Protein 4IMP (pdb70)

Organism: Saccharopolyspora spinosa (NCBI:txid60894)

Solvent-accessible surface area: 84813 Å² total; per-residue (Å²): 172,43,82,2,11,30,101,3,24,106,3,0,36,178,78,45,53,165,38,2,14,78,28,10,101,37,108,48,108,10,49,2,48,39,4,4,50,20,5,14,73,12,16,125,55,25,107,62,70,57,92,4,45,56,11,11,12,99,52,47,37,46,161,15,57,90,117,48,53,127,163,81,143,31,21,9,4,1,0,2,5,67,20,56,33,131,92,60,10,5,98,112,0,32,89,17,0,73,104,110,4,6,56,35,60,103,23,76,7,68,100,55,3,70,15,35,97,2,1,74,75,1,103,67,22,29,123,62,62,106,22,119,4,2,0,0,0,1,1,13,6,33,180,33,55,125,123,18,130,38,5,3,21,0,1,20,6,0,0,11,1,2,30,0,0,14,89,9,103,39,117,39,48,0,21,0,0,0,52,3,2,18,79,13,23,118,71,26,174,57,5,88,10,30,7,3,1,0,3,0,0,0,15,0,0,8,25,46,27,36,82,18,8,10,0,1,0,0,1,15,95,70,20,113,79,74,7,17,48,49,0,4,33,2,9,36,23,78,54,72,7,28,19,0,0,0,26,164,72,7,10,18,0,13,14,1,22,45,6,72,18,131,127,118,33,83,93,110,9,97,11,139,23,9,0,0,0,0,16,0,18,31,38,37,1,13,48,0,0,60,20,0,4,128,38,50,3,123,73,0,0,0,1,18,186,130,0,89,154,4,96,39,3,84,90,5,44,61,62,0,97,91,84,64,3,85,6,16,17,39,65,12,54,9,30,59,117,68,98,0,44,66,14,22,82,129,36,111,14,12,0,1,0,1,22,12,24,43,39,100,72,43,55,0,63,121,1,60,63,88,9,0,18,109,2,2,23,24,9,1,51,0,0,46,0,0,15,85,24,16,90,25,109,87,11,35,3,1,0,1,14,6,12,3,5,1,5,13,3,7,23,11,21,0,8,32,0,0,0,0,5,3,0,24,10,5,0,31,31,0,66,52,116,50,19,25,0,6,0,0,3,14,8,14,17,37,51,38,42,90,19,87,39,85,37,4,74,64,32,103,144,44,2,14,112,48,0,71,18,63,4,0,18,20,7,0,23,29,0,2,11,40,73,40,28,42,5,3,0,1,22,10,39,22,107,129,11,9,69,72,22,33,80,88,38,83,43,83,8,12,37,80,4,79,44,2,147,154,12,166,126,19,24,47,102,4,27,132,11,1,26,185,98,49,37,143,39,3,20,118,41,7,148,34,91,42,107,9,52,2,49,42,2,2,54,22,8,27,89,27,25,134,96,33,103,43,128,84,108,6,49,50,18,9,13,106,51,47,34,46,177,34,79,28,156,36,100,237,113,104,145,56,23,4,2,0,0,4,6,71,23,62,26,110,93,62,8,4,110,104,0,33,94,13,1,60,115,66,9,3,46,41,63,89,24,92,7,72,86,35,2,58,16,34,91,5,10,83,80,2,101,61,14,32,114,57,50,97,23,55,3,1,0,0,0,1,2,15,7,38,186,63,11,75,128,14,152,34,1,3,11,0,1,4,6,0,0,12,2,2,34,0,0,25,108,4,88,35,145,43,41,0,19,0,0,0,48,2,0,18,71,13,27,126,90,24,154,66,4,86,10,27,7,4,2,0,2,0,0,0,15,0,0,8,30,39,24,30,90,30,10,11,0,2,0,0,1,13,103,68,14,101,76,80,5,21,62,60,0,1,38,0,7,20,12,58,79,39,9,28,20,2,0,0,23,154,50,8,6,19,0,13,15,1,23,42,6,82,30,125,140,115,36,76,102,121,6,155,11,158,8,10,0,1,0,0,16,0,20,38,34,36,1,8,51,0,0,62,15,0,3,124,50,53,2,123,69,0,1,0,1,30,172,181,0,88,162,12,103,28,32,69,132,10,41,58,69,0,102,87,92,56,5,85,8,12,19,37,72,7,56,8,18,55,120,72,88,0,37,52,12,23,81,126,33,115,15,41,0,1,0,2,22,15,20,34,44,96,65,40,69,0,63,131,1,60,45,105,13,1,13,92,2,2,20,24,9,2,87,0,0,74,8,0,20,99,30,20,82,62,101,110,16,20,2,2,2,0,14,6,15,2,6,1,5,12,3,15,36,9,19,0,7,32,0,0,0,0,4,4,0,26,12,5,0,34,30,0,61,19,119,48,20,18,0,2,0,0,2,14,12,11,18,42,48,41,44,93,18,83,42,88,36,8,90,43,33,105,123,81,2,15,96,45,0,72,15,68,2,0,20,51,6,0,30,54,0,3,14,40,73,47,26,42,6,4,0,0,24,10,42,16,94,117,8,10,71,56,25,35,69,105,44,78,36,75,10,13,42,84,5,81,51,2,117,180,17,157,89,88,1,9,27,105,6,22,117,10,1,47,201,75,47,44,160,32,6,21,102,39,16,106,30,110,51,111,11,36,8,36,37,10,6,62,19,10,11,69,9,17,155,71,29,131,80,68,56,115,5,31,57,14,9,15,103,53,43,39,52,166,24,70,83,65,68,64,119,151,67,149,38,26,8,3,3,0,1,2,68,24,55,28,114,94,54,7,7,113,125,2,32,94,16,2,83,115,85,7,5,54,38,86,86,26,77,4,67,90,26,3,73,12,39,90,2,11,94,79,2,134,62,15,34,123,52,88,123,23,122,2,3,1,0,0,0,2,16,4,32,182,58,4,97,119,14,142,53,4,4,10,0,1,3,4,0,0,12,1,3,37,0,2,25,105,0,89,36,165,37,49,0,19,0,0,0,57,2,2,18,70,8,24,122,76,25,181,53,4,87,10,37,8,2,4,0,4,0,0,0,14,0,1,7,32,39,23,37,97,30,9,8,0,1,0,0,0,8,87,46,38,105,82,109,3,8,82,62,0,1,46,3,8,46,14,82,75,59,14,30,16,2,0,0,20,95,67,4,9,18,0,14,14,3,25,42,6,91,17,143,88,118,29,76,106,127,8,116,15,156,21,12,0,0,0,0,17,0,25,37,39,39,0,14,41,0,0,72,16,0,3,134,38,51,2,126,68,0,0,0,1,22,151,150,0,108,163,6,105,38,3,84,117,14,41,58,68,0,104,91,77,65,2,83,6,15,24,40,56,7,40,9,18,53,124,73,90,0,41,56,11,22,86,121,45,110,22,12,0,2,0,3,22,11,27,37,26,110,68,51,57,0,59,118,2,75,47,58,7,1,10,104,4,4,25,23,11,10,60,0,0,62,7,0,19,90,48,12,76,58,102,96,17,35,3,2,2,0,13,6,11,3,7,1,4,13,2,10,24,10,22,0,10,30,0,0,0,0,6,2,0,26,10,5,0,35,34,0,73,46,122,54,15,28,0,8,1,0,3,13,11,10,17,43,55,37,44,97,20,81,44,83,36,3,80,70,34,114,127,55,2,11,108,52,0,72,19,64,6,0,21,46,4,0,26,25,0,6,18,59,71,44,25,42,7,4,0,0,20,13,36,20,104,112,7,5,72,65,28,26,71,97,42,84,25,90,9,5,17,80,4,100,51,1,136,172,40,134,131,55,43,114,7,29,114,8,11,62,201,121,50,31,162,32,7,20,104,37,17,131,23,104,37,119,5,48,3,56,41,5,4,51,13,11,8,81,42,32,149,94,53,148,50,116,82,121,7,49,54,23,10,14,99,52,42,34,51,148,17,63,75,154,146,93,96,149,30,18,8,6,1,0,4,5,70,15,60,32,136,95,61,21,3,105,122,0,34,87,17,1,55,98,119,10,1,40,26,56,102,20,85,5,64,89,46,1,76,16,35,96,5,12,98,96,2,134,65,22,33,107,64,50,95,18,118,2,2,0,0,0,0,2,14,6,34,166,30,48,122,108,23,142,31,4,4,16,0,1,21,3,0,1,20,0,3,33,0,2,26,109,14,90,44,159,37,47,1,22,0,0,0,61,3,1,16,80,9,24,118,92,30,176,68,5,96,10,35,7,4,2,0,4,0,0,0,12,0,0,8,28,41,28,40,75,30,9,8,0,1,0,0,0,9,89,73,16,123,60,90,4,9,48,57,0,3,36,2,6,29,28,76,71,61,9,23,18,2,0,0,24,170,79,0,5,22,0,16,16,3,21,44,7,90,15,134,118,113,32,84,90,158,3,104,17,188,18,12,0,0,0,0,13,0,30,39,38,39,1,12,49,0,0,53,13,0,2,119,31,55,2,130,86,0,1,0,0,22,198,148,0,104,156,16,77,42,4,85,105,22,49,62,76,0,100,77,84,66,1,87,4,17,26,43,59,8,59,8,17,55,127,72,89,0,39,63,12,19,80,123,41,121,22,33,0,1,0,2,25,10,26,28,37,121,62,69,53,0,62,121,3,62,68,90,16,1,23,85,5,2,25,23,11,4,80,0,0,51,8,0,19,91,27,19,85,45,115,118,18,33,4,1,0,0,13,7,12,2,7,0,5,9,2,4,22,10,19,0,11,33,0,0,0,0,4,2,0,26,10,4,0,34,36,0,68,54,127,57,16,24,1,6,0,0,2,14,8,16,18,41,54,39,38,98,19,92,52,94,35,8,95,92,31,124,174,49,2,15,112,42,0,67,21,66,0,0,17,61,7,0,25,47,0,1,19,46,65,41,27,42,4,3,0,1,24,13,31,18,114,122,5,12,74,79,14,31,71,105,43,73,37,83,10,13,37,79,3,73,60,2,94,160,17,178

Nearest PDB structures (foldseek):
  4imp-assembly1_B  TM=1.002E+00  e=7.271E-102  Saccharopolyspora spinosa
  4imp-assembly2_D  TM=9.926E-01  e=1.411E-90  Saccharopolyspora spinosa
  3qp9-assembly1_A  TM=9.146E-01  e=5.077E-43  Streptomyces venezuelae
  6wh9-assembly2_D  TM=9.365E-01  e=9.007E-42  Saccharopolyspora erythraea
  3qp9-assembly4_D  TM=9.237E-01  e=4.959E-42  Streptomyces venezuelae

Secondary structure (DSSP, 8-state):
--HHHHHHHHHHTTT-HHHHHHHHT--TT-BHHHHHHHHHHHHHHHHHHHHHHTTEEEEEEEEPPP----PPP-EEEEEE-SSS--HHHHHHHHHHHHTTT-EEEEEEPPTT--HHHHHHHHHHHHHHS-EEEEEE-GGG--SEETTEEEEEHHHHHHHHHHHHHHHTT----EEEEEESSS--STT-----HHHHHHHHHHHHHHHH-GGGEEEEEEE-S---TTHHHHHHHHTT-SS---EEEEETTEEEEEEEEE----S--S------SEEEEETTTSHHHHHHHHHHHHTT-SEEEEEESSGGGSTTHHHHHHHHHHTT-EEEEEE--TT-HHHHHHHHHHHTEEEEEE-------B-GGG--HHHHHHHHIIIIIHHHHHHHS---TT-SEEEEEEEGGGTT--TTBHHHHHHHHHHHHHHHHHHHTT---EEEEE-PBSSSSTTSSSHHHHHHHTTEEPBPHHHHHHHHHHHHHTT-SEEEE-EE-HHHHHHHHTSSS---TTTT-HHHHHT-/-HHHHHHHHHHTT-HHHHHHHTT--TT-BHHHHHHHHHHHHHHHHHHHHHHTTEEEEEEEE----------EEEEEEE-SSS--HHHHHHHHHHHHHTTEEEEEEEPPTT--HHHHHHHHHHHHHHS-EEEEEE-GGG--SEETTEEEEEHHHHHHHHHHHHHHTTT----EEEEEESSS--STT-----HHHHHHHHHHHHHHHH-GGGEEEEEEE-S--TTTHHHHHHHHHT--SS--EEEEETTEEEEEEEEE----S--S-----SSEEEEETTTSHHHHHHHHHHHHHT-SEEEEEESSGGGSTTHHHHHHHHHTTT-EEEEEE--TT-HHHHHHHHHHTTEEEEEE-------B-GGG--HHHHHHHHHHHHHHHHHHHHS---TT-S--EEEEEGGGTT--TTBHHHHHHHHHHHHHHHHHHHTT---EEEEE-PEESSSTTSSHHHHHHHHHTEEPEEHHHHHHHHHHHHHTT-SEEEE-EE-HHHHHHHHTSSS---TTTT-HHHHTT-/-HHHHHHHHHHTTT-HHHHHHHHT--TT-BHHHHHHHHHHHHHHHHHHHHTTTTEEEEEEEEPP---S----EEEEEEE-SSS--HHHHHHHHHHHHTTTEEEEEEEPPTT--HHHHHHHHHHHHHHS---EEEE-GGG--SB-TT-TTSBHHHHHHHHHHHHHHHTT----EEEEEESSS--STT-----HHHHHHHHHHHHHHHH-GGGEEEEEEEPS--GGGGGGGHHHHHS--S---EEEEETTEEEEEEEEE----SPPS------SEEEEETTTSHHHHHHHHHHHHTT-SEEEEEESSGGGSTTHHHHHHHHHHTT-EEEEEE--TT-HHHHHHHHTTTTEEEEEE---------GGG--HHHHHHHHIIIIIHHHHHHHH--SS--SEEEEEEEGGGTT--TT-HHHHHHHHHHHHHHHHHHHTT---EEEEE-PBSSSSTTSSHHHHHHHHHTEEPBPHHHHHHHHHHHHHHT-SEEEE-EE-HHHHHHHHTSSS---TTTT-HHHHTT-/-TTHHHHHHSS--HHHHHHHHT--TT-BHHHHHHHHHHHHHHHHHHHHHHTTEEEEEEEEE-------EEEEEEE-SSS--HHHHHHHHHHHHHTTEEEEEEEPPTT--HHHHHHHHHHHHHSS-EEEEEE-GGG--SEETTEEEEEHHHHHHHHHHHHHHHTT----EEEEEES-S--STT-----HHHHHHHHHHHHHHHH-TTTEEEEEEEPS---TTHHHHHHHHHT--S---EEEEETTEEEEEEEEE----SS-S-----SSEEEEETTTSHHHHHHHHHHHHTT-SEEEEEESSGGGSTTHHHHHHHHHTTT-EEEEEE--TT-HHHHHHHHHHHTEEEEEE---------GGG--HHHHHHHHIIIIIHHHHHHHS---TT-S-EEEEEEGGGTT--TT-HHHHHHHHHHHHHHHHHHTTT---EEEEE-PBSSSSTTSSHHHHHHHHHTEEPBPHHHHHHHHHHHHHHT-SEEEE-EE-HHHHHHHHSTTS---TTTT-HHHHT--

Radius of gyration: 71.6 Å; Cα contacts (8 Å, |Δi|>4): 4405; chains: 4; bounding box: 155×191×148 Å

B-factor: mean 64.63, std 21.65, range [20.9, 162.01]

Foldseek 3Di:
DQVPVVVVVVCVVVVCLPVVCVLLVHDPPDDVVSVVVSVVVSRVLVRLLVVQLQQWKDKAKAFDDFDDDDDAAAEEEEEDEPDLDDPVVVCLLCVLCVVRRYHYDYDYDDFPDALVRVLVVVLVVVVVGPHAAYEYALLSQQQCDPVQRQARRSLLVVLSPLLSCVVNVPQHAYEYEEEALDDHDPVRQSHDLSSLLCLLLLLQSCQVPVSHHQAYEYEYPDPPDCQSNLVNCVSVVVVPQHYWYGDPVGIIGMAMASDRDDDDFPDQAAFDEEEEEEVLLFPLNLLLLLVNLQRPHQEYEYEEQCFCPDVCNVVSCVVSVVSPHHYHTDRDQLLDLVVVLVVCVVRVHQEYEYDDFDDWFAASNRDHSVNLSNGQVRLQSSLVSVVVPQPDQRHLEAEHEAAPCLVNRDHRCNSRNSNRSSQLSVLVNQVSVVHQYAYEHEQAAPDDHDCPDVNVVVSVQLFWDHHYSVSVSSVVSNCSSNSDHYMYGTDGRLLRNLCNSPVVHDHCHHVNPVSNVVND/DVVVVVVVCPVDHPCVVLCVLQVHDPVDDVVSVVVSVVVSVVVVVLLVVQLQQWKDKAWAFDDQDDLPDAAEEAEEEEEPDQDDPVVVVLLQVLCVVSRYHYHYDYADFPDALVNLLVVVLVDVVVGVHAAYEYALLSQQQCGPVARQAGRSQLVVLSNLLNCVVNVPLHAYEYEAEQLDDHDPPQQSHDLSSLLCVLLLLQSCQLCVSHHQAYEYEYPDCPDCQSVLVNSQSPSPPNQRAWYGDPVHIIGMAMANDRDDDDLQFQDADPFEEEEECLLFDLNLLVLLVNLQRPYQEYEYEDQCFQVDPCRVVSVCSSVVSPYHYHGDNDQLLDLVVVVVVCVVGVHQHYAYDDFDDDFAASNRDHSVVLSNGQRCLASSLVSVPVPQPDLSRQEAEHEAACCLVNRDHRCSSNNSNRSSQLSVLVNCVSVVHQHAYEHEFAAPDDHRLDDVNVVVVVQQFFDHHYSVSVSVSVSSCSSNSHHYMYGTDGRQLRNQCVSCVPHDDPHHVNPPSNVVND/DCQVVVVVVCVPVVPPVVVCVLLVHDPPDDPVSSVVSVVVSVVQVVLVVVLLQQWKDKAWDFDDQADDDDAADEAEEEAEPDQDDPVVVVLLQCLQVVRHYDYDYDYDDAPDALVVVLVVVLVVVVVDPHQAYEYALLSQQQARPVGRQARRSLQVLLSNLLSCVVNVPLHAYEYEEEQLDDNDPVRQSHDLNSLLCQLQLLQSCQVCVSYHQAYEYEYPDCPPVQSNCVNSVSPPVVPARAWYGDPVHIIGMAMARDRDPDDFPDQAAFDAEEEEEVCVFPQNLLLLLVNLQSPYQEYEYEDQCWCNPVCNVVSCVSSVVSPYHYHTDNDQLLDLVRVLVVCVVRVHQEYEYPPFDDDFAASNGDHVVNLSVGQPRLPSSLVSVVVNQPDASRLYAEREAAVCLVNNDHRCSSSNSNRSSQLSVLVNCVSVPHQAAYEHEFAAPDDDQCHDVNVVVSVQLFFDHDYSVSVSVVVSRCSRNSHHYMYRTDGRLLRNQCSSPVPHDDCRHVNPPVNVVRD/DCPPVVVCVVDVVCVVLCVLLVHDPPDDPVVSVVSVVVSVVVVVLQVVLLQQWKDKAKAFDDFDDDDAFEAEEEEEPDQDDPVVVVLLQVLCVVRRYHYDYDYDDFPDALVVVLVVVLVVVVVGVHQAYEYALLSQQQCDPVFRQARRSVQVVLSPLLNCVVNVDLHAYEYEAEQPDDHDPPRQSHDLSSLLCVQQLLLSCQVPVSHHQAYEYEYPDDPPCQSNVVNRVSPVPPLAHAWYGDPVGIIGMAMANDRAPPDFPFQAAWPEEEEEECCPFDLVLLLLLLNLLRPHQEYEYEELCWPNDPCRVVSQVNRVVSNYHYHTDYDQLLDQVVVVVVCVVRVGQYYEYPDFDDDFAASSPDHSVNLSRGARRQPNSLVSVVVPQPDLRRLEAEHEAACCLVNRDHRCSSNNSRRSSLLSVLSNCVSVNHQYAYEHEFAAPDDDCLDPPVVVVSVQLFWDHRYSVSVVSVVSRCSSRSDGYMYGTDGDLLRNQCSSCVPGDDPRYVNPPNNVVND

Structure (mmCIF, N/CA/C/O backbone):
data_4IMP
#
_entry.id   4IMP
#
_cell.length_a   56.815
_cell.length_b   211.690
_cell.length_c   101.742
_cell.angle_alpha   90.00
_cell.angle_beta   95.26
_cell.angle_gamma   90.00
#
_symmetry.space_group_name_H-M   'P 1 21 1'
#
loop_
_entity.id
_entity.type
_entity.pdbx_description
1 polymer 'Polyketide synthase extender modules 3-4'
2 non-polymer 'NADPH DIHYDRO-NICOTINAMIDE-ADENINE-DINUCLEOTIDE PHOSPHATE'
3 water water
#
loop_
_atom_site.group_PDB
_atom_site.id
_atom_site.type_symbol
_atom_site.label_atom_id
_atom_site.label_alt_id
_atom_site.label_comp_id
_atom_site.label_asym_id
_atom_site.label_entity_id
_atom_site.label_seq_id
_atom_site.pdbx_PDB_ins_code
_atom_site.Cartn_x
_atom_site.Cartn_y
_atom_site.Cartn_z
_atom_site.occupancy
_atom_site.B_iso_or_equiv
_atom_site.auth_seq_id
_atom_site.auth_comp_id
_atom_site.auth_asym_id
_atom_site.auth_atom_id
_atom_site.pdbx_PDB_model_num
ATOM 1 N N . SER A 1 31 ? -8.571 -45.589 38.962 1.00 86.87 10 SER A N 1
ATOM 2 C CA . SER A 1 31 ? -8.407 -46.060 37.553 1.00 90.73 10 SER A CA 1
ATOM 3 C C . SER A 1 31 ? -9.232 -45.239 36.541 1.00 98.43 10 SER A C 1
ATOM 4 O O . SER A 1 31 ? -8.708 -44.828 35.500 1.00 86.78 10 SER A O 1
ATOM 7 N N . ASP A 1 32 ? -10.510 -44.986 36.861 1.00 91.14 11 ASP A N 1
ATOM 8 C CA . ASP A 1 32 ? -11.374 -44.117 36.021 1.00 78.76 11 ASP A CA 1
ATOM 9 C C . ASP A 1 32 ? -12.158 -43.073 36.840 1.00 66.47 11 ASP A C 1
ATOM 10 O O . ASP A 1 32 ? -13.351 -43.250 37.107 1.00 63.80 11 ASP A O 1
ATOM 15 N N . PRO A 1 33 ? -11.501 -41.949 37.174 1.00 65.92 12 PRO A N 1
ATOM 16 C CA . PRO A 1 33 ? -12.178 -40.865 37.906 1.00 60.20 12 PRO A CA 1
ATOM 17 C C . PRO A 1 33 ? -13.381 -40.263 37.141 1.00 67.28 12 PRO A C 1
ATOM 18 O O . PRO A 1 33 ? -14.329 -39.766 37.766 1.00 71.86 12 PRO A O 1
ATOM 22 N N . ALA A 1 34 ? -13.342 -40.310 35.809 1.00 53.56 13 ALA A N 1
ATOM 23 C CA . ALA A 1 34 ? -14.464 -39.841 35.001 1.00 56.94 13 ALA A CA 1
ATOM 24 C C . ALA A 1 34 ? -15.727 -40.655 35.288 1.00 62.97 13 ALA A C 1
ATOM 25 O O . ALA A 1 34 ? -16.769 -40.105 35.669 1.00 56.32 13 ALA A O 1
ATOM 27 N N . ALA A 1 35 ? -15.625 -41.968 35.099 1.00 61.20 14 ALA A N 1
ATOM 28 C CA . ALA A 1 35 ? -16.705 -42.883 35.437 1.00 55.63 14 ALA A CA 1
ATOM 29 C C . ALA A 1 35 ? -17.081 -42.790 36.916 1.00 65.21 14 ALA A C 1
ATOM 30 O O . ALA A 1 35 ? -18.264 -42.857 37.271 1.00 62.58 14 ALA A O 1
ATOM 32 N N . GLY A 1 36 ? -16.082 -42.575 37.768 1.00 53.49 15 GLY A N 1
ATOM 33 C CA . GLY A 1 36 ? -16.334 -42.303 39.179 1.00 53.98 15 GLY A CA 1
ATOM 34 C C . GLY A 1 36 ? -17.333 -41.179 39.381 1.00 61.14 15 GLY A C 1
ATOM 35 O O . GLY A 1 36 ? -18.323 -41.331 40.101 1.00 68.59 15 GLY A O 1
ATOM 36 N N . TRP A 1 37 ? -17.068 -40.040 38.751 1.00 70.34 16 TRP A N 1
ATOM 37 C CA . TRP A 1 37 ? -17.846 -38.834 38.997 1.00 63.64 16 TRP A CA 1
ATOM 38 C C . TRP A 1 37 ? -19.217 -38.974 38.388 1.00 62.84 16 TRP A C 1
ATOM 39 O O . TRP A 1 37 ? -20.236 -38.608 39.004 1.00 55.52 16 TRP A O 1
ATOM 50 N N . PHE A 1 38 ? -19.263 -39.622 37.229 1.00 54.83 17 PHE A N 1
ATOM 51 C CA . PHE A 1 38 ? -20.518 -39.978 36.615 1.00 50.73 17 PHE A CA 1
ATOM 52 C C . PHE A 1 38 ? -21.447 -40.769 37.536 1.00 55.72 17 PHE A C 1
ATOM 53 O O . PHE A 1 38 ? -22.602 -40.397 37.703 1.00 56.03 17 PHE A O 1
ATOM 61 N N . TRP A 1 39 ? -20.956 -41.861 38.127 1.00 50.87 18 TRP A N 1
ATOM 62 C CA . TRP A 1 39 ? -21.800 -42.646 39.033 1.00 48.07 18 TRP A CA 1
ATOM 63 C C . TRP A 1 39 ? -22.087 -41.925 40.315 1.00 49.71 18 TRP A C 1
ATOM 64 O O . TRP A 1 39 ? -23.162 -42.080 40.889 1.00 54.07 18 TRP A O 1
ATOM 75 N N . GLN A 1 40 ? -21.186 -41.046 40.727 1.00 48.80 19 GLN A N 1
ATOM 76 C CA . GLN A 1 40 ? -21.481 -40.180 41.868 1.00 60.77 19 GLN A CA 1
ATOM 77 C C . GLN A 1 40 ? -22.505 -39.081 41.552 1.00 59.37 19 GLN A C 1
ATOM 78 O O . GLN A 1 40 ? -23.188 -38.605 42.440 1.00 64.47 19 GLN A O 1
ATOM 84 N N . ALA A 1 41 ? -22.624 -38.703 40.285 1.00 58.93 20 ALA A N 1
ATOM 85 C CA . ALA A 1 41 ? -23.700 -37.812 39.867 1.00 59.04 20 ALA A CA 1
ATOM 86 C C . ALA A 1 41 ? -25.017 -38.580 39.693 1.00 56.66 20 ALA A C 1
ATOM 87 O O . ALA A 1 41 ? -26.081 -38.107 40.087 1.00 49.11 20 ALA A O 1
ATOM 89 N N . VAL A 1 42 ? -24.931 -39.779 39.138 1.00 53.40 21 VAL A N 1
ATOM 90 C CA . VAL A 1 42 ? -26.103 -40.611 38.976 1.00 53.77 21 VAL A CA 1
ATOM 91 C C . VAL A 1 42 ? -26.792 -40.873 40.314 1.00 62.96 21 VAL A C 1
ATOM 92 O O . VAL A 1 42 ? -28.019 -40.742 40.434 1.00 70.54 21 VAL A O 1
ATOM 96 N N . ALA A 1 43 ? -26.004 -41.257 41.313 1.00 64.68 22 ALA A N 1
ATOM 97 C CA . ALA A 1 43 ? -26.423 -41.135 42.697 1.00 65.36 22 ALA A CA 1
ATOM 98 C C . ALA A 1 43 ? -26.116 -39.721 43.121 1.00 69.94 22 ALA A C 1
ATOM 99 O O . ALA A 1 43 ? -25.092 -39.174 42.731 1.00 73.84 22 ALA A O 1
ATOM 101 N N . ARG A 1 44 ? -27.047 -39.098 43.842 1.00 71.93 23 ARG A N 1
ATOM 102 C CA . ARG A 1 44 ? -27.071 -37.633 44.000 1.00 64.44 23 ARG A CA 1
ATOM 103 C C . ARG A 1 44 ? -28.146 -37.078 43.098 1.00 63.38 23 ARG A C 1
ATOM 104 O O . ARG A 1 44 ? -28.878 -36.167 43.473 1.00 73.68 23 ARG A O 1
ATOM 112 N N . GLN A 1 45 ? -28.274 -37.686 41.921 1.00 70.70 24 GLN A N 1
ATOM 113 C CA . GLN A 1 45 ? -29.319 -37.338 40.956 1.00 71.33 24 GLN A CA 1
ATOM 114 C C . GLN A 1 45 ? -29.159 -35.917 40.413 1.00 71.36 24 GLN A C 1
ATOM 115 O O . GLN A 1 45 ? -30.105 -35.126 40.404 1.00 70.27 24 GLN A O 1
ATOM 121 N N . ASP A 1 46 ? -27.968 -35.616 39.920 1.00 61.48 25 ASP A N 1
ATOM 122 C CA . ASP A 1 46 ? -27.664 -34.281 39.440 1.00 57.62 25 ASP A CA 1
ATOM 123 C C . ASP A 1 46 ? -27.881 -34.157 37.926 1.00 54.80 25 ASP A C 1
ATOM 124 O O . ASP A 1 46 ? -26.924 -34.229 37.140 1.00 58.74 25 ASP A O 1
ATOM 129 N N . LEU A 1 47 ? -29.151 -34.029 37.524 1.00 48.31 26 LEU A N 1
ATOM 130 C CA . LEU A 1 47 ? -29.520 -33.757 36.116 1.00 56.47 26 LEU A CA 1
ATOM 131 C C . LEU A 1 47 ? -28.733 -32.561 35.564 1.00 60.93 26 LEU A C 1
ATOM 132 O O . LEU A 1 47 ? -28.160 -32.618 34.467 1.00 56.17 26 LEU A O 1
ATOM 137 N N . LYS A 1 48 ? -28.708 -31.487 36.349 1.00 58.44 27 LYS A N 1
ATOM 138 C CA . LYS A 1 48 ? -27.968 -30.300 36.013 1.00 58.19 27 LYS A CA 1
ATOM 139 C C . LYS A 1 48 ? -26.515 -30.590 35.616 1.00 63.64 27 LYS A C 1
ATOM 140 O O . LYS A 1 48 ? -26.059 -30.144 34.563 1.00 59.13 27 LYS A O 1
ATOM 146 N N . SER A 1 49 ? -25.776 -31.298 36.465 1.00 53.74 28 SER A N 1
ATOM 147 C CA . SER A 1 49 ? -24.375 -31.567 36.156 1.00 56.89 28 SER A CA 1
ATOM 148 C C . SER A 1 49 ? -24.256 -32.479 34.948 1.00 56.86 28 SER A C 1
ATOM 149 O O . SER A 1 49 ? -23.443 -32.236 34.051 1.00 67.13 28 SER A O 1
ATOM 152 N N . VAL A 1 50 ? -25.095 -33.507 34.898 1.00 47.70 29 VAL A N 1
ATOM 153 C CA . VAL A 1 50 ? -24.972 -34.505 33.858 1.00 50.09 29 VAL A CA 1
ATOM 154 C C . VAL A 1 50 ? -25.357 -33.928 32.504 1.00 53.24 29 VAL A C 1
ATOM 155 O O . VAL A 1 50 ? -24.604 -34.042 31.534 1.00 57.03 29 VAL A O 1
ATOM 159 N N . SER A 1 51 ? -26.475 -33.215 32.458 1.00 60.89 30 SER A N 1
ATOM 160 C CA . SER A 1 51 ? -26.924 -32.654 31.198 1.00 57.93 30 SER A CA 1
ATOM 161 C C . SER A 1 51 ? -25.955 -31.595 30.661 1.00 48.74 30 SER A C 1
ATOM 162 O O . SER A 1 51 ? -25.713 -31.543 29.457 1.00 52.37 30 SER A O 1
ATOM 165 N N . ASP A 1 52 ? -25.360 -30.799 31.557 1.00 41.00 31 ASP A N 1
ATOM 166 C CA . ASP A 1 52 ? -24.203 -29.937 31.192 1.00 56.24 31 ASP A CA 1
ATOM 167 C C . ASP A 1 52 ? -23.056 -30.750 30.622 1.00 54.68 31 ASP A C 1
ATOM 168 O O . ASP A 1 52 ? -22.434 -30.352 29.637 1.00 58.77 31 ASP A O 1
ATOM 173 N N . ALA A 1 53 ? -22.709 -31.832 31.313 1.00 47.78 32 ALA A N 1
ATOM 174 C CA . ALA A 1 53 ? -21.567 -32.636 30.927 1.00 49.59 32 ALA A CA 1
ATOM 175 C C . ALA A 1 53 ? -21.763 -33.242 29.545 1.00 50.37 32 ALA A C 1
ATOM 176 O O . ALA A 1 53 ? -20.814 -33.359 28.765 1.00 54.37 32 ALA A O 1
ATOM 178 N N . LEU A 1 54 ? -22.995 -33.631 29.242 1.00 51.34 33 LEU A N 1
ATOM 179 C CA . LEU A 1 54 ? -23.270 -34.360 28.013 1.00 50.28 33 LEU A CA 1
ATOM 180 C C . LEU A 1 54 ? -23.713 -33.419 26.910 1.00 52.25 33 LEU A C 1
ATOM 181 O O . LEU A 1 54 ? -23.931 -33.841 25.774 1.00 46.95 33 LEU A O 1
ATOM 186 N N . ASP A 1 55 ? -23.883 -32.147 27.255 1.00 51.35 34 ASP A N 1
ATOM 187 C CA . ASP A 1 55 ? -24.305 -31.152 26.280 1.00 59.82 34 ASP A CA 1
ATOM 188 C C . ASP A 1 55 ? -25.733 -31.389 25.788 1.00 55.46 34 ASP A C 1
ATOM 189 O O . ASP A 1 55 ? -25.997 -31.336 24.591 1.00 54.17 34 ASP A O 1
ATOM 194 N N . LEU A 1 56 ? -26.652 -31.613 26.722 1.00 54.48 35 LEU A N 1
ATOM 195 C CA . LEU A 1 56 ? -27.999 -32.082 26.387 1.00 52.25 35 LEU A CA 1
ATOM 196 C C . LEU A 1 56 ? -29.011 -31.393 27.280 1.00 51.09 35 LEU A C 1
ATOM 197 O O . LEU A 1 56 ? -28.716 -31.075 28.431 1.00 51.38 35 LEU A O 1
ATOM 202 N N . ASP A 1 57 ? -30.248 -31.328 26.815 1.00 56.92 36 ASP A N 1
ATOM 203 C CA . ASP A 1 57 ? -31.350 -30.846 27.652 1.00 58.21 36 ASP A CA 1
ATOM 204 C C . ASP A 1 57 ? -31.991 -31.966 28.475 1.00 52.12 36 ASP A C 1
ATOM 205 O O . ASP A 1 57 ? -32.040 -33.119 28.041 1.00 46.44 36 ASP A O 1
ATOM 210 N N . ALA A 1 58 ? -32.536 -31.608 29.631 1.00 39.47 37 ALA A N 1
ATOM 211 C CA . ALA A 1 58 ? -33.255 -32.570 30.470 1.00 43.40 37 ALA A CA 1
ATOM 212 C C . ALA A 1 58 ? -34.278 -33.439 29.726 1.00 43.91 37 ALA A C 1
ATOM 213 O O . ALA A 1 58 ? -34.655 -34.495 30.210 1.00 59.33 37 ALA A O 1
ATOM 215 N N . ASP A 1 59 ? -34.758 -32.987 28.579 1.00 47.85 38 ASP A N 1
ATOM 216 C CA . ASP A 1 59 ? -35.759 -33.767 27.861 1.00 45.28 38 ASP A CA 1
ATOM 217 C C . ASP A 1 59 ? -35.217 -34.597 26.710 1.00 43.80 38 ASP A C 1
ATOM 218 O O . ASP A 1 59 ? -35.982 -35.025 25.848 1.00 41.82 38 ASP A O 1
ATOM 223 N N . ALA A 1 60 ? -33.898 -34.751 26.628 1.00 44.94 39 ALA A N 1
ATOM 224 C CA . ALA A 1 60 ? -33.312 -35.414 25.455 1.00 37.98 39 ALA A CA 1
ATOM 225 C C . ALA A 1 60 ? -33.599 -36.910 25.511 1.00 37.12 39 ALA A C 1
ATOM 226 O O . ALA A 1 60 ? -33.601 -37.498 26.584 1.00 41.63 39 ALA A O 1
ATOM 228 N N . PRO A 1 61 ? -33.937 -37.510 24.365 1.00 38.65 40 PRO A N 1
ATOM 229 C CA . PRO A 1 61 ? -34.256 -38.942 24.349 1.00 38.56 40 PRO A CA 1
ATOM 230 C C . PRO A 1 61 ? -33.008 -39.803 24.571 1.00 48.48 40 PRO A C 1
ATOM 231 O O . PRO A 1 61 ? -31.922 -39.457 24.094 1.00 47.83 40 PRO A O 1
ATOM 235 N N . LEU A 1 62 ? -33.186 -40.952 25.219 1.00 51.96 41 LEU A N 1
ATOM 236 C CA . LEU A 1 62 ? -32.117 -41.943 25.363 1.00 53.23 41 LEU A CA 1
ATOM 237 C C . LEU A 1 62 ? -31.263 -42.098 24.092 1.00 54.32 41 LEU A C 1
ATOM 238 O O . LEU A 1 62 ? -30.057 -42.281 24.177 1.00 51.83 41 LEU A O 1
ATOM 243 N N . SER A 1 63 ? -31.902 -41.997 22.926 1.00 56.17 42 SER A N 1
ATOM 244 C CA . SER A 1 63 ? -31.246 -42.244 21.631 1.00 51.56 42 SER A CA 1
ATOM 245 C C . SER A 1 63 ? -30.251 -41.147 21.274 1.00 58.76 42 SER A C 1
ATOM 246 O O . SER A 1 63 ? -29.414 -41.325 20.389 1.00 59.50 42 SER A O 1
ATOM 249 N N . ALA A 1 64 ? -30.476 -39.956 21.818 1.00 50.98 43 ALA A N 1
ATOM 250 C CA . ALA A 1 64 ? -29.486 -38.901 21.746 1.00 51.00 43 ALA A CA 1
ATOM 251 C C . ALA A 1 64 ? -28.552 -38.983 22.961 1.00 57.38 43 ALA A C 1
ATOM 252 O O . ALA A 1 64 ? -27.371 -38.653 22.870 1.00 57.56 43 ALA A O 1
ATOM 254 N N . THR A 1 65 ? -29.080 -39.519 24.063 1.00 50.89 44 THR A N 1
ATOM 255 C CA . THR A 1 65 ? -28.338 -39.670 25.313 1.00 49.69 44 THR A CA 1
ATOM 256 C C . THR A 1 65 ? -27.154 -40.660 25.242 1.00 51.64 44 THR A C 1
ATOM 257 O O . THR A 1 65 ? -26.098 -40.408 25.811 1.00 49.71 44 THR A O 1
ATOM 261 N N . LEU A 1 66 ? -27.334 -41.762 24.523 1.00 49.47 45 LEU A N 1
ATOM 262 C CA . LEU A 1 66 ? -26.301 -42.783 24.423 1.00 51.85 45 LEU A CA 1
ATOM 263 C C . LEU A 1 66 ? -25.043 -42.313 23.654 1.00 57.21 45 LEU A C 1
ATOM 264 O O . LEU A 1 66 ? -23.928 -42.459 24.147 1.00 52.79 45 LEU A O 1
ATOM 269 N N . PRO A 1 67 ? -25.233 -41.738 22.450 1.00 60.54 46 PRO A N 1
ATOM 270 C CA . PRO A 1 67 ? -24.139 -41.154 21.665 1.00 53.09 46 PRO A CA 1
ATOM 271 C C . PRO A 1 67 ? -23.368 -40.091 22.440 1.00 58.28 46 PRO A C 1
ATOM 272 O O . PRO A 1 67 ? -22.130 -40.023 22.355 1.00 56.09 46 PRO A O 1
ATOM 276 N N . ALA A 1 68 ? -24.100 -39.200 23.093 1.00 50.45 47 ALA A N 1
ATOM 277 C CA . ALA A 1 68 ? -23.486 -38.132 23.853 1.00 47.71 47 ALA A CA 1
ATOM 278 C C . ALA A 1 68 ? -22.703 -38.692 25.042 1.00 49.23 47 ALA A C 1
ATOM 279 O O . ALA A 1 68 ? -21.729 -38.099 25.483 1.00 58.52 47 ALA A O 1
ATOM 281 N N . LEU A 1 69 ? -23.106 -39.862 25.523 1.00 45.13 48 LEU A N 1
ATOM 282 C CA . LEU A 1 69 ? -22.380 -40.517 26.596 1.00 44.57 48 LEU A CA 1
ATOM 283 C C . LEU A 1 69 ? -21.022 -41.058 26.167 1.00 47.34 48 LEU A C 1
ATOM 284 O O . LEU A 1 69 ? -20.096 -41.049 26.951 1.00 44.39 48 LEU A O 1
ATOM 289 N N . SER A 1 70 ? -20.934 -41.672 24.993 1.00 42.04 49 SER A N 1
ATOM 290 C CA . SER A 1 70 ? -19.684 -42.308 24.653 1.00 56.31 49 SER A CA 1
ATOM 291 C C . SER A 1 70 ? -18.653 -41.258 24.314 1.00 60.54 49 SER A C 1
ATOM 292 O O . SER A 1 70 ? -17.498 -41.365 24.712 1.00 62.52 49 SER A O 1
ATOM 295 N N . VAL A 1 71 ? -19.112 -40.182 23.686 1.00 55.72 50 VAL A N 1
ATOM 296 C CA . VAL A 1 71 ? -18.267 -39.045 23.394 1.00 49.44 50 VAL A CA 1
ATOM 297 C C . VAL A 1 71 ? -17.781 -38.397 24.684 1.00 45.69 50 VAL A C 1
ATOM 298 O O . VAL A 1 71 ? -16.593 -38.302 24.922 1.00 54.34 50 VAL A O 1
ATOM 302 N N . TRP A 1 72 ? -18.684 -38.080 25.580 1.00 45.24 51 TRP A N 1
ATOM 303 C CA . TRP A 1 72 ? -18.240 -37.546 26.846 1.00 43.48 51 TRP A CA 1
ATOM 304 C C . TRP A 1 72 ? -17.230 -38.442 27.527 1.00 48.71 51 TRP A C 1
ATOM 305 O O . TRP A 1 72 ? -16.313 -37.964 28.195 1.00 48.11 51 TRP A O 1
ATOM 316 N N . HIS A 1 73 ? -17.400 -39.751 27.391 1.00 46.66 52 HIS A N 1
ATOM 317 C CA . HIS A 1 73 ? -16.514 -40.680 28.065 1.00 46.37 52 HIS A CA 1
ATOM 318 C C . HIS A 1 73 ? -15.109 -40.713 27.513 1.00 53.99 52 HIS A C 1
ATOM 319 O O . HIS A 1 73 ? -14.146 -40.718 28.278 1.00 58.78 52 HIS A O 1
ATOM 326 N N . ARG A 1 74 ? -14.969 -40.804 26.192 1.00 51.27 53 ARG A N 1
ATOM 327 C CA . ARG A 1 74 ? -13.650 -40.704 25.589 1.00 48.72 53 ARG A CA 1
ATOM 328 C C . ARG A 1 74 ? -13.037 -39.401 26.076 1.00 52.93 53 ARG A C 1
ATOM 329 O O . ARG A 1 74 ? -11.998 -39.395 26.724 1.00 57.53 53 ARG A O 1
ATOM 337 N N . GLN A 1 75 ? -13.780 -38.317 25.902 1.00 49.33 54 GLN A N 1
ATOM 338 C CA . GLN A 1 75 ? -13.256 -37.002 26.164 1.00 45.84 54 GLN A CA 1
ATOM 339 C C . GLN A 1 75 ? -12.948 -36.731 27.632 1.00 42.31 54 GLN A C 1
ATOM 340 O O . GLN A 1 75 ? -11.926 -36.136 27.939 1.00 48.37 54 GLN A O 1
ATOM 346 N N . GLU A 1 76 ? -13.785 -37.212 28.545 1.00 53.75 55 GLU A N 1
ATOM 347 C CA . GLU A 1 76 ? -13.535 -36.954 29.976 1.00 53.85 55 GLU A CA 1
ATOM 348 C C . GLU A 1 76 ? -12.240 -37.612 30.433 1.00 45.09 55 GLU A C 1
ATOM 349 O O . GLU A 1 76 ? -11.479 -37.030 31.188 1.00 52.61 55 GLU A O 1
ATOM 355 N N . ARG A 1 77 ? -11.935 -38.773 29.888 1.00 49.33 56 ARG A N 1
ATOM 356 C CA . ARG A 1 77 ? -10.737 -39.465 30.301 1.00 53.60 56 ARG A CA 1
ATOM 357 C C . ARG A 1 77 ? -9.465 -38.762 29.830 1.00 50.91 56 ARG A C 1
ATOM 358 O O . ARG A 1 77 ? -8.558 -38.539 30.620 1.00 58.72 56 ARG A O 1
ATOM 366 N N . GLU A 1 78 ? -9.497 -38.229 28.616 1.00 48.46 57 GLU A N 1
ATOM 367 C CA . GLU A 1 78 ? -8.423 -37.368 28.142 1.00 50.88 57 GLU A CA 1
ATOM 368 C C . GLU A 1 78 ? -8.365 -36.005 28.888 1.00 54.51 57 GLU A C 1
ATOM 369 O O . GLU A 1 78 ? -7.282 -35.536 29.258 1.00 53.33 57 GLU A O 1
ATOM 375 N N . ARG A 1 79 ? -9.532 -35.487 29.255 1.00 45.42 58 ARG A N 1
ATOM 376 C CA . ARG A 1 79 ? -9.645 -34.227 30.004 1.00 41.05 58 ARG A CA 1
ATOM 377 C C . ARG A 1 79 ? -9.042 -34.351 31.417 1.00 45.47 58 ARG A C 1
ATOM 378 O O . ARG A 1 79 ? -8.490 -33.390 31.959 1.00 54.00 58 ARG A O 1
ATOM 386 N N . VAL A 1 80 ? -9.155 -35.538 32.006 1.00 53.94 59 VAL A N 1
ATOM 387 C CA . VAL A 1 80 ? -8.590 -35.803 33.330 1.00 46.10 59 VAL A CA 1
ATOM 388 C C . VAL A 1 80 ? -7.081 -35.966 33.222 1.00 42.57 59 VAL A C 1
ATOM 389 O O . VAL A 1 80 ? -6.343 -35.530 34.088 1.00 43.46 59 VAL A O 1
ATOM 393 N N . LEU A 1 81 ? -6.634 -36.656 32.181 1.00 45.53 60 LEU A N 1
ATOM 394 C CA . LEU A 1 81 ? -5.218 -36.698 31.864 1.00 44.68 60 LEU A CA 1
ATOM 395 C C . LEU A 1 81 ? -4.676 -35.268 31.789 1.00 53.19 60 LEU A C 1
ATOM 396 O O . LEU A 1 81 ? -3.808 -34.876 32.573 1.00 47.68 60 LEU A O 1
ATOM 401 N N . ALA A 1 82 ? -5.263 -34.461 30.917 1.00 47.82 61 ALA A N 1
ATOM 402 C CA . ALA A 1 82 ? -4.737 -33.138 30.683 1.00 42.65 61 ALA A CA 1
ATOM 403 C C . ALA A 1 82 ? -4.770 -32.246 31.923 1.00 45.37 61 ALA A C 1
ATOM 404 O O . ALA A 1 82 ? -3.971 -31.336 32.042 1.00 44.15 61 ALA A O 1
ATOM 406 N N . ASP A 1 83 ? -5.655 -32.532 32.871 1.00 44.86 62 ASP A N 1
ATOM 407 C CA . ASP A 1 83 ? -5.688 -31.732 34.087 1.00 36.60 62 ASP A CA 1
ATOM 408 C C . ASP A 1 83 ? -4.348 -31.756 34.810 1.00 37.96 62 ASP A C 1
ATOM 409 O O . ASP A 1 83 ? -3.932 -30.763 35.412 1.00 39.68 62 ASP A O 1
ATOM 414 N N . GLY A 1 84 ? -3.677 -32.895 34.771 1.00 36.73 63 GLY A N 1
ATOM 415 C CA . GLY A 1 84 ? -2.409 -33.034 35.468 1.00 36.71 63 GLY A CA 1
ATOM 416 C C . GLY A 1 84 ? -1.241 -32.383 34.724 1.00 35.65 63 GLY A C 1
ATOM 417 O O . GLY A 1 84 ? -0.104 -32.439 35.182 1.00 34.22 63 GLY A O 1
ATOM 418 N N . TRP A 1 85 ? -1.546 -31.747 33.590 1.00 33.15 64 TRP A N 1
ATOM 419 C CA . TRP A 1 85 ? -0.562 -31.040 32.778 1.00 33.73 64 TRP A CA 1
ATOM 420 C C . TRP A 1 85 ? -0.534 -29.568 33.113 1.00 38.92 64 TRP A C 1
ATOM 421 O O . TRP A 1 85 ? 0.369 -28.837 32.649 1.00 42.90 64 TRP A O 1
ATOM 432 N N . ARG A 1 86 ? -1.517 -29.110 33.918 1.00 30.90 65 ARG A N 1
ATOM 433 C CA . ARG A 1 86 ? -1.634 -27.676 34.264 1.00 31.08 65 ARG A CA 1
ATOM 434 C C . ARG A 1 86 ? -0.738 -27.206 35.389 1.00 33.46 65 ARG A C 1
ATOM 435 O O . ARG A 1 86 ? -0.747 -27.775 36.488 1.00 35.29 65 ARG A O 1
ATOM 443 N N . TYR A 1 87 ? -0.221 -25.992 35.196 1.00 35.11 66 TYR A N 1
ATOM 444 C CA . TYR A 1 87 ? 0.634 -25.311 36.157 1.00 32.36 66 TYR A CA 1
ATOM 445 C C . TYR A 1 87 ? 0.398 -23.806 36.014 1.00 35.35 66 TYR A C 1
ATOM 446 O O . TYR A 1 87 ? 0.125 -23.305 34.911 1.00 38.25 66 TYR A O 1
ATOM 455 N N . ARG A 1 88 ? 0.565 -23.086 37.108 1.00 31.42 67 ARG A N 1
ATOM 456 C CA . ARG A 1 88 ? 0.621 -21.649 37.064 1.00 34.18 67 ARG A CA 1
ATOM 457 C C . ARG A 1 88 ? 1.876 -21.184 37.781 1.00 40.92 67 ARG A C 1
ATOM 458 O O . ARG A 1 88 ? 2.617 -21.999 38.370 1.00 41.29 67 ARG A O 1
ATOM 466 N N . VAL A 1 89 ? 2.118 -19.873 37.708 1.00 38.74 68 VAL A N 1
ATOM 467 C CA . VAL A 1 89 ? 3.215 -19.225 38.400 1.00 37.61 68 VAL A CA 1
ATOM 468 C C . VAL A 1 89 ? 2.693 -18.507 39.634 1.00 36.63 68 VAL A C 1
ATOM 469 O O . VAL A 1 89 ? 1.943 -17.545 39.512 1.00 34.76 68 VAL A O 1
ATOM 473 N N . ASP A 1 90 ? 3.103 -18.981 40.814 1.00 38.42 69 ASP A N 1
ATOM 474 C CA . ASP A 1 90 ? 2.887 -18.268 42.079 1.00 41.97 69 ASP A CA 1
ATOM 475 C C . ASP A 1 90 ? 4.139 -17.498 42.581 1.00 50.47 69 ASP A C 1
ATOM 476 O O . ASP A 1 90 ? 5.284 -17.760 42.162 1.00 44.12 69 ASP A O 1
ATOM 481 N N . TRP A 1 91 ? 3.908 -16.660 43.582 1.00 43.63 70 TRP A N 1
ATOM 482 C CA . TRP A 1 91 ? 4.939 -15.886 44.223 1.00 41.56 70 TRP A CA 1
ATOM 483 C C . TRP A 1 91 ? 4.845 -16.105 45.706 1.00 47.97 70 TRP A C 1
ATOM 484 O O . TRP A 1 91 ? 3.774 -15.928 46.293 1.00 56.81 70 TRP A O 1
ATOM 495 N N . VAL A 1 92 ? 5.911 -16.638 46.301 1.00 47.64 71 VAL A N 1
ATOM 496 C CA . VAL A 1 92 ? 5.884 -16.980 47.731 1.00 48.15 71 VAL A CA 1
ATOM 497 C C . VAL A 1 92 ? 6.774 -16.062 48.546 1.00 47.50 71 VAL A C 1
ATOM 498 O O . VAL A 1 92 ? 7.823 -15.624 48.076 1.00 57.40 71 VAL A O 1
ATOM 502 N N . ARG A 1 93 ? 6.332 -15.736 49.757 1.00 56.63 72 ARG A N 1
ATOM 503 C CA . ARG A 1 93 ? 7.089 -14.841 50.626 1.00 57.09 72 ARG A CA 1
ATOM 504 C C . ARG A 1 93 ? 8.395 -15.467 51.097 1.00 50.73 72 ARG A C 1
ATOM 505 O O . ARG A 1 93 ? 8.446 -16.637 51.455 1.00 53.57 72 ARG A O 1
ATOM 513 N N . VAL A 1 94 ? 9.473 -14.736 50.901 1.00 60.78 73 VAL A N 1
ATOM 514 C CA . VAL A 1 94 ? 10.784 -15.202 51.282 1.00 64.10 73 VAL A CA 1
ATOM 515 C C . VAL A 1 94 ? 11.135 -14.543 52.596 1.00 65.43 73 VAL A C 1
ATOM 516 O O . VAL A 1 94 ? 10.949 -13.340 52.746 1.00 70.20 73 VAL A O 1
ATOM 520 N N . ALA A 1 95 ? 11.449 -15.367 53.597 1.00 79.62 74 ALA A N 1
ATOM 521 C CA . ALA A 1 95 ? 11.756 -14.886 54.947 1.00 84.27 74 ALA A CA 1
ATOM 522 C C . ALA A 1 95 ? 13.001 -13.993 54.950 1.00 96.08 74 ALA A C 1
ATOM 523 O O . ALA A 1 95 ? 14.030 -14.354 54.363 1.00 80.23 74 ALA A O 1
ATOM 525 N N . PRO A 1 96 ? 12.896 -12.799 55.573 1.00 105.46 75 PRO A N 1
ATOM 526 C CA . PRO A 1 96 ? 14.068 -11.934 55.768 1.00 117.86 75 PRO A CA 1
ATOM 527 C C . PRO A 1 96 ? 15.125 -12.596 56.665 1.00 113.11 75 PRO A C 1
ATOM 528 O O . PRO A 1 96 ? 14.777 -13.300 57.617 1.00 99.67 75 PRO A O 1
ATOM 532 N N . GLN A 1 97 ? 16.401 -12.431 56.314 1.00 104.73 76 GLN A N 1
ATOM 533 C CA . GLN A 1 97 ? 17.471 -13.197 56.965 1.00 110.87 76 GLN A CA 1
ATOM 534 C C . GLN A 1 97 ? 18.769 -12.415 57.284 1.00 119.14 76 GLN A C 1
ATOM 535 O O . GLN A 1 97 ? 19.577 -12.868 58.094 1.00 107.77 76 GLN A O 1
ATOM 541 N N . PRO A 1 98 ? 18.969 -11.249 56.631 1.00 134.14 77 PRO A N 1
ATOM 542 C CA . PRO A 1 98 ? 19.888 -10.181 57.079 1.00 139.78 77 PRO A CA 1
ATOM 543 C C . PRO A 1 98 ? 19.709 -9.756 58.566 1.00 129.37 77 PRO A C 1
ATOM 544 O O . PRO A 1 98 ? 18.914 -10.364 59.286 1.00 121.95 77 PRO A O 1
ATOM 548 N N . VAL A 1 99 ? 20.480 -8.763 59.038 1.00 132.95 78 VAL A N 1
ATOM 549 C CA . VAL A 1 99 ? 21.404 -7.956 58.216 1.00 125.12 78 VAL A CA 1
ATOM 550 C C . VAL A 1 99 ? 22.802 -8.578 58.211 1.00 116.79 78 VAL A C 1
ATOM 551 O O . VAL A 1 99 ? 23.141 -9.359 59.093 1.00 124.56 78 VAL A O 1
ATOM 555 N N . ARG A 1 100 ? 23.631 -8.190 57.246 1.00 100.78 79 ARG A N 1
ATOM 556 C CA . ARG A 1 100 ? 24.963 -8.764 57.138 1.00 108.49 79 ARG A CA 1
ATOM 557 C C . ARG A 1 100 ? 26.061 -7.751 56.795 1.00 110.45 79 ARG A C 1
ATOM 558 O O . ARG A 1 100 ? 26.565 -7.047 57.671 1.00 95.64 79 ARG A O 1
ATOM 566 N N . ARG A 1 101 ? 26.481 -7.740 55.530 1.00 127.55 80 ARG A N 1
ATOM 567 C CA . ARG A 1 101 ? 27.899 -7.930 55.196 1.00 137.40 80 ARG A CA 1
ATOM 568 C C . ARG A 1 101 ? 28.743 -6.682 54.988 1.00 117.18 80 ARG A C 1
ATOM 569 O O . ARG A 1 101 ? 28.232 -5.568 54.815 1.00 105.59 80 ARG A O 1
ATOM 577 N N . THR A 1 102 ? 30.045 -6.920 54.883 1.00 116.77 81 THR A N 1
ATOM 578 C CA . THR A 1 102 ? 31.029 -5.874 54.715 1.00 118.01 81 THR A CA 1
ATOM 579 C C . THR A 1 102 ? 31.013 -5.368 53.261 1.00 112.61 81 THR A C 1
ATOM 580 O O . THR A 1 102 ? 30.318 -5.935 52.409 1.00 99.94 81 THR A O 1
ATOM 584 N N . ARG A 1 103 ? 31.712 -4.259 53.015 1.00 104.48 82 ARG A N 1
ATOM 585 C CA . ARG A 1 103 ? 31.537 -3.466 51.803 1.00 95.87 82 ARG A CA 1
ATOM 586 C C . ARG A 1 103 ? 32.138 -4.138 50.580 1.00 88.03 82 ARG A C 1
ATOM 587 O O . ARG A 1 103 ? 33.301 -4.544 50.583 1.00 90.85 82 ARG A O 1
ATOM 595 N N . GLU A 1 104 ? 31.335 -4.248 49.532 1.00 76.28 83 GLU A N 1
ATOM 596 C CA . GLU A 1 104 ? 31.821 -4.698 48.246 1.00 59.96 83 GLU A CA 1
ATOM 597 C C . GLU A 1 104 ? 31.572 -3.631 47.177 1.00 62.91 83 GLU A C 1
ATOM 598 O O . GLU A 1 104 ? 30.799 -2.697 47.388 1.00 64.50 83 GLU A O 1
ATOM 604 N N . THR A 1 105 ? 32.316 -3.710 46.084 1.00 59.67 84 THR A N 1
ATOM 605 C CA . THR A 1 105 ? 32.018 -2.909 44.918 1.00 62.37 84 THR A CA 1
ATOM 606 C C . THR A 1 105 ? 31.155 -3.686 43.915 1.00 68.14 84 THR A C 1
ATOM 607 O O . THR A 1 105 ? 31.432 -4.862 43.603 1.00 56.16 84 THR A O 1
ATOM 611 N N . TRP A 1 106 ? 30.065 -3.046 43.479 1.00 58.19 85 TRP A N 1
ATOM 612 C CA . TRP A 1 106 ? 29.302 -3.498 42.320 1.00 53.57 85 TRP A CA 1
ATOM 613 C C . TRP A 1 106 ? 29.394 -2.531 41.174 1.00 48.51 85 TRP A C 1
ATOM 614 O O . TRP A 1 106 ? 29.335 -1.314 41.358 1.00 43.66 85 TRP A O 1
ATOM 625 N N . LEU A 1 107 ? 29.413 -3.075 39.968 1.00 47.16 86 LEU A N 1
ATOM 626 C CA . LEU A 1 107 ? 29.247 -2.288 38.769 1.00 44.44 86 LEU A CA 1
ATOM 627 C C . LEU A 1 107 ? 27.753 -2.068 38.475 1.00 59.80 86 LEU A C 1
ATOM 628 O O . LEU A 1 107 ? 26.956 -3.020 38.460 1.00 54.00 86 LEU A O 1
ATOM 633 N N . LEU A 1 108 ? 27.372 -0.802 38.336 1.00 55.91 87 LEU A N 1
ATOM 634 C CA . LEU A 1 108 ? 26.015 -0.436 37.981 1.00 44.85 87 LEU A CA 1
ATOM 635 C C . LEU A 1 108 ? 25.962 -0.034 36.515 1.00 48.66 87 LEU A C 1
ATOM 636 O O . LEU A 1 108 ? 26.624 0.930 36.104 1.00 45.51 87 LEU A O 1
ATOM 641 N N . VAL A 1 109 ? 25.227 -0.813 35.714 1.00 46.88 88 VAL A N 1
ATOM 642 C CA . VAL A 1 109 ? 25.146 -0.583 34.266 1.00 39.26 88 VAL A CA 1
ATOM 643 C C . VAL A 1 109 ? 23.834 0.076 33.855 1.00 42.62 88 VAL A C 1
ATOM 644 O O . VAL A 1 109 ? 22.729 -0.431 34.133 1.00 45.23 88 VAL A O 1
ATOM 648 N N . VAL A 1 110 ? 23.962 1.216 33.208 1.00 42.49 89 VAL A N 1
ATOM 649 C CA . VAL A 1 110 ? 22.840 2.060 32.945 1.00 45.37 89 VAL A CA 1
ATOM 650 C C . VAL A 1 110 ? 22.712 2.225 31.441 1.00 40.77 89 VAL A C 1
ATOM 651 O O . VAL A 1 110 ? 23.695 2.461 30.756 1.00 46.31 89 VAL A O 1
ATOM 655 N N . PRO A 1 111 ? 21.529 1.945 30.909 1.00 39.88 90 PRO A N 1
ATOM 656 C CA . PRO A 1 111 ? 21.339 2.065 29.488 1.00 34.55 90 PRO A CA 1
ATOM 657 C C . PRO A 1 111 ? 21.093 3.510 29.123 1.00 37.27 90 PRO A C 1
ATOM 658 O O . PRO A 1 111 ? 20.793 4.312 30.004 1.00 37.55 90 PRO A O 1
ATOM 662 N N . PRO A 1 112 ? 21.121 3.829 27.820 1.00 39.62 91 PRO A N 1
ATOM 663 C CA . PRO A 1 112 ? 20.994 5.224 27.381 1.00 37.10 91 PRO A CA 1
ATOM 664 C C . PRO A 1 112 ? 19.593 5.788 27.526 1.00 43.26 91 PRO A C 1
ATOM 665 O O . PRO A 1 112 ? 19.429 6.997 27.561 1.00 54.54 91 PRO A O 1
ATOM 669 N N . GLY A 1 113 ? 18.585 4.922 27.563 1.00 47.16 92 GLY A N 1
ATOM 670 C CA . GLY A 1 113 ? 17.194 5.374 27.612 1.00 42.09 92 GLY A CA 1
ATOM 671 C C . GLY A 1 113 ? 16.390 4.608 28.637 1.00 43.87 92 GLY A C 1
ATOM 672 O O . GLY A 1 113 ? 16.890 3.663 29.242 1.00 44.61 92 GLY A O 1
ATOM 673 N N . GLY A 1 114 ? 15.172 5.071 28.901 1.00 44.07 93 GLY A N 1
ATOM 674 C CA . GLY A 1 114 ? 14.230 4.317 29.718 1.00 38.21 93 GLY A CA 1
ATOM 675 C C . GLY A 1 114 ? 14.367 4.555 31.209 1.00 44.00 93 GLY A C 1
ATOM 676 O O . GLY A 1 114 ? 13.502 4.146 31.993 1.00 47.23 93 GLY A O 1
ATOM 677 N N . ILE A 1 115 ? 15.389 5.298 31.609 1.00 41.19 94 ILE A N 1
ATOM 678 C CA . ILE A 1 115 ? 15.670 5.448 33.040 1.00 50.52 94 ILE A CA 1
ATOM 679 C C . ILE A 1 115 ? 15.862 6.898 33.539 1.00 44.70 94 ILE A C 1
ATOM 680 O O . ILE A 1 115 ? 16.638 7.667 32.994 1.00 50.63 94 ILE A O 1
ATOM 685 N N . GLU A 1 116 ? 15.108 7.261 34.555 1.00 46.74 95 GLU A N 1
ATOM 686 C CA . GLU A 1 116 ? 15.230 8.570 35.156 1.00 46.58 95 GLU A CA 1
ATOM 687 C C . GLU A 1 116 ? 16.466 8.598 36.036 1.00 46.41 95 GLU A C 1
ATOM 688 O O . GLU A 1 116 ? 16.685 7.685 36.811 1.00 49.59 95 GLU A O 1
ATOM 694 N N . GLU A 1 117 ? 17.271 9.650 35.908 1.00 38.69 96 GLU A N 1
ATOM 695 C CA . GLU A 1 117 ? 18.333 9.935 36.872 1.00 38.85 96 GLU A CA 1
ATOM 696 C C . GLU A 1 117 ? 17.916 9.815 38.334 1.00 43.47 96 GLU A C 1
ATOM 697 O O . GLU A 1 117 ? 18.720 9.414 39.173 1.00 50.73 96 GLU A O 1
ATOM 703 N N . ALA A 1 118 ? 16.699 10.245 38.661 1.00 37.31 97 ALA A N 1
ATOM 704 C CA . ALA A 1 118 ? 16.237 10.211 40.054 1.00 39.61 97 ALA A CA 1
ATOM 705 C C . ALA A 1 118 ? 16.244 8.782 40.555 1.00 44.58 97 ALA A C 1
ATOM 706 O O . ALA A 1 118 ? 16.495 8.523 41.731 1.00 48.14 97 ALA A O 1
ATOM 708 N N . LEU A 1 119 ? 15.986 7.846 39.651 1.00 45.98 98 LEU A N 1
ATOM 709 C CA . LEU A 1 119 ? 15.932 6.450 40.027 1.00 47.35 98 LEU A CA 1
ATOM 710 C C . LEU A 1 119 ? 17.329 5.896 40.254 1.00 42.57 98 LEU A C 1
ATOM 711 O O . LEU A 1 119 ? 17.549 5.146 41.180 1.00 46.06 98 LEU A O 1
ATOM 716 N N . VAL A 1 120 ? 18.277 6.288 39.426 1.00 41.26 99 VAL A N 1
ATOM 717 C CA . VAL A 1 120 ? 19.624 5.805 39.595 1.00 39.85 99 VAL A CA 1
ATOM 718 C C . VAL A 1 120 ? 20.165 6.245 40.954 1.00 44.85 99 VAL A C 1
ATOM 719 O O . VAL A 1 120 ? 20.725 5.438 41.703 1.00 46.86 99 VAL A O 1
ATOM 723 N N . GLU A 1 121 ? 19.911 7.507 41.300 1.00 44.67 100 GLU A N 1
ATOM 724 C CA . GLU A 1 121 ? 20.367 8.064 42.556 1.00 42.08 100 GLU A CA 1
ATOM 725 C C . GLU A 1 121 ? 19.760 7.341 43.754 1.00 47.30 100 GLU A C 1
ATOM 726 O O . GLU A 1 121 ? 20.485 6.874 44.615 1.00 54.54 100 GLU A O 1
ATOM 732 N N . ARG A 1 122 ? 18.433 7.200 43.784 1.00 44.27 101 ARG A N 1
ATOM 733 C CA . ARG A 1 122 ? 17.789 6.378 44.820 1.00 41.97 101 ARG A CA 1
ATOM 734 C C . ARG A 1 122 ? 18.360 4.945 44.942 1.00 43.00 101 ARG A C 1
ATOM 735 O O . ARG A 1 122 ? 18.533 4.448 46.042 1.00 50.20 101 ARG A O 1
ATOM 743 N N . LEU A 1 123 ? 18.557 4.246 43.824 1.00 45.46 102 LEU A N 1
ATOM 744 C CA . LEU A 1 123 ? 19.194 2.928 43.912 1.00 52.05 102 LEU A CA 1
ATOM 745 C C . LEU A 1 123 ? 20.624 3.035 44.430 1.00 50.79 102 LEU A C 1
ATOM 746 O O . LEU A 1 123 ? 21.038 2.242 45.253 1.00 57.92 102 LEU A O 1
ATOM 751 N N . THR A 1 124 ? 21.403 3.950 43.860 1.00 45.85 103 THR A N 1
ATOM 752 C CA . THR A 1 124 ? 22.786 4.122 44.271 1.00 50.88 103 THR A CA 1
ATOM 753 C C . THR A 1 124 ? 22.833 4.403 45.772 1.00 54.26 103 THR A C 1
ATOM 754 O O . THR A 1 124 ? 23.557 3.745 46.511 1.00 56.59 103 THR A O 1
ATOM 758 N N . ASP A 1 125 ? 21.960 5.295 46.225 1.00 52.38 104 ASP A N 1
ATOM 759 C CA . ASP A 1 125 ? 21.945 5.719 47.604 1.00 47.65 104 ASP A CA 1
ATOM 760 C C . ASP A 1 125 ? 21.501 4.591 48.543 1.00 59.39 104 ASP A C 1
ATOM 761 O O . ASP A 1 125 ? 21.888 4.556 49.708 1.00 69.74 104 ASP A O 1
ATOM 766 N N . ALA A 1 126 ? 20.749 3.631 48.021 1.00 59.30 105 ALA A N 1
ATOM 767 C CA . ALA A 1 126 ? 20.263 2.541 48.861 1.00 58.87 105 ALA A CA 1
ATOM 768 C C . ALA A 1 126 ? 21.213 1.337 48.892 1.00 60.24 105 ALA A C 1
ATOM 769 O O . ALA A 1 126 ? 21.275 0.622 49.882 1.00 57.37 105 ALA A O 1
ATOM 771 N N . LEU A 1 127 ? 21.948 1.128 47.804 1.00 58.09 106 LEU A N 1
ATOM 772 C CA . LEU A 1 127 ? 23.098 0.223 47.804 1.00 56.37 106 LEU A CA 1
ATOM 773 C C . LEU A 1 127 ? 24.258 0.699 48.705 1.00 59.90 106 LEU A C 1
ATOM 774 O O . LEU A 1 127 ? 24.958 -0.121 49.293 1.00 59.19 106 LEU A O 1
ATOM 779 N N . ASN A 1 128 ? 24.451 2.017 48.805 1.00 52.50 107 ASN A N 1
ATOM 780 C CA . ASN A 1 128 ? 25.499 2.586 49.672 1.00 55.49 107 ASN A CA 1
ATOM 781 C C . ASN A 1 128 ? 25.184 2.381 51.158 1.00 63.90 107 ASN A C 1
ATOM 782 O O . ASN A 1 128 ? 26.066 2.057 51.953 1.00 71.07 107 ASN A O 1
ATOM 787 N N . THR A 1 129 ? 23.929 2.623 51.524 1.00 67.87 108 THR A N 1
ATOM 788 C CA . THR A 1 129 ? 23.478 2.535 52.912 1.00 70.60 108 THR A CA 1
ATOM 789 C C . THR A 1 129 ? 23.401 1.076 53.397 1.00 73.59 108 THR A C 1
ATOM 790 O O . THR A 1 129 ? 22.839 0.790 54.454 1.00 89.40 108 THR A O 1
ATOM 794 N N . ARG A 1 130 ? 23.985 0.160 52.627 1.00 75.83 109 ARG A N 1
ATOM 795 C CA . ARG A 1 130 ? 23.992 -1.258 52.997 1.00 68.50 109 ARG A CA 1
ATOM 796 C C . ARG A 1 130 ? 25.281 -1.915 52.583 1.00 60.48 109 ARG A C 1
ATOM 797 O O . ARG A 1 130 ? 25.314 -3.112 52.338 1.00 80.54 109 ARG A O 1
ATOM 805 N N . GLY A 1 131 ? 26.329 -1.125 52.428 1.00 56.04 110 GLY A N 1
ATOM 806 C CA . GLY A 1 131 ? 27.658 -1.685 52.263 1.00 57.39 110 GLY A CA 1
ATOM 807 C C . GLY A 1 131 ? 28.183 -1.645 50.841 1.00 70.62 110 GLY A C 1
ATOM 808 O O . GLY A 1 131 ? 29.397 -1.607 50.621 1.00 81.67 110 GLY A O 1
ATOM 809 N N . ILE A 1 132 ? 27.286 -1.688 49.866 1.00 68.56 111 ILE A N 1
ATOM 810 C CA . ILE A 1 132 ? 27.708 -1.801 48.483 1.00 54.96 111 ILE A CA 1
ATOM 811 C C . ILE A 1 132 ? 28.146 -0.458 47.915 1.00 56.21 111 ILE A C 1
ATOM 812 O O . ILE A 1 132 ? 27.355 0.464 47.822 1.00 63.62 111 ILE A O 1
ATOM 817 N N . SER A 1 133 ? 29.427 -0.346 47.571 1.00 58.41 112 SER A N 1
ATOM 818 C CA . SER A 1 133 ? 29.924 0.814 46.836 1.00 61.28 112 SER A CA 1
ATOM 819 C C . SER A 1 133 ? 29.610 0.688 45.352 1.00 60.83 112 SER A C 1
ATOM 820 O O . SER A 1 133 ? 29.650 -0.406 44.791 1.00 60.84 112 SER A O 1
ATOM 823 N N . THR A 1 134 ? 29.332 1.814 44.711 1.00 60.59 113 THR A N 1
ATOM 824 C CA . THR A 1 134 ? 28.794 1.792 43.373 1.00 62.53 113 THR A CA 1
ATOM 825 C C . THR A 1 134 ? 29.778 2.336 42.392 1.00 57.81 113 THR A C 1
ATOM 826 O O . THR A 1 134 ? 30.333 3.407 42.592 1.00 57.90 113 THR A O 1
ATOM 830 N N . LEU A 1 135 ? 29.847 1.681 41.249 1.00 48.51 114 LEU A N 1
ATOM 831 C CA . LEU A 1 135 ? 30.652 2.134 40.151 1.00 50.63 114 LEU A CA 1
ATOM 832 C C . LEU A 1 135 ? 29.772 2.198 38.911 1.00 53.00 114 LEU A C 1
ATOM 833 O O . LEU A 1 135 ? 29.334 1.175 38.408 1.00 59.20 114 LEU A O 1
ATOM 838 N N . ARG A 1 136 ? 29.515 3.400 38.427 1.00 47.32 115 ARG A N 1
ATOM 839 C CA . ARG A 1 136 ? 28.528 3.600 37.398 1.00 44.51 115 ARG A CA 1
ATOM 840 C C . ARG A 1 136 ? 29.158 3.521 36.008 1.00 47.07 115 ARG A C 1
ATOM 841 O O . ARG A 1 136 ? 30.071 4.275 35.693 1.00 53.51 115 ARG A O 1
ATOM 849 N N . LEU A 1 137 ? 28.659 2.601 35.187 1.00 46.78 116 LEU A N 1
ATOM 850 C CA . LEU A 1 137 ? 28.974 2.575 33.763 1.00 47.00 116 LEU A CA 1
ATOM 851 C C . LEU A 1 137 ? 27.753 2.936 32.901 1.00 50.79 116 LEU A C 1
ATOM 852 O O . LEU A 1 137 ? 26.704 2.294 32.978 1.00 59.79 116 LEU A O 1
ATOM 857 N N . ASP A 1 138 ? 27.906 3.963 32.078 1.00 49.77 117 ASP A N 1
ATOM 858 C CA . ASP A 1 138 ? 26.860 4.380 31.174 1.00 50.70 117 ASP A CA 1
ATOM 859 C C . ASP A 1 138 ? 27.092 3.833 29.776 1.00 52.54 117 ASP A C 1
ATOM 860 O O . ASP A 1 138 ? 28.112 4.104 29.154 1.00 64.80 117 ASP A O 1
ATOM 865 N N . VAL A 1 139 ? 26.111 3.104 29.267 1.00 47.16 118 VAL A N 1
ATOM 866 C CA . VAL A 1 139 ? 26.239 2.437 27.982 1.00 51.37 118 VAL A CA 1
ATOM 867 C C . VAL A 1 139 ? 25.792 3.335 26.806 1.00 51.60 118 VAL A C 1
ATOM 868 O O . VAL A 1 139 ? 24.710 3.929 26.839 1.00 51.75 118 VAL A O 1
ATOM 872 N N . PRO A 1 140 ? 26.627 3.433 25.764 1.00 56.48 119 PRO A N 1
ATOM 873 C CA . PRO A 1 140 ? 26.220 4.143 24.551 1.00 61.21 119 PRO A CA 1
ATOM 874 C C . PRO A 1 140 ? 25.107 3.392 23.835 1.00 58.19 119 PRO A C 1
ATOM 875 O O . PRO A 1 140 ? 25.011 2.179 23.968 1.00 60.85 119 PRO A O 1
ATOM 879 N N . PRO A 1 141 ? 24.288 4.104 23.049 1.00 54.10 120 PRO A N 1
ATOM 880 C CA . PRO A 1 141 ? 23.241 3.414 22.288 1.00 52.25 120 PRO A CA 1
ATOM 881 C C . PRO A 1 141 ? 23.858 2.383 21.358 1.00 52.68 120 PRO A C 1
ATOM 882 O O . PRO A 1 141 ? 25.000 2.545 20.952 1.00 64.77 120 PRO A O 1
ATOM 886 N N . ALA A 1 142 ? 23.142 1.274 21.143 1.00 56.53 121 ALA A N 1
ATOM 887 C CA . ALA A 1 142 ? 23.618 0.109 20.344 1.00 49.93 121 ALA A CA 1
ATOM 888 C C . ALA A 1 142 ? 25.055 -0.396 20.609 1.00 51.26 121 ALA A C 1
ATOM 889 O O . ALA A 1 142 ? 25.716 -0.900 19.696 1.00 51.68 121 ALA A O 1
ATOM 891 N N . ALA A 1 143 ? 25.471 -0.401 21.873 1.00 49.41 122 ALA A N 1
ATOM 892 C CA . ALA A 1 143 ? 26.757 -0.996 22.232 1.00 52.47 122 ALA A CA 1
ATOM 893 C C . ALA A 1 143 ? 26.842 -2.441 21.766 1.00 56.12 122 ALA A C 1
ATOM 894 O O . ALA A 1 143 ? 25.859 -3.185 21.826 1.00 57.42 122 ALA A O 1
ATOM 896 N N . THR A 1 144 ? 28.037 -2.836 21.339 1.00 54.21 123 THR A N 1
ATOM 897 C CA . THR A 1 144 ? 28.315 -4.209 20.940 1.00 52.52 123 THR A CA 1
ATOM 898 C C . THR A 1 144 ? 28.913 -4.974 22.117 1.00 49.10 123 THR A C 1
ATOM 899 O O . THR A 1 144 ? 29.376 -4.366 23.095 1.00 44.75 123 THR A O 1
ATOM 903 N N . SER A 1 145 ? 28.910 -6.303 22.022 1.00 42.23 124 SER A N 1
ATOM 904 C CA . SER A 1 145 ? 29.545 -7.123 23.042 1.00 44.41 124 SER A CA 1
ATOM 905 C C . SER A 1 145 ? 31.030 -6.854 23.143 1.00 45.67 124 SER A C 1
ATOM 906 O O . SER A 1 145 ? 31.567 -6.793 24.238 1.00 47.39 124 SER A O 1
ATOM 909 N N . GLY A 1 146 ? 31.679 -6.619 22.000 1.00 42.70 125 GLY A N 1
ATOM 910 C CA . GLY A 1 146 ? 33.090 -6.193 21.985 1.00 48.46 125 GLY A CA 1
ATOM 911 C C . GLY A 1 146 ? 33.370 -4.935 22.801 1.00 51.01 125 GLY A C 1
ATOM 912 O O . GLY A 1 146 ? 34.212 -4.942 23.711 1.00 61.32 125 GLY A O 1
ATOM 913 N N . GLU A 1 147 ? 32.627 -3.869 22.517 1.00 46.37 126 GLU A N 1
ATOM 914 C CA . GLU A 1 147 ? 32.758 -2.614 23.261 1.00 53.83 126 GLU A CA 1
ATOM 915 C C . GLU A 1 147 ? 32.478 -2.717 24.769 1.00 54.82 126 GLU A C 1
ATOM 916 O O . GLU A 1 147 ? 33.103 -2.015 25.576 1.00 58.23 126 GLU A O 1
ATOM 922 N N . LEU A 1 148 ? 31.523 -3.558 25.145 1.00 47.64 127 LEU A N 1
ATOM 923 C CA . LEU A 1 148 ? 31.127 -3.669 26.538 1.00 43.63 127 LEU A CA 1
ATOM 924 C C . LEU A 1 148 ? 32.155 -4.463 27.321 1.00 47.19 127 LEU A C 1
ATOM 925 O O . LEU A 1 148 ? 32.420 -4.180 28.505 1.00 48.27 127 LEU A O 1
ATOM 930 N N . ALA A 1 149 ? 32.674 -5.513 26.684 1.00 49.50 128 ALA A N 1
ATOM 931 C CA . ALA A 1 149 ? 33.753 -6.311 27.257 1.00 53.03 128 ALA A CA 1
ATOM 932 C C . ALA A 1 149 ? 34.957 -5.429 27.557 1.00 49.21 128 ALA A C 1
ATOM 933 O O . ALA A 1 149 ? 35.558 -5.531 28.624 1.00 51.86 128 ALA A O 1
ATOM 935 N N . THR A 1 150 ? 35.229 -4.481 26.669 1.00 47.38 129 THR A N 1
ATOM 936 C CA . THR A 1 150 ? 36.246 -3.476 26.948 1.00 53.34 129 THR A CA 1
ATOM 937 C C . THR A 1 150 ? 35.934 -2.666 28.216 1.00 59.84 129 THR A C 1
ATOM 938 O O . THR A 1 150 ? 36.736 -2.644 29.143 1.00 65.57 129 THR A O 1
ATOM 942 N N . GLU A 1 151 ? 34.724 -2.110 28.306 1.00 61.46 130 GLU A N 1
ATOM 943 C CA . GLU A 1 151 ? 34.331 -1.341 29.503 1.00 59.48 130 GLU A CA 1
ATOM 944 C C . GLU A 1 151 ? 34.355 -2.211 30.745 1.00 60.39 130 GLU A C 1
ATOM 945 O O . GLU A 1 151 ? 34.728 -1.758 31.832 1.00 57.21 130 GLU A O 1
ATOM 951 N N . LEU A 1 152 ? 33.917 -3.455 30.594 1.00 54.03 131 LEU A N 1
ATOM 952 C CA . LEU A 1 152 ? 33.969 -4.397 31.697 1.00 55.78 131 LEU A CA 1
ATOM 953 C C . LEU A 1 152 ? 35.412 -4.715 32.092 1.00 56.77 131 LEU A C 1
ATOM 954 O O . LEU A 1 152 ? 35.748 -4.722 33.275 1.00 57.50 131 LEU A O 1
ATOM 959 N N . ARG A 1 153 ? 36.275 -4.941 31.103 1.00 49.89 132 ARG A N 1
ATOM 960 C CA . ARG A 1 153 ? 37.684 -5.209 31.399 1.00 54.81 132 ARG A CA 1
ATOM 961 C C . ARG A 1 153 ? 38.327 -4.051 32.191 1.00 52.67 132 ARG A C 1
ATOM 962 O O . ARG A 1 153 ? 38.945 -4.275 33.233 1.00 53.11 132 ARG A O 1
ATOM 970 N N . ALA A 1 154 ? 38.019 -2.818 31.793 1.00 51.25 133 ALA A N 1
ATOM 971 C CA . ALA A 1 154 ? 38.575 -1.628 32.446 1.00 53.96 133 ALA A CA 1
ATOM 972 C C . ALA A 1 154 ? 38.089 -1.455 33.890 1.00 57.57 133 ALA A C 1
ATOM 973 O O . ALA A 1 154 ? 38.889 -1.240 34.799 1.00 63.46 133 ALA A O 1
ATOM 975 N N . ALA A 1 155 ? 36.781 -1.574 34.099 1.00 64.08 134 ALA A N 1
ATOM 976 C CA . ALA A 1 155 ? 36.214 -1.470 35.442 1.00 61.87 134 ALA A CA 1
ATOM 977 C C . ALA A 1 155 ? 36.678 -2.613 36.359 1.00 67.68 134 ALA A C 1
ATOM 978 O O . ALA A 1 155 ? 36.925 -2.407 37.551 1.00 71.11 134 ALA A O 1
ATOM 980 N N . ALA A 1 156 ? 36.801 -3.811 35.791 1.00 68.68 135 ALA A N 1
ATOM 981 C CA . ALA A 1 156 ? 37.304 -4.978 36.523 1.00 74.00 135 ALA A CA 1
ATOM 982 C C . ALA A 1 156 ? 38.715 -4.778 37.086 1.00 81.36 135 ALA A C 1
ATOM 983 O O . ALA A 1 156 ? 39.001 -5.187 38.211 1.00 81.17 135 ALA A O 1
ATOM 985 N N . ASP A 1 157 ? 39.612 -4.224 36.274 1.00 81.51 136 ASP A N 1
ATOM 986 C CA . ASP A 1 157 ? 40.991 -3.982 36.714 1.00 87.13 136 ASP A CA 1
ATOM 987 C C . ASP A 1 157 ? 41.080 -2.822 37.726 1.00 89.95 136 ASP A C 1
ATOM 988 O O . ASP A 1 157 ? 41.788 -2.919 38.732 1.00 88.43 136 ASP A O 1
ATOM 993 N N . GLY A 1 158 ? 40.328 -1.752 37.479 1.00 74.74 137 GLY A N 1
ATOM 994 C CA . GLY A 1 158 ? 40.305 -0.618 38.392 1.00 69.50 137 GLY A CA 1
ATOM 995 C C . GLY A 1 158 ? 40.127 -1.054 39.836 1.00 78.44 137 GLY A C 1
ATOM 996 O O . GLY A 1 158 ? 41.048 -0.949 40.645 1.00 96.17 137 GLY A O 1
ATOM 997 N N . ASP A 1 159 ? 38.946 -1.588 40.141 1.00 85.69 138 ASP A N 1
ATOM 998 C CA . ASP A 1 159 ? 38.563 -1.914 41.515 1.00 75.69 138 ASP A CA 1
ATOM 999 C C . ASP A 1 159 ? 38.146 -3.383 41.579 1.00 71.74 138 ASP A C 1
ATOM 1000 O O . ASP A 1 159 ? 38.060 -4.041 40.548 1.00 76.19 138 ASP A O 1
ATOM 1005 N N . PRO A 1 160 ? 37.828 -3.884 42.788 1.00 68.98 139 PRO A N 1
ATOM 1006 C CA . PRO A 1 160 ? 37.467 -5.290 42.955 1.00 77.52 139 PRO A CA 1
ATOM 1007 C C . PRO A 1 160 ? 35.932 -5.539 42.888 1.00 72.16 139 PRO A C 1
ATOM 1008 O O . PRO A 1 160 ? 35.260 -5.635 43.923 1.00 64.15 139 PRO A O 1
ATOM 1012 N N . VAL A 1 161 ? 35.429 -5.730 41.673 1.00 66.74 140 VAL A N 1
ATOM 1013 C CA . VAL A 1 161 ? 33.990 -5.828 41.408 1.00 57.88 140 VAL A CA 1
ATOM 1014 C C . VAL A 1 161 ? 33.437 -7.191 41.792 1.00 57.02 140 VAL A C 1
ATOM 1015 O O . VAL A 1 161 ? 33.835 -8.196 41.217 1.00 62.33 140 VAL A O 1
ATOM 1019 N N . LYS A 1 162 ? 32.424 -7.215 42.656 1.00 51.28 141 LYS A N 1
ATOM 1020 C CA . LYS A 1 162 ? 31.889 -8.486 43.139 1.00 55.45 141 LYS A CA 1
ATOM 1021 C C . LYS A 1 162 ? 30.707 -8.997 42.305 1.00 52.92 141 LYS A C 1
ATOM 1022 O O 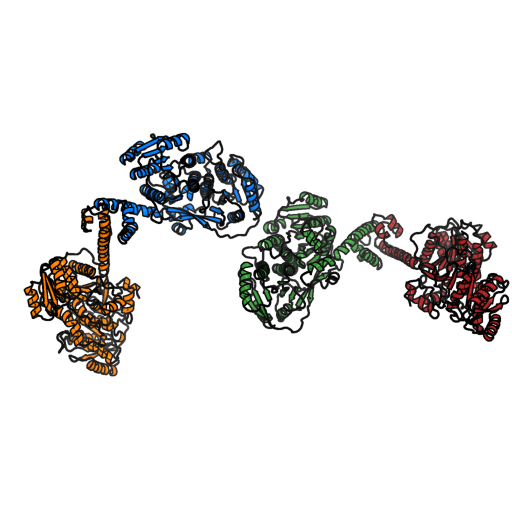. LYS A 1 162 ? 30.471 -10.204 42.225 1.00 55.92 141 LYS A O 1
ATOM 1028 N N . ALA A 1 163 ? 29.941 -8.064 41.744 1.00 59.21 142 ALA A N 1
ATOM 1029 C CA . ALA A 1 163 ? 28.710 -8.375 41.016 1.00 53.74 142 ALA A CA 1
ATOM 1030 C C . ALA A 1 163 ? 28.359 -7.195 40.133 1.00 53.05 142 ALA A C 1
ATOM 1031 O O . ALA A 1 163 ? 28.915 -6.098 40.294 1.00 53.13 142 ALA A O 1
ATOM 1033 N N . ILE A 1 164 ? 27.494 -7.435 39.155 1.00 46.38 143 ILE A N 1
ATOM 1034 C CA . ILE A 1 164 ? 26.975 -6.370 38.325 1.00 43.22 143 ILE A CA 1
ATOM 1035 C C . ILE A 1 164 ? 25.463 -6.245 38.472 1.00 46.72 143 ILE A C 1
ATOM 1036 O O . ILE A 1 164 ? 24.740 -7.244 38.425 1.00 53.04 143 ILE A O 1
ATOM 1041 N N . LEU A 1 165 ? 25.010 -5.027 38.740 1.00 46.23 144 LEU A N 1
ATOM 1042 C CA . LEU A 1 165 ? 23.605 -4.696 38.724 1.00 40.14 144 LEU A CA 1
ATOM 1043 C C . LEU A 1 165 ? 23.245 -4.015 37.416 1.00 42.20 144 LEU A C 1
ATOM 1044 O O . LEU A 1 165 ? 23.603 -2.870 37.184 1.00 49.87 144 LEU A O 1
ATOM 1049 N N . SER A 1 166 ? 22.588 -4.745 36.534 1.00 42.21 145 SER A N 1
ATOM 1050 C CA . SER A 1 166 ? 22.238 -4.215 35.237 1.00 36.31 145 SER A CA 1
ATOM 1051 C C . SER A 1 166 ? 20.842 -3.591 35.281 1.00 45.67 145 SER A C 1
ATOM 1052 O O . SER A 1 166 ? 19.886 -4.216 35.782 1.00 41.15 145 SER A O 1
ATOM 1055 N N . LEU A 1 167 ? 20.740 -2.345 34.798 1.00 41.71 146 LEU A N 1
ATOM 1056 C CA . LEU A 1 167 ? 19.453 -1.642 34.684 1.00 39.49 146 LEU A CA 1
ATOM 1057 C C . LEU A 1 167 ? 18.957 -1.582 33.229 1.00 40.72 146 LEU A C 1
ATOM 1058 O O . LEU A 1 167 ? 18.020 -0.857 32.915 1.00 44.75 146 LEU A O 1
ATOM 1063 N N . THR A 1 168 ? 19.606 -2.310 32.336 1.00 38.75 147 THR A N 1
ATOM 1064 C CA . THR A 1 168 ? 19.434 -2.021 30.920 1.00 38.86 147 THR A CA 1
ATOM 1065 C C . THR A 1 168 ? 18.081 -2.437 30.407 1.00 35.85 147 THR A C 1
ATOM 1066 O O . THR A 1 168 ? 17.599 -1.898 29.423 1.00 36.02 147 THR A O 1
ATOM 1070 N N . ALA A 1 169 ? 17.450 -3.380 31.091 1.00 37.39 148 ALA A N 1
ATOM 1071 C CA . ALA A 1 169 ? 16.145 -3.878 30.665 1.00 40.45 148 ALA A CA 1
ATOM 1072 C C . ALA A 1 169 ? 15.026 -2.842 30.781 1.00 37.00 148 ALA A C 1
ATOM 1073 O O . ALA A 1 169 ? 13.955 -3.037 30.232 1.00 41.08 148 ALA A O 1
ATOM 1075 N N . LEU A 1 170 ? 15.232 -1.795 31.568 1.00 42.68 149 LEU A N 1
ATOM 1076 C CA . LEU A 1 170 ? 14.240 -0.722 31.625 1.00 46.32 149 LEU A CA 1
ATOM 1077 C C . LEU A 1 170 ? 14.165 0.054 30.298 1.00 48.33 149 LEU A C 1
ATOM 1078 O O . LEU A 1 170 ? 13.196 0.750 30.046 1.00 54.00 149 LEU A O 1
ATOM 1083 N N . ASP A 1 171 ? 15.170 -0.122 29.436 1.00 42.79 150 ASP A N 1
ATOM 1084 C CA . ASP A 1 171 ? 15.229 0.588 28.150 1.00 36.14 150 ASP A CA 1
ATOM 1085 C C . ASP A 1 171 ? 14.397 -0.145 27.067 1.00 39.60 150 ASP A C 1
ATOM 1086 O O . ASP A 1 171 ? 14.945 -0.891 26.212 1.00 40.32 150 ASP A O 1
ATOM 1091 N N . GLU A 1 172 ? 13.080 0.096 27.106 1.00 32.89 151 GLU A N 1
ATOM 1092 C CA . GLU A 1 172 ? 12.114 -0.520 26.184 1.00 31.98 151 GLU A CA 1
ATOM 1093 C C . GLU A 1 172 ? 12.186 -0.026 24.725 1.00 31.54 151 GLU A C 1
ATOM 1094 O O . GLU A 1 172 ? 11.783 -0.727 23.821 1.00 35.94 151 GLU A O 1
ATOM 1100 N N . ARG A 1 173 ? 12.533 1.226 24.501 1.00 39.88 152 ARG A N 1
ATOM 1101 C CA . ARG A 1 173 ? 12.462 1.726 23.126 1.00 42.51 152 ARG A CA 1
ATOM 1102 C C . ARG A 1 173 ? 13.318 0.859 22.182 1.00 40.26 152 ARG A C 1
ATOM 1103 O O . ARG A 1 173 ? 14.431 0.462 22.531 1.00 38.42 152 ARG A O 1
ATOM 1111 N N . PRO A 1 174 ? 12.802 0.561 20.984 1.00 44.99 153 PRO A N 1
ATOM 1112 C CA . PRO A 1 174 ? 13.652 -0.127 19.994 1.00 43.88 153 PRO A CA 1
ATOM 1113 C C . PRO A 1 174 ? 14.747 0.797 19.504 1.00 46.83 153 PRO A C 1
ATOM 1114 O O . PRO A 1 174 ? 14.590 2.003 19.548 1.00 57.80 153 PRO A O 1
ATOM 1118 N N . HIS A 1 175 ? 15.820 0.250 18.972 1.00 55.09 154 HIS A N 1
ATOM 1119 C CA . HIS A 1 175 ? 16.703 1.073 18.182 1.00 56.57 154 HIS A CA 1
ATOM 1120 C C . HIS A 1 175 ? 16.116 1.246 16.815 1.00 67.59 154 HIS A C 1
ATOM 1121 O O . HIS A 1 175 ? 15.473 0.338 16.304 1.00 62.51 154 HIS A O 1
ATOM 1128 N N . PRO A 1 176 ? 16.233 2.460 16.237 1.00 86.00 155 PRO A N 1
ATOM 1129 C CA . PRO A 1 176 ? 15.569 2.704 14.948 1.00 84.81 155 PRO A CA 1
ATOM 1130 C C . PRO A 1 176 ? 16.051 1.772 13.824 1.00 84.32 155 PRO A C 1
ATOM 1131 O O . PRO A 1 176 ? 15.283 1.473 12.909 1.00 80.02 155 PRO A O 1
ATOM 1135 N N . GLU A 1 177 ? 17.293 1.285 13.930 1.00 77.29 156 GLU A N 1
ATOM 1136 C CA . GLU A 1 177 ? 17.868 0.339 12.952 1.00 82.06 156 GLU A CA 1
ATOM 1137 C C . GLU A 1 177 ? 17.203 -1.045 12.991 1.00 82.80 156 GLU A C 1
ATOM 1138 O O . GLU A 1 177 ? 17.351 -1.841 12.060 1.00 87.72 156 GLU A O 1
ATOM 1144 N N . CYS A 1 178 ? 16.558 -1.353 14.112 1.00 84.07 157 CYS A N 1
ATOM 1145 C CA . CYS A 1 178 ? 16.132 -2.710 14.416 1.00 69.71 157 CYS A CA 1
ATOM 1146 C C . CYS A 1 178 ? 14.830 -2.706 15.229 1.00 58.99 157 CYS A C 1
ATOM 1147 O O . CYS A 1 178 ? 14.819 -3.074 16.400 1.00 50.61 157 CYS A O 1
ATOM 1150 N N . LYS A 1 179 ? 13.730 -2.377 14.563 1.00 50.88 158 LYS A N 1
ATOM 1151 C CA . LYS A 1 179 ? 12.491 -1.968 15.237 1.00 55.79 158 LYS A CA 1
ATOM 1152 C C . LYS A 1 179 ? 11.919 -3.007 16.221 1.00 56.40 158 LYS A C 1
ATOM 1153 O O . LYS A 1 179 ? 11.210 -2.647 17.163 1.00 57.70 158 LYS A O 1
ATOM 1159 N N . ASP A 1 180 ? 12.239 -4.282 16.014 1.00 52.38 159 ASP A N 1
ATOM 1160 C CA . ASP A 1 180 ? 11.485 -5.374 16.648 1.00 54.17 159 ASP A CA 1
ATOM 1161 C C . ASP A 1 180 ? 12.117 -5.912 17.938 1.00 55.11 159 ASP A C 1
ATOM 1162 O O . ASP A 1 180 ? 11.580 -6.820 18.573 1.00 54.78 159 ASP A O 1
ATOM 1167 N N . VAL A 1 181 ? 13.198 -5.281 18.363 1.00 48.79 160 VAL A N 1
ATOM 1168 C CA . VAL A 1 181 ? 13.927 -5.695 19.539 1.00 48.12 160 VAL A CA 1
ATOM 1169 C C . VAL A 1 181 ? 14.065 -4.473 20.456 1.00 45.54 160 VAL A C 1
ATOM 1170 O O . VAL A 1 181 ? 14.412 -3.391 19.986 1.00 49.06 160 VAL A O 1
ATOM 1174 N N . PRO A 1 182 ? 13.672 -4.603 21.738 1.00 40.31 161 PRO A N 1
ATOM 1175 C CA . PRO A 1 182 ? 13.861 -3.453 22.626 1.00 39.34 161 PRO A CA 1
ATOM 1176 C C . PRO A 1 182 ? 15.325 -3.234 22.904 1.00 42.58 161 PRO A C 1
ATOM 1177 O O . PRO A 1 182 ? 16.083 -4.190 23.010 1.00 45.75 161 PRO A O 1
ATOM 1181 N N . SER A 1 183 ? 15.749 -1.991 22.953 1.00 46.16 162 SER A N 1
ATOM 1182 C CA . SER A 1 183 ? 17.171 -1.728 22.927 1.00 40.75 162 SER A CA 1
ATOM 1183 C C . SER A 1 183 ? 17.883 -2.255 24.178 1.00 40.01 162 SER A C 1
ATOM 1184 O O . SER A 1 183 ? 18.970 -2.792 24.079 1.00 44.58 162 SER A O 1
ATOM 1187 N N . GLY A 1 184 ? 17.225 -2.179 25.338 1.00 39.15 163 GLY A N 1
ATOM 1188 C CA . GLY A 1 184 ? 17.785 -2.751 26.572 1.00 33.68 163 GLY A CA 1
ATOM 1189 C C . GLY A 1 184 ? 17.951 -4.280 26.600 1.00 36.24 163 GLY A C 1
ATOM 1190 O O . GLY A 1 184 ? 18.764 -4.806 27.371 1.00 41.03 163 GLY A O 1
ATOM 1191 N N . ILE A 1 185 ? 17.103 -4.991 25.854 1.00 37.13 164 ILE A N 1
ATOM 1192 C CA . ILE A 1 185 ? 17.209 -6.462 25.710 1.00 34.77 164 ILE A CA 1
ATOM 1193 C C . ILE A 1 185 ? 18.362 -6.849 24.752 1.00 34.58 164 ILE A C 1
ATOM 1194 O O . ILE A 1 185 ? 19.052 -7.826 24.984 1.00 41.20 164 ILE A O 1
ATOM 1199 N N . ALA A 1 186 ? 18.544 -6.086 23.675 1.00 32.35 165 ALA A N 1
ATOM 1200 C CA . ALA A 1 186 ? 19.785 -6.154 22.882 1.00 33.27 165 ALA A CA 1
ATOM 1201 C C . ALA A 1 186 ? 21.005 -5.943 23.761 1.00 41.05 165 ALA A C 1
ATOM 1202 O O . ALA A 1 186 ? 22.008 -6.642 23.616 1.00 45.13 165 ALA A O 1
ATOM 1204 N N . LEU A 1 187 ? 20.871 -5.058 24.753 1.00 42.83 166 LEU A N 1
ATOM 1205 C CA . LEU A 1 187 ? 21.961 -4.774 25.687 1.00 36.54 166 LEU A CA 1
ATOM 1206 C C . LEU A 1 187 ? 22.229 -5.875 26.692 1.00 38.15 166 LEU A C 1
ATOM 1207 O O . LEU A 1 187 ? 23.368 -6.221 26.923 1.00 47.32 166 LEU A O 1
ATOM 1212 N N . LEU A 1 188 ? 21.188 -6.409 27.316 1.00 43.90 167 LEU A N 1
ATOM 1213 C CA . LEU A 1 188 ? 21.345 -7.607 28.159 1.00 40.01 167 LEU A CA 1
ATOM 1214 C C . LEU A 1 188 ? 22.134 -8.680 27.412 1.00 41.78 167 LEU A C 1
ATOM 1215 O O . LEU A 1 188 ? 23.052 -9.284 27.953 1.00 38.90 167 LEU A O 1
ATOM 1220 N N . LEU A 1 189 ? 21.689 -8.985 26.204 1.00 37.65 168 LEU A N 1
ATOM 1221 C CA . LEU A 1 189 ? 22.307 -10.024 25.407 1.00 41.24 168 LEU A CA 1
ATOM 1222 C C . LEU A 1 189 ? 23.802 -9.774 25.341 1.00 44.32 168 LEU A C 1
ATOM 1223 O O . LEU A 1 189 ? 24.619 -10.655 25.661 1.00 40.75 168 LEU A O 1
ATOM 1228 N N . ASN A 1 190 ? 24.153 -8.583 24.866 1.00 37.65 169 ASN A N 1
ATOM 1229 C CA . ASN A 1 190 ? 25.530 -8.246 24.588 1.00 41.95 169 ASN A CA 1
ATOM 1230 C C . ASN A 1 190 ? 26.289 -8.169 25.896 1.00 43.01 169 ASN A C 1
ATOM 1231 O O . ASN A 1 190 ? 27.476 -8.418 25.943 1.00 51.12 169 ASN A O 1
ATOM 1236 N N . LEU A 1 191 ? 25.559 -8.010 26.982 1.00 44.47 170 LEU A N 1
ATOM 1237 C CA . LEU A 1 191 ? 26.183 -7.966 28.296 1.00 47.00 170 LEU A CA 1
ATOM 1238 C C . LEU A 1 191 ? 26.557 -9.374 28.773 1.00 48.12 170 LEU A C 1
ATOM 1239 O O . LEU A 1 191 ? 27.651 -9.590 29.307 1.00 53.19 170 LEU A O 1
ATOM 1244 N N . VAL A 1 192 ? 25.688 -10.347 28.515 1.00 45.21 171 VAL A N 1
ATOM 1245 C CA . VAL A 1 192 ? 26.000 -11.724 28.879 1.00 36.08 171 VAL A CA 1
ATOM 1246 C C . VAL A 1 192 ? 27.193 -12.216 28.067 1.00 38.66 171 VAL A C 1
ATOM 1247 O O . VAL A 1 192 ? 28.089 -12.887 28.594 1.00 42.60 171 VAL A O 1
ATOM 1251 N N . LYS A 1 193 ? 27.256 -11.797 26.811 1.00 41.89 172 LYS A N 1
ATOM 1252 C CA . LYS A 1 193 ? 28.327 -12.212 25.940 1.00 41.86 172 LYS A CA 1
ATOM 1253 C C . LYS A 1 193 ? 29.612 -11.481 26.306 1.00 48.85 172 LYS A C 1
ATOM 1254 O O . LYS A 1 193 ? 30.676 -12.082 26.381 1.00 55.81 172 LYS A O 1
ATOM 1260 N N . ALA A 1 194 ? 29.470 -10.227 26.707 1.00 51.13 173 ALA A N 1
ATOM 1261 C CA . ALA A 1 194 ? 30.610 -9.408 27.014 1.00 45.90 173 ALA A CA 1
ATOM 1262 C C . ALA A 1 194 ? 31.324 -9.899 28.265 1.00 48.81 173 ALA A C 1
ATOM 1263 O O . ALA A 1 194 ? 32.549 -9.870 28.334 1.00 53.10 173 ALA A O 1
ATOM 1265 N N . LEU A 1 195 ? 30.565 -10.365 29.249 1.00 49.14 174 LEU A N 1
ATOM 1266 C CA . LEU A 1 195 ? 31.172 -11.030 30.393 1.00 47.26 174 LEU A CA 1
ATOM 1267 C C . LEU A 1 195 ? 31.995 -12.261 29.966 1.00 54.50 174 LEU A C 1
ATOM 1268 O O . LEU A 1 195 ? 33.004 -12.572 30.582 1.00 55.29 174 LEU A O 1
ATOM 1273 N N . GLY A 1 196 ? 31.574 -12.927 28.886 1.00 49.97 175 GLY A N 1
ATOM 1274 C CA . GLY A 1 196 ? 32.333 -14.050 28.339 1.00 54.16 175 GLY A CA 1
ATOM 1275 C C . GLY A 1 196 ? 33.615 -13.597 27.651 1.00 65.33 175 GLY A C 1
ATOM 1276 O O . GLY A 1 196 ? 34.726 -13.941 28.075 1.00 63.17 175 GLY A O 1
ATOM 1277 N N . GLU A 1 197 ? 33.456 -12.793 26.607 1.00 60.58 176 GLU A N 1
ATOM 1278 C CA . GLU A 1 197 ? 34.578 -12.181 25.910 1.00 50.83 176 GLU A CA 1
ATOM 1279 C C . GLU A 1 197 ? 35.634 -11.592 26.862 1.00 52.37 176 GLU A C 1
ATOM 1280 O O . GLU A 1 197 ? 36.819 -11.881 26.735 1.00 65.69 176 GLU A O 1
ATOM 1286 N N . ALA A 1 198 ? 35.172 -10.884 27.886 1.00 54.60 177 ALA A N 1
ATOM 1287 C CA . ALA A 1 198 ? 36.035 -10.398 28.965 1.00 50.15 177 ALA A CA 1
ATOM 1288 C C . ALA A 1 198 ? 36.581 -11.499 29.890 1.00 51.38 177 ALA A C 1
ATOM 1289 O O . ALA A 1 198 ? 37.457 -11.242 30.700 1.00 50.48 177 ALA A O 1
ATOM 1291 N N . ASP A 1 199 ? 36.028 -12.706 29.798 1.00 58.63 178 ASP A N 1
ATOM 1292 C CA . ASP A 1 199 ? 36.347 -13.772 30.767 1.00 59.15 178 ASP A CA 1
ATOM 1293 C C . ASP A 1 199 ? 36.073 -13.310 32.191 1.00 55.88 178 ASP A C 1
ATOM 1294 O O . ASP A 1 199 ? 36.881 -13.512 33.091 1.00 65.27 178 ASP A O 1
ATOM 1299 N N . LEU A 1 200 ? 34.930 -12.693 32.408 1.00 66.48 179 LEU A N 1
ATOM 1300 C CA . LEU A 1 200 ? 34.783 -11.916 33.608 1.00 71.93 179 LEU A CA 1
ATOM 1301 C C . LEU A 1 200 ? 34.171 -12.553 34.846 1.00 69.53 179 LEU A C 1
ATOM 1302 O O . LEU A 1 200 ? 34.303 -12.003 35.925 1.00 93.61 179 LEU A O 1
ATOM 1307 N N . ARG A 1 201 ? 33.628 -13.769 34.709 1.00 64.62 180 ARG A N 1
ATOM 1308 C CA . ARG A 1 201 ? 33.126 -14.587 35.868 1.00 66.38 180 ARG A CA 1
ATOM 1309 C C . ARG A 1 201 ? 32.582 -13.783 37.071 1.00 61.25 180 ARG A C 1
ATOM 1310 O O . ARG A 1 201 ? 33.031 -13.952 38.200 1.00 68.76 180 ARG A O 1
ATOM 1318 N N . ILE A 1 202 ? 31.553 -12.989 36.840 1.00 63.89 181 ILE A N 1
ATOM 1319 C CA . ILE A 1 202 ? 31.042 -12.134 37.887 1.00 65.79 181 ILE A CA 1
ATOM 1320 C C . ILE A 1 202 ? 29.513 -11.980 37.783 1.00 51.46 181 ILE A C 1
ATOM 1321 O O . ILE A 1 202 ? 28.983 -11.714 36.705 1.00 54.90 181 ILE A O 1
ATOM 1326 N N . PRO A 1 203 ? 28.801 -12.335 38.856 1.00 44.69 182 PRO A N 1
ATOM 1327 C CA . PRO A 1 203 ? 27.333 -12.478 38.802 1.00 46.73 182 PRO A CA 1
ATOM 1328 C C . PRO A 1 203 ? 26.637 -11.234 38.255 1.00 39.68 182 PRO A C 1
ATOM 1329 O O . PRO A 1 203 ? 26.858 -10.125 38.740 1.00 51.64 182 PRO A O 1
ATOM 1333 N N . LEU A 1 204 ? 25.785 -11.437 37.270 1.00 39.77 183 LEU A N 1
ATOM 1334 C CA . LEU A 1 204 ? 24.962 -10.379 36.698 1.00 43.74 183 LEU A CA 1
ATOM 1335 C C . LEU A 1 204 ? 23.562 -10.399 37.320 1.00 43.10 183 LEU A C 1
ATOM 1336 O O . LEU A 1 204 ? 22.933 -11.446 37.395 1.00 48.41 183 LEU A O 1
ATOM 1341 N N . TRP A 1 205 ? 23.099 -9.251 37.799 1.00 43.44 184 TRP A N 1
ATOM 1342 C CA . TRP A 1 205 ? 21.743 -9.142 38.360 1.00 40.26 184 TRP A CA 1
ATOM 1343 C C . TRP A 1 205 ? 20.919 -8.217 37.534 1.00 45.05 184 TRP A C 1
ATOM 1344 O O . TRP A 1 205 ? 21.309 -7.082 37.285 1.00 45.08 184 TRP A O 1
ATOM 1355 N N . THR A 1 206 ? 19.740 -8.656 37.152 1.00 42.47 185 THR A N 1
ATOM 1356 C CA . THR A 1 206 ? 18.963 -7.890 36.228 1.00 39.25 185 THR A CA 1
ATOM 1357 C C . THR A 1 206 ? 17.708 -7.336 36.882 1.00 38.30 185 THR A C 1
ATOM 1358 O O . THR A 1 206 ? 16.900 -8.079 37.399 1.00 39.89 185 THR A O 1
ATOM 1362 N N . ILE A 1 207 ? 17.633 -6.008 36.965 1.00 44.48 186 ILE A N 1
ATOM 1363 C CA . ILE A 1 207 ? 16.506 -5.323 37.585 1.00 42.39 186 ILE A CA 1
ATOM 1364 C C . ILE A 1 207 ? 15.458 -4.934 36.533 1.00 45.92 186 ILE A C 1
ATOM 1365 O O . ILE A 1 207 ? 15.793 -4.431 35.457 1.00 38.00 186 ILE A O 1
ATOM 1370 N N . THR A 1 208 ? 14.193 -5.185 36.849 1.00 40.31 187 THR A N 1
ATOM 1371 C CA . THR A 1 208 ? 13.089 -4.749 36.006 1.00 36.64 187 THR A CA 1
ATOM 1372 C C . THR A 1 208 ? 12.070 -4.066 36.900 1.00 36.70 187 THR A C 1
ATOM 1373 O O . THR A 1 208 ? 12.162 -4.166 38.124 1.00 35.22 187 THR A O 1
ATOM 1377 N N . ARG A 1 209 ? 11.155 -3.303 36.298 1.00 40.14 188 ARG A N 1
ATOM 1378 C CA . ARG A 1 209 ? 10.022 -2.714 37.040 1.00 46.92 188 ARG A CA 1
ATOM 1379 C C . ARG A 1 209 ? 8.705 -2.965 36.324 1.00 43.36 188 ARG A C 1
ATOM 1380 O O . ARG A 1 209 ? 8.347 -2.215 35.436 1.00 46.69 188 ARG A O 1
ATOM 1388 N N . GLY A 1 210 ? 7.982 -4.013 36.713 1.00 41.99 189 GLY A N 1
ATOM 1389 C CA . GLY A 1 210 ? 6.684 -4.297 36.103 1.00 32.15 189 GLY A CA 1
ATOM 1390 C C . GLY A 1 210 ? 6.680 -5.447 35.095 1.00 42.53 189 GLY A C 1
ATOM 1391 O O . GLY A 1 210 ? 5.747 -5.579 34.314 1.00 42.17 189 GLY A O 1
ATOM 1392 N N . ALA A 1 211 ? 7.708 -6.294 35.120 1.00 39.04 190 ALA A N 1
ATOM 1393 C CA . ALA A 1 211 ? 7.773 -7.412 34.174 1.00 39.95 190 ALA A CA 1
ATOM 1394 C C . ALA A 1 211 ? 6.960 -8.609 34.661 1.00 45.33 190 ALA A C 1
ATOM 1395 O O . ALA A 1 211 ? 6.683 -9.528 33.894 1.00 41.13 190 ALA A O 1
ATOM 1397 N N . VAL A 1 212 ? 6.717 -8.676 35.966 1.00 38.23 191 VAL A N 1
ATOM 1398 C CA . VAL A 1 212 ? 5.896 -9.743 36.507 1.00 33.00 191 VAL A CA 1
ATOM 1399 C C . VAL A 1 212 ? 4.673 -9.218 37.250 1.00 37.73 191 VAL A C 1
ATOM 1400 O O . VAL A 1 212 ? 4.630 -8.060 37.660 1.00 41.20 191 VAL A O 1
ATOM 1404 N N . LYS A 1 213 ? 3.645 -10.042 37.318 1.00 37.59 192 LYS A N 1
ATOM 1405 C CA . LYS A 1 213 ? 2.543 -9.803 38.195 1.00 36.64 192 LYS A CA 1
ATOM 1406 C C . LYS A 1 213 ? 2.693 -10.668 39.405 1.00 42.21 192 LYS A C 1
ATOM 1407 O O . LYS A 1 213 ? 2.506 -11.876 39.324 1.00 38.83 192 LYS A O 1
ATOM 1413 N N . ALA A 1 214 ? 3.030 -10.070 40.538 1.00 43.09 193 ALA A N 1
ATOM 1414 C CA . ALA A 1 214 ? 3.409 -10.864 41.697 1.00 44.60 193 ALA A CA 1
ATOM 1415 C C . ALA A 1 214 ? 2.296 -10.958 42.720 1.00 56.26 193 ALA A C 1
ATOM 1416 O O . ALA A 1 214 ? 2.330 -11.807 43.612 1.00 56.70 193 ALA A O 1
ATOM 1418 N N . GLY A 1 215 ? 1.292 -10.106 42.571 1.00 53.66 194 GLY A N 1
ATOM 1419 C CA . GLY A 1 215 ? 0.025 -10.314 43.234 1.00 56.27 194 GLY A CA 1
ATOM 1420 C C . GLY A 1 215 ? -1.052 -9.526 42.544 1.00 53.54 194 GLY A C 1
ATOM 1421 O O . GLY A 1 215 ? -0.755 -8.592 41.808 1.00 55.85 194 GLY A O 1
ATOM 1422 N N . PRO A 1 216 ? -2.324 -9.886 42.787 1.00 67.38 195 PRO A N 1
ATOM 1423 C CA . PRO A 1 216 ? -3.352 -8.930 42.387 1.00 59.12 195 PRO A CA 1
ATOM 1424 C C . PRO A 1 216 ? -2.995 -7.585 42.986 1.00 55.85 195 PRO A C 1
ATOM 1425 O O . PRO A 1 216 ? -2.392 -7.538 44.066 1.00 62.36 195 PRO A O 1
ATOM 1429 N N . ALA A 1 217 ? -3.222 -6.512 42.245 1.00 49.85 196 ALA A N 1
ATOM 1430 C CA . ALA A 1 217 ? -2.739 -5.194 42.677 1.00 55.44 196 ALA A CA 1
ATOM 1431 C C . ALA A 1 217 ? -1.516 -4.692 41.912 1.00 58.34 196 ALA A C 1
ATOM 1432 O O . ALA A 1 217 ? -1.255 -3.485 41.895 1.00 59.69 196 ALA A O 1
ATOM 1434 N N . ASP A 1 218 ? -0.784 -5.589 41.253 1.00 47.11 197 ASP A N 1
ATOM 1435 C CA . ASP A 1 218 ? 0.181 -5.132 40.252 1.00 53.54 197 ASP A CA 1
ATOM 1436 C C . ASP A 1 218 ? -0.498 -4.692 38.951 1.00 50.31 197 ASP A C 1
ATOM 1437 O O . ASP A 1 218 ? -1.166 -5.480 38.285 1.00 47.13 197 ASP A O 1
ATOM 1442 N N . ARG A 1 219 ? -0.357 -3.412 38.629 1.00 52.28 198 ARG A N 1
ATOM 1443 C CA . ARG A 1 219 ? -0.915 -2.860 37.411 1.00 53.10 198 ARG A CA 1
ATOM 1444 C C . ARG A 1 219 ? 0.158 -2.291 36.481 1.00 45.93 198 ARG A C 1
ATOM 1445 O O . ARG A 1 219 ? -0.045 -2.213 35.286 1.00 57.40 198 ARG A O 1
ATOM 1453 N N . LEU A 1 220 ? 1.309 -1.927 37.026 1.00 51.02 199 LEU A N 1
ATOM 1454 C CA . LEU A 1 220 ? 2.464 -1.618 36.175 1.00 67.24 199 LEU A CA 1
ATOM 1455 C C . LEU A 1 220 ? 2.910 -2.896 35.497 1.00 55.01 199 LEU A C 1
ATOM 1456 O O . LEU A 1 220 ? 3.560 -3.731 36.111 1.00 59.08 199 LEU A O 1
ATOM 1461 N N . LEU A 1 221 ? 2.496 -3.097 34.262 1.00 41.05 200 LEU A N 1
ATOM 1462 C CA . LEU A 1 221 ? 2.924 -4.272 33.557 1.00 36.52 200 LEU A CA 1
ATOM 1463 C C . LEU A 1 221 ? 3.582 -3.936 32.250 1.00 34.65 200 LEU A C 1
ATOM 1464 O O . LEU A 1 221 ? 3.011 -3.238 31.431 1.00 36.50 200 LEU A O 1
ATOM 1469 N N . ARG A 1 222 ? 4.842 -4.344 32.113 1.00 37.99 201 ARG A N 1
ATOM 1470 C CA . ARG A 1 222 ? 5.723 -3.846 31.058 1.00 34.82 201 ARG A CA 1
ATOM 1471 C C . ARG A 1 222 ? 6.262 -5.010 30.277 1.00 33.96 201 ARG A C 1
ATOM 1472 O O . ARG A 1 222 ? 7.257 -5.599 30.667 1.00 37.51 201 ARG A O 1
ATOM 1480 N N . PRO A 1 223 ? 5.523 -5.437 29.239 1.00 38.16 202 PRO A N 1
ATOM 1481 C CA . PRO A 1 223 ? 5.791 -6.714 28.554 1.00 36.81 202 PRO A CA 1
ATOM 1482 C C . PRO A 1 223 ? 7.154 -6.740 27.850 1.00 37.35 202 PRO A C 1
ATOM 1483 O O . PRO A 1 223 ? 7.758 -7.793 27.733 1.00 42.76 202 PRO A O 1
ATOM 1487 N N . MET A 1 224 ? 7.636 -5.588 27.405 1.00 34.10 203 MET A N 1
ATOM 1488 C CA . MET A 1 224 ? 8.960 -5.512 26.794 1.00 35.87 203 MET A CA 1
ATOM 1489 C C . MET A 1 224 ? 10.059 -5.824 27.806 1.00 41.20 203 MET A C 1
ATOM 1490 O O . MET A 1 224 ? 11.104 -6.391 27.449 1.00 43.60 203 MET A O 1
ATOM 1495 N N . GLN A 1 225 ? 9.788 -5.523 29.081 1.00 31.85 204 GLN A N 1
ATOM 1496 C CA . GLN A 1 225 ? 10.677 -5.919 30.178 1.00 28.10 204 GLN A CA 1
ATOM 1497 C C . GLN A 1 225 ? 10.626 -7.397 30.603 1.00 31.75 204 GLN A C 1
ATOM 1498 O O . GLN A 1 225 ? 11.666 -7.986 30.871 1.00 31.24 204 GLN A O 1
ATOM 1504 N N . ALA A 1 226 ? 9.434 -8.013 30.606 1.00 33.18 205 ALA A N 1
ATOM 1505 C CA . ALA A 1 226 ? 9.338 -9.502 30.636 1.00 30.13 205 ALA A CA 1
ATOM 1506 C C . ALA A 1 226 ? 10.351 -10.252 29.725 1.00 29.23 205 ALA A C 1
ATOM 1507 O O . ALA A 1 226 ? 10.781 -11.354 30.047 1.00 32.44 205 ALA A O 1
ATOM 1509 N N . GLN A 1 227 ? 10.746 -9.655 28.614 1.00 29.16 206 GLN A N 1
ATOM 1510 C CA . GLN A 1 227 ? 11.724 -10.320 27.753 1.00 30.44 206 GLN A CA 1
ATOM 1511 C C . GLN A 1 227 ? 13.030 -10.639 28.487 1.00 32.04 206 GLN A C 1
ATOM 1512 O O . GLN A 1 227 ? 13.690 -11.620 28.180 1.00 34.55 206 GLN A O 1
ATOM 1518 N N . ALA A 1 228 ? 13.379 -9.805 29.461 1.00 31.69 207 ALA A N 1
ATOM 1519 C CA . ALA A 1 228 ? 14.595 -9.979 30.248 1.00 29.44 207 ALA A CA 1
ATOM 1520 C C . ALA A 1 228 ? 14.504 -11.242 31.055 1.00 28.78 207 ALA A C 1
ATOM 1521 O O . ALA A 1 228 ? 15.493 -11.928 31.260 1.00 38.08 207 ALA A O 1
ATOM 1523 N N . TRP A 1 229 ? 13.311 -11.525 31.560 1.00 35.16 208 TRP A N 1
ATOM 1524 C CA . TRP A 1 229 ? 13.083 -12.718 32.359 1.00 28.81 208 TRP A CA 1
ATOM 1525 C C . TRP A 1 229 ? 13.145 -13.963 31.510 1.00 30.15 208 TRP A C 1
ATOM 1526 O O . TRP A 1 229 ? 13.728 -14.976 31.919 1.00 31.65 208 TRP A O 1
ATOM 1537 N N . GLY A 1 230 ? 12.570 -13.894 30.308 1.00 28.14 209 GLY A N 1
ATOM 1538 C CA . GLY A 1 230 ? 12.577 -15.033 29.393 1.00 28.98 209 GLY A CA 1
ATOM 1539 C C . GLY A 1 230 ? 13.995 -15.416 28.985 1.00 32.54 209 GLY A C 1
ATOM 1540 O O . GLY A 1 230 ? 14.392 -16.601 29.076 1.00 26.97 209 GLY A O 1
ATOM 1541 N N . LEU A 1 231 ? 14.780 -14.402 28.605 1.00 29.94 210 LEU A N 1
ATOM 1542 C CA . LEU A 1 231 ? 16.200 -14.577 28.319 1.00 32.60 210 LEU A CA 1
ATOM 1543 C C . LEU A 1 231 ? 16.965 -15.010 29.572 1.00 38.36 210 LEU A C 1
ATOM 1544 O O . LEU A 1 231 ? 17.722 -15.981 29.542 1.00 40.18 210 LEU A O 1
ATOM 1549 N N . GLY A 1 232 ? 16.754 -14.287 30.672 1.00 31.63 211 GLY A N 1
ATOM 1550 C CA . GLY A 1 232 ? 17.544 -14.480 31.885 1.00 29.72 211 GLY A CA 1
ATOM 1551 C C . GLY A 1 232 ? 17.532 -15.899 32.405 1.00 32.16 211 GLY A C 1
ATOM 1552 O O . GLY A 1 232 ? 18.548 -16.422 32.835 1.00 37.93 211 GLY A O 1
ATOM 1553 N N . ARG A 1 233 ? 16.375 -16.521 32.404 1.00 34.55 212 ARG A N 1
ATOM 1554 C CA . ARG A 1 233 ? 16.313 -17.881 32.833 1.00 30.76 212 ARG A CA 1
ATOM 1555 C C . ARG A 1 233 ? 17.266 -18.763 32.001 1.00 34.40 212 ARG A C 1
ATOM 1556 O O . ARG A 1 233 ? 17.963 -19.603 32.543 1.00 40.22 212 ARG A O 1
ATOM 1564 N N . VAL A 1 234 ? 17.397 -18.466 30.720 1.00 34.90 213 VAL A N 1
ATOM 1565 C CA . VAL A 1 234 ? 18.281 -19.244 29.873 1.00 34.26 213 VAL A CA 1
ATOM 1566 C C . VAL A 1 234 ? 19.735 -18.862 30.133 1.00 36.60 213 VAL A C 1
ATOM 1567 O O . VAL A 1 234 ? 20.590 -19.729 30.305 1.00 39.69 213 VAL A O 1
ATOM 1571 N N . ALA A 1 235 ? 20.006 -17.572 30.238 1.00 33.09 214 ALA A N 1
ATOM 1572 C CA . ALA A 1 235 ? 21.334 -17.140 30.669 1.00 39.26 214 ALA A CA 1
ATOM 1573 C C . ALA A 1 235 ? 21.742 -17.914 31.917 1.00 37.07 214 ALA A C 1
ATOM 1574 O O . ALA A 1 235 ? 22.873 -18.364 32.024 1.00 44.78 214 ALA A O 1
ATOM 1576 N N . ALA A 1 236 ? 20.800 -18.123 32.831 1.00 32.03 215 ALA A N 1
ATOM 1577 C CA . ALA A 1 236 ? 21.122 -18.819 34.084 1.00 37.50 215 ALA A CA 1
ATOM 1578 C C . ALA A 1 236 ? 21.533 -20.265 33.862 1.00 37.83 215 ALA A C 1
ATOM 1579 O O . ALA A 1 236 ? 22.170 -20.866 34.717 1.00 43.30 215 ALA A O 1
ATOM 1581 N N . LEU A 1 237 ? 21.069 -20.866 32.777 1.00 42.17 216 LEU A N 1
ATOM 1582 C CA . LEU A 1 237 ? 21.309 -22.286 32.585 1.00 41.10 216 LEU A CA 1
ATOM 1583 C C . LEU A 1 237 ? 22.575 -22.452 31.821 1.00 46.58 216 LEU A C 1
ATOM 1584 O O . LEU A 1 237 ? 23.316 -23.394 32.049 1.00 56.66 216 LEU A O 1
ATOM 1589 N N . GLU A 1 238 ? 22.817 -21.533 30.891 1.00 35.64 217 GLU A N 1
ATOM 1590 C CA . GLU A 1 238 ? 23.917 -21.667 29.957 1.00 37.00 217 GLU A CA 1
ATOM 1591 C C . GLU A 1 238 ? 25.229 -21.162 30.579 1.00 41.05 217 GLU A C 1
ATOM 1592 O O . GLU A 1 238 ? 26.285 -21.725 30.333 1.00 45.95 217 GLU A O 1
ATOM 1598 N N . HIS A 1 239 ? 25.145 -20.067 31.339 1.00 42.49 218 HIS A N 1
ATOM 1599 C CA . HIS A 1 239 ? 26.297 -19.487 32.037 1.00 34.13 218 HIS A CA 1
ATOM 1600 C C . HIS A 1 239 ? 25.956 -19.222 33.495 1.00 39.59 218 HIS A C 1
ATOM 1601 O O . HIS A 1 239 ? 25.887 -18.074 33.930 1.00 39.41 218 HIS A O 1
ATOM 1608 N N . PRO A 1 240 ? 25.778 -20.288 34.281 1.00 38.44 219 PRO A N 1
ATOM 1609 C CA . PRO A 1 240 ? 25.393 -20.118 35.688 1.00 43.00 219 PRO A CA 1
ATOM 1610 C C . PRO A 1 240 ? 26.350 -19.213 36.475 1.00 48.37 219 PRO A C 1
ATOM 1611 O O . PRO A 1 240 ? 25.935 -18.532 37.416 1.00 53.93 219 PRO A O 1
ATOM 1615 N N . GLU A 1 241 ? 27.607 -19.199 36.053 1.00 57.90 220 GLU A N 1
ATOM 1616 C CA . GLU A 1 241 ? 28.709 -18.509 36.739 1.00 50.93 220 GLU A CA 1
ATOM 1617 C C . GLU A 1 241 ? 28.615 -16.991 36.519 1.00 53.26 220 GLU A C 1
ATOM 1618 O O . GLU A 1 241 ? 29.028 -16.194 37.366 1.00 59.99 220 GLU A O 1
ATOM 1624 N N . ARG A 1 242 ? 28.128 -16.616 35.342 1.00 47.30 221 ARG A N 1
ATOM 1625 C CA . ARG A 1 242 ? 27.878 -15.227 34.989 1.00 47.50 221 ARG A CA 1
ATOM 1626 C C . ARG A 1 242 ? 26.585 -14.648 35.596 1.00 44.29 221 ARG A C 1
ATOM 1627 O O . ARG A 1 242 ? 26.268 -13.497 35.366 1.00 57.32 221 ARG A O 1
ATOM 1635 N N . TRP A 1 243 ? 25.749 -15.483 36.184 1.00 46.09 222 TRP A N 1
ATOM 1636 C CA . TRP A 1 243 ? 24.362 -15.072 36.367 1.00 38.28 222 TRP A CA 1
ATOM 1637 C C . TRP A 1 243 ? 23.925 -15.040 37.785 1.00 39.83 222 TRP A C 1
ATOM 1638 O O . TRP A 1 243 ? 23.916 -16.062 38.468 1.00 40.05 222 TRP A O 1
ATOM 1649 N N . GLY A 1 244 ? 23.630 -13.851 38.275 1.00 41.15 223 GLY A N 1
ATOM 1650 C CA . GLY A 1 244 ? 23.142 -13.704 39.634 1.00 38.39 223 GLY A CA 1
ATOM 1651 C C . GLY A 1 244 ? 21.662 -14.015 39.682 1.00 45.82 223 GLY A C 1
ATOM 1652 O O . GLY A 1 244 ? 21.247 -15.024 40.270 1.00 43.42 223 GLY A O 1
ATOM 1653 N N . GLY A 1 245 ? 20.865 -13.182 39.007 1.00 40.21 224 GLY A N 1
ATOM 1654 C CA . GLY A 1 245 ? 19.415 -13.329 39.052 1.00 47.00 224 GLY A CA 1
ATOM 1655 C C . GLY A 1 245 ? 18.603 -12.164 38.516 1.00 42.41 224 GLY A C 1
ATOM 1656 O O . GLY A 1 245 ? 19.143 -11.232 37.914 1.00 35.54 224 GLY A O 1
ATOM 1657 N N . LEU A 1 246 ? 17.290 -12.242 38.736 1.00 38.67 225 LEU A N 1
ATOM 1658 C CA . LEU A 1 246 ? 16.318 -11.292 38.181 1.00 37.58 225 LEU A CA 1
ATOM 1659 C C . LEU A 1 246 ? 15.516 -10.706 39.328 1.00 35.65 225 LEU A C 1
ATOM 1660 O O . LEU A 1 246 ? 15.005 -11.441 40.164 1.00 35.48 225 LEU A O 1
ATOM 1665 N N . ILE A 1 247 ? 15.358 -9.396 39.346 1.00 32.13 226 ILE A N 1
ATOM 1666 C CA . ILE A 1 247 ? 14.525 -8.779 40.356 1.00 39.94 226 ILE A CA 1
ATOM 1667 C C . ILE A 1 247 ? 13.595 -7.742 39.796 1.00 34.64 226 ILE A C 1
ATOM 1668 O O . ILE A 1 247 ? 13.981 -6.947 38.932 1.00 36.68 226 ILE A O 1
ATOM 1673 N N . ASP A 1 248 ? 12.340 -7.809 40.234 1.00 37.31 227 ASP A N 1
ATOM 1674 C CA . ASP A 1 248 ? 11.323 -6.862 39.795 1.00 41.16 227 ASP A CA 1
ATOM 1675 C C . ASP A 1 248 ? 10.919 -5.904 40.893 1.00 41.99 227 ASP A C 1
ATOM 1676 O O . ASP A 1 248 ? 10.508 -6.324 41.994 1.00 37.57 227 ASP A O 1
ATOM 1681 N N . LEU A 1 249 ? 11.176 -4.623 40.614 1.00 44.71 228 LEU A N 1
ATOM 1682 C CA . LEU A 1 249 ? 10.874 -3.486 41.487 1.00 49.54 228 LEU A CA 1
ATOM 1683 C C . LEU A 1 249 ? 9.420 -3.143 41.345 1.00 46.07 228 LEU A C 1
ATOM 1684 O O . LEU A 1 249 ? 8.850 -3.313 40.261 1.00 51.49 228 LEU A O 1
ATOM 1689 N N . PRO A 1 250 ? 8.836 -2.526 42.380 1.00 46.31 229 PRO A N 1
ATOM 1690 C CA . PRO A 1 250 ? 7.440 -2.160 42.231 1.00 43.86 229 PRO A CA 1
ATOM 1691 C C . PRO A 1 250 ? 7.259 -0.800 41.613 1.00 42.87 229 PRO A C 1
ATOM 1692 O O . PRO A 1 250 ? 8.235 -0.083 41.354 1.00 41.07 229 PRO A O 1
ATOM 1696 N N . ASP A 1 251 ? 6.005 -0.455 41.365 1.00 50.19 230 ASP A N 1
ATOM 1697 C CA . ASP A 1 251 ? 5.627 0.889 40.982 1.00 49.14 230 ASP A CA 1
ATOM 1698 C C . ASP A 1 251 ? 6.039 1.930 42.025 1.00 56.78 230 ASP A C 1
ATOM 1699 O O . ASP A 1 251 ? 6.778 2.869 41.720 1.00 56.04 230 ASP A O 1
ATOM 1704 N N . SER A 1 252 ? 5.533 1.776 43.245 1.00 50.68 231 SER A N 1
ATOM 1705 C CA . SER A 1 252 ? 5.828 2.723 44.318 1.00 61.25 231 SER A CA 1
ATOM 1706 C C . SER A 1 252 ? 7.105 2.335 45.060 1.00 65.48 231 SER A C 1
ATOM 1707 O O . SER A 1 252 ? 7.176 1.272 45.690 1.00 59.37 231 SER A O 1
ATOM 1710 N N . LEU A 1 253 ? 8.084 3.229 45.034 1.00 58.40 232 LEU A N 1
ATOM 1711 C CA . LEU A 1 253 ? 9.360 2.979 45.669 1.00 63.82 232 LEU A CA 1
ATOM 1712 C C . LEU A 1 253 ? 9.470 3.669 47.036 1.00 78.20 232 LEU A C 1
ATOM 1713 O O . LEU A 1 253 ? 10.560 3.814 47.583 1.00 73.01 232 LEU A O 1
ATOM 1718 N N . ASP A 1 254 ? 8.330 4.028 47.611 1.00 78.63 233 ASP A N 1
ATOM 1719 C CA . ASP A 1 254 ? 8.324 4.680 48.906 1.00 79.50 233 ASP A CA 1
ATOM 1720 C C . ASP A 1 254 ? 8.581 3.675 50.017 1.00 81.90 233 ASP A C 1
ATOM 1721 O O . ASP A 1 254 ? 8.561 2.470 49.782 1.00 70.82 233 ASP A O 1
ATOM 1726 N N . GLY A 1 255 ? 8.910 4.181 51.206 1.00 79.10 234 GLY A N 1
ATOM 1727 C CA . GLY A 1 255 ? 9.206 3.324 52.364 1.00 80.59 234 GLY A CA 1
ATOM 1728 C C . GLY A 1 255 ? 10.526 2.564 52.263 1.00 77.80 234 GLY A C 1
ATOM 1729 O O . GLY A 1 255 ? 11.601 3.161 52.220 1.00 77.59 234 GLY A O 1
ATOM 1730 N N . ASP A 1 256 ? 10.436 1.242 52.207 1.00 74.53 235 ASP A N 1
ATOM 1731 C CA . ASP A 1 256 ? 11.561 0.381 52.514 1.00 70.40 235 ASP A CA 1
ATOM 1732 C C . ASP A 1 256 ? 11.873 -0.531 51.344 1.00 75.67 235 ASP A C 1
ATOM 1733 O O . ASP A 1 256 ? 12.755 -1.389 51.436 1.00 68.27 235 ASP A O 1
ATOM 1738 N N . VAL A 1 257 ? 11.078 -0.434 50.281 1.00 59.44 236 VAL A N 1
ATOM 1739 C CA . VAL A 1 257 ? 11.254 -1.359 49.189 1.00 54.29 236 VAL A CA 1
ATOM 1740 C C . VAL A 1 257 ? 12.718 -1.382 48.744 1.00 57.09 236 VAL A C 1
ATOM 1741 O O . VAL A 1 257 ? 13.276 -2.443 48.526 1.00 57.64 236 VAL A O 1
ATOM 1745 N N . LEU A 1 258 ? 13.385 -0.235 48.800 1.00 52.25 237 LEU A N 1
ATOM 1746 C CA . LEU A 1 258 ? 14.748 -0.153 48.278 1.00 50.60 237 LEU A CA 1
ATOM 1747 C C . LEU A 1 258 ? 15.760 -0.792 49.211 1.00 52.26 237 LEU A C 1
ATOM 1748 O O . LEU A 1 258 ? 16.856 -1.162 48.793 1.00 60.23 237 LEU A O 1
ATOM 1753 N N . THR A 1 259 ? 15.390 -0.896 50.480 1.00 49.73 238 THR A N 1
ATOM 1754 C CA . THR A 1 259 ? 16.171 -1.615 51.470 1.00 49.46 238 THR A CA 1
ATOM 1755 C C . THR A 1 259 ? 16.064 -3.103 51.203 1.00 54.30 238 THR A C 1
ATOM 1756 O O . THR A 1 259 ? 17.037 -3.849 51.332 1.00 64.67 238 THR A O 1
ATOM 1760 N N . ARG A 1 260 ? 14.850 -3.540 50.906 1.00 60.22 239 ARG A N 1
ATOM 1761 C CA . ARG A 1 260 ? 14.599 -4.926 50.631 1.00 56.40 239 ARG A CA 1
ATOM 1762 C C . ARG A 1 260 ? 15.349 -5.332 49.378 1.00 55.44 239 ARG A C 1
ATOM 1763 O O . ARG A 1 260 ? 15.805 -6.463 49.267 1.00 58.28 239 ARG A O 1
ATOM 1771 N N . LEU A 1 261 ? 15.572 -4.371 48.481 1.00 50.32 240 LEU A N 1
ATOM 1772 C CA . LEU A 1 261 ? 16.406 -4.612 47.294 1.00 53.25 240 LEU A CA 1
ATOM 1773 C C . LEU A 1 261 ? 17.790 -5.059 47.714 1.00 55.67 240 LEU A C 1
ATOM 1774 O O . LEU A 1 261 ? 18.331 -6.034 47.186 1.00 57.43 240 LEU A O 1
ATOM 1779 N N . GLY A 1 262 ? 18.343 -4.368 48.701 1.00 57.89 241 GLY A N 1
ATOM 1780 C CA . GLY A 1 262 ? 19.707 -4.610 49.127 1.00 59.91 241 GLY A CA 1
ATOM 1781 C C . GLY A 1 262 ? 19.872 -5.987 49.710 1.00 63.54 241 GLY A C 1
ATOM 1782 O O . GLY A 1 262 ? 20.864 -6.667 49.451 1.00 72.48 241 GLY A O 1
ATOM 1783 N N . GLU A 1 263 ? 18.887 -6.407 50.495 1.00 70.85 242 GLU A N 1
ATOM 1784 C CA . GLU A 1 263 ? 18.908 -7.726 51.095 1.00 71.89 242 GLU A CA 1
ATOM 1785 C C . GLU A 1 263 ? 18.570 -8.807 50.073 1.00 64.01 242 GLU A C 1
ATOM 1786 O O . GLU A 1 263 ? 19.131 -9.895 50.099 1.00 71.32 242 GLU A O 1
ATOM 1792 N N . ALA A 1 264 ? 17.697 -8.480 49.131 1.00 68.36 243 ALA A N 1
ATOM 1793 C CA . ALA A 1 264 ? 17.384 -9.409 48.054 1.00 62.98 243 ALA A CA 1
ATOM 1794 C C . ALA A 1 264 ? 18.627 -9.749 47.246 1.00 55.13 243 ALA A C 1
ATOM 1795 O O . ALA A 1 264 ? 18.841 -10.895 46.874 1.00 54.96 243 ALA A O 1
ATOM 1797 N N . LEU A 1 265 ? 19.468 -8.757 47.009 1.00 60.07 244 LEU A N 1
ATOM 1798 C CA . LEU A 1 265 ? 20.681 -8.986 46.244 1.00 62.95 244 LEU A CA 1
ATOM 1799 C C . LEU A 1 265 ? 21.672 -9.917 46.947 1.00 67.43 244 LEU A C 1
ATOM 1800 O O . LEU A 1 265 ? 22.499 -10.547 46.292 1.00 84.84 244 LEU A O 1
ATOM 1805 N N . THR A 1 266 ? 21.496 -10.094 48.257 1.00 71.66 245 THR A N 1
ATOM 1806 C CA . THR A 1 266 ? 22.431 -10.886 49.084 1.00 71.87 245 THR A CA 1
ATOM 1807 C C . THR A 1 266 ? 21.825 -12.208 49.631 1.00 83.42 245 THR A C 1
ATOM 1808 O O . THR A 1 266 ? 22.461 -12.895 50.427 1.00 83.19 245 THR A O 1
ATOM 1812 N N . ASN A 1 267 ? 20.627 -12.569 49.166 1.00 87.52 246 ASN A N 1
ATOM 1813 C CA . ASN A 1 267 ? 19.711 -13.470 49.920 1.00 83.14 246 ASN A CA 1
ATOM 1814 C C . ASN A 1 267 ? 20.322 -14.714 50.568 1.00 88.16 246 ASN A C 1
ATOM 1815 O O . ASN A 1 267 ? 19.778 -15.229 51.552 1.00 87.65 246 ASN A O 1
ATOM 1820 N N . GLY A 1 268 ? 21.375 -15.256 49.956 1.00 74.71 247 GLY A N 1
ATOM 1821 C CA . GLY A 1 268 ? 21.998 -16.495 50.441 1.00 82.90 247 GLY A CA 1
ATOM 1822 C C . GLY A 1 268 ? 21.038 -17.673 50.632 1.00 95.45 247 GLY A C 1
ATOM 1823 O O . GLY A 1 268 ? 21.414 -18.703 51.211 1.00 95.23 247 GLY A O 1
ATOM 1824 N N . LEU A 1 269 ? 19.790 -17.509 50.173 1.00 99.89 248 LEU A N 1
ATOM 1825 C CA . LEU A 1 269 ? 18.847 -18.637 50.010 1.00 84.42 248 LEU A CA 1
ATOM 1826 C C . LEU A 1 269 ? 18.899 -19.212 48.596 1.00 81.50 248 LEU A C 1
ATOM 1827 O O . LEU A 1 269 ? 18.219 -20.201 48.288 1.00 73.95 248 LEU A O 1
ATOM 1832 N N . ALA A 1 270 ? 19.754 -18.628 47.760 1.00 74.15 249 ALA A N 1
ATOM 1833 C CA . ALA A 1 270 ? 19.697 -18.863 46.332 1.00 71.86 249 ALA A CA 1
ATOM 1834 C C . ALA A 1 270 ? 18.241 -18.822 45.870 1.00 65.92 249 ALA A C 1
ATOM 1835 O O . ALA A 1 270 ? 17.659 -19.836 45.507 1.00 73.85 249 ALA A O 1
ATOM 1837 N N . GLU A 1 271 ? 17.628 -17.662 46.009 1.00 54.90 250 GLU A N 1
ATOM 1838 C CA . GLU A 1 271 ? 16.548 -17.293 45.145 1.00 48.96 250 GLU A CA 1
ATOM 1839 C C . GLU A 1 271 ? 17.126 -16.443 44.028 1.00 49.61 250 GLU A C 1
ATOM 1840 O O . GLU A 1 271 ? 18.013 -15.644 44.259 1.00 51.46 250 GLU A O 1
ATOM 1846 N N . ASP A 1 272 ? 16.722 -16.716 42.799 1.00 47.00 251 ASP A N 1
ATOM 1847 C CA . ASP A 1 272 ? 17.255 -15.989 41.673 1.00 43.57 251 ASP A CA 1
ATOM 1848 C C . ASP A 1 272 ? 16.174 -15.356 40.790 1.00 39.80 251 ASP A C 1
ATOM 1849 O O . ASP A 1 272 ? 16.486 -14.667 39.803 1.00 43.79 251 ASP A O 1
ATOM 1854 N N . GLN A 1 273 ? 14.920 -15.496 41.217 1.00 36.16 252 GLN A N 1
ATOM 1855 C CA . GLN A 1 273 ? 13.786 -14.858 40.545 1.00 37.12 252 GLN A CA 1
ATOM 1856 C C . GLN A 1 273 ? 12.900 -14.198 41.561 1.00 37.91 252 GLN A C 1
ATOM 1857 O O . GLN A 1 273 ? 12.116 -14.855 42.234 1.00 42.36 252 GLN A O 1
ATOM 1863 N N . LEU A 1 274 ? 13.108 -12.904 41.753 1.00 37.90 253 LEU A N 1
ATOM 1864 C CA . LEU A 1 274 ? 12.513 -12.211 42.873 1.00 38.26 253 LEU A CA 1
ATOM 1865 C C . LEU A 1 274 ? 11.664 -11.029 42.469 1.00 42.80 253 LEU A C 1
ATOM 1866 O O . LEU A 1 274 ? 11.886 -10.389 41.427 1.00 45.40 253 LEU A O 1
ATOM 1871 N N . ALA A 1 275 ? 10.697 -10.730 43.318 1.00 40.55 254 ALA A N 1
ATOM 1872 C CA . ALA A 1 275 ? 9.888 -9.559 43.181 1.00 37.19 254 ALA A CA 1
ATOM 1873 C C . ALA A 1 275 ? 9.832 -8.869 44.534 1.00 37.58 254 ALA A C 1
ATOM 1874 O O . ALA A 1 275 ? 9.735 -9.524 45.572 1.00 43.99 254 ALA A O 1
ATOM 1876 N N . ILE A 1 276 ? 9.913 -7.554 44.521 1.00 39.30 255 ILE A N 1
ATOM 1877 C CA . ILE A 1 276 ? 9.912 -6.787 45.746 1.00 49.88 255 ILE A CA 1
ATOM 1878 C C . ILE A 1 276 ? 8.680 -5.908 45.801 1.00 43.23 255 ILE A C 1
ATOM 1879 O O . ILE A 1 276 ? 8.409 -5.160 44.879 1.00 50.00 255 ILE A O 1
ATOM 1884 N N . ARG A 1 277 ? 7.876 -6.080 46.835 1.00 48.11 256 ARG A N 1
ATOM 1885 C CA . ARG A 1 277 ? 6.585 -5.417 46.882 1.00 52.20 256 ARG A CA 1
ATOM 1886 C C . ARG A 1 277 ? 6.370 -4.710 48.217 1.00 50.49 256 ARG A C 1
ATOM 1887 O O . ARG A 1 277 ? 7.306 -4.540 48.993 1.00 53.81 256 ARG A O 1
ATOM 1895 N N . GLN A 1 278 ? 5.167 -4.199 48.435 1.00 62.56 257 GLN A N 1
ATOM 1896 C CA . GLN A 1 278 ? 4.840 -3.601 49.721 1.00 66.05 257 GLN A CA 1
ATOM 1897 C C . GLN A 1 278 ? 5.012 -4.639 50.830 1.00 71.71 257 GLN A C 1
ATOM 1898 O O . GLN A 1 278 ? 5.540 -4.329 51.896 1.00 59.36 257 GLN A O 1
ATOM 1904 N N . SER A 1 279 ? 4.671 -5.893 50.524 1.00 67.04 258 SER A N 1
ATOM 1905 C CA . SER A 1 279 ? 4.679 -6.966 51.525 1.00 69.34 258 SER A CA 1
ATOM 1906 C C . SER A 1 279 ? 5.966 -7.815 51.499 1.00 69.53 258 SER A C 1
ATOM 1907 O O . SER A 1 279 ? 5.987 -8.948 51.983 1.00 70.55 258 SER A O 1
ATOM 1910 N N . GLY A 1 280 ? 7.030 -7.270 50.930 1.00 72.70 259 GLY A N 1
ATOM 1911 C CA . GLY A 1 280 ? 8.354 -7.836 51.128 1.00 58.48 259 GLY A CA 1
ATOM 1912 C C . GLY A 1 280 ? 8.924 -8.501 49.895 1.00 56.62 259 GLY A C 1
ATOM 1913 O O . GLY A 1 280 ? 8.567 -8.173 48.767 1.00 62.45 259 GLY A O 1
ATOM 1914 N N . VAL A 1 281 ? 9.865 -9.392 50.110 1.00 48.28 260 VAL A N 1
ATOM 1915 C CA . VAL A 1 281 ? 10.508 -10.048 49.023 1.00 51.88 260 VAL A CA 1
ATOM 1916 C C . VAL A 1 281 ? 9.784 -11.338 48.681 1.00 52.27 260 VAL A C 1
ATOM 1917 O O . VAL A 1 281 ? 9.359 -12.072 49.572 1.00 48.35 260 VAL A O 1
ATOM 1921 N N . LEU A 1 282 ? 9.535 -11.545 47.392 1.00 47.70 261 LEU A N 1
ATOM 1922 C CA . LEU A 1 282 ? 8.749 -12.689 46.945 1.00 44.20 261 LEU A CA 1
ATOM 1923 C C . LEU A 1 282 ? 9.554 -13.458 45.949 1.00 42.77 261 LEU A C 1
ATOM 1924 O O . LEU A 1 282 ? 10.248 -12.867 45.131 1.00 45.50 261 LEU A O 1
ATOM 1929 N N . ALA A 1 283 ? 9.468 -14.780 46.005 1.00 43.94 262 ALA A N 1
ATOM 1930 C CA . ALA A 1 283 ? 10.184 -15.616 45.058 1.00 42.85 262 ALA A CA 1
ATOM 1931 C C . ALA A 1 283 ? 9.231 -16.394 44.177 1.00 50.73 262 ALA A C 1
ATOM 1932 O O . ALA A 1 283 ? 8.125 -16.795 44.613 1.00 46.21 262 ALA A O 1
ATOM 1934 N N . ARG A 1 284 ? 9.692 -16.643 42.953 1.00 37.97 263 ARG A N 1
ATOM 1935 C CA . ARG A 1 284 ? 8.888 -17.211 41.884 1.00 35.39 263 ARG A CA 1
ATOM 1936 C C . ARG A 1 284 ? 8.846 -18.733 42.007 1.00 35.47 263 ARG A C 1
ATOM 1937 O O . ARG A 1 284 ? 9.880 -19.377 42.153 1.00 34.48 263 ARG A O 1
ATOM 1945 N N . ARG A 1 285 ? 7.637 -19.287 42.021 1.00 38.84 264 ARG A N 1
ATOM 1946 C CA . ARG A 1 285 ? 7.437 -20.741 42.081 1.00 38.46 264 ARG A CA 1
ATOM 1947 C C . ARG A 1 285 ? 6.562 -21.205 40.911 1.00 37.22 264 ARG A C 1
ATOM 1948 O O . ARG A 1 285 ? 5.737 -20.456 40.418 1.00 39.85 264 ARG A O 1
ATOM 1956 N N . LEU A 1 286 ? 6.713 -22.453 40.503 1.00 39.24 265 LEU A N 1
ATOM 1957 C CA . LEU A 1 286 ? 5.775 -23.051 39.577 1.00 35.57 265 LEU A CA 1
ATOM 1958 C C . LEU A 1 286 ? 4.915 -24.047 40.311 1.00 35.88 265 LEU A C 1
ATOM 1959 O O . LEU A 1 286 ? 5.418 -24.872 41.044 1.00 48.00 265 LEU A O 1
ATOM 1964 N N . VAL A 1 287 ? 3.616 -23.968 40.132 1.00 36.77 266 VAL A N 1
ATOM 1965 C CA . VAL A 1 287 ? 2.716 -24.661 41.029 1.00 38.04 266 VAL A CA 1
ATOM 1966 C C . VAL A 1 287 ? 1.688 -25.494 40.255 1.00 36.94 266 VAL A C 1
ATOM 1967 O O . VAL A 1 287 ? 1.189 -25.061 39.236 1.00 43.83 266 VAL A O 1
ATOM 1971 N N . PRO A 1 288 ? 1.446 -26.744 40.674 1.00 47.43 267 PRO A N 1
ATOM 1972 C CA . PRO A 1 288 ? 0.362 -27.432 39.940 1.00 42.88 267 PRO A CA 1
ATOM 1973 C C . PRO A 1 288 ? -0.936 -26.629 40.004 1.00 40.18 267 PRO A C 1
ATOM 1974 O O . PRO A 1 288 ? -1.252 -26.056 41.042 1.00 41.15 267 PRO A O 1
ATOM 1978 N N . ALA A 1 289 ? -1.644 -26.525 38.888 1.00 40.77 268 ALA A N 1
ATOM 1979 C CA . ALA A 1 289 ? -2.870 -25.731 38.874 1.00 44.81 268 ALA A CA 1
ATOM 1980 C C . ALA A 1 289 ? -4.086 -26.542 38.389 1.00 44.49 268 ALA A C 1
ATOM 1981 O O . ALA A 1 289 ? -4.696 -26.216 37.361 1.00 42.25 268 ALA A O 1
ATOM 1983 N N . PRO A 1 290 ? -4.427 -27.621 39.108 1.00 46.01 269 PRO A N 1
ATOM 1984 C CA . PRO A 1 290 ? -5.567 -28.436 38.640 1.00 46.23 269 PRO A CA 1
ATOM 1985 C C . PRO A 1 290 ? -6.891 -27.657 38.654 1.00 41.93 269 PRO A C 1
ATOM 1986 O O . PRO A 1 290 ? -7.131 -26.836 39.545 1.00 43.12 269 PRO A O 1
ATOM 1990 N N . ALA A 1 291 ? -7.683 -27.821 37.611 1.00 39.22 270 ALA A N 1
ATOM 1991 C CA . ALA A 1 291 ? -8.851 -26.977 37.441 1.00 56.85 270 ALA A CA 1
ATOM 1992 C C . ALA A 1 291 ? -9.949 -27.408 38.385 1.00 56.04 270 ALA A C 1
ATOM 1993 O O . ALA A 1 291 ? -10.471 -28.505 38.263 1.00 66.27 270 ALA A O 1
ATOM 1995 N N . ASN A 1 292 ? -10.293 -26.534 39.331 1.00 66.05 271 ASN A N 1
ATOM 1996 C CA . ASN A 1 292 ? -11.432 -26.766 40.238 1.00 80.82 271 ASN A CA 1
ATOM 1997 C C . ASN A 1 292 ? -12.811 -26.483 39.616 1.00 84.93 271 ASN A C 1
ATOM 1998 O O . ASN A 1 292 ? -13.166 -25.331 39.328 1.00 79.89 271 ASN A O 1
ATOM 2003 N N . GLN A 1 293 ? -13.602 -27.544 39.484 1.00 97.48 272 GLN A N 1
ATOM 2004 C CA . GLN A 1 293 ? -14.858 -27.512 38.732 1.00 106.04 272 GLN A CA 1
ATOM 2005 C C . GLN A 1 293 ? -15.979 -26.789 39.510 1.00 102.82 272 GLN A C 1
ATOM 2006 O O . GLN A 1 293 ? -15.814 -26.466 40.686 1.00 107.55 272 GLN A O 1
ATOM 2012 N N . PRO A 1 294 ? -17.085 -26.456 38.819 1.00 104.44 273 PRO A N 1
ATOM 2013 C CA . PRO A 1 294 ? -17.154 -26.469 37.372 1.00 99.48 273 PRO A CA 1
ATOM 2014 C C . PRO A 1 294 ? -16.534 -25.201 36.807 1.00 81.23 273 PRO A C 1
ATOM 2015 O O . PRO A 1 294 ? -16.120 -24.324 37.571 1.00 71.35 273 PRO A O 1
ATOM 2019 N N . ALA A 1 295 ? -16.484 -25.105 35.482 1.00 64.56 274 ALA A N 1
ATOM 2020 C CA . ALA A 1 295 ? -16.212 -23.841 34.810 1.00 67.44 274 ALA A CA 1
ATOM 2021 C C . ALA A 1 295 ? -17.476 -22.991 34.700 1.00 71.88 274 ALA A C 1
ATOM 2022 O O . ALA A 1 295 ? -18.589 -23.517 34.654 1.00 68.74 274 ALA A O 1
ATOM 2024 N N . GLY A 1 296 ? -17.294 -21.679 34.625 1.00 65.33 275 GLY A N 1
ATOM 2025 C CA . GLY A 1 296 ? -18.411 -20.749 34.648 1.00 64.33 275 GLY A CA 1
ATOM 2026 C C . GLY A 1 296 ? -18.956 -20.404 33.271 1.00 69.33 275 GLY A C 1
ATOM 2027 O O . GLY A 1 296 ? -19.764 -19.484 33.134 1.00 73.58 275 GLY A O 1
ATOM 2028 N N . ARG A 1 297 ? -18.504 -21.137 32.249 1.00 66.54 276 ARG A N 1
ATOM 2029 C CA . ARG A 1 297 ? -19.055 -21.016 30.892 1.00 65.17 276 ARG A CA 1
ATOM 2030 C C . ARG A 1 297 ? -18.524 -22.121 29.968 1.00 58.28 276 ARG A C 1
ATOM 2031 O O . ARG A 1 297 ? -17.449 -22.660 30.192 1.00 52.90 276 ARG A O 1
ATOM 2039 N N . LYS A 1 298 ? -19.302 -22.448 28.939 1.00 58.09 277 LYS A N 1
ATOM 2040 C CA . LYS A 1 298 ? -18.825 -23.245 27.820 1.00 48.02 277 LYS A CA 1
ATOM 2041 C C . LYS A 1 298 ? -18.516 -22.327 26.651 1.00 49.17 277 LYS A C 1
ATOM 2042 O O . LYS A 1 298 ? -19.420 -21.885 25.952 1.00 49.41 277 LYS A O 1
ATOM 2048 N N . TRP A 1 299 ? -17.234 -22.080 26.414 1.00 44.15 278 TRP A N 1
ATOM 2049 C CA . TRP A 1 299 ? -16.820 -21.074 25.454 1.00 36.06 278 TRP A CA 1
ATOM 2050 C C . TRP A 1 299 ? -17.086 -21.517 24.027 1.00 41.44 278 TRP A C 1
ATOM 2051 O O . TRP A 1 299 ? -16.843 -22.678 23.678 1.00 43.33 278 TRP A O 1
ATOM 2062 N N . ARG A 1 300 ? -17.712 -20.632 23.232 1.00 38.09 279 ARG A N 1
ATOM 2063 C CA . ARG A 1 300 ? -17.963 -20.884 21.771 1.00 42.42 279 ARG A CA 1
ATOM 2064 C C . ARG A 1 300 ? -17.713 -19.602 20.962 1.00 45.11 279 ARG A C 1
ATOM 2065 O O . ARG A 1 300 ? -18.146 -18.516 21.356 1.00 44.68 279 ARG A O 1
ATOM 2073 N N . PRO A 1 301 ? -17.114 -19.740 19.777 1.00 41.87 280 PRO A N 1
ATOM 2074 C CA . PRO A 1 301 ? -16.979 -18.566 18.937 1.00 43.51 280 PRO A CA 1
ATOM 2075 C C . PRO A 1 301 ? -18.339 -18.102 18.423 1.00 49.31 280 PRO A C 1
ATOM 2076 O O . PRO A 1 301 ? -19.141 -18.920 17.971 1.00 48.12 280 PRO A O 1
ATOM 2080 N N . ARG A 1 302 ? -18.627 -16.818 18.569 1.00 55.83 281 ARG A N 1
ATOM 2081 C CA . ARG A 1 302 ? -19.724 -16.220 17.847 1.00 53.97 281 ARG A CA 1
ATOM 2082 C C . ARG A 1 302 ? -19.360 -16.123 16.384 1.00 54.28 281 ARG A C 1
ATOM 2083 O O . ARG A 1 302 ? -19.380 -17.122 15.679 1.00 71.55 281 ARG A O 1
ATOM 2091 N N . GLY A 1 303 ? -18.878 -14.969 15.958 1.00 46.75 282 GLY A N 1
ATOM 2092 C CA . GLY A 1 303 ? -18.708 -14.722 14.523 1.00 48.83 282 GLY A CA 1
ATOM 2093 C C . GLY A 1 303 ? -17.429 -15.312 13.946 1.00 48.98 282 GLY A C 1
ATOM 2094 O O . GLY A 1 303 ? -17.179 -16.514 14.040 1.00 49.88 282 GLY A O 1
ATOM 2095 N N . SER A 1 304 ? -16.659 -14.470 13.278 1.00 46.32 283 SER A N 1
ATOM 2096 C CA . SER A 1 304 ? -15.419 -14.892 12.683 1.00 42.29 283 SER A CA 1
ATOM 2097 C C . SER A 1 304 ? -14.335 -15.067 13.724 1.00 46.48 283 SER A C 1
ATOM 2098 O O . SER A 1 304 ? -14.283 -14.326 14.712 1.00 51.77 283 SER A O 1
ATOM 2101 N N . ALA A 1 305 ? -13.490 -16.073 13.506 1.00 36.32 284 ALA A N 1
ATOM 2102 C CA . ALA A 1 305 ? -12.302 -16.312 14.321 1.00 37.51 284 ALA A CA 1
ATOM 2103 C C . ALA A 1 305 ? -11.034 -16.126 13.460 1.00 38.15 284 ALA A C 1
ATOM 2104 O O . ALA A 1 305 ? -11.019 -16.466 12.281 1.00 36.84 284 ALA A O 1
ATOM 2106 N N . LEU A 1 306 ? -10.012 -15.512 14.019 1.00 34.49 285 LEU A N 1
ATOM 2107 C CA . LEU A 1 306 ? -8.787 -15.328 13.265 1.00 35.41 285 LEU A CA 1
ATOM 2108 C C . LEU A 1 306 ? -7.671 -16.138 13.896 1.00 33.29 285 LEU A C 1
ATOM 2109 O O . LEU A 1 306 ? -7.438 -16.036 15.104 1.00 31.57 285 LEU A O 1
ATOM 2114 N N . ILE A 1 307 ? -7.058 -17.024 13.117 1.00 26.62 286 ILE A N 1
ATOM 2115 C CA . ILE A 1 307 ? -5.773 -17.596 13.521 1.00 32.85 286 ILE A CA 1
ATOM 2116 C C . ILE A 1 307 ? -4.630 -17.111 12.676 1.00 30.20 286 ILE A C 1
ATOM 2117 O O . ILE A 1 307 ? -4.530 -17.461 11.502 1.00 34.20 286 ILE A O 1
ATOM 2122 N N . THR A 1 308 ? -3.760 -16.302 13.269 1.00 33.49 287 THR A N 1
ATOM 2123 C CA . THR A 1 308 ? -2.488 -15.934 12.621 1.00 30.90 287 THR A CA 1
ATOM 2124 C C . THR A 1 308 ? -1.565 -17.097 12.730 1.00 30.60 287 THR A C 1
ATOM 2125 O O . THR A 1 308 ? -1.585 -17.803 13.725 1.00 30.56 287 THR A O 1
ATOM 2129 N N . GLY A 1 309 ? -0.719 -17.300 11.732 1.00 32.37 288 GLY A N 1
ATOM 2130 C CA . GLY A 1 309 ? 0.077 -18.526 11.697 1.00 30.03 288 GLY A CA 1
ATOM 2131 C C . GLY A 1 309 ? -0.852 -19.718 11.588 1.00 35.06 288 GLY A C 1
ATOM 2132 O O . GLY A 1 309 ? -0.477 -20.867 11.903 1.00 37.02 288 GLY A O 1
ATOM 2133 N N . GLY A 1 310 ? -2.049 -19.454 11.064 1.00 34.12 289 GLY A N 1
ATOM 2134 C CA . GLY A 1 310 ? -3.121 -20.446 11.004 1.00 29.32 289 GLY A CA 1
ATOM 2135 C C . GLY A 1 310 ? -2.854 -21.620 10.082 1.00 31.02 289 GLY A C 1
ATOM 2136 O O . GLY A 1 310 ? -3.614 -22.571 10.078 1.00 35.76 289 GLY A O 1
ATOM 2137 N N . LEU A 1 311 ? -1.801 -21.545 9.259 1.00 34.46 290 LEU A N 1
ATOM 2138 C CA . LEU A 1 311 ? -1.454 -22.686 8.383 1.00 33.31 290 LEU A CA 1
ATOM 2139 C C . LEU A 1 311 ? -0.304 -23.522 8.896 1.00 36.50 290 LEU A C 1
ATOM 2140 O O . LEU A 1 311 ? 0.138 -24.454 8.224 1.00 35.39 290 LEU A O 1
ATOM 2145 N N . GLY A 1 312 ? 0.110 -23.257 10.134 1.00 31.99 291 GLY A N 1
ATOM 2146 C CA . GLY A 1 312 ? 1.111 -24.081 10.793 1.00 37.97 291 GLY A CA 1
ATOM 2147 C C . GLY A 1 312 ? 0.470 -25.272 11.465 1.00 35.69 291 GLY A C 1
ATOM 2148 O O . GLY A 1 312 ? -0.733 -25.448 11.390 1.00 43.18 291 GLY A O 1
ATOM 2149 N N . ALA A 1 313 ? 1.269 -26.101 12.118 1.00 31.22 292 ALA A N 1
ATOM 2150 C CA . ALA A 1 313 ? 0.754 -27.352 12.633 1.00 30.95 292 ALA A CA 1
ATOM 2151 C C . ALA A 1 313 ? -0.270 -27.097 13.731 1.00 37.45 292 ALA A C 1
ATOM 2152 O O . ALA A 1 313 ? -1.309 -27.763 13.785 1.00 41.27 292 ALA A O 1
ATOM 2154 N N . VAL A 1 314 ? 0.017 -26.136 14.608 1.00 36.32 293 VAL A N 1
ATOM 2155 C CA . VAL A 1 314 ? -0.826 -25.936 15.766 1.00 35.89 293 VAL A CA 1
ATOM 2156 C C . VAL A 1 314 ? -2.091 -25.191 15.376 1.00 40.25 293 VAL A C 1
ATOM 2157 O O . VAL A 1 314 ? -3.189 -25.625 15.711 1.00 35.95 293 VAL A O 1
ATOM 2161 N N . GLY A 1 315 ? -1.933 -24.167 14.532 1.00 37.91 294 GLY A N 1
ATOM 2162 C CA . GLY A 1 315 ? -3.069 -23.432 13.962 1.00 35.35 294 GLY A CA 1
ATOM 2163 C C . GLY A 1 315 ? -4.075 -24.292 13.194 1.00 36.73 294 GLY A C 1
ATOM 2164 O O . GLY A 1 315 ? -5.290 -24.163 13.378 1.00 36.21 294 GLY A O 1
ATOM 2165 N N . ALA A 1 316 ? -3.574 -25.212 12.384 1.00 31.69 295 ALA A N 1
ATOM 2166 C CA . ALA A 1 316 ? -4.444 -26.198 11.738 1.00 31.06 295 ALA A CA 1
ATOM 2167 C C . ALA A 1 316 ? -5.342 -26.944 12.721 1.00 34.23 295 ALA A C 1
ATOM 2168 O O . ALA A 1 316 ? -6.518 -27.133 12.446 1.00 35.43 295 ALA A O 1
ATOM 2170 N N . GLN A 1 317 ? -4.783 -27.362 13.869 1.00 36.44 296 GLN A N 1
ATOM 2171 C CA . GLN A 1 317 ? -5.572 -28.049 14.912 1.00 30.56 296 GLN A CA 1
ATOM 2172 C C . GLN A 1 317 ? -6.576 -27.126 15.554 1.00 36.65 296 GLN A C 1
ATOM 2173 O O . GLN A 1 317 ? -7.736 -27.480 15.705 1.00 47.25 296 GLN A O 1
ATOM 2179 N N . VAL A 1 318 ? -6.117 -25.951 15.976 1.00 38.36 297 VAL A N 1
ATOM 2180 C CA . VAL A 1 318 ? -6.999 -24.964 16.540 1.00 33.47 297 VAL A CA 1
ATOM 2181 C C . VAL A 1 318 ? -8.132 -24.685 15.546 1.00 36.86 297 VAL A C 1
ATOM 2182 O O . VAL A 1 318 ? -9.305 -24.678 15.912 1.00 39.07 297 VAL A O 1
ATOM 2186 N N . ALA A 1 319 ? -7.791 -24.603 14.265 1.00 32.65 298 ALA A N 1
ATOM 2187 C CA . ALA A 1 319 ? -8.819 -24.429 13.241 1.00 33.64 298 ALA A CA 1
ATOM 2188 C C . ALA A 1 319 ? -9.830 -25.578 13.175 1.00 36.24 298 ALA A C 1
ATOM 2189 O O . ALA A 1 319 ? -11.014 -25.340 13.035 1.00 35.11 298 ALA A O 1
ATOM 2191 N N . ARG A 1 320 ? -9.359 -26.821 13.188 1.00 34.97 299 ARG A N 1
ATOM 2192 C CA . ARG A 1 320 ? -10.294 -27.954 13.164 1.00 39.61 299 ARG A CA 1
ATOM 2193 C C . ARG A 1 320 ? -11.229 -27.912 14.369 1.00 42.73 299 ARG A C 1
ATOM 2194 O O . ARG A 1 320 ? -12.416 -28.164 14.259 1.00 41.53 299 ARG A O 1
ATOM 2202 N N . TRP A 1 321 ? -10.705 -27.502 15.501 1.00 41.61 300 TRP A N 1
ATOM 2203 C CA . TRP A 1 321 ? -11.503 -27.460 16.676 1.00 37.91 300 TRP A CA 1
ATOM 2204 C C . TRP A 1 321 ? -12.607 -26.406 16.525 1.00 45.47 300 TRP A C 1
ATOM 2205 O O . TRP A 1 321 ? -13.804 -26.717 16.689 1.00 43.15 300 TRP A O 1
ATOM 2216 N N . LEU A 1 322 ? -12.248 -25.224 16.019 1.00 38.21 301 LEU A N 1
ATOM 2217 C CA . LEU A 1 322 ? -13.229 -24.140 15.890 1.00 38.00 301 LEU A CA 1
ATOM 2218 C C . LEU A 1 322 ? -14.347 -24.532 14.943 1.00 42.32 301 LEU A C 1
ATOM 2219 O O . LEU A 1 322 ? -15.513 -24.221 15.184 1.00 43.12 301 LEU A O 1
ATOM 2224 N N . ALA A 1 323 ? -13.987 -25.203 13.853 1.00 41.42 302 ALA A N 1
ATOM 2225 C CA . ALA A 1 323 ? -14.983 -25.690 12.902 1.00 44.16 302 ALA A CA 1
ATOM 2226 C C . ALA A 1 323 ? -15.925 -26.687 13.561 1.00 43.32 302 ALA A C 1
ATOM 2227 O O . ALA A 1 323 ? -17.146 -26.521 13.513 1.00 42.36 302 ALA A O 1
ATOM 2229 N N . GLU A 1 324 ? -15.354 -27.645 14.286 1.00 40.00 303 GLU A N 1
ATOM 2230 C CA . GLU A 1 324 ? -16.153 -28.620 15.025 1.00 41.34 303 GLU A CA 1
ATOM 2231 C C . GLU A 1 324 ? -17.125 -27.997 16.034 1.00 44.64 303 GLU A C 1
ATOM 2232 O O . GLU A 1 324 ? -18.199 -28.527 16.268 1.00 48.17 303 GLU A O 1
ATOM 2238 N N . ILE A 1 325 ? -16.743 -26.901 16.662 1.00 44.73 304 ILE A N 1
ATOM 2239 C CA . ILE A 1 325 ? -17.621 -26.327 17.662 1.00 44.34 304 ILE A CA 1
ATOM 2240 C C . ILE A 1 325 ? -18.393 -25.126 17.139 1.00 46.38 304 ILE A C 1
ATOM 2241 O O . ILE A 1 325 ? -18.821 -24.280 17.919 1.00 36.92 304 ILE A O 1
ATOM 2246 N N . GLY A 1 326 ? -18.464 -25.004 15.804 1.00 45.41 305 GLY A N 1
ATOM 2247 C CA . GLY A 1 326 ? -19.508 -24.203 15.140 1.00 37.43 305 GLY A CA 1
ATOM 2248 C C . GLY A 1 326 ? -19.122 -22.781 14.733 1.00 46.82 305 GLY A C 1
ATOM 2249 O O . GLY A 1 326 ? -19.992 -21.952 14.471 1.00 53.41 305 GLY A O 1
ATOM 2250 N N . ALA A 1 327 ? -17.826 -22.486 14.667 1.00 44.60 306 ALA A N 1
ATOM 2251 C CA . ALA A 1 327 ? -17.393 -21.195 14.139 1.00 39.36 306 ALA A CA 1
ATOM 2252 C C . ALA A 1 327 ? -17.961 -21.001 12.728 1.00 41.50 306 ALA A C 1
ATOM 2253 O O . ALA A 1 327 ? -17.938 -21.913 11.927 1.00 50.07 306 ALA A O 1
ATOM 2255 N N . GLU A 1 328 ? -18.536 -19.840 12.454 1.00 43.52 307 GLU A N 1
ATOM 2256 C CA . GLU A 1 328 ? -19.183 -19.632 11.173 1.00 48.28 307 GLU A CA 1
ATOM 2257 C C . GLU A 1 328 ? -18.121 -19.380 10.131 1.00 47.81 307 GLU A C 1
ATOM 2258 O O . GLU A 1 328 ? -18.205 -19.857 9.009 1.00 43.45 307 GLU A O 1
ATOM 2264 N N . ARG A 1 329 ? -17.049 -18.748 10.547 1.00 40.09 308 ARG A N 1
ATOM 2265 C CA . ARG A 1 329 ? -15.998 -18.468 9.630 1.00 41.38 308 ARG A CA 1
ATOM 2266 C C . ARG A 1 329 ? -14.683 -18.511 10.325 1.00 37.58 308 ARG A C 1
ATOM 2267 O O . ARG A 1 329 ? -14.526 -17.953 11.404 1.00 44.60 308 ARG A O 1
ATOM 2275 N N . ILE A 1 330 ? -13.721 -19.151 9.687 1.00 34.27 309 ILE A N 1
ATOM 2276 C CA . ILE A 1 330 ? -12.371 -19.174 10.164 1.00 33.65 309 ILE A CA 1
ATOM 2277 C C . ILE A 1 330 ? -11.441 -18.457 9.197 1.00 34.82 309 ILE A C 1
ATOM 2278 O O . ILE A 1 330 ? -11.287 -18.855 8.028 1.00 35.14 309 ILE A O 1
ATOM 2283 N N . VAL A 1 331 ? -10.844 -17.383 9.674 1.00 31.06 310 VAL A N 1
ATOM 2284 C CA . VAL A 1 331 ? -9.882 -16.645 8.884 1.00 34.43 310 VAL A CA 1
ATOM 2285 C C . VAL A 1 331 ? -8.456 -17.096 9.249 1.00 32.77 310 VAL A C 1
ATOM 2286 O O . VAL A 1 331 ? -8.075 -17.094 10.427 1.00 33.43 310 VAL A O 1
ATOM 2290 N N . LEU A 1 332 ? -7.729 -17.623 8.268 1.00 29.27 311 LEU A N 1
ATOM 2291 C CA . LEU A 1 332 ? -6.365 -18.137 8.523 1.00 31.00 311 LEU A CA 1
ATOM 2292 C C . LEU A 1 332 ? -5.328 -17.286 7.821 1.00 31.33 311 LEU A C 1
ATOM 2293 O O . LEU A 1 332 ? -5.380 -17.121 6.586 1.00 31.58 311 LEU A O 1
ATOM 2298 N N . THR A 1 333 ? -4.385 -16.743 8.585 1.00 29.17 312 THR A N 1
ATOM 2299 C CA . THR A 1 333 ? -3.357 -15.875 8.000 1.00 32.77 312 THR A CA 1
ATOM 2300 C C . THR A 1 333 ? -1.926 -16.394 8.146 1.00 32.69 312 THR A C 1
ATOM 2301 O O . THR A 1 333 ? -1.592 -17.088 9.094 1.00 34.93 312 THR A O 1
ATOM 2305 N N . SER A 1 334 ? -1.081 -15.959 7.229 1.00 35.65 313 SER A N 1
ATOM 2306 C CA . SER A 1 334 ? 0.302 -16.376 7.144 1.00 34.29 313 SER A CA 1
ATOM 2307 C C . SER A 1 334 ? 0.887 -15.542 6.039 1.00 40.34 313 SER A C 1
ATOM 2308 O O . SER A 1 334 ? 0.154 -15.115 5.154 1.00 34.20 313 SER A O 1
ATOM 2311 N N . ARG A 1 335 ? 2.216 -15.442 5.995 1.00 40.93 314 ARG A N 1
ATOM 2312 C CA . ARG A 1 335 ? 2.903 -14.774 4.879 1.00 40.82 314 ARG A CA 1
ATOM 2313 C C . ARG A 1 335 ? 2.686 -15.477 3.546 1.00 39.65 314 ARG A C 1
ATOM 2314 O O . ARG A 1 335 ? 2.510 -14.826 2.512 1.00 43.72 314 ARG A O 1
ATOM 2322 N N . ARG A 1 336 ? 2.664 -16.807 3.586 1.00 42.42 315 ARG A N 1
ATOM 2323 C CA . ARG A 1 336 ? 2.448 -17.628 2.397 1.00 42.60 315 ARG A CA 1
ATOM 2324 C C . ARG A 1 336 ? 0.958 -17.698 2.011 1.00 45.43 315 ARG A C 1
ATOM 2325 O O . ARG A 1 336 ? 0.620 -17.826 0.836 1.00 41.34 315 ARG A O 1
ATOM 2333 N N . GLY A 1 337 ? 0.078 -17.626 3.010 1.00 53.15 316 GLY A N 1
ATOM 2334 C CA . GLY A 1 337 ? -1.361 -17.715 2.768 1.00 47.21 316 GLY A CA 1
ATOM 2335 C C . GLY A 1 337 ? -1.731 -18.987 2.043 1.00 44.26 316 GLY A C 1
ATOM 2336 O O . GLY A 1 337 ? -1.272 -20.070 2.406 1.00 43.75 316 GLY A O 1
ATOM 2337 N N . ASN A 1 338 ? -2.484 -18.837 0.955 1.00 47.79 317 ASN A N 1
ATOM 2338 C CA . ASN A 1 338 ? -2.816 -19.945 0.049 1.00 49.73 317 ASN A CA 1
ATOM 2339 C C . ASN A 1 338 ? -1.671 -20.742 -0.570 1.00 47.53 317 ASN A C 1
ATOM 2340 O O . ASN A 1 338 ? -1.888 -21.855 -1.047 1.00 49.29 317 ASN A O 1
ATOM 2345 N N . GLN A 1 339 ? -0.478 -20.143 -0.622 1.00 47.28 318 GLN A N 1
ATOM 2346 C CA . GLN A 1 339 ? 0.721 -20.803 -1.166 1.00 46.38 318 GLN A CA 1
ATOM 2347 C C . GLN A 1 339 ? 1.318 -21.840 -0.197 1.00 49.91 318 GLN A C 1
ATOM 2348 O O . GLN A 1 339 ? 2.212 -22.587 -0.566 1.00 56.54 318 GLN A O 1
ATOM 2354 N N . ALA A 1 340 ? 0.867 -21.825 1.058 1.00 48.61 319 ALA A N 1
ATOM 2355 C CA . ALA A 1 340 ? 1.429 -22.700 2.090 1.00 41.64 319 ALA A CA 1
ATOM 2356 C C . ALA A 1 340 ? 1.083 -24.164 1.852 1.00 45.10 319 ALA A C 1
ATOM 2357 O O . ALA A 1 340 ? -0.077 -24.515 1.638 1.00 50.58 319 ALA A O 1
ATOM 2359 N N . ALA A 1 341 ? 2.089 -25.022 1.949 1.00 50.12 320 ALA A N 1
ATOM 2360 C CA . ALA A 1 341 ? 1.876 -26.449 1.880 1.00 48.43 320 ALA A CA 1
ATOM 2361 C C . ALA A 1 341 ? 0.726 -26.849 2.798 1.00 55.61 320 ALA A C 1
ATOM 2362 O O . ALA A 1 341 ? 0.763 -26.610 4.014 1.00 50.13 320 ALA A O 1
ATOM 2364 N N . GLY A 1 342 ? -0.289 -27.463 2.218 1.00 41.29 321 GLY A N 1
ATOM 2365 C CA . GLY A 1 342 ? -1.322 -28.076 3.002 1.00 40.09 321 GLY A CA 1
ATOM 2366 C C . GLY A 1 342 ? -2.528 -27.177 3.063 1.00 40.26 321 GLY A C 1
ATOM 2367 O O . GLY A 1 342 ? -3.569 -27.562 3.583 1.00 41.13 321 GLY A O 1
ATOM 2368 N N . ALA A 1 343 ? -2.405 -25.990 2.474 1.00 35.53 322 ALA A N 1
ATOM 2369 C CA . ALA A 1 343 ? -3.429 -24.962 2.611 1.00 40.92 322 ALA A CA 1
ATOM 2370 C C . ALA A 1 343 ? -4.769 -25.424 2.048 1.00 51.10 322 ALA A C 1
ATOM 2371 O O . ALA A 1 343 ? -5.830 -25.212 2.670 1.00 46.59 322 ALA A O 1
ATOM 2373 N N . ALA A 1 344 ? -4.718 -25.990 0.839 1.00 47.29 323 ALA A N 1
ATOM 2374 C CA . ALA A 1 344 ? -5.898 -26.516 0.160 1.00 43.26 323 ALA A CA 1
ATOM 2375 C C . ALA A 1 344 ? -6.480 -27.796 0.812 1.00 40.14 323 ALA A C 1
ATOM 2376 O O . ALA A 1 344 ? -7.688 -27.957 0.885 1.00 44.74 323 ALA A O 1
ATOM 2378 N N . GLU A 1 345 ? -5.623 -28.670 1.326 1.00 44.81 324 GLU A N 1
ATOM 2379 C CA . GLU A 1 345 ? -6.107 -29.754 2.177 1.00 44.44 324 GLU A CA 1
ATOM 2380 C C . GLU A 1 345 ? -6.966 -29.175 3.289 1.00 46.36 324 GLU A C 1
ATOM 2381 O O . GLU A 1 345 ? -8.073 -29.646 3.550 1.00 52.55 324 GLU A O 1
ATOM 2387 N N . LEU A 1 346 ? -6.446 -28.161 3.961 1.00 48.32 325 LEU A N 1
ATOM 2388 C CA . LEU A 1 346 ? -7.020 -27.741 5.215 1.00 41.63 325 LEU A CA 1
ATOM 2389 C C . LEU A 1 346 ? -8.349 -27.029 5.035 1.00 37.32 325 LEU A C 1
ATOM 2390 O O . LEU A 1 346 ? -9.312 -27.345 5.734 1.00 34.81 325 LEU A O 1
ATOM 2395 N N . GLU A 1 347 ? -8.427 -26.158 4.017 1.00 39.82 326 GLU A N 1
ATOM 2396 C CA . GLU A 1 347 ? -9.710 -25.573 3.578 1.00 45.47 326 GLU A CA 1
ATOM 2397 C C . GLU A 1 347 ? -10.747 -26.643 3.248 1.00 47.79 326 GLU A C 1
ATOM 2398 O O . GLU A 1 347 ? -11.853 -26.634 3.791 1.00 39.40 326 GLU A O 1
ATOM 2404 N N . ALA A 1 348 ? -10.376 -27.617 2.436 1.00 38.46 327 ALA A N 1
ATOM 2405 C CA . ALA A 1 348 ? -11.258 -28.755 2.278 1.00 39.99 327 ALA A CA 1
ATOM 2406 C C . ALA A 1 348 ? -11.748 -29.324 3.633 1.00 39.88 327 ALA A C 1
ATOM 2407 O O . ALA A 1 348 ? -12.939 -29.332 3.883 1.00 45.92 327 ALA A O 1
ATOM 2409 N N . GLU A 1 349 ? -10.847 -29.719 4.537 1.00 39.63 328 GLU A N 1
ATOM 2410 C CA . GLU A 1 349 ? -11.323 -30.371 5.784 1.00 42.94 328 GLU A CA 1
ATOM 2411 C C . GLU A 1 349 ? -12.287 -29.491 6.554 1.00 41.39 328 GLU A C 1
ATOM 2412 O O . GLU A 1 349 ? -13.219 -29.994 7.195 1.00 43.75 328 GLU A O 1
ATOM 2418 N N . LEU A 1 350 ? -11.907 -28.222 6.698 1.00 39.16 329 LEU A N 1
ATOM 2419 C CA . LEU A 1 350 ? -12.693 -27.263 7.449 1.00 37.46 329 LEU A CA 1
ATOM 2420 C C . LEU A 1 350 ? -14.073 -27.045 6.818 1.00 43.27 329 LEU A C 1
ATOM 2421 O O . LEU A 1 350 ? -15.089 -27.005 7.519 1.00 40.88 329 LEU A O 1
ATOM 2426 N N . ARG A 1 351 ? -14.115 -26.945 5.493 1.00 35.94 330 ARG A N 1
ATOM 2427 C CA . ARG A 1 351 ? -15.385 -26.814 4.804 1.00 34.25 330 ARG A CA 1
ATOM 2428 C C . ARG A 1 351 ? -16.255 -28.067 4.924 1.00 38.75 330 ARG A C 1
ATOM 2429 O O . ARG A 1 351 ? -17.462 -27.971 5.113 1.00 37.16 330 ARG A O 1
ATOM 2437 N N . ALA A 1 352 ? -15.617 -29.234 4.892 1.00 39.35 331 ALA A N 1
ATOM 2438 C CA . ALA A 1 352 ? -16.290 -30.499 5.154 1.00 35.70 331 ALA A CA 1
ATOM 2439 C C . ALA A 1 352 ? -16.895 -30.596 6.569 1.00 44.10 331 ALA A C 1
ATOM 2440 O O . ALA A 1 352 ? -17.821 -31.364 6.786 1.00 52.06 331 ALA A O 1
ATOM 2442 N N . LEU A 1 353 ? -16.419 -29.783 7.509 1.00 43.39 332 LEU A N 1
ATOM 2443 C CA . LEU A 1 353 ? -17.059 -29.736 8.835 1.00 38.99 332 LEU A CA 1
ATOM 2444 C C . LEU A 1 353 ? -18.059 -28.584 8.970 1.00 38.23 332 LEU A C 1
ATOM 2445 O O . LEU A 1 353 ? -18.624 -28.366 10.041 1.00 41.56 332 LEU A O 1
ATOM 2450 N N . GLY A 1 354 ? -18.244 -27.827 7.891 1.00 38.89 333 GLY A N 1
ATOM 2451 C CA . GLY A 1 354 ? -19.353 -26.873 7.801 1.00 35.46 333 GLY A CA 1
ATOM 2452 C C . GLY A 1 354 ? -18.984 -25.407 8.006 1.00 45.15 333 GLY A C 1
ATOM 2453 O O . GLY A 1 354 ? -19.851 -24.535 7.997 1.00 37.99 333 GLY A O 1
ATOM 2454 N N . ALA A 1 355 ? -17.709 -25.117 8.223 1.00 47.87 334 ALA A N 1
ATOM 2455 C CA . ALA A 1 355 ? -17.329 -23.738 8.441 1.00 40.01 334 ALA A CA 1
ATOM 2456 C C . ALA A 1 355 ? -17.052 -23.065 7.114 1.00 40.55 334 ALA A C 1
ATOM 2457 O O . ALA A 1 355 ? -16.825 -23.734 6.123 1.00 41.52 334 ALA A O 1
ATOM 2459 N N . GLN A 1 356 ? -17.176 -21.743 7.079 1.00 39.84 335 GLN A N 1
ATOM 2460 C CA . GLN A 1 356 ? -16.664 -20.962 5.964 1.00 41.20 335 GLN A CA 1
ATOM 2461 C C . GLN A 1 356 ? -15.189 -20.677 6.233 1.00 38.93 335 GLN A C 1
ATOM 2462 O O . GLN A 1 356 ? -14.796 -20.506 7.377 1.00 39.04 335 GLN A O 1
ATOM 2468 N N . VAL A 1 357 ? -14.380 -20.618 5.190 1.00 34.04 336 VAL A N 1
ATOM 2469 C CA . VAL A 1 357 ? -12.954 -20.454 5.382 1.00 35.20 336 VAL A CA 1
ATOM 2470 C C . VAL A 1 357 ? -12.405 -19.323 4.526 1.00 40.19 336 VAL A C 1
ATOM 2471 O O . VAL A 1 357 ? -12.693 -19.252 3.339 1.00 48.20 336 VAL A O 1
ATOM 2475 N N . SER A 1 358 ? -11.616 -18.435 5.140 1.00 42.63 337 SER A N 1
ATOM 2476 C CA . SER A 1 358 ? -10.818 -17.451 4.390 1.00 38.46 337 SER A CA 1
ATOM 2477 C C . SER A 1 358 ? -9.321 -17.560 4.695 1.00 36.07 337 SER A C 1
ATOM 2478 O O . SER A 1 358 ? -8.894 -17.420 5.840 1.00 40.96 337 SER A O 1
ATOM 2481 N N . ILE A 1 359 ? -8.542 -17.820 3.661 1.00 33.54 338 ILE A N 1
ATOM 2482 C CA . ILE A 1 359 ? -7.124 -17.999 3.784 1.00 36.08 338 ILE A CA 1
ATOM 2483 C C . ILE A 1 359 ? -6.446 -16.831 3.122 1.00 42.08 338 ILE A C 1
ATOM 2484 O O . ILE A 1 359 ? -6.574 -16.655 1.911 1.00 50.43 338 ILE A O 1
ATOM 2489 N N . VAL A 1 360 ? -5.766 -16.005 3.920 1.00 41.75 339 VAL A N 1
ATOM 2490 C CA . VAL A 1 360 ? -5.174 -14.764 3.435 1.00 39.03 339 VAL A CA 1
ATOM 2491 C C . VAL A 1 360 ? -3.660 -14.790 3.609 1.00 39.69 339 VAL A C 1
ATOM 2492 O O . VAL A 1 360 ? -3.163 -15.273 4.617 1.00 52.06 339 VAL A O 1
ATOM 2496 N N . ALA A 1 361 ? -2.940 -14.192 2.663 1.00 44.85 340 ALA A N 1
ATOM 2497 C CA . ALA A 1 361 ? -1.505 -13.901 2.841 1.00 39.76 340 ALA A CA 1
ATOM 2498 C C . ALA A 1 361 ? -1.332 -12.544 3.502 1.00 42.55 340 ALA A C 1
ATOM 2499 O O . ALA A 1 361 ? -1.647 -11.528 2.915 1.00 43.74 340 ALA A O 1
ATOM 2501 N N . CYS A 1 362 ? -0.857 -12.538 4.737 1.00 42.56 341 CYS A N 1
ATOM 2502 C CA . CYS A 1 362 ? -0.769 -11.315 5.496 1.00 40.84 341 CYS A CA 1
ATOM 2503 C C . CYS A 1 362 ? 0.258 -11.502 6.573 1.00 39.73 341 CYS A C 1
ATOM 2504 O O . CYS A 1 362 ? 0.219 -12.470 7.289 1.00 44.91 341 CYS A O 1
ATOM 2507 N N . ASP A 1 363 ? 1.233 -10.608 6.615 1.00 42.13 342 ASP A N 1
ATOM 2508 C CA . ASP A 1 363 ? 2.244 -10.614 7.647 1.00 39.94 342 ASP A CA 1
ATOM 2509 C C . ASP A 1 363 ? 1.579 -10.073 8.896 1.00 35.72 342 ASP A C 1
ATOM 2510 O O . ASP A 1 363 ? 0.916 -9.059 8.820 1.00 35.34 342 ASP A O 1
ATOM 2515 N N . VAL A 1 364 ? 1.782 -10.718 10.056 1.00 33.51 343 VAL A N 1
ATOM 2516 C CA . VAL A 1 364 ? 1.187 -10.186 11.314 1.00 34.64 343 VAL A CA 1
ATOM 2517 C C . VAL A 1 364 ? 1.672 -8.812 11.688 1.00 39.04 343 VAL A C 1
ATOM 2518 O O . VAL A 1 364 ? 1.049 -8.150 12.520 1.00 39.84 343 VAL A O 1
ATOM 2522 N N . THR A 1 365 ? 2.909 -8.510 11.316 1.00 42.58 344 THR A N 1
ATOM 2523 C CA . THR A 1 365 ? 3.574 -7.303 11.805 1.00 48.25 344 THR A CA 1
ATOM 2524 C C . THR A 1 365 ? 3.147 -6.045 11.033 1.00 50.45 344 THR A C 1
ATOM 2525 O O . THR A 1 365 ? 3.600 -4.954 11.348 1.00 61.47 344 THR A O 1
ATOM 2529 N N . ASP A 1 366 ? 2.289 -6.221 10.021 1.00 43.40 345 ASP A N 1
ATOM 2530 C CA . ASP A 1 366 ? 1.833 -5.130 9.137 1.00 41.35 345 ASP A CA 1
ATOM 2531 C C . ASP A 1 366 ? 0.497 -4.543 9.619 1.00 44.41 345 ASP A C 1
ATOM 2532 O O . ASP A 1 366 ? -0.559 -5.128 9.385 1.00 45.22 345 ASP A O 1
ATOM 2537 N N . ARG A 1 367 ? 0.538 -3.363 10.234 1.00 49.42 346 ARG A N 1
ATOM 2538 C CA . ARG A 1 367 ? -0.622 -2.866 10.987 1.00 50.09 346 ARG A CA 1
ATOM 2539 C C . ARG A 1 367 ? -1.839 -2.614 10.102 1.00 44.22 346 ARG A C 1
ATOM 2540 O O . ARG A 1 367 ? -2.903 -3.171 10.343 1.00 55.16 346 ARG A O 1
ATOM 2548 N N . ALA A 1 368 ? -1.649 -1.872 9.016 1.00 49.76 347 ALA A N 1
ATOM 2549 C CA . ALA A 1 368 ? -2.734 -1.623 8.052 1.00 48.39 347 ALA A CA 1
ATOM 2550 C C . ALA A 1 368 ? -3.380 -2.897 7.460 1.00 49.20 347 ALA A C 1
ATOM 2551 O O . ALA A 1 368 ? -4.610 -3.049 7.493 1.00 49.18 347 ALA A O 1
ATOM 2553 N N . GLU A 1 369 ? -2.576 -3.822 6.947 1.00 46.60 348 GLU A N 1
ATOM 2554 C CA . GLU A 1 369 ? -3.167 -5.044 6.407 1.00 50.44 348 GLU A CA 1
ATOM 2555 C C . GLU A 1 369 ? -3.947 -5.833 7.463 1.00 49.70 348 GLU A C 1
ATOM 2556 O O . GLU A 1 369 ? -5.054 -6.316 7.195 1.00 50.76 348 GLU A O 1
ATOM 2562 N N . MET A 1 370 ? -3.433 -5.868 8.689 1.00 40.74 349 MET A N 1
ATOM 2563 C CA . MET A 1 370 ? -4.124 -6.582 9.750 1.00 38.86 349 MET A CA 1
ATOM 2564 C C . MET A 1 370 ? -5.387 -5.830 10.130 1.00 37.86 349 MET A C 1
ATOM 2565 O O . MET A 1 370 ? -6.442 -6.429 10.300 1.00 42.57 349 MET A O 1
ATOM 2570 N N . SER A 1 371 ? -5.298 -4.505 10.173 1.00 42.99 350 SER A N 1
ATOM 2571 C CA . SER A 1 371 ? -6.459 -3.677 10.498 1.00 46.59 350 SER A CA 1
ATOM 2572 C C . SER A 1 371 ? -7.587 -3.841 9.509 1.00 44.92 350 SER A C 1
ATOM 2573 O O . SER A 1 371 ? -8.732 -4.039 9.902 1.00 43.40 350 SER A O 1
ATOM 2576 N N . ALA A 1 372 ? -7.275 -3.725 8.222 1.00 42.28 351 ALA A N 1
ATOM 2577 C CA . ALA A 1 372 ? -8.282 -3.986 7.188 1.00 42.52 351 ALA A CA 1
ATOM 2578 C C . ALA A 1 372 ? -8.839 -5.369 7.394 1.00 45.32 351 ALA A C 1
ATOM 2579 O O . ALA A 1 372 ? -10.051 -5.581 7.331 1.00 47.20 351 ALA A O 1
ATOM 2581 N N . LEU A 1 373 ? -7.960 -6.309 7.715 1.00 48.35 352 LEU A N 1
ATOM 2582 C CA . LEU A 1 373 ? -8.377 -7.683 7.845 1.00 43.99 352 LEU A CA 1
ATOM 2583 C C . LEU A 1 373 ? -9.436 -7.841 8.924 1.00 50.64 352 LEU A C 1
ATOM 2584 O O . LEU A 1 373 ? -10.467 -8.459 8.699 1.00 46.09 352 LEU A O 1
ATOM 2589 N N . LEU A 1 374 ? -9.195 -7.254 10.093 1.00 47.28 353 LEU A N 1
ATOM 2590 C CA . LEU A 1 374 ? -10.092 -7.452 11.225 1.00 51.30 353 LEU A CA 1
ATOM 2591 C C . LEU A 1 374 ? -11.474 -6.837 10.989 1.00 51.24 353 LEU A C 1
ATOM 2592 O O . LEU A 1 374 ? -12.505 -7.445 11.323 1.00 47.33 353 LEU A O 1
ATOM 2597 N N . ALA A 1 375 ? -11.482 -5.644 10.385 1.00 57.07 354 ALA A N 1
ATOM 2598 C CA . ALA A 1 375 ? -12.715 -4.916 10.083 1.00 56.57 354 ALA A CA 1
ATOM 2599 C C . ALA A 1 375 ? -13.547 -5.627 9.029 1.00 52.16 354 ALA A C 1
ATOM 2600 O O . ALA A 1 375 ? -14.761 -5.755 9.180 1.00 49.61 354 ALA A O 1
ATOM 2602 N N . GLU A 1 376 ? -12.892 -6.126 7.979 1.00 45.45 355 GLU A N 1
ATOM 2603 C CA . GLU A 1 376 ? -13.611 -6.826 6.919 1.00 52.77 355 GLU A CA 1
ATOM 2604 C C . GLU A 1 376 ? -14.394 -8.021 7.432 1.00 47.83 355 GLU A C 1
ATOM 2605 O O . GLU A 1 376 ? -15.523 -8.244 7.026 1.00 58.11 355 GLU A O 1
ATOM 2611 N N . PHE A 1 377 ? -13.786 -8.814 8.291 1.00 48.37 356 PHE A N 1
ATOM 2612 C CA . PHE A 1 377 ? -14.437 -10.021 8.736 1.00 49.81 356 PHE A CA 1
ATOM 2613 C C . PHE A 1 377 ? -15.167 -9.875 10.052 1.00 49.66 356 PHE A C 1
ATOM 2614 O O . PHE A 1 377 ? -15.882 -10.784 10.465 1.00 46.14 356 PHE A O 1
ATOM 2622 N N . ASP A 1 378 ? -15.002 -8.727 10.706 1.00 50.30 357 ASP A N 1
ATOM 2623 C CA . ASP A 1 378 ? -15.682 -8.475 11.976 1.00 53.72 357 ASP A CA 1
ATOM 2624 C C . ASP A 1 378 ? -15.316 -9.578 12.987 1.00 53.15 357 ASP A C 1
ATOM 2625 O O . ASP A 1 378 ? -16.184 -10.262 13.520 1.00 52.69 357 ASP A O 1
ATOM 2630 N N . VAL A 1 379 ? -14.025 -9.795 13.194 1.00 50.08 358 VAL A N 1
ATOM 2631 C CA . VAL A 1 379 ? -13.608 -10.962 13.942 1.00 44.17 358 VAL A CA 1
ATOM 2632 C C . VAL A 1 379 ? -13.905 -10.839 15.432 1.00 38.05 358 VAL A C 1
ATOM 2633 O O . VAL A 1 379 ? -13.763 -9.778 16.018 1.00 41.04 358 VAL A O 1
ATOM 2637 N N . THR A 1 380 ? -14.345 -11.931 16.033 1.00 35.04 359 THR A N 1
ATOM 2638 C CA . THR A 1 380 ? -14.786 -11.889 17.412 1.00 41.24 359 THR A CA 1
ATOM 2639 C C . THR A 1 380 ? -13.886 -12.706 18.327 1.00 38.21 359 THR A C 1
ATOM 2640 O O . THR A 1 380 ? -14.054 -12.698 19.558 1.00 39.14 359 THR A O 1
ATOM 2644 N N . ALA A 1 381 ? -12.954 -13.435 17.721 1.00 35.48 360 ALA A N 1
ATOM 2645 C CA . ALA A 1 381 ? -12.002 -14.252 18.456 1.00 34.91 360 ALA A CA 1
ATOM 2646 C C . ALA A 1 381 ? -10.689 -14.360 17.676 1.00 38.36 360 ALA A C 1
ATOM 2647 O O . ALA A 1 381 ? -10.681 -14.626 16.447 1.00 33.07 360 ALA A O 1
ATOM 2649 N N . VAL A 1 382 ? -9.591 -14.094 18.383 1.00 35.46 361 VAL A N 1
ATOM 2650 C CA . VAL A 1 382 ? -8.262 -14.016 17.782 1.00 35.28 361 VAL A CA 1
ATOM 2651 C C . VAL A 1 382 ? -7.382 -15.053 18.434 1.00 31.73 361 VAL A C 1
ATOM 2652 O O . VAL A 1 382 ? -7.346 -15.151 19.661 1.00 35.43 361 VAL A O 1
ATOM 2656 N N . PHE A 1 383 ? -6.677 -15.823 17.610 1.00 31.13 362 PHE A N 1
ATOM 2657 C CA . PHE A 1 383 ? -5.682 -16.798 18.080 1.00 31.53 362 PHE A CA 1
ATOM 2658 C C . PHE A 1 383 ? -4.348 -16.510 17.414 1.00 29.68 362 PHE A C 1
ATOM 2659 O O . PHE A 1 383 ? -4.230 -16.564 16.171 1.00 32.27 362 PHE A O 1
ATOM 2667 N N . HIS A 1 384 ? -3.370 -16.131 18.233 1.00 30.25 363 HIS A N 1
ATOM 2668 C CA . HIS A 1 384 ? -2.030 -15.743 17.748 1.00 32.63 363 HIS A CA 1
ATOM 2669 C C . HIS A 1 384 ? -1.059 -16.888 17.792 1.00 31.79 363 HIS A C 1
ATOM 2670 O O . HIS A 1 384 ? -0.565 -17.268 18.850 1.00 34.57 363 HIS A O 1
ATOM 2677 N N . ALA A 1 385 ? -0.834 -17.506 16.655 1.00 29.93 364 ALA A N 1
ATOM 2678 C CA . ALA A 1 385 ? 0.062 -18.637 16.622 1.00 30.39 364 ALA A CA 1
ATOM 2679 C C . ALA A 1 385 ? 1.277 -18.389 15.710 1.00 34.57 364 ALA A C 1
ATOM 2680 O O . ALA A 1 385 ? 2.095 -19.275 15.495 1.00 38.66 364 ALA A O 1
ATOM 2682 N N . ALA A 1 386 ? 1.362 -17.198 15.142 1.00 33.31 365 ALA A N 1
ATOM 2683 C CA . ALA A 1 386 ? 2.517 -16.830 14.347 1.00 36.48 365 ALA A CA 1
ATOM 2684 C C . ALA A 1 386 ? 3.787 -16.815 15.224 1.00 42.40 365 ALA A C 1
ATOM 2685 O O . ALA A 1 386 ? 3.771 -16.331 16.365 1.00 42.49 365 ALA A O 1
ATOM 2687 N N . GLY A 1 387 ? 4.849 -17.432 14.738 1.00 37.17 366 GLY A N 1
ATOM 2688 C CA . GLY A 1 387 ? 6.100 -17.446 15.477 1.00 35.20 366 GLY A CA 1
ATOM 2689 C C . GLY A 1 387 ? 7.116 -18.345 14.814 1.00 36.79 366 GLY A C 1
ATOM 2690 O O . GLY A 1 387 ? 6.763 -19.204 14.028 1.00 37.86 366 GLY A O 1
ATOM 2691 N N . VAL A 1 388 ? 8.383 -18.179 15.157 1.00 39.48 367 VAL A N 1
ATOM 2692 C CA . VAL A 1 388 ? 9.389 -19.124 14.711 1.00 42.54 367 VAL A CA 1
ATOM 2693 C C . VAL A 1 388 ? 10.147 -19.769 15.874 1.00 36.88 367 VAL A C 1
ATOM 2694 O O . VAL A 1 388 ? 10.314 -19.165 16.905 1.00 41.71 367 VAL A O 1
ATOM 2698 N N . GLY A 1 389 ? 10.438 -21.059 15.743 1.00 46.06 368 GLY A N 1
ATOM 2699 C CA . GLY A 1 389 ? 11.307 -21.754 16.683 1.00 46.47 368 GLY A CA 1
ATOM 2700 C C . GLY A 1 389 ? 12.732 -21.866 16.167 1.00 47.46 368 GLY A C 1
ATOM 2701 O O . GLY A 1 389 ? 12.957 -22.179 15.010 1.00 54.56 368 GLY A O 1
ATOM 2702 N N . ARG A 1 390 ? 13.698 -21.616 17.031 1.00 47.40 369 ARG A N 1
ATOM 2703 C CA . ARG A 1 390 ? 15.059 -22.027 16.746 1.00 49.69 369 ARG A CA 1
ATOM 2704 C C . ARG A 1 390 ? 15.863 -22.191 18.044 1.00 45.06 369 ARG A C 1
ATOM 2705 O O . ARG A 1 390 ? 15.556 -21.543 19.045 1.00 53.09 369 ARG A O 1
ATOM 2713 N N . LEU A 1 391 ? 16.626 -23.282 18.110 1.00 47.97 370 LEU A N 1
ATOM 2714 C CA . LEU A 1 391 ? 17.577 -23.500 19.205 1.00 46.58 370 LEU A CA 1
ATOM 2715 C C . LEU A 1 391 ? 18.923 -22.916 18.821 1.00 45.70 370 LEU A C 1
ATOM 2716 O O . LEU A 1 391 ? 19.478 -23.253 17.783 1.00 42.88 370 LEU A O 1
ATOM 2721 N N . LEU A 1 392 ? 19.463 -22.086 19.692 1.00 39.93 371 LEU A N 1
ATOM 2722 C CA . LEU A 1 392 ? 20.618 -21.285 19.376 1.00 40.76 371 LEU A CA 1
ATOM 2723 C C . LEU A 1 392 ? 21.127 -20.800 20.707 1.00 42.22 371 LEU A C 1
ATOM 2724 O O . LEU A 1 392 ? 20.356 -20.259 21.485 1.00 51.47 371 LEU A O 1
ATOM 2729 N N . PRO A 1 393 ? 22.388 -21.141 21.056 1.00 52.37 372 PRO A N 1
ATOM 2730 C CA . PRO A 1 393 ? 22.878 -20.645 22.347 1.00 42.61 372 PRO A CA 1
ATOM 2731 C C . PRO A 1 393 ? 23.006 -19.146 22.339 1.00 39.00 372 PRO A C 1
ATOM 2732 O O . PRO A 1 393 ? 23.069 -18.516 21.258 1.00 37.08 372 PRO A O 1
ATOM 2736 N N . LEU A 1 394 ? 22.893 -18.572 23.527 1.00 38.86 373 LEU A N 1
ATOM 2737 C CA . LEU A 1 394 ? 23.004 -17.152 23.713 1.00 39.68 373 LEU A CA 1
ATOM 2738 C C . LEU A 1 394 ? 24.305 -16.619 23.075 1.00 40.72 373 LEU A C 1
ATOM 2739 O O . LEU A 1 394 ? 24.268 -15.678 22.289 1.00 46.06 373 LEU A O 1
ATOM 2744 N N . ALA A 1 395 ? 25.416 -17.332 23.307 1.00 45.38 374 ALA A N 1
ATOM 2745 C CA . ALA A 1 395 ? 26.720 -16.996 22.709 1.00 45.32 374 ALA A CA 1
ATOM 2746 C C . ALA A 1 395 ? 26.685 -16.900 21.175 1.00 47.68 374 ALA A C 1
ATOM 2747 O O . ALA A 1 395 ? 27.517 -16.231 20.569 1.00 43.82 374 ALA A O 1
ATOM 2749 N N . GLU A 1 396 ? 25.742 -17.583 20.551 1.00 41.73 375 GLU A N 1
ATOM 2750 C CA . GLU A 1 396 ? 25.667 -17.547 19.117 1.00 43.12 375 GLU A CA 1
ATOM 2751 C C . GLU A 1 396 ? 24.567 -16.634 18.626 1.00 42.18 375 GLU A C 1
ATOM 2752 O O . GLU A 1 396 ? 24.296 -16.570 17.433 1.00 48.42 375 GLU A O 1
ATOM 2758 N N . THR A 1 397 ? 23.902 -15.952 19.544 1.00 36.84 376 THR A N 1
ATOM 2759 C CA . THR A 1 397 ? 22.722 -15.181 19.174 1.00 40.71 376 THR A CA 1
ATOM 2760 C C . THR A 1 397 ? 23.141 -13.762 19.025 1.00 34.66 376 THR A C 1
ATOM 2761 O O . THR A 1 397 ? 23.761 -13.230 19.898 1.00 44.92 376 THR A O 1
ATOM 2765 N N . ASP A 1 398 ? 22.680 -13.095 17.992 1.00 41.52 377 ASP A N 1
ATOM 2766 C CA . ASP A 1 398 ? 22.844 -11.659 17.950 1.00 44.96 377 ASP A CA 1
ATOM 2767 C C . ASP A 1 398 ? 21.525 -10.938 17.775 1.00 45.31 377 ASP A C 1
ATOM 2768 O O . ASP A 1 398 ? 20.462 -11.560 17.725 1.00 45.29 377 ASP A O 1
ATOM 2773 N N . GLN A 1 399 ? 21.598 -9.618 17.686 1.00 48.21 378 GLN A N 1
ATOM 2774 C CA . GLN A 1 399 ? 20.417 -8.793 17.578 1.00 54.82 378 GLN A CA 1
ATOM 2775 C C . GLN A 1 399 ? 19.505 -9.152 16.385 1.00 54.06 378 GLN A C 1
ATOM 2776 O O . GLN A 1 399 ? 18.298 -9.233 16.549 1.00 55.61 378 GLN A O 1
ATOM 2782 N N . ASN A 1 400 ? 20.092 -9.505 15.237 1.00 49.30 379 ASN A N 1
ATOM 2783 C CA . ASN A 1 400 ? 19.288 -9.980 14.104 1.00 48.56 379 ASN A CA 1
ATOM 2784 C C . ASN A 1 400 ? 18.602 -11.323 14.377 1.00 49.01 379 ASN A C 1
ATOM 2785 O O . ASN A 1 400 ? 17.473 -11.550 13.942 1.00 48.74 379 ASN A O 1
ATOM 2790 N N . GLY A 1 401 ? 19.320 -12.242 15.016 1.00 40.45 380 GLY A N 1
ATOM 2791 C CA . GLY A 1 401 ? 18.757 -13.547 15.332 1.00 45.46 380 GLY A CA 1
ATOM 2792 C C . GLY A 1 401 ? 17.604 -13.394 16.303 1.00 48.58 380 GLY A C 1
ATOM 2793 O O . GLY A 1 401 ? 16.547 -14.035 16.169 1.00 47.04 380 GLY A O 1
ATOM 2794 N N . LEU A 1 402 ? 17.769 -12.447 17.201 1.00 38.26 381 LEU A N 1
ATOM 2795 C CA . LEU A 1 402 ? 16.794 -12.163 18.199 1.00 43.44 381 LEU A CA 1
ATOM 2796 C C . LEU A 1 402 ? 15.570 -11.555 17.514 1.00 48.56 381 LEU A C 1
ATOM 2797 O O . LEU A 1 402 ? 14.427 -11.958 17.774 1.00 42.99 381 LEU A O 1
ATOM 2802 N N . ALA A 1 403 ? 15.828 -10.681 16.547 1.00 41.44 382 ALA A N 1
ATOM 2803 C CA . ALA A 1 403 ? 14.764 -10.094 15.744 1.00 46.82 382 ALA A CA 1
ATOM 2804 C C . ALA A 1 403 ? 14.051 -11.156 14.910 1.00 46.06 382 ALA A C 1
ATOM 2805 O O . ALA A 1 403 ? 12.829 -11.181 14.830 1.00 44.84 382 ALA A O 1
ATOM 2807 N N . GLU A 1 404 ? 14.817 -12.011 14.258 1.00 50.34 383 GLU A N 1
ATOM 2808 C CA . GLU A 1 404 ? 14.219 -13.046 13.466 1.00 46.14 383 GLU A CA 1
ATOM 2809 C C . GLU A 1 404 ? 13.253 -13.891 14.301 1.00 45.98 383 GLU A C 1
ATOM 2810 O O . GLU A 1 404 ? 12.161 -14.205 13.850 1.00 44.68 383 GLU A O 1
ATOM 2816 N N . ILE A 1 405 ? 13.618 -14.172 15.552 1.00 40.83 384 ILE A N 1
ATOM 2817 C CA . ILE A 1 405 ? 12.854 -15.125 16.371 1.00 42.61 384 ILE A CA 1
ATOM 2818 C C . ILE A 1 405 ? 11.618 -14.453 17.023 1.00 44.50 384 ILE A C 1
ATOM 2819 O O . ILE A 1 405 ? 10.574 -15.072 17.175 1.00 43.67 384 ILE A O 1
ATOM 2824 N N . CYS A 1 406 ? 11.731 -13.154 17.293 1.00 43.82 385 CYS A N 1
ATOM 2825 C CA . CYS A 1 406 ? 10.774 -12.432 18.114 1.00 40.62 385 CYS A CA 1
ATOM 2826 C C . CYS A 1 406 ? 9.691 -11.762 17.285 1.00 41.22 385 CYS A C 1
ATOM 2827 O O . CYS A 1 406 ? 8.518 -11.677 17.706 1.00 40.17 385 CYS A O 1
ATOM 2830 N N . ALA A 1 407 ? 10.078 -11.308 16.094 1.00 31.94 386 ALA A N 1
ATOM 2831 C CA . ALA A 1 407 ? 9.292 -10.356 15.325 1.00 31.82 386 ALA A CA 1
ATOM 2832 C C . ALA A 1 407 ? 7.792 -10.704 15.175 1.00 32.13 386 ALA A C 1
ATOM 2833 O O . ALA A 1 407 ? 6.931 -9.882 15.504 1.00 36.49 386 ALA A O 1
ATOM 2835 N N . ALA A 1 408 ? 7.481 -11.868 14.592 1.00 29.77 387 ALA A N 1
ATOM 2836 C CA . ALA A 1 408 ? 6.064 -12.238 14.365 1.00 29.91 387 ALA A CA 1
ATOM 2837 C C . ALA A 1 408 ? 5.298 -12.448 15.681 1.00 30.98 387 ALA A C 1
ATOM 2838 O O . ALA A 1 408 ? 4.241 -11.880 15.878 1.00 32.62 387 ALA A O 1
ATOM 2840 N N . LYS A 1 409 ? 5.903 -13.184 16.603 1.00 33.58 388 LYS A N 1
ATOM 2841 C CA . LYS A 1 409 ? 5.308 -13.483 17.902 1.00 29.02 388 LYS A CA 1
ATOM 2842 C C . LYS A 1 409 ? 5.061 -12.193 18.694 1.00 31.68 388 LYS A C 1
ATOM 2843 O O . LYS A 1 409 ? 3.916 -11.812 18.928 1.00 38.16 388 LYS A O 1
ATOM 2849 N N . VAL A 1 410 ? 6.136 -11.465 18.990 1.00 32.46 389 VAL A N 1
ATOM 2850 C CA . VAL A 1 410 ? 6.055 -10.235 19.794 1.00 33.39 389 VAL A CA 1
ATOM 2851 C C . VAL A 1 410 ? 5.344 -9.105 19.065 1.00 35.41 389 VAL A C 1
ATOM 2852 O O . VAL A 1 410 ? 4.332 -8.577 19.541 1.00 36.36 389 VAL A O 1
ATOM 2856 N N . ARG A 1 411 ? 5.916 -8.673 17.951 1.00 35.82 390 ARG A N 1
ATOM 2857 C CA . ARG A 1 411 ? 5.312 -7.584 17.206 1.00 39.94 390 ARG A CA 1
ATOM 2858 C C . ARG A 1 411 ? 3.951 -7.900 16.604 1.00 35.13 390 ARG A C 1
ATOM 2859 O O . ARG A 1 411 ? 3.123 -7.014 16.463 1.00 41.06 390 ARG A O 1
ATOM 2867 N N . GLY A 1 412 ? 3.741 -9.139 16.187 1.00 32.15 391 GLY A N 1
ATOM 2868 C CA . GLY A 1 412 ? 2.398 -9.562 15.813 1.00 35.93 391 GLY A CA 1
ATOM 2869 C C . GLY A 1 412 ? 1.446 -9.442 16.984 1.00 30.67 391 GLY A C 1
ATOM 2870 O O . GLY A 1 412 ? 0.307 -9.036 16.827 1.00 36.17 391 GLY A O 1
ATOM 2871 N N . ALA A 1 413 ? 1.939 -9.697 18.183 1.00 34.13 392 ALA A N 1
ATOM 2872 C CA . ALA A 1 413 ? 1.081 -9.526 19.377 1.00 35.62 392 ALA A CA 1
ATOM 2873 C C . ALA A 1 413 ? 0.737 -8.071 19.718 1.00 35.08 392 ALA A C 1
ATOM 2874 O O . ALA A 1 413 ? -0.390 -7.779 20.118 1.00 41.21 392 ALA A O 1
ATOM 2876 N N . GLN A 1 414 ? 1.695 -7.163 19.574 1.00 30.21 393 GLN A N 1
ATOM 2877 C CA . GLN A 1 414 ? 1.395 -5.735 19.753 1.00 33.27 393 GLN A CA 1
ATOM 2878 C C . GLN A 1 414 ? 0.397 -5.226 18.732 1.00 35.50 393 GLN A C 1
ATOM 2879 O O . GLN A 1 414 ? -0.519 -4.469 19.070 1.00 37.41 393 GLN A O 1
ATOM 2885 N N . VAL A 1 415 ? 0.627 -5.558 17.468 1.00 32.74 394 VAL A N 1
ATOM 2886 C CA . VAL A 1 415 ? -0.267 -5.137 16.424 1.00 33.80 394 VAL A CA 1
ATOM 2887 C C . VAL A 1 415 ? -1.676 -5.588 16.769 1.00 37.01 394 VAL A C 1
ATOM 2888 O O . VAL A 1 415 ? -2.579 -4.773 16.868 1.00 42.70 394 VAL A O 1
ATOM 2892 N N . LEU A 1 416 ? -1.820 -6.850 17.143 1.00 34.23 395 LEU A N 1
ATOM 2893 C CA . LEU A 1 416 ? -3.136 -7.362 17.482 1.00 39.26 395 LEU A CA 1
ATOM 2894 C C . LEU A 1 416 ? -3.717 -6.650 18.700 1.00 37.04 395 LEU A C 1
ATOM 2895 O O . LEU A 1 416 ? -4.853 -6.225 18.682 1.00 38.58 395 LEU A O 1
ATOM 2900 N N . ASP A 1 417 ? -2.898 -6.452 19.717 1.00 39.58 396 ASP A N 1
ATOM 2901 C CA . ASP A 1 417 ? -3.315 -5.704 20.903 1.00 44.84 396 ASP A CA 1
ATOM 2902 C C . ASP A 1 417 ? -3.829 -4.297 20.593 1.00 44.04 396 ASP A C 1
ATOM 2903 O O . ASP A 1 417 ? -4.900 -3.918 21.064 1.00 43.61 396 ASP A O 1
ATOM 2908 N N . GLU A 1 418 ? -3.059 -3.525 19.815 1.00 46.65 397 GLU A N 1
ATOM 2909 C CA . GLU A 1 418 ? -3.463 -2.154 19.406 1.00 46.42 397 GLU A CA 1
ATOM 2910 C C . GLU A 1 418 ? -4.832 -2.116 18.724 1.00 44.33 397 GLU A C 1
ATOM 2911 O O . GLU A 1 418 ? -5.712 -1.379 19.152 1.00 48.10 397 GLU A O 1
ATOM 2917 N N . LEU A 1 419 ? -4.992 -2.874 17.637 1.00 47.63 398 LEU A N 1
ATOM 2918 C CA . LEU A 1 419 ? -6.328 -3.151 17.093 1.00 49.83 398 LEU A CA 1
ATOM 2919 C C . LEU A 1 419 ? -7.002 -3.831 18.240 1.00 56.45 398 LEU A C 1
ATOM 2920 O O . LEU A 1 419 ? -6.393 -3.958 19.272 1.00 72.26 398 LEU A O 1
ATOM 2925 N N . CYS A 1 420 ? -8.258 -4.223 18.137 1.00 54.08 399 CYS A N 1
ATOM 2926 C CA . CYS A 1 420 ? -8.847 -4.963 19.293 1.00 66.99 399 CYS A CA 1
ATOM 2927 C C . CYS A 1 420 ? -8.820 -4.121 20.582 1.00 50.38 399 CYS A C 1
ATOM 2928 O O . CYS A 1 420 ? -8.329 -4.596 21.605 1.00 49.14 399 CYS A O 1
ATOM 2931 N N . ASP A 1 421 ? -9.299 -2.880 20.524 1.00 64.39 400 ASP A N 1
ATOM 2932 C CA . ASP A 1 421 ? -9.355 -2.023 21.716 1.00 63.05 400 ASP A CA 1
ATOM 2933 C C . ASP A 1 421 ? -10.746 -2.089 22.331 1.00 59.01 400 ASP A C 1
ATOM 2934 O O . ASP A 1 421 ? -11.472 -1.111 22.329 1.00 94.44 400 ASP A O 1
ATOM 2936 N N . SER A 1 422 ? -11.129 -3.264 22.802 1.00 53.97 401 SER A N 1
ATOM 2937 C CA . SER A 1 422 ? -12.504 -3.724 22.687 1.00 55.69 401 SER A CA 1
ATOM 2938 C C . SER A 1 422 ? -12.784 -4.811 23.735 1.00 59.86 401 SER A C 1
ATOM 2939 O O . SER A 1 422 ? -12.196 -5.884 23.679 1.00 60.41 401 SER A O 1
ATOM 2942 N N . THR A 1 423 ? -13.688 -4.532 24.679 1.00 48.51 402 THR A N 1
ATOM 2943 C CA . THR A 1 423 ? -14.158 -5.560 25.635 1.00 51.72 402 THR A CA 1
ATOM 2944 C C . THR A 1 423 ? -15.083 -6.597 24.992 1.00 54.04 402 THR A C 1
ATOM 2945 O O . THR A 1 423 ? -15.418 -7.603 25.616 1.00 49.12 402 THR A O 1
ATOM 2949 N N . ASP A 1 424 ? -15.522 -6.317 23.763 1.00 59.02 403 ASP A N 1
ATOM 2950 C CA . ASP A 1 424 ? -16.473 -7.178 23.022 1.00 58.88 403 ASP A CA 1
ATOM 2951 C C . ASP A 1 424 ? -15.914 -8.561 22.650 1.00 62.03 403 ASP A C 1
ATOM 2952 O O . ASP A 1 424 ? -16.683 -9.496 22.397 1.00 68.92 403 ASP A O 1
ATOM 2957 N N . LEU A 1 425 ? -14.601 -8.618 22.416 1.00 57.70 404 LEU A N 1
ATOM 2958 C CA . LEU A 1 425 ? -13.935 -9.811 21.879 1.00 46.91 404 LEU A CA 1
ATOM 2959 C C . LEU A 1 425 ? -14.187 -11.006 22.767 1.00 44.19 404 LEU A C 1
ATOM 2960 O O . LEU A 1 425 ? -13.844 -10.980 23.954 1.00 40.72 404 LEU A O 1
ATOM 2965 N N . ASP A 1 426 ? -14.482 -12.128 22.141 1.00 46.33 405 ASP A N 1
ATOM 2966 C CA . ASP A 1 426 ? -14.672 -13.358 22.877 1.00 50.35 405 ASP A CA 1
ATOM 2967 C C . ASP A 1 426 ? -13.392 -13.940 23.446 1.00 44.02 405 ASP A C 1
ATOM 2968 O O . ASP A 1 426 ? -13.432 -14.760 24.349 1.00 57.99 405 ASP A O 1
ATOM 2973 N N . ALA A 1 427 ? -12.265 -13.591 22.858 1.00 39.19 406 ALA A N 1
ATOM 2974 C CA . ALA A 1 427 ? -11.048 -14.330 23.097 1.00 42.28 406 ALA A CA 1
ATOM 2975 C C . ALA A 1 427 ? -9.927 -13.649 22.407 1.00 37.80 406 ALA A C 1
ATOM 2976 O O . ALA A 1 427 ? -10.034 -13.274 21.241 1.00 31.74 406 ALA A O 1
ATOM 2978 N N . PHE A 1 428 ? -8.845 -13.482 23.136 1.00 34.38 407 PHE A N 1
ATOM 2979 C CA . PHE A 1 428 ? -7.635 -12.971 22.587 1.00 31.80 407 PHE A CA 1
ATOM 2980 C C . PHE A 1 428 ? -6.562 -13.913 23.132 1.00 33.71 407 PHE A C 1
ATOM 2981 O O . PHE A 1 428 ? -6.267 -13.894 24.333 1.00 27.90 407 PHE A O 1
ATOM 2989 N N . VAL A 1 429 ? -6.278 -14.951 22.347 1.00 29.75 408 VAL A N 1
ATOM 2990 C CA . VAL A 1 429 ? -5.473 -16.061 22.822 1.00 31.13 408 VAL A CA 1
ATOM 2991 C C . VAL A 1 429 ? -4.069 -16.130 22.223 1.00 32.94 408 VAL A C 1
ATOM 2992 O O . VAL A 1 429 ? -3.897 -16.235 21.001 1.00 29.02 408 VAL A O 1
ATOM 2996 N N . LEU A 1 430 ? -3.071 -16.135 23.102 1.00 34.97 409 LEU A N 1
ATOM 2997 C CA . LEU A 1 430 ? -1.678 -16.116 22.688 1.00 31.42 409 LEU A CA 1
ATOM 2998 C C . LEU A 1 430 ? -1.049 -17.468 22.939 1.00 32.76 409 LEU A C 1
ATOM 2999 O O . LEU A 1 430 ? -1.251 -18.080 24.004 1.00 30.23 409 LEU A O 1
ATOM 3004 N N . PHE A 1 431 ? -0.307 -17.941 21.940 1.00 34.59 410 PHE A N 1
ATOM 3005 C CA . PHE A 1 431 ? 0.357 -19.233 22.000 1.00 34.44 410 PHE A CA 1
ATOM 3006 C C . PHE A 1 431 ? 1.783 -19.094 22.437 1.00 35.91 410 PHE A C 1
ATOM 3007 O O . PHE A 1 431 ? 2.700 -18.886 21.622 1.00 35.80 410 PHE A O 1
ATOM 3015 N N . SER A 1 432 ? 1.977 -19.299 23.726 1.00 34.96 411 SER A N 1
ATOM 3016 C CA . SER A 1 432 ? 3.274 -19.168 24.333 1.00 34.37 411 SER A CA 1
ATOM 3017 C C . SER A 1 432 ? 3.897 -20.530 24.613 1.00 35.40 411 SER A C 1
ATOM 3018 O O . SER A 1 432 ? 3.450 -21.536 24.091 1.00 33.41 411 SER A O 1
ATOM 3021 N N . SER A 1 433 ? 4.985 -20.548 25.364 1.00 33.95 412 SER A N 1
ATOM 3022 C CA . SER A 1 433 ? 5.759 -21.762 25.500 1.00 32.64 412 SER A CA 1
ATOM 3023 C C . SER A 1 433 ? 6.349 -21.860 26.886 1.00 30.89 412 SER A C 1
ATOM 3024 O O . SER A 1 433 ? 6.638 -20.848 27.504 1.00 33.17 412 SER A O 1
ATOM 3027 N N . GLY A 1 434 ? 6.464 -23.084 27.402 1.00 37.60 413 GLY A N 1
ATOM 3028 C CA . GLY A 1 434 ? 7.329 -23.369 28.569 1.00 37.86 413 GLY A CA 1
ATOM 3029 C C . GLY A 1 434 ? 8.752 -22.798 28.497 1.00 35.88 413 GLY A C 1
ATOM 3030 O O . GLY A 1 434 ? 9.371 -22.508 29.530 1.00 36.99 413 GLY A O 1
ATOM 3031 N N . ALA A 1 435 ? 9.257 -22.585 27.288 1.00 33.60 414 ALA A N 1
ATOM 3032 C CA . ALA A 1 435 ? 10.590 -22.030 27.140 1.00 34.51 414 ALA A CA 1
ATOM 3033 C C . ALA A 1 435 ? 10.627 -20.663 27.785 1.00 38.07 414 ALA A C 1
ATOM 3034 O O . ALA A 1 435 ? 11.694 -20.169 28.185 1.00 41.84 414 ALA A O 1
ATOM 3036 N N . GLY A 1 436 ? 9.459 -20.042 27.884 1.00 33.74 415 GLY A N 1
ATOM 3037 C CA . GLY A 1 436 ? 9.367 -18.683 28.372 1.00 26.64 415 GLY A CA 1
ATOM 3038 C C . GLY A 1 436 ? 8.957 -18.657 29.824 1.00 33.62 415 GLY A C 1
ATOM 3039 O O . GLY A 1 436 ? 8.826 -17.584 30.418 1.00 33.14 415 GLY A O 1
ATOM 3040 N N . VAL A 1 437 ? 8.677 -19.835 30.391 1.00 34.32 416 VAL A N 1
ATOM 3041 C CA . VAL A 1 437 ? 8.180 -19.899 31.775 1.00 36.50 416 VAL A CA 1
ATOM 3042 C C . VAL A 1 437 ? 9.242 -20.469 32.711 1.00 37.02 416 VAL A C 1
ATOM 3043 O O . VAL A 1 437 ? 9.472 -19.935 33.791 1.00 38.24 416 VAL A O 1
ATOM 3047 N N . TRP A 1 438 ? 9.919 -21.523 32.285 1.00 30.34 417 TRP A N 1
ATOM 3048 C CA . TRP A 1 438 ? 11.028 -22.033 33.076 1.00 34.79 417 TRP A CA 1
ATOM 3049 C C . TRP A 1 438 ? 12.334 -21.980 32.342 1.00 33.47 417 TRP A C 1
ATOM 3050 O O . TRP A 1 438 ? 13.375 -21.941 32.962 1.00 32.56 417 TRP A O 1
ATOM 3061 N N . GLY A 1 439 ? 12.285 -22.056 31.007 1.00 33.17 418 GLY A N 1
ATOM 3062 C CA . GLY A 1 439 ? 13.500 -21.990 30.195 1.00 36.95 418 GLY A CA 1
ATOM 3063 C C . GLY A 1 439 ? 14.053 -23.329 29.689 1.00 45.79 418 GLY A C 1
ATOM 3064 O O . GLY A 1 439 ? 13.478 -24.406 29.940 1.00 38.87 418 GLY A O 1
ATOM 3065 N N . GLY A 1 440 ? 15.168 -23.248 28.961 1.00 35.85 419 GLY A N 1
ATOM 3066 C CA . GLY A 1 440 ? 15.897 -24.420 28.494 1.00 35.01 419 GLY A CA 1
ATOM 3067 C C . GLY A 1 440 ? 17.092 -23.934 27.707 1.00 40.77 419 GLY A C 1
ATOM 3068 O O . GLY A 1 440 ? 17.067 -22.828 27.174 1.00 45.69 419 GLY A O 1
ATOM 3069 N N . GLY A 1 441 ? 18.157 -24.736 27.653 1.00 38.24 420 GLY A N 1
ATOM 3070 C CA . GLY A 1 441 ? 19.328 -24.370 26.872 1.00 30.24 420 GLY A CA 1
ATOM 3071 C C . GLY A 1 441 ? 18.951 -24.265 25.405 1.00 32.07 420 GLY A C 1
ATOM 3072 O O . GLY A 1 441 ? 18.221 -25.093 24.897 1.00 35.56 420 GLY A O 1
ATOM 3073 N N . GLY A 1 442 ? 19.408 -23.219 24.740 1.00 27.04 421 GLY A N 1
ATOM 3074 C CA . GLY A 1 442 ? 19.149 -23.068 23.335 1.00 29.03 421 GLY A CA 1
ATOM 3075 C C . GLY A 1 442 ? 18.013 -22.110 23.088 1.00 34.90 421 GLY A C 1
ATOM 3076 O O . GLY A 1 442 ? 17.804 -21.662 21.969 1.00 34.98 421 GLY A O 1
ATOM 3077 N N . GLN A 1 443 ? 17.310 -21.729 24.145 1.00 35.09 422 GLN A N 1
ATOM 3078 C CA . GLN A 1 443 ? 16.038 -21.035 23.956 1.00 37.99 422 GLN A CA 1
ATOM 3079 C C . GLN A 1 443 ? 16.004 -19.595 24.508 1.00 34.85 422 GLN A C 1
ATOM 3080 O O . GLN A 1 443 ? 14.958 -19.108 24.899 1.00 36.79 422 GLN A O 1
ATOM 3086 N N . GLY A 1 444 ? 17.125 -18.886 24.402 1.00 38.69 423 GLY A N 1
ATOM 3087 C CA . GLY A 1 444 ? 17.181 -17.470 24.783 1.00 34.68 423 GLY A CA 1
ATOM 3088 C C . GLY A 1 444 ? 16.143 -16.610 24.090 1.00 36.39 423 GLY A C 1
ATOM 3089 O O . GLY A 1 444 ? 15.250 -16.034 24.743 1.00 31.95 423 GLY A O 1
ATOM 3090 N N . ALA A 1 445 ? 16.217 -16.578 22.758 1.00 32.91 424 ALA A N 1
ATOM 3091 C CA . ALA A 1 445 ? 15.426 -15.652 21.959 1.00 31.59 424 ALA A CA 1
ATOM 3092 C C . ALA A 1 445 ? 13.960 -16.058 22.007 1.00 36.65 424 ALA A C 1
ATOM 3093 O O . ALA A 1 445 ? 13.071 -15.213 22.223 1.00 35.95 424 ALA A O 1
ATOM 3095 N N . TYR A 1 446 ? 13.737 -17.368 21.985 1.00 33.62 425 TYR A N 1
ATOM 3096 C CA . TYR A 1 446 ? 12.392 -17.942 22.012 1.00 34.17 425 TYR A CA 1
ATOM 3097 C C . TYR A 1 446 ? 11.726 -17.726 23.381 1.00 32.68 425 TYR A C 1
ATOM 3098 O O . TYR A 1 446 ? 10.588 -17.285 23.456 1.00 28.20 425 TYR A O 1
ATOM 3107 N N . GLY A 1 447 ? 12.457 -18.020 24.453 1.00 34.78 426 GLY A N 1
ATOM 3108 C CA . GLY A 1 447 ? 12.012 -17.679 25.807 1.00 36.29 426 GLY A CA 1
ATOM 3109 C C . GLY A 1 447 ? 11.711 -16.194 25.966 1.00 40.74 426 GLY A C 1
ATOM 3110 O O . GLY A 1 447 ? 10.717 -15.811 26.586 1.00 35.08 426 GLY A O 1
ATOM 3111 N N . ALA A 1 448 ? 12.527 -15.345 25.357 1.00 39.85 427 ALA A N 1
ATOM 3112 C CA . ALA A 1 448 ? 12.264 -13.906 25.458 1.00 38.17 427 ALA A CA 1
ATOM 3113 C C . ALA A 1 448 ? 10.905 -13.576 24.823 1.00 38.36 427 ALA A C 1
ATOM 3114 O O . ALA A 1 448 ? 10.095 -12.872 25.402 1.00 28.11 427 ALA A O 1
ATOM 3116 N N . ALA A 1 449 ? 10.687 -14.081 23.613 1.00 38.50 428 ALA A N 1
ATOM 3117 C CA . ALA A 1 449 ? 9.500 -13.767 22.866 1.00 33.66 428 ALA A CA 1
ATOM 3118 C C . ALA A 1 449 ? 8.255 -14.268 23.623 1.00 39.44 428 ALA A C 1
ATOM 3119 O O . ALA A 1 449 ? 7.200 -13.601 23.659 1.00 33.69 428 ALA A O 1
ATOM 3121 N N . ASN A 1 450 ? 8.401 -15.409 24.283 1.00 36.35 429 ASN A N 1
ATOM 3122 C CA . ASN A 1 450 ? 7.270 -16.042 24.930 1.00 33.45 429 ASN A CA 1
ATOM 3123 C C . ASN A 1 450 ? 6.953 -15.419 26.290 1.00 32.19 429 ASN A C 1
ATOM 3124 O O . ASN A 1 450 ? 5.799 -15.256 26.651 1.00 34.88 429 ASN A O 1
ATOM 3129 N N . ALA A 1 451 ? 7.968 -15.007 27.020 1.00 30.90 430 ALA A N 1
ATOM 3130 C CA . ALA A 1 451 ? 7.695 -14.353 28.284 1.00 32.90 430 ALA A CA 1
ATOM 3131 C C . ALA A 1 451 ? 6.990 -12.996 28.058 1.00 34.73 430 ALA A C 1
ATOM 3132 O O . ALA A 1 451 ? 6.150 -12.573 28.868 1.00 34.97 430 ALA A O 1
ATOM 3134 N N . PHE A 1 452 ? 7.275 -12.367 26.920 1.00 27.01 431 PHE A N 1
ATOM 3135 C CA . PHE A 1 452 ? 6.556 -11.160 26.509 1.00 31.39 431 PHE A CA 1
ATOM 3136 C C . PHE A 1 452 ? 5.043 -11.389 26.502 1.00 31.10 431 PHE A C 1
ATOM 3137 O O . PHE A 1 452 ? 4.272 -10.556 26.963 1.00 33.29 431 PHE A O 1
ATOM 3145 N N . LEU A 1 453 ? 4.624 -12.498 25.924 1.00 32.27 432 LEU A N 1
ATOM 3146 C CA . LEU A 1 453 ? 3.215 -12.749 25.737 1.00 28.56 432 LEU A CA 1
ATOM 3147 C C . LEU A 1 453 ? 2.506 -12.915 27.056 1.00 32.01 432 LEU A C 1
ATOM 3148 O O . LEU A 1 453 ? 1.373 -12.477 27.202 1.00 35.27 432 LEU A O 1
ATOM 3153 N N . ASP A 1 454 ? 3.116 -13.645 27.989 1.00 31.47 433 ASP A N 1
ATOM 3154 C CA . ASP A 1 454 ? 2.473 -13.819 29.284 1.00 33.84 433 ASP A CA 1
ATOM 3155 C C . ASP A 1 454 ? 2.271 -12.467 29.968 1.00 33.37 433 ASP A C 1
ATOM 3156 O O . ASP A 1 454 ? 1.232 -12.222 30.555 1.00 33.97 433 ASP A O 1
ATOM 3161 N N . THR A 1 455 ? 3.242 -11.569 29.872 1.00 29.77 434 THR A N 1
ATOM 3162 C CA . THR A 1 455 ? 3.032 -10.274 30.488 1.00 30.79 434 THR A CA 1
ATOM 3163 C C . THR A 1 455 ? 2.030 -9.420 29.686 1.00 35.28 434 THR A C 1
ATOM 3164 O O . THR A 1 455 ? 1.199 -8.736 30.268 1.00 32.47 434 THR A O 1
ATOM 3168 N N . LEU A 1 456 ? 2.026 -9.566 28.359 1.00 33.30 435 LEU A N 1
ATOM 3169 C CA . LEU A 1 456 ? 1.065 -8.847 27.545 1.00 26.89 435 LEU A CA 1
ATOM 3170 C C . LEU A 1 456 ? -0.347 -9.232 27.958 1.00 34.67 435 LEU A C 1
ATOM 3171 O O . LEU A 1 456 ? -1.248 -8.390 27.986 1.00 35.45 435 LEU A O 1
ATOM 3176 N N . ALA A 1 457 ? -0.547 -10.503 28.284 1.00 29.62 436 ALA A N 1
ATOM 3177 C CA . ALA A 1 457 ? -1.881 -10.966 28.576 1.00 32.20 436 ALA A CA 1
ATOM 3178 C C . ALA A 1 457 ? -2.338 -10.342 29.888 1.00 36.47 436 ALA A C 1
ATOM 3179 O O . ALA A 1 457 ? -3.441 -9.827 29.981 1.00 35.60 436 ALA A O 1
ATOM 3181 N N . GLU A 1 458 ? -1.421 -10.273 30.851 1.00 35.55 437 GLU A N 1
ATOM 3182 C CA . GLU A 1 458 ? -1.704 -9.678 32.150 1.00 35.55 437 GLU A CA 1
ATOM 3183 C C . GLU A 1 458 ? -1.958 -8.179 32.030 1.00 37.33 437 GLU A C 1
ATOM 3184 O O . GLU A 1 458 ? -2.884 -7.641 32.631 1.00 42.72 437 GLU A O 1
ATOM 3190 N N . GLN A 1 459 ? -1.160 -7.508 31.219 1.00 39.90 438 GLN A N 1
ATOM 3191 C CA . GLN A 1 459 ? -1.368 -6.088 31.001 1.00 41.04 438 GLN A CA 1
ATOM 3192 C C . GLN A 1 459 ? -2.756 -5.823 30.456 1.00 43.41 438 GLN A C 1
ATOM 3193 O O . GLN A 1 459 ? -3.367 -4.802 30.768 1.00 43.06 438 GLN A O 1
ATOM 3199 N N . ARG A 1 460 ? -3.222 -6.701 29.574 1.00 37.72 439 ARG A N 1
ATOM 3200 C CA . ARG A 1 460 ? -4.488 -6.478 28.901 1.00 34.93 439 ARG A CA 1
ATOM 3201 C C . ARG A 1 460 ? -5.617 -6.574 29.896 1.00 40.72 439 ARG A C 1
ATOM 3202 O O . ARG A 1 460 ? -6.493 -5.709 29.945 1.00 43.96 439 ARG A O 1
ATOM 3210 N N . ARG A 1 461 ? -5.587 -7.625 30.706 1.00 41.53 440 ARG A N 1
ATOM 3211 C CA . ARG A 1 461 ? -6.554 -7.783 31.785 1.00 43.61 440 ARG A CA 1
ATOM 3212 C C . ARG A 1 461 ? -6.591 -6.568 32.676 1.00 44.43 440 ARG A C 1
ATOM 3213 O O . ARG A 1 461 ? -7.652 -6.142 33.112 1.00 46.72 440 ARG A O 1
ATOM 3221 N N . ALA A 1 462 ? -5.425 -6.049 33.019 1.00 47.46 441 ALA A N 1
ATOM 3222 C CA . ALA A 1 462 ? -5.385 -4.894 33.895 1.00 45.46 441 ALA A CA 1
ATOM 3223 C C . ALA A 1 462 ? -6.036 -3.679 33.235 1.00 47.67 441 ALA A C 1
ATOM 3224 O O . ALA A 1 462 ? -6.528 -2.798 33.921 1.00 47.51 441 ALA A O 1
ATOM 3226 N N . ARG A 1 463 ? -6.067 -3.661 31.897 1.00 46.50 442 ARG A N 1
ATOM 3227 C CA . ARG A 1 463 ? -6.756 -2.596 31.152 1.00 40.12 442 ARG A CA 1
ATOM 3228 C C . ARG A 1 463 ? -8.267 -2.853 31.012 1.00 45.75 442 ARG A C 1
ATOM 3229 O O . ARG A 1 463 ? -8.967 -2.061 30.414 1.00 47.02 442 ARG A O 1
ATOM 3237 N N . GLY A 1 464 ? -8.744 -3.989 31.522 1.00 45.46 443 GLY A N 1
ATOM 3238 C CA . GLY A 1 464 ? -10.142 -4.406 31.312 1.00 44.99 443 GLY A CA 1
ATOM 3239 C C . GLY A 1 464 ? -10.430 -5.227 30.049 1.00 46.43 443 GLY A C 1
ATOM 3240 O O . GLY A 1 464 ? -11.588 -5.536 29.755 1.00 46.70 443 GLY A O 1
ATOM 3241 N N . LEU A 1 465 ? -9.385 -5.632 29.335 1.00 46.92 444 LEU A N 1
ATOM 3242 C CA . LEU A 1 465 ? -9.568 -6.400 28.090 1.00 42.12 444 LEU A CA 1
ATOM 3243 C C . LEU A 1 465 ? -9.409 -7.912 28.320 1.00 40.47 444 LEU A C 1
ATOM 3244 O O . LEU A 1 465 ? -8.808 -8.337 29.286 1.00 43.63 444 LEU A O 1
ATOM 3249 N N . PRO A 1 466 ? -9.972 -8.729 27.442 1.00 40.12 445 PRO A N 1
ATOM 3250 C CA . PRO A 1 466 ? -9.687 -10.125 27.692 1.00 41.27 445 PRO A CA 1
ATOM 3251 C C . PRO A 1 466 ? -8.337 -10.542 27.074 1.00 35.89 445 PRO A C 1
ATOM 3252 O O . PRO A 1 466 ? -7.971 -10.058 26.021 1.00 33.32 445 PRO A O 1
ATOM 3256 N N . ALA A 1 467 ? -7.627 -11.448 27.726 1.00 33.83 446 ALA A N 1
ATOM 3257 C CA . ALA A 1 467 ? -6.424 -12.025 27.142 1.00 33.82 446 ALA A CA 1
ATOM 3258 C C . ALA A 1 467 ? -6.154 -13.331 27.818 1.00 37.67 446 ALA A C 1
ATOM 3259 O O . ALA A 1 467 ? -6.462 -13.509 28.992 1.00 43.83 446 ALA A O 1
ATOM 3261 N N . THR A 1 468 ? -5.637 -14.269 27.062 1.00 32.79 447 THR A N 1
ATOM 3262 C CA . THR A 1 468 ? -5.328 -15.559 27.583 1.00 35.03 447 THR A CA 1
ATOM 3263 C C . THR A 1 468 ? -3.971 -15.924 27.031 1.00 35.06 447 THR A C 1
ATOM 3264 O O . THR A 1 468 ? -3.703 -15.700 25.860 1.00 36.76 447 THR A O 1
ATOM 3268 N N . SER A 1 469 ? -3.068 -16.356 27.888 1.00 31.33 448 SER A N 1
ATOM 3269 C CA . SER A 1 469 ? -1.784 -16.820 27.406 1.00 31.15 448 SER A CA 1
ATOM 3270 C C . SER A 1 469 ? -1.466 -18.166 27.935 1.00 28.73 448 SER A C 1
ATOM 3271 O O . SER A 1 469 ? -1.355 -18.352 29.154 1.00 28.76 448 SER A O 1
ATOM 3274 N N . ILE A 1 470 ? -1.248 -19.103 27.023 1.00 25.96 449 ILE A N 1
ATOM 3275 C CA . ILE A 1 470 ? -0.981 -20.462 27.379 1.00 25.18 449 ILE A CA 1
ATOM 3276 C C . ILE A 1 470 ? 0.411 -20.867 26.905 1.00 30.43 449 ILE A C 1
ATOM 3277 O O . ILE A 1 470 ? 0.702 -20.882 25.710 1.00 29.82 449 ILE A O 1
ATOM 3282 N N . SER A 1 471 ? 1.269 -21.213 27.836 1.00 32.70 450 SER A N 1
ATOM 3283 C CA . SER A 1 471 ? 2.602 -21.622 27.476 1.00 31.85 450 SER A CA 1
ATOM 3284 C C . SER A 1 471 ? 2.670 -23.140 27.469 1.00 34.93 450 SER A C 1
ATOM 3285 O O . SER A 1 471 ? 2.737 -23.774 28.525 1.00 38.23 450 SER A O 1
ATOM 3288 N N . TRP A 1 472 ? 2.733 -23.701 26.267 1.00 33.17 451 TRP A N 1
ATOM 3289 C CA . TRP A 1 472 ? 2.593 -25.129 26.031 1.00 32.77 451 TRP A CA 1
ATOM 3290 C C . TRP A 1 472 ? 3.907 -25.815 26.211 1.00 32.83 451 TRP A C 1
ATOM 3291 O O . TRP A 1 472 ? 4.941 -25.230 25.907 1.00 34.53 451 TRP A O 1
ATOM 3302 N N . GLY A 1 473 ? 3.885 -27.059 26.720 1.00 31.43 452 GLY A N 1
ATOM 3303 C CA . GLY A 1 473 ? 4.923 -28.047 26.405 1.00 30.94 452 GLY A CA 1
ATOM 3304 C C . GLY A 1 473 ? 4.804 -28.381 24.933 1.00 40.23 452 GLY A C 1
ATOM 3305 O O . GLY A 1 473 ? 4.022 -27.759 24.232 1.00 46.81 452 GLY A O 1
ATOM 3306 N N . SER A 1 474 ? 5.539 -29.365 24.447 1.00 35.02 453 SER A N 1
ATOM 3307 C CA . SER A 1 474 ? 5.470 -29.655 23.013 1.00 42.23 453 SER A CA 1
ATOM 3308 C C . SER A 1 474 ? 4.189 -30.401 22.611 1.00 38.24 453 SER A C 1
ATOM 3309 O O . SER A 1 474 ? 3.561 -31.068 23.427 1.00 47.41 453 SER A O 1
ATOM 3312 N N . TRP A 1 475 ? 3.798 -30.230 21.354 1.00 38.06 454 TRP A N 1
ATOM 3313 C CA . TRP A 1 475 ? 2.646 -30.902 20.774 1.00 38.99 454 TRP A CA 1
ATOM 3314 C C . TRP A 1 475 ? 3.129 -32.026 19.914 1.00 37.66 454 TRP A C 1
ATOM 3315 O O . TRP A 1 475 ? 4.062 -31.844 19.128 1.00 43.48 454 TRP A O 1
ATOM 3326 N N . ALA A 1 476 ? 2.422 -33.149 19.952 1.00 33.98 455 ALA A N 1
ATOM 3327 C CA . ALA A 1 476 ? 2.622 -34.224 18.973 1.00 38.36 455 ALA A CA 1
ATOM 3328 C C . ALA A 1 476 ? 2.095 -33.805 17.619 1.00 38.47 455 ALA A C 1
ATOM 3329 O O . ALA A 1 476 ? 1.262 -32.916 17.524 1.00 43.46 455 ALA A O 1
ATOM 3331 N N . GLY A 1 477 ? 2.588 -34.444 16.571 1.00 42.19 456 GLY A N 1
ATOM 3332 C CA . GLY A 1 477 ? 2.280 -34.021 15.213 1.00 43.58 456 GLY A CA 1
ATOM 3333 C C . GLY A 1 477 ? 3.415 -33.196 14.657 1.00 58.01 456 GLY A C 1
ATOM 3334 O O . GLY A 1 477 ? 4.515 -33.171 15.227 1.00 60.28 456 GLY A O 1
ATOM 3335 N N . GLY A 1 478 ? 3.154 -32.497 13.561 1.00 48.50 457 GLY A N 1
ATOM 3336 C CA . GLY A 1 478 ? 4.154 -31.623 12.975 1.00 42.56 457 GLY A CA 1
ATOM 3337 C C . GLY A 1 478 ? 4.329 -30.356 13.788 1.00 52.53 457 GLY A C 1
ATOM 3338 O O . GLY A 1 478 ? 3.715 -30.193 14.862 1.00 43.13 457 GLY A O 1
ATOM 3339 N N . GLY A 1 479 ? 5.170 -29.455 13.280 1.00 50.38 458 GLY A N 1
ATOM 3340 C CA . GLY A 1 479 ? 5.330 -28.135 13.865 1.00 46.95 458 GLY A CA 1
ATOM 3341 C C . GLY A 1 479 ? 6.659 -28.001 14.564 1.00 45.46 458 GLY A C 1
ATOM 3342 O O . GLY A 1 479 ? 7.587 -28.751 14.286 1.00 53.13 458 GLY A O 1
ATOM 3343 N N . MET A 1 480 ? 6.729 -27.092 15.527 1.00 41.18 459 MET A N 1
ATOM 3344 C CA . MET A 1 480 ? 8.004 -26.735 16.131 1.00 46.94 459 MET A CA 1
ATOM 3345 C C . MET A 1 480 ? 8.662 -27.831 16.950 1.00 51.34 459 MET A C 1
ATOM 3346 O O . MET A 1 480 ? 9.875 -27.855 17.088 1.00 51.54 459 MET A O 1
ATOM 3351 N N . ALA A 1 481 ? 7.870 -28.758 17.468 1.00 52.70 460 ALA A N 1
ATOM 3352 C CA . ALA A 1 481 ? 8.412 -29.792 18.331 1.00 51.42 460 ALA A CA 1
ATOM 3353 C C . ALA A 1 481 ? 8.604 -31.107 17.583 1.00 49.28 460 ALA A C 1
ATOM 3354 O O . ALA A 1 481 ? 8.809 -32.155 18.195 1.00 47.53 460 ALA A O 1
ATOM 3356 N N . ASP A 1 482 ? 8.657 -31.017 16.262 1.00 45.50 461 ASP A N 1
ATOM 3357 C CA . ASP A 1 482 ? 8.720 -32.194 15.403 1.00 49.71 461 ASP A CA 1
ATOM 3358 C C . ASP A 1 482 ? 10.143 -32.534 14.957 1.00 59.98 461 ASP A C 1
ATOM 3359 O O . ASP A 1 482 ? 10.375 -33.570 14.326 1.00 67.30 461 ASP A O 1
ATOM 3364 N N . GLY A 1 483 ? 11.080 -31.627 15.178 1.00 55.92 462 GLY A N 1
ATOM 3365 C CA . GLY A 1 483 ? 12.404 -31.796 14.583 1.00 81.08 462 GLY A CA 1
ATOM 3366 C C . GLY A 1 483 ? 13.163 -33.049 15.042 1.00 75.47 462 GLY A C 1
ATOM 3367 O O . GLY A 1 483 ? 12.592 -33.977 15.630 1.00 70.49 462 GLY A O 1
ATOM 3368 N N . ALA A 1 484 ? 14.452 -33.080 14.749 1.00 67.63 463 ALA A N 1
ATOM 3369 C CA . ALA A 1 484 ? 15.430 -33.421 15.755 1.00 81.50 463 ALA A CA 1
ATOM 3370 C C . ALA A 1 484 ? 15.163 -32.547 16.976 1.00 75.18 463 ALA A C 1
ATOM 3371 O O . ALA A 1 484 ? 15.558 -32.879 18.093 1.00 70.16 463 ALA A O 1
ATOM 3373 N N . ALA A 1 485 ? 14.460 -31.440 16.762 1.00 62.46 464 ALA A N 1
ATOM 3374 C CA . ALA A 1 485 ? 14.064 -30.593 17.866 1.00 57.42 464 ALA A CA 1
ATOM 3375 C C . ALA A 1 485 ? 13.240 -31.394 18.870 1.00 57.86 464 ALA A C 1
ATOM 3376 O O . ALA A 1 485 ? 13.483 -31.329 20.081 1.00 50.48 464 ALA A O 1
ATOM 3378 N N . GLY A 1 486 ? 12.322 -32.213 18.362 1.00 51.23 465 GLY A N 1
ATOM 3379 C CA . GLY A 1 486 ? 11.458 -33.014 19.237 1.00 56.50 465 GLY A CA 1
ATOM 3380 C C . GLY A 1 486 ? 12.279 -34.020 20.017 1.00 62.41 465 GLY A C 1
ATOM 3381 O O . GLY A 1 486 ? 11.843 -34.542 21.060 1.00 65.22 465 GLY A O 1
ATOM 3382 N N . GLU A 1 487 ? 13.477 -34.284 19.500 1.00 60.75 466 GLU A N 1
ATOM 3383 C CA . GLU A 1 487 ? 14.396 -35.251 20.067 1.00 58.12 466 GLU A CA 1
ATOM 3384 C C . GLU A 1 487 ? 15.002 -34.619 21.272 1.00 52.16 466 GLU A C 1
ATOM 3385 O O . GLU A 1 487 ? 14.940 -35.162 22.390 1.00 44.70 466 GLU A O 1
ATOM 3391 N N . HIS A 1 488 ? 15.581 -33.445 21.049 1.00 42.43 467 HIS A N 1
ATOM 3392 C CA . HIS A 1 488 ? 16.078 -32.642 22.126 1.00 46.10 467 HIS A CA 1
ATOM 3393 C C . HIS A 1 488 ? 15.066 -32.561 23.232 1.00 40.80 467 HIS A C 1
ATOM 3394 O O . HIS A 1 488 ? 15.352 -32.939 24.356 1.00 42.36 467 HIS A O 1
ATOM 3401 N N . LEU A 1 489 ? 13.831 -32.213 22.903 1.00 43.53 468 LEU A N 1
ATOM 3402 C CA . LEU A 1 489 ? 12.845 -31.982 23.956 1.00 42.30 468 LEU A CA 1
ATOM 3403 C C . LEU A 1 489 ? 12.372 -33.257 24.666 1.00 42.05 468 LEU A C 1
ATOM 3404 O O . LEU A 1 489 ? 12.256 -33.282 25.896 1.00 37.65 468 LEU A O 1
ATOM 3409 N N . ARG A 1 490 ? 12.235 -34.350 23.929 1.00 36.37 469 ARG A N 1
ATOM 3410 C CA . ARG A 1 490 ? 12.028 -35.627 24.590 1.00 41.31 469 ARG A CA 1
ATOM 3411 C C . ARG A 1 490 ? 13.182 -36.011 25.525 1.00 41.38 469 ARG A C 1
ATOM 3412 O O . ARG A 1 490 ? 12.955 -36.422 26.651 1.00 42.35 469 ARG A O 1
ATOM 3420 N N . ARG A 1 491 ? 14.416 -35.798 25.072 1.00 43.05 470 ARG A N 1
ATOM 3421 C CA . ARG A 1 491 ? 15.589 -36.158 25.848 1.00 37.84 470 ARG A CA 1
ATOM 3422 C C . ARG A 1 491 ? 15.688 -35.324 27.124 1.00 45.47 470 ARG A C 1
ATOM 3423 O O . ARG A 1 491 ? 16.273 -35.773 28.115 1.00 48.54 470 ARG A O 1
ATOM 3431 N N . ARG A 1 492 ? 15.137 -34.102 27.093 1.00 38.80 471 ARG A N 1
ATOM 3432 C CA . ARG A 1 492 ? 15.039 -33.260 28.314 1.00 42.42 471 ARG A CA 1
ATOM 3433 C C . ARG A 1 492 ? 13.814 -33.553 29.164 1.00 37.65 471 ARG A C 1
ATOM 3434 O O . ARG A 1 492 ? 13.578 -32.876 30.157 1.00 38.53 471 ARG A O 1
ATOM 3442 N N . GLY A 1 493 ? 12.961 -34.450 28.697 1.00 35.54 472 GLY A N 1
ATOM 3443 C CA . GLY A 1 493 ? 11.897 -34.982 29.551 1.00 44.66 472 GLY A CA 1
ATOM 3444 C C . GLY A 1 493 ? 10.562 -34.267 29.397 1.00 38.28 472 GLY A C 1
ATOM 3445 O O . GLY A 1 493 ? 9.696 -34.368 30.266 1.00 41.93 472 GLY A O 1
ATOM 3446 N N . ILE A 1 494 ? 10.426 -33.519 28.304 1.00 38.19 473 ILE A N 1
ATOM 3447 C CA . ILE A 1 494 ? 9.148 -32.980 27.843 1.00 39.99 473 ILE A CA 1
ATOM 3448 C C . ILE A 1 494 ? 8.504 -33.980 26.892 1.00 39.13 473 ILE A C 1
ATOM 3449 O O . ILE A 1 494 ? 9.101 -34.345 25.862 1.00 38.44 473 ILE A O 1
ATOM 3454 N N . ARG A 1 495 ? 7.304 -34.444 27.260 1.00 37.41 474 ARG A N 1
ATOM 3455 C CA . ARG A 1 495 ? 6.558 -35.455 26.486 1.00 37.13 474 ARG A CA 1
ATOM 3456 C C . ARG A 1 495 ? 5.544 -34.763 25.557 1.00 35.50 474 ARG A C 1
ATOM 3457 O O . ARG A 1 495 ? 4.774 -33.918 26.002 1.00 39.58 474 ARG A O 1
ATOM 3465 N N . PRO A 1 496 ? 5.607 -35.049 24.249 1.00 33.47 475 PRO A N 1
ATOM 3466 C CA . PRO A 1 496 ? 4.693 -34.325 23.386 1.00 32.50 475 PRO A CA 1
ATOM 3467 C C . PRO A 1 496 ? 3.254 -34.700 23.695 1.00 37.88 475 PRO A C 1
ATOM 3468 O O . PRO A 1 496 ? 2.965 -35.861 23.949 1.00 37.04 475 PRO A O 1
ATOM 3472 N N . MET A 1 497 ? 2.362 -33.715 23.669 1.00 41.09 476 MET A N 1
ATOM 3473 C CA . MET A 1 497 ? 0.962 -33.942 23.971 1.00 33.10 476 MET A CA 1
ATOM 3474 C C . MET A 1 497 ? 0.193 -34.219 22.671 1.00 37.51 476 MET A C 1
ATOM 3475 O O . MET A 1 497 ? 0.313 -33.466 21.710 1.00 34.21 476 MET A O 1
ATOM 3480 N N . PRO A 1 498 ? -0.622 -35.290 22.649 1.00 44.18 477 PRO A N 1
ATOM 3481 C CA . PRO A 1 498 ? -1.495 -35.498 21.484 1.00 42.40 477 PRO A CA 1
ATOM 3482 C C . PRO A 1 498 ? -2.339 -34.261 21.182 1.00 36.94 477 PRO A C 1
ATOM 3483 O O . PRO A 1 498 ? -2.807 -33.573 22.100 1.00 37.47 477 PRO A O 1
ATOM 3487 N N . ALA A 1 499 ? -2.427 -33.909 19.916 1.00 37.70 478 ALA A N 1
ATOM 3488 C CA . ALA A 1 499 ? -3.074 -32.675 19.553 1.00 38.09 478 ALA A CA 1
ATOM 3489 C C . ALA A 1 499 ? -4.485 -32.598 20.175 1.00 40.08 478 ALA A C 1
ATOM 3490 O O . ALA A 1 499 ? -4.847 -31.593 20.781 1.00 41.65 478 ALA A O 1
ATOM 3492 N N . ALA A 1 500 ? -5.205 -33.710 20.145 1.00 37.74 479 ALA A N 1
ATOM 3493 C CA . ALA A 1 500 ? -6.595 -33.730 20.569 1.00 36.98 479 ALA A CA 1
ATOM 3494 C C . ALA A 1 500 ? -6.723 -33.431 22.056 1.00 41.46 479 ALA A C 1
ATOM 3495 O O . ALA A 1 500 ? -7.701 -32.825 22.499 1.00 42.90 479 ALA A O 1
ATOM 3497 N N . SER A 1 501 ? -5.751 -33.867 22.837 1.00 34.20 480 SER A N 1
ATOM 3498 C CA . SER A 1 501 ? -5.776 -33.549 24.260 1.00 39.61 480 SER A CA 1
ATOM 3499 C C . SER A 1 501 ? -5.332 -32.116 24.529 1.00 38.39 480 SER A C 1
ATOM 3500 O O . SER A 1 501 ? -5.865 -31.442 25.427 1.00 39.77 480 SER A O 1
ATOM 3503 N N . ALA A 1 502 ? -4.411 -31.620 23.710 1.00 34.35 481 ALA A N 1
ATOM 3504 C CA . ALA A 1 502 ? -4.010 -30.227 23.824 1.00 36.43 481 ALA A CA 1
ATOM 3505 C C . ALA A 1 502 ? -5.223 -29.318 23.591 1.00 31.92 481 ALA A C 1
ATOM 3506 O O . ALA A 1 502 ? -5.449 -28.366 24.335 1.00 28.24 481 ALA A O 1
ATOM 3508 N N . ILE A 1 503 ? -6.010 -29.649 22.569 1.00 32.06 482 ILE A N 1
ATOM 3509 C CA . ILE A 1 503 ? -7.210 -28.904 22.228 1.00 32.38 482 ILE A CA 1
ATOM 3510 C C . ILE A 1 503 ? -8.208 -28.925 23.381 1.00 34.59 482 ILE A C 1
ATOM 3511 O O . ILE A 1 503 ? -8.698 -27.882 23.818 1.00 32.22 482 ILE A O 1
ATOM 3516 N N . LEU A 1 504 ? -8.415 -30.101 23.946 1.00 34.90 483 LEU A N 1
ATOM 3517 C CA . LEU A 1 504 ? -9.276 -30.225 25.091 1.00 34.46 483 LEU A CA 1
ATOM 3518 C C . LEU A 1 504 ? -8.846 -29.295 26.225 1.00 36.56 483 LEU A C 1
ATOM 3519 O O . LEU A 1 504 ? -9.684 -28.690 26.886 1.00 42.52 483 LEU A O 1
ATOM 3524 N N . ALA A 1 505 ? -7.547 -29.054 26.340 1.00 37.19 484 ALA A N 1
ATOM 3525 C CA . ALA A 1 505 ? -7.016 -28.253 27.453 1.00 32.69 484 ALA A CA 1
ATOM 3526 C C . ALA A 1 505 ? -7.206 -26.753 27.186 1.00 37.02 484 ALA A C 1
ATOM 3527 O O . ALA A 1 505 ? -7.541 -25.959 28.105 1.00 34.34 484 ALA A O 1
ATOM 3529 N N . LEU A 1 506 ? -7.029 -26.378 25.922 1.00 30.60 485 LEU A N 1
ATOM 3530 C CA . LEU A 1 506 ? -7.335 -25.035 25.455 1.00 29.82 485 LEU A CA 1
ATOM 3531 C C . LEU A 1 506 ? -8.794 -24.705 25.728 1.00 31.87 485 LEU A C 1
ATOM 3532 O O . LEU A 1 506 ? -9.099 -23.667 26.324 1.00 36.11 485 LEU A O 1
ATOM 3537 N N . GLN A 1 507 ? -9.693 -25.608 25.324 1.00 33.12 486 GLN A N 1
ATOM 3538 C CA . GLN A 1 507 ? -11.107 -25.474 25.659 1.00 29.68 486 GLN A CA 1
ATOM 3539 C C . GLN A 1 507 ? -11.290 -25.225 27.112 1.00 31.40 486 GLN A C 1
ATOM 3540 O O . GLN A 1 507 ? -12.002 -24.312 27.501 1.00 35.87 486 GLN A O 1
ATOM 3546 N N . GLU A 1 508 ? -10.646 -26.031 27.937 1.00 33.11 487 GLU A N 1
ATOM 3547 C CA . GLU A 1 508 ? -10.778 -25.862 29.365 1.00 29.80 487 GLU A CA 1
ATOM 3548 C C . GLU A 1 508 ? -10.343 -24.480 29.833 1.00 38.29 487 GLU A C 1
ATOM 3549 O O . GLU A 1 508 ? -11.096 -23.806 30.529 1.00 42.46 487 GLU A O 1
ATOM 3555 N N . VAL A 1 509 ? -9.135 -24.046 29.430 1.00 39.15 488 VAL A N 1
ATOM 3556 C CA . VAL A 1 509 ? -8.629 -22.709 29.787 1.00 32.21 488 VAL A CA 1
ATOM 3557 C C . VAL A 1 509 ? -9.652 -21.616 29.414 1.00 34.31 488 VAL A C 1
ATOM 3558 O O . VAL A 1 509 ? -10.038 -20.790 30.240 1.00 34.94 488 VAL A O 1
ATOM 3562 N N . LEU A 1 510 ? -10.053 -21.607 28.153 1.00 35.40 489 LEU A N 1
ATOM 3563 C CA . LEU A 1 510 ? -11.118 -20.725 27.681 1.00 38.19 489 LEU A CA 1
ATOM 3564 C C . LEU A 1 510 ? -12.416 -20.746 28.525 1.00 42.33 489 LEU A C 1
ATOM 3565 O O . LEU A 1 510 ? -12.918 -19.692 28.916 1.00 41.32 489 LEU A O 1
ATOM 3570 N N . ASP A 1 511 ? -12.949 -21.944 28.790 1.00 38.11 490 ASP A N 1
ATOM 3571 C CA . ASP A 1 511 ? -14.109 -22.116 29.700 1.00 36.12 490 ASP A CA 1
ATOM 3572 C C . ASP A 1 511 ? -13.870 -21.517 31.065 1.00 41.29 490 ASP A C 1
ATOM 3573 O O . ASP A 1 511 ? -14.814 -21.095 31.729 1.00 42.95 490 ASP A O 1
ATOM 3578 N N . GLN A 1 512 ? -12.645 -21.660 31.558 1.00 42.23 491 GLN A N 1
ATOM 3579 C CA . GLN A 1 512 ? -12.311 -21.222 32.903 1.00 39.92 491 GLN A CA 1
ATOM 3580 C C . GLN A 1 512 ? -12.030 -19.725 32.912 1.00 37.18 491 GLN A C 1
ATOM 3581 O O . GLN A 1 512 ? -11.778 -19.152 33.959 1.00 36.56 491 GLN A O 1
ATOM 3587 N N . ASP A 1 513 ? -12.079 -19.099 31.732 1.00 37.91 492 ASP A N 1
ATOM 3588 C CA . ASP A 1 513 ? -11.731 -17.661 31.593 1.00 48.04 492 ASP A CA 1
ATOM 3589 C C . ASP A 1 513 ? -10.349 -17.295 32.208 1.00 43.54 492 ASP A C 1
ATOM 3590 O O . ASP A 1 513 ? -10.173 -16.230 32.792 1.00 39.57 492 ASP A O 1
ATOM 3595 N N . GLU A 1 514 ? -9.361 -18.153 32.007 1.00 45.53 493 GLU A N 1
ATOM 3596 C CA . GLU A 1 514 ? -8.062 -17.923 32.609 1.00 41.45 493 GLU A CA 1
ATOM 3597 C C . GLU A 1 514 ? -7.168 -16.906 31.875 1.00 40.39 493 GLU A C 1
ATOM 3598 O O . GLU A 1 514 ? -7.378 -16.578 30.693 1.00 43.24 493 GLU A O 1
ATOM 3604 N N . THR A 1 515 ? -6.204 -16.369 32.594 1.00 36.33 494 THR A N 1
ATOM 3605 C CA . THR A 1 515 ? -5.209 -15.513 31.973 1.00 38.51 494 THR A CA 1
ATOM 3606 C C . THR A 1 515 ? -3.961 -16.268 31.509 1.00 36.44 494 THR A C 1
ATOM 3607 O O . THR A 1 515 ? -3.890 -16.650 30.341 1.00 39.07 494 THR A O 1
ATOM 3611 N N . CYS A 1 516 ? -3.032 -16.555 32.436 1.00 31.18 495 CYS A N 1
ATOM 3612 C CA . CYS A 1 516 ? -1.830 -17.369 32.134 1.00 33.69 495 CYS A CA 1
ATOM 3613 C C . CYS A 1 516 ? -1.896 -18.698 32.838 1.00 31.74 495 CYS A C 1
ATOM 3614 O O . CYS A 1 516 ? -2.116 -18.764 34.042 1.00 40.28 495 CYS A O 1
ATOM 3617 N N . VAL A 1 517 ? -1.646 -19.756 32.107 1.00 30.79 496 VAL A N 1
ATOM 3618 C CA . VAL A 1 517 ? -1.551 -21.070 32.713 1.00 35.43 496 VAL A CA 1
ATOM 3619 C C . VAL A 1 517 ? -0.600 -21.825 31.821 1.00 29.30 496 VAL A C 1
ATOM 3620 O O . VAL A 1 517 ? -0.422 -21.450 30.665 1.00 32.19 496 VAL A O 1
ATOM 3624 N N . SER A 1 518 ? 0.147 -22.755 32.389 1.00 27.62 497 SER A N 1
ATOM 3625 C CA . SER A 1 518 ? 1.096 -23.525 31.592 1.00 29.32 497 SER A CA 1
ATOM 3626 C C . SER A 1 518 ? 0.553 -24.921 31.443 1.00 33.86 497 SER A C 1
ATOM 3627 O O . SER A 1 518 ? 0.002 -25.497 32.399 1.00 36.47 497 SER A O 1
ATOM 3630 N N . ILE A 1 519 ? 0.609 -25.437 30.234 1.00 29.00 498 ILE A N 1
ATOM 3631 C CA . ILE A 1 519 ? 0.071 -26.739 29.971 1.00 32.90 498 ILE A CA 1
ATOM 3632 C C . ILE A 1 519 ? 1.083 -27.601 29.288 1.00 32.89 498 ILE A C 1
ATOM 3633 O O . ILE A 1 519 ? 1.437 -27.376 28.106 1.00 30.26 498 ILE A O 1
ATOM 3638 N N . ALA A 1 520 ? 1.647 -28.514 30.073 1.00 32.40 499 ALA A N 1
ATOM 3639 C CA . ALA A 1 520 ? 2.755 -29.342 29.625 1.00 36.24 499 ALA A CA 1
ATOM 3640 C C . ALA A 1 520 ? 2.715 -30.714 30.266 1.00 39.50 499 ALA A C 1
ATOM 3641 O O . ALA A 1 520 ? 2.398 -30.856 31.450 1.00 44.14 499 ALA A O 1
ATOM 3643 N N . ASP A 1 521 ? 3.105 -31.715 29.491 1.00 39.71 500 ASP A N 1
ATOM 3644 C CA . ASP A 1 521 ? 3.317 -33.046 30.005 1.00 37.72 500 ASP A CA 1
ATOM 3645 C C . ASP A 1 521 ? 4.812 -33.279 30.259 1.00 39.16 500 ASP A C 1
ATOM 3646 O O . ASP A 1 521 ? 5.599 -33.526 29.323 1.00 44.22 500 ASP A O 1
ATOM 3651 N N . VAL A 1 522 ? 5.213 -33.055 31.504 1.00 34.24 501 VAL A N 1
ATOM 3652 C CA . VAL A 1 522 ? 6.612 -33.085 31.887 1.00 37.95 501 VAL A CA 1
ATOM 3653 C C . VAL A 1 522 ? 6.900 -34.375 32.630 1.00 45.07 501 VAL A C 1
ATOM 3654 O O . VAL A 1 522 ? 6.136 -34.781 33.505 1.00 43.36 501 VAL A O 1
ATOM 3658 N N . ASP A 1 523 ? 7.970 -35.049 32.234 1.00 45.02 502 ASP A N 1
ATOM 3659 C CA . ASP A 1 523 ? 8.460 -36.210 32.957 1.00 39.63 502 ASP A CA 1
ATOM 3660 C C . ASP A 1 523 ? 9.464 -35.751 33.998 1.00 40.40 502 ASP A C 1
ATOM 3661 O O . ASP A 1 523 ? 10.641 -35.562 33.689 1.00 41.78 502 ASP A O 1
ATOM 3666 N N . TRP A 1 524 ? 9.001 -35.534 35.223 1.00 40.79 503 TRP A N 1
ATOM 3667 C CA . TRP A 1 524 ? 9.843 -34.893 36.243 1.00 42.23 503 TRP A CA 1
ATOM 3668 C C . TRP A 1 524 ? 11.074 -35.660 36.596 1.00 39.83 503 TRP A C 1
ATOM 3669 O O . TRP A 1 524 ? 12.138 -35.078 36.735 1.00 56.59 503 TRP A O 1
ATOM 3680 N N . ASP A 1 525 ? 10.962 -36.980 36.682 1.00 39.06 504 ASP A N 1
ATOM 3681 C CA . ASP A 1 525 ? 12.140 -37.841 36.855 1.00 49.32 504 ASP A CA 1
ATOM 3682 C C . ASP A 1 525 ? 13.295 -37.483 35.921 1.00 49.71 504 ASP A C 1
ATOM 3683 O O . ASP A 1 525 ? 14.455 -37.525 36.320 1.00 43.13 504 ASP A O 1
ATOM 3688 N N . ARG A 1 526 ? 12.987 -37.258 34.648 1.00 45.00 505 ARG A N 1
ATOM 3689 C CA . ARG A 1 526 ? 14.027 -36.979 33.691 1.00 39.99 505 ARG A CA 1
ATOM 3690 C C . ARG A 1 526 ? 14.314 -35.479 33.543 1.00 44.13 505 ARG A C 1
ATOM 3691 O O . ARG A 1 526 ? 15.461 -35.082 33.422 1.00 52.25 505 ARG A O 1
ATOM 3699 N N . PHE A 1 527 ? 13.284 -34.648 33.673 1.00 43.86 506 PHE A N 1
ATOM 3700 C CA . PHE A 1 527 ? 13.432 -33.197 33.425 1.00 40.63 506 PHE A CA 1
ATOM 3701 C C . PHE A 1 527 ? 14.378 -32.528 34.413 1.00 39.74 506 PHE A C 1
ATOM 3702 O O . PHE A 1 527 ? 15.288 -31.806 34.016 1.00 42.14 506 PHE A O 1
ATOM 3710 N N . VAL A 1 528 ? 14.090 -32.709 35.705 1.00 40.65 507 VAL A N 1
ATOM 3711 C CA . VAL A 1 528 ? 14.812 -32.049 36.803 1.00 43.55 507 VAL A CA 1
ATOM 3712 C C . VAL A 1 528 ? 16.340 -32.296 36.779 1.00 46.05 507 VAL A C 1
ATOM 3713 O O . VAL A 1 528 ? 17.133 -31.351 36.867 1.00 48.91 507 VAL A O 1
ATOM 3717 N N . PRO A 1 529 ? 16.757 -33.552 36.610 1.00 46.17 508 PRO A N 1
ATOM 3718 C CA . PRO A 1 529 ? 18.191 -33.727 36.638 1.00 49.62 508 PRO A CA 1
ATOM 3719 C C . PRO A 1 529 ? 18.873 -32.992 35.490 1.00 47.77 508 PRO A C 1
ATOM 3720 O O . PRO A 1 529 ? 19.966 -32.468 35.662 1.00 48.21 508 PRO A O 1
ATOM 3724 N N . THR A 1 530 ? 18.246 -32.964 34.320 1.00 49.72 509 THR A N 1
ATOM 3725 C CA . THR A 1 530 ? 18.830 -32.236 33.195 1.00 47.96 509 THR A CA 1
ATOM 3726 C C . THR A 1 530 ? 18.772 -30.742 33.420 1.00 43.25 509 THR A C 1
ATOM 3727 O O . THR A 1 530 ? 19.726 -30.022 33.149 1.00 47.06 509 THR A O 1
ATOM 3731 N N . PHE A 1 531 ? 17.653 -30.284 33.944 1.00 39.45 510 PHE A N 1
ATOM 3732 C CA . PHE A 1 531 ? 17.416 -28.875 34.095 1.00 39.12 510 PHE A CA 1
ATOM 3733 C C . PHE A 1 531 ? 18.320 -28.294 35.191 1.00 45.08 510 PHE A C 1
ATOM 3734 O O . PHE A 1 531 ? 18.716 -27.131 35.125 1.00 43.33 510 PHE A O 1
ATOM 3742 N N . ALA A 1 532 ? 18.591 -29.088 36.230 1.00 41.59 511 ALA A N 1
ATOM 3743 C CA . ALA A 1 532 ? 19.350 -28.590 37.388 1.00 45.78 511 ALA A CA 1
ATOM 3744 C C . ALA A 1 532 ? 20.779 -29.154 37.481 1.00 54.94 511 ALA A C 1
ATOM 3745 O O . ALA A 1 532 ? 21.448 -29.001 38.505 1.00 62.04 511 ALA A O 1
ATOM 3747 N N . ALA A 1 533 ? 21.233 -29.796 36.403 1.00 49.48 512 ALA A N 1
ATOM 3748 C CA . ALA A 1 533 ? 22.649 -30.131 36.208 1.00 49.31 512 ALA A CA 1
ATOM 3749 C C . ALA A 1 533 ? 23.594 -29.005 36.611 1.00 59.80 512 ALA A C 1
ATOM 3750 O O . ALA A 1 533 ? 24.397 -29.152 37.529 1.00 66.82 512 ALA A O 1
ATOM 3752 N N . THR A 1 534 ? 23.560 -27.923 35.846 1.00 62.85 513 THR A N 1
ATOM 3753 C CA . THR A 1 534 ? 24.544 -26.862 35.963 1.00 56.16 513 THR A CA 1
ATOM 3754 C C . THR A 1 534 ? 24.238 -25.897 37.112 1.00 53.56 513 THR A C 1
ATOM 3755 O O . THR A 1 534 ? 25.108 -25.146 37.529 1.00 61.75 513 THR A O 1
ATOM 3759 N N . ARG A 1 535 ? 22.974 -25.844 37.537 1.00 47.71 514 ARG A N 1
ATOM 3760 C CA . ARG A 1 535 ? 22.471 -24.716 38.333 1.00 42.27 514 ARG A CA 1
ATOM 3761 C C . ARG A 1 535 ? 21.362 -25.196 39.225 1.00 39.07 514 ARG A C 1
ATOM 3762 O O . ARG A 1 535 ? 20.399 -25.763 38.752 1.00 47.77 514 ARG A O 1
ATOM 3770 N N . ALA A 1 536 ? 21.502 -24.981 40.523 1.00 41.74 515 ALA A N 1
ATOM 3771 C CA . ALA A 1 536 ? 20.410 -25.230 41.450 1.00 43.32 515 ALA A CA 1
ATOM 3772 C C . ALA A 1 536 ? 19.266 -24.248 41.201 1.00 50.81 515 ALA A C 1
ATOM 3773 O O . ALA A 1 536 ? 19.473 -23.167 40.640 1.00 45.48 515 ALA A O 1
ATOM 3775 N N . THR A 1 537 ? 18.067 -24.628 41.636 1.00 47.61 516 THR A N 1
ATOM 3776 C CA . THR A 1 537 ? 16.874 -23.835 41.412 1.00 38.94 516 THR A CA 1
ATOM 3777 C C . THR A 1 537 ? 15.835 -24.200 42.433 1.00 36.92 516 THR A C 1
ATOM 3778 O O . THR A 1 537 ? 15.656 -25.366 42.758 1.00 38.77 516 THR A O 1
ATOM 3782 N N . ARG A 1 538 ? 15.085 -23.215 42.870 1.00 39.31 517 ARG A N 1
ATOM 3783 C CA . ARG A 1 538 ? 14.044 -23.446 43.817 1.00 41.05 517 ARG A CA 1
ATOM 3784 C C . ARG A 1 538 ? 12.716 -23.307 43.099 1.00 49.84 517 ARG A C 1
ATOM 3785 O O . ARG A 1 538 ? 11.648 -23.476 43.693 1.00 53.12 517 ARG A O 1
ATOM 3793 N N . LEU A 1 539 ? 12.801 -23.200 41.774 1.00 43.17 518 LEU A N 1
ATOM 3794 C CA . LEU A 1 539 ? 11.642 -22.876 40.953 1.00 42.49 518 LEU A CA 1
ATOM 3795 C C . LEU A 1 539 ? 10.487 -23.877 41.103 1.00 39.96 518 LEU A C 1
ATOM 3796 O O . LEU A 1 539 ? 9.311 -23.513 40.945 1.00 35.60 518 LEU A O 1
ATOM 3801 N N . PHE A 1 540 ? 10.846 -25.138 41.349 1.00 44.29 519 PHE A N 1
ATOM 3802 C CA . PHE A 1 540 ? 9.919 -26.267 41.317 1.00 43.06 519 PHE A CA 1
ATOM 3803 C C . PHE A 1 540 ? 9.677 -26.880 42.712 1.00 45.79 519 PHE A C 1
ATOM 3804 O O . PHE A 1 540 ? 9.118 -27.960 42.818 1.00 50.60 519 PHE A O 1
ATOM 3812 N N . ASP A 1 541 ? 10.153 -26.218 43.762 1.00 45.28 520 ASP A N 1
ATOM 3813 C CA . ASP A 1 541 ? 9.937 -26.694 45.129 1.00 49.43 520 ASP A CA 1
ATOM 3814 C C . ASP A 1 541 ? 8.492 -27.102 45.418 1.00 53.11 520 ASP A C 1
ATOM 3815 O O . ASP A 1 541 ? 8.241 -27.859 46.341 1.00 64.91 520 ASP A O 1
ATOM 3820 N N . GLU A 1 542 ? 7.533 -26.501 44.731 1.00 51.60 521 GLU A N 1
ATOM 3821 C CA . GLU A 1 542 ? 6.139 -26.818 45.029 1.00 46.39 521 GLU A CA 1
ATOM 3822 C C . GLU A 1 542 ? 5.499 -27.799 44.053 1.00 43.52 521 GLU A C 1
ATOM 3823 O O . GLU A 1 542 ? 4.296 -28.034 44.112 1.00 50.98 521 GLU A O 1
ATOM 3829 N N . VAL A 1 543 ? 6.315 -28.466 43.247 1.00 39.15 522 VAL A N 1
ATOM 3830 C CA . VAL A 1 543 ? 5.826 -29.604 42.468 1.00 47.96 522 VAL A CA 1
ATOM 3831 C C . VAL A 1 543 ? 6.318 -30.923 43.057 1.00 54.59 522 VAL A C 1
ATOM 3832 O O . VAL A 1 543 ? 7.499 -31.252 42.942 1.00 55.95 522 VAL A O 1
ATOM 3836 N N . PRO A 1 544 ? 5.411 -31.693 43.687 1.00 60.49 523 PRO A N 1
ATOM 3837 C CA . PRO A 1 544 ? 5.884 -32.844 44.442 1.00 60.94 523 PRO A CA 1
ATOM 3838 C C . PRO A 1 544 ? 6.778 -33.785 43.616 1.00 56.53 523 PRO A C 1
ATOM 3839 O O . PRO A 1 544 ? 7.838 -34.187 44.083 1.00 62.91 523 PRO A O 1
ATOM 3843 N N . ALA A 1 545 ? 6.368 -34.097 42.392 1.00 49.94 524 ALA A N 1
ATOM 3844 C CA . ALA A 1 545 ? 7.131 -35.007 41.539 1.00 46.71 524 ALA A CA 1
ATOM 3845 C C . ALA A 1 545 ? 8.532 -34.463 41.258 1.00 53.89 524 ALA A C 1
ATOM 3846 O O . ALA A 1 545 ? 9.465 -35.221 41.032 1.00 56.69 524 ALA A O 1
ATOM 3848 N N . ALA A 1 546 ? 8.668 -33.143 41.268 1.00 57.85 525 ALA A N 1
ATOM 3849 C CA . ALA A 1 546 ? 9.972 -32.521 41.080 1.00 54.05 525 ALA A CA 1
ATOM 3850 C C . ALA A 1 546 ? 10.843 -32.614 42.338 1.00 55.91 525 ALA A C 1
ATOM 3851 O O . ALA A 1 546 ? 12.046 -32.826 42.246 1.00 55.82 525 ALA A O 1
ATOM 3853 N N . ARG A 1 547 ? 10.230 -32.498 43.510 1.00 57.91 526 ARG A N 1
ATOM 3854 C CA . ARG A 1 547 ? 10.949 -32.764 44.758 1.00 61.72 526 ARG A CA 1
ATOM 3855 C C . ARG A 1 547 ? 11.569 -34.169 44.783 1.00 63.23 526 ARG A C 1
ATOM 3856 O O . ARG A 1 547 ? 12.762 -34.314 45.026 1.00 61.67 526 ARG A O 1
ATOM 3864 N N . LYS A 1 548 ? 10.768 -35.194 44.488 1.00 68.84 527 LYS A N 1
ATOM 3865 C CA . LYS A 1 548 ? 11.289 -36.567 44.457 1.00 69.88 527 LYS A CA 1
ATOM 3866 C C . LYS A 1 548 ? 12.564 -36.682 43.621 1.00 75.00 527 LYS A C 1
ATOM 3867 O O . LYS A 1 548 ? 13.435 -37.482 43.932 1.00 88.87 527 LYS A O 1
ATOM 3873 N N . ALA A 1 549 ? 12.645 -35.928 42.528 1.00 68.56 528 ALA A N 1
ATOM 3874 C CA . ALA A 1 549 ? 13.649 -36.218 41.494 1.00 74.27 528 ALA A CA 1
ATOM 3875 C C . ALA A 1 549 ? 15.043 -35.585 41.726 1.00 67.89 528 ALA A C 1
ATOM 3876 O O . ALA A 1 549 ? 15.717 -35.195 40.774 1.00 70.28 528 ALA A O 1
ATOM 3878 N N . MET A 1 550 ? 15.467 -35.507 42.992 1.00 91.94 529 MET A N 1
ATOM 3879 C CA . MET A 1 550 ? 16.898 -35.654 43.365 1.00 98.04 529 MET A CA 1
ATOM 3880 C C . MET A 1 550 ? 17.045 -36.086 44.830 1.00 92.20 529 MET A C 1
ATOM 3881 O O . MET A 1 550 ? 18.155 -36.281 45.323 1.00 102.20 529 MET A O 1
ATOM 3886 N N . PRO B 1 33 ? -17.813 -53.907 37.460 1.00 99.45 12 PRO B N 1
ATOM 3887 C CA . PRO B 1 33 ? -18.043 -55.153 36.737 1.00 97.99 12 PRO B CA 1
ATOM 3888 C C . PRO B 1 33 ? -19.215 -55.000 35.778 1.00 91.05 12 PRO B C 1
ATOM 3889 O O . PRO B 1 33 ? -19.033 -55.027 34.556 1.00 83.65 12 PRO B O 1
ATOM 3893 N N . ALA B 1 34 ? -20.417 -54.939 36.347 1.00 94.59 13 ALA B N 1
ATOM 3894 C CA . ALA B 1 34 ? -21.564 -54.256 35.741 1.00 82.74 13 ALA B CA 1
ATOM 3895 C C . ALA B 1 34 ? -21.149 -53.053 34.899 1.00 85.00 13 ALA B C 1
ATOM 3896 O O . ALA B 1 34 ? -21.377 -53.021 33.681 1.00 75.23 13 ALA B O 1
ATOM 3898 N N . ALA B 1 35 ? -20.580 -52.050 35.575 1.00 83.05 14 ALA B N 1
ATOM 3899 C CA . ALA B 1 35 ? -19.980 -50.875 34.930 1.00 82.94 14 ALA B CA 1
ATOM 3900 C C . ALA B 1 35 ? -19.206 -51.177 33.630 1.00 89.03 14 ALA B C 1
ATOM 3901 O O . ALA B 1 35 ? -19.463 -50.559 32.597 1.00 87.66 14 ALA B O 1
ATOM 3903 N N . GLY B 1 36 ? -18.251 -52.106 33.694 1.00 86.44 15 GLY B N 1
ATOM 3904 C CA . GLY B 1 36 ? -17.465 -52.484 32.511 1.00 85.91 15 GLY B CA 1
ATOM 3905 C C . GLY B 1 36 ? -18.334 -52.919 31.339 1.00 86.22 15 GLY B C 1
ATOM 3906 O O . GLY B 1 36 ? -18.055 -52.588 30.175 1.00 79.24 15 GLY B O 1
ATOM 3907 N N . TRP B 1 37 ? -19.382 -53.673 31.651 1.00 79.62 16 TRP B N 1
ATOM 3908 C CA . TRP B 1 37 ? -20.445 -53.976 30.701 1.00 84.79 16 TRP B CA 1
ATOM 3909 C C . TRP B 1 37 ? -21.092 -52.712 30.143 1.00 78.67 16 TRP B C 1
ATOM 3910 O O . TRP B 1 37 ? -21.008 -52.421 28.931 1.00 70.97 16 TRP B O 1
ATOM 3921 N N . PHE B 1 38 ? -21.675 -51.923 31.041 1.00 62.91 17 PHE B N 1
ATOM 3922 C CA . PHE B 1 38 ? -22.299 -50.654 30.689 1.00 65.20 17 PHE B CA 1
ATOM 3923 C C . PHE B 1 38 ? -21.452 -49.779 29.757 1.00 62.72 17 PHE B C 1
ATOM 3924 O O . PHE B 1 38 ? -21.954 -49.279 28.762 1.00 59.14 17 PHE B O 1
ATOM 3932 N N . TRP B 1 39 ? -20.176 -49.590 30.089 1.00 61.43 18 TRP B N 1
ATOM 3933 C CA . TRP B 1 39 ? -19.325 -48.690 29.325 1.00 56.49 18 TRP B CA 1
ATOM 3934 C C . TRP B 1 39 ? -19.010 -49.154 27.928 1.00 65.70 18 TRP B C 1
ATOM 3935 O O . TRP B 1 39 ? -18.836 -48.335 27.026 1.00 64.08 18 TRP B O 1
ATOM 3946 N N . GLN B 1 40 ? -18.952 -50.464 27.717 1.00 72.10 19 GLN B N 1
ATOM 3947 C CA . GLN B 1 40 ? -18.767 -50.970 26.358 1.00 77.23 19 GLN B CA 1
ATOM 3948 C C . GLN B 1 40 ? -20.081 -50.993 25.579 1.00 71.11 19 GLN B C 1
ATOM 3949 O O . GLN B 1 40 ? -20.138 -50.578 24.411 1.00 69.55 19 GLN B O 1
ATOM 3955 N N . ALA B 1 41 ? -21.147 -51.416 26.244 1.00 59.69 20 ALA B N 1
ATOM 3956 C CA . ALA B 1 41 ? -22.478 -51.173 25.728 1.00 71.91 20 ALA B CA 1
ATOM 3957 C C . ALA B 1 41 ? -22.584 -49.720 25.250 1.00 70.70 20 ALA B C 1
ATOM 3958 O O . ALA B 1 41 ? -22.946 -49.458 24.100 1.00 66.53 20 ALA B O 1
ATOM 3960 N N . VAL B 1 42 ? -22.163 -48.787 26.103 1.00 66.01 21 VAL B N 1
ATOM 3961 C CA . VAL B 1 42 ? -22.139 -47.377 25.734 1.00 69.15 21 VAL B CA 1
ATOM 3962 C C . VAL B 1 42 ? -21.100 -47.108 24.665 1.00 67.75 21 VAL B C 1
ATOM 3963 O O . VAL B 1 42 ? -21.418 -46.564 23.615 1.00 66.18 21 VAL B O 1
ATOM 3967 N N . ALA B 1 43 ? -19.857 -47.506 24.942 1.00 78.61 22 ALA B N 1
ATOM 3968 C CA . ALA B 1 43 ? -18.725 -47.227 24.061 1.00 90.61 22 ALA B CA 1
ATOM 3969 C C . ALA B 1 43 ? -19.188 -47.158 22.627 1.00 101.19 22 ALA B C 1
ATOM 3970 O O . ALA B 1 43 ? -19.338 -46.077 22.060 1.00 120.13 22 ALA B O 1
ATOM 3972 N N . ARG B 1 44 ? -19.440 -48.320 22.049 1.00 98.16 23 ARG B N 1
ATOM 3973 C CA . ARG B 1 44 ? -20.274 -48.413 20.871 1.00 102.13 23 ARG B CA 1
ATOM 3974 C C . ARG B 1 44 ? -21.221 -49.570 21.079 1.00 93.24 23 ARG B C 1
ATOM 3975 O O . ARG B 1 44 ? -20.826 -50.598 21.631 1.00 82.55 23 ARG B O 1
ATOM 3983 N N . GLN B 1 45 ? -22.499 -49.362 20.770 1.00 90.13 24 GLN B N 1
ATOM 3984 C CA . GLN B 1 45 ? -23.163 -48.073 20.959 1.00 84.65 24 GLN B CA 1
ATOM 3985 C C . GLN B 1 45 ? -24.651 -48.350 21.076 1.00 87.87 24 GLN B C 1
ATOM 3986 O O . GLN B 1 45 ? -25.454 -47.806 20.327 1.00 101.13 24 GLN B O 1
ATOM 3992 N N . ASP B 1 46 ? -24.989 -49.348 21.875 1.00 81.46 25 ASP B N 1
ATOM 3993 C CA . ASP B 1 46 ? -26.144 -50.174 21.569 1.00 78.73 25 ASP B CA 1
ATOM 3994 C C . ASP B 1 46 ? -27.420 -49.915 22.419 1.00 78.38 25 ASP B C 1
ATOM 3995 O O . ASP B 1 46 ? -27.482 -50.236 23.626 1.00 75.61 25 ASP B O 1
ATOM 4000 N N . LEU B 1 47 ? -28.346 -49.163 21.817 1.00 69.89 26 LEU B N 1
ATOM 4001 C CA . LEU B 1 47 ? -29.637 -48.840 22.442 1.00 66.22 26 LEU B CA 1
ATOM 4002 C C . LEU B 1 47 ? -30.295 -50.077 23.021 1.00 68.14 26 LEU B C 1
ATOM 4003 O O . LEU B 1 47 ? -30.795 -50.058 24.146 1.00 57.91 26 LEU B O 1
ATOM 4008 N N . LYS B 1 48 ? -30.324 -51.144 22.225 1.00 69.98 27 LYS B N 1
ATOM 4009 C CA . LYS B 1 48 ? -31.044 -52.358 22.590 1.00 78.22 27 LYS B CA 1
ATOM 4010 C C . LYS B 1 48 ? -30.724 -52.801 24.016 1.00 71.72 27 LYS B C 1
ATOM 4011 O O . LYS B 1 48 ? -31.618 -52.898 24.848 1.00 67.53 27 LYS B O 1
ATOM 4017 N N . SER B 1 49 ? -29.443 -53.033 24.304 1.00 77.94 28 SER B N 1
ATOM 4018 C CA . SER B 1 49 ? -29.042 -53.579 25.605 1.00 67.67 28 SER B CA 1
ATOM 4019 C C . SER B 1 49 ? -29.300 -52.571 26.699 1.00 72.62 28 SER B C 1
ATOM 4020 O O . SER B 1 49 ? -29.862 -52.905 27.753 1.00 68.94 28 SER B O 1
ATOM 4023 N N . VAL B 1 50 ? -28.850 -51.340 26.469 1.00 71.91 29 VAL B N 1
ATOM 4024 C CA . VAL B 1 50 ? -29.004 -50.280 27.455 1.00 63.69 29 VAL B CA 1
ATOM 4025 C C . VAL B 1 50 ? -30.476 -50.039 27.714 1.00 57.24 29 VAL B C 1
ATOM 4026 O O . VAL B 1 50 ? -30.921 -49.981 28.864 1.00 71.09 29 VAL B O 1
ATOM 4030 N N . SER B 1 51 ? -31.244 -49.993 26.636 1.00 63.97 30 SER B N 1
ATOM 4031 C CA . SER B 1 51 ? -32.684 -49.826 26.723 1.00 65.19 30 SER B CA 1
ATOM 4032 C C . SER B 1 51 ? -33.337 -50.944 27.530 1.00 64.12 30 SER B C 1
ATOM 4033 O O . SER B 1 51 ? -34.355 -50.730 28.174 1.00 64.28 30 SER B O 1
ATOM 4036 N N . ASP B 1 52 ? -32.768 -52.148 27.450 1.00 65.79 31 ASP B N 1
ATOM 4037 C CA . ASP B 1 52 ? -33.338 -53.320 28.118 1.00 69.75 31 ASP B CA 1
ATOM 4038 C C . ASP B 1 52 ? -32.977 -53.347 29.597 1.00 67.26 31 ASP B C 1
ATOM 4039 O O . ASP B 1 52 ? -33.828 -53.603 30.442 1.00 76.20 31 ASP B O 1
ATOM 4044 N N . ALA B 1 53 ? -31.707 -53.108 29.902 1.00 62.55 32 ALA B N 1
ATOM 4045 C CA . ALA B 1 53 ? -31.234 -53.145 31.287 1.00 67.39 32 ALA B CA 1
ATOM 4046 C C . ALA B 1 53 ? -32.006 -52.169 32.170 1.00 73.50 32 ALA B C 1
ATOM 4047 O O . ALA B 1 53 ? -32.203 -52.415 33.365 1.00 78.00 32 ALA B O 1
ATOM 4049 N N . LEU B 1 54 ? -32.301 -51.001 31.612 1.00 78.83 33 LEU B N 1
ATOM 4050 C CA . LEU B 1 54 ? -33.161 -50.018 32.263 1.00 70.63 33 LEU B CA 1
ATOM 4051 C C . LEU B 1 54 ? -34.546 -50.172 31.675 1.00 75.53 33 LEU B C 1
ATOM 4052 O O . LEU B 1 54 ? -34.688 -50.307 30.475 1.00 88.50 33 LEU B O 1
ATOM 4057 N N . ASP B 1 55 ? -35.562 -50.248 32.505 1.00 81.76 34 ASP B N 1
ATOM 4058 C CA . ASP B 1 55 ? -36.894 -50.459 31.967 1.00 90.18 34 ASP B CA 1
ATOM 4059 C C . ASP B 1 55 ? -37.412 -49.176 31.318 1.00 78.00 34 ASP B C 1
ATOM 4060 O O . ASP B 1 55 ? -38.096 -48.394 31.962 1.00 72.34 34 ASP B O 1
ATOM 4065 N N . LEU B 1 56 ? -37.003 -48.921 30.069 1.00 78.07 35 LEU B N 1
ATOM 4066 C CA . LEU B 1 56 ? -37.489 -47.734 29.328 1.00 80.36 35 LEU B CA 1
ATOM 4067 C C . LEU B 1 56 ? -37.114 -47.674 27.821 1.00 79.62 35 LEU B C 1
ATOM 4068 O O . LEU B 1 56 ? -36.153 -48.294 27.377 1.00 80.29 35 LEU B O 1
ATOM 4073 N N . ASP B 1 57 ? -37.885 -46.915 27.049 1.00 78.67 36 ASP B N 1
ATOM 4074 C CA . ASP B 1 57 ? -37.761 -46.963 25.592 1.00 80.70 36 ASP B CA 1
ATOM 4075 C C . ASP B 1 57 ? -36.809 -45.908 24.992 1.00 70.37 36 ASP B C 1
ATOM 4076 O O . ASP B 1 57 ? -36.406 -44.947 25.668 1.00 59.60 36 ASP B O 1
ATOM 4081 N N . ALA B 1 58 ? -36.412 -46.128 23.742 1.00 59.44 37 ALA B N 1
ATOM 4082 C CA . ALA B 1 58 ? -35.414 -45.289 23.090 1.00 64.51 37 ALA B CA 1
ATOM 4083 C C . ALA B 1 58 ? -35.810 -43.813 23.124 1.00 67.01 37 ALA B C 1
ATOM 4084 O O . ALA B 1 58 ? -35.011 -42.934 22.802 1.00 78.49 37 ALA B O 1
ATOM 4086 N N . ASP B 1 59 ? -37.037 -43.552 23.547 1.00 63.46 38 ASP B N 1
ATOM 4087 C CA . ASP B 1 59 ? -37.653 -42.256 23.374 1.00 61.28 38 ASP B CA 1
ATOM 4088 C C . ASP B 1 59 ? -37.582 -41.482 24.671 1.00 50.71 38 ASP B C 1
ATOM 4089 O O . ASP B 1 59 ? -37.982 -40.325 24.731 1.00 65.02 38 ASP B O 1
ATOM 4094 N N . ALA B 1 60 ? -37.134 -42.147 25.731 1.00 49.16 39 ALA B N 1
ATOM 4095 C CA . ALA B 1 60 ? -37.337 -41.643 27.094 1.00 47.16 39 ALA B CA 1
ATOM 4096 C C . ALA B 1 60 ? -36.455 -40.433 27.375 1.00 46.45 39 ALA B C 1
ATOM 4097 O O . ALA B 1 60 ? -35.289 -40.404 26.991 1.00 49.91 39 ALA B O 1
ATOM 4099 N N . PRO B 1 61 ? -37.011 -39.418 28.034 1.00 48.79 40 PRO B N 1
ATOM 4100 C CA . PRO B 1 61 ? -36.190 -38.242 28.273 1.00 44.44 40 PRO B CA 1
ATOM 4101 C C . PRO B 1 61 ? -35.079 -38.539 29.280 1.00 48.78 40 PRO B C 1
ATOM 4102 O O . PRO B 1 61 ? -35.209 -39.450 30.093 1.00 53.43 40 PRO B O 1
ATOM 4106 N N . LEU B 1 62 ? -34.038 -37.719 29.271 1.00 46.19 41 LEU B N 1
ATOM 4107 C CA . LEU B 1 62 ? -32.926 -37.880 30.198 1.00 46.16 41 LEU B CA 1
ATOM 4108 C C . LEU B 1 62 ? -33.363 -37.770 31.656 1.00 43.04 4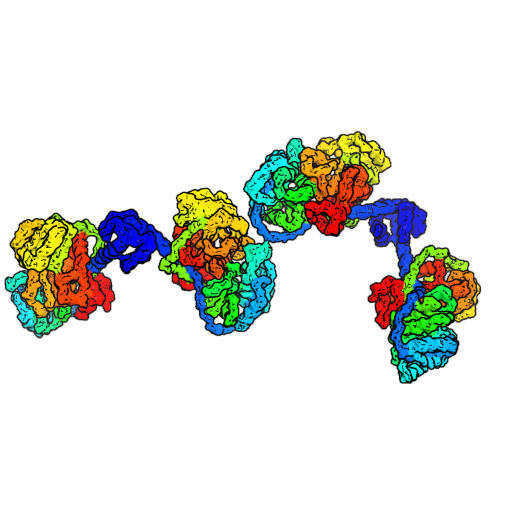1 LEU B C 1
ATOM 4109 O O . LEU B 1 62 ? -32.668 -38.213 32.550 1.00 42.17 41 LEU B O 1
ATOM 4114 N N . SER B 1 63 ? -34.504 -37.155 31.900 1.00 49.86 42 SER B N 1
ATOM 4115 C CA . SER B 1 63 ? -34.918 -36.919 33.266 1.00 46.85 42 SER B CA 1
ATOM 4116 C C . SER B 1 63 ? -35.593 -38.163 33.792 1.00 42.19 42 SER B C 1
ATOM 4117 O O . SER B 1 63 ? -35.851 -38.276 34.974 1.00 43.05 42 SER B O 1
ATOM 4120 N N . ALA B 1 64 ? -35.954 -39.062 32.891 1.00 43.30 43 ALA B N 1
ATOM 4121 C CA . ALA B 1 64 ? -36.331 -40.413 33.298 1.00 47.97 43 ALA B CA 1
ATOM 4122 C C . ALA B 1 64 ? -35.137 -41.372 33.254 1.00 49.19 43 ALA B C 1
ATOM 4123 O O . ALA B 1 64 ? -35.099 -42.348 33.991 1.00 55.27 43 ALA B O 1
ATOM 4125 N N . THR B 1 65 ? -34.175 -41.086 32.376 1.00 48.94 44 THR B N 1
ATOM 4126 C CA . THR B 1 65 ? -32.981 -41.915 32.229 1.00 43.77 44 THR B CA 1
ATOM 4127 C C . THR B 1 65 ? -32.091 -41.921 33.478 1.00 44.96 44 THR B C 1
ATOM 4128 O O . THR B 1 65 ? -31.696 -42.982 33.950 1.00 43.21 44 THR B O 1
ATOM 4132 N N . LEU B 1 66 ? -31.852 -40.744 34.051 1.00 47.11 45 LEU B N 1
ATOM 4133 C CA . LEU B 1 66 ? -31.161 -40.634 35.337 1.00 50.62 45 LEU B CA 1
ATOM 4134 C C . LEU B 1 66 ? -31.659 -41.655 36.370 1.00 60.91 45 LEU B C 1
ATOM 4135 O O . LEU B 1 66 ? -30.933 -42.589 36.711 1.00 56.33 45 LEU B O 1
ATOM 4140 N N . PRO B 1 67 ? -32.906 -41.485 36.861 1.00 65.14 46 PRO B N 1
ATOM 4141 C CA . PRO B 1 67 ? -33.402 -42.333 37.949 1.00 56.16 46 PRO B CA 1
ATOM 4142 C C . PRO B 1 67 ? -33.235 -43.813 37.626 1.00 53.56 46 PRO B C 1
ATOM 4143 O O . PRO B 1 67 ? -32.757 -44.594 38.467 1.00 45.61 46 PRO B O 1
ATOM 4147 N N . ALA B 1 68 ? -33.559 -44.177 36.391 1.00 41.84 47 ALA B N 1
ATOM 4148 C CA . ALA B 1 68 ? -33.440 -45.551 35.945 1.00 42.96 47 ALA B CA 1
ATOM 4149 C C . ALA B 1 68 ? -32.006 -46.073 36.059 1.00 49.98 47 ALA B C 1
ATOM 4150 O O . ALA B 1 68 ? -31.786 -47.257 36.351 1.00 60.97 47 ALA B O 1
ATOM 4152 N N . LEU B 1 69 ? -31.041 -45.201 35.767 1.00 53.07 48 LEU B N 1
ATOM 4153 C CA . LEU B 1 69 ? -29.627 -45.515 35.926 1.00 50.06 48 LEU B CA 1
ATOM 4154 C C . LEU B 1 69 ? -29.245 -45.725 37.384 1.00 51.27 48 LEU B C 1
ATOM 4155 O O . LEU B 1 69 ? -28.463 -46.607 37.700 1.00 51.15 48 LEU B O 1
ATOM 4160 N N . SER B 1 70 ? -29.726 -44.849 38.256 1.00 46.37 49 SER B N 1
ATOM 4161 C CA . SER B 1 70 ? -29.356 -44.908 39.653 1.00 50.25 49 SER B CA 1
ATOM 4162 C C . SER B 1 70 ? -29.820 -46.229 40.247 1.00 62.42 49 SER B C 1
ATOM 4163 O O . SER B 1 70 ? -29.117 -46.843 41.051 1.00 61.43 49 SER B O 1
ATOM 4166 N N . VAL B 1 71 ? -30.972 -46.691 39.769 1.00 56.42 50 VAL B N 1
ATOM 4167 C CA . VAL B 1 71 ? -31.634 -47.865 40.287 1.00 55.58 50 VAL B CA 1
ATOM 4168 C C . VAL B 1 71 ? -30.989 -49.140 39.736 1.00 60.77 50 VAL B C 1
ATOM 4169 O O . VAL B 1 71 ? -30.778 -50.115 40.466 1.00 58.90 50 VAL B O 1
ATOM 4173 N N . TRP B 1 72 ? -30.618 -49.104 38.465 1.00 55.87 51 TRP B N 1
ATOM 4174 C CA . TRP B 1 72 ? -29.861 -50.188 37.886 1.00 50.90 51 TRP B CA 1
ATOM 4175 C C . TRP B 1 72 ? -28.567 -50.332 38.614 1.00 60.90 51 TRP B C 1
ATOM 4176 O O . TRP B 1 72 ? -28.162 -51.438 38.972 1.00 61.92 51 TRP B O 1
ATOM 4187 N N . HIS B 1 73 ? -27.906 -49.202 38.854 1.00 53.90 52 HIS B N 1
ATOM 4188 C CA . HIS B 1 73 ? -26.544 -49.210 39.371 1.00 58.70 52 HIS B CA 1
ATOM 4189 C C . HIS B 1 73 ? -26.542 -49.647 40.793 1.00 59.96 52 HIS B C 1
ATOM 4190 O O . HIS B 1 73 ? -25.622 -50.322 41.243 1.00 60.56 52 HIS B O 1
ATOM 4197 N N . ARG B 1 74 ? -27.573 -49.235 41.517 1.00 52.07 53 ARG B N 1
ATOM 4198 C CA . ARG B 1 74 ? -27.717 -49.548 42.920 1.00 55.41 53 ARG B CA 1
ATOM 4199 C C . ARG B 1 74 ? -28.007 -51.043 43.094 1.00 59.64 53 ARG B C 1
ATOM 4200 O O . ARG B 1 74 ? -27.431 -51.700 43.955 1.00 59.41 53 ARG B O 1
ATOM 4208 N N . GLN B 1 75 ? -28.808 -51.595 42.201 1.00 57.82 54 GLN B N 1
ATOM 4209 C CA . GLN B 1 75 ? -29.037 -53.019 42.203 1.00 63.21 54 GLN B CA 1
ATOM 4210 C C . GLN B 1 75 ? -27.767 -53.801 41.891 1.00 65.84 54 GLN B C 1
ATOM 4211 O O . GLN B 1 75 ? -27.325 -54.618 42.693 1.00 67.64 54 GLN B O 1
ATOM 4217 N N . GLU B 1 76 ? -27.109 -53.453 40.798 1.00 63.25 55 GLU B N 1
ATOM 4218 C CA . GLU B 1 76 ? -25.800 -54.018 40.497 1.00 65.07 55 GLU B CA 1
ATOM 4219 C C . GLU B 1 76 ? -24.792 -53.907 41.660 1.00 62.29 55 GLU B C 1
ATOM 4220 O O . GLU B 1 76 ? -24.010 -54.826 41.899 1.00 53.09 55 GLU B O 1
ATOM 4226 N N . ARG B 1 77 ? -24.811 -52.784 42.371 1.00 58.42 56 ARG B N 1
ATOM 4227 C CA . ARG B 1 77 ? -23.932 -52.611 43.519 1.00 59.28 56 ARG B CA 1
ATOM 4228 C C . ARG B 1 77 ? -24.270 -53.624 44.617 1.00 61.20 56 ARG B C 1
ATOM 4229 O O . ARG B 1 77 ? -23.401 -54.326 45.102 1.00 64.59 56 ARG B O 1
ATOM 4237 N N . GLU B 1 78 ? -25.552 -53.719 44.960 1.00 65.00 57 GLU B N 1
ATOM 4238 C CA . GLU B 1 78 ? -26.007 -54.624 46.008 1.00 60.00 57 GLU B CA 1
ATOM 4239 C C . GLU B 1 78 ? -25.698 -56.108 45.697 1.00 63.96 57 GLU B C 1
ATOM 4240 O O . GLU B 1 78 ? -25.250 -56.849 46.577 1.00 52.91 57 GLU B O 1
ATOM 4246 N N . ARG B 1 79 ? -25.763 -56.459 44.410 1.00 60.31 58 ARG B N 1
ATOM 4247 C CA . ARG B 1 79 ? -25.278 -57.742 43.892 1.00 51.41 58 ARG B CA 1
ATOM 4248 C C . ARG B 1 79 ? -23.836 -58.024 44.329 1.00 57.72 58 ARG B C 1
ATOM 4249 O O . ARG B 1 79 ? -23.539 -59.097 44.838 1.00 68.08 58 ARG B O 1
ATOM 4257 N N . VAL B 1 80 ? -22.952 -57.050 44.156 1.00 54.29 59 VAL B N 1
ATOM 4258 C CA . VAL B 1 80 ? -21.572 -57.210 44.599 1.00 56.82 59 VAL B CA 1
ATOM 4259 C C . VAL B 1 80 ? -21.503 -57.370 46.133 1.00 65.18 59 VAL B C 1
ATOM 4260 O O . VAL B 1 80 ? -20.783 -58.236 46.647 1.00 65.30 59 VAL B O 1
ATOM 4264 N N . LEU B 1 81 ? -22.351 -56.638 46.847 1.00 60.93 60 LEU B N 1
ATOM 4265 C CA . LEU B 1 81 ? -22.269 -56.619 48.305 1.00 65.77 60 LEU B CA 1
ATOM 4266 C C . LEU B 1 81 ? -22.696 -57.968 48.869 1.00 68.46 60 LEU B C 1
ATOM 4267 O O . LEU B 1 81 ? -22.153 -58.440 49.877 1.00 63.73 60 LEU B O 1
ATOM 4272 N N . ALA B 1 82 ? -23.659 -58.586 48.190 1.00 64.23 61 ALA B N 1
ATOM 4273 C CA . ALA B 1 82 ? -24.277 -59.821 48.634 1.00 58.61 61 ALA B CA 1
ATOM 4274 C C . ALA B 1 82 ? -23.388 -60.968 48.198 1.00 69.56 61 ALA B C 1
ATOM 4275 O O . ALA B 1 82 ? -23.404 -62.051 48.777 1.00 74.05 61 ALA B O 1
ATOM 4277 N N . ASP B 1 83 ? -22.570 -60.711 47.201 1.00 62.57 62 ASP B N 1
ATOM 4278 C CA . ASP B 1 83 ? -21.530 -61.633 46.880 1.00 64.04 62 ASP B CA 1
ATOM 4279 C C . ASP B 1 83 ? -20.522 -61.746 48.025 1.00 61.43 62 ASP B C 1
ATOM 4280 O O . ASP B 1 83 ? -20.071 -62.834 48.356 1.00 72.52 62 ASP B O 1
ATOM 4285 N N . GLY B 1 84 ? -20.190 -60.625 48.642 1.00 51.55 63 GLY B N 1
ATOM 4286 C CA . GLY B 1 84 ? -19.232 -60.635 49.744 1.00 48.53 63 GLY B CA 1
ATOM 4287 C C . GLY B 1 84 ? -19.846 -61.044 51.083 1.00 52.79 63 GLY B C 1
ATOM 4288 O O . GLY B 1 84 ? -19.232 -60.877 52.124 1.00 48.61 63 GLY B O 1
ATOM 4289 N N . TRP B 1 85 ? -21.080 -61.527 51.059 1.00 55.21 64 TRP B N 1
ATOM 4290 C CA . TRP B 1 85 ? -21.692 -62.078 52.265 1.00 56.78 64 TRP B CA 1
ATOM 4291 C C . TRP B 1 85 ? -21.531 -63.559 52.394 1.00 58.42 64 TRP B C 1
ATOM 4292 O O . TRP B 1 85 ? -22.032 -64.158 53.352 1.00 64.87 64 TRP B O 1
ATOM 4303 N N . ARG B 1 86 ? -20.939 -64.173 51.376 1.00 44.74 65 ARG B N 1
ATOM 4304 C CA . ARG B 1 86 ? -20.835 -65.616 51.294 1.00 50.99 65 ARG B CA 1
ATOM 4305 C C . ARG B 1 86 ? -19.651 -66.137 52.065 1.00 50.74 65 ARG B C 1
ATOM 4306 O O . ARG B 1 86 ? -18.525 -65.672 51.899 1.00 51.61 65 ARG B O 1
ATOM 4314 N N . TYR B 1 87 ? -19.885 -67.176 52.836 1.00 53.01 66 TYR B N 1
ATOM 4315 C CA . TYR B 1 87 ? -18.797 -67.926 53.406 1.00 51.64 66 TYR B CA 1
ATOM 4316 C C . TYR B 1 87 ? -19.057 -69.434 53.306 1.00 52.07 66 TYR B C 1
ATOM 4317 O O . TYR B 1 87 ? -20.204 -69.881 53.199 1.00 49.29 66 TYR B O 1
ATOM 4326 N N . ARG B 1 88 ? -17.986 -70.207 53.292 1.00 49.22 67 ARG B N 1
ATOM 4327 C CA . ARG B 1 88 ? -18.090 -71.637 53.479 1.00 51.36 67 ARG B CA 1
ATOM 4328 C C . ARG B 1 88 ? -17.116 -72.106 54.561 1.00 52.37 67 ARG B C 1
ATOM 4329 O O . ARG B 1 88 ? -16.187 -71.376 54.950 1.00 44.68 67 ARG B O 1
ATOM 4337 N N . VAL B 1 89 ? -17.343 -73.323 55.047 1.00 48.06 68 VAL B N 1
ATOM 4338 C CA . VAL B 1 89 ? -16.463 -73.951 56.015 1.00 47.96 68 VAL B CA 1
ATOM 4339 C C . VAL B 1 89 ? -15.441 -74.813 55.273 1.00 48.35 68 VAL B C 1
ATOM 4340 O O . VAL B 1 89 ? -15.813 -75.755 54.595 1.00 46.79 68 VAL B O 1
ATOM 4344 N N . ASP B 1 90 ? -14.160 -74.474 55.377 1.00 43.88 69 ASP B N 1
ATOM 4345 C CA . ASP B 1 90 ? -13.112 -75.415 54.976 1.00 57.20 69 ASP B CA 1
ATOM 4346 C C . ASP B 1 90 ? -12.396 -76.069 56.172 1.00 60.57 69 ASP B C 1
ATOM 4347 O O . ASP B 1 90 ? -12.710 -75.783 57.333 1.00 57.18 69 ASP B O 1
ATOM 4352 N N . TRP B 1 91 ? -11.513 -77.018 55.880 1.00 60.41 70 TRP B N 1
ATOM 4353 C CA . TRP B 1 91 ? -10.818 -77.767 56.921 1.00 60.61 70 TRP B CA 1
ATOM 4354 C C . TRP B 1 91 ? -9.349 -77.839 56.594 1.00 62.91 70 TRP B C 1
ATOM 4355 O O . TRP B 1 91 ? -8.969 -78.360 55.545 1.00 59.70 70 TRP B O 1
ATOM 4366 N N . VAL B 1 92 ? -8.521 -77.208 57.423 1.00 59.16 71 VAL B N 1
ATOM 4367 C CA . VAL B 1 92 ? -7.122 -76.965 57.055 1.00 66.17 71 VAL B CA 1
ATOM 4368 C C . VAL B 1 92 ? -6.184 -77.993 57.705 1.00 79.18 71 VAL B C 1
ATOM 4369 O O . VAL B 1 92 ? -6.333 -78.315 58.882 1.00 81.17 71 VAL B O 1
ATOM 4373 N N . ARG B 1 93 ? -5.262 -78.553 56.925 1.00 72.73 72 ARG B N 1
ATOM 4374 C CA . ARG B 1 93 ? -4.379 -79.598 57.453 1.00 82.57 72 ARG B CA 1
ATOM 4375 C C . ARG B 1 93 ? -3.387 -79.028 58.457 1.00 74.43 72 ARG B C 1
ATOM 4376 O O . ARG B 1 93 ? -2.570 -78.190 58.114 1.00 82.43 72 ARG B O 1
ATOM 4384 N N . VAL B 1 94 ? -3.477 -79.475 59.703 1.00 74.96 73 VAL B N 1
ATOM 4385 C CA . VAL B 1 94 ? -2.589 -78.973 60.746 1.00 84.81 73 VAL B CA 1
ATOM 4386 C C . VAL B 1 94 ? -1.918 -80.093 61.535 1.00 93.81 73 VAL B C 1
ATOM 4387 O O . VAL B 1 94 ? -2.470 -80.589 62.514 1.00 104.97 73 VAL B O 1
ATOM 4391 N N . ALA B 1 95 ? -0.708 -80.461 61.133 1.00 92.17 74 ALA B N 1
ATOM 4392 C CA . ALA B 1 95 ? 0.110 -81.359 61.944 1.00 98.96 74 ALA B CA 1
ATOM 4393 C C . ALA B 1 95 ? 0.407 -80.718 63.298 1.00 102.83 74 ALA B C 1
ATOM 4394 O O . ALA B 1 95 ? 1.081 -79.686 63.363 1.00 101.07 74 ALA B O 1
ATOM 4396 N N . PRO B 1 96 ? -0.132 -81.304 64.388 1.00 120.27 75 PRO B N 1
ATOM 4397 C CA . PRO B 1 96 ? 0.274 -80.799 65.704 1.00 123.48 75 PRO B CA 1
ATOM 4398 C C . PRO B 1 96 ? 1.770 -81.005 65.964 1.00 131.79 75 PRO B C 1
ATOM 4399 O O . PRO B 1 96 ? 2.337 -82.045 65.599 1.00 116.31 75 PRO B O 1
ATOM 4403 N N . GLN B 1 97 ? 2.412 -79.991 66.531 1.00 135.24 76 GLN B N 1
ATOM 4404 C CA . GLN B 1 97 ? 3.824 -80.081 66.872 1.00 146.34 76 GLN B CA 1
ATOM 4405 C C . GLN B 1 97 ? 4.109 -80.342 68.369 1.00 160.34 76 GLN B C 1
ATOM 4406 O O . GLN B 1 97 ? 5.189 -80.829 68.714 1.00 162.01 76 GLN B O 1
ATOM 4412 N N . PRO B 1 98 ? 3.129 -80.058 69.257 1.00 161.19 77 PRO B N 1
ATOM 4413 C CA . PRO B 1 98 ? 3.412 -80.234 70.675 1.00 158.31 77 PRO B CA 1
ATOM 4414 C C . PRO B 1 98 ? 3.197 -81.680 71.142 1.00 154.81 77 PRO B C 1
ATOM 4415 O O . PRO B 1 98 ? 2.063 -82.073 71.427 1.00 149.02 77 PRO B O 1
ATOM 4419 N N . VAL B 1 99 ? 4.274 -82.471 71.162 1.00 143.84 78 VAL B N 1
ATOM 4420 C CA . VAL B 1 99 ? 4.265 -83.769 71.842 1.00 140.29 78 VAL B CA 1
ATOM 4421 C C . VAL B 1 99 ? 4.370 -83.544 73.351 1.00 131.00 78 VAL B C 1
ATOM 4422 O O . VAL B 1 99 ? 3.367 -83.309 74.016 1.00 128.40 78 VAL B O 1
ATOM 4426 N N . ARG B 1 100 ? 5.595 -83.608 73.872 1.00 127.76 79 ARG B N 1
ATOM 4427 C CA . ARG B 1 100 ? 6.020 -82.834 75.064 1.00 129.21 79 ARG B CA 1
ATOM 4428 C C . ARG B 1 100 ? 5.322 -83.121 76.408 1.00 128.96 79 ARG B C 1
ATOM 4429 O O . ARG B 1 100 ? 5.888 -82.845 77.463 1.00 130.19 79 ARG B O 1
ATOM 4437 N N . ARG B 1 101 ? 4.098 -83.646 76.376 1.00 130.35 80 ARG B N 1
ATOM 4438 C CA . ARG B 1 101 ? 3.328 -83.824 77.614 1.00 130.03 80 ARG B CA 1
ATOM 4439 C C . ARG B 1 101 ? 3.904 -84.918 78.521 1.00 124.50 80 ARG B C 1
ATOM 4440 O O . ARG B 1 101 ? 4.976 -85.480 78.247 1.00 96.63 80 ARG B O 1
ATOM 4448 N N . THR B 1 102 ? 3.201 -85.183 79.620 1.00 118.71 81 THR B N 1
ATOM 4449 C CA . THR B 1 102 ? 3.683 -86.093 80.648 1.00 112.37 81 THR B CA 1
ATOM 4450 C C . THR B 1 102 ? 2.673 -87.250 80.907 1.00 105.22 81 THR B C 1
ATOM 4451 O O . THR B 1 102 ? 2.534 -88.143 80.069 1.00 90.85 81 THR B O 1
ATOM 4455 N N . ARG B 1 103 ? 1.951 -87.202 82.025 1.00 88.59 82 ARG B N 1
ATOM 4456 C CA . ARG B 1 103 ? 0.977 -88.243 82.360 1.00 88.56 82 ARG B CA 1
ATOM 4457 C C . ARG B 1 103 ? -0.099 -87.648 83.266 1.00 86.89 82 ARG B C 1
ATOM 4458 O O . ARG B 1 103 ? 0.216 -86.948 84.226 1.00 73.23 82 ARG B O 1
ATOM 4466 N N . GLU B 1 104 ? -1.369 -87.882 82.936 1.00 82.31 83 GLU B N 1
ATOM 4467 C CA . GLU B 1 104 ? -2.455 -87.569 83.870 1.00 74.18 83 GLU B CA 1
ATOM 4468 C C . GLU B 1 104 ? -3.755 -88.311 83.634 1.00 67.39 83 GLU B C 1
ATOM 4469 O O . GLU B 1 104 ? -3.893 -89.079 82.676 1.00 68.70 83 GLU B O 1
ATOM 4475 N N . THR B 1 105 ? -4.724 -88.024 84.494 1.00 61.41 84 THR B N 1
ATOM 4476 C CA . THR B 1 105 ? -5.971 -88.770 84.548 1.00 74.00 84 THR B CA 1
ATOM 4477 C C . THR B 1 105 ? -7.087 -87.976 83.889 1.00 73.98 84 THR B C 1
ATOM 4478 O O . THR B 1 105 ? -7.307 -86.810 84.225 1.00 71.80 84 THR B O 1
ATOM 4482 N N . TRP B 1 106 ? -7.817 -88.622 82.982 1.00 59.44 85 TRP B N 1
ATOM 4483 C CA . TRP B 1 106 ? -9.043 -88.048 82.440 1.00 62.39 85 TRP B CA 1
ATOM 4484 C C . TRP B 1 106 ? -10.245 -88.838 82.819 1.00 62.70 85 TRP B C 1
ATOM 4485 O O . TRP B 1 106 ? -10.188 -90.060 82.926 1.00 66.73 85 TRP B O 1
ATOM 4496 N N . LEU B 1 107 ? -11.360 -88.152 83.008 1.00 56.15 86 LEU B N 1
ATOM 4497 C CA . LEU B 1 107 ? -12.626 -88.828 83.111 1.00 56.55 86 LEU B CA 1
ATOM 4498 C C . LEU B 1 107 ? -13.213 -89.052 81.724 1.00 61.64 86 LEU B C 1
ATOM 4499 O O . LEU B 1 107 ? -13.084 -88.209 80.841 1.00 62.35 86 LEU B O 1
ATOM 4504 N N . LEU B 1 108 ? -13.726 -90.251 81.499 1.00 54.50 87 LEU B N 1
ATOM 4505 C CA . LEU B 1 108 ? -14.232 -90.621 80.200 1.00 46.56 87 LEU B CA 1
ATOM 4506 C C . LEU B 1 108 ? -15.680 -91.019 80.316 1.00 47.93 87 LEU B C 1
ATOM 4507 O O . LEU B 1 108 ? -16.012 -92.000 80.984 1.00 51.30 87 LEU B O 1
ATOM 4512 N N . VAL B 1 109 ? -16.555 -90.208 79.741 1.00 46.73 88 VAL B N 1
ATOM 4513 C CA . VAL B 1 109 ? -17.973 -90.293 80.040 1.00 44.81 88 VAL B CA 1
ATOM 4514 C C . VAL B 1 109 ? -18.735 -90.966 78.912 1.00 50.81 88 VAL B C 1
ATOM 4515 O O . VAL B 1 109 ? -18.737 -90.477 77.778 1.00 51.88 88 VAL B O 1
ATOM 4519 N N . VAL B 1 110 ? -19.460 -92.032 79.253 1.00 46.23 89 VAL B N 1
ATOM 4520 C CA . VAL B 1 110 ? -19.997 -92.950 78.263 1.00 40.24 89 VAL B CA 1
ATOM 4521 C C . VAL B 1 110 ? -21.504 -93.083 78.407 1.00 40.72 89 VAL B C 1
ATOM 4522 O O . VAL B 1 110 ? -22.015 -93.315 79.513 1.00 41.22 89 VAL B O 1
ATOM 4526 N N . PRO B 1 111 ? -22.235 -92.887 77.296 1.00 40.43 90 PRO B N 1
ATOM 4527 C CA . PRO B 1 111 ? -23.682 -92.964 77.353 1.00 35.40 90 PRO B CA 1
ATOM 4528 C C . PRO B 1 111 ? -24.115 -94.412 77.256 1.00 47.87 90 PRO B C 1
ATOM 4529 O O . PRO B 1 111 ? -23.316 -95.254 76.833 1.00 41.82 90 PRO B O 1
ATOM 4533 N N . PRO B 1 112 ? -25.411 -94.682 77.532 1.00 46.92 91 PRO B N 1
ATOM 4534 C CA . PRO B 1 112 ? -26.084 -95.977 77.391 1.00 40.57 91 PRO B CA 1
ATOM 4535 C C . PRO B 1 112 ? -26.155 -96.498 75.938 1.00 48.96 91 PRO B C 1
ATOM 4536 O O . PRO B 1 112 ? -26.013 -97.702 75.711 1.00 57.65 91 PRO B O 1
ATOM 4540 N N . GLY B 1 113 ? -26.489 -95.630 74.990 1.00 41.87 92 GLY B N 1
ATOM 4541 C CA . GLY B 1 113 ? -26.680 -96.062 73.588 1.00 35.78 92 GLY B CA 1
ATOM 4542 C C . GLY B 1 113 ? -25.559 -95.626 72.659 1.00 37.12 92 GLY B C 1
ATOM 4543 O O . GLY B 1 113 ? -24.760 -94.750 73.000 1.00 39.61 92 GLY B O 1
ATOM 4544 N N . GLY B 1 114 ? -25.409 -96.336 71.547 1.00 41.55 93 GLY B N 1
ATOM 4545 C CA . GLY B 1 114 ? -24.609 -95.836 70.420 1.00 35.95 93 GLY B CA 1
ATOM 4546 C C . GLY B 1 114 ? -23.106 -96.121 70.444 1.00 42.86 93 GLY B C 1
ATOM 4547 O O . GLY B 1 114 ? -22.411 -95.855 69.456 1.00 39.04 93 GLY B O 1
ATOM 4548 N N . ILE B 1 115 ? -22.591 -96.690 71.538 1.00 42.35 94 ILE B N 1
ATOM 4549 C CA . ILE B 1 115 ? -21.157 -97.065 71.572 1.00 50.19 94 ILE B CA 1
ATOM 4550 C C . ILE B 1 115 ? -20.883 -98.549 71.570 1.00 44.29 94 ILE B C 1
ATOM 4551 O O . ILE B 1 115 ? -21.187 -99.233 72.547 1.00 41.92 94 ILE B O 1
ATOM 4556 N N . GLU B 1 116 ? -20.052 -98.975 70.621 1.00 40.67 95 GLU B N 1
ATOM 4557 C CA . GLU B 1 116 ? -19.357 -100.259 70.727 1.00 49.99 95 GLU B CA 1
ATOM 4558 C C . GLU B 1 116 ? -18.365 -100.231 71.868 1.00 50.98 95 GLU B C 1
ATOM 4559 O O . GLU B 1 116 ? -17.431 -99.423 71.867 1.00 48.72 95 GLU B O 1
ATOM 4565 N N . GLU B 1 117 ? -18.460 -101.211 72.756 1.00 43.56 96 GLU B N 1
ATOM 4566 C CA . GLU B 1 117 ? -17.370 -101.463 73.660 1.00 43.08 96 GLU B CA 1
ATOM 4567 C C . GLU B 1 117 ? -16.015 -101.530 72.926 1.00 40.48 96 GLU B C 1
ATOM 4568 O O . GLU B 1 117 ? -15.019 -101.077 73.445 1.00 44.29 96 GLU B O 1
ATOM 4574 N N . ALA B 1 118 ? -15.996 -102.045 71.698 1.00 38.58 97 ALA B N 1
ATOM 4575 C CA . ALA B 1 118 ? -14.737 -102.104 70.933 1.00 40.67 97 ALA B CA 1
ATOM 4576 C C . ALA B 1 118 ? -14.099 -100.711 70.785 1.00 51.50 97 ALA B C 1
ATOM 4577 O O . ALA B 1 118 ? -12.886 -100.547 70.913 1.00 45.72 97 ALA B O 1
ATOM 4579 N N . LEU B 1 119 ? -14.941 -99.717 70.544 1.00 50.35 98 LEU B N 1
ATOM 4580 C CA . LEU B 1 119 ? -14.514 -98.338 70.395 1.00 47.83 98 LEU B CA 1
ATOM 4581 C C . LEU B 1 119 ? -13.911 -97.765 71.707 1.00 49.75 98 LEU B C 1
ATOM 4582 O O . LEU B 1 119 ? -12.744 -97.362 71.746 1.00 53.52 98 LEU B O 1
ATOM 4587 N N . VAL B 1 120 ? -14.699 -97.775 72.775 1.00 45.18 99 VAL B N 1
ATOM 4588 C CA . VAL B 1 120 ? -14.212 -97.413 74.099 1.00 44.36 99 VAL B CA 1
ATOM 4589 C C . VAL B 1 120 ? -12.856 -98.031 74.419 1.00 48.59 99 VAL B C 1
ATOM 4590 O O . VAL B 1 120 ? -11.945 -97.350 74.895 1.00 57.85 99 VAL B O 1
ATOM 4594 N N . GLU B 1 121 ? -12.709 -99.311 74.120 1.00 49.39 100 GLU B N 1
ATOM 4595 C CA . GLU B 1 121 ? -11.419 -99.974 74.257 1.00 53.66 100 GLU B CA 1
ATOM 4596 C C . GLU B 1 121 ? -10.284 -99.440 73.357 1.00 52.56 100 GLU B C 1
ATOM 4597 O O . GLU B 1 121 ? -9.182 -99.253 73.831 1.00 66.92 100 GLU B O 1
ATOM 4603 N N . ARG B 1 122 ? -10.545 -99.167 72.081 1.00 57.07 101 ARG B N 1
ATOM 4604 C CA . ARG B 1 122 ? -9.487 -98.544 71.276 1.00 61.69 101 ARG B CA 1
ATOM 4605 C C . ARG B 1 122 ? -9.080 -97.204 71.886 1.00 62.80 101 ARG B C 1
ATOM 4606 O O . ARG B 1 122 ? -7.901 -96.912 72.007 1.00 69.23 101 ARG B O 1
ATOM 4614 N N . LEU B 1 123 ? -10.058 -96.406 72.301 1.00 58.91 102 LEU B N 1
ATOM 4615 C CA . LEU B 1 123 ? -9.759 -95.060 72.806 1.00 67.90 102 LEU B CA 1
ATOM 4616 C C . LEU B 1 123 ? -9.012 -95.098 74.142 1.00 71.00 102 LEU B C 1
ATOM 4617 O O . LEU B 1 123 ? -8.192 -94.225 74.428 1.00 66.51 102 LEU B O 1
ATOM 4622 N N . THR B 1 124 ? -9.355 -96.059 74.990 1.00 68.03 103 THR B N 1
ATOM 4623 C CA . THR B 1 124 ? -8.686 -96.181 76.267 1.00 64.39 103 THR B CA 1
ATOM 4624 C C . THR B 1 124 ? -7.207 -96.483 76.057 1.00 62.93 103 THR B C 1
ATOM 4625 O O . THR B 1 124 ? -6.349 -95.795 76.603 1.00 69.75 103 THR B O 1
ATOM 4629 N N . ASP B 1 125 ? -6.931 -97.399 75.127 1.00 73.60 104 ASP B N 1
ATOM 4630 C CA . ASP B 1 125 ? -5.562 -97.817 74.778 1.00 78.64 104 ASP B CA 1
ATOM 4631 C C . ASP B 1 125 ? -4.727 -96.706 74.133 1.00 77.12 104 ASP B C 1
ATOM 4632 O O . ASP B 1 125 ? -3.523 -96.632 74.348 1.00 90.87 104 ASP B O 1
ATOM 4637 N N . ALA B 1 126 ? -5.355 -95.871 73.317 1.00 73.07 105 ALA B N 1
ATOM 4638 C CA . ALA B 1 126 ? -4.636 -94.773 72.683 1.00 67.56 105 ALA B CA 1
ATOM 4639 C C . ALA B 1 126 ? -4.304 -93.683 73.694 1.00 66.55 105 ALA B C 1
ATOM 4640 O O . ALA B 1 126 ? -3.227 -93.102 73.659 1.00 75.20 105 ALA B O 1
ATOM 4642 N N . LEU B 1 127 ? -5.249 -93.409 74.583 1.00 64.29 106 LEU B N 1
ATOM 4643 C CA . LEU B 1 127 ? -5.052 -92.461 75.670 1.00 64.21 106 LEU B CA 1
ATOM 4644 C C . LEU B 1 127 ? -3.991 -92.956 76.657 1.00 84.12 106 LEU B C 1
ATOM 4645 O O . LEU B 1 127 ? -3.354 -92.167 77.353 1.00 88.15 106 LEU B O 1
ATOM 4650 N N . ASN B 1 128 ? -3.852 -94.266 76.767 1.00 87.46 107 ASN B N 1
ATOM 4651 C CA . ASN B 1 128 ? -2.873 -94.817 77.678 1.00 90.66 107 ASN B CA 1
ATOM 4652 C C . ASN B 1 128 ? -1.476 -94.865 77.061 1.00 85.21 107 ASN B C 1
ATOM 4653 O O . ASN B 1 128 ? -0.479 -94.637 77.741 1.00 94.81 107 ASN B O 1
ATOM 4658 N N . THR B 1 129 ? -1.441 -95.049 75.745 1.00 80.17 108 THR B N 1
ATOM 4659 C CA . THR B 1 129 ? -0.233 -94.941 74.935 1.00 79.04 108 THR B CA 1
ATOM 4660 C C . THR B 1 129 ? 0.429 -93.564 75.065 1.00 87.82 108 THR B C 1
ATOM 4661 O O . THR B 1 129 ? 1.637 -93.426 74.878 1.00 101.93 108 THR B O 1
ATOM 4665 N N . ARG B 1 130 ? -0.363 -92.543 75.359 1.00 87.03 109 ARG B N 1
ATOM 4666 C CA . ARG B 1 130 ? 0.164 -91.189 75.377 1.00 90.37 109 ARG B CA 1
ATOM 4667 C C . ARG B 1 130 ? 0.137 -90.556 76.755 1.00 76.02 109 ARG B C 1
ATOM 4668 O O . ARG B 1 130 ? 0.223 -89.336 76.891 1.00 77.04 109 ARG B O 1
ATOM 4676 N N . GLY B 1 131 ? 0.090 -91.395 77.780 1.00 70.53 110 GLY B N 1
ATOM 4677 C CA . GLY B 1 131 ? 0.320 -90.942 79.143 1.00 75.20 110 GLY B CA 1
ATOM 4678 C C . GLY B 1 131 ? -0.952 -90.700 79.933 1.00 76.29 110 GLY B C 1
ATOM 4679 O O . GLY B 1 131 ? -0.927 -90.602 81.160 1.00 91.00 110 GLY B O 1
ATOM 4680 N N . ILE B 1 132 ? -2.067 -90.575 79.240 1.00 72.19 111 ILE B N 1
ATOM 4681 C CA . ILE B 1 132 ? -3.306 -90.269 79.921 1.00 78.26 111 ILE B CA 1
ATOM 4682 C C . ILE B 1 132 ? -3.900 -91.531 80.543 1.00 70.15 111 ILE B C 1
ATOM 4683 O O . ILE B 1 132 ? -3.884 -92.600 79.936 1.00 66.70 111 ILE B O 1
ATOM 4688 N N . SER B 1 133 ? -4.283 -91.430 81.808 1.00 60.35 112 SER B N 1
ATOM 4689 C CA . SER B 1 133 ? -4.985 -92.509 82.475 1.00 71.58 112 SER B CA 1
ATOM 4690 C C . SER B 1 133 ? -6.465 -92.221 82.482 1.00 72.34 112 SER B C 1
ATOM 4691 O O . SER B 1 133 ? -6.872 -91.069 82.421 1.00 78.42 112 SER B O 1
ATOM 4694 N N . THR B 1 134 ? -7.260 -93.264 82.670 1.00 73.14 113 THR B N 1
ATOM 4695 C CA . THR B 1 134 ? -8.618 -93.295 82.182 1.00 63.83 113 THR B CA 1
ATOM 4696 C C . THR B 1 134 ? -9.549 -93.694 83.314 1.00 64.23 113 THR B C 1
ATOM 4697 O O . THR B 1 134 ? -9.392 -94.754 83.908 1.00 76.71 113 THR B O 1
ATOM 4701 N N . LEU B 1 135 ? -10.510 -92.838 83.622 1.00 58.86 114 LEU B N 1
ATOM 4702 C CA . LEU B 1 135 ? -11.562 -93.201 84.547 1.00 56.33 114 LEU B CA 1
ATOM 4703 C C . LEU B 1 135 ? -12.923 -93.186 83.849 1.00 61.63 114 LEU B C 1
ATOM 4704 O O . LEU B 1 135 ? -13.362 -92.158 83.351 1.00 76.23 114 LEU B O 1
ATOM 4709 N N . ARG B 1 136 ? -13.602 -94.323 83.857 1.00 58.17 115 ARG B N 1
ATOM 4710 C CA . ARG B 1 136 ? -14.806 -94.491 83.070 1.00 47.53 115 ARG B CA 1
ATOM 4711 C C . ARG B 1 136 ? -16.062 -94.270 83.894 1.00 50.50 115 ARG B C 1
ATOM 4712 O O . ARG B 1 136 ? -16.303 -94.964 84.873 1.00 55.73 115 ARG B O 1
ATOM 4720 N N . LEU B 1 137 ? -16.909 -93.367 83.430 1.00 54.70 116 LEU B N 1
ATOM 4721 C CA . LEU B 1 137 ? -18.226 -93.221 83.991 1.00 54.09 116 LEU B CA 1
ATOM 4722 C C . LEU B 1 137 ? -19.280 -93.597 82.967 1.00 51.63 116 LEU B C 1
ATOM 4723 O O . LEU B 1 137 ? -19.319 -93.039 81.874 1.00 57.80 116 LEU B O 1
ATOM 4728 N N . ASP B 1 138 ? -20.040 -94.639 83.286 1.00 53.51 117 ASP B N 1
ATOM 4729 C CA . ASP B 1 138 ? -21.253 -94.986 82.561 1.00 54.43 117 ASP B CA 1
ATOM 4730 C C . ASP B 1 138 ? -22.404 -94.168 83.102 1.00 54.77 117 ASP B C 1
ATOM 4731 O O . ASP B 1 138 ? -22.768 -94.300 84.259 1.00 58.17 117 ASP B O 1
ATOM 4736 N N . VAL B 1 139 ? -23.069 -93.444 82.224 1.00 52.06 118 VAL B N 1
ATOM 4737 C CA . VAL B 1 139 ? -24.119 -92.541 82.634 1.00 51.85 118 VAL B CA 1
ATOM 4738 C C . VAL B 1 139 ? -25.484 -93.203 82.402 1.00 47.32 118 VAL B C 1
ATOM 4739 O O . VAL B 1 139 ? -25.700 -93.804 81.364 1.00 51.63 118 VAL B O 1
ATOM 4743 N N . PRO B 1 140 ? -26.343 -93.229 83.441 1.00 59.71 119 PRO B N 1
ATOM 4744 C CA . PRO B 1 140 ? -27.717 -93.762 83.329 1.00 59.72 119 PRO B CA 1
ATOM 4745 C C . PRO B 1 140 ? -28.559 -92.992 82.300 1.00 58.42 119 PRO B C 1
ATOM 4746 O O . PRO B 1 140 ? -28.304 -91.815 82.057 1.00 60.54 119 PRO B O 1
ATOM 4750 N N . PRO B 1 141 ? -29.561 -93.644 81.693 1.00 59.57 120 PRO B N 1
ATOM 4751 C CA . PRO B 1 141 ? -30.269 -92.846 80.709 1.00 59.83 120 PRO B CA 1
ATOM 4752 C C . PRO B 1 141 ? -31.133 -91.822 81.422 1.00 59.91 120 PRO B C 1
ATOM 4753 O O . PRO B 1 141 ? -31.492 -92.031 82.579 1.00 65.83 120 PRO B O 1
ATOM 4757 N N . ALA B 1 142 ? -31.347 -90.675 80.779 1.00 65.13 121 ALA B N 1
ATOM 4758 C CA . ALA B 1 142 ? -32.076 -89.550 81.375 1.00 62.64 121 ALA B CA 1
ATOM 4759 C C . ALA B 1 142 ? -31.396 -88.954 82.621 1.00 64.79 121 ALA B C 1
ATOM 4760 O O . ALA B 1 142 ? -32.023 -88.219 83.382 1.00 76.49 121 ALA B O 1
ATOM 4762 N N . ALA B 1 143 ? -30.099 -89.196 82.771 1.00 55.22 122 ALA B N 1
ATOM 4763 C CA . ALA B 1 143 ? -29.335 -88.592 83.867 1.00 65.75 122 ALA B CA 1
ATOM 4764 C C . ALA B 1 143 ? -29.513 -87.076 83.911 1.00 59.82 122 ALA B C 1
ATOM 4765 O O . ALA B 1 143 ? -29.316 -86.394 82.904 1.00 70.19 122 ALA B O 1
ATOM 4767 N N . THR B 1 144 ? -29.888 -86.558 85.084 1.00 65.80 123 THR B N 1
ATOM 4768 C CA . THR B 1 144 ? -30.065 -85.105 85.283 1.00 63.85 123 THR B CA 1
ATOM 4769 C C . THR B 1 144 ? -28.729 -84.469 85.582 1.00 61.03 123 THR B C 1
ATOM 4770 O O . THR B 1 144 ? -27.839 -85.121 86.129 1.00 58.29 123 THR B O 1
ATOM 4774 N N . SER B 1 145 ? -28.625 -83.165 85.322 1.00 56.52 124 SER B N 1
ATOM 4775 C CA . SER B 1 145 ? -27.452 -82.401 85.739 1.00 58.98 124 SER B CA 1
ATOM 4776 C C . SER B 1 145 ? -27.143 -82.604 87.223 1.00 64.30 124 SER B C 1
ATOM 4777 O O . SER B 1 145 ? -25.977 -82.655 87.617 1.00 65.36 124 SER B O 1
ATOM 4780 N N . GLY B 1 146 ? -28.192 -82.774 88.030 1.00 67.92 125 GLY B N 1
ATOM 4781 C CA . GLY B 1 146 ? -28.041 -83.080 89.452 1.00 65.43 125 GLY B CA 1
ATOM 4782 C C . GLY B 1 146 ? -27.332 -84.400 89.717 1.00 70.69 125 GLY B C 1
ATOM 4783 O O . GLY B 1 146 ? -26.289 -84.432 90.376 1.00 71.03 125 GLY B O 1
ATOM 4784 N N . GLU B 1 147 ? -27.892 -85.492 89.201 1.00 68.94 126 GLU B N 1
ATOM 4785 C CA . GLU B 1 147 ? -27.268 -86.810 89.365 1.00 72.74 126 GLU B CA 1
ATOM 4786 C C . GLU B 1 147 ? -25.818 -86.802 88.860 1.00 76.24 126 GLU B C 1
ATOM 4787 O O . GLU B 1 147 ? -24.904 -87.288 89.544 1.00 75.19 126 GLU B O 1
ATOM 4793 N N . LEU B 1 148 ? -25.617 -86.226 87.672 1.00 61.72 127 LEU B N 1
ATOM 4794 C CA . LEU B 1 148 ? -24.283 -86.086 87.078 1.00 62.68 127 LEU B CA 1
ATOM 4795 C C . LEU B 1 148 ? -23.279 -85.339 87.982 1.00 67.88 127 LEU B C 1
ATOM 4796 O O . LEU B 1 148 ? -22.137 -85.770 88.137 1.00 71.94 127 LEU B O 1
ATOM 4801 N N . ALA B 1 149 ? -23.704 -84.208 88.546 1.00 79.31 128 ALA B N 1
ATOM 4802 C CA . ALA B 1 149 ? -22.877 -83.454 89.494 1.00 76.89 128 ALA B CA 1
ATOM 4803 C C . ALA B 1 149 ? -22.324 -84.336 90.619 1.00 77.97 128 ALA B C 1
ATOM 4804 O O . ALA B 1 149 ? -21.142 -84.265 90.944 1.00 73.52 128 ALA B O 1
ATOM 4806 N N . THR B 1 150 ? -23.189 -85.157 91.212 1.00 71.62 129 THR B N 1
ATOM 4807 C CA . THR B 1 150 ? -22.770 -86.097 92.253 1.00 72.46 129 THR B CA 1
ATOM 4808 C C . THR B 1 150 ? -21.562 -86.935 91.812 1.00 75.68 129 THR B C 1
ATOM 4809 O O . THR B 1 150 ? -20.506 -86.883 92.436 1.00 78.72 129 THR B O 1
ATOM 4813 N N . GLU B 1 151 ? -21.729 -87.706 90.738 1.00 72.21 130 GLU B N 1
ATOM 4814 C CA . GLU B 1 151 ? -20.674 -88.610 90.268 1.00 67.83 130 GLU B CA 1
ATOM 4815 C C . GLU B 1 151 ? -19.422 -87.837 89.929 1.00 60.45 130 GLU B C 1
ATOM 4816 O O . GLU B 1 151 ? -18.311 -88.353 90.029 1.00 58.74 130 GLU B O 1
ATOM 4822 N N . LEU B 1 152 ? -19.613 -86.624 89.438 1.00 65.95 131 LEU B N 1
ATOM 4823 C CA . LEU B 1 152 ? -18.501 -85.752 89.123 1.00 72.35 131 LEU B CA 1
ATOM 4824 C C . LEU B 1 152 ? -17.800 -85.256 90.377 1.00 73.63 131 LEU B C 1
ATOM 4825 O O . LEU B 1 152 ? -16.574 -85.212 90.427 1.00 76.88 131 LEU B O 1
ATOM 4830 N N . ARG B 1 153 ? -18.588 -84.858 91.377 1.00 63.17 132 ARG B N 1
ATOM 4831 C CA . ARG B 1 153 ? -18.073 -84.623 92.726 1.00 78.85 132 ARG B CA 1
ATOM 4832 C C . ARG B 1 153 ? -17.243 -85.814 93.213 1.00 71.10 132 ARG B C 1
ATOM 4833 O O . ARG B 1 153 ? -16.069 -85.665 93.533 1.00 72.13 132 ARG B O 1
ATOM 4841 N N . ALA B 1 154 ? -17.839 -87.004 93.189 1.00 68.44 133 ALA B N 1
ATOM 4842 C CA . ALA B 1 154 ? -17.156 -88.223 93.632 1.00 70.96 133 ALA B CA 1
ATOM 4843 C C . ALA B 1 154 ? -15.851 -88.466 92.866 1.00 73.13 133 ALA B C 1
ATOM 4844 O O . ALA B 1 154 ? -14.817 -88.769 93.462 1.00 84.27 133 ALA B O 1
ATOM 4846 N N . ALA B 1 155 ? -15.908 -88.327 91.547 1.00 74.72 134 ALA B N 1
ATOM 4847 C CA . ALA B 1 155 ? -14.742 -88.544 90.697 1.00 78.38 134 ALA B CA 1
ATOM 4848 C C . ALA B 1 155 ? -13.626 -87.542 90.991 1.00 90.57 134 ALA B C 1
ATOM 4849 O O . ALA B 1 155 ? -12.443 -87.883 90.926 1.00 83.75 134 ALA B O 1
ATOM 4851 N N . ALA B 1 156 ? -14.017 -86.322 91.364 1.00 97.15 135 ALA B N 1
ATOM 4852 C CA . ALA B 1 156 ? -13.073 -85.210 91.539 1.00 106.39 135 ALA B CA 1
ATOM 4853 C C . ALA B 1 156 ? -12.333 -85.217 92.890 1.00 109.38 135 ALA B C 1
ATOM 4854 O O . ALA B 1 156 ? -11.249 -84.639 93.009 1.00 98.43 135 ALA B O 1
ATOM 4856 N N . ASP B 1 157 ? -12.943 -85.821 93.912 1.00 111.11 136 ASP B N 1
ATOM 4857 C CA . ASP B 1 157 ? -12.267 -86.011 95.204 1.00 104.40 136 ASP B CA 1
ATOM 4858 C C . ASP B 1 157 ? -11.411 -87.266 95.174 1.00 100.28 136 ASP B C 1
ATOM 4859 O O . ASP B 1 157 ? -10.295 -87.281 95.692 1.00 97.38 136 ASP B O 1
ATOM 4864 N N . GLY B 1 158 ? -11.947 -88.318 94.562 1.00 92.54 137 GLY B N 1
ATOM 4865 C CA . GLY B 1 158 ? -11.242 -89.584 94.443 1.00 89.48 137 GLY B CA 1
ATOM 4866 C C . GLY B 1 158 ? -9.981 -89.503 93.600 1.00 93.46 137 GLY B C 1
ATOM 4867 O O . GLY B 1 158 ? -9.099 -90.351 93.713 1.00 90.14 137 GLY B O 1
ATOM 4868 N N . ASP B 1 159 ? -9.896 -88.489 92.745 1.00 100.64 138 ASP B N 1
ATOM 4869 C CA . ASP B 1 159 ? -8.822 -88.424 91.751 1.00 104.47 138 ASP B CA 1
ATOM 4870 C C . ASP B 1 159 ? -8.557 -86.995 91.271 1.00 92.84 138 ASP B C 1
ATOM 4871 O O . ASP B 1 159 ? -9.481 -86.188 91.175 1.00 94.44 138 ASP B O 1
ATOM 4876 N N . PRO B 1 160 ? -7.289 -86.686 90.948 1.00 97.09 139 PRO B N 1
ATOM 4877 C CA . PRO B 1 160 ? -6.967 -85.414 90.305 1.00 88.93 139 PRO B CA 1
ATOM 4878 C C . PRO B 1 160 ? -7.321 -85.416 88.804 1.00 89.07 139 PRO B C 1
ATOM 4879 O O . PRO B 1 160 ? -6.458 -85.667 87.955 1.00 73.65 139 PRO B O 1
ATOM 4883 N N . VAL B 1 161 ? -8.574 -85.111 88.489 1.00 78.93 140 VAL B N 1
ATOM 4884 C CA . VAL B 1 161 ? -9.058 -85.212 87.116 1.00 81.52 140 VAL B CA 1
ATOM 4885 C C . VAL B 1 161 ? -8.663 -83.988 86.295 1.00 73.63 140 VAL B C 1
ATOM 4886 O O . VAL B 1 161 ? -9.053 -82.875 86.621 1.00 75.30 140 VAL B O 1
ATOM 4890 N N . LYS B 1 162 ? -7.913 -84.211 85.215 1.00 66.06 141 LYS B N 1
ATOM 4891 C CA . LYS B 1 162 ? -7.270 -83.121 84.463 1.00 68.45 141 LYS B CA 1
ATOM 4892 C C . LYS B 1 162 ? -8.156 -82.620 83.299 1.00 85.07 141 LYS B C 1
ATOM 4893 O O . LYS B 1 162 ? -8.173 -81.426 82.991 1.00 94.89 141 LYS B O 1
ATOM 4899 N N . ALA B 1 163 ? -8.871 -83.540 82.656 1.00 77.86 142 ALA B N 1
ATOM 4900 C CA . ALA B 1 163 ? -9.862 -83.186 81.640 1.00 70.99 142 ALA B CA 1
ATOM 4901 C C . ALA B 1 163 ? -10.983 -84.209 81.664 1.00 64.58 142 ALA B C 1
ATOM 4902 O O . ALA B 1 163 ? -10.885 -85.213 82.360 1.00 74.54 142 ALA B O 1
ATOM 4904 N N . ILE B 1 164 ? -12.062 -83.929 80.935 1.00 59.04 143 ILE B N 1
ATOM 4905 C CA . ILE B 1 164 ? -13.160 -84.892 80.745 1.00 52.96 143 ILE B CA 1
ATOM 4906 C C . ILE B 1 164 ? -13.431 -85.107 79.253 1.00 52.36 143 ILE B C 1
ATOM 4907 O O . ILE B 1 164 ? -13.584 -84.152 78.501 1.00 54.79 143 ILE B O 1
ATOM 4912 N N . LEU B 1 165 ? -13.493 -86.367 78.841 1.00 50.40 144 LEU B N 1
ATOM 4913 C CA . LEU B 1 165 ? -13.748 -86.720 77.450 1.00 42.19 144 LEU B CA 1
ATOM 4914 C C . LEU B 1 165 ? -15.120 -87.394 77.320 1.00 47.65 144 LEU B C 1
ATOM 4915 O O . LEU B 1 165 ? -15.312 -88.508 77.795 1.00 52.47 144 LEU B O 1
ATOM 4920 N N . SER B 1 166 ? -16.088 -86.673 76.748 1.00 47.42 145 SER B N 1
ATOM 4921 C CA . SER B 1 166 ? -17.438 -87.191 76.568 1.00 44.66 145 SER B CA 1
ATOM 4922 C C . SER B 1 166 ? -17.581 -87.910 75.243 1.00 47.82 145 SER B C 1
ATOM 4923 O O . SER B 1 166 ? -17.202 -87.381 74.190 1.00 51.44 145 SER B O 1
ATOM 4926 N N . LEU B 1 167 ? -18.217 -89.073 75.290 1.00 43.28 146 LEU B N 1
ATOM 4927 C CA . LEU B 1 167 ? -18.597 -89.790 74.095 1.00 39.10 146 LEU B CA 1
ATOM 4928 C C . LEU B 1 167 ? -20.098 -89.745 73.903 1.00 39.47 146 LEU B C 1
ATOM 4929 O O . LEU B 1 167 ? -20.629 -90.417 73.029 1.00 43.39 146 LEU B O 1
ATOM 4934 N N . THR B 1 168 ? -20.783 -88.928 74.699 1.00 38.79 147 THR B N 1
ATOM 4935 C CA . THR B 1 168 ? -22.238 -89.011 74.768 1.00 37.55 147 THR B CA 1
ATOM 4936 C C . THR B 1 168 ? -22.914 -88.671 73.458 1.00 38.16 147 THR B C 1
ATOM 4937 O O . THR B 1 168 ? -23.976 -89.200 73.161 1.00 43.12 147 THR B O 1
ATOM 4941 N N . ALA B 1 169 ? -22.306 -87.790 72.667 1.00 38.88 148 ALA B N 1
ATOM 4942 C CA . ALA B 1 169 ? -22.938 -87.360 71.406 1.00 43.19 148 ALA B CA 1
ATOM 4943 C C . ALA B 1 169 ? -23.098 -88.482 70.396 1.00 38.47 148 ALA B C 1
ATOM 4944 O O . ALA B 1 169 ? -23.912 -88.387 69.497 1.00 40.21 148 ALA B O 1
ATOM 4946 N N . LEU B 1 170 ? -22.361 -89.565 70.569 1.00 40.06 149 LEU B N 1
ATOM 4947 C CA . LEU B 1 170 ? -22.652 -90.775 69.807 1.00 43.61 149 LEU B CA 1
ATOM 4948 C C . LEU B 1 170 ? -24.066 -91.315 70.035 1.00 39.35 149 LEU B C 1
ATOM 4949 O O . LEU B 1 170 ? -24.626 -91.970 69.166 1.00 44.80 149 LEU B O 1
ATOM 4954 N N . ASP B 1 171 ? -24.612 -91.114 71.226 1.00 41.51 150 ASP B N 1
ATOM 4955 C CA . ASP B 1 171 ? -25.915 -91.695 71.534 1.00 40.78 150 ASP B CA 1
ATOM 4956 C C . ASP B 1 171 ? -27.024 -90.905 70.841 1.00 39.14 150 ASP B C 1
ATOM 4957 O O . ASP B 1 171 ? -27.635 -90.033 71.446 1.00 44.17 150 ASP B O 1
ATOM 4962 N N . GLU B 1 172 ? -27.258 -91.216 69.563 1.00 41.13 151 GLU B N 1
ATOM 4963 C CA . GLU B 1 172 ? -28.219 -90.479 68.708 1.00 44.20 151 GLU B CA 1
ATOM 4964 C C . GLU B 1 172 ? -29.719 -90.740 69.016 1.00 43.73 151 GLU B C 1
ATOM 4965 O O . GLU B 1 172 ? -30.580 -90.045 68.494 1.00 52.53 151 GLU B O 1
ATOM 4971 N N . ARG B 1 173 ? -30.031 -91.839 69.688 1.00 48.23 152 ARG B N 1
ATOM 4972 C CA . ARG B 1 173 ? -31.426 -92.203 69.854 1.00 49.61 152 ARG B CA 1
ATOM 4973 C C . ARG B 1 173 ? -32.132 -91.241 70.798 1.00 52.50 152 ARG B C 1
ATOM 4974 O O . ARG B 1 173 ? -31.504 -90.685 71.702 1.00 47.85 152 ARG B O 1
ATOM 4982 N N . PRO B 1 174 ? -33.422 -90.965 70.532 1.00 54.11 153 PRO B N 1
ATOM 4983 C CA . PRO B 1 174 ? -34.101 -89.921 71.288 1.00 52.59 153 PRO B CA 1
ATOM 4984 C C . PRO B 1 174 ? -34.211 -90.211 72.771 1.00 61.70 153 PRO B C 1
ATOM 4985 O O . PRO B 1 174 ? -34.222 -91.375 73.190 1.00 53.04 153 PRO B O 1
ATOM 4989 N N . HIS B 1 175 ? -34.276 -89.133 73.548 1.00 67.61 154 HIS B N 1
ATOM 4990 C CA . HIS B 1 175 ? -34.460 -89.159 74.996 1.00 80.70 154 HIS B CA 1
ATOM 4991 C C . HIS B 1 175 ? -35.664 -90.018 75.379 1.00 83.29 154 HIS B C 1
ATOM 4992 O O . HIS B 1 175 ? -36.596 -90.168 74.586 1.00 75.48 154 HIS B O 1
ATOM 4999 N N . PRO B 1 176 ? -35.587 -90.708 76.541 1.00 83.56 155 PRO B N 1
ATOM 5000 C CA . PRO B 1 176 ? -36.662 -91.626 76.957 1.00 89.46 155 PRO B CA 1
ATOM 5001 C C . PRO B 1 176 ? -38.041 -90.959 76.965 1.00 84.43 155 PRO B C 1
ATOM 5002 O O . PRO B 1 176 ? -38.983 -91.479 76.367 1.00 95.85 155 PRO B O 1
ATOM 5006 N N . GLU B 1 177 ? -38.135 -89.801 77.618 1.00 88.24 156 GLU B N 1
ATOM 5007 C CA . GLU B 1 177 ? -39.392 -89.063 77.746 1.00 88.75 156 GLU B CA 1
ATOM 5008 C C . GLU B 1 177 ? -39.409 -87.820 76.848 1.00 97.61 156 GLU B C 1
ATOM 5009 O O . GLU B 1 177 ? -39.944 -86.779 77.235 1.00 96.44 156 GLU B O 1
ATOM 5015 N N . CYS B 1 178 ? -38.806 -87.922 75.662 1.00 102.10 157 CYS B N 1
ATOM 5016 C CA . CYS B 1 178 ? -38.527 -86.733 74.847 1.00 90.19 157 CYS B CA 1
ATOM 5017 C C . CYS B 1 178 ? -38.180 -87.061 73.396 1.00 87.49 157 CYS B C 1
ATOM 5018 O O . CYS B 1 178 ? -37.039 -86.893 72.976 1.00 84.56 157 CYS B O 1
ATOM 5021 N N . LYS B 1 179 ? -39.191 -87.401 72.609 1.00 73.29 158 LYS B N 1
ATOM 5022 C CA . LYS B 1 179 ? -38.981 -87.849 71.238 1.00 78.65 158 LYS B CA 1
ATOM 5023 C C . LYS B 1 179 ? -38.142 -86.881 70.392 1.00 71.99 158 LYS B C 1
ATOM 5024 O O . LYS B 1 179 ? -37.348 -87.311 69.559 1.00 69.31 158 LYS B O 1
ATOM 5030 N N . ASP B 1 180 ? -38.335 -85.576 70.605 1.00 87.94 159 ASP B N 1
ATOM 5031 C CA . ASP B 1 180 ? -37.774 -84.533 69.713 1.00 81.71 159 ASP B CA 1
ATOM 5032 C C . ASP B 1 180 ? -36.258 -84.307 69.867 1.00 74.73 159 ASP B C 1
ATOM 5033 O O . ASP B 1 180 ? -35.687 -83.471 69.172 1.00 89.51 159 ASP B O 1
ATOM 5038 N N . VAL B 1 181 ? -35.643 -84.965 70.846 1.00 62.83 160 VAL B N 1
ATOM 5039 C CA . VAL B 1 181 ? -34.310 -84.578 71.319 1.00 56.49 160 VAL B CA 1
ATOM 5040 C C . VAL B 1 181 ? -33.410 -85.816 71.496 1.00 62.76 160 VAL B C 1
ATOM 5041 O O . VAL B 1 181 ? -33.748 -86.728 72.252 1.00 65.49 160 VAL B O 1
ATOM 5045 N N . PRO B 1 182 ? -32.267 -85.854 70.780 1.00 58.20 161 PRO B N 1
ATOM 5046 C CA . PRO B 1 182 ? -31.411 -87.027 70.892 1.00 51.30 161 PRO B CA 1
ATOM 5047 C C . PRO B 1 182 ? -30.811 -87.174 72.276 1.00 49.59 161 PRO B C 1
ATOM 5048 O O . PRO B 1 182 ? -30.314 -86.208 72.846 1.00 47.28 161 PRO B O 1
ATOM 5052 N N . SER B 1 183 ? -30.841 -88.393 72.791 1.00 49.60 162 SER B N 1
ATOM 5053 C CA . SER B 1 183 ? -30.285 -88.706 74.092 1.00 44.00 162 SER B CA 1
ATOM 5054 C C . SER B 1 183 ? -28.929 -88.049 74.345 1.00 47.97 162 SER B C 1
ATOM 5055 O O . SER B 1 183 ? -28.692 -87.506 75.425 1.00 51.92 162 SER B O 1
ATOM 5058 N N . GLY B 1 184 ? -28.007 -88.202 73.394 1.00 45.89 163 GLY B N 1
ATOM 5059 C CA . GLY B 1 184 ? -26.620 -87.801 73.604 1.00 39.03 163 GLY B CA 1
ATOM 5060 C C . GLY B 1 184 ? -26.516 -86.312 73.849 1.00 44.66 163 GLY B C 1
ATOM 5061 O O . GLY B 1 184 ? -25.730 -85.862 74.666 1.00 49.04 163 GLY B O 1
ATOM 5062 N N . ILE B 1 185 ? -27.359 -85.548 73.169 1.00 47.74 164 ILE B N 1
ATOM 5063 C CA . ILE B 1 185 ? -27.301 -84.105 73.246 1.00 41.56 164 ILE B CA 1
ATOM 5064 C C . ILE B 1 185 ? -27.911 -83.580 74.568 1.00 46.12 164 ILE B C 1
ATOM 5065 O O . ILE B 1 185 ? -27.354 -82.676 75.193 1.00 48.27 164 ILE B O 1
ATOM 5070 N N . ALA B 1 186 ? -28.990 -84.215 75.038 1.00 36.58 165 ALA B N 1
ATOM 5071 C CA . ALA B 1 186 ? -29.536 -83.916 76.380 1.00 41.54 165 ALA B CA 1
ATOM 5072 C C . ALA B 1 186 ? -28.527 -84.226 77.488 1.00 48.48 165 ALA B C 1
ATOM 5073 O O . ALA B 1 186 ? -28.491 -83.554 78.524 1.00 52.06 165 ALA B O 1
ATOM 5075 N N . LEU B 1 187 ? -27.726 -85.263 77.268 1.00 46.48 166 LEU B N 1
ATOM 5076 C CA . LEU B 1 187 ? -26.645 -85.600 78.162 1.00 46.07 166 LEU B CA 1
ATOM 5077 C C . LEU B 1 187 ? -25.521 -84.573 78.147 1.00 48.06 166 LEU B C 1
ATOM 5078 O O . LEU B 1 187 ? -25.044 -84.159 79.206 1.00 52.34 166 LEU B O 1
ATOM 5083 N N . LEU B 1 188 ? -25.097 -84.162 76.954 1.00 42.42 167 LEU B N 1
ATOM 5084 C CA . LEU B 1 188 ? -24.035 -83.161 76.827 1.00 40.97 167 LEU B CA 1
ATOM 5085 C C . LEU B 1 188 ? -24.398 -81.910 77.608 1.00 46.84 167 LEU B C 1
ATOM 5086 O O . LEU B 1 188 ? -23.583 -81.361 78.342 1.00 46.62 167 LEU B O 1
ATOM 5091 N N . LEU B 1 189 ? -25.617 -81.435 77.381 1.00 48.42 168 LEU B N 1
ATOM 5092 C CA . LEU B 1 189 ? -26.147 -80.256 78.047 1.00 49.89 168 LEU B CA 1
ATOM 5093 C C . LEU B 1 189 ? -26.074 -80.454 79.550 1.00 54.66 168 LEU B C 1
ATOM 5094 O O . LEU B 1 189 ? -25.542 -79.613 80.276 1.00 56.18 168 LEU B O 1
ATOM 5099 N N . ASN B 1 190 ? -26.651 -81.553 80.019 1.00 49.38 169 ASN B N 1
ATOM 5100 C CA . ASN B 1 190 ? -26.726 -81.802 81.432 1.00 45.08 169 ASN B CA 1
ATOM 5101 C C . ASN B 1 190 ? -25.338 -81.922 82.009 1.00 49.40 169 ASN B C 1
ATOM 5102 O O . ASN B 1 190 ? -25.093 -81.528 83.143 1.00 47.94 169 ASN B O 1
ATOM 5107 N N . LEU B 1 191 ? -24.398 -82.296 81.156 1.00 51.99 170 LEU B N 1
ATOM 5108 C CA . LEU B 1 191 ? -23.012 -82.424 81.550 1.00 49.85 170 LEU B CA 1
ATOM 5109 C C . LEU B 1 191 ? -22.402 -81.046 81.730 1.00 58.00 170 LEU B C 1
ATOM 5110 O O . LEU B 1 191 ? -21.804 -80.746 82.768 1.00 64.08 170 LEU B O 1
ATOM 5115 N N . VAL B 1 192 ? -22.589 -80.195 80.730 1.00 53.18 171 VAL B N 1
ATOM 5116 C CA . VAL B 1 192 ? -22.188 -78.789 80.820 1.00 56.34 171 VAL B CA 1
ATOM 5117 C C . VAL B 1 192 ? -22.746 -78.111 82.089 1.00 54.93 171 VAL B C 1
ATOM 5118 O O . VAL B 1 192 ? -22.047 -77.360 82.755 1.00 47.34 171 VAL B O 1
ATOM 5122 N N . LYS B 1 193 ? -24.008 -78.382 82.407 1.00 55.44 172 LYS B N 1
ATOM 5123 C CA . LYS B 1 193 ? -24.639 -77.772 83.562 1.00 54.44 172 LYS B CA 1
ATOM 5124 C C . LYS B 1 193 ? -24.093 -78.391 84.837 1.00 67.49 172 LYS B C 1
ATOM 5125 O O . LYS B 1 193 ? -23.708 -77.681 85.766 1.00 74.03 172 LYS B O 1
ATOM 5131 N N . ALA B 1 194 ? -23.989 -79.721 84.829 1.00 70.91 173 ALA B N 1
ATOM 5132 C CA . ALA B 1 194 ? -23.382 -80.491 85.915 1.00 58.55 173 ALA B CA 1
ATOM 5133 C C . ALA B 1 194 ? -22.023 -79.976 86.381 1.00 61.12 173 ALA B C 1
ATOM 5134 O O . ALA B 1 194 ? -21.755 -79.967 87.568 1.00 67.17 173 ALA B O 1
ATOM 5136 N N . LEU B 1 195 ? -21.128 -79.655 85.448 1.00 61.26 174 LEU B N 1
ATOM 5137 C CA . LEU B 1 195 ? -19.846 -79.052 85.825 1.00 64.60 174 LEU B CA 1
ATOM 5138 C C . LEU B 1 195 ? -20.119 -77.755 86.565 1.00 74.44 174 LEU B C 1
ATOM 5139 O O . LEU B 1 195 ? -19.376 -77.368 87.484 1.00 68.61 174 LEU B O 1
ATOM 5144 N N . GLY B 1 196 ? -21.196 -77.089 86.151 1.00 78.83 175 GLY B N 1
ATOM 5145 C CA . GLY B 1 196 ? -21.730 -75.924 86.847 1.00 87.22 175 GLY B CA 1
ATOM 5146 C C . GLY B 1 196 ? -22.034 -76.147 88.320 1.00 79.68 175 GLY B C 1
ATOM 5147 O O . GLY B 1 196 ? -21.536 -75.424 89.171 1.00 81.96 175 GLY B O 1
ATOM 5148 N N . GLU B 1 197 ? -22.866 -77.140 88.620 1.00 70.39 176 GLU B N 1
ATOM 5149 C CA . GLU B 1 197 ? -23.299 -77.374 89.997 1.00 68.30 176 GLU B CA 1
ATOM 5150 C C . GLU B 1 197 ? -22.240 -78.064 90.860 1.00 61.11 176 GLU B C 1
ATOM 5151 O O . GLU B 1 197 ? -22.490 -78.378 92.017 1.00 73.88 176 GLU B O 1
ATOM 5157 N N . ALA B 1 198 ? -21.073 -78.322 90.284 1.00 66.92 177 ALA B N 1
ATOM 5158 C CA . ALA B 1 198 ? -19.953 -78.879 91.035 1.00 62.62 177 ALA B CA 1
ATOM 5159 C C . ALA B 1 198 ? -18.701 -78.043 90.805 1.00 76.28 177 ALA B C 1
ATOM 5160 O O . ALA B 1 198 ? -17.584 -78.481 91.094 1.00 76.99 177 ALA B O 1
ATOM 5162 N N . ASP B 1 199 ? -18.900 -76.843 90.262 1.00 83.56 178 ASP B N 1
ATOM 5163 C CA . ASP B 1 199 ? -17.813 -75.896 90.032 1.00 89.65 178 ASP B CA 1
ATOM 5164 C C . ASP B 1 199 ? -16.473 -76.618 89.921 1.00 75.23 178 ASP B C 1
ATOM 5165 O O . ASP B 1 199 ? -15.641 -76.542 90.819 1.00 79.42 178 ASP B O 1
ATOM 5170 N N . LEU B 1 200 ? -16.289 -77.366 88.844 1.00 73.00 179 LEU B N 1
ATOM 5171 C CA . LEU B 1 200 ? -15.056 -78.116 88.673 1.00 91.82 179 LEU B CA 1
ATOM 5172 C C . LEU B 1 200 ? -14.035 -77.403 87.795 1.00 90.53 179 LEU B C 1
ATOM 5173 O O . LEU B 1 200 ? -12.831 -77.582 87.970 1.00 95.70 179 LEU B O 1
ATOM 5178 N N . ARG B 1 201 ? -14.514 -76.559 86.887 1.00 71.00 180 ARG B N 1
ATOM 5179 C CA . ARG B 1 201 ? -13.625 -75.807 86.006 1.00 82.64 180 ARG B CA 1
ATOM 5180 C C . ARG B 1 201 ? -12.560 -76.725 85.389 1.00 76.48 180 ARG B C 1
ATOM 5181 O O . ARG B 1 201 ? -11.361 -76.444 85.446 1.00 89.37 180 ARG B O 1
ATOM 5189 N N . ILE B 1 202 ? -13.009 -77.812 84.784 1.00 72.62 181 ILE B N 1
ATOM 5190 C CA . ILE B 1 202 ? -12.110 -78.700 84.067 1.00 77.31 181 ILE B CA 1
ATOM 5191 C C . ILE B 1 202 ? -12.679 -78.989 82.668 1.00 58.20 181 ILE B C 1
ATOM 5192 O O . ILE B 1 202 ? -13.899 -78.947 82.486 1.00 63.08 181 ILE B O 1
ATOM 5197 N N . PRO B 1 203 ? -11.801 -79.042 81.640 1.00 60.54 182 PRO B N 1
ATOM 5198 C CA . PRO B 1 203 ? -12.312 -78.937 80.257 1.00 62.94 182 PRO B CA 1
ATOM 5199 C C . PRO B 1 203 ? -13.048 -80.193 79.756 1.00 57.94 182 PRO B C 1
ATOM 5200 O O . PRO B 1 203 ? -12.669 -81.319 80.076 1.00 67.62 182 PRO B O 1
ATOM 5204 N N . LEU B 1 204 ? -14.088 -79.970 78.971 1.00 57.68 183 LEU B N 1
ATOM 5205 C CA . LEU B 1 204 ? -14.873 -81.031 78.379 1.00 51.13 183 LEU B CA 1
ATOM 5206 C C . LEU B 1 204 ? -14.527 -81.105 76.897 1.00 47.60 183 LEU B C 1
ATOM 5207 O O . LEU B 1 204 ? -14.505 -80.089 76.223 1.00 54.97 183 LEU B O 1
ATOM 5212 N N . TRP B 1 205 ? -14.108 -82.276 76.436 1.00 38.67 184 TRP B N 1
ATOM 5213 C CA . TRP B 1 205 ? -13.884 -82.492 75.021 1.00 46.47 184 TRP B CA 1
ATOM 5214 C C . TRP B 1 205 ? -14.928 -83.422 74.525 1.00 51.97 184 TRP B C 1
ATOM 5215 O O . TRP B 1 205 ? -15.143 -84.478 75.113 1.00 45.22 184 TRP B O 1
ATOM 5226 N N . THR B 1 206 ? -15.568 -83.063 73.416 1.00 43.27 185 THR B N 1
ATOM 5227 C CA . THR B 1 206 ? -16.693 -83.829 72.910 1.00 40.54 185 THR B CA 1
ATOM 5228 C C . THR B 1 206 ? -16.296 -84.539 71.625 1.00 39.68 185 THR B C 1
ATOM 5229 O O . THR B 1 206 ? -15.945 -83.897 70.627 1.00 47.24 185 THR B O 1
ATOM 5233 N N . ILE B 1 207 ? -16.346 -85.865 71.654 1.00 36.77 186 ILE B N 1
ATOM 5234 C CA . ILE B 1 207 ? -16.079 -86.667 70.473 1.00 42.70 186 ILE B CA 1
ATOM 5235 C C . ILE B 1 207 ? -17.350 -86.972 69.669 1.00 43.21 186 ILE B C 1
ATOM 5236 O O . ILE B 1 207 ? -18.383 -87.362 70.235 1.00 41.82 186 ILE B O 1
ATOM 5241 N N . THR B 1 208 ? -17.277 -86.746 68.358 1.00 41.15 187 THR B N 1
ATOM 5242 C CA . THR B 1 208 ? -18.296 -87.230 67.428 1.00 38.11 187 THR B CA 1
ATOM 5243 C C . THR B 1 208 ? -17.662 -88.128 66.405 1.00 37.88 187 THR B C 1
ATOM 5244 O O . THR B 1 208 ? -16.432 -88.264 66.355 1.00 43.59 187 THR B O 1
ATOM 5248 N N . ARG B 1 209 ? -18.513 -88.759 65.605 1.00 46.07 188 ARG B N 1
ATOM 5249 C CA . ARG B 1 209 ? -18.098 -89.633 64.527 1.00 44.21 188 ARG B CA 1
ATOM 5250 C C . ARG B 1 209 ? -19.038 -89.382 63.343 1.00 40.88 188 ARG B C 1
ATOM 5251 O O . ARG B 1 209 ? -20.140 -89.900 63.318 1.00 38.96 188 ARG B O 1
ATOM 5259 N N . GLY B 1 210 ? -18.621 -88.545 62.397 1.00 39.51 189 GLY B N 1
ATOM 5260 C CA . GLY B 1 210 ? -19.433 -88.285 61.204 1.00 36.87 189 GLY B CA 1
ATOM 5261 C C . GLY B 1 210 ? -20.402 -87.107 61.354 1.00 41.60 189 GLY B C 1
ATOM 5262 O O . GLY B 1 210 ? -21.426 -87.045 60.671 1.00 44.12 189 GLY B O 1
ATOM 5263 N N . ALA B 1 211 ? -20.082 -86.188 62.268 1.00 34.95 190 ALA B N 1
ATOM 5264 C CA . ALA B 1 211 ? -20.872 -84.968 62.477 1.00 37.05 190 ALA B CA 1
ATOM 5265 C C . ALA B 1 211 ? -20.586 -83.909 61.420 1.00 40.08 190 ALA B C 1
ATOM 5266 O O . ALA B 1 211 ? -21.313 -82.928 61.300 1.00 50.65 190 ALA B O 1
ATOM 5268 N N . VAL B 1 212 ? -19.435 -84.015 60.788 1.00 47.20 191 VAL B N 1
ATOM 5269 C CA . VAL B 1 212 ? -18.964 -82.968 59.905 1.00 45.92 191 VAL B CA 1
ATOM 5270 C C . VAL B 1 212 ? -18.457 -83.607 58.631 1.00 46.47 191 VAL B C 1
ATOM 5271 O O . VAL B 1 212 ? -18.118 -84.782 58.613 1.00 50.00 191 VAL B O 1
ATOM 5275 N N . LYS B 1 213 ? -18.462 -82.850 57.553 1.00 44.13 192 LYS B N 1
ATOM 5276 C CA . LYS B 1 213 ? -17.890 -83.315 56.331 1.00 44.51 192 LYS B CA 1
ATOM 5277 C C . LYS B 1 213 ? -16.621 -82.548 56.072 1.00 46.19 192 LYS B C 1
ATOM 5278 O O . LYS B 1 213 ? -16.668 -81.371 55.750 1.00 47.92 192 LYS B O 1
ATOM 5284 N N . ALA B 1 214 ? -15.480 -83.222 56.201 1.00 49.01 193 ALA B N 1
ATOM 5285 C CA . ALA B 1 214 ? -14.185 -82.538 56.232 1.00 48.27 193 ALA B CA 1
ATOM 5286 C C . ALA B 1 214 ? -13.434 -82.546 54.893 1.00 54.91 193 ALA B C 1
ATOM 5287 O O . ALA B 1 214 ? -12.433 -81.848 54.736 1.00 55.30 193 ALA B O 1
ATOM 5289 N N . GLY B 1 215 ? -13.938 -83.323 53.936 1.00 48.22 194 GLY B N 1
ATOM 5290 C CA . GLY B 1 215 ? -13.487 -83.261 52.551 1.00 45.78 194 GLY B CA 1
ATOM 5291 C C . GLY B 1 215 ? -14.347 -84.194 51.729 1.00 48.19 194 GLY B C 1
ATOM 5292 O O . GLY B 1 215 ? -15.181 -84.895 52.279 1.00 51.73 194 GLY B O 1
ATOM 5293 N N . PRO B 1 216 ? -14.200 -84.161 50.398 1.00 52.81 195 PRO B N 1
ATOM 5294 C CA . PRO B 1 216 ? -15.094 -84.995 49.596 1.00 56.32 195 PRO B CA 1
ATOM 5295 C C . PRO B 1 216 ? -14.899 -86.464 49.920 1.00 59.74 195 PRO B C 1
ATOM 5296 O O . PRO B 1 216 ? -13.860 -86.848 50.473 1.00 65.70 195 PRO B O 1
ATOM 5300 N N . ALA B 1 217 ? -15.924 -87.266 49.659 1.00 59.64 196 ALA B N 1
ATOM 5301 C CA . ALA B 1 217 ? -15.921 -88.681 50.057 1.00 75.00 196 ALA B CA 1
ATOM 5302 C C . ALA B 1 217 ? -15.698 -88.931 51.571 1.00 63.89 196 ALA B C 1
ATOM 5303 O O . ALA B 1 217 ? -15.293 -90.011 51.964 1.00 63.82 196 ALA B O 1
ATOM 5305 N N . ASP B 1 218 ? -16.010 -87.948 52.405 1.00 57.78 197 ASP B N 1
ATOM 5306 C CA . ASP B 1 218 ? -16.616 -88.231 53.696 1.00 49.48 197 ASP B CA 1
ATOM 5307 C C . ASP B 1 218 ? -18.071 -88.565 53.445 1.00 55.64 197 ASP B C 1
ATOM 5308 O O . ASP B 1 218 ? -18.821 -87.733 52.967 1.00 59.82 197 ASP B O 1
ATOM 5313 N N . ARG B 1 219 ? -18.455 -89.804 53.682 1.00 55.33 198 ARG B N 1
ATOM 5314 C CA . ARG B 1 219 ? -19.820 -90.198 53.409 1.00 50.26 198 ARG B CA 1
ATOM 5315 C C . ARG B 1 219 ? -20.600 -90.678 54.636 1.00 52.65 198 ARG B C 1
ATOM 5316 O O . ARG B 1 219 ? -21.830 -90.778 54.592 1.00 54.29 198 ARG B O 1
ATOM 5324 N N . LEU B 1 220 ? -19.893 -90.880 55.752 1.00 52.92 199 LEU B N 1
ATOM 5325 C CA . LEU B 1 220 ? -20.536 -91.152 57.062 1.00 53.34 199 LEU B CA 1
ATOM 5326 C C . LEU B 1 220 ? -21.005 -89.834 57.693 1.00 45.03 199 LEU B C 1
ATOM 5327 O O . LEU B 1 220 ? -20.213 -89.100 58.267 1.00 53.46 199 LEU B O 1
ATOM 5332 N N . LEU B 1 221 ? -22.265 -89.502 57.519 1.00 40.74 200 LEU B N 1
ATOM 5333 C CA . LEU B 1 221 ? -22.725 -88.198 57.910 1.00 43.61 200 LEU B CA 1
ATOM 5334 C C . LEU B 1 221 ? -23.899 -88.340 58.804 1.00 38.14 200 LEU B C 1
ATOM 5335 O O . LEU B 1 221 ? -24.898 -88.944 58.427 1.00 40.00 200 LEU B O 1
ATOM 5340 N N . ARG B 1 222 ? -23.787 -87.747 59.990 1.00 42.04 201 ARG B N 1
ATOM 5341 C CA . ARG B 1 222 ? -24.642 -88.059 61.126 1.00 40.80 201 ARG B CA 1
ATOM 5342 C C . ARG B 1 222 ? -25.266 -86.793 61.726 1.00 37.91 201 ARG B C 1
ATOM 5343 O O . ARG B 1 222 ? -24.727 -86.215 62.670 1.00 39.56 201 ARG B O 1
ATOM 5351 N N . PRO B 1 223 ? -26.409 -86.364 61.182 1.00 46.60 202 PRO B N 1
ATOM 5352 C CA . PRO B 1 223 ? -26.906 -85.044 61.550 1.00 45.93 202 PRO B CA 1
ATOM 5353 C C . PRO B 1 223 ? -27.212 -84.879 63.047 1.00 41.79 202 PRO B C 1
ATOM 5354 O O . PRO B 1 223 ? -26.968 -83.814 63.602 1.00 39.36 202 PRO B O 1
ATOM 5358 N N . MET B 1 224 ? -27.708 -85.918 63.702 1.00 39.51 203 MET B N 1
ATOM 5359 C CA . MET B 1 224 ? -27.981 -85.802 65.129 1.00 39.31 203 MET B CA 1
ATOM 5360 C C . MET B 1 224 ? -26.721 -85.450 65.905 1.00 37.87 203 MET B C 1
ATOM 5361 O O . MET B 1 224 ? -26.768 -84.683 66.876 1.00 32.83 203 MET B O 1
ATOM 5366 N N . GLN B 1 225 ? -25.577 -85.923 65.415 1.00 35.74 204 GLN B N 1
ATOM 5367 C CA . GLN B 1 225 ? -24.318 -85.669 66.098 1.00 35.76 204 GLN B CA 1
ATOM 5368 C C . GLN B 1 225 ? -23.830 -84.243 65.836 1.00 43.86 204 GLN B C 1
ATOM 5369 O O . GLN B 1 225 ? -23.251 -83.619 66.713 1.00 47.49 204 GLN B O 1
ATOM 5375 N N . ALA B 1 226 ? -24.094 -83.721 64.635 1.00 36.65 205 ALA B N 1
ATOM 5376 C CA . ALA B 1 226 ? -23.826 -82.312 64.348 1.00 36.40 205 ALA B CA 1
ATOM 5377 C C . ALA B 1 226 ? -24.425 -81.364 65.387 1.00 37.50 205 ALA B C 1
ATOM 5378 O O . ALA B 1 226 ? -23.841 -80.328 65.682 1.00 36.71 205 ALA B O 1
ATOM 5380 N N . GLN B 1 227 ? -25.559 -81.734 65.986 1.00 35.63 206 GLN B N 1
ATOM 5381 C CA . GLN B 1 227 ? -26.127 -80.881 67.033 1.00 34.36 206 GLN B CA 1
ATOM 5382 C C . GLN B 1 227 ? -25.127 -80.627 68.172 1.00 36.62 206 GLN B C 1
ATOM 5383 O O . GLN B 1 227 ? -25.164 -79.580 68.808 1.00 40.92 206 GLN B O 1
ATOM 5389 N N . ALA B 1 228 ? -24.277 -81.607 68.457 1.00 34.33 207 ALA B N 1
ATOM 5390 C CA . ALA B 1 228 ? -23.269 -81.447 69.480 1.00 35.03 207 ALA B CA 1
ATOM 5391 C C . ALA B 1 228 ? -22.338 -80.286 69.147 1.00 40.77 207 ALA B C 1
ATOM 5392 O O . ALA B 1 228 ? -21.909 -79.549 70.045 1.00 37.01 207 ALA B O 1
ATOM 5394 N N . TRP B 1 229 ? -22.057 -80.091 67.860 1.00 29.90 208 TRP B N 1
ATOM 5395 C CA . TRP B 1 229 ? -21.167 -78.997 67.457 1.00 35.11 208 TRP B CA 1
ATOM 5396 C C . TRP B 1 229 ? -21.823 -77.636 67.610 1.00 37.44 208 TRP B C 1
ATOM 5397 O O . TRP B 1 229 ? -21.176 -76.652 68.013 1.00 34.88 208 TRP B O 1
ATOM 5408 N N . GLY B 1 230 ? -23.125 -77.588 67.357 1.00 36.05 209 GLY B N 1
ATOM 5409 C CA . GLY B 1 230 ? -23.871 -76.341 67.412 1.00 39.08 209 GLY B CA 1
ATOM 5410 C C . GLY B 1 230 ? -23.980 -75.829 68.833 1.00 46.58 209 GLY B C 1
ATOM 5411 O O . GLY B 1 230 ? -23.805 -74.640 69.087 1.00 41.12 209 GLY B O 1
ATOM 5412 N N . LEU B 1 231 ? -24.295 -76.737 69.752 1.00 44.86 210 LEU B N 1
ATOM 5413 C CA . LEU B 1 231 ? -24.409 -76.424 71.176 1.00 46.94 210 LEU B CA 1
ATOM 5414 C C . LEU B 1 231 ? -23.038 -76.165 71.747 1.00 48.02 210 LEU B C 1
ATOM 5415 O O . LEU B 1 231 ? -22.824 -75.211 72.490 1.00 45.99 210 LEU B O 1
ATOM 5420 N N . GLY B 1 232 ? -22.116 -77.058 71.419 1.00 49.83 211 GLY B N 1
ATOM 5421 C CA . GLY B 1 232 ? -20.750 -76.961 71.867 1.00 37.29 211 GLY B CA 1
ATOM 5422 C C . GLY B 1 232 ? -20.105 -75.647 71.529 1.00 39.97 211 GLY B C 1
ATOM 5423 O O . GLY B 1 232 ? -19.359 -75.112 72.319 1.00 53.80 211 GLY B O 1
ATOM 5424 N N . ARG B 1 233 ? -20.335 -75.133 70.333 1.00 45.54 212 ARG B N 1
ATOM 5425 C CA . ARG B 1 233 ? -19.657 -73.887 69.954 1.00 45.64 212 ARG B CA 1
ATOM 5426 C C . ARG B 1 233 ? -20.098 -72.716 70.850 1.00 45.41 212 ARG B C 1
ATOM 5427 O O . ARG B 1 233 ? -19.306 -71.830 71.163 1.00 44.43 212 ARG B O 1
ATOM 5435 N N . VAL B 1 234 ? -21.371 -72.751 71.249 1.00 47.04 213 VAL B N 1
ATOM 5436 C CA . VAL B 1 234 ? -21.982 -71.797 72.170 1.00 49.26 213 VAL B CA 1
ATOM 5437 C C . VAL B 1 234 ? -21.518 -72.021 73.618 1.00 64.67 213 VAL B C 1
ATOM 5438 O O . VAL B 1 234 ? -21.292 -71.066 74.351 1.00 72.06 213 VAL B O 1
ATOM 5442 N N . ALA B 1 235 ? -21.431 -73.287 74.035 1.00 68.30 214 ALA B N 1
ATOM 5443 C CA . ALA B 1 235 ? -20.887 -73.629 75.354 1.00 52.71 214 ALA B CA 1
ATOM 5444 C C . ALA B 1 235 ? -19.502 -73.052 75.546 1.00 55.70 214 ALA B C 1
ATOM 5445 O O . ALA B 1 235 ? -19.120 -72.694 76.666 1.00 52.88 214 ALA B O 1
ATOM 5447 N N . ALA B 1 236 ? -18.721 -73.018 74.468 1.00 49.19 215 ALA B N 1
ATOM 5448 C CA . ALA B 1 236 ? -17.350 -72.525 74.557 1.00 54.95 215 ALA B CA 1
ATOM 5449 C C . ALA B 1 236 ? -17.360 -71.047 74.917 1.00 67.75 215 ALA B C 1
ATOM 5450 O O . ALA B 1 236 ? -16.550 -70.589 75.720 1.00 72.97 215 ALA B O 1
ATOM 5452 N N . LEU B 1 237 ? -18.339 -70.322 74.376 1.00 67.96 216 LEU B N 1
ATOM 5453 C CA . LEU B 1 237 ? -18.478 -68.895 74.634 1.00 61.10 216 LEU B CA 1
ATOM 5454 C C . LEU B 1 237 ? -19.084 -68.567 76.012 1.00 53.65 216 LEU B C 1
ATOM 5455 O O . LEU B 1 237 ? -18.626 -67.650 76.677 1.00 68.29 216 LEU B O 1
ATOM 5460 N N . GLU B 1 238 ? -20.100 -69.329 76.429 1.00 52.91 217 GLU B N 1
ATOM 5461 C CA . GLU B 1 238 ? -20.805 -69.099 77.710 1.00 52.74 217 GLU B CA 1
ATOM 5462 C C . GLU B 1 238 ? -20.026 -69.624 78.943 1.00 65.53 217 GLU B C 1
ATOM 5463 O O . GLU B 1 238 ? -20.275 -69.193 80.076 1.00 60.44 217 GLU B O 1
ATOM 5469 N N . HIS B 1 239 ? -19.144 -70.598 78.716 1.00 59.76 218 HIS B N 1
ATOM 5470 C CA . HIS B 1 239 ? -18.397 -71.239 79.790 1.00 52.69 218 HIS B CA 1
ATOM 5471 C C . HIS B 1 239 ? -17.026 -71.623 79.315 1.00 56.41 218 HIS B C 1
ATOM 5472 O O . HIS B 1 239 ? -16.660 -72.794 79.345 1.00 55.39 218 HIS B O 1
ATOM 5479 N N . PRO B 1 240 ? -16.232 -70.637 78.886 1.00 55.69 219 PRO B N 1
ATOM 5480 C CA . PRO B 1 240 ? -14.896 -70.982 78.390 1.00 60.92 219 PRO B CA 1
ATOM 5481 C C . PRO B 1 240 ? -14.141 -71.883 79.364 1.00 62.70 219 PRO B C 1
ATOM 5482 O O . PRO B 1 240 ? -13.763 -72.988 79.004 1.00 71.18 219 PRO B O 1
ATOM 5486 N N . GLU B 1 241 ? -13.900 -71.391 80.576 1.00 71.29 220 GLU B N 1
ATOM 5487 C CA . GLU B 1 241 ? -13.576 -72.247 81.737 1.00 73.09 220 GLU B CA 1
ATOM 5488 C C . GLU B 1 241 ? -13.796 -73.738 81.443 1.00 75.40 220 GLU B C 1
ATOM 5489 O O . GLU B 1 241 ? -12.842 -74.514 81.371 1.00 7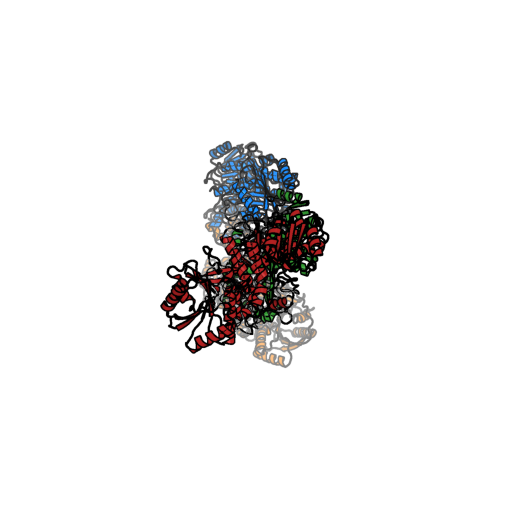6.55 220 GLU B O 1
ATOM 5495 N N . ARG B 1 242 ? -15.052 -74.101 81.178 1.00 65.39 221 ARG B N 1
ATOM 5496 C CA . ARG B 1 242 ? -15.504 -75.495 81.215 1.00 58.29 221 ARG B CA 1
ATOM 5497 C C . ARG B 1 242 ? -15.363 -76.301 79.881 1.00 61.40 221 ARG B C 1
ATOM 5498 O O . ARG B 1 242 ? -15.783 -77.451 79.819 1.00 59.36 221 ARG B O 1
ATOM 5506 N N . TRP B 1 243 ? -14.735 -75.722 78.852 1.00 58.34 222 TRP B N 1
ATOM 5507 C CA . TRP B 1 243 ? -14.815 -76.298 77.498 1.00 49.54 222 TRP B CA 1
ATOM 5508 C C . TRP B 1 243 ? -13.485 -76.531 76.823 1.00 47.27 222 TRP B C 1
ATOM 5509 O O . TRP B 1 243 ? -12.735 -75.599 76.575 1.00 56.00 222 TRP B O 1
ATOM 5520 N N . GLY B 1 244 ? -13.226 -77.777 76.445 1.00 50.52 223 GLY B N 1
ATOM 5521 C CA . GLY B 1 244 ? -11.996 -78.119 75.739 1.00 52.29 223 GLY B CA 1
ATOM 5522 C C . GLY B 1 244 ? -12.141 -77.928 74.248 1.00 61.61 223 GLY B C 1
ATOM 5523 O O . GLY B 1 244 ? -11.516 -77.045 73.663 1.00 62.77 223 GLY B O 1
ATOM 5524 N N . GLY B 1 245 ? -12.984 -78.760 73.636 1.00 59.97 224 GLY B N 1
ATOM 5525 C CA . GLY B 1 245 ? -13.311 -78.635 72.231 1.00 53.31 224 GLY B CA 1
ATOM 5526 C C . GLY B 1 245 ? -14.114 -79.803 71.669 1.00 48.94 224 GLY B C 1
ATOM 5527 O O . GLY B 1 245 ? -14.722 -80.585 72.416 1.00 46.59 224 GLY B O 1
ATOM 5528 N N . LEU B 1 246 ? -14.070 -79.929 70.344 1.00 40.32 225 LEU B N 1
ATOM 5529 C CA . LEU B 1 246 ? -14.912 -80.838 69.593 1.00 42.01 225 LEU B CA 1
ATOM 5530 C C . LEU B 1 246 ? -14.017 -81.544 68.597 1.00 45.96 225 LEU B C 1
ATOM 5531 O O . LEU B 1 246 ? -13.196 -80.900 67.931 1.00 42.83 225 LEU B O 1
ATOM 5536 N N . ILE B 1 247 ? -14.104 -82.872 68.551 1.00 42.48 226 ILE B N 1
ATOM 5537 C CA . ILE B 1 247 ? -13.304 -83.636 67.603 1.00 42.75 226 ILE B CA 1
ATOM 5538 C C . ILE B 1 247 ? -14.113 -84.711 66.921 1.00 40.41 226 ILE B C 1
ATOM 5539 O O . ILE B 1 247 ? -14.732 -85.545 67.582 1.00 48.62 226 ILE B O 1
ATOM 5544 N N . ASP B 1 248 ? -14.051 -84.738 65.595 1.00 38.56 227 ASP B N 1
ATOM 5545 C CA . ASP B 1 248 ? -14.807 -85.714 64.824 1.00 41.47 227 ASP B CA 1
ATOM 5546 C C . ASP B 1 248 ? -13.923 -86.846 64.308 1.00 47.15 227 ASP B C 1
ATOM 5547 O O . ASP B 1 248 ? -13.044 -86.627 63.463 1.00 48.88 227 ASP B O 1
ATOM 5552 N N . LEU B 1 249 ? -14.187 -88.055 64.811 1.00 40.82 228 LEU B N 1
ATOM 5553 C CA . LEU B 1 249 ? -13.531 -89.284 64.359 1.00 47.38 228 LEU B CA 1
ATOM 5554 C C . LEU B 1 249 ? -14.046 -89.763 62.997 1.00 50.54 228 LEU B C 1
ATOM 5555 O O . LEU B 1 249 ? -15.218 -89.586 62.682 1.00 56.66 228 LEU B O 1
ATOM 5560 N N . PRO B 1 250 ? -13.202 -90.505 62.252 1.00 52.55 229 PRO B N 1
ATOM 5561 C CA . PRO B 1 250 ? -13.613 -90.994 60.943 1.00 46.13 229 PRO B CA 1
ATOM 5562 C C . PRO B 1 250 ? -14.313 -92.328 60.996 1.00 45.54 229 PRO B C 1
ATOM 5563 O O . PRO B 1 250 ? -14.413 -92.946 62.060 1.00 52.60 229 PRO B O 1
ATOM 5567 N N . ASP B 1 251 ? -14.858 -92.721 59.847 1.00 53.33 230 ASP B N 1
ATOM 5568 C CA . ASP B 1 251 ? -15.339 -94.076 59.584 1.00 62.56 230 ASP B CA 1
ATOM 5569 C C . ASP B 1 251 ? -14.431 -95.169 60.163 1.00 65.28 230 ASP B C 1
ATOM 5570 O O . ASP B 1 251 ? -14.850 -95.953 61.011 1.00 59.69 230 ASP B O 1
ATOM 5575 N N . SER B 1 252 ? -13.204 -95.247 59.664 1.00 68.70 231 SER B N 1
ATOM 5576 C CA . SER B 1 252 ? -12.321 -96.360 60.005 1.00 70.72 231 SER B CA 1
ATOM 5577 C C . SER B 1 252 ? -11.131 -95.911 60.847 1.00 68.20 231 SER B C 1
ATOM 5578 O O . SER B 1 252 ? -10.482 -94.911 60.540 1.00 66.69 231 SER B O 1
ATOM 5581 N N . LEU B 1 253 ? -10.860 -96.647 61.921 1.00 68.36 232 LEU B N 1
ATOM 5582 C CA . LEU B 1 253 ? -9.912 -96.196 62.939 1.00 73.06 232 LEU B CA 1
ATOM 5583 C C . LEU B 1 253 ? -8.493 -96.726 62.711 1.00 78.00 232 LEU B C 1
ATOM 5584 O O . LEU B 1 253 ? -7.597 -96.509 63.536 1.00 76.63 232 LEU B O 1
ATOM 5589 N N . ASP B 1 254 ? -8.282 -97.343 61.549 1.00 75.88 233 ASP B N 1
ATOM 5590 C CA . ASP B 1 254 ? -7.027 -98.002 61.225 1.00 86.52 233 ASP B CA 1
ATOM 5591 C C . ASP B 1 254 ? -5.992 -96.970 60.781 1.00 92.35 233 ASP B C 1
ATOM 5592 O O . ASP B 1 254 ? -6.288 -95.779 60.712 1.00 83.42 233 ASP B O 1
ATOM 5597 N N . GLY B 1 255 ? -4.766 -97.423 60.529 1.00 100.23 234 GLY B N 1
ATOM 5598 C CA . GLY B 1 255 ? -3.623 -96.516 60.441 1.00 94.51 234 GLY B CA 1
ATOM 5599 C C . GLY B 1 255 ? -3.429 -95.736 61.733 1.00 85.07 234 GLY B C 1
ATOM 5600 O O . GLY B 1 255 ? -3.564 -96.287 62.825 1.00 72.37 234 GLY B O 1
ATOM 5601 N N . ASP B 1 256 ? -3.178 -94.437 61.608 1.00 77.73 235 ASP B N 1
ATOM 5602 C CA . ASP B 1 256 ? -2.722 -93.639 62.743 1.00 77.66 235 ASP B CA 1
ATOM 5603 C C . ASP B 1 256 ? -3.851 -92.836 63.412 1.00 73.74 235 ASP B C 1
ATOM 5604 O O . ASP B 1 256 ? -3.594 -91.989 64.271 1.00 61.82 235 ASP B O 1
ATOM 5609 N N . VAL B 1 257 ? -5.094 -93.071 63.002 1.00 63.80 236 VAL B N 1
ATOM 5610 C CA . VAL B 1 257 ? -6.154 -92.157 63.381 1.00 55.70 236 VAL B CA 1
ATOM 5611 C C . VAL B 1 257 ? -6.283 -92.100 64.888 1.00 59.38 236 VAL B C 1
ATOM 5612 O O . VAL B 1 257 ? -6.463 -91.036 65.460 1.00 61.10 236 VAL B O 1
ATOM 5616 N N . LEU B 1 258 ? -5.993 -93.209 65.542 1.00 70.16 237 LEU B N 1
ATOM 5617 C CA . LEU B 1 258 ? -6.080 -93.238 66.981 1.00 66.48 237 LEU B CA 1
ATOM 5618 C C . LEU B 1 258 ? -4.906 -92.515 67.620 1.00 64.17 237 LEU B C 1
ATOM 5619 O O . LEU B 1 258 ? -5.084 -91.752 68.570 1.00 59.04 237 LEU B O 1
ATOM 5624 N N . THR B 1 259 ? -3.729 -92.668 67.017 1.00 60.77 238 THR B N 1
ATOM 5625 C CA . THR B 1 259 ? -2.558 -91.867 67.362 1.00 62.71 238 THR B CA 1
ATOM 5626 C C . THR B 1 259 ? -2.874 -90.367 67.325 1.00 73.52 238 THR B C 1
ATOM 5627 O O . THR B 1 259 ? -2.902 -89.697 68.365 1.00 67.33 238 THR B O 1
ATOM 5631 N N . ARG B 1 260 ? -3.164 -89.858 66.130 1.00 65.51 239 ARG B N 1
ATOM 5632 C CA . ARG B 1 260 ? -3.517 -88.452 65.953 1.00 67.13 239 ARG B CA 1
ATOM 5633 C C . ARG B 1 260 ? -4.567 -87.934 66.961 1.00 64.32 239 ARG B C 1
ATOM 5634 O O . ARG B 1 260 ? -4.502 -86.784 67.388 1.00 63.48 239 ARG B O 1
ATOM 5642 N N . LEU B 1 261 ? -5.510 -88.782 67.356 1.00 64.82 240 LEU B N 1
ATOM 5643 C CA . LEU B 1 261 ? -6.523 -88.366 68.325 1.00 61.73 240 LEU B CA 1
ATOM 5644 C C . LEU B 1 261 ? -5.882 -87.863 69.606 1.00 61.25 240 LEU B C 1
ATOM 5645 O O . LEU B 1 261 ? -6.233 -86.801 70.114 1.00 62.39 240 LEU B O 1
ATOM 5650 N N . GLY B 1 262 ? -4.935 -88.632 70.124 1.00 69.62 241 GLY B N 1
ATOM 5651 C CA . GLY B 1 262 ? -4.161 -88.211 71.284 1.00 77.26 241 GLY B CA 1
ATOM 5652 C C . GLY B 1 262 ? -3.482 -86.872 71.074 1.00 67.51 241 GLY B C 1
ATOM 5653 O O . GLY B 1 262 ? -3.480 -86.021 71.960 1.00 70.55 241 GLY B O 1
ATOM 5654 N N . GLU B 1 263 ? -2.916 -86.675 69.889 1.00 69.10 242 GLU B N 1
ATOM 5655 C CA . GLU B 1 263 ? -2.207 -85.435 69.591 1.00 79.52 242 GLU B CA 1
ATOM 5656 C C . GLU B 1 263 ? -3.144 -84.224 69.658 1.00 79.61 242 GLU B C 1
ATOM 5657 O O . GLU B 1 263 ? -2.880 -83.276 70.389 1.00 79.56 242 GLU B O 1
ATOM 5663 N N . ALA B 1 264 ? -4.308 -84.351 69.023 1.00 77.78 243 ALA B N 1
ATOM 5664 C CA . ALA B 1 264 ? -5.298 -83.274 68.944 1.00 68.08 243 ALA B CA 1
ATOM 5665 C C . ALA B 1 264 ? -5.840 -82.819 70.303 1.00 74.26 243 ALA B C 1
ATOM 5666 O O . ALA B 1 264 ? -6.297 -81.672 70.450 1.00 71.34 243 ALA B O 1
ATOM 5668 N N . LEU B 1 265 ? -5.861 -83.733 71.271 1.00 72.81 244 LEU B N 1
ATOM 5669 C CA . LEU B 1 265 ? -6.414 -83.434 72.595 1.00 71.31 244 LEU B CA 1
ATOM 5670 C C . LEU B 1 265 ? -5.423 -82.640 73.445 1.00 74.74 244 LEU B C 1
ATOM 5671 O O . LEU B 1 265 ? -5.806 -81.983 74.413 1.00 71.60 244 LEU B O 1
ATOM 5676 N N . THR B 1 266 ? -4.157 -82.676 73.045 1.00 81.42 245 THR B N 1
ATOM 5677 C CA . THR B 1 266 ? -3.082 -82.058 73.803 1.00 92.78 245 THR B CA 1
ATOM 5678 C C . THR B 1 266 ? -2.277 -81.105 72.914 1.00 96.20 245 THR B C 1
ATOM 5679 O O . THR B 1 266 ? -1.088 -80.881 73.136 1.00 99.21 245 THR B O 1
ATOM 5683 N N . ASN B 1 267 ? -2.922 -80.582 71.882 1.00 102.92 246 ASN B N 1
ATOM 5684 C CA . ASN B 1 267 ? -2.290 -79.608 71.021 1.00 97.67 246 ASN B CA 1
ATOM 5685 C C . ASN B 1 267 ? -2.448 -78.219 71.609 1.00 96.12 246 ASN B C 1
ATOM 5686 O O . ASN B 1 267 ? -1.498 -77.437 71.644 1.00 96.08 246 ASN B O 1
ATOM 5691 N N . GLY B 1 268 ? -3.609 -77.981 72.212 1.00 97.97 247 GLY B N 1
ATOM 5692 C CA . GLY B 1 268 ? -3.875 -76.750 72.968 1.00 102.22 247 GLY B CA 1
ATOM 5693 C C . GLY B 1 268 ? -3.738 -75.389 72.265 1.00 106.18 247 GLY B C 1
ATOM 5694 O O . GLY B 1 268 ? -4.031 -74.358 72.872 1.00 93.39 247 GLY B O 1
ATOM 5695 N N . LEU B 1 269 ? -3.305 -75.382 70.996 1.00 108.28 248 LEU B N 1
ATOM 5696 C CA . LEU B 1 269 ? -2.955 -74.124 70.282 1.00 92.75 248 LEU B CA 1
ATOM 5697 C C . LEU B 1 269 ? -4.161 -73.202 70.023 1.00 85.44 248 LEU B C 1
ATOM 5698 O O . LEU B 1 269 ? -4.300 -72.671 68.925 1.00 75.11 248 LEU B O 1
ATOM 5703 N N . ALA B 1 270 ? -5.025 -73.015 71.019 1.00 97.83 249 ALA B N 1
ATOM 5704 C CA . ALA B 1 270 ? -6.457 -73.201 70.796 1.00 97.92 249 ALA B CA 1
ATOM 5705 C C . ALA B 1 270 ? -6.561 -74.356 69.801 1.00 93.93 249 ALA B C 1
ATOM 5706 O O . ALA B 1 270 ? -5.813 -75.314 69.918 1.00 120.32 249 ALA B O 1
ATOM 5708 N N . GLU B 1 271 ? -7.324 -74.182 68.727 1.00 81.41 250 GLU B N 1
ATOM 5709 C CA . GLU B 1 271 ? -7.841 -75.325 67.964 1.00 72.42 250 GLU B CA 1
ATOM 5710 C C . GLU B 1 271 ? -8.710 -76.155 68.872 1.00 61.60 250 GLU B C 1
ATOM 5711 O O . GLU B 1 271 ? -8.223 -76.836 69.770 1.00 67.30 250 GLU B O 1
ATOM 5717 N N . ASP B 1 272 ? -10.004 -75.945 68.745 1.00 57.80 251 ASP B N 1
ATOM 5718 C CA . ASP B 1 272 ? -10.963 -76.632 69.553 1.00 57.10 251 ASP B CA 1
ATOM 5719 C C . ASP B 1 272 ? -12.055 -77.167 68.641 1.00 54.15 251 ASP B C 1
ATOM 5720 O O . ASP B 1 272 ? -13.163 -77.488 69.090 1.00 48.41 251 ASP B O 1
ATOM 5725 N N . GLN B 1 273 ? -11.743 -77.224 67.345 1.00 51.97 252 GLN B N 1
ATOM 5726 C CA . GLN B 1 273 ? -12.695 -77.677 66.349 1.00 46.29 252 GLN B CA 1
ATOM 5727 C C . GLN B 1 273 ? -12.009 -78.501 65.269 1.00 46.25 252 GLN B C 1
ATOM 5728 O O . GLN B 1 273 ? -11.474 -77.963 64.304 1.00 49.95 252 GLN B O 1
ATOM 5734 N N . LEU B 1 274 ? -12.085 -79.825 65.416 1.00 48.58 253 LEU B N 1
ATOM 5735 C CA . LEU B 1 274 ? -11.088 -80.725 64.839 1.00 53.00 253 LEU B CA 1
ATOM 5736 C C . LEU B 1 274 ? -11.709 -81.960 64.186 1.00 52.23 253 LEU B C 1
ATOM 5737 O O . LEU B 1 274 ? -12.669 -82.541 64.704 1.00 56.56 253 LEU B O 1
ATOM 5742 N N . ALA B 1 275 ? -11.136 -82.381 63.067 1.00 42.08 254 ALA B N 1
ATOM 5743 C CA . ALA B 1 275 ? -11.477 -83.664 62.498 1.00 41.79 254 ALA B CA 1
ATOM 5744 C C . ALA B 1 275 ? -10.247 -84.514 62.248 1.00 47.48 254 ALA B C 1
ATOM 5745 O O . ALA B 1 275 ? -9.150 -83.995 62.027 1.00 44.91 254 ALA B O 1
ATOM 5747 N N . ILE B 1 276 ? -10.431 -85.826 62.292 1.00 45.54 255 ILE B N 1
ATOM 5748 C CA . ILE B 1 276 ? -9.346 -86.743 62.063 1.00 42.60 255 ILE B CA 1
ATOM 5749 C C . ILE B 1 276 ? -9.710 -87.684 60.951 1.00 43.10 255 ILE B C 1
ATOM 5750 O O . ILE B 1 276 ? -10.785 -88.282 60.956 1.00 46.85 255 ILE B O 1
ATOM 5755 N N . ARG B 1 277 ? -8.858 -87.733 59.940 1.00 54.01 256 ARG B N 1
ATOM 5756 C CA . ARG B 1 277 ? -9.176 -88.426 58.698 1.00 54.65 256 ARG B CA 1
ATOM 5757 C C . ARG B 1 277 ? -7.952 -89.228 58.252 1.00 47.81 256 ARG B C 1
ATOM 5758 O O . ARG B 1 277 ? -6.908 -89.159 58.890 1.00 46.74 256 ARG B O 1
ATOM 5766 N N . GLN B 1 278 ? -8.091 -90.026 57.199 1.00 53.71 257 GLN B N 1
ATOM 5767 C CA . GLN B 1 278 ? -6.954 -90.802 56.713 1.00 62.00 257 GLN B CA 1
ATOM 5768 C C . GLN B 1 278 ? -5.721 -89.907 56.489 1.00 66.02 257 GLN B C 1
ATOM 5769 O O . GLN B 1 278 ? -4.628 -90.225 56.957 1.00 70.89 257 GLN B O 1
ATOM 5775 N N . SER B 1 279 ? -5.960 -88.704 55.981 1.00 65.05 258 SER B N 1
ATOM 5776 C CA . SER B 1 279 ? -4.890 -87.815 55.553 1.00 57.97 258 SER B CA 1
ATOM 5777 C C . SER B 1 279 ? -4.501 -86.760 56.605 1.00 68.46 258 SER B C 1
ATOM 5778 O O . SER B 1 279 ? -3.907 -85.739 56.261 1.00 80.69 258 SER B O 1
ATOM 5781 N N . GLY B 1 280 ? -4.881 -86.968 57.863 1.00 60.42 259 GLY B N 1
ATOM 5782 C CA . GLY B 1 280 ? -4.307 -86.167 58.957 1.00 63.01 259 GLY B CA 1
ATOM 5783 C C . GLY B 1 280 ? -5.283 -85.514 59.940 1.00 63.87 259 GLY B C 1
ATOM 5784 O O . GLY B 1 280 ? -6.373 -86.030 60.202 1.00 73.32 259 GLY B O 1
ATOM 5785 N N . VAL B 1 281 ? -4.826 -84.443 60.573 1.00 55.35 260 VAL B N 1
ATOM 5786 C CA . VAL B 1 281 ? -5.648 -83.684 61.498 1.00 56.45 260 VAL B CA 1
ATOM 5787 C C . VAL B 1 281 ? -6.056 -82.344 60.882 1.00 60.81 260 VAL B C 1
ATOM 5788 O O . VAL B 1 281 ? -5.222 -81.625 60.315 1.00 60.36 260 VAL B O 1
ATOM 5792 N N . LEU B 1 282 ? -7.351 -82.045 60.938 1.00 55.67 261 LEU B N 1
ATOM 5793 C CA . LEU B 1 282 ? -7.886 -80.890 60.253 1.00 48.56 261 LEU B CA 1
ATOM 5794 C C . LEU B 1 282 ? -8.608 -79.967 61.205 1.00 52.46 261 LEU B C 1
ATOM 5795 O O . LEU B 1 282 ? -9.192 -80.411 62.203 1.00 63.85 261 LEU B O 1
ATOM 5800 N N . ALA B 1 283 ? -8.432 -78.668 60.976 1.00 64.16 262 ALA B N 1
ATOM 5801 C CA . ALA B 1 283 ? -9.078 -77.633 61.777 1.00 55.84 262 ALA B CA 1
ATOM 5802 C C . ALA B 1 283 ? -10.143 -76.893 60.960 1.00 58.51 262 ALA B C 1
ATOM 5803 O O . ALA B 1 283 ? -10.043 -76.764 59.721 1.00 53.12 262 ALA B O 1
ATOM 5805 N N . ARG B 1 284 ? -11.171 -76.441 61.653 1.00 50.93 263 ARG B N 1
ATOM 5806 C CA . ARG B 1 284 ? -12.327 -75.873 61.021 1.00 50.80 263 ARG B CA 1
ATOM 5807 C C . ARG B 1 284 ? -12.074 -74.381 60.816 1.00 52.99 263 ARG B C 1
ATOM 5808 O O . ARG B 1 284 ? -11.530 -73.715 61.695 1.00 48.63 263 ARG B O 1
ATOM 5816 N N . ARG B 1 285 ? -12.362 -73.896 59.610 1.00 56.84 264 ARG B N 1
ATOM 5817 C CA . ARG B 1 285 ? -12.115 -72.494 59.242 1.00 55.31 264 ARG B CA 1
ATOM 5818 C C . ARG B 1 285 ? -13.313 -71.941 58.509 1.00 49.61 264 ARG B C 1
ATOM 5819 O O . ARG B 1 285 ? -13.855 -72.593 57.627 1.00 56.98 264 ARG B O 1
ATOM 5827 N N . LEU B 1 286 ? -13.669 -70.708 58.810 1.00 44.84 265 LEU B N 1
ATOM 5828 C CA . LEU B 1 286 ? -14.668 -70.014 58.040 1.00 45.68 265 LEU B CA 1
ATOM 5829 C C . LEU B 1 286 ? -13.989 -69.219 56.939 1.00 48.28 265 LEU B C 1
ATOM 5830 O O . LEU B 1 286 ? -13.025 -68.504 57.192 1.00 48.55 265 LEU B O 1
ATOM 5835 N N . VAL B 1 287 ? -14.466 -69.379 55.711 1.00 47.61 266 VAL B N 1
ATOM 5836 C CA . VAL B 1 287 ? -13.758 -68.847 54.549 1.00 61.23 266 VAL B CA 1
ATOM 5837 C C . VAL B 1 287 ? -14.698 -68.162 53.525 1.00 57.99 266 VAL B C 1
ATOM 5838 O O . VAL B 1 287 ? -15.651 -68.773 53.044 1.00 53.06 266 VAL B O 1
ATOM 5842 N N . PRO B 1 288 ? -14.418 -66.880 53.195 1.00 66.99 267 PRO B N 1
ATOM 5843 C CA . PRO B 1 288 ? -15.117 -66.171 52.105 1.00 60.96 267 PRO B CA 1
ATOM 5844 C C . PRO B 1 288 ? -15.280 -67.032 50.860 1.00 60.93 267 PRO B C 1
ATOM 5845 O O . PRO B 1 288 ? -14.334 -67.687 50.429 1.00 65.54 267 PRO B O 1
ATOM 5849 N N . ALA B 1 289 ? -16.488 -67.067 50.319 1.00 59.34 268 ALA B N 1
ATOM 5850 C CA . ALA B 1 289 ? -16.800 -67.975 49.238 1.00 57.48 268 ALA B CA 1
ATOM 5851 C C . ALA B 1 289 ? -17.402 -67.221 48.060 1.00 60.86 268 ALA B C 1
ATOM 5852 O O . ALA B 1 289 ? -18.551 -67.458 47.698 1.00 55.75 268 ALA B O 1
ATOM 5854 N N . PRO B 1 290 ? -16.626 -66.305 47.449 1.00 70.83 269 PRO B N 1
ATOM 5855 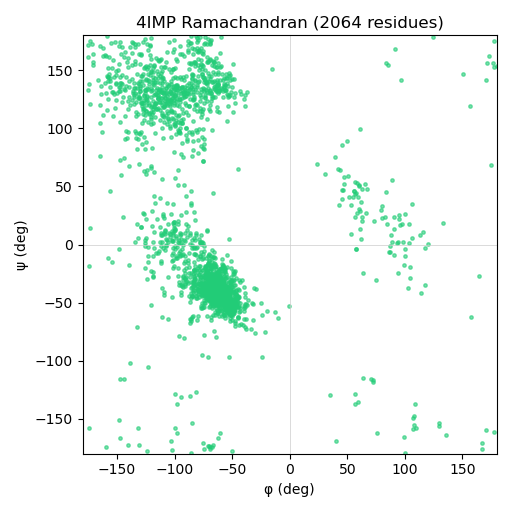C CA . PRO B 1 290 ? -17.141 -65.592 46.267 1.00 71.02 269 PRO B CA 1
ATOM 5856 C C . PRO B 1 290 ? -17.578 -66.559 45.165 1.00 67.78 269 PRO B C 1
ATOM 5857 O O . PRO B 1 290 ? -16.864 -67.522 44.872 1.00 60.03 269 PRO B O 1
ATOM 5861 N N . ALA B 1 291 ? -18.768 -66.336 44.606 1.00 72.96 270 ALA B N 1
ATOM 5862 C CA . ALA B 1 291 ? -19.235 -67.105 43.444 1.00 83.12 270 ALA B CA 1
ATOM 5863 C C . ALA B 1 291 ? -18.214 -67.048 42.306 1.00 87.09 270 ALA B C 1
ATOM 5864 O O . ALA B 1 291 ? -17.723 -65.974 41.966 1.00 84.45 270 ALA B O 1
ATOM 5866 N N . ASN B 1 292 ? -17.857 -68.218 41.767 1.00 89.64 271 ASN B N 1
ATOM 5867 C CA . ASN B 1 292 ? -16.745 -68.334 40.805 1.00 94.89 271 ASN B CA 1
ATOM 5868 C C . ASN B 1 292 ? -17.211 -68.683 39.397 1.00 96.73 271 ASN B C 1
ATOM 5869 O O . ASN B 1 292 ? -16.754 -69.662 38.807 1.00 85.08 271 ASN B O 1
ATOM 5874 N N . GLN B 1 293 ? -18.098 -67.842 38.863 1.00 112.29 272 GLN B N 1
ATOM 5875 C CA . GLN B 1 293 ? -18.727 -68.021 37.534 1.00 133.07 272 GLN B CA 1
ATOM 5876 C C . GLN B 1 293 ? -18.077 -69.045 36.579 1.00 135.73 272 GLN B C 1
ATOM 5877 O O . GLN B 1 293 ? -16.852 -69.211 36.574 1.00 129.49 272 GLN B O 1
ATOM 5883 N N . PRO B 1 294 ? -18.896 -69.656 35.694 1.00 130.53 273 PRO B N 1
ATOM 5884 C CA . PRO B 1 294 ? -20.288 -69.264 35.442 1.00 119.27 273 PRO B CA 1
ATOM 5885 C C . PRO B 1 294 ? -21.255 -69.802 36.498 1.00 108.25 273 PRO B C 1
ATOM 5886 O O . PRO B 1 294 ? -20.847 -70.525 37.408 1.00 98.12 273 PRO B O 1
ATOM 5890 N N . ALA B 1 295 ? -22.515 -69.395 36.404 1.00 100.95 274 ALA B N 1
ATOM 5891 C CA . ALA B 1 295 ? -23.576 -70.021 37.172 1.00 106.28 274 ALA B CA 1
ATOM 5892 C C . ALA B 1 295 ? -24.246 -71.110 36.347 1.00 108.38 274 ALA B C 1
ATOM 5893 O O . ALA B 1 295 ? -24.968 -70.820 35.391 1.00 106.92 274 ALA B O 1
ATOM 5895 N N . GLY B 1 296 ? -23.976 -72.363 36.710 1.00 106.98 275 GLY B N 1
ATOM 5896 C CA . GLY B 1 296 ? -24.389 -73.535 35.922 1.00 91.48 275 GLY B CA 1
ATOM 5897 C C . GLY B 1 296 ? -25.772 -73.461 35.283 1.00 102.90 275 GLY B C 1
ATOM 5898 O O . GLY B 1 296 ? -25.923 -73.752 34.094 1.00 116.17 275 GLY B O 1
ATOM 5899 N N . ARG B 1 297 ? -26.791 -73.136 36.082 1.00 95.13 276 ARG B N 1
ATOM 5900 C CA . ARG B 1 297 ? -28.174 -73.050 35.575 1.00 97.42 276 ARG B CA 1
ATOM 5901 C C . ARG B 1 297 ? -28.932 -71.804 36.087 1.00 94.80 276 ARG B C 1
ATOM 5902 O O . ARG B 1 297 ? -28.381 -71.010 36.846 1.00 89.68 276 ARG B O 1
ATOM 5910 N N . LYS B 1 298 ? -30.145 -71.585 35.571 1.00 90.03 277 LYS B N 1
ATOM 5911 C CA . LYS B 1 298 ? -31.014 -70.515 36.076 1.00 88.29 277 LYS B CA 1
ATOM 5912 C C . LYS B 1 298 ? -32.324 -71.063 36.648 1.00 82.64 277 LYS B C 1
ATOM 5913 O O . LYS B 1 298 ? -33.245 -71.422 35.910 1.00 85.04 277 LYS B O 1
ATOM 5919 N N . TRP B 1 299 ? -32.413 -71.081 37.967 1.00 69.90 278 TRP B N 1
ATOM 5920 C CA . TRP B 1 299 ? -33.384 -71.915 38.652 1.00 70.41 278 TRP B CA 1
ATOM 5921 C C . TRP B 1 299 ? -34.771 -71.302 38.657 1.00 68.71 278 TRP B C 1
ATOM 5922 O O . TRP B 1 299 ? -34.930 -70.084 38.768 1.00 69.58 278 TRP B O 1
ATOM 5933 N N . ARG B 1 300 ? -35.776 -72.148 38.466 1.00 63.03 279 ARG B N 1
ATOM 5934 C CA . ARG B 1 300 ? -37.171 -71.752 38.598 1.00 66.14 279 ARG B CA 1
ATOM 5935 C C . ARG B 1 300 ? -37.953 -73.005 38.966 1.00 67.83 279 ARG B C 1
ATOM 5936 O O . ARG B 1 300 ? -37.487 -74.116 38.714 1.00 70.97 279 ARG B O 1
ATOM 5944 N N . PRO B 1 301 ? -39.147 -72.841 39.560 1.00 69.25 280 PRO B N 1
ATOM 5945 C CA . PRO B 1 301 ? -39.935 -74.019 39.896 1.00 75.41 280 PRO B CA 1
ATOM 5946 C C . PRO B 1 301 ? -40.715 -74.536 38.697 1.00 85.48 280 PRO B C 1
ATOM 5947 O O . PRO B 1 301 ? -40.994 -73.784 37.764 1.00 95.82 280 PRO B O 1
ATOM 5951 N N . ARG B 1 302 ? -41.057 -75.817 38.729 1.00 85.05 281 ARG B N 1
ATOM 5952 C CA . ARG B 1 302 ? -41.727 -76.461 37.622 1.00 86.92 281 ARG B CA 1
ATOM 5953 C C . ARG B 1 302 ? -43.141 -76.820 38.047 1.00 92.62 281 ARG B C 1
ATOM 5954 O O . ARG B 1 302 ? -43.993 -77.127 37.214 1.00 101.44 281 ARG B O 1
ATOM 5962 N N . GLY B 1 303 ? -43.387 -76.759 39.352 1.00 72.89 282 GLY B N 1
ATOM 5963 C CA . GLY B 1 303 ? -44.692 -77.091 39.902 1.00 73.41 282 GLY B CA 1
ATOM 5964 C C . GLY B 1 303 ? -45.006 -76.290 41.149 1.00 81.77 282 GLY B C 1
ATOM 5965 O O . GLY B 1 303 ? -44.563 -75.145 41.293 1.00 93.39 282 GLY B O 1
ATOM 5966 N N . SER B 1 304 ? -45.806 -76.876 42.037 1.00 70.78 283 SER B N 1
ATOM 5967 C CA . SER B 1 304 ? -46.122 -76.251 43.317 1.00 82.15 283 SER B CA 1
ATOM 5968 C C . SER B 1 304 ? -44.882 -76.212 44.205 1.00 87.99 283 SER B C 1
ATOM 5969 O O . SER B 1 304 ? -44.210 -77.229 44.387 1.00 82.63 283 SER B O 1
ATOM 5972 N N . ALA B 1 305 ? -44.594 -75.039 44.767 1.00 77.78 284 ALA B N 1
ATOM 5973 C CA . ALA B 1 305 ? -43.561 -74.903 45.789 1.00 63.53 284 ALA B CA 1
ATOM 5974 C C . ALA B 1 305 ? -44.183 -74.754 47.170 1.00 73.71 284 ALA B C 1
ATOM 5975 O O . ALA B 1 305 ? -45.104 -73.948 47.357 1.00 66.26 284 ALA B O 1
ATOM 5977 N N . LEU B 1 306 ? -43.688 -75.548 48.130 1.00 69.89 285 LEU B N 1
ATOM 5978 C CA . LEU B 1 306 ? -44.147 -75.477 49.530 1.00 63.90 285 LEU B CA 1
ATOM 5979 C C . LEU B 1 306 ? -43.127 -74.753 50.414 1.00 61.88 285 LEU B C 1
ATOM 5980 O O . LEU B 1 306 ? -41.946 -75.020 50.337 1.00 63.09 285 LEU B O 1
ATOM 5985 N N . ILE B 1 307 ? -43.598 -73.837 51.253 1.00 54.91 286 ILE B N 1
ATOM 5986 C CA . ILE B 1 307 ? -42.739 -73.201 52.237 1.00 49.35 286 ILE B CA 1
ATOM 5987 C C . ILE B 1 307 ? -43.272 -73.492 53.621 1.00 60.04 286 ILE B C 1
ATOM 5988 O O . ILE B 1 307 ? -44.352 -73.022 53.988 1.00 67.45 286 ILE B O 1
ATOM 5993 N N . THR B 1 308 ? -42.537 -74.278 54.393 1.00 48.12 287 THR B N 1
ATOM 5994 C CA . THR B 1 308 ? -42.913 -74.476 55.764 1.00 52.62 287 THR B CA 1
ATOM 5995 C C . THR B 1 308 ? -42.576 -73.205 56.516 1.00 57.35 287 THR B C 1
ATOM 5996 O O . THR B 1 308 ? -41.590 -72.536 56.188 1.00 56.03 287 THR B O 1
ATOM 6000 N N . GLY B 1 309 ? -43.441 -72.817 57.455 1.00 55.46 288 GLY B N 1
ATOM 6001 C CA . GLY B 1 309 ? -43.324 -71.511 58.116 1.00 61.41 288 GLY B CA 1
ATOM 6002 C C . GLY B 1 309 ? -43.440 -70.367 57.122 1.00 57.37 288 GLY B C 1
ATOM 6003 O O . GLY B 1 309 ? -42.906 -69.275 57.344 1.00 65.96 288 GLY B O 1
ATOM 6004 N N . GLY B 1 310 ? -44.182 -70.616 56.043 1.00 58.44 289 GLY B N 1
ATOM 6005 C CA . GLY B 1 310 ? -44.324 -69.666 54.942 1.00 61.79 289 GLY B CA 1
ATOM 6006 C C . GLY B 1 310 ? -45.049 -68.367 55.263 1.00 68.51 289 GLY B C 1
ATOM 6007 O O . GLY B 1 310 ? -45.025 -67.434 54.464 1.00 69.76 289 GLY B O 1
ATOM 6008 N N . LEU B 1 311 ? -45.682 -68.299 56.433 1.00 69.64 290 LEU B N 1
ATOM 6009 C CA . LEU B 1 311 ? -46.368 -67.083 56.864 1.00 72.25 290 LEU B CA 1
ATOM 6010 C C . LEU B 1 311 ? -45.564 -66.309 57.889 1.00 74.90 290 LEU B C 1
ATOM 6011 O O . LEU B 1 311 ? -46.012 -65.281 58.404 1.00 59.11 290 LEU B O 1
ATOM 6016 N N . GLY B 1 312 ? -44.366 -66.796 58.178 1.00 74.60 291 GLY B N 1
ATOM 6017 C CA . GLY B 1 312 ? -43.382 -65.998 58.886 1.00 57.22 291 GLY B CA 1
ATOM 6018 C C . GLY B 1 312 ? -42.722 -64.993 57.968 1.00 53.38 291 GLY B C 1
ATOM 6019 O O . GLY B 1 312 ? -42.965 -64.987 56.752 1.00 50.65 291 GLY B O 1
ATOM 6020 N N . ALA B 1 313 ? -41.820 -64.201 58.533 1.00 43.31 292 ALA B N 1
ATOM 6021 C CA . ALA B 1 313 ? -41.238 -63.069 57.825 1.00 51.60 292 ALA B CA 1
ATOM 6022 C C . ALA B 1 313 ? -40.465 -63.494 56.588 1.00 54.34 292 ALA B C 1
ATOM 6023 O O . ALA B 1 313 ? -40.538 -62.840 55.545 1.00 57.03 292 ALA B O 1
ATOM 6025 N N . VAL B 1 314 ? -39.646 -64.529 56.738 1.00 57.38 293 VAL B N 1
ATOM 6026 C CA . VAL B 1 314 ? -38.751 -64.949 55.679 1.00 47.39 293 VAL B CA 1
ATOM 6027 C C . VAL B 1 314 ? -39.537 -65.764 54.667 1.00 53.42 293 VAL B C 1
ATOM 6028 O O . VAL B 1 314 ? -39.379 -65.591 53.445 1.00 48.57 293 VAL B O 1
ATOM 6032 N N . GLY B 1 315 ? -40.455 -66.585 55.188 1.00 55.71 294 GLY B N 1
ATOM 6033 C CA . GLY B 1 315 ? -41.474 -67.257 54.377 1.00 54.77 294 GLY B CA 1
ATOM 6034 C C . GLY B 1 315 ? -42.166 -66.331 53.392 1.00 57.79 294 GLY B C 1
ATOM 6035 O O . GLY B 1 315 ? -42.183 -66.592 52.185 1.00 60.96 294 GLY B O 1
ATOM 6036 N N . ALA B 1 316 ? -42.671 -65.210 53.894 1.00 56.51 295 ALA B N 1
ATOM 6037 C CA . ALA B 1 316 ? -43.303 -64.211 53.041 1.00 53.32 295 ALA B CA 1
ATOM 6038 C C . ALA B 1 316 ? -42.401 -63.689 51.893 1.00 58.25 295 ALA B C 1
ATOM 6039 O O . ALA B 1 316 ? -42.832 -63.639 50.742 1.00 57.69 295 ALA B O 1
ATOM 6041 N N . GLN B 1 317 ? -41.149 -63.349 52.195 1.00 51.54 296 GLN B N 1
ATOM 6042 C CA . GLN B 1 317 ? -40.253 -62.839 51.153 1.00 53.24 296 GLN B CA 1
ATOM 6043 C C . GLN B 1 317 ? -40.005 -63.855 50.069 1.00 58.11 296 GLN B C 1
ATOM 6044 O O . GLN B 1 317 ? -40.026 -63.523 48.881 1.00 57.68 296 GLN B O 1
ATOM 6050 N N . VAL B 1 318 ? -39.701 -65.085 50.487 1.00 58.02 297 VAL B N 1
ATOM 6051 C CA . VAL B 1 318 ? -39.292 -66.147 49.571 1.00 56.19 297 VAL B CA 1
ATOM 6052 C C . VAL B 1 318 ? -40.445 -66.433 48.651 1.00 56.96 297 VAL B C 1
ATOM 6053 O O . VAL B 1 318 ? -40.265 -66.649 47.442 1.00 48.87 297 VAL B O 1
ATOM 6057 N N . ALA B 1 319 ? -41.635 -66.456 49.253 1.00 55.23 298 ALA B N 1
ATOM 6058 C CA . ALA B 1 319 ? -42.891 -66.649 48.548 1.00 52.33 298 ALA B CA 1
ATOM 6059 C C . ALA B 1 319 ? -43.135 -65.566 47.509 1.00 57.31 298 ALA B C 1
ATOM 6060 O O . ALA B 1 319 ? -43.402 -65.869 46.352 1.00 55.42 298 ALA B O 1
ATOM 6062 N N . ARG B 1 320 ? -42.978 -64.304 47.909 1.00 50.93 299 ARG B N 1
ATOM 6063 C CA . ARG B 1 320 ? -42.991 -63.202 46.952 1.00 58.97 299 ARG B CA 1
ATOM 6064 C C . ARG B 1 320 ? -41.997 -63.431 45.803 1.00 59.92 299 ARG B C 1
ATOM 6065 O O . ARG B 1 320 ? -42.326 -63.227 44.640 1.00 59.41 299 ARG B O 1
ATOM 6073 N N . TRP B 1 321 ? -40.818 -63.939 46.124 1.00 50.30 300 TRP B N 1
ATOM 6074 C CA . TRP B 1 321 ? -39.817 -64.193 45.101 1.00 59.95 300 TRP B CA 1
ATOM 6075 C C . TRP B 1 321 ? -40.232 -65.313 44.162 1.00 63.39 300 TRP B C 1
ATOM 6076 O O . TRP B 1 321 ? -40.199 -65.149 42.938 1.00 65.54 300 TRP B O 1
ATOM 6087 N N . LEU B 1 322 ? -40.714 -66.420 44.725 1.00 73.01 301 LEU B N 1
ATOM 6088 C CA . LEU B 1 322 ? -41.237 -67.536 43.919 1.00 75.71 301 LEU B CA 1
ATOM 6089 C C . LEU B 1 322 ? -42.355 -67.074 42.993 1.00 77.42 301 LEU B C 1
ATOM 6090 O O . LEU B 1 322 ? -42.222 -67.125 41.767 1.00 67.06 301 LEU B O 1
ATOM 6095 N N . ALA B 1 323 ? -43.447 -66.601 43.591 1.00 74.95 302 ALA B N 1
ATOM 6096 C CA . ALA B 1 323 ? -44.551 -65.994 42.840 1.00 75.76 302 ALA B CA 1
ATOM 6097 C C . ALA B 1 323 ? -44.052 -65.039 41.747 1.00 80.30 302 ALA B C 1
ATOM 6098 O O . ALA B 1 323 ? -44.650 -64.945 40.679 1.00 79.44 302 ALA B O 1
ATOM 6100 N N . GLU B 1 324 ? -42.927 -64.379 42.012 1.00 77.00 303 GLU B N 1
ATOM 6101 C CA . GLU B 1 324 ? -42.321 -63.426 41.078 1.00 75.97 303 GLU B CA 1
ATOM 6102 C C . GLU B 1 324 ? -41.651 -64.115 39.885 1.00 72.27 303 GLU B C 1
ATOM 6103 O O . GLU B 1 324 ? -41.594 -63.558 38.798 1.00 73.86 303 GLU B O 1
ATOM 6109 N N . ILE B 1 325 ? -41.088 -65.296 40.106 1.00 79.88 304 ILE B N 1
ATOM 6110 C CA . ILE B 1 325 ? -40.359 -65.972 39.031 1.00 79.04 304 ILE B CA 1
ATOM 6111 C C . ILE B 1 325 ? -41.175 -67.078 38.371 1.00 76.64 304 ILE B C 1
ATOM 6112 O O . ILE B 1 325 ? -40.647 -67.851 37.577 1.00 91.22 304 ILE B O 1
ATOM 6117 N N . GLY B 1 326 ? -42.460 -67.164 38.729 1.00 80.63 305 GLY B N 1
ATOM 6118 C CA . GLY B 1 326 ? -43.451 -67.910 37.929 1.00 75.89 305 GLY B CA 1
ATOM 6119 C C . GLY B 1 326 ? -43.917 -69.253 38.505 1.00 86.14 305 GLY B C 1
ATOM 6120 O O . GLY B 1 326 ? -44.212 -70.185 37.758 1.00 83.58 305 GLY B O 1
ATOM 6121 N N . ALA B 1 327 ? -44.030 -69.345 39.824 1.00 82.12 306 ALA B N 1
ATOM 6122 C CA . ALA B 1 327 ? -44.564 -70.553 40.436 1.00 93.15 306 ALA B CA 1
ATOM 6123 C C . ALA B 1 327 ? -46.045 -70.700 40.097 1.00 87.89 306 ALA B C 1
ATOM 6124 O O . ALA B 1 327 ? -46.827 -69.774 40.297 1.00 84.33 306 ALA B O 1
ATOM 6126 N N . GLU B 1 328 ? -46.419 -71.849 39.543 1.00 83.34 307 GLU B N 1
ATOM 6127 C CA . GLU B 1 328 ? -47.828 -72.160 39.342 1.00 85.23 307 GLU B CA 1
ATOM 6128 C C . GLU B 1 328 ? -48.570 -71.890 40.637 1.00 85.45 307 GLU B C 1
ATOM 6129 O O . GLU B 1 328 ? -49.588 -71.193 40.657 1.00 83.45 307 GLU B O 1
ATOM 6135 N N . ARG B 1 329 ? -48.007 -72.390 41.731 1.00 85.34 308 ARG B N 1
ATOM 6136 C CA . ARG B 1 329 ? -48.706 -72.445 43.008 1.00 83.03 308 ARG B CA 1
ATOM 6137 C C . ARG B 1 329 ? -47.723 -72.305 44.174 1.00 77.01 308 ARG B C 1
ATOM 6138 O O . ARG B 1 329 ? -46.526 -72.583 44.033 1.00 64.95 308 ARG B O 1
ATOM 6146 N N . ILE B 1 330 ? -48.226 -71.838 45.311 1.00 64.99 309 ILE B N 1
ATOM 6147 C CA . ILE B 1 330 ? -47.424 -71.747 46.515 1.00 67.11 309 ILE B CA 1
ATOM 6148 C C . ILE B 1 330 ? -48.217 -72.185 47.740 1.00 67.57 309 ILE B C 1
ATOM 6149 O O . ILE B 1 330 ? -49.290 -71.638 48.042 1.00 64.56 309 ILE B O 1
ATOM 6154 N N . VAL B 1 331 ? -47.720 -73.221 48.401 1.00 62.99 310 VAL B N 1
ATOM 6155 C CA . VAL B 1 331 ? -48.310 -73.686 49.648 1.00 68.60 310 VAL B CA 1
ATOM 6156 C C . VAL B 1 331 ? -47.543 -73.132 50.857 1.00 63.45 310 VAL B C 1
ATOM 6157 O O . VAL B 1 331 ? -46.329 -73.309 50.977 1.00 60.08 310 VAL B O 1
ATOM 6161 N N . LEU B 1 332 ? -48.240 -72.391 51.697 1.00 56.10 311 LEU B N 1
ATOM 6162 C CA . LEU B 1 332 ? -47.654 -71.912 52.927 1.00 65.90 311 LEU B CA 1
ATOM 6163 C C . LEU B 1 332 ? -48.263 -72.661 54.085 1.00 73.09 311 LEU B C 1
ATOM 6164 O O . LEU B 1 332 ? -49.487 -72.770 54.193 1.00 79.21 311 LEU B O 1
ATOM 6169 N N . THR B 1 333 ? -47.418 -73.256 54.908 1.00 63.29 312 THR B N 1
ATOM 6170 C CA . THR B 1 333 ? -47.907 -73.970 56.064 1.00 62.27 312 THR B CA 1
ATOM 6171 C C . THR B 1 333 ? -47.442 -73.354 57.354 1.00 57.73 312 THR B C 1
ATOM 6172 O O . THR B 1 333 ? -46.437 -72.648 57.402 1.00 62.05 312 THR B O 1
ATOM 6176 N N . SER B 1 334 ? -48.150 -73.684 58.413 1.00 56.82 313 SER B N 1
ATOM 6177 C CA . SER B 1 334 ? -47.898 -73.139 59.712 1.00 61.07 313 SER B CA 1
ATOM 6178 C C . SER B 1 334 ? -48.943 -73.716 60.614 1.00 63.86 313 SER B C 1
ATOM 6179 O O . SER B 1 334 ? -50.034 -74.034 60.164 1.00 63.33 313 SER B O 1
ATOM 6182 N N . ARG B 1 335 ? -48.631 -73.822 61.895 1.00 62.34 314 ARG B N 1
ATOM 6183 C CA . ARG B 1 335 ? -49.618 -74.239 62.871 1.00 71.22 314 ARG B CA 1
ATOM 6184 C C . ARG B 1 335 ? -50.855 -73.327 62.864 1.00 74.60 314 ARG B C 1
ATOM 6185 O O . ARG B 1 335 ? -51.990 -73.812 62.838 1.00 76.99 314 ARG B O 1
ATOM 6193 N N . ARG B 1 336 ? -50.619 -72.017 62.769 1.00 86.56 315 ARG B N 1
ATOM 6194 C CA . ARG B 1 336 ? -51.697 -71.017 62.756 1.00 80.00 315 ARG B CA 1
ATOM 6195 C C . ARG B 1 336 ? -52.441 -70.972 61.413 1.00 82.06 315 ARG B C 1
ATOM 6196 O O . ARG B 1 336 ? -53.627 -70.635 61.366 1.00 73.30 315 ARG B O 1
ATOM 6204 N N . GLY B 1 337 ? -51.720 -71.249 60.324 1.00 82.83 316 GLY B N 1
ATOM 6205 C CA . GLY B 1 337 ? -52.326 -71.359 58.992 1.00 78.14 316 GLY B CA 1
ATOM 6206 C C . GLY B 1 337 ? -52.951 -70.065 58.484 1.00 101.87 316 GLY B C 1
ATOM 6207 O O . GLY B 1 337 ? -52.246 -69.087 58.208 1.00 90.69 316 GLY B O 1
ATOM 6208 N N . ASN B 1 338 ? -54.277 -70.083 58.320 1.00 98.90 317 ASN B N 1
ATOM 6209 C CA . ASN B 1 338 ? -55.038 -68.914 57.867 1.00 88.06 317 ASN B CA 1
ATOM 6210 C C . ASN B 1 338 ? -55.217 -67.851 58.948 1.00 82.40 317 ASN B C 1
ATOM 6211 O O . ASN B 1 338 ? -55.383 -66.673 58.642 1.00 86.63 317 ASN B O 1
ATOM 6216 N N . GLN B 1 339 ? -55.205 -68.277 60.211 1.00 80.79 318 GLN B N 1
ATOM 6217 C CA . GLN B 1 339 ? -55.367 -67.350 61.349 1.00 99.20 318 GLN B CA 1
ATOM 6218 C C . GLN B 1 339 ? -54.069 -66.649 61.763 1.00 88.28 318 GLN B C 1
ATOM 6219 O O . GLN B 1 339 ? -53.897 -66.293 62.926 1.00 86.02 318 GLN B O 1
ATOM 6225 N N . ALA B 1 340 ? -53.158 -66.466 60.818 1.00 100.39 319 ALA B N 1
ATOM 6226 C CA . ALA B 1 340 ? -51.925 -65.750 61.098 1.00 108.20 319 ALA B CA 1
ATOM 6227 C C . ALA B 1 340 ? -51.994 -64.346 60.528 1.00 105.35 319 ALA B C 1
ATOM 6228 O O . ALA B 1 340 ? -52.546 -64.136 59.449 1.00 94.95 319 ALA B O 1
ATOM 6230 N N . ALA B 1 341 ? -51.515 -63.377 61.303 1.00 103.75 320 ALA B N 1
ATOM 6231 C CA . ALA B 1 341 ? -51.304 -62.021 60.804 1.00 95.51 320 ALA B CA 1
ATOM 6232 C C . ALA B 1 341 ? -50.686 -62.039 59.409 1.00 88.55 320 ALA B C 1
ATOM 6233 O O . ALA B 1 341 ? -49.687 -62.716 59.174 1.00 92.26 320 ALA B O 1
ATOM 6235 N N . GLY B 1 342 ? -51.287 -61.295 58.488 1.00 84.12 321 GLY B N 1
ATOM 6236 C CA . GLY B 1 342 ? -50.825 -61.265 57.104 1.00 80.61 321 GLY B CA 1
ATOM 6237 C C . GLY B 1 342 ? -51.577 -62.273 56.272 1.00 79.81 321 GLY B C 1
ATOM 6238 O O . GLY B 1 342 ? -51.282 -62.461 55.083 1.00 72.33 321 GLY B O 1
ATOM 6239 N N . ALA B 1 343 ? -52.511 -62.964 56.934 1.00 85.80 322 ALA B N 1
ATOM 6240 C CA . ALA B 1 343 ? -53.432 -63.935 56.312 1.00 96.79 322 ALA B CA 1
ATOM 6241 C C . ALA B 1 343 ? -53.684 -63.715 54.823 1.00 104.02 322 ALA B C 1
ATOM 6242 O O . ALA B 1 343 ? -52.949 -64.238 53.967 1.00 84.34 322 ALA B O 1
ATOM 6244 N N . ALA B 1 344 ? -54.790 -63.037 54.518 1.00 106.06 323 ALA B N 1
ATOM 6245 C CA . ALA B 1 344 ? -55.183 -62.780 53.135 1.00 102.82 323 ALA B CA 1
ATOM 6246 C C . ALA B 1 344 ? -54.281 -61.727 52.502 1.00 85.62 323 ALA B C 1
ATOM 6247 O O . ALA B 1 344 ? -54.009 -61.766 51.306 1.00 75.69 323 ALA B O 1
ATOM 6249 N N . GLU B 1 345 ? -53.808 -60.795 53.318 1.00 81.39 324 GLU B N 1
ATOM 6250 C CA . GLU B 1 345 ? -52.996 -59.700 52.823 1.00 84.78 324 GLU B CA 1
ATOM 6251 C C . GLU B 1 345 ? -51.851 -60.272 51.992 1.00 94.28 324 GLU B C 1
ATOM 6252 O O . GLU B 1 345 ? -51.657 -59.908 50.824 1.00 89.07 324 GLU B O 1
ATOM 6258 N N . LEU B 1 346 ? -51.161 -61.239 52.585 1.00 97.99 325 LEU B N 1
ATOM 6259 C CA . LEU B 1 346 ? -50.070 -61.946 51.952 1.00 75.81 325 LEU B CA 1
ATOM 6260 C C . LEU B 1 346 ? -50.558 -62.618 50.681 1.00 71.84 325 LEU B C 1
ATOM 6261 O O . LEU B 1 346 ? -49.934 -62.505 49.621 1.00 73.27 325 LEU B O 1
ATOM 6266 N N . GLU B 1 347 ? -51.676 -63.324 50.781 1.00 73.96 326 GLU B N 1
ATOM 6267 C CA . GLU B 1 347 ? -52.192 -64.037 49.626 1.00 75.49 326 GLU B CA 1
ATOM 6268 C C . GLU B 1 347 ? -52.506 -63.091 48.476 1.00 87.84 326 GLU B C 1
ATOM 6269 O O . GLU B 1 347 ? -52.213 -63.392 47.309 1.00 87.99 326 GLU B O 1
ATOM 6275 N N . ALA B 1 348 ? -53.084 -61.939 48.811 1.00 90.18 327 ALA B N 1
ATOM 6276 C CA . ALA B 1 348 ? -53.426 -60.934 47.817 1.00 82.74 327 ALA B CA 1
ATOM 6277 C C . ALA B 1 348 ? -52.215 -60.558 46.985 1.00 81.57 327 ALA B C 1
ATOM 6278 O O . ALA B 1 348 ? -52.263 -60.605 45.754 1.00 80.37 327 ALA B O 1
ATOM 6280 N N . GLU B 1 349 ? -51.110 -60.233 47.651 1.00 76.73 328 GLU B N 1
ATOM 6281 C CA . GLU B 1 349 ? -49.890 -59.880 46.935 1.00 76.92 328 GLU B CA 1
ATOM 6282 C C . GLU B 1 349 ? -49.528 -60.991 45.956 1.00 88.37 328 GLU B C 1
ATOM 6283 O O . GLU B 1 349 ? -49.183 -60.725 44.799 1.00 83.48 328 GLU B O 1
ATOM 6289 N N . LEU B 1 350 ? -49.679 -62.240 46.409 1.00 87.48 329 LEU B N 1
ATOM 6290 C CA . LEU B 1 350 ? -49.217 -63.411 45.657 1.00 85.47 329 LEU B CA 1
ATOM 6291 C C . LEU B 1 350 ? -50.114 -63.734 44.469 1.00 87.12 329 LEU B C 1
ATOM 6292 O O . LEU B 1 350 ? -49.630 -63.892 43.338 1.00 79.78 329 LEU B O 1
ATOM 6297 N N . ARG B 1 351 ? -51.416 -63.880 44.736 1.00 85.17 330 ARG B N 1
ATOM 6298 C CA . ARG B 1 351 ? -52.414 -63.978 43.665 1.00 80.54 330 ARG B CA 1
ATOM 6299 C C . ARG B 1 351 ? -52.173 -62.896 42.623 1.00 82.82 330 ARG B C 1
ATOM 6300 O O . ARG B 1 351 ? -52.133 -63.176 41.419 1.00 65.59 330 ARG B O 1
ATOM 6308 N N . ALA B 1 352 ? -51.885 -61.687 43.119 1.00 73.07 331 ALA B N 1
ATOM 6309 C CA . ALA B 1 352 ? -51.716 -60.496 42.300 1.00 74.62 331 ALA B CA 1
ATOM 6310 C C . ALA B 1 352 ? -50.366 -60.391 41.580 1.00 87.05 331 ALA B C 1
ATOM 6311 O O . ALA B 1 352 ? -50.177 -59.512 40.752 1.00 102.08 331 ALA B O 1
ATOM 6313 N N . LEU B 1 353 ? -49.418 -61.249 41.911 1.00 85.22 332 LEU B N 1
ATOM 6314 C CA . LEU B 1 353 ? -48.232 -61.355 41.080 1.00 82.62 332 LEU B CA 1
ATOM 6315 C C . LEU B 1 353 ? -48.423 -62.500 40.125 1.00 82.49 332 LEU B C 1
ATOM 6316 O O . LEU B 1 353 ? -47.592 -62.748 39.247 1.00 84.75 332 LEU B O 1
ATOM 6321 N N . GLY B 1 354 ? -49.598 -63.116 40.219 1.00 78.63 333 GLY B N 1
ATOM 6322 C CA . GLY B 1 354 ? -49.970 -64.208 39.339 1.00 88.95 333 GLY B CA 1
ATOM 6323 C C . GLY B 1 354 ? -49.543 -65.549 39.891 1.00 90.27 333 GLY B C 1
ATOM 6324 O O . GLY B 1 354 ? -48.808 -66.288 39.243 1.00 93.66 333 GLY B O 1
ATOM 6325 N N . ALA B 1 355 ? -49.969 -65.845 41.112 1.00 92.82 334 ALA B N 1
ATOM 6326 C CA . ALA B 1 355 ? -49.730 -67.154 41.693 1.00 92.15 334 ALA B CA 1
ATOM 6327 C C . ALA B 1 355 ? -50.996 -67.757 42.271 1.00 97.01 334 ALA B C 1
ATOM 6328 O O . ALA B 1 355 ? -51.920 -67.039 42.670 1.00 91.29 334 ALA B O 1
ATOM 6330 N N . GLN B 1 356 ? -51.017 -69.080 42.355 1.00 95.41 335 GLN B N 1
ATOM 6331 C CA . GLN B 1 356 ? -52.019 -69.777 43.143 1.00 95.39 335 GLN B CA 1
ATOM 6332 C C . GLN B 1 356 ? -51.500 -70.007 44.566 1.00 76.14 335 GLN B C 1
ATOM 6333 O O . GLN B 1 356 ? -50.309 -70.205 44.767 1.00 87.80 335 GLN B O 1
ATOM 6339 N N . VAL B 1 357 ? -52.376 -69.871 45.553 1.00 68.21 336 VAL B N 1
ATOM 6340 C CA . VAL B 1 357 ? -51.945 -69.909 46.949 1.00 75.47 336 VAL B CA 1
ATOM 6341 C C . VAL B 1 357 ? -52.812 -70.843 47.799 1.00 77.12 336 VAL B C 1
ATOM 6342 O O . VAL B 1 357 ? -54.039 -70.777 47.768 1.00 81.70 336 VAL B O 1
ATOM 6346 N N . SER B 1 358 ? -52.165 -71.730 48.538 1.00 74.38 337 SER B N 1
ATOM 6347 C CA . SER B 1 358 ? -52.862 -72.525 49.523 1.00 68.02 337 SER B CA 1
ATOM 6348 C C . SER B 1 358 ? -52.240 -72.316 50.884 1.00 71.09 337 SER B C 1
ATOM 6349 O O . SER B 1 358 ? -51.123 -72.747 51.130 1.00 78.50 337 SER B O 1
ATOM 6352 N N . ILE B 1 359 ? -52.923 -71.565 51.732 1.00 70.24 338 ILE B N 1
ATOM 6353 C CA . ILE B 1 359 ? -52.494 -71.399 53.106 1.00 83.33 338 ILE B CA 1
ATOM 6354 C C . ILE B 1 359 ? -53.126 -72.467 53.990 1.00 93.71 338 ILE B C 1
ATOM 6355 O O . ILE B 1 359 ? -54.349 -72.525 54.133 1.00 94.46 338 ILE B O 1
ATOM 6360 N N . VAL B 1 360 ? -52.293 -73.353 54.529 1.00 91.07 339 VAL B N 1
ATOM 6361 C CA . VAL B 1 360 ? -52.789 -74.508 55.269 1.00 83.04 339 VAL B CA 1
ATOM 6362 C C . VAL B 1 360 ? -52.313 -74.502 56.713 1.00 73.14 339 VAL B C 1
ATOM 6363 O O . VAL B 1 360 ? -51.177 -74.124 56.999 1.00 82.93 339 VAL B O 1
ATOM 6367 N N . ALA B 1 361 ? -53.190 -74.920 57.621 1.00 66.94 340 ALA B N 1
ATOM 6368 C CA . ALA B 1 361 ? -52.809 -75.148 59.011 1.00 79.17 340 ALA B CA 1
ATOM 6369 C C . ALA B 1 361 ? -52.140 -76.511 59.170 1.00 86.38 340 ALA B C 1
ATOM 6370 O O . ALA B 1 361 ? -52.813 -77.540 59.229 1.00 81.54 340 ALA B O 1
ATOM 6372 N N . CYS B 1 362 ? -50.809 -76.516 59.190 1.00 89.59 341 CYS B N 1
ATOM 6373 C CA . CYS B 1 362 ? -50.060 -77.764 59.194 1.00 77.06 341 CYS B CA 1
ATOM 6374 C C . CYS B 1 362 ? -48.809 -77.733 60.051 1.00 77.38 341 CYS B C 1
ATOM 6375 O O . CYS B 1 362 ? -47.939 -76.883 59.874 1.00 82.88 341 CYS B O 1
ATOM 6378 N N . ASP B 1 363 ? -48.652 -78.774 60.852 1.00 77.20 342 ASP B N 1
ATOM 6379 C CA . ASP B 1 363 ? -47.531 -78.892 61.771 1.00 76.51 342 ASP B CA 1
ATOM 6380 C C . ASP B 1 363 ? -46.443 -79.747 61.120 1.00 63.21 342 ASP B C 1
ATOM 6381 O O . ASP B 1 363 ? -46.647 -80.931 60.933 1.00 69.84 342 ASP B O 1
ATOM 6386 N N . VAL B 1 364 ? -45.290 -79.157 60.771 1.00 56.79 343 VAL B N 1
ATOM 6387 C CA . VAL B 1 364 ? -44.248 -79.932 60.021 1.00 55.75 343 VAL B CA 1
ATOM 6388 C C . VAL B 1 364 ? -43.897 -81.245 60.659 1.00 55.24 343 VAL B C 1
ATOM 6389 O O . VAL B 1 364 ? -43.416 -82.137 59.989 1.00 61.53 343 VAL B O 1
ATOM 6393 N N . THR B 1 365 ? -43.971 -81.295 61.983 1.00 57.67 344 THR B N 1
ATOM 6394 C CA . THR B 1 365 ? -43.582 -82.479 62.732 1.00 58.93 344 THR B CA 1
ATOM 6395 C C . THR B 1 365 ? -44.591 -83.629 62.551 1.00 62.54 344 THR B C 1
ATOM 6396 O O . THR B 1 365 ? -44.260 -84.798 62.757 1.00 75.79 344 THR B O 1
ATOM 6400 N N . ASP B 1 366 ? -45.794 -83.278 62.105 1.00 64.27 345 ASP B N 1
ATOM 6401 C CA . ASP B 1 366 ? -46.854 -84.238 61.771 1.00 73.44 345 ASP B CA 1
ATOM 6402 C C . ASP B 1 366 ? -46.596 -84.959 60.419 1.00 73.42 345 ASP B C 1
ATOM 6403 O O . ASP B 1 366 ? -46.950 -84.447 59.346 1.00 67.64 345 ASP B O 1
ATOM 6408 N N . ARG B 1 367 ? -46.079 -86.184 60.490 1.00 74.85 346 ARG B N 1
ATOM 6409 C CA . ARG B 1 367 ? -45.785 -86.963 59.277 1.00 76.86 346 ARG B CA 1
ATOM 6410 C C . ARG B 1 367 ? -47.014 -87.175 58.382 1.00 71.49 346 ARG B C 1
ATOM 6411 O O . ARG B 1 367 ? -46.965 -86.905 57.180 1.00 66.11 346 ARG B O 1
ATOM 6419 N N . ALA B 1 368 ? -48.106 -87.657 58.980 1.00 69.77 347 ALA B N 1
ATOM 6420 C CA . ALA B 1 368 ? -49.355 -87.932 58.251 1.00 74.86 347 ALA B CA 1
ATOM 6421 C C . ALA B 1 368 ? -49.861 -86.730 57.456 1.00 62.20 347 ALA B C 1
ATOM 6422 O O . ALA B 1 368 ? -50.062 -86.820 56.249 1.00 72.08 347 ALA B O 1
ATOM 6424 N N . GLU B 1 369 ? -50.035 -85.599 58.127 1.00 69.45 348 GLU B N 1
ATOM 6425 C CA . GLU B 1 369 ? -50.521 -84.387 57.456 1.00 74.63 348 GLU B CA 1
ATOM 6426 C C . GLU B 1 369 ? -49.606 -83.912 56.325 1.00 64.74 348 GLU B C 1
ATOM 6427 O O . GLU B 1 369 ? -50.082 -83.535 55.253 1.00 68.90 348 GLU B O 1
ATOM 6433 N N . MET B 1 370 ? -48.296 -83.932 56.565 1.00 64.93 349 MET B N 1
ATOM 6434 C CA . MET B 1 370 ? -47.337 -83.423 55.580 1.00 71.64 349 MET B CA 1
ATOM 6435 C C . MET B 1 370 ? -47.348 -84.248 54.283 1.00 66.72 349 MET B C 1
ATOM 6436 O O . MET B 1 370 ? -47.378 -83.688 53.183 1.00 63.47 349 MET B O 1
ATOM 6441 N N . SER B 1 371 ? -47.373 -85.576 54.429 1.00 71.40 350 SER B N 1
ATOM 6442 C CA . SER B 1 371 ? -47.566 -86.506 53.300 1.00 76.18 350 SER B CA 1
ATOM 6443 C C . SER B 1 371 ? -48.766 -86.128 52.445 1.00 74.45 350 SER B C 1
ATOM 6444 O O . SER B 1 371 ? -48.669 -86.038 51.216 1.00 64.97 350 SER B O 1
ATOM 6447 N N . ALA B 1 372 ? -49.909 -85.953 53.101 1.00 72.26 351 ALA B N 1
ATOM 6448 C CA . ALA B 1 372 ? -51.123 -85.500 52.433 1.00 71.96 351 ALA B CA 1
ATOM 6449 C C . ALA B 1 372 ? -50.930 -84.180 51.669 1.00 78.70 351 ALA B C 1
ATOM 6450 O O . ALA B 1 372 ? -51.434 -84.025 50.562 1.00 75.34 351 ALA B O 1
ATOM 6452 N N . LEU B 1 373 ? -50.181 -83.246 52.246 1.00 81.85 352 LEU B N 1
ATOM 6453 C CA . LEU B 1 373 ? -49.975 -81.946 51.596 1.00 76.82 352 LEU B CA 1
ATOM 6454 C C . LEU B 1 373 ? -49.202 -82.042 50.272 1.00 78.61 352 LEU B C 1
ATOM 6455 O O . LEU B 1 373 ? -49.564 -81.391 49.288 1.00 74.50 352 LEU B O 1
ATOM 6460 N N . LEU B 1 374 ? -48.143 -82.852 50.243 1.00 75.25 353 LEU B N 1
ATOM 6461 C CA . LEU B 1 374 ? -47.300 -82.940 49.042 1.00 71.56 353 LEU B CA 1
ATOM 6462 C C . LEU B 1 374 ? -47.954 -83.714 47.923 1.00 65.80 353 LEU B C 1
ATOM 6463 O O . LEU B 1 374 ? -47.772 -83.390 46.759 1.00 82.95 353 LEU B O 1
ATOM 6468 N N . ALA B 1 375 ? -48.698 -84.755 48.271 1.00 77.95 354 ALA B N 1
ATOM 6469 C CA . ALA B 1 375 ? -49.539 -85.441 47.293 1.00 79.92 354 ALA B CA 1
ATOM 6470 C C . ALA B 1 375 ? -50.600 -84.491 46.736 1.00 78.68 354 ALA B C 1
ATOM 6471 O O . ALA B 1 375 ? -50.623 -84.211 45.535 1.00 76.59 354 ALA B O 1
ATOM 6473 N N . GLU B 1 376 ? -51.413 -83.931 47.637 1.00 73.30 355 GLU B N 1
ATOM 6474 C CA . GLU B 1 376 ? -52.464 -82.979 47.273 1.00 70.89 355 GLU B CA 1
ATOM 6475 C C . GLU B 1 376 ? -52.025 -81.911 46.268 1.00 69.18 355 GLU B C 1
ATOM 6476 O O . GLU B 1 376 ? -52.789 -81.542 45.392 1.00 72.95 355 GLU B O 1
ATOM 6482 N N . PHE B 1 377 ? -50.805 -81.410 46.396 1.00 71.14 356 PHE B N 1
ATOM 6483 C CA . PHE B 1 377 ? -50.404 -80.266 45.589 1.00 69.73 356 PHE B CA 1
ATOM 6484 C C . PHE B 1 377 ? -49.217 -80.576 44.692 1.00 72.80 356 PHE B C 1
ATOM 6485 O O . PHE B 1 377 ? -48.644 -79.676 44.069 1.00 76.94 356 PHE B O 1
ATOM 6493 N N . ASP B 1 378 ? -48.946 -81.869 44.520 1.00 73.89 357 ASP B N 1
ATOM 6494 C CA . ASP B 1 378 ? -47.946 -82.331 43.560 1.00 79.85 357 ASP B CA 1
ATOM 6495 C C . ASP B 1 378 ? -46.674 -81.481 43.684 1.00 88.00 357 ASP B C 1
ATOM 6496 O O . ASP B 1 378 ? -46.159 -80.955 42.689 1.00 87.32 357 ASP B O 1
ATOM 6501 N N . VAL B 1 379 ? -46.226 -81.276 44.922 1.00 74.94 358 VAL B N 1
ATOM 6502 C CA . VAL B 1 379 ? -45.223 -80.248 45.197 1.00 70.58 358 VAL B CA 1
ATOM 6503 C C . VAL B 1 379 ? -43.808 -80.665 44.812 1.00 76.02 358 VAL B C 1
ATOM 6504 O O . VAL B 1 379 ? -43.298 -81.695 45.263 1.00 80.83 358 VAL B O 1
ATOM 6508 N N . THR B 1 380 ? -43.247 -79.923 43.866 1.00 74.25 359 THR B N 1
ATOM 6509 C CA . THR B 1 380 ? -41.931 -80.193 43.328 1.00 73.18 359 THR B CA 1
ATOM 6510 C C . THR B 1 380 ? -41.055 -78.965 43.571 1.00 84.85 359 THR B C 1
ATOM 6511 O O . THR B 1 380 ? -40.889 -78.138 42.666 1.00 100.37 359 THR B O 1
ATOM 6515 N N . ALA B 1 381 ? -40.777 -78.721 44.864 1.00 66.68 360 ALA B N 1
ATOM 6516 C CA . ALA B 1 381 ? -39.808 -77.703 45.373 1.00 59.13 360 ALA B CA 1
ATOM 6517 C C . ALA B 1 381 ? -40.163 -77.302 46.808 1.00 72.14 360 ALA B C 1
ATOM 6518 O O . ALA B 1 381 ? -41.289 -76.827 47.076 1.00 66.76 360 ALA B O 1
ATOM 6520 N N . VAL B 1 382 ? -39.228 -77.554 47.737 1.00 64.72 361 VAL B N 1
ATOM 6521 C CA . VAL B 1 382 ? -39.483 -77.375 49.177 1.00 55.80 361 VAL B CA 1
ATOM 6522 C C . VAL B 1 382 ? -38.481 -76.398 49.815 1.00 54.31 361 VAL B C 1
ATOM 6523 O O . VAL B 1 382 ? -37.292 -76.373 49.449 1.00 50.62 361 VAL B O 1
ATOM 6527 N N . PHE B 1 383 ? -39.010 -75.529 50.682 1.00 45.55 362 PHE B N 1
ATOM 6528 C CA . PHE B 1 383 ? -38.242 -74.494 51.382 1.00 40.23 362 PHE B CA 1
ATOM 6529 C C . PHE B 1 383 ? -38.657 -74.550 52.851 1.00 51.14 362 PHE B C 1
ATOM 6530 O O . PHE B 1 383 ? -39.846 -74.364 53.173 1.00 48.61 362 PHE B O 1
ATOM 6538 N N . HIS B 1 384 ? -37.728 -74.998 53.703 1.00 45.96 363 HIS B N 1
ATOM 6539 C CA . HIS B 1 384 ? -38.037 -75.301 55.099 1.00 46.71 363 HIS B CA 1
ATOM 6540 C C . HIS B 1 384 ? -37.672 -74.136 55.957 1.00 49.06 363 HIS B C 1
ATOM 6541 O O . HIS B 1 384 ? -36.513 -73.953 56.286 1.00 53.43 363 HIS B O 1
ATOM 6548 N N . ALA B 1 385 ? -38.652 -73.317 56.306 1.00 46.53 364 ALA B N 1
ATOM 6549 C CA . ALA B 1 385 ? -38.387 -72.148 57.117 1.00 44.89 364 ALA B CA 1
ATOM 6550 C C . ALA B 1 385 ? -39.113 -72.190 58.449 1.00 48.99 364 ALA B C 1
ATOM 6551 O O . ALA B 1 385 ? -39.139 -71.206 59.170 1.00 55.52 364 ALA B O 1
ATOM 6553 N N . ALA B 1 386 ? -39.687 -73.324 58.809 1.00 44.20 365 ALA B N 1
ATOM 6554 C CA . ALA B 1 386 ? -40.290 -73.378 60.127 1.00 45.92 365 ALA B CA 1
ATOM 6555 C C . ALA B 1 386 ? -39.195 -73.527 61.150 1.00 48.90 365 ALA B C 1
ATOM 6556 O O . ALA B 1 386 ? -38.275 -74.314 60.969 1.00 53.39 365 ALA B O 1
ATOM 6558 N N . GLY B 1 387 ? -39.199 -72.640 62.126 1.00 48.29 366 GLY B N 1
ATOM 6559 C CA . GLY B 1 387 ? -38.319 -72.755 63.255 1.00 49.41 366 GLY B CA 1
ATOM 6560 C C . GLY B 1 387 ? -38.866 -71.933 64.385 1.00 52.13 366 GLY B C 1
ATOM 6561 O O . GLY B 1 387 ? -39.940 -71.358 64.268 1.00 62.92 366 GLY B O 1
ATOM 6562 N N . VAL B 1 388 ? -38.098 -71.842 65.461 1.00 48.75 367 VAL B N 1
ATOM 6563 C CA . VAL B 1 388 ? -38.479 -71.091 66.640 1.00 47.39 367 VAL B CA 1
ATOM 6564 C C . VAL B 1 388 ? -37.193 -70.515 67.196 1.00 55.76 367 VAL B C 1
ATOM 6565 O O . VAL B 1 388 ? -36.141 -71.129 67.074 1.00 59.64 367 VAL B O 1
ATOM 6569 N N . GLY B 1 389 ? -37.240 -69.260 67.617 1.00 58.23 368 GLY B N 1
ATOM 6570 C CA . GLY B 1 389 ? -36.033 -68.567 68.020 1.00 54.87 368 GLY B CA 1
ATOM 6571 C C . GLY B 1 389 ? -36.191 -67.963 69.386 1.00 63.42 368 GLY B C 1
ATOM 6572 O O . GLY B 1 389 ? -37.050 -67.111 69.601 1.00 80.38 368 GLY B O 1
ATOM 6573 N N . ARG B 1 390 ? -35.384 -68.417 70.329 1.00 58.60 369 ARG B N 1
ATOM 6574 C CA . ARG B 1 390 ? -35.115 -67.610 71.494 1.00 63.13 369 ARG B CA 1
ATOM 6575 C C . ARG B 1 390 ? -33.679 -67.660 71.976 1.00 60.95 369 ARG B C 1
ATOM 6576 O O . ARG B 1 390 ? -32.907 -68.532 71.580 1.00 63.09 369 ARG B O 1
ATOM 6584 N N . LEU B 1 391 ? -33.272 -66.577 72.623 1.00 59.93 370 LEU B N 1
ATOM 6585 C CA . LEU B 1 391 ? -31.978 -66.506 73.261 1.00 64.28 370 LEU B CA 1
ATOM 6586 C C . LEU B 1 391 ? -32.087 -67.066 74.666 1.00 71.54 370 LEU B C 1
ATOM 6587 O O . LEU B 1 391 ? -32.958 -66.667 75.442 1.00 71.04 370 LEU B O 1
ATOM 6592 N N . LEU B 1 392 ? -31.254 -68.045 74.967 1.00 61.47 371 LEU B N 1
ATOM 6593 C CA . LEU B 1 392 ? -31.337 -68.720 76.234 1.00 61.45 371 LEU B CA 1
ATOM 6594 C C . LEU B 1 392 ? -29.957 -69.238 76.611 1.00 61.16 371 LEU B C 1
ATOM 6595 O O . LEU B 1 392 ? -29.339 -69.975 75.843 1.00 74.26 371 LEU B O 1
ATOM 6600 N N . PRO B 1 393 ? -29.408 -68.739 77.732 1.00 69.02 372 PRO B N 1
ATOM 6601 C CA . PRO B 1 393 ? -28.165 -69.304 78.222 1.00 68.49 372 PRO B CA 1
ATOM 6602 C C . PRO B 1 393 ? -28.287 -70.803 78.427 1.00 56.66 372 PRO B C 1
ATOM 6603 O O . PRO B 1 393 ? -29.364 -71.301 78.763 1.00 53.72 372 PRO B O 1
ATOM 6607 N N . LEU B 1 394 ? -27.198 -71.518 78.200 1.00 50.80 373 LEU B N 1
ATOM 6608 C CA . LEU B 1 394 ? -27.176 -72.947 78.441 1.00 55.42 373 LEU B CA 1
ATOM 6609 C C . LEU B 1 394 ? -27.677 -73.304 79.854 1.00 57.77 373 LEU B C 1
ATOM 6610 O O . LEU B 1 394 ? -28.425 -74.265 80.027 1.00 57.96 373 LEU B O 1
ATOM 6615 N N . ALA B 1 395 ? -27.317 -72.487 80.841 1.00 57.48 374 ALA B N 1
ATOM 6616 C CA . ALA B 1 395 ? -27.603 -72.810 82.235 1.00 54.94 374 ALA B CA 1
ATOM 6617 C C . ALA B 1 395 ? -29.095 -72.733 82.544 1.00 55.67 374 ALA B C 1
ATOM 6618 O O . ALA B 1 395 ? -29.590 -73.415 83.446 1.00 60.56 374 ALA B O 1
ATOM 6620 N N . GLU B 1 396 ? -29.816 -71.929 81.776 1.00 54.28 375 GLU B N 1
ATOM 6621 C CA . GLU B 1 396 ? -31.265 -71.863 81.909 1.00 66.80 375 GLU B CA 1
ATOM 6622 C C . GLU B 1 396 ? -31.957 -72.861 80.991 1.00 68.62 375 GLU B C 1
ATOM 6623 O O . GLU B 1 396 ? -33.185 -72.923 80.955 1.00 73.75 375 GLU B O 1
ATOM 6629 N N . THR B 1 397 ? -31.166 -73.663 80.270 1.00 70.36 376 THR B N 1
ATOM 6630 C CA . THR B 1 397 ? -31.720 -74.597 79.275 1.00 60.01 376 THR B CA 1
ATOM 6631 C C . THR B 1 397 ? -31.881 -76.034 79.789 1.00 63.57 376 THR B C 1
ATOM 6632 O O . THR B 1 397 ? -30.989 -76.589 80.436 1.00 61.60 376 THR B O 1
ATOM 6636 N N . ASP B 1 398 ? -33.009 -76.645 79.452 1.00 72.32 377 ASP B N 1
ATOM 6637 C CA . ASP B 1 398 ? -33.206 -78.054 79.712 1.00 63.79 377 ASP B CA 1
ATOM 6638 C C . ASP B 1 398 ? -33.897 -78.751 78.550 1.00 65.20 377 ASP B C 1
ATOM 6639 O O . ASP B 1 398 ? -34.371 -78.104 77.610 1.00 58.32 377 ASP B O 1
ATOM 6644 N N . GLN B 1 399 ? -33.920 -80.078 78.619 1.00 70.79 378 GLN B N 1
ATOM 6645 C CA . GLN B 1 399 ? -34.569 -80.938 77.629 1.00 70.76 378 GLN B CA 1
ATOM 6646 C C . GLN B 1 399 ? -35.825 -80.354 76.983 1.00 68.65 378 GLN B C 1
ATOM 6647 O O . GLN B 1 399 ? -35.967 -80.384 75.758 1.00 60.16 378 GLN B O 1
ATOM 6653 N N . ASN B 1 400 ? -36.756 -79.867 77.803 1.00 70.60 379 ASN B N 1
ATOM 6654 C CA . ASN B 1 400 ? -37.994 -79.278 77.281 1.00 68.61 379 ASN B CA 1
ATOM 6655 C C . ASN B 1 400 ? -37.773 -78.054 76.383 1.00 61.82 379 ASN B C 1
ATOM 6656 O O . ASN B 1 400 ? -38.352 -77.958 75.300 1.00 56.51 379 ASN B O 1
ATOM 6661 N N . GLY B 1 401 ? -36.908 -77.143 76.814 1.00 58.44 380 GLY B N 1
ATOM 6662 C CA . GLY B 1 401 ? -36.575 -75.990 75.996 1.00 60.95 380 GLY B CA 1
ATOM 6663 C C . GLY B 1 401 ? -35.888 -76.451 74.735 1.00 61.77 380 GLY B C 1
ATOM 6664 O O . GLY B 1 401 ? -36.203 -76.002 73.626 1.00 59.99 380 GLY B O 1
ATOM 6665 N N . LEU B 1 402 ? -34.976 -77.392 74.903 1.00 54.12 381 LEU B N 1
ATOM 6666 C CA . LEU B 1 402 ? -34.221 -77.911 73.797 1.00 52.54 381 LEU B CA 1
ATOM 6667 C C . LEU B 1 402 ? -35.175 -78.485 72.772 1.00 52.18 381 LEU B C 1
ATOM 6668 O O . LEU B 1 402 ? -34.970 -78.345 71.571 1.00 52.04 381 LEU B O 1
ATOM 6673 N N . ALA B 1 403 ? -36.282 -79.031 73.260 1.00 54.58 382 ALA B N 1
ATOM 6674 C CA . ALA B 1 403 ? -37.310 -79.595 72.398 1.00 56.09 382 ALA B CA 1
ATOM 6675 C C . ALA B 1 403 ? -38.155 -78.529 71.690 1.00 59.58 382 ALA B C 1
ATOM 6676 O O . ALA B 1 403 ? -38.353 -78.600 70.476 1.00 56.39 382 ALA B O 1
ATOM 6678 N N . GLU B 1 404 ? -38.632 -77.533 72.438 1.00 65.77 383 GLU B N 1
ATOM 6679 C CA . GLU B 1 404 ? -39.343 -76.410 71.820 1.00 69.47 383 GLU B CA 1
ATOM 6680 C C . GLU B 1 404 ? -38.535 -75.755 70.705 1.00 64.87 383 GLU B C 1
ATOM 6681 O O . GLU B 1 404 ? -39.043 -75.562 69.612 1.00 59.33 383 GLU B O 1
ATOM 6687 N N . ILE B 1 405 ? -37.274 -75.422 70.973 1.00 52.07 384 ILE B N 1
ATOM 6688 C CA . ILE B 1 405 ? -36.462 -74.777 69.944 1.00 63.07 384 ILE B CA 1
ATOM 6689 C C . ILE B 1 405 ? -36.182 -75.658 68.712 1.00 62.71 384 ILE B C 1
ATOM 6690 O O . ILE B 1 405 ? -36.076 -75.152 67.601 1.00 67.97 384 ILE B O 1
ATOM 6695 N N . CYS B 1 406 ? -36.052 -76.969 68.909 1.00 63.09 385 CYS B N 1
ATOM 6696 C CA . CYS B 1 406 ? -35.598 -77.850 67.816 1.00 65.04 385 CYS B CA 1
ATOM 6697 C C . CYS B 1 406 ? -36.731 -78.480 67.025 1.00 53.81 385 CYS B C 1
ATOM 6698 O O . CYS B 1 406 ? -36.602 -78.688 65.816 1.00 54.93 385 CYS B O 1
ATOM 6701 N N . ALA B 1 407 ? -37.825 -78.816 67.713 1.00 48.21 386 ALA B N 1
ATOM 6702 C CA . ALA B 1 407 ? -38.836 -79.729 67.171 1.00 48.53 386 ALA B CA 1
ATOM 6703 C C . ALA B 1 407 ? -39.195 -79.406 65.724 1.00 50.98 386 ALA B C 1
ATOM 6704 O O . ALA B 1 407 ? -38.990 -80.227 64.817 1.00 51.86 386 ALA B O 1
ATOM 6706 N N . ALA B 1 408 ? -39.732 -78.214 65.505 1.00 49.53 387 ALA B N 1
ATOM 6707 C CA . ALA B 1 408 ? -40.117 -77.809 64.172 1.00 46.29 387 ALA B CA 1
ATOM 6708 C C . ALA B 1 408 ? -38.928 -77.840 63.208 1.00 46.35 387 ALA B C 1
ATOM 6709 O O . ALA B 1 408 ? -39.041 -78.342 62.086 1.00 53.58 387 ALA B O 1
ATOM 6711 N N . LYS B 1 409 ? -37.795 -77.291 63.628 1.00 46.95 388 LYS B N 1
ATOM 6712 C CA . LYS B 1 409 ? -36.662 -77.140 62.710 1.00 49.37 388 LYS B CA 1
ATOM 6713 C C . LYS B 1 409 ? -36.086 -78.502 62.345 1.00 54.00 388 LYS B C 1
ATOM 6714 O O . LYS B 1 409 ? -35.827 -78.792 61.169 1.00 43.72 388 LYS B O 1
ATOM 6720 N N . VAL B 1 410 ? -35.898 -79.336 63.363 1.00 44.64 389 VAL B N 1
ATOM 6721 C CA . VAL B 1 410 ? -35.185 -80.585 63.203 1.00 47.84 389 VAL B CA 1
ATOM 6722 C C . VAL B 1 410 ? -36.114 -81.687 62.701 1.00 49.63 389 VAL B C 1
ATOM 6723 O O . VAL B 1 410 ? -35.926 -82.199 61.591 1.00 44.32 389 VAL B O 1
ATOM 6727 N N . ARG B 1 411 ? -37.139 -82.014 63.502 1.00 41.82 390 ARG B N 1
ATOM 6728 C CA . ARG B 1 411 ? -38.057 -83.088 63.186 1.00 48.02 390 ARG B CA 1
ATOM 6729 C C . ARG B 1 411 ? -38.836 -82.700 61.941 1.00 53.62 390 ARG B C 1
ATOM 6730 O O . ARG B 1 411 ? -39.126 -83.538 61.082 1.00 57.85 390 ARG B O 1
ATOM 6738 N N . GLY B 1 412 ? -39.051 -81.402 61.784 1.00 53.23 391 GLY B N 1
ATOM 6739 C CA . GLY B 1 412 ? -39.538 -80.856 60.533 1.00 45.04 391 GLY B CA 1
ATOM 6740 C C . GLY B 1 412 ? -38.704 -81.326 59.373 1.00 45.18 391 GLY B C 1
ATOM 6741 O O . GLY B 1 412 ? -39.206 -81.993 58.488 1.00 53.34 391 GLY B O 1
ATOM 6742 N N . ALA B 1 413 ? -37.411 -80.995 59.391 1.00 47.73 392 ALA B N 1
ATOM 6743 C CA . ALA B 1 413 ? -36.490 -81.414 58.325 1.00 50.76 392 ALA B CA 1
ATOM 6744 C C . ALA B 1 413 ? -36.505 -82.935 58.122 1.00 54.48 392 ALA B C 1
ATOM 6745 O O . ALA B 1 413 ? -36.501 -83.419 56.985 1.00 48.52 392 ALA B O 1
ATOM 6747 N N . GLN B 1 414 ? -36.490 -83.674 59.234 1.00 48.68 393 GLN B N 1
ATOM 6748 C CA . GLN B 1 414 ? -36.500 -85.140 59.207 1.00 52.86 393 GLN B CA 1
ATOM 6749 C C . GLN B 1 414 ? -37.691 -85.616 58.409 1.00 51.49 393 GLN B C 1
ATOM 6750 O O . GLN B 1 414 ? -37.556 -86.445 57.501 1.00 51.18 393 GLN B O 1
ATOM 6756 N N . VAL B 1 415 ? -38.874 -85.137 58.809 1.00 51.35 394 VAL B N 1
ATOM 6757 C CA . VAL B 1 415 ? -40.137 -85.481 58.152 1.00 48.87 394 VAL B CA 1
ATOM 6758 C C . VAL B 1 415 ? -40.104 -85.139 56.655 1.00 56.11 394 VAL B C 1
ATOM 6759 O O . VAL B 1 415 ? -40.454 -85.966 55.819 1.00 60.34 394 VAL B O 1
ATOM 6763 N N . LEU B 1 416 ? -39.619 -83.946 56.320 1.00 48.03 395 LEU B N 1
ATOM 6764 C CA . LEU B 1 416 ? -39.534 -83.549 54.924 1.00 55.44 395 LEU B CA 1
ATOM 6765 C C . LEU B 1 416 ? -38.544 -84.419 54.196 1.00 59.69 395 LEU B C 1
ATOM 6766 O O . LEU B 1 416 ? -38.717 -84.722 53.027 1.00 66.14 395 LEU B O 1
ATOM 6771 N N . ASP B 1 417 ? -37.508 -84.834 54.905 1.00 56.77 396 ASP B N 1
ATOM 6772 C CA . ASP B 1 417 ? -36.485 -85.682 54.335 1.00 59.66 396 ASP B CA 1
ATOM 6773 C C . ASP B 1 417 ? -37.039 -87.077 54.030 1.00 62.40 396 ASP B C 1
ATOM 6774 O O . ASP B 1 417 ? -36.804 -87.624 52.946 1.00 55.77 396 ASP B O 1
ATOM 6779 N N . GLU B 1 418 ? -37.817 -87.622 54.962 1.00 54.48 397 GLU B N 1
ATOM 6780 C CA . GLU B 1 418 ? -38.397 -88.956 54.794 1.00 57.36 397 GLU B CA 1
ATOM 6781 C C . GLU B 1 418 ? -39.249 -89.055 53.527 1.00 63.86 397 GLU B C 1
ATOM 6782 O O . GLU B 1 418 ? -39.066 -89.965 52.716 1.00 81.59 397 GLU B O 1
ATOM 6788 N N . LEU B 1 419 ? -40.228 -88.165 53.400 1.00 67.85 398 LEU B N 1
ATOM 6789 C CA . LEU B 1 419 ? -40.903 -87.944 52.126 1.00 63.46 398 LEU B CA 1
ATOM 6790 C C . LEU B 1 419 ? -39.865 -87.280 51.215 1.00 66.44 398 LEU B C 1
ATOM 6791 O O . LEU B 1 419 ? -38.690 -87.266 51.551 1.00 85.27 398 LEU B O 1
ATOM 6796 N N . CYS B 1 420 ? -40.237 -86.867 50.025 1.00 60.99 399 CYS B N 1
ATOM 6797 C CA . CYS B 1 420 ? -39.240 -86.240 49.149 1.00 73.25 399 CYS B CA 1
ATOM 6798 C C . CYS B 1 420 ? -38.086 -87.204 48.855 1.00 80.29 399 CYS B C 1
ATOM 6799 O O . CYS B 1 420 ? -36.922 -86.853 49.041 1.00 77.97 399 CYS B O 1
ATOM 6802 N N . ASP B 1 421 ? -38.402 -88.416 48.417 1.00 94.45 400 ASP B N 1
ATOM 6803 C CA . ASP B 1 421 ? -37.367 -89.431 48.208 1.00 78.88 400 ASP B CA 1
ATOM 6804 C C . ASP B 1 421 ? -36.891 -89.469 46.757 1.00 67.06 400 ASP B C 1
ATOM 6805 O O . ASP B 1 421 ? -36.111 -90.342 46.381 1.00 69.96 400 ASP B O 1
ATOM 6807 N N . SER B 1 422 ? -37.308 -88.467 45.974 1.00 69.51 401 SER B N 1
ATOM 6808 C CA . SER B 1 422 ? -37.095 -88.443 44.509 1.00 76.87 401 SER B CA 1
ATOM 6809 C C . SER B 1 422 ? -36.018 -87.442 44.096 1.00 66.80 401 SER B C 1
ATOM 6810 O O . SER B 1 422 ? -36.051 -86.292 44.514 1.00 84.18 401 SER B O 1
ATOM 6813 N N . THR B 1 423 ? -35.154 -87.838 43.162 1.00 73.32 402 THR B N 1
ATOM 6814 C CA . THR B 1 423 ? -34.240 -86.876 42.518 1.00 67.46 402 THR B CA 1
ATOM 6815 C C . THR B 1 423 ? -34.997 -85.878 41.639 1.00 71.11 402 THR B C 1
ATOM 6816 O O . THR B 1 423 ? -34.437 -84.880 41.209 1.00 81.85 402 THR B O 1
ATOM 6820 N N . ASP B 1 424 ? -36.275 -86.151 41.385 1.00 74.86 403 ASP B N 1
ATOM 6821 C CA . ASP B 1 424 ? -37.113 -85.248 40.587 1.00 76.17 403 ASP B CA 1
ATOM 6822 C C . ASP B 1 424 ? -37.246 -83.854 41.209 1.00 76.35 403 ASP B C 1
ATOM 6823 O O . ASP B 1 424 ? -37.345 -82.856 40.495 1.00 92.56 403 ASP B O 1
ATOM 6828 N N . LEU B 1 425 ? -37.284 -83.814 42.542 1.00 74.90 404 LEU B N 1
ATOM 6829 C CA . LEU B 1 425 ? -37.392 -82.573 43.331 1.00 65.63 404 LEU B CA 1
ATOM 6830 C C . LEU B 1 425 ? -36.306 -81.549 42.969 1.00 59.07 404 LEU B C 1
ATOM 6831 O O . LEU B 1 425 ? -35.120 -81.832 43.070 1.00 63.82 404 LEU B O 1
ATOM 6836 N N . ASP B 1 426 ? -36.721 -80.333 42.645 1.00 69.95 405 ASP B N 1
ATOM 6837 C CA . ASP B 1 426 ? -35.808 -79.331 42.075 1.00 71.26 405 ASP B CA 1
ATOM 6838 C C . ASP B 1 426 ? -34.902 -78.595 43.103 1.00 66.20 405 ASP B C 1
ATOM 6839 O O . ASP B 1 426 ? -33.862 -78.063 42.729 1.00 74.18 405 ASP B O 1
ATOM 6844 N N . ALA B 1 427 ? -35.278 -78.598 44.390 1.00 57.38 406 ALA B N 1
ATOM 6845 C CA . ALA B 1 427 ? -34.641 -77.686 45.362 1.00 61.04 406 ALA B CA 1
ATOM 6846 C C . ALA B 1 427 ? -34.184 -78.326 46.703 1.00 65.03 406 ALA B C 1
ATOM 6847 O O . ALA B 1 427 ? -32.963 -78.394 47.005 1.00 58.35 406 ALA B O 1
ATOM 6849 N N . PHE B 1 428 ? -35.160 -78.694 47.532 1.00 45.82 407 PHE B N 1
ATOM 6850 C CA . PHE B 1 428 ? -34.920 -79.017 48.955 1.00 51.89 407 PHE B CA 1
ATOM 6851 C C . PHE B 1 428 ? -34.007 -78.028 49.696 1.00 50.03 407 PHE B C 1
ATOM 6852 O O . PHE B 1 428 ? -32.826 -78.306 49.913 1.00 59.45 407 PHE B O 1
ATOM 6860 N N . VAL B 1 429 ? -34.599 -76.946 50.205 1.00 50.08 408 VAL B N 1
ATOM 6861 C CA . VAL B 1 429 ? -33.824 -75.847 50.798 1.00 48.74 408 VAL B CA 1
ATOM 6862 C C . VAL B 1 429 ? -34.049 -75.657 52.304 1.00 45.30 408 VAL B C 1
ATOM 6863 O O . VAL B 1 429 ? -35.196 -75.516 52.786 1.00 44.61 408 VAL B O 1
ATOM 6867 N N . LEU B 1 430 ? -32.939 -75.669 53.041 1.00 48.39 409 LEU B N 1
ATOM 6868 C CA . LEU B 1 430 ? -32.950 -75.547 54.493 1.00 49.74 409 LEU B CA 1
ATOM 6869 C C . LEU B 1 430 ? -32.520 -74.159 54.947 1.00 44.90 409 LEU B C 1
ATOM 6870 O O . LEU B 1 430 ? -31.427 -73.669 54.591 1.00 40.25 409 LEU B O 1
ATOM 6875 N N . PHE B 1 431 ? -33.404 -73.510 55.694 1.00 45.63 410 PHE B N 1
ATOM 6876 C CA . PHE B 1 431 ? -33.156 -72.166 56.190 1.00 45.21 410 PHE B CA 1
ATOM 6877 C C . PHE B 1 431 ? -32.454 -72.205 57.528 1.00 44.75 410 PHE B C 1
ATOM 6878 O O . PHE B 1 431 ? -33.084 -72.311 58.577 1.00 48.72 410 PHE B O 1
ATOM 6886 N N . SER B 1 432 ? -31.132 -72.192 57.478 1.00 45.87 411 SER B N 1
ATOM 6887 C CA . SER B 1 432 ? -30.324 -72.335 58.679 1.00 44.18 411 SER B CA 1
ATOM 6888 C C . SER B 1 432 ? -29.780 -70.970 59.130 1.00 43.16 411 SER B C 1
ATOM 6889 O O . SER B 1 432 ? -30.082 -69.953 58.519 1.00 43.17 411 SER B O 1
ATOM 6892 N N . SER B 1 433 ? -28.962 -70.958 60.182 1.00 41.57 412 SER B N 1
ATOM 6893 C CA . SER B 1 433 ? -28.482 -69.698 60.763 1.00 43.08 412 SER B CA 1
ATOM 6894 C C . SER B 1 433 ? -26.967 -69.733 61.048 1.00 43.49 412 SER B C 1
ATOM 6895 O O . SER B 1 433 ? -26.383 -70.785 61.182 1.00 47.35 412 SER B O 1
ATOM 6898 N N . GLY B 1 434 ? -26.342 -68.574 61.136 1.00 47.81 413 GLY B N 1
ATOM 6899 C CA . GLY B 1 434 ? -24.932 -68.522 61.489 1.00 44.78 413 GLY B CA 1
ATOM 6900 C C . GLY B 1 434 ? -24.728 -68.900 62.940 1.00 45.41 413 GLY B C 1
ATOM 6901 O O . GLY B 1 434 ? -23.604 -69.137 63.382 1.00 47.45 413 GLY B O 1
ATOM 6902 N N . ALA B 1 435 ? -25.814 -68.915 63.702 1.00 40.32 414 ALA B N 1
ATOM 6903 C CA . ALA B 1 435 ? -25.750 -69.417 65.064 1.00 40.54 414 ALA B CA 1
ATOM 6904 C C . ALA B 1 435 ? -25.299 -70.891 65.078 1.00 45.96 414 ALA B C 1
ATOM 6905 O O . ALA B 1 435 ? -24.712 -71.363 66.057 1.00 45.47 414 ALA B O 1
ATOM 6907 N N . GLY B 1 436 ? -25.495 -71.579 63.952 1.00 43.88 415 GLY B N 1
ATOM 6908 C CA . GLY B 1 436 ? -25.095 -72.981 63.823 1.00 44.13 415 GLY B CA 1
ATOM 6909 C C . GLY B 1 436 ? -23.725 -73.202 63.191 1.00 44.95 415 GLY B C 1
ATOM 6910 O O . GLY B 1 436 ? -23.229 -74.337 63.144 1.00 44.51 415 GLY B O 1
ATOM 6911 N N . VAL B 1 437 ? -23.132 -72.135 62.663 1.00 39.55 416 VAL B N 1
ATOM 6912 C CA . VAL B 1 437 ? -21.814 -72.236 62.049 1.00 37.70 416 VAL B CA 1
ATOM 6913 C C . VAL B 1 437 ? -20.729 -71.713 62.956 1.00 41.80 416 VAL B C 1
ATOM 6914 O O . VAL B 1 437 ? -19.655 -72.310 63.058 1.00 45.32 416 VAL B O 1
ATOM 6918 N N . TRP B 1 438 ? -20.970 -70.558 63.568 1.00 42.29 417 TRP B N 1
ATOM 6919 C CA . TRP B 1 438 ? -19.997 -70.009 64.498 1.00 40.39 417 TRP B CA 1
ATOM 6920 C C . TRP B 1 438 ? -20.494 -69.853 65.894 1.00 39.21 417 TRP B C 1
ATOM 6921 O O . TRP B 1 438 ? -19.721 -69.955 66.832 1.00 43.52 417 TRP B O 1
ATOM 6932 N N . GLY B 1 439 ? -21.802 -69.685 66.059 1.00 40.31 418 GLY B N 1
ATOM 6933 C CA . GLY B 1 439 ? -22.391 -69.625 67.398 1.00 40.55 418 GLY B CA 1
ATOM 6934 C C . GLY B 1 439 ? -22.482 -68.208 67.933 1.00 48.14 418 GLY B C 1
ATOM 6935 O O . GLY B 1 439 ? -21.931 -67.277 67.340 1.00 56.63 418 GLY B O 1
ATOM 6936 N N . GLY B 1 440 ? -23.224 -68.041 69.022 1.00 43.73 419 GLY B N 1
ATOM 6937 C CA . GLY B 1 440 ? -23.246 -66.784 69.774 1.00 48.45 419 GLY B CA 1
ATOM 6938 C C . GLY B 1 440 ? -23.813 -67.051 71.151 1.00 50.91 419 GLY B C 1
ATOM 6939 O O . GLY B 1 440 ? -24.360 -68.120 71.390 1.00 49.56 419 GLY B O 1
ATOM 6940 N N . GLY B 1 441 ? -23.590 -66.135 72.089 1.00 45.39 420 GLY B N 1
ATOM 6941 C CA . GLY B 1 441 ? -24.127 -66.295 73.440 1.00 40.38 420 GLY B CA 1
ATOM 6942 C C . GLY B 1 441 ? -25.641 -66.384 73.405 1.00 44.59 420 GLY B C 1
ATOM 6943 O O . GLY B 1 441 ? -26.283 -65.684 72.627 1.00 46.43 420 GLY B O 1
ATOM 6944 N N . GLY B 1 442 ? -26.200 -67.336 74.150 1.00 41.62 421 GLY B N 1
ATOM 6945 C CA . GLY B 1 442 ? -27.660 -67.504 74.224 1.00 47.60 421 GLY B CA 1
ATOM 6946 C C . GLY B 1 442 ? -28.309 -68.392 73.149 1.00 52.21 421 GLY B C 1
ATOM 6947 O O . GLY B 1 442 ? -29.525 -68.595 73.164 1.00 50.74 421 GLY B O 1
ATOM 6948 N N . GLN B 1 443 ? -27.515 -68.916 72.216 1.00 47.81 422 GLN B N 1
ATOM 6949 C CA . GLN B 1 443 ? -28.075 -69.672 71.084 1.00 48.00 422 GLN B CA 1
ATOM 6950 C C . GLN B 1 443 ? -27.635 -71.126 71.037 1.00 49.09 422 GLN B C 1
ATOM 6951 O O . GLN B 1 443 ? -27.348 -71.645 69.955 1.00 50.45 422 GLN B O 1
ATOM 6957 N N . GLY B 1 444 ? -27.602 -71.787 72.196 1.00 43.22 423 GLY B N 1
ATOM 6958 C CA . GLY B 1 444 ? -27.170 -73.173 72.271 1.00 36.42 423 GLY B CA 1
ATOM 6959 C C . GLY B 1 444 ? -28.113 -74.078 71.522 1.00 44.50 423 GLY B C 1
ATOM 6960 O O . GLY B 1 444 ? -27.736 -74.705 70.520 1.00 48.81 423 GLY B O 1
ATOM 6961 N N . ALA B 1 445 ? -29.366 -74.081 71.968 1.00 41.71 424 ALA B N 1
ATOM 6962 C CA . ALA B 1 445 ? -30.403 -74.889 71.374 1.00 37.81 424 ALA B CA 1
ATOM 6963 C C . ALA B 1 445 ? -30.602 -74.503 69.922 1.00 43.86 424 ALA B C 1
ATOM 6964 O O . ALA B 1 445 ? -30.676 -75.362 69.031 1.00 51.56 424 ALA B O 1
ATOM 6966 N N . TYR B 1 446 ? -30.688 -73.205 69.686 1.00 48.36 425 TYR B N 1
ATOM 6967 C CA . TYR B 1 446 ? -30.866 -72.689 68.353 1.00 43.00 425 TYR B CA 1
ATOM 6968 C C . TYR B 1 446 ? -29.700 -73.118 67.464 1.00 42.92 425 TYR B C 1
ATOM 6969 O O . TYR B 1 446 ? -29.909 -73.600 66.354 1.00 43.65 425 TYR B O 1
ATOM 6978 N N . GLY B 1 447 ? -28.479 -73.008 67.978 1.00 43.17 426 GLY B N 1
ATOM 6979 C CA . GLY B 1 447 ? -27.293 -73.409 67.209 1.00 40.41 426 GLY B CA 1
ATOM 6980 C C . GLY B 1 447 ? -27.314 -74.904 66.917 1.00 38.60 426 GLY B C 1
ATOM 6981 O O . GLY B 1 447 ? -27.014 -75.341 65.805 1.00 43.78 426 GLY B O 1
ATOM 6982 N N . ALA B 1 448 ? -27.744 -75.683 67.894 1.00 35.90 427 ALA B N 1
ATOM 6983 C CA . ALA B 1 448 ? -27.831 -77.118 67.716 1.00 34.79 427 ALA B CA 1
ATOM 6984 C C . ALA B 1 448 ? -28.731 -77.435 66.525 1.00 44.87 427 ALA B C 1
ATOM 6985 O O . ALA B 1 448 ? -28.349 -78.191 65.620 1.00 42.40 427 ALA B O 1
ATOM 6987 N N . ALA B 1 449 ? -29.925 -76.840 66.523 1.00 43.03 428 ALA B N 1
ATOM 6988 C CA . ALA B 1 449 ? -30.903 -77.119 65.506 1.00 36.28 428 ALA B CA 1
ATOM 6989 C C . ALA B 1 449 ? -30.374 -76.777 64.133 1.00 41.84 428 ALA B C 1
ATOM 6990 O O . ALA B 1 449 ? -30.537 -77.551 63.201 1.00 46.47 428 ALA B O 1
ATOM 6992 N N . ASN B 1 450 ? -29.665 -75.664 64.013 1.00 39.69 429 ASN B N 1
ATOM 6993 C CA . ASN B 1 450 ? -29.179 -75.265 62.700 1.00 39.41 429 ASN B CA 1
ATOM 6994 C C . ASN B 1 450 ? -28.032 -76.104 62.189 1.00 43.10 429 ASN B C 1
ATOM 6995 O O . ASN B 1 450 ? -27.947 -76.399 60.984 1.00 38.25 429 ASN B O 1
ATOM 7000 N N . ALA B 1 451 ? -27.124 -76.448 63.098 1.00 37.03 430 ALA B N 1
ATOM 7001 C CA . ALA B 1 451 ? -26.018 -77.329 62.787 1.00 36.06 430 ALA B CA 1
ATOM 7002 C C . ALA B 1 451 ? -26.567 -78.638 62.201 1.00 39.65 430 ALA B C 1
ATOM 7003 O O . ALA B 1 451 ? -25.994 -79.220 61.269 1.00 37.60 430 ALA B O 1
ATOM 7005 N N . PHE B 1 452 ? -27.700 -79.075 62.733 1.00 35.59 431 PHE B N 1
ATOM 7006 C CA . PHE B 1 452 ? -28.307 -80.287 62.276 1.00 37.31 431 PHE B CA 1
ATOM 7007 C C . PHE B 1 452 ? -28.638 -80.149 60.805 1.00 39.94 431 PHE B C 1
ATOM 7008 O O . PHE B 1 452 ? -28.445 -81.081 60.030 1.00 43.68 431 PHE B O 1
ATOM 7016 N N . LEU B 1 453 ? -29.143 -78.980 60.421 1.00 41.01 432 LEU B N 1
ATOM 7017 C CA . LEU B 1 453 ? -29.596 -78.770 59.049 1.00 39.31 432 LEU B CA 1
ATOM 7018 C C . LEU B 1 453 ? -28.464 -78.846 58.047 1.00 37.11 432 LEU B C 1
ATOM 7019 O O . LEU B 1 453 ? -28.595 -79.502 57.029 1.00 42.24 432 LEU B O 1
ATOM 7024 N N . ASP B 1 454 ? -27.333 -78.206 58.347 1.00 41.85 433 ASP B N 1
ATOM 7025 C CA . ASP B 1 454 ? -26.170 -78.263 57.439 1.00 43.20 433 ASP B CA 1
ATOM 7026 C C . ASP B 1 454 ? -25.740 -79.686 57.172 1.00 44.69 433 ASP B C 1
ATOM 7027 O O . ASP B 1 454 ? -25.369 -80.031 56.060 1.00 45.90 433 ASP B O 1
ATOM 7032 N N . THR B 1 455 ? -25.676 -80.487 58.219 1.00 46.86 434 THR B N 1
ATOM 7033 C CA . THR B 1 455 ? -25.186 -81.821 58.060 1.00 40.49 434 THR B CA 1
ATOM 7034 C C . THR B 1 455 ? -26.183 -82.676 57.319 1.00 40.33 434 THR B C 1
ATOM 7035 O O . THR B 1 455 ? -25.806 -83.437 56.437 1.00 37.00 434 THR B O 1
ATOM 7039 N N . LEU B 1 456 ? -27.464 -82.536 57.665 1.00 39.60 435 LEU B N 1
ATOM 7040 C CA . LEU B 1 456 ? -28.524 -83.199 56.923 1.00 40.43 435 LEU B CA 1
ATOM 7041 C C . LEU B 1 456 ? -28.386 -82.968 55.427 1.00 45.27 435 LEU B C 1
ATOM 7042 O O . LEU B 1 456 ? -28.472 -83.902 54.651 1.00 48.29 435 LEU B O 1
ATOM 7047 N N . ALA B 1 457 ? -28.168 -81.730 55.013 1.00 38.60 436 ALA B N 1
ATOM 7048 C CA . ALA B 1 457 ? -28.121 -81.481 53.589 1.00 48.78 436 ALA B CA 1
ATOM 7049 C C . ALA B 1 457 ? -26.999 -82.282 52.973 1.00 44.64 436 ALA B C 1
ATOM 7050 O O . ALA B 1 457 ? -27.160 -82.842 51.890 1.00 45.40 436 ALA B O 1
ATOM 7052 N N . GLU B 1 458 ? -25.847 -82.317 53.644 1.00 45.32 437 GLU B N 1
ATOM 7053 C CA . GLU B 1 458 ? -24.701 -83.073 53.118 1.00 48.18 437 GLU B CA 1
ATOM 7054 C C . GLU B 1 458 ? -25.066 -84.564 53.029 1.00 47.71 437 GLU B C 1
ATOM 7055 O O . GLU B 1 458 ? -24.748 -85.231 52.052 1.00 46.43 437 GLU B O 1
ATOM 7061 N N . GLN B 1 459 ? -25.782 -85.058 54.029 1.00 41.41 438 GLN B N 1
ATOM 7062 C CA . GLN B 1 459 ? -26.183 -86.453 54.035 1.00 50.15 438 GLN B CA 1
ATOM 7063 C C . GLN B 1 459 ? -27.086 -86.784 52.833 1.00 50.82 438 GLN B C 1
ATOM 7064 O O . GLN B 1 459 ? -26.868 -87.783 52.157 1.00 61.83 438 GLN B O 1
ATOM 7070 N N . ARG B 1 460 ? -28.070 -85.925 52.549 1.00 51.77 439 ARG B N 1
ATOM 7071 C CA . ARG B 1 460 ? -28.923 -86.100 51.352 1.00 51.73 439 ARG B CA 1
ATOM 7072 C C . ARG B 1 460 ? -28.116 -86.102 50.064 1.00 45.38 439 ARG B C 1
ATOM 7073 O O . ARG B 1 460 ? -28.279 -86.981 49.228 1.00 46.61 439 ARG B O 1
ATOM 7081 N N . ARG B 1 461 ? -27.271 -85.097 49.893 1.00 44.86 440 ARG B N 1
ATOM 7082 C CA . ARG B 1 461 ? -26.332 -85.082 48.774 1.00 52.61 440 ARG B CA 1
ATOM 7083 C C . ARG B 1 461 ? -25.553 -86.374 48.644 1.00 50.10 440 ARG B C 1
ATOM 7084 O O . ARG B 1 461 ? -25.351 -86.873 47.541 1.00 56.72 440 ARG B O 1
ATOM 7092 N N . ALA B 1 462 ? -25.120 -86.920 49.772 1.00 50.85 441 ALA B N 1
ATOM 7093 C CA . ALA B 1 462 ? -24.337 -88.153 49.757 1.00 55.64 441 ALA B CA 1
ATOM 7094 C C . ALA B 1 462 ? -25.166 -89.341 49.269 1.00 53.59 441 ALA B C 1
ATOM 7095 O O . ALA B 1 462 ? -24.646 -90.245 48.634 1.00 59.02 441 ALA B O 1
ATOM 7097 N N . ARG B 1 463 ? -26.465 -89.309 49.560 1.00 63.25 442 ARG B N 1
ATOM 7098 C CA . ARG B 1 463 ? -27.407 -90.324 49.103 1.00 52.06 442 ARG B CA 1
ATOM 7099 C C . ARG B 1 463 ? -27.952 -90.050 47.688 1.00 54.46 442 ARG B C 1
ATOM 7100 O O . ARG B 1 463 ? -28.853 -90.746 47.224 1.00 55.10 442 ARG B O 1
ATOM 7108 N N . GLY B 1 464 ? -27.449 -89.001 47.038 1.00 59.75 443 GLY B N 1
ATOM 7109 C CA . GLY B 1 464 ? -27.869 -88.660 45.659 1.00 62.80 443 GLY B CA 1
ATOM 7110 C C . GLY B 1 464 ? -29.206 -87.914 45.511 1.00 69.43 443 GLY B C 1
ATOM 7111 O O . GLY B 1 464 ? -29.821 -87.929 44.438 1.00 70.32 443 GLY B O 1
ATOM 7112 N N . LEU B 1 465 ? -29.635 -87.240 46.578 1.00 63.53 444 LEU B N 1
ATOM 7113 C CA . LEU B 1 465 ? -30.841 -86.422 46.551 1.00 61.47 444 LEU B CA 1
ATOM 7114 C C . LEU B 1 465 ? -30.421 -84.953 46.596 1.00 60.07 444 LEU B C 1
ATOM 7115 O O . LEU B 1 465 ? -29.330 -84.643 47.043 1.00 54.42 444 LEU B O 1
ATOM 7120 N N . PRO B 1 466 ? -31.243 -84.049 46.048 1.00 64.46 445 PRO B N 1
ATOM 7121 C CA . PRO B 1 466 ? -30.777 -82.673 46.142 1.00 67.15 445 PRO B CA 1
ATOM 7122 C C . PRO B 1 466 ? -30.980 -82.121 47.551 1.00 62.64 445 PRO B C 1
ATOM 7123 O O . PRO B 1 466 ? -31.846 -82.594 48.289 1.00 59.28 445 PRO B O 1
ATOM 7127 N N . ALA B 1 467 ? -30.138 -81.186 47.950 1.00 55.76 446 ALA B N 1
ATOM 7128 C CA . ALA B 1 467 ? -30.312 -80.558 49.229 1.00 50.53 446 ALA B CA 1
ATOM 7129 C C . ALA B 1 467 ? -29.466 -79.320 49.328 1.00 49.12 446 ALA B C 1
ATOM 7130 O O . ALA B 1 467 ? -28.327 -79.302 48.891 1.00 55.10 446 ALA B O 1
ATOM 7132 N N . THR B 1 468 ? -30.018 -78.293 49.948 1.00 48.85 447 THR B N 1
ATOM 7133 C CA . THR B 1 468 ? -29.327 -77.037 50.096 1.00 50.67 447 THR B CA 1
ATOM 7134 C C . THR B 1 468 ? -29.501 -76.521 51.521 1.00 50.00 447 THR B C 1
ATOM 7135 O O . THR B 1 468 ? -30.616 -76.464 52.034 1.00 51.84 447 THR B O 1
ATOM 7139 N N . SER B 1 469 ? -28.399 -76.210 52.189 1.00 44.19 448 SER B N 1
ATOM 7140 C CA . SER B 1 469 ? -28.485 -75.497 53.464 1.00 46.62 448 SER B CA 1
ATOM 7141 C C . SER B 1 469 ? -27.825 -74.141 53.388 1.00 46.62 448 SER B C 1
ATOM 7142 O O . SER B 1 469 ? -26.622 -74.026 53.085 1.00 47.62 448 SER B O 1
ATOM 7145 N N . ILE B 1 470 ? -28.608 -73.109 53.663 1.00 40.09 449 ILE B N 1
ATOM 7146 C CA . ILE B 1 470 ? -28.070 -71.781 53.793 1.00 36.73 449 ILE B CA 1
ATOM 7147 C C . ILE B 1 470 ? -28.164 -71.302 55.213 1.00 40.46 449 ILE B C 1
ATOM 7148 O O . ILE B 1 470 ? -29.232 -71.385 55.851 1.00 35.75 449 ILE B O 1
ATOM 7153 N N . SER B 1 471 ? -27.031 -70.880 55.748 1.00 35.40 450 SER B N 1
ATOM 7154 C CA . SER B 1 471 ? -27.002 -70.400 57.101 1.00 42.63 450 SER B CA 1
ATOM 7155 C C . SER B 1 471 ? -26.856 -68.909 57.061 1.00 42.51 450 SER B C 1
ATOM 7156 O O . SER B 1 471 ? -25.808 -68.377 56.657 1.00 44.18 450 SER B O 1
ATOM 7159 N N . TRP B 1 472 ? -27.975 -68.244 57.325 1.00 40.67 451 TRP B N 1
ATOM 7160 C CA . TRP B 1 472 ? -28.119 -66.797 57.174 1.00 40.90 451 TRP B CA 1
ATOM 7161 C C . TRP B 1 472 ? -27.667 -66.061 58.405 1.00 43.80 451 TRP B C 1
ATOM 7162 O O . TRP B 1 472 ? -27.993 -66.464 59.525 1.00 38.47 451 TRP B O 1
ATOM 7173 N N . GLY B 1 473 ? -26.966 -64.936 58.204 1.00 43.45 452 GLY B N 1
ATOM 7174 C CA . GLY B 1 473 ? -26.985 -63.825 59.161 1.00 44.15 452 GLY B CA 1
ATOM 7175 C C . GLY B 1 473 ? -28.395 -63.292 59.324 1.00 43.85 452 GLY B C 1
ATOM 7176 O O . GLY B 1 473 ? -29.356 -63.940 58.946 1.00 49.64 452 GLY B O 1
ATOM 7177 N N . SER B 1 474 ? -28.530 -62.098 59.844 1.00 49.73 453 SER B N 1
ATOM 7178 C CA . SER B 1 474 ? -29.849 -61.621 60.144 1.00 54.80 453 SER B CA 1
ATOM 7179 C C . SER B 1 474 ? -30.459 -60.826 58.994 1.00 47.64 453 SER B C 1
ATOM 7180 O O . SER B 1 474 ? -29.745 -60.241 58.185 1.00 40.17 453 SER B O 1
ATOM 7183 N N . TRP B 1 475 ? -31.772 -60.983 58.831 1.00 54.70 454 TRP B N 1
ATOM 7184 C CA . TRP B 1 475 ? -32.524 -60.362 57.749 1.00 56.19 454 TRP B CA 1
ATOM 7185 C C . TRP B 1 475 ? -33.096 -59.097 58.296 1.00 55.33 454 TRP B C 1
ATOM 7186 O O . TRP B 1 475 ? -33.519 -59.071 59.443 1.00 65.32 454 TRP B O 1
ATOM 7197 N N . ALA B 1 476 ? -33.174 -58.049 57.479 1.00 57.49 455 ALA B N 1
ATOM 7198 C CA . ALA B 1 476 ? -33.945 -56.856 57.866 1.00 57.93 455 ALA B CA 1
ATOM 7199 C C . ALA B 1 476 ? -35.434 -57.114 57.754 1.00 56.96 455 ALA B C 1
ATOM 7200 O O . ALA B 1 476 ? -35.912 -57.575 56.729 1.00 64.25 455 ALA B O 1
ATOM 7202 N N . GLY B 1 477 ? -36.174 -56.724 58.775 1.00 52.38 456 GLY B N 1
ATOM 7203 C CA . GLY B 1 477 ? -37.623 -56.728 58.699 1.00 50.49 456 GLY B CA 1
ATOM 7204 C C . GLY B 1 477 ? -38.205 -57.435 59.894 1.00 58.86 456 GLY B C 1
ATOM 7205 O O . GLY B 1 477 ? -37.568 -57.518 60.945 1.00 59.37 456 GLY B O 1
ATOM 7206 N N . GLY B 1 478 ? -39.398 -57.991 59.730 1.00 60.61 457 GLY B N 1
ATOM 7207 C CA . GLY B 1 478 ? -40.008 -58.774 60.795 1.00 66.67 457 GLY B CA 1
ATOM 7208 C C . GLY B 1 478 ? -39.280 -60.088 61.036 1.00 68.84 457 GLY B C 1
ATOM 7209 O O . GLY B 1 478 ? -38.366 -60.459 60.288 1.00 62.93 457 GLY B O 1
ATOM 7210 N N . GLY B 1 479 ? -39.688 -60.796 62.078 1.00 52.84 458 GLY B N 1
ATOM 7211 C CA . GLY B 1 479 ? -39.313 -62.175 62.238 1.00 53.90 458 GLY B CA 1
ATOM 7212 C C . GLY B 1 479 ? -38.331 -62.342 63.367 1.00 67.34 458 GLY B C 1
ATOM 7213 O O . GLY B 1 479 ? -38.471 -61.725 64.418 1.00 73.85 458 GLY B O 1
ATOM 7214 N N . MET B 1 480 ? -37.311 -63.151 63.145 1.00 65.85 459 MET B N 1
ATOM 7215 C CA . MET B 1 480 ? -36.448 -63.555 64.232 1.00 65.54 459 MET B CA 1
ATOM 7216 C C . MET B 1 480 ? -35.402 -62.496 64.615 1.00 69.41 459 MET B C 1
ATOM 7217 O O . MET B 1 480 ? -35.088 -62.336 65.796 1.00 69.11 459 MET B O 1
ATOM 7222 N N . ALA B 1 481 ? -34.931 -61.726 63.628 1.00 60.14 460 ALA B N 1
ATOM 7223 C CA . ALA B 1 481 ? -34.023 -60.594 63.883 1.00 58.71 460 ALA B CA 1
ATOM 7224 C C . ALA B 1 481 ? -34.766 -59.256 64.021 1.00 74.94 460 ALA B C 1
ATOM 7225 O O . ALA B 1 481 ? -34.205 -58.195 63.739 1.00 66.29 460 ALA B O 1
ATOM 7227 N N . ASP B 1 482 ? -36.032 -59.311 64.408 1.00 73.30 461 ASP B N 1
ATOM 7228 C CA . ASP B 1 482 ? -36.877 -58.130 64.367 1.00 70.29 461 ASP B CA 1
ATOM 7229 C C . ASP B 1 482 ? -36.703 -57.253 65.613 1.00 76.04 461 ASP B C 1
ATOM 7230 O O . ASP B 1 482 ? -36.291 -56.098 65.512 1.00 84.45 461 ASP B O 1
ATOM 7235 N N . GLY B 1 483 ? -37.020 -57.796 66.781 1.00 60.16 462 GLY B N 1
ATOM 7236 C CA . GLY B 1 483 ? -37.322 -56.953 67.935 1.00 67.80 462 GLY B CA 1
ATOM 7237 C C . GLY B 1 483 ? -36.097 -56.540 68.737 1.00 70.76 462 GLY B C 1
ATOM 7238 O O . GLY B 1 483 ? -35.138 -55.975 68.196 1.00 69.54 462 GLY B O 1
ATOM 7239 N N . ALA B 1 484 ? -36.180 -56.731 70.050 1.00 63.25 463 ALA B N 1
ATOM 7240 C CA . ALA B 1 484 ? -35.000 -56.747 70.901 1.00 71.51 463 ALA B CA 1
ATOM 7241 C C . ALA B 1 484 ? -33.897 -57.614 70.299 1.00 72.78 463 ALA B C 1
ATOM 7242 O O . ALA B 1 484 ? -32.719 -57.250 70.337 1.00 67.43 463 ALA B O 1
ATOM 7244 N N . ALA B 1 485 ? -34.291 -58.748 69.716 1.00 71.46 464 ALA B N 1
ATOM 7245 C CA . ALA B 1 485 ? -33.335 -59.762 69.256 1.00 69.21 464 ALA B CA 1
ATOM 7246 C C . ALA B 1 485 ? -32.430 -59.240 68.153 1.00 57.31 464 ALA B C 1
ATOM 7247 O O . ALA B 1 485 ? -31.247 -59.564 68.115 1.00 57.74 464 ALA B O 1
ATOM 7249 N N . GLY B 1 486 ? -32.989 -58.421 67.265 1.00 61.42 465 GLY B N 1
ATOM 7250 C CA . GLY B 1 486 ? -32.200 -57.740 66.239 1.00 62.16 465 GLY B CA 1
ATOM 7251 C C . GLY B 1 486 ? -31.207 -56.753 66.829 1.00 68.24 465 GLY B C 1
ATOM 7252 O O . GLY B 1 486 ? -30.063 -56.659 66.371 1.00 63.84 465 GLY B O 1
ATOM 7253 N N . GLU B 1 487 ? -31.632 -56.052 67.878 1.00 67.67 466 GLU B N 1
ATOM 7254 C CA . GLU B 1 487 ? -30.768 -55.089 68.575 1.00 69.66 466 GLU B CA 1
ATOM 7255 C C . GLU B 1 487 ? -29.572 -55.816 69.142 1.00 60.00 466 GLU B C 1
ATOM 7256 O O . GLU B 1 487 ? -28.431 -55.373 69.013 1.00 56.90 466 GLU B O 1
ATOM 7262 N N . HIS B 1 488 ? -29.864 -56.898 69.845 1.00 57.00 467 HIS B N 1
ATOM 7263 C CA . HIS B 1 488 ? -28.864 -57.778 70.392 1.00 55.02 467 HIS B CA 1
ATOM 7264 C C . HIS B 1 488 ? -27.805 -58.143 69.369 1.00 59.81 467 HIS B C 1
ATOM 7265 O O . HIS B 1 488 ? -26.608 -57.874 69.567 1.00 51.76 467 HIS B O 1
ATOM 7272 N N . LEU B 1 489 ? -28.237 -58.697 68.236 1.00 58.64 468 LEU B N 1
ATOM 7273 C CA . LEU B 1 489 ? -27.299 -59.079 67.176 1.00 57.29 468 LEU B CA 1
ATOM 7274 C C . LEU B 1 489 ? -26.601 -57.870 66.527 1.00 55.11 468 LEU B C 1
ATOM 7275 O O . LEU B 1 489 ? -25.432 -57.958 66.145 1.00 54.33 468 LEU B O 1
ATOM 7280 N N . ARG B 1 490 ? -27.318 -56.743 66.429 1.00 49.82 469 ARG B N 1
ATOM 7281 C CA . ARG B 1 490 ? -26.724 -55.461 66.016 1.00 58.13 469 ARG B CA 1
ATOM 7282 C C . ARG B 1 490 ? -25.442 -55.132 66.796 1.00 54.59 469 ARG B C 1
ATOM 7283 O O . ARG B 1 490 ? -24.370 -54.996 66.208 1.00 51.23 469 ARG B O 1
ATOM 7291 N N . ARG B 1 491 ? -25.556 -55.037 68.122 1.00 52.74 470 ARG B N 1
ATOM 7292 C CA . ARG B 1 491 ? -24.396 -54.728 68.978 1.00 61.26 470 ARG B CA 1
ATOM 7293 C C . ARG B 1 491 ? -23.276 -55.730 68.780 1.00 53.06 470 ARG B C 1
ATOM 7294 O O . ARG B 1 491 ? -22.121 -55.449 69.081 1.00 68.74 470 ARG B O 1
ATOM 7302 N N . ARG B 1 492 ? -23.618 -56.916 68.306 1.00 55.64 471 ARG B N 1
ATOM 7303 C CA . ARG B 1 492 ? -22.626 -57.964 68.180 1.00 53.96 471 ARG B CA 1
ATOM 7304 C C . ARG B 1 492 ? -21.881 -58.032 66.829 1.00 49.12 471 ARG B C 1
ATOM 7305 O O . ARG B 1 492 ? -20.837 -58.657 66.732 1.00 47.00 471 ARG B O 1
ATOM 7313 N N . GLY B 1 493 ? -22.340 -57.273 65.841 1.00 47.75 472 GLY B N 1
ATOM 7314 C CA . GLY B 1 493 ? -21.597 -57.143 64.591 1.00 44.16 472 GLY B CA 1
ATOM 7315 C C . GLY B 1 493 ? -22.308 -57.759 63.412 1.00 43.59 472 GLY B C 1
ATOM 7316 O O . GLY B 1 493 ? -21.747 -57.858 62.323 1.00 43.66 472 GLY B O 1
ATOM 7317 N N . ILE B 1 494 ? -23.556 -58.169 63.618 1.00 43.55 473 ILE B N 1
ATOM 7318 C CA . ILE B 1 494 ? -24.352 -58.703 62.526 1.00 48.23 473 ILE B CA 1
ATOM 7319 C C . ILE B 1 494 ? -25.262 -57.634 61.919 1.00 50.17 473 ILE B C 1
ATOM 7320 O O . ILE B 1 494 ? -26.255 -57.234 62.526 1.00 53.07 473 ILE B O 1
ATOM 7325 N N . ARG B 1 495 ? -24.901 -57.149 60.732 1.00 46.07 474 ARG B N 1
ATOM 7326 C CA . ARG B 1 495 ? -25.744 -56.184 60.033 1.00 52.69 474 ARG B CA 1
ATOM 7327 C C . ARG B 1 495 ? -26.858 -56.872 59.257 1.00 56.32 474 ARG B C 1
ATOM 7328 O O . ARG B 1 495 ? -26.599 -57.669 58.354 1.00 61.11 474 ARG B O 1
ATOM 7336 N N . PRO B 1 496 ? -28.113 -56.595 59.642 1.00 56.74 475 PRO B N 1
ATOM 7337 C CA . PRO B 1 496 ? -29.279 -57.192 59.001 1.00 53.24 475 PRO B CA 1
ATOM 7338 C C . PRO B 1 496 ? -29.333 -56.876 57.506 1.00 54.28 475 PRO B C 1
ATOM 7339 O O . PRO B 1 496 ? -29.045 -55.747 57.101 1.00 52.90 475 PRO B O 1
ATOM 7343 N N . MET B 1 497 ? -29.595 -57.901 56.696 1.00 54.83 476 MET B N 1
ATOM 7344 C CA . MET B 1 497 ? -29.559 -57.776 55.242 1.00 49.21 476 MET B CA 1
ATOM 7345 C C . MET B 1 497 ? -30.956 -57.422 54.738 1.00 54.79 476 MET B C 1
ATOM 7346 O O . MET B 1 497 ? -31.947 -58.059 55.126 1.00 47.52 476 MET B O 1
ATOM 7351 N N . PRO B 1 498 ? -31.050 -56.409 53.872 1.00 54.48 477 PRO B N 1
ATOM 7352 C CA . PRO B 1 498 ? -32.353 -56.184 53.273 1.00 52.01 477 PRO B CA 1
ATOM 7353 C C . PRO B 1 498 ? -32.895 -57.491 52.663 1.00 49.46 477 PRO B C 1
ATOM 7354 O O . PRO B 1 498 ? -32.185 -58.186 51.927 1.00 50.30 477 PRO B O 1
ATOM 7358 N N . ALA B 1 499 ? -34.119 -57.847 53.026 1.00 49.70 478 ALA B N 1
ATOM 7359 C CA . ALA B 1 499 ? -34.767 -59.005 52.447 1.00 52.34 478 ALA B CA 1
ATOM 7360 C C . ALA B 1 499 ? -34.456 -59.120 50.953 1.00 56.84 478 ALA B C 1
ATOM 7361 O O . ALA B 1 499 ? -34.090 -60.189 50.468 1.00 66.41 478 ALA B O 1
ATOM 7363 N N . ALA B 1 500 ? -34.553 -58.008 50.239 1.00 47.85 479 ALA B N 1
ATOM 7364 C CA . ALA B 1 500 ? -34.403 -58.036 48.798 1.00 55.40 479 ALA B CA 1
ATOM 7365 C C . ALA B 1 500 ? -33.075 -58.647 48.369 1.00 54.01 479 ALA B C 1
ATOM 7366 O O . ALA B 1 500 ? -33.028 -59.379 47.398 1.00 67.29 479 ALA B O 1
ATOM 7368 N N . SER B 1 501 ? -31.992 -58.329 49.078 1.00 56.55 480 SER B N 1
ATOM 7369 C CA . SER B 1 501 ? -30.668 -58.842 48.696 1.00 61.74 480 SER B CA 1
ATOM 7370 C C . SER B 1 501 ? -30.397 -60.247 49.216 1.00 55.89 480 SER B C 1
ATOM 7371 O O . SER B 1 501 ? -29.587 -60.979 48.649 1.00 53.30 480 SER B O 1
ATOM 7374 N N . ALA B 1 502 ? -31.028 -60.610 50.321 1.00 50.97 481 ALA B N 1
ATOM 7375 C CA . ALA B 1 502 ? -30.960 -61.988 50.774 1.00 59.87 481 ALA B CA 1
ATOM 7376 C C . ALA B 1 502 ? -31.537 -62.897 49.688 1.00 55.80 481 ALA B C 1
ATOM 7377 O O . ALA B 1 502 ? -30.964 -63.938 49.361 1.00 51.82 481 ALA B O 1
ATOM 7379 N N . ILE B 1 503 ? -32.586 -62.411 49.037 1.00 57.83 482 ILE B N 1
ATOM 7380 C CA . ILE B 1 503 ? -33.198 -63.103 47.917 1.00 52.29 482 ILE B CA 1
ATOM 7381 C C . ILE B 1 503 ? -32.219 -63.248 46.724 1.00 60.52 482 ILE B C 1
ATOM 7382 O O . ILE B 1 503 ? -31.998 -64.356 46.230 1.00 58.42 482 ILE B O 1
ATOM 7387 N N . LEU B 1 504 ? -31.548 -62.159 46.359 1.00 57.07 483 LEU B N 1
ATOM 7388 C CA . LEU B 1 504 ? -30.435 -62.233 45.411 1.00 61.43 483 LEU B CA 1
ATOM 7389 C C . LEU B 1 504 ? -29.483 -63.393 45.730 1.00 70.86 483 LEU B C 1
ATOM 7390 O O . LEU B 1 504 ? -29.085 -64.152 44.838 1.00 73.48 483 LEU B O 1
ATOM 7395 N N . ALA B 1 505 ? -29.128 -63.533 47.004 1.00 65.60 484 ALA B N 1
ATOM 7396 C CA . ALA B 1 505 ? -28.132 -64.518 47.410 1.00 58.24 484 ALA B CA 1
ATOM 7397 C C . ALA B 1 505 ? -28.691 -65.929 47.272 1.00 48.80 484 ALA B C 1
ATOM 7398 O O . ALA B 1 505 ? -28.027 -66.829 46.757 1.00 50.97 484 ALA B O 1
ATOM 7400 N N . LEU B 1 506 ? -29.936 -66.091 47.705 1.00 49.25 485 LEU B N 1
ATOM 7401 C CA . LEU B 1 506 ? -30.673 -67.349 47.585 1.00 50.06 485 LEU B CA 1
ATOM 7402 C C . LEU B 1 506 ? -30.651 -67.844 46.156 1.00 55.54 485 LEU B C 1
ATOM 7403 O O . LEU B 1 506 ? -30.164 -68.942 45.868 1.00 58.50 485 LEU B O 1
ATOM 7408 N N . GLN B 1 507 ? -31.185 -67.011 45.267 1.00 67.92 486 GLN B N 1
ATOM 7409 C CA . GLN B 1 507 ? -31.239 -67.285 43.843 1.00 54.16 486 GLN B CA 1
ATOM 7410 C C . GLN B 1 507 ? -29.898 -67.781 43.333 1.00 48.84 486 GLN B C 1
ATOM 7411 O O . GLN B 1 507 ? -29.825 -68.807 42.679 1.00 50.09 486 GLN B O 1
ATOM 7417 N N . GLU B 1 508 ? -28.833 -67.071 43.674 1.00 46.06 487 GLU B N 1
ATOM 7418 C CA . GLU B 1 508 ? -27.490 -67.484 43.290 1.00 53.71 487 GLU B CA 1
ATOM 7419 C C . GLU B 1 508 ? -27.192 -68.922 43.787 1.00 68.13 487 GLU B C 1
ATOM 7420 O O . GLU B 1 508 ? -26.856 -69.819 42.990 1.00 61.57 487 GLU B O 1
ATOM 7426 N N . VAL B 1 509 ? -27.420 -69.165 45.077 1.00 53.13 488 VAL B N 1
ATOM 7427 C CA . VAL B 1 509 ? -27.115 -70.476 45.648 1.00 52.76 488 VAL B CA 1
ATOM 7428 C C . VAL B 1 509 ? -27.811 -71.623 44.880 1.00 58.08 488 VAL B C 1
ATOM 7429 O O . VAL B 1 509 ? -27.215 -72.679 44.646 1.00 52.18 488 VAL B O 1
ATOM 7433 N N . LEU B 1 510 ? -29.078 -71.418 44.524 1.00 51.49 489 LEU B N 1
ATOM 7434 C CA . LEU B 1 510 ? -29.823 -72.406 43.754 1.00 52.43 489 LEU B CA 1
ATOM 7435 C C . LEU B 1 510 ? -29.258 -72.587 42.334 1.00 61.97 489 LEU B C 1
ATOM 7436 O O . LEU B 1 510 ? -29.063 -73.716 41.875 1.00 58.29 489 LEU B O 1
ATOM 7441 N N . ASP B 1 511 ? -28.929 -71.471 41.684 1.00 64.02 490 ASP B N 1
ATOM 7442 C CA . ASP B 1 511 ? -28.379 -71.486 40.325 1.00 72.86 490 ASP B CA 1
ATOM 7443 C C . ASP B 1 511 ? -27.080 -72.232 40.355 1.00 74.13 490 ASP B C 1
ATOM 7444 O O . ASP B 1 511 ? -26.760 -73.010 39.450 1.00 74.41 490 ASP B O 1
ATOM 7449 N N . GLN B 1 512 ? -26.303 -71.936 41.386 1.00 74.80 491 GLN B N 1
ATOM 7450 C CA . GLN B 1 512 ? -25.016 -72.554 41.607 1.00 73.08 491 GLN B CA 1
ATOM 7451 C C . GLN B 1 512 ? -25.142 -74.036 42.020 1.00 63.48 491 GLN B C 1
ATOM 7452 O O . GLN B 1 512 ? -24.150 -74.763 42.032 1.00 65.00 491 GLN B O 1
ATOM 7458 N N . ASP B 1 513 ? -26.383 -74.474 42.287 1.00 66.40 492 ASP B N 1
ATOM 7459 C CA . ASP B 1 513 ? -26.690 -75.824 42.842 1.00 66.97 492 ASP B CA 1
ATOM 7460 C C . ASP B 1 513 ? -25.803 -76.244 44.016 1.00 64.37 492 ASP B C 1
ATOM 7461 O O . ASP B 1 513 ? -25.399 -77.400 44.118 1.00 68.28 492 ASP B O 1
ATOM 7466 N N . GLU B 1 514 ? -25.634 -75.338 44.969 1.00 64.13 493 GLU B N 1
ATOM 7467 C CA . GLU B 1 514 ? -24.736 -75.563 46.084 1.00 57.14 493 GLU B CA 1
ATOM 7468 C C . GLU B 1 514 ? -25.369 -76.348 47.232 1.00 59.06 493 GLU B C 1
ATOM 7469 O O . GLU B 1 514 ? -26.602 -76.478 47.330 1.00 58.91 493 GLU B O 1
ATOM 7475 N N . THR B 1 515 ? -24.534 -76.769 48.167 1.00 57.95 494 THR B N 1
ATOM 7476 C CA . THR B 1 515 ? -25.029 -77.527 49.293 1.00 60.80 494 THR B CA 1
ATOM 7477 C C . THR B 1 515 ? -25.085 -76.736 50.591 1.00 53.96 494 THR B C 1
ATOM 7478 O O . THR B 1 515 ? -26.163 -76.475 51.100 1.00 60.96 494 THR B O 1
ATOM 7482 N N . CYS B 1 516 ? -23.934 -76.309 51.094 1.00 47.08 495 CYS B N 1
ATOM 7483 C CA . CYS B 1 516 ? -23.897 -75.557 52.324 1.00 46.27 495 CYS B CA 1
ATOM 7484 C C . CYS B 1 516 ? -23.154 -74.295 52.110 1.00 45.95 495 CYS B C 1
ATOM 7485 O O . CYS B 1 516 ? -22.014 -74.320 51.644 1.00 47.23 495 CYS B O 1
ATOM 7488 N N . VAL B 1 517 ? -23.767 -73.181 52.506 1.00 36.79 496 VAL B N 1
ATOM 7489 C CA . VAL B 1 517 ? -23.160 -71.868 52.331 1.00 38.26 496 VAL B CA 1
ATOM 7490 C C . VAL B 1 517 ? -23.652 -70.943 53.430 1.00 36.10 496 VAL B C 1
ATOM 7491 O O . VAL B 1 517 ? -24.822 -71.019 53.846 1.00 40.47 496 VAL B O 1
ATOM 7495 N N . SER B 1 518 ? -22.756 -70.143 53.980 1.00 30.15 497 SER B N 1
ATOM 7496 C CA . SER B 1 518 ? -23.195 -69.141 54.907 1.00 41.10 497 SER B CA 1
ATOM 7497 C C . SER B 1 518 ? -23.327 -67.799 54.235 1.00 46.91 497 SER B C 1
ATOM 7498 O O . SER B 1 518 ? -22.480 -67.401 53.413 1.00 42.92 497 SER B O 1
ATOM 7501 N N . ILE B 1 519 ? -24.443 -67.141 54.496 1.00 43.94 498 ILE B N 1
ATOM 7502 C CA . ILE B 1 519 ? -24.680 -65.836 53.920 1.00 49.43 498 ILE B CA 1
ATOM 7503 C C . ILE B 1 519 ? -25.025 -64.819 54.980 1.00 45.84 498 ILE B C 1
ATOM 7504 O O . ILE B 1 519 ? -26.099 -64.863 55.588 1.00 44.84 498 ILE B O 1
ATOM 7509 N N . ALA B 1 520 ? -24.082 -63.939 55.258 1.00 44.05 499 ALA B N 1
ATOM 7510 C CA . ALA B 1 520 ? -24.279 -62.951 56.294 1.00 44.47 499 ALA B CA 1
ATOM 7511 C C . ALA B 1 520 ? -23.374 -61.752 56.100 1.00 45.85 499 ALA B C 1
ATOM 7512 O O . ALA B 1 520 ? -22.231 -61.879 55.631 1.00 52.44 499 ALA B O 1
ATOM 7514 N N . ASP B 1 521 ? -23.905 -60.588 56.446 1.00 45.50 500 ASP B N 1
ATOM 7515 C CA . ASP B 1 521 ? -23.162 -59.346 56.427 1.00 47.72 500 ASP B CA 1
ATOM 7516 C C . ASP B 1 521 ? -22.601 -59.135 57.809 1.00 45.76 500 ASP B C 1
ATOM 7517 O O . ASP B 1 521 ? -23.344 -58.847 58.753 1.00 46.31 500 ASP B O 1
ATOM 7522 N N . VAL B 1 522 ? -21.304 -59.375 57.953 1.00 46.23 501 VAL B N 1
ATOM 7523 C CA . VAL B 1 522 ? -20.658 -59.276 59.246 1.00 47.16 501 VAL B CA 1
ATOM 7524 C C . VAL B 1 522 ? -19.804 -58.029 59.301 1.00 52.06 501 VAL B C 1
ATOM 7525 O O . VAL B 1 522 ? -18.903 -57.841 58.478 1.00 48.26 501 VAL B O 1
ATOM 7529 N N . ASP B 1 523 ? -20.123 -57.158 60.245 1.00 52.28 502 ASP B N 1
ATOM 7530 C CA . ASP B 1 523 ? -19.260 -56.062 60.598 1.00 52.94 502 ASP B CA 1
ATOM 7531 C C . ASP B 1 523 ? -18.169 -56.583 61.509 1.00 51.39 502 ASP B C 1
ATOM 7532 O O . ASP B 1 523 ? -18.322 -56.570 62.730 1.00 49.32 502 ASP B O 1
ATOM 7537 N N . TRP B 1 524 ? -17.057 -57.013 60.907 1.00 53.34 503 TRP B N 1
ATOM 7538 C CA . TRP B 1 524 ? -16.005 -57.753 61.614 1.00 58.01 503 TRP B CA 1
ATOM 7539 C C . TRP B 1 524 ? -15.362 -57.014 62.750 1.00 60.64 503 TRP B C 1
ATOM 7540 O O . TRP B 1 524 ? -15.168 -57.577 63.832 1.00 61.99 503 TRP B O 1
ATOM 7551 N N . ASP B 1 525 ? -15.063 -55.736 62.545 1.00 69.11 504 ASP B N 1
ATOM 7552 C CA . ASP B 1 525 ? -14.395 -54.944 63.576 1.00 65.14 504 ASP B CA 1
ATOM 7553 C C . ASP B 1 525 ? -15.163 -54.866 64.899 1.00 58.08 504 ASP B C 1
ATOM 7554 O O . ASP B 1 525 ? -14.564 -54.713 65.959 1.00 65.40 504 ASP B O 1
ATOM 7559 N N . ARG B 1 526 ? -16.486 -54.943 64.826 1.00 56.87 505 ARG B N 1
ATOM 7560 C CA . ARG B 1 526 ? -17.306 -55.088 66.019 1.00 51.11 505 ARG B CA 1
ATOM 7561 C C . ARG B 1 526 ? -17.428 -56.574 66.448 1.00 64.47 505 ARG B C 1
ATOM 7562 O O . ARG B 1 526 ? -17.254 -56.905 67.629 1.00 52.96 505 ARG B O 1
ATOM 7570 N N . PHE B 1 527 ? -17.655 -57.462 65.473 1.00 54.31 506 PHE B N 1
ATOM 7571 C CA . PHE B 1 527 ? -17.881 -58.900 65.744 1.00 56.16 506 PHE B CA 1
ATOM 7572 C C . PHE B 1 527 ? -16.744 -59.586 66.511 1.00 56.31 506 PHE B C 1
ATOM 7573 O O . PHE B 1 527 ? -16.981 -60.245 67.511 1.00 63.49 506 PHE B O 1
ATOM 7581 N N . VAL B 1 528 ? -15.526 -59.473 65.991 1.00 53.33 507 VAL B N 1
ATOM 7582 C CA . VAL B 1 528 ? -14.368 -60.165 66.537 1.00 51.80 507 VAL B CA 1
ATOM 7583 C C . VAL B 1 528 ? -14.121 -59.862 68.035 1.00 65.91 507 VAL B C 1
ATOM 7584 O O . VAL B 1 528 ? -14.045 -60.780 68.853 1.00 60.37 507 VAL B O 1
ATOM 7588 N N . PRO B 1 529 ? -14.089 -58.574 68.409 1.00 67.46 508 PRO B N 1
ATOM 7589 C CA . PRO B 1 529 ? -13.778 -58.286 69.808 1.00 60.85 508 PRO B CA 1
ATOM 7590 C C . PRO B 1 529 ? -14.835 -58.793 70.804 1.00 64.48 508 PRO B C 1
ATOM 7591 O O . PRO B 1 529 ? -14.485 -59.127 71.937 1.00 62.92 508 PRO B O 1
ATOM 7595 N N . THR B 1 530 ? -16.121 -58.754 70.442 1.00 54.34 509 THR B N 1
ATOM 7596 C CA . THR B 1 530 ? -17.135 -59.260 71.377 1.00 56.83 509 THR B CA 1
ATOM 7597 C C . THR B 1 530 ? -17.285 -60.776 71.336 1.00 62.83 509 THR B C 1
ATOM 7598 O O . THR B 1 530 ? -17.459 -61.410 72.374 1.00 70.31 509 THR B O 1
ATOM 7602 N N . PHE B 1 531 ? -17.116 -61.358 70.153 1.00 56.52 510 PHE B N 1
ATOM 7603 C CA . PHE B 1 531 ? -17.089 -62.806 70.017 1.00 62.42 510 PHE B CA 1
ATOM 7604 C C . PHE B 1 531 ? -15.892 -63.444 70.728 1.00 68.37 510 PHE B C 1
ATOM 7605 O O . PHE B 1 531 ? -16.045 -64.444 71.426 1.00 71.11 510 PHE B O 1
ATOM 7613 N N . ALA B 1 532 ? -14.693 -62.916 70.480 1.00 64.98 511 ALA B N 1
ATOM 7614 C CA . ALA B 1 532 ? -13.482 -63.447 71.106 1.00 55.89 511 ALA B CA 1
ATOM 7615 C C . ALA B 1 532 ? -13.223 -62.734 72.419 1.00 64.65 511 ALA B C 1
ATOM 7616 O O . ALA B 1 532 ? -12.086 -62.645 72.875 1.00 66.01 511 ALA B O 1
ATOM 7618 N N . ALA B 1 533 ? -14.304 -62.255 73.036 1.00 68.65 512 ALA B N 1
ATOM 7619 C CA . ALA B 1 533 ? -14.230 -61.442 74.240 1.00 71.63 512 ALA B CA 1
ATOM 7620 C C . ALA B 1 533 ? -13.616 -62.215 75.407 1.00 80.53 512 ALA B C 1
ATOM 7621 O O . ALA B 1 533 ? -12.588 -61.818 75.951 1.00 87.31 512 ALA B O 1
ATOM 7623 N N . THR B 1 534 ? -14.211 -63.357 75.738 1.00 80.96 513 THR B N 1
ATOM 7624 C CA . THR B 1 534 ? -13.750 -64.153 76.866 1.00 75.85 513 THR B CA 1
ATOM 7625 C C . THR B 1 534 ? -12.894 -65.365 76.459 1.00 77.47 513 THR B C 1
ATOM 7626 O O . THR B 1 534 ? -12.228 -65.964 77.297 1.00 80.83 513 THR B O 1
ATOM 7630 N N . ARG B 1 535 ? -12.903 -65.707 75.172 1.00 72.15 514 ARG B N 1
ATOM 7631 C CA . ARG B 1 535 ? -12.246 -66.929 74.697 1.00 63.70 514 ARG B CA 1
ATOM 7632 C C . ARG B 1 535 ? -11.625 -66.736 73.301 1.00 68.60 514 ARG B C 1
ATOM 7633 O O . ARG B 1 535 ? -12.298 -66.304 72.367 1.00 85.02 514 ARG B O 1
ATOM 7641 N N . ALA B 1 536 ? -10.344 -67.052 73.168 1.00 53.90 515 ALA B N 1
ATOM 7642 C CA . ALA B 1 536 ? -9.683 -66.950 71.876 1.00 63.01 515 ALA B CA 1
ATOM 7643 C C . ALA B 1 536 ? -10.279 -67.948 70.921 1.00 66.72 515 ALA B C 1
ATOM 7644 O O . ALA B 1 536 ? -10.807 -68.974 71.340 1.00 68.98 515 ALA B O 1
ATOM 7646 N N . THR B 1 537 ? -10.126 -67.674 69.627 1.00 70.85 516 THR B N 1
ATOM 7647 C CA . THR B 1 537 ? -10.591 -68.573 68.572 1.00 62.78 516 THR B CA 1
ATOM 7648 C C . THR B 1 537 ? -9.736 -68.435 67.319 1.00 60.28 516 THR B C 1
ATOM 7649 O O . THR B 1 537 ? -9.298 -67.338 66.979 1.00 59.49 516 THR B O 1
ATOM 7653 N N . ARG B 1 538 ? -9.545 -69.552 66.616 1.00 65.42 517 ARG B N 1
ATOM 7654 C CA . ARG B 1 538 ? -8.850 -69.576 65.324 1.00 56.68 517 ARG B CA 1
ATOM 7655 C C . ARG B 1 538 ? -9.833 -69.717 64.141 1.00 59.13 517 ARG B C 1
ATOM 7656 O O . ARG B 1 538 ? -9.423 -69.977 63.007 1.00 59.43 517 ARG B O 1
ATOM 7664 N N . LEU B 1 539 ? -11.127 -69.601 64.413 1.00 53.44 518 LEU B N 1
ATOM 7665 C CA . LEU B 1 539 ? -12.131 -69.974 63.411 1.00 51.25 518 LEU B CA 1
ATOM 7666 C C . LEU B 1 539 ? -12.189 -69.038 62.205 1.00 52.01 518 LEU B C 1
ATOM 7667 O O . LEU B 1 539 ? -12.601 -69.453 61.125 1.00 54.83 518 LEU B O 1
ATOM 7672 N N . PHE B 1 540 ? -11.716 -67.801 62.379 1.00 60.46 519 PHE B N 1
ATOM 7673 C CA . PHE B 1 540 ? -11.816 -66.779 61.337 1.00 63.49 519 PHE B CA 1
ATOM 7674 C C . PHE B 1 540 ? -10.486 -66.369 60.703 1.00 73.41 519 PHE B C 1
ATOM 7675 O O . PHE B 1 540 ? -10.437 -65.413 59.930 1.00 64.45 519 PHE B O 1
ATOM 7683 N N . ASP B 1 541 ? -9.416 -67.091 61.025 1.00 75.76 520 ASP B N 1
ATOM 7684 C CA . ASP B 1 541 ? -8.077 -66.720 60.578 1.00 72.48 520 ASP B CA 1
ATOM 7685 C C . ASP B 1 541 ? -8.009 -66.548 59.059 1.00 73.30 520 ASP B C 1
ATOM 7686 O O . ASP B 1 541 ? -7.096 -65.914 58.546 1.00 86.93 520 ASP B O 1
ATOM 7691 N N . GLU B 1 542 ? -8.976 -67.118 58.348 1.00 70.52 521 GLU B N 1
ATOM 7692 C CA . GLU B 1 542 ? -8.975 -67.083 56.879 1.00 60.71 521 GLU B CA 1
ATOM 7693 C C . GLU B 1 542 ? -9.870 -65.965 56.312 1.00 58.06 521 GLU B C 1
ATOM 7694 O O . GLU B 1 542 ? -9.959 -65.796 55.102 1.00 58.29 521 GLU B O 1
ATOM 7700 N N . VAL B 1 543 ? -10.539 -65.219 57.184 1.00 56.35 522 VAL B N 1
ATOM 7701 C CA . VAL B 1 543 ? -11.229 -64.001 56.752 1.00 70.12 522 VAL B CA 1
ATOM 7702 C C . VAL B 1 543 ? -10.312 -62.791 56.917 1.00 74.93 522 VAL B C 1
ATOM 7703 O O . VAL B 1 543 ? -9.945 -62.433 58.048 1.00 72.59 522 VAL B O 1
ATOM 7707 N N . PRO B 1 544 ? -9.906 -62.175 55.784 1.00 70.23 523 PRO B N 1
ATOM 7708 C CA . PRO B 1 544 ? -8.982 -61.022 55.766 1.00 63.67 523 PRO B CA 1
ATOM 7709 C C . PRO B 1 544 ? -9.429 -59.893 56.704 1.00 64.52 523 PRO B C 1
ATOM 7710 O O . PRO B 1 544 ? -8.704 -59.532 57.636 1.00 61.45 523 PRO B O 1
ATOM 7714 N N . ALA B 1 545 ? -10.652 -59.414 56.511 1.00 62.91 524 ALA B N 1
ATOM 7715 C CA . ALA B 1 545 ? -11.285 -58.495 57.455 1.00 70.67 524 ALA B CA 1
ATOM 7716 C C . ALA B 1 545 ? -11.172 -58.899 58.943 1.00 67.89 524 ALA B C 1
ATOM 7717 O O . ALA B 1 545 ? -10.925 -58.052 59.800 1.00 84.95 524 ALA B O 1
ATOM 7719 N N . ALA B 1 546 ? -11.385 -60.177 59.252 1.00 68.24 525 ALA B N 1
ATOM 7720 C CA . ALA B 1 546 ? -11.524 -60.597 60.657 1.00 69.79 525 ALA B CA 1
ATOM 7721 C C . ALA B 1 546 ? -10.225 -60.488 61.426 1.00 76.21 525 ALA B C 1
ATOM 7722 O O . ALA B 1 546 ? -10.233 -60.380 62.654 1.00 72.55 525 ALA B O 1
ATOM 7724 N N . ARG B 1 547 ? -9.109 -60.600 60.705 1.00 87.41 526 ARG B N 1
ATOM 7725 C CA . ARG B 1 547 ? -7.782 -60.583 61.311 1.00 91.66 526 ARG B CA 1
ATOM 7726 C C . ARG B 1 547 ? -7.334 -59.157 61.674 1.00 98.86 526 ARG B C 1
ATOM 7727 O O . ARG B 1 547 ? -6.564 -58.961 62.618 1.00 100.21 526 ARG B O 1
ATOM 7735 N N . LYS B 1 548 ? -7.843 -58.166 60.945 1.00 94.91 527 LYS B N 1
ATOM 7736 C CA . LYS B 1 548 ? -7.510 -56.765 61.221 1.00 106.41 527 LYS B CA 1
ATOM 7737 C C . LYS B 1 548 ? -8.348 -56.166 62.364 1.00 119.17 527 LYS B C 1
ATOM 7738 O O . LYS B 1 548 ? -8.429 -54.938 62.514 1.00 117.29 527 LYS B O 1
ATOM 7744 N N . ALA B 1 549 ? -8.907 -57.041 63.203 1.00 103.08 528 ALA B N 1
ATOM 7745 C CA . ALA B 1 549 ? -9.781 -56.622 64.304 1.00 101.01 528 ALA B CA 1
ATOM 7746 C C . ALA B 1 549 ? -9.342 -57.240 65.637 1.00 109.96 528 ALA B C 1
ATOM 7747 O O . ALA B 1 549 ? -10.090 -57.222 66.616 1.00 89.84 528 ALA B O 1
ATOM 7749 N N . MET B 1 550 ? -8.121 -57.763 65.674 1.00 120.28 529 MET B N 1
ATOM 7750 C CA . MET B 1 550 ? -7.605 -58.419 66.877 1.00 126.22 529 MET B CA 1
ATOM 7751 C C . MET B 1 550 ? -6.484 -57.605 67.527 1.00 117.57 529 MET B C 1
ATOM 7752 O O . MET B 1 550 ? -5.311 -57.974 67.459 1.00 105.55 529 MET B O 1
ATOM 7757 N N . ASP C 1 32 ? 54.186 30.670 86.992 1.00 84.14 11 ASP C N 1
ATOM 7758 C CA . ASP C 1 32 ? 55.363 30.059 86.297 1.00 95.80 11 ASP C CA 1
ATOM 7759 C C . ASP C 1 32 ? 56.219 29.216 87.246 1.00 101.26 11 ASP C C 1
ATOM 7760 O O . ASP C 1 32 ? 57.254 29.677 87.725 1.00 92.67 11 ASP C O 1
ATOM 7765 N N . PRO C 1 33 ? 55.819 27.950 87.468 1.00 105.43 12 PRO C N 1
ATOM 7766 C CA . PRO C 1 33 ? 56.582 27.060 88.330 1.00 97.29 12 PRO C CA 1
ATOM 7767 C C . PRO C 1 33 ? 57.690 26.328 87.570 1.00 86.14 12 PRO C C 1
ATOM 7768 O O . PRO C 1 33 ? 58.344 25.443 88.126 1.00 93.00 12 PRO C O 1
ATOM 7772 N N . ALA C 1 34 ? 57.905 26.714 86.317 1.00 85.22 13 ALA C N 1
ATOM 7773 C CA . ALA C 1 34 ? 59.000 26.173 85.525 1.00 89.06 13 ALA C CA 1
ATOM 7774 C C . ALA C 1 34 ? 60.264 26.962 85.806 1.00 81.32 13 ALA C C 1
ATOM 7775 O O . ALA C 1 34 ? 61.234 26.432 86.359 1.00 80.16 13 ALA C O 1
ATOM 7777 N N . ALA C 1 35 ? 60.230 28.243 85.455 1.00 74.64 14 ALA C N 1
ATOM 7778 C CA . ALA C 1 35 ? 61.155 29.227 86.003 1.00 77.45 14 ALA C CA 1
ATOM 7779 C C . ALA C 1 35 ? 61.474 28.973 87.482 1.00 77.08 14 ALA C C 1
ATOM 7780 O O . ALA C 1 35 ? 62.642 28.933 87.871 1.00 68.40 14 ALA C O 1
ATOM 7782 N N . GLY C 1 36 ? 60.434 28.828 88.301 1.00 84.13 15 GLY C N 1
ATOM 7783 C CA . GLY C 1 36 ? 60.616 28.599 89.733 1.00 78.13 15 GLY C CA 1
ATOM 7784 C C . GLY C 1 36 ? 61.528 27.416 89.987 1.00 83.52 15 GLY C C 1
ATOM 7785 O O . GLY C 1 36 ? 62.595 27.558 90.590 1.00 85.62 15 GLY C O 1
ATOM 7786 N N . TRP C 1 37 ? 61.123 26.257 89.472 1.00 92.15 16 TRP C N 1
ATOM 7787 C CA . TRP C 1 37 ? 61.941 25.048 89.493 1.00 82.95 16 TRP C CA 1
ATOM 7788 C C . TRP C 1 37 ? 63.332 25.305 88.982 1.00 81.07 16 TRP C C 1
ATOM 7789 O O . TRP C 1 37 ? 64.316 24.880 89.584 1.00 76.96 16 TRP C O 1
ATOM 7800 N N . PHE C 1 38 ? 63.423 25.987 87.850 1.00 77.50 17 PHE C N 1
ATOM 7801 C CA . PHE C 1 38 ? 64.712 26.397 87.307 1.00 81.61 17 PHE C CA 1
ATOM 7802 C C . PHE C 1 38 ? 65.594 27.160 88.316 1.00 76.40 17 PHE C C 1
ATOM 7803 O O . PHE C 1 38 ? 66.765 26.825 88.492 1.00 70.30 17 PHE C O 1
ATOM 7811 N N . TRP C 1 39 ? 65.028 28.177 88.971 1.00 79.43 18 TRP C N 1
ATOM 7812 C CA . TRP C 1 39 ? 65.787 28.996 89.943 1.00 84.05 18 TRP C CA 1
ATOM 7813 C C . TRP C 1 39 ? 66.090 28.307 91.249 1.00 81.75 18 TRP C C 1
ATOM 7814 O O . TRP C 1 39 ? 67.156 28.512 91.827 1.00 83.22 18 TRP C O 1
ATOM 7825 N N . GLN C 1 40 ? 65.144 27.515 91.745 1.00 83.19 19 GLN C N 1
ATOM 7826 C CA . GLN C 1 40 ? 65.408 26.628 92.882 1.00 90.66 19 GLN C CA 1
ATOM 7827 C C . GLN C 1 40 ? 66.517 25.606 92.574 1.00 81.18 19 GLN C C 1
ATOM 7828 O O . GLN C 1 40 ? 67.320 25.269 93.441 1.00 78.69 19 GLN C O 1
ATOM 7834 N N . ALA C 1 41 ? 66.560 25.136 91.331 1.00 74.59 20 ALA C N 1
ATOM 7835 C CA . ALA C 1 41 ? 67.592 24.194 90.891 1.00 71.53 20 ALA C CA 1
ATOM 7836 C C . ALA C 1 41 ? 68.928 24.871 90.567 1.00 77.08 20 ALA C C 1
ATOM 7837 O O . ALA C 1 41 ? 69.948 24.196 90.413 1.00 75.31 20 ALA C O 1
ATOM 7839 N N . VAL C 1 42 ? 68.920 26.198 90.465 1.00 69.08 21 VAL C N 1
ATOM 7840 C CA . VAL C 1 42 ? 70.146 26.946 90.198 1.00 66.21 21 VAL C CA 1
ATOM 7841 C C . VAL C 1 42 ? 70.953 27.229 91.475 1.00 75.96 21 VAL C C 1
ATOM 7842 O O . VAL C 1 42 ? 72.186 27.241 91.448 1.00 84.62 21 VAL C O 1
ATOM 7846 N N . ALA C 1 43 ? 70.257 27.422 92.593 1.00 89.23 22 ALA C N 1
ATOM 7847 C CA . ALA C 1 43 ? 70.817 27.097 93.900 1.00 85.26 22 ALA C CA 1
ATOM 7848 C C . ALA C 1 43 ? 70.694 25.589 94.078 1.00 96.27 22 ALA C C 1
ATOM 7849 O O . ALA C 1 43 ? 70.020 24.933 93.292 1.00 108.12 22 ALA C O 1
ATOM 7851 N N . ARG C 1 44 ? 71.375 25.034 95.078 1.00 94.93 23 ARG C N 1
ATOM 7852 C CA . ARG C 1 44 ? 71.597 23.578 95.143 1.00 95.18 23 ARG C CA 1
ATOM 7853 C C . ARG C 1 44 ? 72.664 23.172 94.137 1.00 87.59 23 ARG C C 1
ATOM 7854 O O . ARG C 1 44 ? 73.381 22.191 94.341 1.00 100.12 23 ARG C O 1
ATOM 7862 N N . GLN C 1 45 ? 72.737 23.926 93.037 1.00 86.25 24 GLN C N 1
ATOM 7863 C CA . GLN C 1 45 ? 73.757 23.742 91.995 1.00 89.93 24 GLN C CA 1
ATOM 7864 C C . GLN C 1 45 ? 73.664 22.371 91.332 1.00 92.08 24 GLN C C 1
ATOM 7865 O O . GLN C 1 45 ? 74.676 21.772 90.965 1.00 89.86 24 GLN C O 1
ATOM 7871 N N . ASP C 1 46 ? 72.434 21.899 91.158 1.00 92.01 25 ASP C N 1
ATOM 7872 C CA . ASP C 1 46 ? 72.180 20.630 90.505 1.00 77.57 25 ASP C CA 1
ATOM 7873 C C . ASP C 1 46 ? 72.259 20.768 88.982 1.00 79.11 25 ASP C C 1
ATOM 7874 O O . ASP C 1 46 ? 71.236 20.867 88.300 1.00 70.96 25 ASP C O 1
ATOM 7879 N N . LEU C 1 47 ? 73.486 20.805 88.464 1.00 73.39 26 LEU C N 1
ATOM 7880 C CA . LEU C 1 47 ? 73.748 20.575 87.045 1.00 85.44 26 LEU C CA 1
ATOM 7881 C C . LEU C 1 47 ? 72.967 19.380 86.515 1.00 91.18 26 LEU C C 1
ATOM 7882 O O . LEU C 1 47 ? 72.390 19.439 85.432 1.00 85.43 26 LEU C O 1
ATOM 7887 N N . LYS C 1 48 ? 72.984 18.287 87.274 1.00 89.46 27 LYS C N 1
ATOM 7888 C CA . LYS C 1 48 ? 72.488 16.996 86.804 1.00 96.24 27 LYS C CA 1
ATOM 7889 C C . LYS C 1 48 ? 71.055 17.099 86.285 1.00 94.40 27 LYS C C 1
ATOM 7890 O O . LYS C 1 48 ? 70.742 16.599 85.203 1.00 92.29 27 LYS C O 1
ATOM 7896 N N . SER C 1 49 ? 70.224 17.846 87.005 1.00 85.12 28 SER C N 1
ATOM 7897 C CA . SER C 1 49 ? 68.833 18.055 86.608 1.00 87.13 28 SER C CA 1
ATOM 7898 C C . SER C 1 49 ? 68.680 19.186 85.588 1.00 86.35 28 SER C C 1
ATOM 7899 O O . SER C 1 49 ? 67.707 19.225 84.836 1.00 86.50 28 SER C O 1
ATOM 7902 N N . VAL C 1 50 ? 69.625 20.120 85.582 1.00 90.31 29 VAL C N 1
ATOM 7903 C CA . VAL C 1 50 ? 69.587 21.224 84.623 1.00 87.74 29 VAL C CA 1
ATOM 7904 C C . VAL C 1 50 ? 70.025 20.770 83.235 1.00 85.73 29 VAL C C 1
ATOM 7905 O O . VAL C 1 50 ? 69.334 21.013 82.252 1.00 80.77 29 VAL C O 1
ATOM 7909 N N . SER C 1 51 ? 71.173 20.100 83.169 1.00 85.49 30 SER C N 1
ATOM 7910 C CA . SER C 1 51 ? 71.660 19.499 81.929 1.00 82.63 30 SER C CA 1
ATOM 7911 C C . SER C 1 51 ? 70.670 18.481 81.331 1.00 88.80 30 SER C C 1
ATOM 7912 O O . SER C 1 51 ? 70.518 18.397 80.114 1.00 77.74 30 SER C O 1
ATOM 7915 N N . ASP C 1 52 ? 69.985 17.735 82.199 1.00 89.37 31 ASP C N 1
ATOM 7916 C CA . ASP C 1 52 ? 68.983 16.755 81.765 1.00 92.91 31 ASP C CA 1
ATOM 7917 C C . ASP C 1 52 ? 67.774 17.427 81.136 1.00 88.05 31 ASP C C 1
ATOM 7918 O O . ASP C 1 52 ? 67.288 17.005 80.082 1.00 90.83 31 ASP C O 1
ATOM 7923 N N . ALA C 1 53 ? 67.254 18.436 81.828 1.00 81.81 32 ALA C N 1
ATOM 7924 C CA . ALA C 1 53 ? 66.078 19.176 81.379 1.00 74.73 32 ALA C CA 1
ATOM 7925 C C . ALA C 1 53 ? 66.339 19.943 80.081 1.00 71.95 32 ALA C C 1
ATOM 7926 O O . ALA C 1 53 ? 65.425 20.167 79.288 1.00 69.10 32 ALA C O 1
ATOM 7928 N N . LEU C 1 54 ? 67.584 20.363 79.881 1.00 74.85 33 LEU C N 1
ATOM 7929 C CA . LEU C 1 54 ? 67.939 21.167 78.714 1.00 80.09 33 LEU C CA 1
ATOM 7930 C C . LEU C 1 54 ? 68.404 20.297 77.557 1.00 81.03 33 LEU C C 1
ATOM 7931 O O . LEU C 1 54 ? 68.475 20.756 76.418 1.00 82.15 33 LEU C O 1
ATOM 7936 N N . ASP C 1 55 ? 68.722 19.040 77.859 1.00 80.98 34 ASP C N 1
ATOM 7937 C CA . ASP C 1 55 ? 69.344 18.140 76.890 1.00 85.74 34 ASP C CA 1
ATOM 7938 C C . ASP C 1 55 ? 70.725 18.657 76.464 1.00 83.22 34 ASP C C 1
ATOM 7939 O O . ASP C 1 55 ? 71.035 18.747 75.271 1.00 76.64 34 ASP C O 1
ATOM 7944 N N . LEU C 1 56 ? 71.530 19.034 77.454 1.00 73.47 35 LEU C N 1
ATOM 7945 C CA . LEU C 1 56 ? 72.877 19.527 77.210 1.00 78.71 35 LEU C CA 1
ATOM 7946 C C . LEU C 1 56 ? 73.848 18.771 78.095 1.00 77.28 35 LEU C C 1
ATOM 7947 O O . LEU C 1 56 ? 73.540 18.478 79.243 1.00 71.57 35 LEU C O 1
ATOM 7952 N N . ASP C 1 57 ? 75.048 18.523 77.590 1.00 75.13 36 ASP C N 1
ATOM 7953 C CA . ASP C 1 57 ? 76.115 17.986 78.425 1.00 73.97 36 ASP C CA 1
ATOM 7954 C C . ASP C 1 57 ? 76.717 19.091 79.305 1.00 74.17 36 ASP C C 1
ATOM 7955 O O . ASP C 1 57 ? 76.535 20.273 79.034 1.00 78.33 36 ASP C O 1
ATOM 7960 N N . ALA C 1 58 ? 77.375 18.703 80.391 1.00 79.14 37 ALA C N 1
ATOM 7961 C CA . ALA C 1 58 ? 77.927 19.679 81.331 1.00 81.12 37 ALA C CA 1
ATOM 7962 C C . ALA C 1 58 ? 78.909 20.661 80.659 1.00 80.53 37 ALA C C 1
ATOM 7963 O O . ALA C 1 58 ? 79.156 21.757 81.168 1.00 87.46 37 ALA C O 1
ATOM 7965 N N . ASP C 1 59 ? 79.455 20.266 79.516 1.00 71.28 38 ASP C N 1
ATOM 7966 C CA . ASP C 1 59 ? 80.472 21.068 78.848 1.00 73.26 38 ASP C CA 1
ATOM 7967 C C . ASP C 1 59 ? 79.873 21.907 77.716 1.00 69.34 38 ASP C C 1
ATOM 7968 O O . ASP C 1 59 ? 80.593 22.600 76.990 1.00 63.26 38 ASP C O 1
ATOM 7973 N N . ALA C 1 60 ? 78.550 21.862 77.598 1.00 61.55 39 ALA C N 1
ATOM 7974 C CA . ALA C 1 60 ? 77.832 22.657 76.616 1.00 61.85 39 ALA C CA 1
ATOM 7975 C C . ALA C 1 60 ? 78.032 24.163 76.850 1.00 63.98 39 ALA C C 1
ATOM 7976 O O . ALA C 1 60 ? 77.942 24.640 77.988 1.00 64.69 39 ALA C O 1
ATOM 7978 N N . PRO C 1 61 ? 78.350 24.908 75.777 1.00 62.90 40 PRO C N 1
ATOM 7979 C CA . PRO C 1 61 ? 78.763 26.292 75.938 1.00 60.80 40 PRO C CA 1
ATOM 7980 C C . PRO C 1 61 ? 77.557 27.207 76.132 1.00 75.58 40 PRO C C 1
ATOM 7981 O O . PRO C 1 61 ? 76.421 26.786 75.898 1.00 74.97 40 PRO C O 1
ATOM 7985 N N . LEU C 1 62 ? 77.799 28.437 76.578 1.00 77.72 41 LEU C N 1
ATOM 7986 C CA . LEU C 1 62 ? 76.720 29.410 76.758 1.00 76.02 41 LEU C CA 1
ATOM 7987 C C . LEU C 1 62 ? 75.974 29.595 75.441 1.00 71.07 41 LEU C C 1
ATOM 7988 O O . LEU C 1 62 ? 74.734 29.541 75.400 1.00 67.75 41 LEU C O 1
ATOM 7993 N N . SER C 1 63 ? 76.749 29.913 74.394 1.00 78.38 42 SER C N 1
ATOM 7994 C CA . SER C 1 63 ? 76.404 29.671 72.971 1.00 82.68 42 SER C CA 1
ATOM 7995 C C . SER C 1 63 ? 75.221 28.746 72.744 1.00 75.31 42 SER C C 1
ATOM 7996 O O . SER C 1 63 ? 74.301 29.076 71.991 1.00 69.36 42 SER C O 1
ATOM 7999 N N . ALA C 1 64 ? 75.343 27.526 73.265 1.00 75.36 43 ALA C N 1
ATOM 8000 C CA . ALA C 1 64 ? 74.372 26.461 73.033 1.00 67.27 43 ALA C CA 1
ATOM 8001 C C . ALA C 1 64 ? 73.312 26.443 74.132 1.00 73.14 43 ALA C C 1
ATOM 8002 O O . ALA C 1 64 ? 72.170 26.014 73.909 1.00 67.71 43 ALA C O 1
ATOM 8004 N N . THR C 1 65 ? 73.699 26.918 75.315 1.00 72.36 44 THR C N 1
ATOM 8005 C CA . THR C 1 65 ? 72.836 26.892 76.491 1.00 72.39 44 THR C CA 1
ATOM 8006 C C . THR C 1 65 ? 71.707 27.909 76.393 1.00 79.96 44 THR C C 1
ATOM 8007 O O . THR C 1 65 ? 70.574 27.634 76.817 1.00 77.25 44 THR C O 1
ATOM 8011 N N . LEU C 1 66 ? 72.009 29.078 75.826 1.00 73.23 45 LEU C N 1
ATOM 8012 C CA . LEU C 1 66 ? 70.991 30.102 75.613 1.00 72.97 45 LEU C CA 1
ATOM 8013 C C . LEU C 1 66 ? 69.815 29.635 74.727 1.00 75.59 45 LEU C C 1
ATOM 8014 O O . LEU C 1 66 ? 68.674 29.617 75.187 1.00 73.21 45 LEU C O 1
ATOM 8019 N N . PRO C 1 67 ? 70.101 29.177 73.481 1.00 68.74 46 PRO C N 1
ATOM 8020 C CA . PRO C 1 67 ? 68.989 28.697 72.648 1.00 70.26 46 PRO C CA 1
ATOM 8021 C C . PRO C 1 67 ? 68.240 27.516 73.276 1.00 74.86 46 PRO C C 1
ATOM 8022 O O . PRO C 1 67 ? 67.036 27.374 73.079 1.00 82.33 46 PRO C O 1
ATOM 8026 N N . ALA C 1 68 ? 68.958 26.686 74.027 1.00 76.99 47 ALA C N 1
ATOM 8027 C CA . ALA C 1 68 ? 68.379 25.508 74.664 1.00 67.69 47 ALA C CA 1
ATOM 8028 C C . ALA C 1 68 ? 67.464 25.884 75.824 1.00 82.34 47 ALA C C 1
ATOM 8029 O O . ALA C 1 68 ? 66.491 25.186 76.109 1.00 80.31 47 ALA C O 1
ATOM 8031 N N . LEU C 1 69 ? 67.794 26.982 76.500 1.00 74.79 48 LEU C N 1
ATOM 8032 C CA . LEU C 1 69 ? 67.000 27.469 77.616 1.00 74.52 48 LEU C CA 1
ATOM 8033 C C . LEU C 1 69 ? 65.620 27.952 77.128 1.00 89.89 48 LEU C C 1
ATOM 8034 O O . LEU C 1 69 ? 64.580 27.516 77.640 1.00 72.55 48 LEU C O 1
ATOM 8039 N N . SER C 1 70 ? 65.615 28.836 76.126 1.00 93.19 49 SER C N 1
ATOM 8040 C CA . SER C 1 70 ? 64.355 29.353 75.592 1.00 92.27 49 SER C CA 1
ATOM 8041 C C . SER C 1 70 ? 63.436 28.217 75.184 1.00 85.50 49 SER C C 1
ATOM 8042 O O . SER C 1 70 ? 62.315 28.107 75.685 1.00 82.04 49 SER C O 1
ATOM 8045 N N . VAL C 1 71 ? 63.939 27.326 74.335 1.00 76.22 50 VAL C N 1
ATOM 8046 C CA . VAL C 1 71 ? 63.176 26.149 73.968 1.00 82.56 50 VAL C CA 1
ATOM 8047 C C . VAL C 1 71 ? 62.598 25.525 75.224 1.00 78.47 50 VAL C C 1
ATOM 8048 O O . VAL C 1 71 ? 61.389 25.376 75.346 1.00 81.45 50 VAL C O 1
ATOM 8052 N N . TRP C 1 72 ? 63.452 25.244 76.198 1.00 78.53 51 TRP C N 1
ATOM 8053 C CA . TRP C 1 72 ? 62.979 24.601 77.404 1.00 77.79 51 TRP C CA 1
ATOM 8054 C C . TRP C 1 72 ? 61.896 25.408 78.030 1.00 79.22 51 TRP C C 1
ATOM 8055 O O . TRP C 1 72 ? 60.864 24.873 78.423 1.00 85.66 51 TRP C O 1
ATOM 8066 N N . HIS C 1 73 ? 62.109 26.715 78.126 1.00 78.27 52 HIS C N 1
ATOM 8067 C CA . HIS C 1 73 ? 61.176 27.566 78.849 1.00 81.97 52 HIS C CA 1
ATOM 8068 C C . HIS C 1 73 ? 59.868 27.710 78.122 1.00 80.69 52 HIS C C 1
ATOM 8069 O O . HIS C 1 73 ? 58.808 27.750 78.744 1.00 77.17 52 HIS C O 1
ATOM 8076 N N . ARG C 1 74 ? 59.934 27.794 76.796 1.00 79.74 53 ARG C N 1
ATOM 8077 C CA . ARG C 1 74 ? 58.741 27.784 75.967 1.00 74.52 53 ARG C CA 1
ATOM 8078 C C . ARG C 1 74 ? 57.965 26.485 76.182 1.00 79.15 53 ARG C C 1
ATOM 8079 O O . ARG C 1 74 ? 56.782 26.509 76.525 1.00 75.36 53 ARG C O 1
ATOM 8087 N N . GLN C 1 75 ? 58.679 25.364 76.135 1.00 76.55 54 GLN C N 1
ATOM 8088 C CA . GLN C 1 75 ? 58.048 24.042 76.122 1.00 82.18 54 GLN C CA 1
ATOM 8089 C C . GLN C 1 75 ? 57.634 23.538 77.503 1.00 78.49 54 GLN C C 1
ATOM 8090 O O . GLN C 1 75 ? 56.564 22.960 77.656 1.00 79.66 54 GLN C O 1
ATOM 8096 N N . GLU C 1 76 ? 58.524 23.668 78.484 1.00 89.33 55 GLU C N 1
ATOM 8097 C CA . GLU C 1 76 ? 58.236 23.177 79.832 1.00 77.71 55 GLU C CA 1
ATOM 8098 C C . GLU C 1 76 ? 57.053 23.914 80.457 1.00 76.82 55 GLU C C 1
ATOM 8099 O O . GLU C 1 76 ? 56.330 23.352 81.280 1.00 67.23 55 GLU C O 1
ATOM 8105 N N . ARG C 1 77 ? 56.799 25.130 79.981 1.00 74.91 56 ARG C N 1
ATOM 8106 C CA . ARG C 1 77 ? 55.609 25.881 80.379 1.00 80.76 56 ARG C CA 1
ATOM 8107 C C . ARG C 1 77 ? 54.342 25.159 79.911 1.00 74.66 56 ARG C C 1
ATOM 8108 O O . ARG C 1 77 ? 53.385 24.992 80.668 1.00 70.41 56 ARG C O 1
ATOM 8116 N N . GLU C 1 78 ? 54.338 24.732 78.659 1.00 70.84 57 GLU C N 1
ATOM 8117 C CA . GLU C 1 78 ? 53.197 24.010 78.144 1.00 82.77 57 GLU C CA 1
ATOM 8118 C C . GLU C 1 78 ? 53.129 22.559 78.652 1.00 83.01 57 GLU C C 1
ATOM 8119 O O . GLU C 1 78 ? 52.053 22.080 78.976 1.00 82.99 57 GLU C O 1
ATOM 8125 N N . ARG C 1 79 ? 54.288 21.959 78.935 1.00 76.64 58 ARG C N 1
ATOM 8126 C CA . ARG C 1 79 ? 54.316 20.682 79.673 1.00 80.25 58 ARG C CA 1
ATOM 8127 C C . ARG C 1 79 ? 53.695 20.780 81.066 1.00 71.45 58 ARG C C 1
ATOM 8128 O O . ARG C 1 79 ? 53.015 19.863 81.500 1.00 74.67 58 ARG C O 1
ATOM 8136 N N . VAL C 1 80 ? 53.950 21.874 81.778 1.00 69.52 59 VAL C N 1
ATOM 8137 C CA . VAL C 1 80 ? 53.374 22.037 83.122 1.00 70.33 59 VAL C CA 1
ATOM 8138 C C . VAL C 1 80 ? 51.856 22.161 83.024 1.00 71.08 59 VAL C C 1
ATOM 8139 O O . VAL C 1 80 ? 51.117 21.610 83.844 1.00 70.16 59 VAL C O 1
ATOM 8143 N N . LEU C 1 81 ? 51.391 22.822 81.975 1.00 77.04 60 LEU C N 1
ATOM 8144 C CA . LEU C 1 81 ? 49.969 22.963 81.763 1.00 75.53 60 LEU C CA 1
ATOM 8145 C C . LEU C 1 81 ? 49.327 21.621 81.407 1.00 73.26 60 LEU C C 1
ATOM 8146 O O . LEU C 1 81 ? 48.371 21.190 82.056 1.00 65.35 60 LEU C O 1
ATOM 8151 N N . ALA C 1 82 ? 49.906 20.945 80.415 1.00 69.34 61 ALA C N 1
ATOM 8152 C CA . ALA C 1 82 ? 49.420 19.647 79.942 1.00 72.62 61 ALA C CA 1
ATOM 8153 C C . ALA C 1 82 ? 49.565 18.563 81.005 1.00 73.34 61 ALA C C 1
ATOM 8154 O O . ALA C 1 82 ? 49.161 17.425 80.792 1.00 68.73 61 ALA C O 1
ATOM 8156 N N . ASP C 1 83 ? 50.216 18.906 82.114 1.00 71.74 62 ASP C N 1
ATOM 8157 C CA . ASP C 1 83 ? 50.430 17.970 83.205 1.00 63.62 62 ASP C CA 1
ATOM 8158 C C . ASP C 1 83 ? 49.218 17.963 84.093 1.00 56.16 62 ASP C C 1
ATOM 8159 O O . ASP C 1 83 ? 48.838 16.937 84.620 1.00 69.38 62 ASP C O 1
ATOM 8164 N N . GLY C 1 84 ? 48.603 19.122 84.256 1.00 53.69 63 GLY C N 1
ATOM 8165 C CA . GLY C 1 84 ? 47.434 19.236 85.114 1.00 51.69 63 GLY C CA 1
ATOM 8166 C C . GLY C 1 84 ? 46.209 18.633 84.472 1.00 60.38 63 GLY C C 1
ATOM 8167 O O . GLY C 1 84 ? 45.119 18.655 85.049 1.00 62.36 63 GLY C O 1
ATOM 8168 N N . TRP C 1 85 ? 46.385 18.128 83.248 1.00 65.12 64 TRP C N 1
ATOM 8169 C CA . TRP C 1 85 ? 45.302 17.495 82.496 1.00 55.74 64 TRP C CA 1
ATOM 8170 C C . TRP C 1 85 ? 45.259 16.014 82.721 1.00 63.22 64 TRP C C 1
ATOM 8171 O O . TRP C 1 85 ? 44.415 15.331 82.140 1.00 59.35 64 TRP C O 1
ATOM 8182 N N . ARG C 1 86 ? 46.275 15.486 83.412 1.00 69.05 65 ARG C N 1
ATOM 8183 C CA . ARG C 1 86 ? 46.431 14.038 83.597 1.00 61.46 65 ARG C CA 1
ATOM 8184 C C . ARG C 1 86 ? 45.570 13.541 84.720 1.00 60.75 65 ARG C C 1
ATOM 8185 O O . ARG C 1 86 ? 45.575 14.096 85.817 1.00 68.21 65 ARG C O 1
ATOM 8193 N N . TYR C 1 87 ? 44.883 12.442 84.472 1.00 62.71 66 TYR C N 1
ATOM 8194 C CA . TYR C 1 87 ? 44.157 11.770 85.518 1.00 57.15 66 TYR C CA 1
ATOM 8195 C C . TYR C 1 87 ? 44.296 10.273 85.362 1.00 60.53 66 TYR C C 1
ATOM 8196 O O . TYR C 1 87 ? 44.715 9.777 84.312 1.00 58.15 66 TYR C O 1
ATOM 8205 N N . ARG C 1 88 ? 44.036 9.556 86.440 1.00 59.47 67 ARG C N 1
ATOM 8206 C CA . ARG C 1 88 ? 44.071 8.125 86.404 1.00 54.47 67 ARG C CA 1
ATOM 8207 C C . ARG C 1 88 ? 43.032 7.573 87.346 1.00 57.71 67 ARG C C 1
ATOM 8208 O O . ARG C 1 88 ? 42.427 8.326 88.137 1.00 55.31 67 ARG C O 1
ATOM 8216 N N . VAL C 1 89 ? 42.726 6.290 87.158 1.00 53.89 68 VAL C N 1
ATOM 8217 C CA . VAL C 1 89 ? 41.646 5.626 87.865 1.00 53.99 68 VAL C CA 1
ATOM 8218 C C . VAL C 1 89 ? 42.253 4.826 88.993 1.00 56.36 68 VAL C C 1
ATOM 8219 O O . VAL C 1 89 ? 43.139 4.005 88.764 1.00 64.13 68 VAL C O 1
ATOM 8223 N N . ASP C 1 90 ? 41.857 5.152 90.218 1.00 64.13 69 ASP C N 1
ATOM 8224 C CA . ASP C 1 90 ? 42.247 4.392 91.390 1.00 58.50 69 ASP C CA 1
ATOM 8225 C C . ASP C 1 90 ? 41.038 3.739 91.995 1.00 61.39 69 ASP C C 1
ATOM 8226 O O . ASP C 1 90 ? 39.909 4.198 91.807 1.00 60.14 69 ASP C O 1
ATOM 8231 N N . TRP C 1 91 ? 41.283 2.700 92.772 1.00 58.91 70 TRP C N 1
ATOM 8232 C CA . TRP C 1 91 ? 40.246 2.046 93.507 1.00 50.44 70 TRP C CA 1
ATOM 8233 C C . TRP C 1 91 ? 40.531 2.193 94.959 1.00 53.32 70 TRP C C 1
ATOM 8234 O O . TRP C 1 91 ? 41.677 2.099 95.371 1.00 55.99 70 TRP C O 1
ATOM 8245 N N . VAL C 1 92 ? 39.534 2.650 95.707 1.00 57.51 71 VAL C N 1
ATOM 8246 C CA . VAL C 1 92 ? 39.714 2.915 97.124 1.00 50.96 71 VAL C CA 1
ATOM 8247 C C . VAL C 1 92 ? 38.842 1.970 97.906 1.00 61.38 71 VAL C C 1
ATOM 8248 O O . VAL C 1 92 ? 37.688 1.735 97.535 1.00 46.23 71 VAL C O 1
ATOM 8252 N N . ARG C 1 93 ? 39.412 1.375 98.953 1.00 70.83 72 ARG C N 1
ATOM 8253 C CA . ARG C 1 93 ? 38.676 0.434 99.773 1.00 66.98 72 ARG C CA 1
ATOM 8254 C C . ARG C 1 93 ? 37.550 1.161 100.463 1.00 60.98 72 ARG C C 1
ATOM 8255 O O . ARG C 1 93 ? 37.756 2.235 100.998 1.00 66.10 72 ARG C O 1
ATOM 8263 N N . VAL C 1 94 ? 36.333 0.647 100.308 1.00 60.50 73 VAL C N 1
ATOM 8264 C CA . VAL C 1 94 ? 35.164 1.206 100.979 1.00 68.21 73 VAL C CA 1
ATOM 8265 C C . VAL C 1 94 ? 34.817 0.372 102.208 1.00 77.50 73 VAL C C 1
ATOM 8266 O O . VAL C 1 94 ? 34.828 -0.856 102.152 1.00 78.59 73 VAL C O 1
ATOM 8270 N N . ALA C 1 95 ? 34.559 1.048 103.327 1.00 82.52 74 ALA C N 1
ATOM 8271 C CA . ALA C 1 95 ? 34.279 0.370 104.598 1.00 81.49 74 ALA C CA 1
ATOM 8272 C C . ALA C 1 95 ? 33.051 -0.541 104.507 1.00 92.78 74 ALA C C 1
ATOM 8273 O O . ALA C 1 95 ? 32.181 -0.333 103.658 1.00 85.61 74 ALA C O 1
ATOM 8275 N N . PRO C 1 96 ? 33.010 -1.588 105.354 1.00 110.74 75 PRO C N 1
ATOM 8276 C CA . PRO C 1 96 ? 31.878 -2.512 105.429 1.00 123.82 75 PRO C CA 1
ATOM 8277 C C . PRO C 1 96 ? 30.533 -1.791 105.628 1.00 127.57 75 PRO C C 1
ATOM 8278 O O . PRO C 1 96 ? 29.900 -1.409 104.647 1.00 132.80 75 PRO C O 1
ATOM 8282 N N . GLN C 1 97 ? 30.075 -1.712 106.882 1.00 125.56 76 GLN C N 1
ATOM 8283 C CA . GLN C 1 97 ? 28.929 -0.864 107.298 1.00 132.76 76 GLN C CA 1
ATOM 8284 C C . GLN C 1 97 ? 28.301 -1.380 108.606 1.00 140.67 76 GLN C C 1
ATOM 8285 O O . GLN C 1 97 ? 28.324 -0.690 109.622 1.00 145.42 76 GLN C O 1
ATOM 8291 N N . PRO C 1 98 ? 27.771 -2.600 108.580 1.00 137.95 77 PRO C N 1
ATOM 8292 C CA . PRO C 1 98 ? 27.636 -3.399 109.811 1.00 147.09 77 PRO C CA 1
ATOM 8293 C C . PRO C 1 98 ? 27.785 -4.953 109.625 1.00 140.02 77 PRO C C 1
ATOM 8294 O O . PRO C 1 98 ? 28.908 -5.402 109.370 1.00 116.33 77 PRO C O 1
ATOM 8296 N N . VAL C 1 99 ? 26.744 -5.785 109.882 1.00 138.40 78 VAL C N 1
ATOM 8297 C CA . VAL C 1 99 ? 25.290 -5.539 109.611 1.00 141.18 78 VAL C CA 1
ATOM 8298 C C . VAL C 1 99 ? 24.900 -4.820 108.265 1.00 137.99 78 VAL C C 1
ATOM 8299 O O . VAL C 1 99 ? 25.705 -4.803 107.338 1.00 135.81 78 VAL C O 1
ATOM 8301 N N . ARG C 1 100 ? 23.631 -4.392 108.091 1.00 137.94 79 ARG C N 1
ATOM 8302 C CA . ARG C 1 100 ? 22.709 -3.970 109.173 1.00 139.39 79 ARG C CA 1
ATOM 8303 C C . ARG C 1 100 ? 21.202 -4.142 108.794 1.00 135.89 79 ARG C C 1
ATOM 8304 O O . ARG C 1 100 ? 20.341 -4.237 109.673 1.00 135.74 79 ARG C O 1
ATOM 8312 N N . ARG C 1 101 ? 20.932 -4.336 107.501 1.00 128.18 80 ARG C N 1
ATOM 8313 C CA . ARG C 1 101 ? 19.618 -4.019 106.916 1.00 122.56 80 ARG C CA 1
ATOM 8314 C C . ARG C 1 101 ? 18.581 -5.161 107.076 1.00 127.73 80 ARG C C 1
ATOM 8315 O O . ARG C 1 101 ? 18.612 -5.908 108.061 1.00 111.38 80 ARG C O 1
ATOM 8323 N N . THR C 1 102 ? 17.609 -5.214 106.156 1.00 128.44 81 THR C N 1
ATOM 8324 C CA . THR C 1 102 ? 16.530 -6.221 106.202 1.00 117.95 81 THR C CA 1
ATOM 8325 C C . THR C 1 102 ? 16.036 -6.637 104.782 1.00 106.44 81 THR C C 1
ATOM 8326 O O . THR C 1 102 ? 16.709 -6.360 103.785 1.00 101.81 81 THR C O 1
ATOM 8330 N N . ARG C 1 103 ? 14.884 -7.321 104.712 1.00 106.03 82 ARG C N 1
ATOM 8331 C CA . ARG C 1 103 ? 14.584 -8.274 103.614 1.00 109.60 82 ARG C CA 1
ATOM 8332 C C . ARG C 1 103 ? 13.679 -7.730 102.479 1.00 103.66 82 ARG C C 1
ATOM 8333 O O . ARG C 1 103 ? 12.757 -6.947 102.722 1.00 98.95 82 ARG C O 1
ATOM 8341 N N . GLU C 1 104 ? 13.860 -8.296 101.276 1.00 110.27 83 GLU C N 1
ATOM 8342 C CA . GLU C 1 104 ? 13.299 -7.737 100.021 1.00 107.02 83 GLU C CA 1
ATOM 8343 C C . GLU C 1 104 ? 13.500 -8.703 98.827 1.00 95.63 83 GLU C C 1
ATOM 8344 O O . GLU C 1 104 ? 14.212 -9.705 98.940 1.00 88.14 83 GLU C O 1
ATOM 8350 N N . THR C 1 105 ? 12.906 -8.368 97.679 1.00 92.21 84 THR C N 1
ATOM 8351 C CA . THR C 1 105 ? 13.018 -9.210 96.476 1.00 94.25 84 THR C CA 1
ATOM 8352 C C . THR C 1 105 ? 13.685 -8.501 95.280 1.00 97.53 84 THR C C 1
ATOM 8353 O O . THR C 1 105 ? 13.430 -7.319 95.015 1.00 99.30 84 THR C O 1
ATOM 8357 N N . TRP C 1 106 ? 14.559 -9.239 94.587 1.00 88.47 85 TRP C N 1
ATOM 8358 C CA . TRP C 1 106 ? 15.226 -8.774 93.358 1.00 80.39 85 TRP C CA 1
ATOM 8359 C C . TRP C 1 106 ? 14.927 -9.737 92.241 1.00 81.65 85 TRP C C 1
ATOM 8360 O O . TRP C 1 106 ? 14.954 -10.945 92.448 1.00 103.73 85 TRP C O 1
ATOM 8371 N N . LEU C 1 107 ? 14.814 -9.229 91.018 1.00 77.31 86 LEU C N 1
ATOM 8372 C CA . LEU C 1 107 ? 14.860 -10.099 89.844 1.00 73.77 86 LEU C CA 1
ATOM 8373 C C . LEU C 1 107 ? 16.289 -10.309 89.330 1.00 68.62 86 LEU C C 1
ATOM 8374 O O . LEU C 1 107 ? 17.046 -9.359 89.145 1.00 73.01 86 LEU C O 1
ATOM 8379 N N . LEU C 1 108 ? 16.648 -11.562 89.104 1.00 77.46 87 LEU C N 1
ATOM 8380 C CA . LEU C 1 108 ? 17.984 -11.897 88.619 1.00 68.50 87 LEU C CA 1
ATOM 8381 C C . LEU C 1 108 ? 17.948 -12.292 87.142 1.00 57.95 87 LEU C C 1
ATOM 8382 O O . LEU C 1 108 ? 17.342 -13.294 86.774 1.00 60.71 87 LEU C O 1
ATOM 8387 N N . VAL C 1 109 ? 18.556 -11.482 86.287 1.00 55.27 88 VAL C N 1
ATOM 8388 C CA . VAL C 1 109 ? 18.444 -11.727 84.845 1.00 53.57 88 VAL C CA 1
ATOM 8389 C C . VAL C 1 109 ? 19.662 -12.398 84.216 1.00 57.64 88 VAL C C 1
ATOM 8390 O O . VAL C 1 109 ? 20.791 -11.906 84.333 1.00 58.85 88 VAL C O 1
ATOM 8394 N N . VAL C 1 110 ? 19.407 -13.465 83.457 1.00 54.69 89 VAL C N 1
ATOM 8395 C CA . VAL C 1 110 ? 20.454 -14.427 83.092 1.00 45.91 89 VAL C CA 1
ATOM 8396 C C . VAL C 1 110 ? 20.579 -14.640 81.574 1.00 50.03 89 VAL C C 1
ATOM 8397 O O . VAL C 1 110 ? 19.626 -15.048 80.908 1.00 56.79 89 VAL C O 1
ATOM 8401 N N . PRO C 1 111 ? 21.778 -14.407 81.032 1.00 50.69 90 PRO C N 1
ATOM 8402 C CA . PRO C 1 111 ? 21.973 -14.577 79.607 1.00 49.75 90 PRO C CA 1
ATOM 8403 C C . PRO C 1 111 ? 22.059 -16.055 79.236 1.00 52.24 90 PRO C C 1
ATOM 8404 O O . PRO C 1 111 ? 22.294 -16.892 80.104 1.00 55.34 90 PRO C O 1
ATOM 8408 N N . PRO C 1 112 ? 21.904 -16.376 77.941 1.00 58.65 91 PRO C N 1
ATOM 8409 C CA . PRO C 1 112 ? 21.921 -17.776 77.532 1.00 56.73 91 PRO C CA 1
ATOM 8410 C C . PRO C 1 112 ? 23.338 -18.361 77.432 1.00 58.69 91 PRO C C 1
ATOM 8411 O O . PRO C 1 112 ? 23.510 -19.570 77.555 1.00 72.41 91 PRO C O 1
ATOM 8415 N N . GLY C 1 113 ? 24.333 -17.511 77.190 1.00 56.78 92 GLY C N 1
ATOM 8416 C CA . GLY C 1 113 ? 25.724 -17.953 77.151 1.00 54.71 92 GLY C CA 1
ATOM 8417 C C . GLY C 1 113 ? 26.555 -17.400 78.295 1.00 59.06 92 GLY C C 1
ATOM 8418 O O . GLY C 1 113 ? 26.156 -16.440 78.961 1.00 58.83 92 GLY C O 1
ATOM 8419 N N . GLY C 1 114 ? 27.665 -18.070 78.589 1.00 57.21 93 GLY C N 1
ATOM 8420 C CA . GLY C 1 114 ? 28.741 -17.467 79.385 1.00 51.41 93 GLY C CA 1
ATOM 8421 C C . GLY C 1 114 ? 28.689 -17.661 80.907 1.00 59.34 93 GLY C C 1
ATOM 8422 O O . GLY C 1 114 ? 29.623 -17.271 81.610 1.00 64.76 93 GLY C O 1
ATOM 8423 N N . ILE C 1 115 ? 27.586 -18.208 81.425 1.00 58.88 94 ILE C N 1
ATOM 8424 C CA . ILE C 1 115 ? 27.425 -18.366 82.877 1.00 59.06 94 ILE C CA 1
ATOM 8425 C C . ILE C 1 115 ? 27.282 -19.828 83.314 1.00 58.57 94 ILE C C 1
ATOM 8426 O O . ILE C 1 115 ? 26.361 -20.524 82.891 1.00 61.10 94 ILE C O 1
ATOM 8431 N N . GLU C 1 116 ? 28.159 -20.256 84.218 1.00 55.18 95 GLU C N 1
ATOM 8432 C CA . GLU C 1 116 ? 27.975 -21.503 84.946 1.00 51.08 95 GLU C CA 1
ATOM 8433 C C . GLU C 1 116 ? 26.726 -21.455 85.824 1.00 54.90 95 GLU C C 1
ATOM 8434 O O . GLU C 1 116 ? 26.501 -20.485 86.551 1.00 58.92 95 GLU C O 1
ATOM 8440 N N . GLU C 1 117 ? 25.958 -22.536 85.811 1.00 43.12 96 GLU C N 1
ATOM 8441 C CA . GLU C 1 117 ? 24.905 -22.719 86.787 1.00 49.07 96 GLU C CA 1
ATOM 8442 C C . GLU C 1 117 ? 25.433 -22.516 88.204 1.00 56.61 96 GLU C C 1
ATOM 8443 O O . GLU C 1 117 ? 24.679 -22.170 89.119 1.00 53.90 96 GLU C O 1
ATOM 8449 N N . ALA C 1 118 ? 26.715 -22.787 88.398 1.00 54.73 97 ALA C N 1
ATOM 8450 C CA . ALA C 1 118 ? 27.250 -22.879 89.738 1.00 50.70 97 ALA C CA 1
ATOM 8451 C C . ALA C 1 118 ? 27.470 -21.493 90.281 1.00 62.89 97 ALA C C 1
ATOM 8452 O O . ALA C 1 118 ? 27.263 -21.244 91.467 1.00 55.79 97 ALA C O 1
ATOM 8454 N N . LEU C 1 119 ? 27.838 -20.570 89.395 1.00 71.76 98 LEU C N 1
ATOM 8455 C CA . LEU C 1 119 ? 27.918 -19.165 89.754 1.00 62.90 98 LEU C CA 1
ATOM 8456 C C . LEU C 1 119 ? 26.549 -18.687 90.187 1.00 58.55 98 LEU C C 1
ATOM 8457 O O . LEU C 1 119 ? 26.386 -18.150 91.277 1.00 67.80 98 LEU C O 1
ATOM 8462 N N . VAL C 1 120 ? 25.545 -18.980 89.378 1.00 49.78 99 VAL C N 1
ATOM 8463 C CA . VAL C 1 120 ? 24.194 -18.546 89.685 1.00 52.89 99 VAL C CA 1
ATOM 8464 C C . VAL C 1 120 ? 23.759 -19.029 91.062 1.00 54.40 99 VAL C C 1
ATOM 8465 O O . VAL C 1 120 ? 23.195 -18.270 91.840 1.00 53.85 99 VAL C O 1
ATOM 8469 N N . GLU C 1 121 ? 24.073 -20.284 91.372 1.00 66.34 100 GLU C N 1
ATOM 8470 C CA . GLU C 1 121 ? 23.674 -20.900 92.643 1.00 62.64 100 GLU C CA 1
ATOM 8471 C C . GLU C 1 121 ? 24.359 -20.205 93.805 1.00 61.07 100 GLU C C 1
ATOM 8472 O O . GLU C 1 121 ? 23.729 -19.891 94.823 1.00 60.59 100 GLU C O 1
ATOM 8478 N N . ARG C 1 122 ? 25.661 -19.977 93.631 1.00 57.48 101 ARG C N 1
ATOM 8479 C CA . ARG C 1 122 ? 26.512 -19.335 94.616 1.00 54.63 101 ARG C CA 1
ATOM 8480 C C . ARG C 1 122 ? 26.114 -17.871 94.878 1.00 68.97 101 ARG C C 1
ATOM 8481 O O . ARG C 1 122 ? 26.221 -17.379 96.011 1.00 74.41 101 ARG C O 1
ATOM 8489 N N . LEU C 1 123 ? 25.774 -17.147 93.815 1.00 62.59 102 LEU C N 1
ATOM 8490 C CA . LEU C 1 123 ? 25.367 -15.760 93.962 1.00 64.90 102 LEU C CA 1
ATOM 8491 C C . LEU C 1 123 ? 24.022 -15.712 94.653 1.00 67.19 102 LEU C C 1
ATOM 8492 O O . LEU C 1 123 ? 23.733 -14.784 95.400 1.00 80.48 102 LEU C O 1
ATOM 8497 N N . THR C 1 124 ? 23.243 -16.769 94.483 1.00 62.50 103 THR C N 1
ATOM 8498 C CA . THR C 1 124 ? 21.935 -16.823 95.082 1.00 69.26 103 THR C CA 1
ATOM 8499 C C . THR C 1 124 ? 21.948 -17.154 96.579 1.00 75.77 103 THR C C 1
ATOM 8500 O O . THR C 1 124 ? 21.097 -16.675 97.311 1.00 84.19 103 THR C O 1
ATOM 8504 N N . ASP C 1 125 ? 22.935 -17.904 97.064 1.00 74.39 104 ASP C N 1
ATOM 8505 C CA . ASP C 1 125 ? 23.065 -17.966 98.513 1.00 99.49 104 ASP C CA 1
ATOM 8506 C C . ASP C 1 125 ? 23.500 -16.621 99.022 1.00 96.16 104 ASP C C 1
ATOM 8507 O O . ASP C 1 125 ? 22.723 -15.919 99.650 1.00 96.33 104 ASP C O 1
ATOM 8512 N N . ALA C 1 126 ? 24.708 -16.215 98.649 1.00 89.05 105 ALA C N 1
ATOM 8513 C CA . ALA C 1 126 ? 25.230 -14.915 99.042 1.00 80.02 105 ALA C CA 1
ATOM 8514 C C . ALA C 1 126 ? 24.109 -13.883 99.168 1.00 87.19 105 ALA C C 1
ATOM 8515 O O . ALA C 1 126 ? 23.952 -13.255 100.211 1.00 96.99 105 ALA C O 1
ATOM 8517 N N . LEU C 1 127 ? 23.286 -13.773 98.127 1.00 81.83 106 LEU C N 1
ATOM 8518 C CA . LEU C 1 127 ? 22.119 -12.890 98.152 1.00 95.83 106 LEU C CA 1
ATOM 8519 C C . LEU C 1 127 ? 21.149 -13.257 99.259 1.00 87.06 106 LEU C C 1
ATOM 8520 O O . LEU C 1 127 ? 20.773 -12.418 100.063 1.00 87.72 106 LEU C O 1
ATOM 8525 N N . ASN C 1 128 ? 20.697 -14.506 99.238 1.00 85.74 107 ASN C N 1
ATOM 8526 C CA . ASN C 1 128 ? 19.668 -15.001 100.153 1.00 96.32 107 ASN C CA 1
ATOM 8527 C C . ASN C 1 128 ? 20.073 -14.848 101.615 1.00 95.61 107 ASN C C 1
ATOM 8528 O O . ASN C 1 128 ? 19.266 -14.456 102.465 1.00 82.98 107 ASN C O 1
ATOM 8533 N N . THR C 1 129 ? 21.333 -15.165 101.889 1.00 95.18 108 THR C N 1
ATOM 8534 C CA . THR C 1 129 ? 21.875 -15.189 103.235 1.00 91.32 108 THR C CA 1
ATOM 8535 C C . THR C 1 129 ? 22.355 -13.777 103.610 1.00 101.15 108 THR C C 1
ATOM 8536 O O . THR C 1 129 ? 23.452 -13.586 104.146 1.00 93.90 108 THR C O 1
ATOM 8540 N N . ARG C 1 130 ? 21.504 -12.796 103.315 1.00 90.92 109 ARG C N 1
ATOM 8541 C CA . ARG C 1 130 ? 21.829 -11.382 103.469 1.00 87.36 109 ARG C CA 1
ATOM 8542 C C . ARG C 1 130 ? 20.559 -10.582 103.197 1.00 90.62 109 ARG C C 1
ATOM 8543 O O . ARG C 1 130 ? 20.611 -9.383 102.934 1.00 95.83 109 ARG C O 1
ATOM 8551 N N . GLY C 1 131 ? 19.425 -11.274 103.182 1.00 85.98 110 GLY C N 1
ATOM 8552 C CA . GLY C 1 131 ? 18.130 -10.603 103.122 1.00 86.39 110 GLY C CA 1
ATOM 8553 C C . GLY C 1 131 ? 17.352 -10.839 101.839 1.00 91.28 110 GLY C C 1
ATOM 8554 O O . GLY C 1 131 ? 16.135 -11.036 101.870 1.00 91.66 110 GLY C O 1
ATOM 8555 N N . ILE C 1 132 ? 18.051 -10.809 100.707 1.00 93.54 111 ILE C N 1
ATOM 8556 C CA . ILE C 1 132 ? 17.403 -10.668 99.400 1.00 88.23 111 ILE C CA 1
ATOM 8557 C C . ILE C 1 132 ? 16.877 -11.998 98.861 1.00 80.66 111 ILE C C 1
ATOM 8558 O O . ILE C 1 132 ? 17.643 -12.939 98.655 1.00 88.24 111 ILE C O 1
ATOM 8563 N N . SER C 1 133 ? 15.564 -12.060 98.633 1.00 69.39 112 SER C N 1
ATOM 8564 C CA . SER C 1 133 ? 14.956 -13.094 97.794 1.00 90.57 112 SER C CA 1
ATOM 8565 C C . SER C 1 133 ? 15.338 -12.888 96.338 1.00 93.55 112 SER C C 1
ATOM 8566 O O . SER C 1 133 ? 15.834 -11.828 95.964 1.00 97.28 112 SER C O 1
ATOM 8569 N N . THR C 1 134 ? 14.974 -13.846 95.499 1.00 82.46 113 THR C N 1
ATOM 8570 C CA . THR C 1 134 ? 15.471 -13.883 94.141 1.00 81.22 113 THR C CA 1
ATOM 8571 C C . THR C 1 134 ? 14.499 -14.580 93.218 1.00 82.31 113 THR C C 1
ATOM 8572 O O . THR C 1 134 ? 14.022 -15.673 93.512 1.00 92.02 113 THR C O 1
ATOM 8576 N N . LEU C 1 135 ? 14.183 -13.922 92.114 1.00 72.22 114 LEU C N 1
ATOM 8577 C CA . LEU C 1 135 ? 13.474 -14.546 91.014 1.00 71.63 114 LEU C CA 1
ATOM 8578 C C . LEU C 1 135 ? 14.382 -14.520 89.786 1.00 81.55 114 LEU C C 1
ATOM 8579 O O . LEU C 1 135 ? 15.125 -13.549 89.565 1.00 75.39 114 LEU C O 1
ATOM 8584 N N . ARG C 1 136 ? 14.373 -15.610 89.029 1.00 69.09 115 ARG C N 1
ATOM 8585 C CA . ARG C 1 136 ? 15.303 -15.777 87.931 1.00 62.79 115 ARG C CA 1
ATOM 8586 C C . ARG C 1 136 ? 14.598 -15.782 86.587 1.00 58.77 115 ARG C C 1
ATOM 8587 O O . ARG C 1 136 ? 13.626 -16.505 86.378 1.00 63.32 115 ARG C O 1
ATOM 8595 N N . LEU C 1 137 ? 15.127 -15.002 85.662 1.00 64.38 116 LEU C N 1
ATOM 8596 C CA . LEU C 1 137 ? 14.647 -15.014 84.308 1.00 61.28 116 LEU C CA 1
ATOM 8597 C C . LEU C 1 137 ? 15.783 -15.312 83.346 1.00 59.67 116 LEU C C 1
ATOM 8598 O O . LEU C 1 137 ? 16.835 -14.664 83.387 1.00 52.15 116 LEU C O 1
ATOM 8603 N N . ASP C 1 138 ? 15.609 -16.343 82.536 1.00 59.86 117 ASP C N 1
ATOM 8604 C CA . ASP C 1 138 ? 16.637 -16.716 81.588 1.00 68.74 117 ASP C CA 1
ATOM 8605 C C . ASP C 1 138 ? 16.282 -16.178 80.226 1.00 74.85 117 ASP C C 1
ATOM 8606 O O . ASP C 1 138 ? 15.379 -16.681 79.567 1.00 84.06 117 ASP C O 1
ATOM 8611 N N . VAL C 1 139 ? 16.928 -15.087 79.853 1.00 76.20 118 VAL C N 1
ATOM 8612 C CA . VAL C 1 139 ? 16.692 -14.459 78.569 1.00 75.34 118 VAL C CA 1
ATOM 8613 C C . VAL C 1 139 ? 17.010 -15.416 77.418 1.00 76.04 118 VAL C C 1
ATOM 8614 O O . VAL C 1 139 ? 17.972 -16.171 77.496 1.00 76.59 118 VAL C O 1
ATOM 8618 N N . PRO C 1 140 ? 16.197 -15.375 76.339 1.00 80.09 119 PRO C N 1
ATOM 8619 C CA . PRO C 1 140 ? 16.495 -16.113 75.104 1.00 76.79 119 PRO C CA 1
ATOM 8620 C C . PRO C 1 140 ? 17.484 -15.366 74.213 1.00 80.43 119 PRO C C 1
ATOM 8621 O O . PRO C 1 140 ? 17.596 -14.143 74.308 1.00 81.01 119 PRO C O 1
ATOM 8625 N N . PRO C 1 141 ? 18.180 -16.095 73.326 1.00 82.21 120 PRO C N 1
ATOM 8626 C CA . PRO C 1 141 ? 19.150 -15.471 72.422 1.00 75.26 120 PRO C CA 1
ATOM 8627 C C . PRO C 1 141 ? 18.549 -14.271 71.695 1.00 85.97 120 PRO C C 1
ATOM 8628 O O . PRO C 1 141 ? 17.361 -14.284 71.348 1.00 81.26 120 PRO C O 1
ATOM 8632 N N . ALA C 1 142 ? 19.362 -13.235 71.496 1.00 82.46 121 ALA C N 1
ATOM 8633 C CA . ALA C 1 142 ? 19.010 -12.118 70.613 1.00 81.36 121 ALA C CA 1
ATOM 8634 C C . ALA C 1 142 ? 17.764 -11.339 71.060 1.00 81.58 121 ALA C C 1
ATOM 8635 O O . ALA C 1 142 ? 17.319 -10.420 70.370 1.00 76.17 121 ALA C O 1
ATOM 8637 N N . ALA C 1 143 ? 17.217 -11.702 72.217 1.00 74.68 122 ALA C N 1
ATOM 8638 C CA . ALA C 1 143 ? 16.007 -11.057 72.731 1.00 73.46 122 ALA C CA 1
ATOM 8639 C C . ALA C 1 143 ? 15.993 -9.566 72.420 1.00 78.48 122 ALA C C 1
ATOM 8640 O O . ALA C 1 143 ? 16.983 -8.864 72.648 1.00 85.74 122 ALA C O 1
ATOM 8642 N N . THR C 1 144 ? 14.872 -9.093 71.879 1.00 83.08 123 THR C N 1
ATOM 8643 C CA . THR C 1 144 ? 14.639 -7.664 71.698 1.00 78.82 123 THR C CA 1
ATOM 8644 C C . THR C 1 144 ? 14.048 -7.068 72.967 1.00 80.62 123 THR C C 1
ATOM 8645 O O . THR C 1 144 ? 13.435 -7.777 73.773 1.00 80.06 123 THR C O 1
ATOM 8649 N N . SER C 1 145 ? 14.245 -5.769 73.155 1.00 74.61 124 SER C N 1
ATOM 8650 C CA . SER C 1 145 ? 13.656 -5.086 74.285 1.00 75.27 124 SER C CA 1
ATOM 8651 C C . SER C 1 145 ? 12.148 -5.249 74.265 1.00 80.66 124 SER C C 1
ATOM 8652 O O . SER C 1 145 ? 11.509 -5.322 75.315 1.00 92.26 124 SER C O 1
ATOM 8655 N N . GLY C 1 146 ? 11.590 -5.350 73.061 1.00 87.03 125 GLY C N 1
ATOM 8656 C CA . GLY C 1 146 ? 10.202 -5.756 72.884 1.00 83.19 125 GLY C CA 1
ATOM 8657 C C . GLY C 1 146 ? 9.810 -6.855 73.847 1.00 86.12 125 GLY C C 1
ATOM 8658 O O . GLY C 1 146 ? 9.120 -6.602 74.835 1.00 79.21 125 GLY C O 1
ATOM 8659 N N . GLU C 1 147 ? 10.337 -8.061 73.610 1.00 87.18 126 GLU C N 1
ATOM 8660 C CA . GLU C 1 147 ? 9.956 -9.260 74.384 1.00 79.29 126 GLU C CA 1
ATOM 8661 C C . GLU C 1 147 ? 10.471 -9.212 75.825 1.00 85.83 126 GLU C C 1
ATOM 8662 O O . GLU C 1 147 ? 9.863 -9.786 76.736 1.00 86.93 126 GLU C O 1
ATOM 8668 N N . LEU C 1 148 ? 11.615 -8.561 76.011 1.00 88.73 127 LEU C N 1
ATOM 8669 C CA . LEU C 1 148 ? 12.157 -8.309 77.337 1.00 81.57 127 LEU C CA 1
ATOM 8670 C C . LEU C 1 148 ? 11.184 -7.568 78.241 1.00 79.40 127 LEU C C 1
ATOM 8671 O O . LEU C 1 148 ? 11.002 -7.940 79.401 1.00 78.91 127 LEU C O 1
ATOM 8676 N N . ALA C 1 149 ? 10.582 -6.499 77.720 1.00 81.61 128 ALA C N 1
ATOM 8677 C CA . ALA C 1 149 ? 9.566 -5.756 78.470 1.00 96.77 128 ALA C CA 1
ATOM 8678 C C . ALA C 1 149 ? 8.419 -6.678 78.903 1.00 91.68 128 ALA C C 1
ATOM 8679 O O . ALA C 1 149 ? 8.009 -6.676 80.071 1.00 80.44 128 ALA C O 1
ATOM 8681 N N . THR C 1 150 ? 7.961 -7.517 77.976 1.00 93.38 129 THR C N 1
ATOM 8682 C CA . THR C 1 150 ? 6.886 -8.460 78.263 1.00 98.58 129 THR C CA 1
ATOM 8683 C C . THR C 1 150 ? 7.265 -9.349 79.433 1.00 106.83 129 THR C C 1
ATOM 8684 O O . THR C 1 150 ? 6.499 -9.499 80.382 1.00 114.00 129 THR C O 1
ATOM 8688 N N . GLU C 1 151 ? 8.471 -9.903 79.384 1.00 103.67 130 GLU C N 1
ATOM 8689 C CA . GLU C 1 151 ? 8.909 -10.836 80.412 1.00 93.94 130 GLU C CA 1
ATOM 8690 C C . GLU C 1 151 ? 9.163 -10.111 81.729 1.00 95.88 130 GLU C C 1
ATOM 8691 O O . GLU C 1 151 ? 8.937 -10.662 82.810 1.00 94.52 130 GLU C O 1
ATOM 8697 N N . LEU C 1 152 ? 9.554 -8.848 81.635 1.00 93.84 131 LEU C N 1
ATOM 8698 C CA . LEU C 1 152 ? 9.699 -8.023 82.820 1.00 91.86 131 LEU C CA 1
ATOM 8699 C C . LEU C 1 152 ? 8.356 -7.670 83.441 1.00 95.33 131 LEU C C 1
ATOM 8700 O O . LEU C 1 152 ? 8.239 -7.613 84.659 1.00 91.68 131 LEU C O 1
ATOM 8705 N N . ARG C 1 153 ? 7.329 -7.490 82.607 1.00 103.26 132 ARG C N 1
ATOM 8706 C CA . ARG C 1 153 ? 5.959 -7.301 83.116 1.00 98.63 132 ARG C CA 1
ATOM 8707 C C . ARG C 1 153 ? 5.516 -8.521 83.915 1.00 99.62 132 ARG C C 1
ATOM 8708 O O . ARG C 1 153 ? 5.138 -8.404 85.082 1.00 94.00 132 ARG C O 1
ATOM 8716 N N . ALA C 1 154 ? 5.607 -9.696 83.289 1.00 91.07 133 ALA C N 1
ATOM 8717 C CA . ALA C 1 154 ? 5.262 -10.962 83.943 1.00 87.54 133 ALA C CA 1
ATOM 8718 C C . ALA C 1 154 ? 5.841 -11.047 85.347 1.00 96.78 133 ALA C C 1
ATOM 8719 O O . ALA C 1 154 ? 5.102 -11.109 86.330 1.00 104.56 133 ALA C O 1
ATOM 8721 N N . ALA C 1 155 ? 7.168 -11.021 85.437 1.00 100.47 134 ALA C N 1
ATOM 8722 C CA . ALA C 1 155 ? 7.856 -11.056 86.728 1.00 104.60 134 ALA C CA 1
ATOM 8723 C C . ALA C 1 155 ? 7.394 -9.947 87.684 1.00 104.97 134 ALA C C 1
ATOM 8724 O O . ALA C 1 155 ? 7.408 -10.126 88.903 1.00 114.79 134 ALA C O 1
ATOM 8726 N N . ALA C 1 156 ? 6.943 -8.826 87.120 1.00 108.06 135 ALA C N 1
ATOM 8727 C CA . ALA C 1 156 ? 6.560 -7.645 87.910 1.00 116.45 135 ALA C CA 1
ATOM 8728 C C . ALA C 1 156 ? 5.297 -7.842 88.758 1.00 116.65 135 ALA C C 1
ATOM 8729 O O . ALA C 1 156 ? 4.947 -6.973 89.563 1.00 108.99 135 ALA C O 1
ATOM 8731 N N . ASP C 1 157 ? 4.586 -8.951 88.530 1.00 122.92 136 ASP C N 1
ATOM 8732 C CA . ASP C 1 157 ? 3.440 -9.338 89.370 1.00 123.50 136 ASP C CA 1
ATOM 8733 C C . ASP C 1 157 ? 3.879 -10.183 90.562 1.00 122.14 136 ASP C C 1
ATOM 8734 O O . ASP C 1 157 ? 3.259 -10.133 91.625 1.00 127.87 136 ASP C O 1
ATOM 8739 N N . GLY C 1 158 ? 4.918 -10.994 90.358 1.00 115.60 137 GLY C N 1
ATOM 8740 C CA . GLY C 1 158 ? 5.402 -11.918 91.382 1.00 105.10 137 GLY C CA 1
ATOM 8741 C C . GLY C 1 158 ? 5.251 -11.363 92.784 1.00 107.26 137 GLY C C 1
ATOM 8742 O O . GLY C 1 158 ? 4.395 -11.812 93.550 1.00 117.87 137 GLY C O 1
ATOM 8743 N N . ASP C 1 159 ? 6.095 -10.390 93.119 1.00 110.48 138 ASP C N 1
ATOM 8744 C CA . ASP C 1 159 ? 5.920 -9.575 94.324 1.00 116.73 138 ASP C CA 1
ATOM 8745 C C . ASP C 1 159 ? 6.270 -8.119 94.010 1.00 115.67 138 ASP C C 1
ATOM 8746 O O . ASP C 1 159 ? 6.525 -7.778 92.853 1.00 101.38 138 ASP C O 1
ATOM 8751 N N . PRO C 1 160 ? 6.317 -7.260 95.043 1.00 123.15 139 PRO C N 1
ATOM 8752 C CA . PRO C 1 160 ? 7.168 -6.098 94.891 1.00 124.09 139 PRO C CA 1
ATOM 8753 C C . PRO C 1 160 ? 8.593 -6.520 94.537 1.00 115.39 139 PRO C C 1
ATOM 8754 O O . PRO C 1 160 ? 9.265 -7.159 95.349 1.00 108.25 139 PRO C O 1
ATOM 8758 N N . VAL C 1 161 ? 8.974 -6.315 93.274 1.00 102.54 140 VAL C N 1
ATOM 8759 C CA . VAL C 1 161 ? 10.359 -6.509 92.841 1.00 100.18 140 VAL C CA 1
ATOM 8760 C C . VAL C 1 161 ? 11.169 -5.252 93.131 1.00 95.91 140 VAL C C 1
ATOM 8761 O O . VAL C 1 161 ? 11.007 -4.233 92.464 1.00 93.72 140 VAL C O 1
ATOM 8765 N N . LYS C 1 162 ? 12.017 -5.316 94.149 1.00 89.31 141 LYS C N 1
ATOM 8766 C CA . LYS C 1 162 ? 12.630 -4.113 94.699 1.00 90.57 141 LYS C CA 1
ATOM 8767 C C . LYS C 1 162 ? 13.864 -3.653 93.903 1.00 87.53 141 LYS C C 1
ATOM 8768 O O . LYS C 1 162 ? 14.398 -2.579 94.162 1.00 82.39 141 LYS C O 1
ATOM 8774 N N . ALA C 1 163 ? 14.313 -4.481 92.947 1.00 85.28 142 ALA C N 1
ATOM 8775 C CA . ALA C 1 163 ? 15.475 -4.155 92.082 1.00 75.47 142 ALA C CA 1
ATOM 8776 C C . ALA C 1 163 ? 15.831 -5.301 91.115 1.00 78.20 142 ALA C C 1
ATOM 8777 O O . ALA C 1 163 ? 15.231 -6.385 91.167 1.00 85.57 142 ALA C O 1
ATOM 8779 N N . ILE C 1 164 ? 16.798 -5.046 90.227 1.00 68.66 143 ILE C N 1
ATOM 8780 C CA . ILE C 1 164 ? 17.199 -6.030 89.217 1.00 59.92 143 ILE C CA 1
ATOM 8781 C C . ILE C 1 164 ? 18.705 -6.240 89.173 1.00 73.70 143 ILE C C 1
ATOM 8782 O O . ILE C 1 164 ? 19.488 -5.269 89.162 1.00 70.63 143 ILE C O 1
ATOM 8787 N N . LEU C 1 165 ? 19.103 -7.512 89.088 1.00 69.77 144 LEU C N 1
ATOM 8788 C CA . LEU C 1 165 ? 20.511 -7.886 88.917 1.00 69.45 144 LEU C CA 1
ATOM 8789 C C . LEU C 1 165 ? 20.744 -8.627 87.600 1.00 64.74 144 LEU C C 1
ATOM 8790 O O . LEU C 1 165 ? 20.146 -9.680 87.343 1.00 60.56 144 LEU C O 1
ATOM 8795 N N . SER C 1 166 ? 21.584 -8.041 86.754 1.00 53.67 145 SER C N 1
ATOM 8796 C CA . SER C 1 166 ? 21.830 -8.568 85.431 1.00 57.39 145 SER C CA 1
ATOM 8797 C C . SER C 1 166 ? 23.218 -9.144 85.363 1.00 54.89 145 SER C C 1
ATOM 8798 O O . SER C 1 166 ? 24.191 -8.488 85.748 1.00 53.99 145 SER C O 1
ATOM 8801 N N . LEU C 1 167 ? 23.304 -10.380 84.881 1.00 56.14 146 LEU C N 1
ATOM 8802 C CA . LEU C 1 167 ? 24.576 -11.040 84.634 1.00 50.77 146 LEU C CA 1
ATOM 8803 C C . LEU C 1 167 ? 24.853 -11.153 83.157 1.00 52.47 146 LEU C C 1
ATOM 8804 O O . LEU C 1 167 ? 25.668 -11.981 82.750 1.00 50.62 146 LEU C O 1
ATOM 8809 N N . THR C 1 168 ? 24.063 -10.457 82.339 1.00 49.40 147 THR C N 1
ATOM 8810 C CA . THR C 1 168 ? 24.150 -10.624 80.876 1.00 47.74 147 THR C CA 1
ATOM 8811 C C . THR C 1 168 ? 25.522 -10.249 80.292 1.00 44.30 147 THR C C 1
ATOM 8812 O O . THR C 1 168 ? 25.916 -10.765 79.261 1.00 49.99 147 THR C O 1
ATOM 8816 N N . ALA C 1 169 ? 26.224 -9.331 80.942 1.00 41.57 148 ALA C N 1
ATOM 8817 C CA . ALA C 1 169 ? 27.508 -8.874 80.444 1.00 46.90 148 ALA C CA 1
ATOM 8818 C C . ALA C 1 169 ? 28.532 -10.003 80.428 1.00 57.14 148 ALA C C 1
ATOM 8819 O O . ALA C 1 169 ? 29.462 -9.993 79.622 1.00 59.04 148 ALA C O 1
ATOM 8821 N N . LEU C 1 170 ? 28.327 -11.004 81.284 1.00 57.45 149 LEU C N 1
ATOM 8822 C CA . LEU C 1 170 ? 29.173 -12.194 81.278 1.00 56.72 149 LEU C CA 1
ATOM 8823 C C . LEU C 1 170 ? 29.188 -12.914 79.928 1.00 58.16 149 LEU C C 1
ATOM 8824 O O . LEU C 1 170 ? 30.077 -13.725 79.668 1.00 62.89 149 LEU C O 1
ATOM 8829 N N . ASP C 1 171 ? 28.188 -12.636 79.088 1.00 53.24 150 ASP C N 1
ATOM 8830 C CA . ASP C 1 171 ? 27.982 -13.389 77.846 1.00 44.72 150 ASP C CA 1
ATOM 8831 C C . ASP C 1 171 ? 28.692 -12.688 76.683 1.00 43.95 150 ASP C C 1
ATOM 8832 O O . ASP C 1 171 ? 28.076 -11.972 75.897 1.00 46.41 150 ASP C O 1
ATOM 8837 N N . GLU C 1 172 ? 30.011 -12.834 76.652 1.00 39.14 151 GLU C N 1
ATOM 8838 C CA . GLU C 1 172 ? 30.851 -12.159 75.689 1.00 44.26 151 GLU C CA 1
ATOM 8839 C C . GLU C 1 172 ? 30.556 -12.575 74.274 1.00 47.94 151 GLU C C 1
ATOM 8840 O O . GLU C 1 172 ? 30.474 -11.736 73.386 1.00 54.88 151 GLU C O 1
ATOM 8846 N N . ARG C 1 173 ? 30.434 -13.881 74.064 1.00 56.63 152 ARG C N 1
ATOM 8847 C CA . ARG C 1 173 ? 30.314 -14.467 72.730 1.00 60.99 152 ARG C CA 1
ATOM 8848 C C . ARG C 1 173 ? 29.445 -13.622 71.777 1.00 59.06 152 ARG C C 1
ATOM 8849 O O . ARG C 1 173 ? 28.346 -13.183 72.150 1.00 53.77 152 ARG C O 1
ATOM 8857 N N . PRO C 1 174 ? 29.985 -13.322 70.576 1.00 55.30 153 PRO C N 1
ATOM 8858 C CA . PRO C 1 174 ? 29.349 -12.457 69.585 1.00 61.70 153 PRO C CA 1
ATOM 8859 C C . PRO C 1 174 ? 27.896 -12.822 69.361 1.00 70.67 153 PRO C C 1
ATOM 8860 O O . PRO C 1 174 ? 27.563 -14.005 69.213 1.00 56.56 153 PRO C O 1
ATOM 8864 N N . HIS C 1 175 ? 27.040 -11.802 69.424 1.00 88.70 154 HIS C N 1
ATOM 8865 C CA . HIS C 1 175 ? 25.641 -11.844 68.969 1.00 101.95 154 HIS C CA 1
ATOM 8866 C C . HIS C 1 175 ? 25.479 -12.617 67.672 1.00 100.96 154 HIS C C 1
ATOM 8867 O O . HIS C 1 175 ? 26.155 -12.321 66.679 1.00 87.06 154 HIS C O 1
ATOM 8874 N N . PRO C 1 176 ? 24.590 -13.637 67.666 1.00 93.08 155 PRO C N 1
ATOM 8875 C CA . PRO C 1 176 ? 24.622 -14.615 66.570 1.00 100.56 155 PRO C CA 1
ATOM 8876 C C . PRO C 1 176 ? 24.277 -14.008 65.195 1.00 119.36 155 PRO C C 1
ATOM 8877 O O . PRO C 1 176 ? 24.940 -14.315 64.199 1.00 118.40 155 PRO C O 1
ATOM 8881 N N . GLU C 1 177 ? 23.272 -13.135 65.154 1.00 116.68 156 GLU C N 1
ATOM 8882 C CA . GLU C 1 177 ? 22.864 -12.487 63.908 1.00 127.62 156 GLU C CA 1
ATOM 8883 C C . GLU C 1 177 ? 23.800 -11.334 63.501 1.00 126.79 156 GLU C C 1
ATOM 8884 O O . GLU C 1 177 ? 23.593 -10.695 62.470 1.00 135.94 156 GLU C O 1
ATOM 8890 N N . CYS C 1 178 ? 24.846 -11.103 64.295 1.00 117.77 157 CYS C N 1
ATOM 8891 C CA . CYS C 1 178 ? 25.584 -9.829 64.259 1.00 97.69 157 CYS C CA 1
ATOM 8892 C C . CYS C 1 178 ? 26.958 -9.959 64.927 1.00 86.15 157 CYS C C 1
ATOM 8893 O O . CYS C 1 178 ? 27.082 -9.836 66.141 1.00 92.14 157 CYS C O 1
ATOM 8896 N N . LYS C 1 179 ? 27.990 -10.171 64.117 1.00 81.14 158 LYS C N 1
ATOM 8897 C CA . LYS C 1 179 ? 29.279 -10.663 64.620 1.00 86.75 158 LYS C CA 1
ATOM 8898 C C . LYS C 1 179 ? 30.032 -9.635 65.470 1.00 84.12 158 LYS C C 1
ATOM 8899 O O . LYS C 1 179 ? 30.959 -9.983 66.196 1.00 86.71 158 LYS C O 1
ATOM 8905 N N . ASP C 1 180 ? 29.644 -8.368 65.361 1.00 91.55 159 ASP C N 1
ATOM 8906 C CA . ASP C 1 180 ? 30.500 -7.272 65.812 1.00 84.30 159 ASP C CA 1
ATOM 8907 C C . ASP C 1 180 ? 30.046 -6.687 67.162 1.00 80.78 159 ASP C C 1
ATOM 8908 O O . ASP C 1 180 ? 30.297 -5.519 67.453 1.00 82.45 159 ASP C O 1
ATOM 8913 N N . VAL C 1 181 ? 29.366 -7.501 67.965 1.00 66.55 160 VAL C N 1
ATOM 8914 C CA . VAL C 1 181 ? 28.833 -7.072 69.256 1.00 62.55 160 VAL C CA 1
ATOM 8915 C C . VAL C 1 181 ? 28.716 -8.304 70.141 1.00 66.28 160 VAL C C 1
ATOM 8916 O O . VAL C 1 181 ? 28.186 -9.327 69.709 1.00 80.70 160 VAL C O 1
ATOM 8920 N N . PRO C 1 182 ? 29.219 -8.222 71.378 1.00 68.45 161 PRO C N 1
ATOM 8921 C CA . PRO C 1 182 ? 28.942 -9.307 72.324 1.00 66.34 161 PRO C CA 1
ATOM 8922 C C . PRO C 1 182 ? 27.469 -9.364 72.669 1.00 57.19 161 PRO C C 1
ATOM 8923 O O . PRO C 1 182 ? 26.832 -8.324 72.807 1.00 61.15 161 PRO C O 1
ATOM 8927 N N . SER C 1 183 ? 26.915 -10.564 72.774 1.00 44.61 162 SER C N 1
ATOM 8928 C CA . SER C 1 183 ? 25.474 -10.680 72.950 1.00 49.36 162 SER C CA 1
ATOM 8929 C C . SER C 1 183 ? 25.026 -10.103 74.280 1.00 52.45 162 SER C C 1
ATOM 8930 O O . SER C 1 183 ? 23.940 -9.553 74.381 1.00 51.20 162 SER C O 1
ATOM 8933 N N . GLY C 1 184 ? 25.882 -10.205 75.293 1.00 54.19 163 GLY C N 1
ATOM 8934 C CA . GLY C 1 184 ? 25.603 -9.604 76.592 1.00 51.19 163 GLY C CA 1
ATOM 8935 C C . GLY C 1 184 ? 25.480 -8.092 76.538 1.00 54.09 163 GLY C C 1
ATOM 8936 O O . GLY C 1 184 ? 24.598 -7.514 77.165 1.00 59.55 163 GLY C O 1
ATOM 8937 N N . ILE C 1 185 ? 26.371 -7.442 75.799 1.00 56.62 164 ILE C N 1
ATOM 8938 C CA . ILE C 1 185 ? 26.296 -5.990 75.666 1.00 56.99 164 ILE C CA 1
ATOM 8939 C C . ILE C 1 185 ? 24.979 -5.601 74.995 1.00 54.38 164 ILE C C 1
ATOM 8940 O O . ILE C 1 185 ? 24.208 -4.804 75.535 1.00 48.74 164 ILE C O 1
ATOM 8945 N N . ALA C 1 186 ? 24.672 -6.263 73.886 1.00 52.24 165 ALA C N 1
ATOM 8946 C CA . ALA C 1 186 ? 23.435 -6.003 73.155 1.00 56.88 165 ALA C CA 1
ATOM 8947 C C . ALA C 1 186 ? 22.184 -6.301 73.979 1.00 59.54 165 ALA C C 1
ATOM 8948 O O . ALA C 1 186 ? 21.118 -5.750 73.710 1.00 63.17 165 ALA C O 1
ATOM 8950 N N . LEU C 1 187 ? 22.310 -7.174 74.980 1.00 52.13 166 LEU C N 1
ATOM 8951 C CA . LEU C 1 187 ? 21.178 -7.471 75.864 1.00 56.09 166 LEU C CA 1
ATOM 8952 C C . LEU C 1 187 ? 21.080 -6.414 76.939 1.00 51.64 166 LEU C C 1
ATOM 8953 O O . LEU C 1 187 ? 19.995 -6.100 77.414 1.00 57.72 166 LEU C O 1
ATOM 8958 N N . LEU C 1 188 ? 22.235 -5.917 77.364 1.00 49.63 167 LEU C N 1
ATOM 8959 C CA . LEU C 1 188 ? 22.294 -4.832 78.322 1.00 58.29 167 LEU C CA 1
ATOM 8960 C C . LEU C 1 188 ? 21.487 -3.663 77.801 1.00 58.28 167 LEU C C 1
ATOM 8961 O O . LEU C 1 188 ? 20.547 -3.202 78.451 1.00 55.48 167 LEU C O 1
ATOM 8966 N N . LEU C 1 189 ? 21.857 -3.208 76.606 1.00 58.04 168 LEU C N 1
ATOM 8967 C CA . LEU C 1 189 ? 21.141 -2.161 75.898 1.00 57.64 168 LEU C CA 1
ATOM 8968 C C . LEU C 1 189 ? 19.641 -2.388 75.958 1.00 60.69 168 LEU C C 1
ATOM 8969 O O . LEU C 1 189 ? 18.892 -1.546 76.460 1.00 58.03 168 LEU C O 1
ATOM 8974 N N . ASN C 1 190 ? 19.206 -3.538 75.462 1.00 52.31 169 ASN C N 1
ATOM 8975 C CA . ASN C 1 190 ? 17.788 -3.805 75.328 1.00 56.00 169 ASN C CA 1
ATOM 8976 C C . ASN C 1 190 ? 17.122 -3.905 76.688 1.00 63.60 169 ASN C C 1
ATOM 8977 O O . ASN C 1 190 ? 15.954 -3.563 76.843 1.00 60.34 169 ASN C O 1
ATOM 8982 N N . LEU C 1 191 ? 17.888 -4.337 77.685 1.00 65.21 170 LEU C N 1
ATOM 8983 C CA . LEU C 1 191 ? 17.409 -4.352 79.057 1.00 69.00 170 LEU C CA 1
ATOM 8984 C C . LEU C 1 191 ? 17.177 -2.943 79.600 1.00 66.46 170 LEU C C 1
ATOM 8985 O O . LEU C 1 191 ? 16.198 -2.694 80.296 1.00 66.14 170 LEU C O 1
ATOM 8990 N N . VAL C 1 192 ? 18.080 -2.025 79.280 1.00 64.29 171 VAL C N 1
ATOM 8991 C CA . VAL C 1 192 ? 17.912 -0.647 79.698 1.00 61.52 171 VAL C CA 1
ATOM 8992 C C . VAL C 1 192 ? 16.671 -0.015 79.051 1.00 61.49 171 VAL C C 1
ATOM 8993 O O . VAL C 1 192 ? 15.880 0.635 79.730 1.00 62.82 171 VAL C O 1
ATOM 8997 N N . LYS C 1 193 ? 16.486 -0.262 77.752 1.00 59.33 172 LYS C N 1
ATOM 8998 C CA . LYS C 1 193 ? 15.320 0.229 77.018 1.00 60.27 172 LYS C CA 1
ATOM 8999 C C . LYS C 1 193 ? 14.040 -0.384 77.575 1.00 78.05 172 LYS C C 1
ATOM 9000 O O . LYS C 1 193 ? 13.059 0.320 77.837 1.00 82.63 172 LYS C O 1
ATOM 9006 N N . ALA C 1 194 ? 14.080 -1.690 77.818 1.00 82.95 173 ALA C N 1
ATOM 9007 C CA . ALA C 1 194 ? 12.888 -2.437 78.193 1.00 71.71 173 ALA C CA 1
ATOM 9008 C C . ALA C 1 194 ? 12.261 -1.968 79.506 1.00 78.14 173 ALA C C 1
ATOM 9009 O O . ALA C 1 194 ? 11.070 -2.142 79.712 1.00 88.35 173 ALA C O 1
ATOM 9011 N N . LEU C 1 195 ? 13.064 -1.379 80.391 1.00 76.76 174 LEU C N 1
ATOM 9012 C CA . LEU C 1 195 ? 12.546 -0.856 81.665 1.00 82.19 174 LEU C CA 1
ATOM 9013 C C . LEU C 1 195 ? 11.786 0.459 81.489 1.00 78.63 174 LEU C C 1
ATOM 9014 O O . LEU C 1 195 ? 11.187 0.971 82.432 1.00 73.47 174 LEU C O 1
ATOM 9019 N N . GLY C 1 196 ? 11.902 1.047 80.307 1.00 76.70 175 GLY C N 1
ATOM 9020 C CA . GLY C 1 196 ? 11.073 2.171 79.936 1.00 83.86 175 GLY C CA 1
ATOM 9021 C C . GLY C 1 196 ? 9.783 1.645 79.365 1.00 84.21 175 GLY C C 1
ATOM 9022 O O . GLY C 1 196 ? 8.739 1.720 80.004 1.00 87.87 175 GLY C O 1
ATOM 9023 N N . GLU C 1 197 ? 9.898 0.987 78.214 1.00 85.06 176 GLU C N 1
ATOM 9024 C CA . GLU C 1 197 ? 8.807 0.216 77.612 1.00 88.56 176 GLU C CA 1
ATOM 9025 C C . GLU C 1 197 ? 7.830 -0.413 78.613 1.00 92.30 176 GLU C C 1
ATOM 9026 O O . GLU C 1 197 ? 6.637 -0.519 78.339 1.00 106.64 176 GLU C O 1
ATOM 9032 N N . ALA C 1 198 ? 8.351 -0.879 79.742 1.00 90.77 177 ALA C N 1
ATOM 9033 C CA . ALA C 1 198 ? 7.528 -1.505 80.770 1.00 90.21 177 ALA C CA 1
ATOM 9034 C C . ALA C 1 198 ? 7.417 -0.588 81.977 1.00 99.54 177 ALA C C 1
ATOM 9035 O O . ALA C 1 198 ? 6.711 -0.892 82.940 1.00 106.21 177 ALA C O 1
ATOM 9037 N N . ASP C 1 199 ? 8.135 0.532 81.919 1.00 98.74 178 ASP C N 1
ATOM 9038 C CA . ASP C 1 199 ? 8.105 1.556 82.965 1.00 109.13 178 ASP C CA 1
ATOM 9039 C C . ASP C 1 199 ? 8.040 0.976 84.379 1.00 106.61 178 ASP C C 1
ATOM 9040 O O . ASP C 1 199 ? 7.001 1.041 85.044 1.00 107.37 178 ASP C O 1
ATOM 9045 N N . LEU C 1 200 ? 9.171 0.462 84.852 1.00 106.38 179 LEU C N 1
ATOM 9046 C CA . LEU C 1 200 ? 9.251 -0.093 86.198 1.00 105.13 179 LEU C CA 1
ATOM 9047 C C . LEU C 1 200 ? 9.998 0.810 87.172 1.00 105.39 179 LEU C C 1
ATOM 9048 O O . LEU C 1 200 ? 9.725 0.792 88.376 1.00 102.36 179 LEU C O 1
ATOM 9053 N N . ARG C 1 201 ? 10.924 1.613 86.644 1.00 110.08 180 ARG C N 1
ATOM 9054 C CA . ARG C 1 201 ? 11.642 2.624 87.442 1.00 117.98 180 ARG C CA 1
ATOM 9055 C C . ARG C 1 201 ? 12.379 1.978 88.624 1.00 113.45 180 ARG C C 1
ATOM 9056 O O . ARG C 1 201 ? 12.327 2.474 89.753 1.00 93.60 180 ARG C O 1
ATOM 9064 N N . ILE C 1 202 ? 13.051 0.863 88.350 1.00 102.62 181 ILE C N 1
ATOM 9065 C CA . ILE C 1 202 ? 13.645 0.030 89.392 1.00 82.80 181 ILE C CA 1
ATOM 9066 C C . ILE C 1 202 ? 15.149 -0.146 89.108 1.00 65.66 181 ILE C C 1
ATOM 9067 O O . ILE C 1 202 ? 15.535 -0.361 87.961 1.00 78.21 181 ILE C O 1
ATOM 9072 N N . PRO C 1 203 ? 16.010 0.165 90.100 1.00 57.95 182 PRO C N 1
ATOM 9073 C CA . PRO C 1 203 ? 17.409 0.254 89.700 1.00 55.22 182 PRO C CA 1
ATOM 9074 C C . PRO C 1 203 ? 17.978 -1.065 89.175 1.00 62.28 182 PRO C C 1
ATOM 9075 O O . PRO C 1 203 ? 17.711 -2.148 89.727 1.00 62.96 182 PRO C O 1
ATOM 9079 N N . LEU C 1 204 ? 18.746 -0.961 88.103 1.00 53.76 183 LEU C N 1
ATOM 9080 C CA . LEU C 1 204 ? 19.369 -2.097 87.481 1.00 53.91 183 LEU C CA 1
ATOM 9081 C C . LEU C 1 204 ? 20.839 -2.135 87.893 1.00 56.20 183 LEU C C 1
ATOM 9082 O O . LEU C 1 204 ? 21.529 -1.112 87.852 1.00 54.18 183 LEU C O 1
ATOM 9087 N N . TRP C 1 205 ? 21.292 -3.298 88.361 1.00 56.09 184 TRP C N 1
ATOM 9088 C CA . TRP C 1 205 ? 22.705 -3.514 88.659 1.00 45.99 184 TRP C CA 1
ATOM 9089 C C . TRP C 1 205 ? 23.323 -4.463 87.690 1.00 47.65 184 TRP C C 1
ATOM 9090 O O . TRP C 1 205 ? 22.841 -5.579 87.524 1.00 52.55 184 TRP C O 1
ATOM 9101 N N . THR C 1 206 ? 24.465 -4.072 87.127 1.00 54.81 185 THR C N 1
ATOM 9102 C CA . THR C 1 206 ? 25.153 -4.884 86.119 1.00 49.15 185 THR C CA 1
ATOM 9103 C C . THR C 1 206 ? 26.411 -5.543 86.692 1.00 47.15 185 THR C C 1
ATOM 9104 O O . THR C 1 206 ? 27.301 -4.859 87.190 1.00 52.13 185 THR C O 1
ATOM 9108 N N . ILE C 1 207 ? 26.479 -6.876 86.605 1.00 42.14 186 ILE C N 1
ATOM 9109 C CA . ILE C 1 207 ? 27.617 -7.643 87.140 1.00 45.63 186 ILE C CA 1
ATOM 9110 C C . ILE C 1 207 ? 28.608 -8.045 86.017 1.00 41.45 186 ILE C C 1
ATOM 9111 O O . ILE C 1 207 ? 28.206 -8.644 85.029 1.00 45.13 186 ILE C O 1
ATOM 9116 N N . THR C 1 208 ? 29.898 -7.745 86.193 1.00 34.11 187 THR C N 1
ATOM 9117 C CA . THR C 1 208 ? 30.935 -8.260 85.263 1.00 41.06 187 THR C CA 1
ATOM 9118 C C . THR C 1 208 ? 32.013 -9.067 85.985 1.00 45.57 187 THR C C 1
ATOM 9119 O O . THR C 1 208 ? 32.109 -9.042 87.205 1.00 46.55 187 THR C O 1
ATOM 9123 N N . ARG C 1 209 ? 32.835 -9.775 85.234 1.00 46.76 188 ARG C N 1
ATOM 9124 C CA . ARG C 1 209 ? 33.917 -10.487 85.849 1.00 46.10 188 ARG C CA 1
ATOM 9125 C C . ARG C 1 209 ? 35.208 -10.304 85.118 1.00 43.96 188 ARG C C 1
ATOM 9126 O O . ARG C 1 209 ? 35.479 -11.001 84.165 1.00 57.41 188 ARG C O 1
ATOM 9134 N N . GLY C 1 210 ? 36.033 -9.381 85.594 1.00 53.58 189 GLY C N 1
ATOM 9135 C CA . GLY C 1 210 ? 37.318 -9.101 84.958 1.00 45.52 189 GLY C CA 1
ATOM 9136 C C . GLY C 1 210 ? 37.244 -7.944 83.979 1.00 51.84 189 GLY C C 1
ATOM 9137 O O . GLY C 1 210 ? 38.017 -7.884 83.024 1.00 49.25 189 GLY C O 1
ATOM 9138 N N . ALA C 1 211 ? 36.280 -7.045 84.181 1.00 44.96 190 ALA C N 1
ATOM 9139 C CA . ALA C 1 211 ? 36.136 -5.883 83.297 1.00 47.87 190 ALA C CA 1
ATOM 9140 C C . ALA C 1 211 ? 37.069 -4.736 83.674 1.00 52.07 190 ALA C C 1
ATOM 9141 O O . ALA C 1 211 ? 37.359 -3.869 82.844 1.00 56.09 190 ALA C O 1
ATOM 9143 N N . VAL C 1 212 ? 37.520 -4.724 84.930 1.00 48.49 191 VAL C N 1
ATOM 9144 C CA . VAL C 1 212 ? 38.395 -3.656 85.435 1.00 49.09 191 VAL C CA 1
ATOM 9145 C C . VAL C 1 212 ? 39.650 -4.238 86.100 1.00 53.46 191 VAL C C 1
ATOM 9146 O O . VAL C 1 212 ? 39.610 -5.325 86.653 1.00 51.68 191 VAL C O 1
ATOM 9150 N N . LYS C 1 213 ? 40.778 -3.548 85.967 1.00 51.72 192 LYS C N 1
ATOM 9151 C CA . LYS C 1 213 ? 41.915 -3.822 86.818 1.00 50.82 192 LYS C CA 1
ATOM 9152 C C . LYS C 1 213 ? 41.828 -2.962 88.052 1.00 50.66 192 LYS C C 1
ATOM 9153 O O . LYS C 1 213 ? 42.098 -1.774 88.001 1.00 53.81 192 LYS C O 1
ATOM 9159 N N . ALA C 1 214 ? 41.366 -3.552 89.144 1.00 56.40 193 ALA C N 1
ATOM 9160 C CA . ALA C 1 214 ? 41.112 -2.805 90.367 1.00 55.27 193 ALA C CA 1
ATOM 9161 C C . ALA C 1 214 ? 42.309 -2.851 91.339 1.00 57.47 193 ALA C C 1
ATOM 9162 O O . ALA C 1 214 ? 42.283 -2.239 92.404 1.00 59.03 193 ALA C O 1
ATOM 9164 N N . GLY C 1 215 ? 43.374 -3.519 90.927 1.00 59.75 194 GLY C N 1
ATOM 9165 C CA . GLY C 1 215 ? 44.665 -3.381 91.580 1.00 59.11 194 GLY C CA 1
ATOM 9166 C C . GLY C 1 215 ? 45.711 -4.139 90.793 1.00 62.79 194 GLY C C 1
ATOM 9167 O O . GLY C 1 215 ? 45.390 -4.785 89.806 1.00 60.79 194 GLY C O 1
ATOM 9168 N N . PRO C 1 216 ? 46.982 -4.045 91.202 1.00 79.13 195 PRO C N 1
ATOM 9169 C CA . PRO C 1 216 ? 47.852 -5.068 90.654 1.00 85.81 195 PRO C CA 1
ATOM 9170 C C . PRO C 1 216 ? 47.419 -6.419 91.200 1.00 81.61 195 PRO C C 1
ATOM 9171 O O . PRO C 1 216 ? 46.735 -6.474 92.229 1.00 85.03 195 PRO C O 1
ATOM 9175 N N . ALA C 1 217 ? 47.760 -7.491 90.490 1.00 63.18 196 ALA C N 1
ATOM 9176 C CA . ALA C 1 217 ? 47.279 -8.839 90.838 1.00 70.49 196 ALA C CA 1
ATOM 9177 C C . ALA C 1 217 ? 46.015 -9.223 90.076 1.00 67.04 196 ALA C C 1
ATOM 9178 O O . ALA C 1 217 ? 45.735 -10.398 89.883 1.00 63.70 196 ALA C O 1
ATOM 9180 N N . ASP C 1 218 ? 45.250 -8.241 89.637 1.00 58.94 197 ASP C N 1
ATOM 9181 C CA . ASP C 1 218 ? 44.201 -8.550 88.702 1.00 69.91 197 ASP C CA 1
ATOM 9182 C C . ASP C 1 218 ? 44.787 -8.955 87.352 1.00 67.90 197 ASP C C 1
ATOM 9183 O O . ASP C 1 218 ? 45.608 -8.225 86.779 1.00 66.26 197 ASP C O 1
ATOM 9188 N N . ARG C 1 219 ? 44.551 -10.219 86.984 1.00 69.13 198 ARG C N 1
ATOM 9189 C CA . ARG C 1 219 ? 45.032 -10.782 85.704 1.00 69.07 198 ARG C CA 1
ATOM 9190 C C . ARG C 1 219 ? 43.905 -11.356 84.807 1.00 55.90 198 ARG C C 1
ATOM 9191 O O . ARG C 1 219 ? 44.123 -11.599 83.629 1.00 58.20 198 ARG C O 1
ATOM 9199 N N . LEU C 1 220 ? 42.715 -11.569 85.382 1.00 57.65 199 LEU C N 1
ATOM 9200 C CA . LEU C 1 220 ? 41.494 -11.887 84.606 1.00 58.85 199 LEU C CA 1
ATOM 9201 C C . LEU C 1 220 ? 40.950 -10.616 83.950 1.00 58.31 199 LEU C C 1
ATOM 9202 O O . LEU C 1 220 ? 40.200 -9.867 84.566 1.00 71.67 199 LEU C O 1
ATOM 9207 N N . LEU C 1 221 ? 41.362 -10.350 82.725 1.00 57.30 200 LEU C N 1
ATOM 9208 C CA . LEU C 1 221 ? 40.982 -9.110 82.076 1.00 55.45 200 LEU C CA 1
ATOM 9209 C C . LEU C 1 221 ? 40.202 -9.364 80.813 1.00 48.83 200 LEU C C 1
ATOM 9210 O O . LEU C 1 221 ? 40.700 -10.004 79.885 1.00 51.83 200 LEU C O 1
ATOM 9215 N N . ARG C 1 222 ? 38.968 -8.860 80.795 1.00 47.67 201 ARG C N 1
ATOM 9216 C CA . ARG C 1 222 ? 37.947 -9.244 79.816 1.00 42.83 201 ARG C CA 1
ATOM 9217 C C . ARG C 1 222 ? 37.375 -8.000 79.101 1.00 44.36 201 ARG C C 1
ATOM 9218 O O . ARG C 1 222 ? 36.299 -7.510 79.452 1.00 45.02 201 ARG C O 1
ATOM 9226 N N . PRO C 1 223 ? 38.087 -7.512 78.076 1.00 49.06 202 PRO C N 1
ATOM 9227 C CA . PRO C 1 223 ? 37.766 -6.276 77.370 1.00 42.55 202 PRO C CA 1
ATOM 9228 C C . PRO C 1 223 ? 36.308 -6.172 76.946 1.00 48.02 202 PRO C C 1
ATOM 9229 O O . PRO C 1 223 ? 35.749 -5.074 76.945 1.00 48.44 202 PRO C O 1
ATOM 9233 N N . MET C 1 224 ? 35.729 -7.268 76.468 1.00 43.33 203 MET C N 1
ATOM 9234 C CA . MET C 1 224 ? 34.381 -7.198 75.959 1.00 40.36 203 MET C CA 1
ATOM 9235 C C . MET C 1 224 ? 33.465 -6.741 77.073 1.00 42.19 203 MET C C 1
ATOM 9236 O O . MET C 1 224 ? 32.705 -5.796 76.908 1.00 49.51 203 MET C O 1
ATOM 9241 N N . GLN C 1 225 ? 33.603 -7.354 78.241 1.00 42.06 204 GLN C N 1
ATOM 9242 C CA . GLN C 1 225 ? 32.824 -6.941 79.406 1.00 39.11 204 GLN C CA 1
ATOM 9243 C C . GLN C 1 225 ? 33.062 -5.460 79.788 1.00 40.75 204 GLN C C 1
ATOM 9244 O O . GLN C 1 225 ? 32.144 -4.779 80.239 1.00 41.93 204 GLN C O 1
ATOM 9250 N N . ALA C 1 226 ? 34.273 -4.955 79.564 1.00 36.61 205 ALA C N 1
ATOM 9251 C CA . ALA C 1 226 ? 34.537 -3.520 79.785 1.00 39.45 205 ALA C CA 1
ATOM 9252 C C . ALA C 1 226 ? 33.464 -2.631 79.129 1.00 42.24 205 ALA C C 1
ATOM 9253 O O . ALA C 1 226 ? 33.136 -1.557 79.640 1.00 48.89 205 ALA C O 1
ATOM 9255 N N . GLN C 1 227 ? 32.895 -3.105 78.025 1.00 38.25 206 GLN C N 1
ATOM 9256 C CA . GLN C 1 227 ? 31.855 -2.365 77.319 1.00 43.68 206 GLN C CA 1
ATOM 9257 C C . GLN C 1 227 ? 30.604 -2.123 78.170 1.00 44.56 206 GLN C C 1
ATOM 9258 O O . GLN C 1 227 ? 29.930 -1.097 78.028 1.00 42.61 206 GLN C O 1
ATOM 9264 N N . ALA C 1 228 ? 30.274 -3.077 79.023 1.00 39.36 207 ALA C N 1
ATOM 9265 C CA . ALA C 1 228 ? 29.190 -2.878 79.952 1.00 40.21 207 ALA C CA 1
ATOM 9266 C C . ALA C 1 228 ? 29.409 -1.593 80.730 1.00 41.97 207 ALA C C 1
ATOM 9267 O O . ALA C 1 228 ? 28.458 -0.929 81.099 1.00 42.64 207 ALA C O 1
ATOM 9269 N N . TRP C 1 229 ? 30.670 -1.242 80.986 1.00 39.32 208 TRP C N 1
ATOM 9270 C CA . TRP C 1 229 ? 30.955 -0.107 81.863 1.00 39.74 208 TRP C CA 1
ATOM 9271 C C . TRP C 1 229 ? 30.928 1.210 81.132 1.00 43.94 208 TRP C C 1
ATOM 9272 O O . TRP C 1 229 ? 30.385 2.207 81.637 1.00 41.14 208 TRP C O 1
ATOM 9283 N N . GLY C 1 230 ? 31.545 1.240 79.953 1.00 39.75 209 GLY C N 1
ATOM 9284 C CA . GLY C 1 230 ? 31.548 2.441 79.135 1.00 39.10 209 GLY C CA 1
ATOM 9285 C C . GLY C 1 230 ? 30.125 2.884 78.963 1.00 45.22 209 GLY C C 1
ATOM 9286 O O . GLY C 1 230 ? 29.776 4.031 79.255 1.00 50.61 209 GLY C O 1
ATOM 9287 N N . LEU C 1 231 ? 29.276 1.912 78.665 1.00 44.48 210 LEU C N 1
ATOM 9288 C CA . LEU C 1 231 ? 27.881 2.146 78.384 1.00 45.50 210 LEU C CA 1
ATOM 9289 C C . LEU C 1 231 ? 27.074 2.407 79.661 1.00 53.42 210 LEU C C 1
ATOM 9290 O O . LEU C 1 231 ? 26.200 3.287 79.688 1.00 49.72 210 LEU C O 1
ATOM 9295 N N . GLY C 1 232 ? 27.382 1.658 80.721 1.00 52.22 211 GLY C N 1
ATOM 9296 C CA . GLY C 1 232 ? 26.578 1.686 81.941 1.00 49.22 211 GLY C CA 1
ATOM 9297 C C . GLY C 1 232 ? 26.743 3.003 82.660 1.00 48.45 211 GLY C C 1
ATOM 9298 O O . GLY C 1 232 ? 25.782 3.572 83.187 1.00 54.90 211 GLY C O 1
ATOM 9299 N N . ARG C 1 233 ? 27.954 3.527 82.626 1.00 50.36 212 ARG C N 1
ATOM 9300 C CA . ARG C 1 233 ? 28.191 4.858 83.116 1.00 54.89 212 ARG C CA 1
ATOM 9301 C C . ARG C 1 233 ? 27.253 5.843 82.420 1.00 55.18 212 ARG C C 1
ATOM 9302 O O . ARG C 1 233 ? 26.614 6.671 83.068 1.00 55.41 212 ARG C O 1
ATOM 9310 N N . VAL C 1 234 ? 27.123 5.701 81.107 1.00 56.08 213 VAL C N 1
ATOM 9311 C CA . VAL C 1 234 ? 26.302 6.615 80.334 1.00 52.30 213 VAL C CA 1
ATOM 9312 C C . VAL C 1 234 ? 24.852 6.455 80.690 1.00 52.69 213 VAL C C 1
ATOM 9313 O O . VAL C 1 234 ? 24.129 7.431 80.797 1.00 56.15 213 VAL C O 1
ATOM 9317 N N . ALA C 1 235 ? 24.419 5.215 80.876 1.00 53.86 214 ALA C N 1
ATOM 9318 C CA . ALA C 1 235 ? 23.028 4.961 81.203 1.00 53.71 214 ALA C CA 1
ATOM 9319 C C . ALA C 1 235 ? 22.695 5.545 82.561 1.00 60.43 214 ALA C C 1
ATOM 9320 O O . ALA C 1 235 ? 21.540 5.843 82.854 1.00 62.63 214 ALA C O 1
ATOM 9322 N N . ALA C 1 236 ? 23.710 5.724 83.391 1.00 59.48 215 ALA C N 1
ATOM 9323 C CA . ALA C 1 236 ? 23.482 6.338 84.681 1.00 67.86 215 ALA C CA 1
ATOM 9324 C C . ALA C 1 236 ? 23.137 7.804 84.498 1.00 62.17 215 ALA C C 1
ATOM 9325 O O . ALA C 1 236 ? 22.273 8.329 85.179 1.00 65.02 215 ALA C O 1
ATOM 9327 N N . LEU C 1 237 ? 23.759 8.443 83.516 1.00 67.57 216 LEU C N 1
ATOM 9328 C CA . LEU C 1 237 ? 23.457 9.839 83.222 1.00 66.46 216 LEU C CA 1
ATOM 9329 C C . LEU C 1 237 ? 22.100 10.017 82.533 1.00 62.35 216 LEU C C 1
ATOM 9330 O O . LEU C 1 237 ? 21.363 10.945 82.847 1.00 62.14 216 LEU C O 1
ATOM 9335 N N . GLU C 1 238 ? 21.745 9.085 81.655 1.00 52.64 217 GLU C N 1
ATOM 9336 C CA . GLU C 1 238 ? 20.521 9.221 80.874 1.00 61.46 217 GLU C CA 1
ATOM 9337 C C . GLU C 1 238 ? 19.267 8.744 81.604 1.00 65.47 217 GLU C C 1
ATOM 9338 O O . GLU C 1 238 ? 18.185 9.281 81.385 1.00 69.71 217 GLU C O 1
ATOM 9344 N N . HIS C 1 239 ? 19.411 7.733 82.462 1.00 72.52 218 HIS C N 1
ATOM 9345 C CA . HIS C 1 239 ? 18.273 7.217 83.250 1.00 67.42 218 HIS C CA 1
ATOM 9346 C C . HIS C 1 239 ? 18.667 6.881 84.672 1.00 66.88 218 HIS C C 1
ATOM 9347 O O . HIS C 1 239 ? 18.658 5.712 85.063 1.00 59.58 218 HIS C O 1
ATOM 9354 N N . PRO C 1 240 ? 18.998 7.906 85.475 1.00 67.22 219 PRO C N 1
ATOM 9355 C CA . PRO C 1 240 ? 19.239 7.671 86.898 1.00 66.47 219 PRO C CA 1
ATOM 9356 C C . PRO C 1 240 ? 18.105 6.855 87.533 1.00 75.46 219 PRO C C 1
ATOM 9357 O O . PRO C 1 240 ? 18.359 5.839 88.181 1.00 87.76 219 PRO C O 1
ATOM 9361 N N . GLU C 1 241 ? 16.868 7.280 87.284 1.00 84.29 220 GLU C N 1
ATOM 9362 C CA . GLU C 1 241 ? 15.662 6.487 87.559 1.00 76.94 220 GLU C CA 1
ATOM 9363 C C . GLU C 1 241 ? 15.878 4.969 87.484 1.00 77.08 220 GLU C C 1
ATOM 9364 O O . GLU C 1 241 ? 15.304 4.217 88.270 1.00 74.75 220 GLU C O 1
ATOM 9370 N N . ARG C 1 242 ? 16.693 4.530 86.524 1.00 76.06 221 ARG C N 1
ATOM 9371 C CA . ARG C 1 242 ? 16.693 3.129 86.075 1.00 78.92 221 ARG C CA 1
ATOM 9372 C C . ARG C 1 242 ? 17.970 2.352 86.437 1.00 76.67 221 ARG C C 1
ATOM 9373 O O . ARG C 1 242 ? 18.113 1.194 86.051 1.00 75.37 221 ARG C O 1
ATOM 9381 N N . TRP C 1 243 ? 18.929 3.009 87.083 1.00 68.49 222 TRP C N 1
ATOM 9382 C CA . TRP C 1 243 ? 20.292 2.486 87.122 1.00 60.98 222 TRP C CA 1
ATOM 9383 C C . TRP C 1 243 ? 20.846 2.419 88.506 1.00 64.67 222 TRP C C 1
ATOM 9384 O O . TRP C 1 243 ? 20.986 3.443 89.177 1.00 57.47 222 TRP C O 1
ATOM 9395 N N . GLY C 1 244 ? 21.254 1.218 88.907 1.00 62.22 223 GLY C N 1
ATOM 9396 C CA . GLY C 1 244 ? 21.809 0.990 90.230 1.00 58.06 223 GLY C CA 1
ATOM 9397 C C . GLY C 1 244 ? 23.297 1.263 90.245 1.00 60.19 223 GLY C C 1
ATOM 9398 O O . GLY C 1 244 ? 23.763 2.189 90.905 1.00 64.01 223 GLY C O 1
ATOM 9399 N N . GLY C 1 245 ? 24.046 0.474 89.491 1.00 46.60 224 GLY C N 1
ATOM 9400 C CA . GLY C 1 245 ? 25.474 0.686 89.381 1.00 44.68 224 GLY C CA 1
ATOM 9401 C C . GLY C 1 245 ? 26.140 -0.493 88.739 1.00 43.76 224 GLY C C 1
ATOM 9402 O O . GLY C 1 245 ? 25.470 -1.444 88.330 1.00 44.80 224 GLY C O 1
ATOM 9403 N N . LEU C 1 246 ? 27.467 -0.445 88.665 1.00 44.16 225 LEU C N 1
ATOM 9404 C CA . LEU C 1 246 ? 28.257 -1.521 88.077 1.00 47.26 225 LEU C CA 1
ATOM 9405 C C . LEU C 1 246 ? 29.055 -2.236 89.171 1.00 47.49 225 LEU C C 1
ATOM 9406 O O . LEU C 1 246 ? 29.505 -1.605 90.115 1.00 49.49 225 LEU C O 1
ATOM 9411 N N . ILE C 1 247 ? 29.189 -3.558 89.063 1.00 48.63 226 ILE C N 1
ATOM 9412 C CA . ILE C 1 247 ? 30.037 -4.321 90.010 1.00 48.46 226 ILE C CA 1
ATOM 9413 C C . ILE C 1 247 ? 30.831 -5.426 89.338 1.00 43.01 226 ILE C C 1
ATOM 9414 O O . ILE C 1 247 ? 30.259 -6.325 88.721 1.00 46.12 226 ILE C O 1
ATOM 9419 N N . ASP C 1 248 ? 32.148 -5.377 89.512 1.00 38.27 227 ASP C N 1
ATOM 9420 C CA . ASP C 1 248 ? 33.039 -6.344 88.925 1.00 39.06 227 ASP C CA 1
ATOM 9421 C C . ASP C 1 248 ? 33.490 -7.382 89.938 1.00 49.81 227 ASP C C 1
ATOM 9422 O O . ASP C 1 248 ? 33.992 -7.041 91.022 1.00 50.61 227 ASP C O 1
ATOM 9427 N N . LEU C 1 249 ? 33.467 -8.636 89.491 1.00 45.11 228 LEU C N 1
ATOM 9428 C CA . LEU C 1 249 ? 33.700 -9.801 90.320 1.00 42.68 228 LEU C CA 1
ATOM 9429 C C . LEU C 1 249 ? 35.126 -10.286 90.099 1.00 50.14 228 LEU C C 1
ATOM 9430 O O . LEU C 1 249 ? 35.669 -10.157 88.995 1.00 55.95 228 LEU C O 1
ATOM 9435 N N . PRO C 1 250 ? 35.718 -10.905 91.122 1.00 51.39 229 PRO C N 1
ATOM 9436 C CA . PRO C 1 250 ? 37.079 -11.401 90.956 1.00 48.73 229 PRO C CA 1
ATOM 9437 C C . PRO C 1 250 ? 37.164 -12.712 90.189 1.00 47.11 229 PRO C C 1
ATOM 9438 O O . PRO C 1 250 ? 36.165 -13.425 90.030 1.00 46.08 229 PRO C O 1
ATOM 9442 N N . ASP C 1 251 ? 38.379 -13.045 89.787 1.00 50.65 230 ASP C N 1
ATOM 9443 C CA . ASP C 1 251 ? 38.680 -14.298 89.151 1.00 55.07 230 ASP C CA 1
ATOM 9444 C C . ASP C 1 251 ? 38.393 -15.450 90.111 1.00 67.03 230 ASP C C 1
ATOM 9445 O O . ASP C 1 251 ? 37.525 -16.286 89.854 1.00 68.05 230 ASP C O 1
ATOM 9450 N N . SER C 1 252 ? 39.069 -15.423 91.258 1.00 77.02 231 SER C N 1
ATOM 9451 C CA . SER C 1 252 ? 38.978 -16.480 92.262 1.00 70.28 231 SER C CA 1
ATOM 9452 C C . SER C 1 252 ? 37.938 -16.108 93.314 1.00 66.25 231 SER C C 1
ATOM 9453 O O . SER C 1 252 ? 37.863 -14.956 93.728 1.00 77.60 231 SER C O 1
ATOM 9456 N N . LEU C 1 253 ? 37.181 -17.097 93.790 1.00 67.82 232 LEU C N 1
ATOM 9457 C CA . LEU C 1 253 ? 36.098 -16.845 94.756 1.00 78.43 232 LEU C CA 1
ATOM 9458 C C . LEU C 1 253 ? 36.426 -17.390 96.157 1.00 81.52 232 LEU C C 1
ATOM 9459 O O . LEU C 1 253 ? 35.526 -17.597 96.986 1.00 69.49 232 LEU C O 1
ATOM 9464 N N . ASP C 1 254 ? 37.729 -17.481 96.442 1.00 88.51 233 ASP C N 1
ATOM 9465 C CA . ASP C 1 254 ? 38.250 -17.970 97.732 1.00 94.46 233 ASP C CA 1
ATOM 9466 C C . ASP C 1 254 ? 38.028 -16.983 98.895 1.00 82.68 233 ASP C C 1
ATOM 9467 O O . ASP C 1 254 ? 37.599 -15.839 98.691 1.00 80.86 233 ASP C O 1
ATOM 9472 N N . GLY C 1 255 ? 38.335 -17.440 100.112 1.00 83.96 234 GLY C N 1
ATOM 9473 C CA . GLY C 1 255 ? 38.117 -16.649 101.328 1.00 69.83 234 GLY C CA 1
ATOM 9474 C C . GLY C 1 255 ? 36.658 -16.293 101.562 1.00 78.50 234 GLY C C 1
ATOM 9475 O O . GLY C 1 255 ? 36.348 -15.463 102.422 1.00 83.03 234 GLY C O 1
ATOM 9476 N N . ASP C 1 256 ? 35.764 -16.959 100.818 1.00 75.16 235 ASP C N 1
ATOM 9477 C CA . ASP C 1 256 ? 34.324 -16.626 100.767 1.00 79.12 235 ASP C CA 1
ATOM 9478 C C . ASP C 1 256 ? 34.010 -15.186 100.314 1.00 75.30 235 ASP C C 1
ATOM 9479 O O . ASP C 1 256 ? 33.184 -14.476 100.913 1.00 58.81 235 ASP C O 1
ATOM 9484 N N . VAL C 1 257 ? 34.571 -14.825 99.170 1.00 77.81 236 VAL C N 1
ATOM 9485 C CA . VAL C 1 257 ? 34.572 -13.441 98.724 1.00 68.90 236 VAL C CA 1
ATOM 9486 C C . VAL C 1 257 ? 33.174 -12.842 98.482 1.00 57.12 236 VAL C C 1
ATOM 9487 O O . VAL C 1 257 ? 32.848 -11.812 99.055 1.00 58.48 236 VAL C O 1
ATOM 9491 N N . LEU C 1 258 ? 32.318 -13.580 97.769 1.00 52.46 237 LEU C N 1
ATOM 9492 C CA . LEU C 1 258 ? 30.919 -13.179 97.486 1.00 52.53 237 LEU C CA 1
ATOM 9493 C C . LEU C 1 258 ? 30.050 -12.744 98.670 1.00 61.92 237 LEU C C 1
ATOM 9494 O O . LEU C 1 258 ? 28.889 -12.373 98.466 1.00 58.68 237 LEU C O 1
ATOM 9499 N N . THR C 1 259 ? 30.496 -13.032 99.892 1.00 63.94 238 THR C N 1
ATOM 9500 C CA . THR C 1 259 ? 29.831 -12.487 101.067 1.00 57.81 238 THR C CA 1
ATOM 9501 C C . THR C 1 259 ? 29.570 -11.038 100.760 1.00 57.25 238 THR C C 1
ATOM 9502 O O . THR C 1 259 ? 28.435 -10.567 100.789 1.00 73.40 238 THR C O 1
ATOM 9506 N N . ARG C 1 260 ? 30.620 -10.347 100.366 1.00 59.06 239 ARG C N 1
ATOM 9507 C CA . ARG C 1 260 ? 30.570 -8.914 100.327 1.00 62.47 239 ARG C CA 1
ATOM 9508 C C . ARG C 1 260 ? 29.925 -8.300 99.058 1.00 67.67 239 ARG C C 1
ATOM 9509 O O . ARG C 1 260 ? 29.759 -7.094 98.978 1.00 73.47 239 ARG C O 1
ATOM 9517 N N . LEU C 1 261 ? 29.374 -9.144 98.185 1.00 71.89 240 LEU C N 1
ATOM 9518 C CA . LEU C 1 261 ? 28.539 -8.641 97.086 1.00 64.01 240 LEU C CA 1
ATOM 9519 C C . LEU C 1 261 ? 27.235 -8.020 97.586 1.00 75.34 240 LEU C C 1
ATOM 9520 O O . LEU C 1 261 ? 26.795 -7.000 97.066 1.00 83.22 240 LEU C O 1
ATOM 9525 N N . GLY C 1 262 ? 26.627 -8.634 98.600 1.00 66.43 241 GLY C N 1
ATOM 9526 C CA . GLY C 1 262 ? 25.357 -8.162 99.118 1.00 59.40 241 GLY C CA 1
ATOM 9527 C C . GLY C 1 262 ? 25.487 -6.874 99.917 1.00 75.06 241 GLY C C 1
ATOM 9528 O O . GLY C 1 262 ? 24.521 -6.122 100.064 1.00 80.95 241 GLY C O 1
ATOM 9529 N N . GLU C 1 263 ? 26.669 -6.625 100.462 1.00 71.01 242 GLU C N 1
ATOM 9530 C CA . GLU C 1 263 ? 26.901 -5.355 101.129 1.00 83.29 242 GLU C CA 1
ATOM 9531 C C . GLU C 1 263 ? 27.273 -4.260 100.134 1.00 73.40 242 GLU C C 1
ATOM 9532 O O . GLU C 1 263 ? 26.900 -3.107 100.309 1.00 84.46 242 GLU C O 1
ATOM 9538 N N . ALA C 1 264 ? 27.891 -4.657 99.026 1.00 74.39 243 ALA C N 1
ATOM 9539 C CA . ALA C 1 264 ? 28.189 -3.730 97.934 1.00 71.94 243 ALA C CA 1
ATOM 9540 C C . ALA C 1 264 ? 26.956 -3.349 97.104 1.00 72.69 243 ALA C C 1
ATOM 9541 O O . ALA C 1 264 ? 26.900 -2.261 96.537 1.00 82.35 243 ALA C O 1
ATOM 9543 N N . LEU C 1 265 ? 25.969 -4.239 97.042 1.00 69.14 244 LEU C N 1
ATOM 9544 C CA . LEU C 1 265 ? 24.714 -3.926 96.356 1.00 71.69 244 LEU C CA 1
ATOM 9545 C C . LEU C 1 265 ? 23.833 -2.988 97.173 1.00 79.03 244 LEU C C 1
ATOM 9546 O O . LEU C 1 265 ? 23.018 -2.250 96.622 1.00 87.53 244 LEU C O 1
ATOM 9551 N N . THR C 1 266 ? 24.003 -3.021 98.488 1.00 83.81 245 THR C N 1
ATOM 9552 C CA . THR C 1 266 ? 23.162 -2.253 99.386 1.00 90.30 245 THR C CA 1
ATOM 9553 C C . THR C 1 266 ? 24.027 -1.357 100.266 1.00 96.46 245 THR C C 1
ATOM 9554 O O . THR C 1 266 ? 24.102 -1.543 101.487 1.00 103.23 245 THR C O 1
ATOM 9558 N N . ASN C 1 267 ? 24.720 -0.415 99.627 1.00 94.87 246 ASN C N 1
ATOM 9559 C CA . ASN C 1 267 ? 25.600 0.518 100.337 1.00 94.04 246 ASN C CA 1
ATOM 9560 C C . ASN C 1 267 ? 24.902 1.749 100.934 1.00 97.69 246 ASN C C 1
ATOM 9561 O O . ASN C 1 267 ? 25.183 2.132 102.065 1.00 102.10 246 ASN C O 1
ATOM 9566 N N . GLY C 1 268 ? 24.007 2.370 100.168 1.00 92.33 247 GLY C N 1
ATOM 9567 C CA . GLY C 1 268 ? 23.462 3.675 100.543 1.00 90.71 247 GLY C CA 1
ATOM 9568 C C . GLY C 1 268 ? 24.530 4.750 100.743 1.00 97.26 247 GLY C C 1
ATOM 9569 O O . GLY C 1 268 ? 24.206 5.910 101.017 1.00 82.08 247 GLY C O 1
ATOM 9570 N N . LEU C 1 269 ? 25.804 4.357 100.626 1.00 92.47 248 LEU C N 1
ATOM 9571 C CA . LEU C 1 269 ? 26.926 5.308 100.572 1.00 80.61 248 LEU C CA 1
ATOM 9572 C C . LEU C 1 269 ? 26.964 5.960 99.195 1.00 86.53 248 LEU C C 1
ATOM 9573 O O . LEU C 1 269 ? 27.823 6.803 98.905 1.00 86.83 248 LEU C O 1
ATOM 9578 N N . ALA C 1 270 ? 26.003 5.587 98.361 1.00 85.11 249 ALA C N 1
ATOM 9579 C CA . ALA C 1 270 ? 25.998 6.006 96.980 1.00 89.50 249 ALA C CA 1
ATOM 9580 C C . ALA C 1 270 ? 27.355 5.720 96.360 1.00 83.39 249 ALA C C 1
ATOM 9581 O O . ALA C 1 270 ? 28.073 6.635 95.961 1.00 88.09 249 ALA C O 1
ATOM 9583 N N . GLU C 1 271 ? 27.749 4.453 96.371 1.00 71.81 250 GLU C N 1
ATOM 9584 C CA . GLU C 1 271 ? 28.655 3.960 95.354 1.00 64.30 250 GLU C CA 1
ATOM 9585 C C . GLU C 1 271 ? 27.887 3.191 94.300 1.00 57.24 250 GLU C C 1
ATOM 9586 O O . GLU C 1 271 ? 26.785 2.694 94.556 1.00 68.27 250 GLU C O 1
ATOM 9592 N N . ASP C 1 272 ? 28.413 3.211 93.084 1.00 50.83 251 ASP C N 1
ATOM 9593 C CA . ASP C 1 272 ? 27.757 2.596 91.940 1.00 54.41 251 ASP C CA 1
ATOM 9594 C C . ASP C 1 272 ? 28.798 2.068 90.955 1.00 51.72 251 ASP C C 1
ATOM 9595 O O . ASP C 1 272 ? 28.470 1.391 89.987 1.00 58.55 251 ASP C O 1
ATOM 9600 N N . GLN C 1 273 ? 30.063 2.319 91.269 1.00 56.65 252 GLN C N 1
ATOM 9601 C CA . GLN C 1 273 ? 31.163 1.775 90.501 1.00 49.75 252 GLN C CA 1
ATOM 9602 C C . GLN C 1 273 ? 32.151 1.022 91.403 1.00 53.01 252 GLN C C 1
ATOM 9603 O O . GLN C 1 273 ? 33.065 1.617 91.997 1.00 47.58 252 GLN C O 1
ATOM 9609 N N . LEU C 1 274 ? 31.915 -0.291 91.521 1.00 54.37 253 LEU C N 1
ATOM 961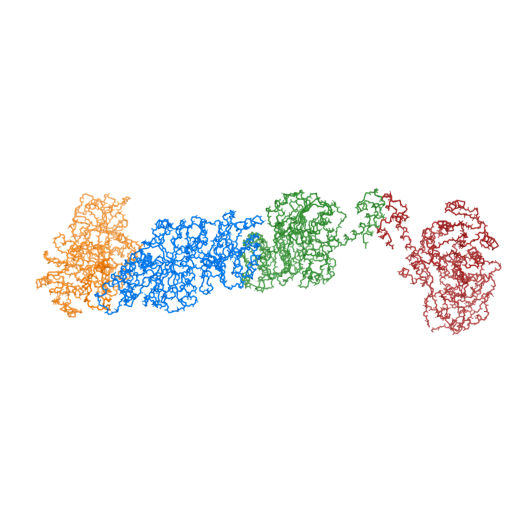0 C CA . LEU C 1 274 ? 32.566 -1.157 92.515 1.00 51.34 253 LEU C CA 1
ATOM 9611 C C . LEU C 1 274 ? 33.290 -2.376 91.898 1.00 53.99 253 LEU C C 1
ATOM 9612 O O . LEU C 1 274 ? 32.759 -3.053 91.011 1.00 55.85 253 LEU C O 1
ATOM 9617 N N . ALA C 1 275 ? 34.434 -2.722 92.475 1.00 45.23 254 ALA C N 1
ATOM 9618 C CA . ALA C 1 275 ? 35.004 -4.048 92.305 1.00 47.54 254 ALA C CA 1
ATOM 9619 C C . ALA C 1 275 ? 35.016 -4.797 93.627 1.00 54.26 254 ALA C C 1
ATOM 9620 O O . ALA C 1 275 ? 35.239 -4.213 94.699 1.00 54.46 254 ALA C O 1
ATOM 9622 N N . ILE C 1 276 ? 34.770 -6.088 93.557 1.00 56.72 255 ILE C N 1
ATOM 9623 C CA . ILE C 1 276 ? 34.911 -6.910 94.717 1.00 54.05 255 ILE C CA 1
ATOM 9624 C C . ILE C 1 276 ? 36.136 -7.787 94.605 1.00 53.65 255 ILE C C 1
ATOM 9625 O O . ILE C 1 276 ? 36.380 -8.384 93.559 1.00 55.79 255 ILE C O 1
ATOM 9630 N N . ARG C 1 277 ? 37.035 -7.625 95.570 1.00 48.48 256 ARG C N 1
ATOM 9631 C CA . ARG C 1 277 ? 38.322 -8.294 95.538 1.00 60.04 256 ARG C CA 1
ATOM 9632 C C . ARG C 1 277 ? 38.633 -8.888 96.904 1.00 63.81 256 ARG C C 1
ATOM 9633 O O . ARG C 1 277 ? 37.870 -8.693 97.858 1.00 59.08 256 ARG C O 1
ATOM 9641 N N . GLN C 1 278 ? 39.713 -9.670 96.980 1.00 59.45 257 GLN C N 1
ATOM 9642 C CA . GLN C 1 278 ? 40.060 -10.397 98.205 1.00 67.16 257 GLN C CA 1
ATOM 9643 C C . GLN C 1 278 ? 40.435 -9.411 99.296 1.00 64.15 257 GLN C C 1
ATOM 9644 O O . GLN C 1 278 ? 40.182 -9.644 100.478 1.00 66.82 257 GLN C O 1
ATOM 9650 N N . SER C 1 279 ? 41.038 -8.304 98.877 1.00 64.63 258 SER C N 1
ATOM 9651 C CA . SER C 1 279 ? 41.393 -7.204 99.766 1.00 63.13 258 SER C CA 1
ATOM 9652 C C . SER C 1 279 ? 40.222 -6.264 100.072 1.00 51.30 258 SER C C 1
ATOM 9653 O O . SER C 1 279 ? 40.419 -5.205 100.652 1.00 63.63 258 SER C O 1
ATOM 9656 N N . GLY C 1 280 ? 39.019 -6.623 99.648 1.00 55.27 259 GLY C N 1
ATOM 9657 C CA . GLY C 1 280 ? 37.838 -5.864 100.049 1.00 53.62 259 GLY C CA 1
ATOM 9658 C C . GLY C 1 280 ? 36.997 -5.349 98.892 1.00 61.91 259 GLY C C 1
ATOM 9659 O O . GLY C 1 280 ? 37.264 -5.659 97.721 1.00 55.58 259 GLY C O 1
ATOM 9660 N N . VAL C 1 281 ? 35.897 -4.686 99.250 1.00 53.51 260 VAL C N 1
ATOM 9661 C CA . VAL C 1 281 ? 35.091 -3.895 98.329 1.00 54.80 260 VAL C CA 1
ATOM 9662 C C . VAL C 1 281 ? 35.797 -2.572 97.969 1.00 57.05 260 VAL C C 1
ATOM 9663 O O . VAL C 1 281 ? 36.228 -1.835 98.858 1.00 56.10 260 VAL C O 1
ATOM 9667 N N . LEU C 1 282 ? 35.947 -2.302 96.667 1.00 53.39 261 LEU C N 1
ATOM 9668 C CA . LEU C 1 282 ? 36.646 -1.086 96.203 1.00 53.50 261 LEU C CA 1
ATOM 9669 C C . LEU C 1 282 ? 35.767 -0.181 95.304 1.00 48.82 261 LEU C C 1
ATOM 9670 O O . LEU C 1 282 ? 34.902 -0.659 94.595 1.00 48.88 261 LEU C O 1
ATOM 9675 N N . ALA C 1 283 ? 35.965 1.127 95.399 1.00 62.44 262 ALA C N 1
ATOM 9676 C CA . ALA C 1 283 ? 35.125 2.071 94.683 1.00 50.96 262 ALA C CA 1
ATOM 9677 C C . ALA C 1 283 ? 35.981 2.800 93.717 1.00 54.48 262 ALA C C 1
ATOM 9678 O O . ALA C 1 283 ? 37.149 3.085 94.008 1.00 55.04 262 ALA C O 1
ATOM 9680 N N . ARG C 1 284 ? 35.409 3.083 92.549 1.00 50.99 263 ARG C N 1
ATOM 9681 C CA . ARG C 1 284 ? 36.118 3.729 91.459 1.00 49.53 263 ARG C CA 1
ATOM 9682 C C . ARG C 1 284 ? 36.248 5.216 91.709 1.00 44.12 263 ARG C C 1
ATOM 9683 O O . ARG C 1 284 ? 35.253 5.891 91.967 1.00 40.02 263 ARG C O 1
ATOM 9691 N N . ARG C 1 285 ? 37.486 5.718 91.604 1.00 54.70 264 ARG C N 1
ATOM 9692 C CA . ARG C 1 285 ? 37.809 7.155 91.758 1.00 61.35 264 ARG C CA 1
ATOM 9693 C C . ARG C 1 285 ? 38.632 7.643 90.558 1.00 61.96 264 ARG C C 1
ATOM 9694 O O . ARG C 1 285 ? 39.557 6.966 90.129 1.00 63.69 264 ARG C O 1
ATOM 9702 N N . LEU C 1 286 ? 38.353 8.856 90.082 1.00 67.59 265 LEU C N 1
ATOM 9703 C CA . LEU C 1 286 ? 39.292 9.551 89.192 1.00 51.34 265 LEU C CA 1
ATOM 9704 C C . LEU C 1 286 ? 40.233 10.422 90.001 1.00 53.87 265 LEU C C 1
ATOM 9705 O O . LEU C 1 286 ? 39.826 11.034 90.992 1.00 58.46 265 LEU C O 1
ATOM 9710 N N . VAL C 1 287 ? 41.514 10.374 89.659 1.00 53.18 266 VAL C N 1
ATOM 9711 C CA . VAL C 1 287 ? 42.543 10.927 90.523 1.00 53.52 266 VAL C CA 1
ATOM 9712 C C . VAL C 1 287 ? 43.526 11.709 89.695 1.00 58.76 266 VAL C C 1
ATOM 9713 O O . VAL C 1 287 ? 44.043 11.203 88.705 1.00 59.94 266 VAL C O 1
ATOM 9717 N N . PRO C 1 288 ? 43.847 12.930 90.132 1.00 61.33 267 PRO C N 1
ATOM 9718 C CA . PRO C 1 288 ? 44.848 13.658 89.393 1.00 60.43 267 PRO C CA 1
ATOM 9719 C C . PRO C 1 288 ? 46.123 12.846 89.337 1.00 59.19 267 PRO C C 1
ATOM 9720 O O . PRO C 1 288 ? 46.481 12.198 90.319 1.00 66.18 267 PRO C O 1
ATOM 9724 N N . ALA C 1 289 ? 46.744 12.779 88.167 1.00 53.52 268 ALA C N 1
ATOM 9725 C CA . ALA C 1 289 ? 47.985 12.033 88.036 1.00 53.43 268 ALA C CA 1
ATOM 9726 C C . ALA C 1 289 ? 49.174 12.902 87.622 1.00 60.60 268 ALA C C 1
ATOM 9727 O O . ALA C 1 289 ? 49.794 12.642 86.599 1.00 58.69 268 ALA C O 1
ATOM 9729 N N . PRO C 1 290 ? 49.548 13.892 88.457 1.00 67.11 269 PRO C N 1
ATOM 9730 C CA . PRO C 1 290 ? 50.766 14.596 88.064 1.00 63.14 269 PRO C CA 1
ATOM 9731 C C . PRO C 1 290 ? 51.916 13.617 87.867 1.00 62.71 269 PRO C C 1
ATOM 9732 O O . PRO C 1 290 ? 52.065 12.683 88.650 1.00 75.93 269 PRO C O 1
ATOM 9736 N N . ALA C 1 291 ? 52.716 13.819 86.826 1.00 61.71 270 ALA C N 1
ATOM 9737 C CA . ALA C 1 291 ? 53.877 12.956 86.586 1.00 75.42 270 ALA C CA 1
ATOM 9738 C C . ALA C 1 291 ? 54.992 13.248 87.589 1.00 86.39 270 ALA C C 1
ATOM 9739 O O . ALA C 1 291 ? 55.412 14.394 87.735 1.00 84.51 270 ALA C O 1
ATOM 9741 N N . ASN C 1 292 ? 55.465 12.205 88.281 1.00 94.91 271 ASN C N 1
ATOM 9742 C CA . ASN C 1 292 ? 56.709 12.298 89.072 1.00 103.42 271 ASN C CA 1
ATOM 9743 C C . ASN C 1 292 ? 57.955 12.271 88.191 1.00 105.17 271 ASN C C 1
ATOM 9744 O O . ASN C 1 292 ? 58.711 11.296 88.198 1.00 99.15 271 ASN C O 1
ATOM 9749 N N . GLN C 1 293 ? 58.186 13.364 87.469 1.00 108.56 272 GLN C N 1
ATOM 9750 C CA . GLN C 1 293 ? 59.262 13.427 86.481 1.00 113.36 272 GLN C CA 1
ATOM 9751 C C . GLN C 1 293 ? 60.643 13.295 87.133 1.00 104.96 272 GLN C C 1
ATOM 9752 O O . GLN C 1 293 ? 60.785 13.500 88.336 1.00 95.71 272 GLN C O 1
ATOM 9758 N N . PRO C 1 294 ? 61.663 12.937 86.334 1.00 121.97 273 PRO C N 1
ATOM 9759 C CA . PRO C 1 294 ? 61.553 12.800 84.896 1.00 120.25 273 PRO C CA 1
ATOM 9760 C C . PRO C 1 294 ? 61.436 11.338 84.457 1.00 108.37 273 PRO C C 1
ATOM 9761 O O . PRO C 1 294 ? 61.702 10.422 85.244 1.00 90.67 273 PRO C O 1
ATOM 9765 N N . ALA C 1 295 ? 61.035 11.132 83.209 1.00 92.21 274 ALA C N 1
ATOM 9766 C CA . ALA C 1 295 ? 60.843 9.793 82.677 1.00 92.74 274 ALA C CA 1
ATOM 9767 C C . ALA C 1 295 ? 62.181 9.097 82.462 1.00 90.46 274 ALA C C 1
ATOM 9768 O O . ALA C 1 295 ? 63.219 9.750 82.356 1.00 96.73 274 ALA C O 1
ATOM 9770 N N . GLY C 1 296 ? 62.147 7.773 82.356 1.00 80.61 275 GLY C N 1
ATOM 9771 C CA . GLY C 1 296 ? 63.365 6.994 82.167 1.00 83.02 275 GLY C CA 1
ATOM 9772 C C . GLY C 1 296 ? 63.627 6.641 80.716 1.00 86.47 275 GLY C C 1
ATOM 9773 O O . GLY C 1 296 ? 63.855 5.478 80.387 1.00 87.03 275 GLY C O 1
ATOM 9774 N N . ARG C 1 297 ? 63.595 7.655 79.847 1.00 88.26 276 ARG C N 1
ATOM 9775 C CA . ARG C 1 297 ? 63.783 7.478 78.390 1.00 91.63 276 ARG C CA 1
ATOM 9776 C C . ARG C 1 297 ? 63.022 8.548 77.596 1.00 89.62 276 ARG C C 1
ATOM 9777 O O . ARG C 1 297 ? 61.962 9.014 78.014 1.00 85.06 276 ARG C O 1
ATOM 9785 N N . LYS C 1 298 ? 63.578 8.943 76.461 1.00 97.69 277 LYS C N 1
ATOM 9786 C CA . LYS C 1 298 ? 62.840 9.750 75.500 1.00 97.57 277 LYS C CA 1
ATOM 9787 C C . LYS C 1 298 ? 62.378 8.860 74.365 1.00 92.95 277 LYS C C 1
ATOM 9788 O O . LYS C 1 298 ? 63.198 8.355 73.600 1.00 81.49 277 LYS C O 1
ATOM 9794 N N . TRP C 1 299 ? 61.073 8.599 74.303 1.00 84.48 278 TRP C N 1
ATOM 9795 C CA . TRP C 1 299 ? 60.548 7.633 73.347 1.00 73.38 278 TRP C CA 1
ATOM 9796 C C . TRP C 1 299 ? 60.793 8.055 71.925 1.00 78.32 278 TRP C C 1
ATOM 9797 O O . TRP C 1 299 ? 60.564 9.212 71.560 1.00 91.11 278 TRP C O 1
ATOM 9808 N N . ARG C 1 300 ? 61.304 7.126 71.119 1.00 78.91 279 ARG C N 1
ATOM 9809 C CA . ARG C 1 300 ? 61.590 7.383 69.703 1.00 79.34 279 ARG C CA 1
ATOM 9810 C C . ARG C 1 300 ? 61.250 6.138 68.885 1.00 84.11 279 ARG C C 1
ATOM 9811 O O . ARG C 1 300 ? 61.459 5.013 69.345 1.00 92.60 279 ARG C O 1
ATOM 9819 N N . PRO C 1 301 ? 60.742 6.338 67.661 1.00 77.38 280 PRO C N 1
ATOM 9820 C CA . PRO C 1 301 ? 60.415 5.232 66.750 1.00 74.90 280 PRO C CA 1
ATOM 9821 C C . PRO C 1 301 ? 61.661 4.583 66.130 1.00 88.63 280 PRO C C 1
ATOM 9822 O O . PRO C 1 301 ? 62.420 5.251 65.425 1.00 76.44 280 PRO C O 1
ATOM 9826 N N . ARG C 1 302 ? 61.826 3.277 66.338 1.00 92.66 281 ARG C N 1
ATOM 9827 C CA . ARG C 1 302 ? 62.883 2.520 65.660 1.00 89.68 281 ARG C CA 1
ATOM 9828 C C . ARG C 1 302 ? 62.664 2.489 64.144 1.00 85.87 281 ARG C C 1
ATOM 9829 O O . ARG C 1 302 ? 63.314 3.217 63.399 1.00 108.02 281 ARG C O 1
ATOM 9837 N N . GLY C 1 303 ? 61.773 1.613 63.695 1.00 79.69 282 GLY C N 1
ATOM 9838 C CA . GLY C 1 303 ? 61.514 1.450 62.268 1.00 77.79 282 GLY C CA 1
ATOM 9839 C C . GLY C 1 303 ? 60.288 2.215 61.800 1.00 84.42 282 GLY C C 1
ATOM 9840 O O . GLY C 1 303 ? 60.077 3.364 62.192 1.00 93.10 282 GLY C O 1
ATOM 9841 N N . SER C 1 304 ? 59.483 1.568 60.953 1.00 81.00 283 SER C N 1
ATOM 9842 C CA . SER C 1 304 ? 58.232 2.146 60.437 1.00 75.94 283 SER C CA 1
ATOM 9843 C C . SER C 1 304 ? 57.173 2.341 61.546 1.00 75.18 283 SER C C 1
ATOM 9844 O O . SER C 1 304 ? 57.073 1.536 62.476 1.00 74.39 283 SER C O 1
ATOM 9847 N N . ALA C 1 305 ? 56.346 3.372 61.398 1.00 61.14 284 ALA C N 1
ATOM 9848 C CA . ALA C 1 305 ? 55.180 3.544 62.271 1.00 72.09 284 ALA C CA 1
ATOM 9849 C C . ALA C 1 305 ? 53.874 3.511 61.478 1.00 66.83 284 ALA C C 1
ATOM 9850 O O . ALA C 1 305 ? 53.833 3.897 60.319 1.00 77.31 284 ALA C O 1
ATOM 9852 N N . LEU C 1 306 ? 52.811 3.025 62.091 1.00 59.48 285 LEU C N 1
ATOM 9853 C CA . LEU C 1 306 ? 51.538 2.972 61.390 1.00 67.63 285 LEU C CA 1
ATOM 9854 C C . LEU C 1 306 ? 50.425 3.670 62.151 1.00 61.95 285 LEU C C 1
ATOM 9855 O O . LEU C 1 306 ? 50.266 3.470 63.349 1.00 66.12 285 LEU C O 1
ATOM 9860 N N . ILE C 1 307 ? 49.667 4.507 61.458 1.00 52.34 286 ILE C N 1
ATOM 9861 C CA . ILE C 1 307 ? 48.515 5.131 62.073 1.00 55.95 286 ILE C CA 1
ATOM 9862 C C . ILE C 1 307 ? 47.224 4.773 61.373 1.00 53.92 286 ILE C C 1
ATOM 9863 O O . ILE C 1 307 ? 46.975 5.185 60.236 1.00 56.34 286 ILE C O 1
ATOM 9868 N N . THR C 1 308 ? 46.372 4.047 62.068 1.00 52.28 287 THR C N 1
ATOM 9869 C CA . THR C 1 308 ? 45.056 3.764 61.535 1.00 64.44 287 THR C CA 1
ATOM 9870 C C . THR C 1 308 ? 44.132 4.956 61.750 1.00 63.65 287 THR C C 1
ATOM 9871 O O . THR C 1 308 ? 44.217 5.639 62.774 1.00 61.33 287 THR C O 1
ATOM 9875 N N . GLY C 1 309 ? 43.352 5.287 60.728 1.00 55.76 288 GLY C N 1
ATOM 9876 C CA . GLY C 1 309 ? 42.528 6.478 60.779 1.00 62.80 288 GLY C CA 1
ATOM 9877 C C . GLY C 1 309 ? 43.454 7.646 60.638 1.00 65.43 288 GLY C C 1
ATOM 9878 O O . GLY C 1 309 ? 43.130 8.776 61.029 1.00 69.87 288 GLY C O 1
ATOM 9879 N N . GLY C 1 310 ? 44.636 7.348 60.097 1.00 63.46 289 GLY C N 1
ATOM 9880 C CA . GLY C 1 310 ? 45.711 8.324 59.909 1.00 64.70 289 GLY C CA 1
ATOM 9881 C C . GLY C 1 310 ? 45.433 9.556 59.050 1.00 61.65 289 GLY C C 1
ATOM 9882 O O . GLY C 1 310 ? 46.208 10.494 59.062 1.00 58.80 289 GLY C O 1
ATOM 9883 N N . LEU C 1 311 ? 44.334 9.561 58.308 1.00 62.52 290 LEU C N 1
ATOM 9884 C CA . LEU C 1 311 ? 43.922 10.778 57.606 1.00 61.87 290 LEU C CA 1
ATOM 9885 C C . LEU C 1 311 ? 42.787 11.560 58.312 1.00 72.24 290 LEU C C 1
ATOM 9886 O O . LEU C 1 311 ? 42.226 12.514 57.748 1.00 58.33 290 LEU C O 1
ATOM 9891 N N . GLY C 1 312 ? 42.495 11.186 59.560 1.00 64.44 291 GLY C N 1
ATOM 9892 C CA . GLY C 1 312 ? 41.593 11.962 60.412 1.00 50.59 291 GLY C CA 1
ATOM 9893 C C . GLY C 1 312 ? 42.312 13.128 61.062 1.00 52.63 291 GLY C C 1
ATOM 9894 O O . GLY C 1 312 ? 43.514 13.322 60.856 1.00 51.40 291 GLY C O 1
ATOM 9895 N N . ALA C 1 313 ? 41.588 13.905 61.856 1.00 48.94 292 ALA C N 1
ATOM 9896 C CA . ALA C 1 313 ? 42.164 15.111 62.455 1.00 52.63 292 ALA C CA 1
ATOM 9897 C C . ALA C 1 313 ? 43.296 14.783 63.424 1.00 56.50 292 ALA C C 1
ATOM 9898 O O . ALA C 1 313 ? 44.311 15.480 63.459 1.00 61.35 292 ALA C O 1
ATOM 9900 N N . VAL C 1 314 ? 43.107 13.744 64.234 1.00 53.29 293 VAL C N 1
ATOM 9901 C CA . VAL C 1 314 ? 44.069 13.431 65.278 1.00 50.11 293 VAL C CA 1
ATOM 9902 C C . VAL C 1 314 ? 45.294 12.746 64.698 1.00 49.76 293 VAL C C 1
ATOM 9903 O O . VAL C 1 314 ? 46.416 13.204 64.899 1.00 43.90 293 VAL C O 1
ATOM 9907 N N . GLY C 1 315 ? 45.069 11.657 63.964 1.00 51.14 294 GLY C N 1
ATOM 9908 C CA . GLY C 1 315 ? 46.157 10.922 63.322 1.00 58.27 294 GLY C CA 1
ATOM 9909 C C . GLY C 1 315 ? 47.066 11.807 62.486 1.00 57.09 294 GLY C C 1
ATOM 9910 O O . GLY C 1 315 ? 48.278 11.560 62.392 1.00 54.34 294 GLY C O 1
ATOM 9911 N N . ALA C 1 316 ? 46.496 12.857 61.897 1.00 52.72 295 ALA C N 1
ATOM 9912 C CA . ALA C 1 316 ? 47.285 13.795 61.093 1.00 62.11 295 ALA C CA 1
ATOM 9913 C C . ALA C 1 316 ? 48.308 14.562 61.934 1.00 65.78 295 ALA C C 1
ATOM 9914 O O . ALA C 1 316 ? 49.406 14.846 61.466 1.00 70.18 295 ALA C O 1
ATOM 9916 N N . GLN C 1 317 ? 47.931 14.898 63.173 1.00 59.37 296 GLN C N 1
ATOM 9917 C CA . GLN C 1 317 ? 48.835 15.559 64.124 1.00 54.81 296 GLN C CA 1
ATOM 9918 C C . GLN C 1 317 ? 49.919 14.605 64.578 1.00 58.71 296 GLN C C 1
ATOM 9919 O O . GLN C 1 317 ? 51.081 14.989 64.723 1.00 57.93 296 GLN C O 1
ATOM 9925 N N . VAL C 1 318 ? 49.496 13.384 64.906 1.00 60.47 297 VAL C N 1
ATOM 9926 C CA . VAL C 1 318 ? 50.374 12.359 65.442 1.00 56.02 297 VAL C CA 1
ATOM 9927 C C . VAL C 1 318 ? 51.403 12.040 64.391 1.00 53.46 297 VAL C C 1
ATOM 9928 O O . VAL C 1 318 ? 52.583 11.882 64.688 1.00 52.54 297 VAL C O 1
ATOM 9932 N N . ALA C 1 319 ? 50.934 11.992 63.147 1.00 57.79 298 ALA C N 1
ATOM 9933 C CA . ALA C 1 319 ? 51.778 11.806 61.974 1.00 62.81 298 ALA C CA 1
ATOM 9934 C C . ALA C 1 319 ? 52.869 12.884 61.854 1.00 63.42 298 ALA C C 1
ATOM 9935 O O . ALA C 1 319 ? 54.051 12.567 61.704 1.00 57.22 298 ALA C O 1
ATOM 9937 N N . ARG C 1 320 ? 52.456 14.150 61.911 1.00 57.65 299 ARG C N 1
ATOM 9938 C CA . ARG C 1 320 ? 53.387 15.281 62.011 1.00 71.07 299 ARG C CA 1
ATOM 9939 C C . ARG C 1 320 ? 54.385 15.086 63.141 1.00 73.43 299 ARG C C 1
ATOM 9940 O O . ARG C 1 320 ? 55.585 15.299 62.967 1.00 79.07 299 ARG C O 1
ATOM 9948 N N . TRP C 1 321 ? 53.867 14.802 64.330 1.00 61.10 300 TRP C N 1
ATOM 9949 C CA . TRP C 1 321 ? 54.704 14.630 65.496 1.00 59.35 300 TRP C CA 1
ATOM 9950 C C . TRP C 1 321 ? 55.684 13.512 65.270 1.00 64.25 300 TRP C C 1
ATOM 9951 O O . TRP C 1 321 ? 56.893 13.696 65.403 1.00 67.50 300 TRP C O 1
ATOM 9962 N N . LEU C 1 322 ? 55.182 12.379 64.801 1.00 59.15 301 LEU C N 1
ATOM 9963 C CA . LEU C 1 322 ? 56.038 11.267 64.450 1.00 66.38 301 LEU C CA 1
ATOM 9964 C C . LEU C 1 322 ? 57.181 11.691 63.538 1.00 68.41 301 LEU C C 1
ATOM 9965 O O . LEU C 1 322 ? 58.335 11.342 63.780 1.00 72.62 301 LEU C O 1
ATOM 9970 N N . ALA C 1 323 ? 56.854 12.435 62.483 1.00 64.78 302 ALA C N 1
ATOM 9971 C CA . ALA C 1 323 ? 57.855 12.862 61.503 1.00 70.86 302 ALA C CA 1
ATOM 9972 C C . ALA C 1 323 ? 58.910 13.751 62.155 1.00 76.14 302 ALA C C 1
ATOM 9973 O O . ALA C 1 323 ? 60.106 13.615 61.885 1.00 69.83 302 ALA C O 1
ATOM 9975 N N . GLU C 1 324 ? 58.452 14.643 63.033 1.00 74.43 303 GLU C N 1
ATOM 9976 C CA . GLU C 1 324 ? 59.314 15.643 63.658 1.00 88.31 303 GLU C CA 1
ATOM 9977 C C . GLU C 1 324 ? 60.382 14.994 64.543 1.00 78.51 303 GLU C C 1
ATOM 9978 O O . GLU C 1 324 ? 61.544 15.391 64.524 1.00 79.55 303 GLU C O 1
ATOM 9984 N N . ILE C 1 325 ? 59.999 13.971 65.289 1.00 74.04 304 ILE C N 1
ATOM 9985 C CA . ILE C 1 325 ? 60.970 13.278 66.101 1.00 70.95 304 ILE C CA 1
ATOM 9986 C C . ILE C 1 325 ? 61.627 12.124 65.343 1.00 74.83 304 ILE C C 1
ATOM 9987 O O . ILE C 1 325 ? 62.342 11.316 65.928 1.00 74.87 304 ILE C O 1
ATOM 9992 N N . GLY C 1 326 ? 61.414 12.087 64.025 1.00 78.71 305 GLY C N 1
ATOM 9993 C CA . GLY C 1 326 ? 62.384 11.486 63.100 1.00 78.30 305 GLY C CA 1
ATOM 9994 C C . GLY C 1 326 ? 62.056 10.069 62.641 1.00 88.61 305 GLY C C 1
ATOM 9995 O O . GLY C 1 326 ? 62.953 9.310 62.242 1.00 76.39 305 GLY C O 1
ATOM 9996 N N . ALA C 1 327 ? 60.771 9.727 62.652 1.00 85.99 306 ALA C N 1
ATOM 9997 C CA . ALA C 1 327 ? 60.302 8.458 62.089 1.00 83.29 306 ALA C CA 1
ATOM 9998 C C . ALA C 1 327 ? 60.821 8.218 60.663 1.00 87.48 306 ALA C C 1
ATOM 9999 O O . ALA C 1 327 ? 60.731 9.096 59.797 1.00 69.98 306 ALA C O 1
ATOM 10001 N N . GLU C 1 328 ? 61.363 7.027 60.430 1.00 87.01 307 GLU C N 1
ATOM 10002 C CA . GLU C 1 328 ? 61.897 6.675 59.124 1.00 86.92 307 GLU C CA 1
ATOM 10003 C C . GLU C 1 328 ? 60.785 6.642 58.089 1.00 89.21 307 GLU C C 1
ATOM 10004 O O . GLU C 1 328 ? 60.999 6.979 56.917 1.00 87.23 307 GLU C O 1
ATOM 10010 N N . ARG C 1 329 ? 59.589 6.247 58.528 1.00 88.99 308 ARG C N 1
ATOM 10011 C CA . ARG C 1 329 ? 58.444 6.109 57.621 1.00 79.80 308 ARG C CA 1
ATOM 10012 C C . ARG C 1 329 ? 57.095 6.036 58.336 1.00 72.40 308 ARG C C 1
ATOM 10013 O O . ARG C 1 329 ? 56.922 5.272 59.292 1.00 64.72 308 ARG C O 1
ATOM 10021 N N . ILE C 1 330 ? 56.120 6.764 57.800 1.00 66.44 309 ILE C N 1
ATOM 10022 C CA . ILE C 1 330 ? 54.775 6.778 58.355 1.00 74.64 309 ILE C CA 1
ATOM 10023 C C . ILE C 1 330 ? 53.750 6.197 57.375 1.00 73.50 309 ILE C C 1
ATOM 10024 O O . ILE C 1 330 ? 53.758 6.509 56.183 1.00 64.43 309 ILE C O 1
ATOM 10029 N N . VAL C 1 331 ? 52.906 5.310 57.892 1.00 63.45 310 VAL C N 1
ATOM 10030 C CA . VAL C 1 331 ? 51.952 4.558 57.092 1.00 62.41 310 VAL C CA 1
ATOM 10031 C C . VAL C 1 331 ? 50.556 4.926 57.592 1.00 61.57 310 VAL C C 1
ATOM 10032 O O . VAL C 1 331 ? 50.265 4.796 58.785 1.00 57.08 310 VAL C O 1
ATOM 10036 N N . LEU C 1 332 ? 49.762 5.542 56.720 1.00 62.87 311 LEU C N 1
ATOM 10037 C CA . LEU C 1 332 ? 48.459 6.048 57.120 1.00 58.34 311 LEU C CA 1
ATOM 10038 C C . LEU C 1 332 ? 47.350 5.320 56.375 1.00 59.06 311 LEU C C 1
ATOM 10039 O O . LEU C 1 332 ? 47.304 5.328 55.137 1.00 60.87 311 LEU C O 1
ATOM 10044 N N . THR C 1 333 ? 46.527 4.605 57.132 1.00 53.08 312 THR C N 1
ATOM 10045 C CA . THR C 1 333 ? 45.456 3.812 56.570 1.00 60.63 312 THR C CA 1
ATOM 10046 C C . THR C 1 333 ? 44.137 4.500 56.860 1.00 60.65 312 THR C C 1
ATOM 10047 O O . THR C 1 333 ? 44.060 5.372 57.723 1.00 63.86 312 THR C O 1
ATOM 10051 N N . SER C 1 334 ? 43.096 4.055 56.170 1.00 62.73 313 SER C N 1
ATOM 10052 C CA . SER C 1 334 ? 41.778 4.667 56.220 1.00 63.59 313 SER C CA 1
ATOM 10053 C C . SER C 1 334 ? 41.040 3.949 55.119 1.00 69.32 313 SER C C 1
ATOM 10054 O O . SER C 1 334 ? 41.677 3.387 54.222 1.00 61.10 313 SER C O 1
ATOM 10057 N N . ARG C 1 335 ? 39.715 3.898 55.194 1.00 66.70 314 ARG C N 1
ATOM 10058 C CA . ARG C 1 335 ? 38.945 3.253 54.125 1.00 64.48 314 ARG C CA 1
ATOM 10059 C C . ARG C 1 335 ? 39.012 4.003 52.766 1.00 71.82 314 ARG C C 1
ATOM 10060 O O . ARG C 1 335 ? 38.939 3.378 51.705 1.00 66.02 314 ARG C O 1
ATOM 10068 N N . ARG C 1 336 ? 39.250 5.319 52.809 1.00 68.92 315 ARG C N 1
ATOM 10069 C CA . ARG C 1 336 ? 39.431 6.111 51.577 1.00 61.84 315 ARG C CA 1
ATOM 10070 C C . ARG C 1 336 ? 40.889 6.122 51.109 1.00 63.13 315 ARG C C 1
ATOM 10071 O O . ARG C 1 336 ? 41.160 6.068 49.908 1.00 64.80 315 ARG C O 1
ATOM 10079 N N . GLY C 1 337 ? 41.808 6.310 52.053 1.00 57.66 316 GLY C N 1
ATOM 10080 C CA . GLY C 1 337 ? 43.235 6.235 51.767 1.00 61.89 316 GLY C CA 1
ATOM 10081 C C . GLY C 1 337 ? 43.699 7.436 50.979 1.00 67.11 316 GLY C C 1
ATOM 10082 O O . GLY C 1 337 ? 43.513 8.577 51.410 1.00 65.74 316 GLY C O 1
ATOM 10083 N N . ASN C 1 338 ? 44.207 7.187 49.773 1.00 68.64 317 ASN C N 1
ATOM 10084 C CA . ASN C 1 338 ? 44.740 8.257 48.929 1.00 70.56 317 ASN C CA 1
ATOM 10085 C C . ASN C 1 338 ? 43.692 9.240 48.428 1.00 71.64 317 ASN C C 1
ATOM 10086 O O . ASN C 1 338 ? 44.027 10.263 47.832 1.00 77.30 317 ASN C O 1
ATOM 10091 N N . GLN C 1 339 ? 42.430 8.956 48.731 1.00 76.13 318 GLN C N 1
ATOM 10092 C CA . GLN C 1 339 ? 41.325 9.768 48.256 1.00 73.32 318 GLN C CA 1
ATOM 10093 C C . GLN C 1 339 ? 40.645 10.553 49.379 1.00 74.77 318 GLN C C 1
ATOM 10094 O O . GLN C 1 339 ? 39.678 11.271 49.136 1.00 70.87 318 GLN C O 1
ATOM 10100 N N . ALA C 1 340 ? 41.163 10.444 50.602 1.00 72.16 319 ALA C N 1
ATOM 10101 C CA . ALA C 1 340 ? 40.683 11.302 51.685 1.00 64.62 319 ALA C CA 1
ATOM 10102 C C . ALA C 1 340 ? 40.967 12.760 51.358 1.00 68.98 319 ALA C C 1
ATOM 10103 O O . ALA C 1 340 ? 42.019 13.095 50.798 1.00 61.58 319 ALA C O 1
ATOM 10105 N N . ALA C 1 341 ? 39.996 13.614 51.649 1.00 76.84 320 ALA C N 1
ATOM 10106 C CA . ALA C 1 341 ? 40.185 15.052 51.568 1.00 75.66 320 ALA C CA 1
ATOM 10107 C C . ALA C 1 341 ? 41.461 15.476 52.296 1.00 69.59 320 ALA C C 1
ATOM 10108 O O . ALA C 1 341 ? 41.580 15.308 53.509 1.00 73.24 320 ALA C O 1
ATOM 10110 N N . GLY C 1 342 ? 42.432 15.969 51.537 1.00 59.88 321 GLY C N 1
ATOM 10111 C CA . GLY C 1 342 ? 43.618 16.579 52.116 1.00 55.30 321 GLY C CA 1
ATOM 10112 C C . GLY C 1 342 ? 44.805 15.641 52.183 1.00 52.27 321 GLY C C 1
ATOM 10113 O O . GLY C 1 342 ? 45.862 16.013 52.684 1.00 57.67 321 GLY C O 1
ATOM 10114 N N . ALA C 1 343 ? 44.625 14.420 51.680 1.00 57.43 322 ALA C N 1
ATOM 10115 C CA . ALA C 1 343 ? 45.693 13.410 51.645 1.00 59.48 322 ALA C CA 1
ATOM 10116 C C . ALA C 1 343 ? 47.006 13.934 51.022 1.00 63.84 322 ALA C C 1
ATOM 10117 O O . ALA C 1 343 ? 48.060 13.907 51.660 1.00 60.45 322 ALA C O 1
ATOM 10119 N N . ALA C 1 344 ? 46.934 14.372 49.763 1.00 69.28 323 ALA C N 1
ATOM 10120 C CA . ALA C 1 344 ? 48.116 14.858 49.031 1.00 67.05 323 ALA C CA 1
ATOM 10121 C C . ALA C 1 344 ? 48.860 15.962 49.788 1.00 73.56 323 ALA C C 1
ATOM 10122 O O . ALA C 1 344 ? 50.086 15.974 49.841 1.00 76.04 323 ALA C O 1
ATOM 10124 N N . GLU C 1 345 ? 48.106 16.878 50.376 1.00 71.85 324 GLU C N 1
ATOM 10125 C CA . GLU C 1 345 ? 48.674 17.999 51.103 1.00 63.78 324 GLU C CA 1
ATOM 10126 C C . GLU C 1 345 ? 49.284 17.540 52.450 1.00 59.53 324 GLU C C 1
ATOM 10127 O O . GLU C 1 345 ? 50.277 18.093 52.911 1.00 65.37 324 GLU C O 1
ATOM 10133 N N . LEU C 1 346 ? 48.780 16.446 52.998 1.00 56.79 325 LEU C N 1
ATOM 10134 C CA . LEU C 1 346 ? 49.339 15.935 54.239 1.00 58.70 325 LEU C CA 1
ATOM 10135 C C . LEU C 1 346 ? 50.590 15.076 53.997 1.00 61.16 325 LEU C C 1
ATOM 10136 O O . LEU C 1 346 ? 51.521 15.089 54.788 1.00 58.07 325 LEU C O 1
ATOM 10141 N N . GLU C 1 347 ? 50.603 14.336 52.900 1.00 53.75 326 GLU C N 1
ATOM 10142 C CA . GLU C 1 347 ? 51.811 13.656 52.466 1.00 64.94 326 GLU C CA 1
ATOM 10143 C C . GLU C 1 347 ? 52.969 14.656 52.303 1.00 69.18 326 GLU C C 1
ATOM 10144 O O . GLU C 1 347 ? 54.093 14.431 52.791 1.00 53.39 326 GLU C O 1
ATOM 10150 N N . ALA C 1 348 ? 52.665 15.767 51.635 1.00 67.78 327 ALA C N 1
ATOM 10151 C CA . ALA C 1 348 ? 53.618 16.842 51.384 1.00 58.67 327 ALA C CA 1
ATOM 10152 C C . ALA C 1 348 ? 54.183 17.457 52.652 1.00 60.26 327 ALA C C 1
ATOM 10153 O O . ALA C 1 348 ? 55.376 17.729 52.728 1.00 68.29 327 ALA C O 1
ATOM 10155 N N . GLU C 1 349 ? 53.320 17.727 53.631 1.00 70.68 328 GLU C N 1
ATOM 10156 C CA . GLU C 1 349 ? 53.786 18.289 54.904 1.00 64.53 328 GLU C CA 1
ATOM 10157 C C . GLU C 1 349 ? 54.758 17.322 55.543 1.00 64.09 328 GLU C C 1
ATOM 10158 O O . GLU C 1 349 ? 55.792 17.722 56.079 1.00 65.30 328 GLU C O 1
ATOM 10164 N N . LEU C 1 350 ? 54.451 16.034 55.413 1.00 57.84 329 LEU C N 1
ATOM 10165 C CA . LEU C 1 350 ? 55.207 14.993 56.074 1.00 59.77 329 LEU C CA 1
ATOM 10166 C C . LEU C 1 350 ? 56.540 14.726 55.379 1.00 60.41 329 LEU C C 1
ATOM 10167 O O . LEU C 1 350 ? 57.577 14.637 56.028 1.00 53.59 329 LEU C O 1
ATOM 10172 N N . ARG C 1 351 ? 56.521 14.666 54.054 1.00 68.70 330 ARG C N 1
ATOM 10173 C CA . ARG C 1 351 ? 57.744 14.405 53.300 1.00 64.99 330 ARG C CA 1
ATOM 10174 C C . ARG C 1 351 ? 58.798 15.486 53.530 1.00 65.74 330 ARG C C 1
ATOM 10175 O O . ARG C 1 351 ? 59.976 15.185 53.723 1.00 60.85 330 ARG C O 1
ATOM 10183 N N . ALA C 1 352 ? 58.341 16.727 53.662 1.00 62.33 331 ALA C N 1
ATOM 10184 C CA . ALA C 1 352 ? 59.230 17.852 53.941 1.00 62.19 331 ALA C CA 1
ATOM 10185 C C . ALA C 1 352 ? 59.863 17.842 55.349 1.00 69.23 331 ALA C C 1
ATOM 10186 O O . ALA C 1 352 ? 60.946 18.382 55.542 1.00 83.20 331 ALA C O 1
ATOM 10188 N N . LEU C 1 353 ? 59.188 17.240 56.327 1.00 71.35 332 LEU C N 1
ATOM 10189 C CA . LEU C 1 353 ? 59.767 17.113 57.670 1.00 64.96 332 LEU C CA 1
ATOM 10190 C C . LEU C 1 353 ? 60.858 16.032 57.756 1.00 66.05 332 LEU C C 1
ATOM 10191 O O . LEU C 1 353 ? 61.508 15.880 58.790 1.00 64.99 332 LEU C O 1
ATOM 10196 N N . GLY C 1 354 ? 61.015 15.252 56.689 1.00 71.83 333 GLY C N 1
ATOM 10197 C CA . GLY C 1 354 ? 62.113 14.281 56.604 1.00 77.73 333 GLY C CA 1
ATOM 10198 C C . GLY C 1 354 ? 61.674 12.823 56.545 1.00 75.15 333 GLY C C 1
ATOM 10199 O O . GLY C 1 354 ? 62.504 11.916 56.639 1.00 71.97 333 GLY C O 1
ATOM 10200 N N . ALA C 1 355 ? 60.373 12.594 56.353 1.00 78.02 334 ALA C N 1
ATOM 10201 C CA . ALA C 1 355 ? 59.804 11.241 56.468 1.00 77.33 334 ALA C CA 1
ATOM 10202 C C . ALA C 1 355 ? 59.378 10.643 55.134 1.00 72.37 334 ALA C C 1
ATOM 10203 O O . ALA C 1 355 ? 59.018 11.367 54.205 1.00 74.76 334 ALA C O 1
ATOM 10205 N N . GLN C 1 356 ? 59.400 9.309 55.067 1.00 71.69 335 GLN C N 1
ATOM 10206 C CA . GLN C 1 356 ? 58.759 8.546 53.987 1.00 73.78 335 GLN C CA 1
ATOM 10207 C C . GLN C 1 356 ? 57.292 8.259 54.309 1.00 71.02 335 GLN C C 1
ATOM 10208 O O . GLN C 1 356 ? 56.955 7.912 55.442 1.00 58.41 335 GLN C O 1
ATOM 10214 N N . VAL C 1 357 ? 56.426 8.386 53.303 1.00 64.42 336 VAL C N 1
ATOM 10215 C CA . VAL C 1 357 ? 54.990 8.253 53.517 1.00 59.91 336 VAL C CA 1
ATOM 10216 C C . VAL C 1 357 ? 54.401 7.131 52.696 1.00 65.54 336 VAL C C 1
ATOM 10217 O O . VAL C 1 357 ? 54.845 6.856 51.586 1.00 76.67 336 VAL C O 1
ATOM 10221 N N . SER C 1 358 ? 53.368 6.512 53.247 1.00 75.67 337 SER C N 1
ATOM 10222 C CA . SER C 1 358 ? 52.605 5.508 52.551 1.00 64.90 337 SER C CA 1
ATOM 10223 C C . SER C 1 358 ? 51.161 5.577 53.011 1.00 72.33 337 SER C C 1
ATOM 10224 O O . SER C 1 358 ? 50.848 5.310 54.184 1.00 72.01 337 SER C O 1
ATOM 10227 N N . ILE C 1 359 ? 50.317 6.113 52.145 1.00 62.56 338 ILE C N 1
ATOM 10228 C CA . ILE C 1 359 ? 48.901 6.188 52.418 1.00 67.18 338 ILE C CA 1
ATOM 10229 C C . ILE C 1 359 ? 48.210 5.000 51.777 1.00 70.10 338 ILE C C 1
ATOM 10230 O O . ILE C 1 359 ? 48.379 4.748 50.586 1.00 77.36 338 ILE C O 1
ATOM 10235 N N . VAL C 1 360 ? 47.508 4.213 52.590 1.00 73.81 339 VAL C N 1
ATOM 10236 C CA . VAL C 1 360 ? 46.833 3.016 52.088 1.00 67.11 339 VAL C CA 1
ATOM 10237 C C . VAL C 1 360 ? 45.344 2.997 52.396 1.00 67.61 339 VAL C C 1
ATOM 10238 O O . VAL C 1 360 ? 44.919 3.293 53.522 1.00 79.54 339 VAL C O 1
ATOM 10242 N N . ALA C 1 361 ? 44.562 2.635 51.387 1.00 64.61 340 ALA C N 1
ATOM 10243 C CA . ALA C 1 361 ? 43.174 2.283 51.571 1.00 60.58 340 ALA C CA 1
ATOM 10244 C C . ALA C 1 361 ? 43.100 0.885 52.143 1.00 65.48 340 ALA C C 1
ATOM 10245 O O . ALA C 1 361 ? 43.509 -0.077 51.498 1.00 73.98 340 ALA C O 1
ATOM 10247 N N . CYS C 1 362 ? 42.699 0.794 53.403 1.00 66.41 341 CYS C N 1
ATOM 10248 C CA . CYS C 1 362 ? 42.599 -0.487 54.084 1.00 66.82 341 CYS C CA 1
ATOM 10249 C C . CYS C 1 362 ? 41.681 -0.398 55.297 1.00 66.81 341 CYS C C 1
ATOM 10250 O O . CYS C 1 362 ? 41.829 0.494 56.128 1.00 70.12 341 CYS C O 1
ATOM 10253 N N . ASP C 1 363 ? 40.736 -1.330 55.396 1.00 58.42 342 ASP C N 1
ATOM 10254 C CA . ASP C 1 363 ? 39.876 -1.433 56.576 1.00 57.65 342 ASP C CA 1
ATOM 10255 C C . ASP C 1 363 ? 40.700 -1.934 57.732 1.00 54.27 342 ASP C C 1
ATOM 10256 O O . ASP C 1 363 ? 41.451 -2.898 57.572 1.00 61.83 342 ASP C O 1
ATOM 10261 N N . VAL C 1 364 ? 40.555 -1.322 58.911 1.00 55.48 343 VAL C N 1
ATOM 10262 C CA . VAL C 1 364 ? 41.202 -1.905 60.108 1.00 59.46 343 VAL C CA 1
ATOM 10263 C C . VAL C 1 364 ? 40.689 -3.275 60.461 1.00 56.26 343 VAL C C 1
ATOM 10264 O O . VAL C 1 364 ? 41.450 -4.113 60.926 1.00 64.53 343 VAL C O 1
ATOM 10268 N N . THR C 1 365 ? 39.389 -3.492 60.261 1.00 50.82 344 THR C N 1
ATOM 10269 C CA . THR C 1 365 ? 38.717 -4.723 60.700 1.00 60.62 344 THR C CA 1
ATOM 10270 C C . THR C 1 365 ? 39.014 -5.924 59.796 1.00 61.21 344 THR C C 1
ATOM 10271 O O . THR C 1 365 ? 38.547 -7.040 60.058 1.00 69.46 344 THR C O 1
ATOM 10275 N N . ASP C 1 366 ? 39.854 -5.701 58.789 1.00 64.83 345 ASP C N 1
ATOM 10276 C CA . ASP C 1 366 ? 40.205 -6.723 57.806 1.00 71.35 345 ASP C CA 1
ATOM 10277 C C . ASP C 1 366 ? 41.553 -7.347 58.151 1.00 67.93 345 ASP C C 1
ATOM 10278 O O . ASP C 1 366 ? 42.595 -6.765 57.865 1.00 67.74 345 ASP C O 1
ATOM 10283 N N . ARG C 1 367 ? 41.521 -8.553 58.724 1.00 71.09 346 ARG C N 1
ATOM 10284 C CA . ARG C 1 367 ? 42.743 -9.278 59.102 1.00 73.83 346 ARG C CA 1
ATOM 10285 C C . ARG C 1 367 ? 43.780 -9.312 57.969 1.00 68.15 346 ARG C C 1
ATOM 10286 O O . ARG C 1 367 ? 44.920 -8.902 58.157 1.00 60.25 346 ARG C O 1
ATOM 10294 N N . ALA C 1 368 ? 43.378 -9.818 56.803 1.00 70.73 347 ALA C N 1
ATOM 10295 C CA . ALA C 1 368 ? 44.321 -10.121 55.719 1.00 66.66 347 ALA C CA 1
ATOM 10296 C C . ALA C 1 368 ? 45.055 -8.870 55.213 1.00 70.87 347 ALA C C 1
ATOM 10297 O O . ALA C 1 368 ? 46.293 -8.850 55.132 1.00 54.88 347 ALA C O 1
ATOM 10299 N N . GLU C 1 369 ? 44.284 -7.837 54.864 1.00 72.50 348 GLU C N 1
ATOM 10300 C CA . GLU C 1 369 ? 44.854 -6.543 54.491 1.00 76.36 348 GLU C CA 1
ATOM 10301 C C . GLU C 1 369 ? 45.856 -6.069 55.540 1.00 78.12 348 GLU C C 1
ATOM 10302 O O . GLU C 1 369 ? 47.025 -5.858 55.227 1.00 86.60 348 GLU C O 1
ATOM 10308 N N . MET C 1 370 ? 45.416 -5.968 56.798 1.00 65.88 349 MET C N 1
ATOM 10309 C CA . MET C 1 370 ? 46.309 -5.529 57.873 1.00 65.46 349 MET C CA 1
ATOM 10310 C C . MET C 1 370 ? 47.506 -6.462 58.055 1.00 68.55 349 MET C C 1
ATOM 10311 O O . MET C 1 370 ? 48.630 -5.998 58.180 1.00 78.51 349 MET C O 1
ATOM 10316 N N . SER C 1 371 ? 47.260 -7.776 58.062 1.00 77.04 350 SER C N 1
ATOM 10317 C CA . SER C 1 371 ? 48.352 -8.777 58.048 1.00 82.67 350 SER C CA 1
ATOM 10318 C C . SER C 1 371 ? 49.471 -8.303 57.150 1.00 77.11 350 SER C C 1
ATOM 10319 O O . SER C 1 371 ? 50.562 -7.928 57.612 1.00 60.61 350 SER C O 1
ATOM 10322 N N . ALA C 1 372 ? 49.183 -8.358 55.850 1.00 74.05 351 ALA C N 1
ATOM 10323 C CA . ALA C 1 372 ? 50.123 -8.036 54.785 1.00 74.33 351 ALA C CA 1
ATOM 10324 C C . ALA C 1 372 ? 50.667 -6.610 54.882 1.00 86.24 351 ALA C C 1
ATOM 10325 O O . ALA C 1 372 ? 51.797 -6.337 54.475 1.00 86.79 351 ALA C O 1
ATOM 10327 N N . LEU C 1 373 ? 49.832 -5.701 55.373 1.00 78.09 352 LEU C N 1
ATOM 10328 C CA . LEU C 1 373 ? 50.215 -4.305 55.572 1.00 77.55 352 LEU C CA 1
ATOM 10329 C C . LEU C 1 373 ? 51.349 -4.131 56.594 1.00 72.33 352 LEU C C 1
ATOM 10330 O O . LEU C 1 373 ? 52.235 -3.302 56.398 1.00 74.77 352 LEU C O 1
ATOM 10335 N N . LEU C 1 374 ? 51.300 -4.900 57.689 1.00 75.60 353 LEU C N 1
ATOM 10336 C CA . LEU C 1 374 ? 52.317 -4.804 58.759 1.00 80.27 353 LEU C CA 1
ATOM 10337 C C . LEU C 1 374 ? 53.562 -5.606 58.397 1.00 83.38 353 LEU C C 1
ATOM 10338 O O . LEU C 1 374 ? 54.661 -5.333 58.897 1.00 78.54 353 LEU C O 1
ATOM 10343 N N . ALA C 1 375 ? 53.361 -6.662 57.618 1.00 80.65 354 ALA C N 1
ATOM 10344 C CA . ALA C 1 375 ? 54.458 -7.406 57.031 1.00 85.03 354 ALA C CA 1
ATOM 10345 C C . ALA C 1 375 ? 54.662 -6.972 55.585 1.00 92.62 354 ALA C C 1
ATOM 10346 O O . ALA C 1 375 ? 54.473 -7.758 54.656 1.00 95.37 354 ALA C O 1
ATOM 10348 N N . GLU C 1 376 ? 54.900 -5.680 55.404 1.00 83.11 355 GLU C N 1
ATOM 10349 C CA . GLU C 1 376 ? 55.216 -5.116 54.098 1.00 89.91 355 GLU C CA 1
ATOM 10350 C C . GLU C 1 376 ? 55.940 -3.819 54.346 1.00 97.17 355 GLU C C 1
ATOM 10351 O O . GLU C 1 376 ? 56.502 -3.216 53.433 1.00 111.54 355 GLU C O 1
ATOM 10357 N N . PHE C 1 377 ? 55.911 -3.390 55.604 1.00 96.55 356 PHE C N 1
ATOM 10358 C CA . PHE C 1 377 ? 56.663 -2.230 56.049 1.00 82.41 356 PHE C CA 1
ATOM 10359 C C . PHE C 1 377 ? 57.377 -2.513 57.369 1.00 83.06 356 PHE C C 1
ATOM 10360 O O . PHE C 1 377 ? 58.034 -1.631 57.927 1.00 87.07 356 PHE C O 1
ATOM 10368 N N . ASP C 1 378 ? 57.245 -3.750 57.857 1.00 77.99 357 ASP C N 1
ATOM 10369 C CA . ASP C 1 378 ? 57.874 -4.176 59.113 1.00 85.36 357 ASP C CA 1
ATOM 10370 C C . ASP C 1 378 ? 57.657 -3.153 60.264 1.00 78.51 357 ASP C C 1
ATOM 10371 O O . ASP C 1 378 ? 58.613 -2.594 60.813 1.00 74.36 357 ASP C O 1
ATOM 10376 N N . VAL C 1 379 ? 56.395 -2.862 60.582 1.00 69.23 358 VAL C N 1
ATOM 10377 C CA . VAL C 1 379 ? 56.122 -1.721 61.458 1.00 65.69 358 VAL C CA 1
ATOM 10378 C C . VAL C 1 379 ? 56.456 -1.986 62.904 1.00 64.19 358 VAL C C 1
ATOM 10379 O O . VAL C 1 379 ? 56.309 -3.099 63.398 1.00 73.18 358 VAL C O 1
ATOM 10383 N N . THR C 1 380 ? 56.981 -0.967 63.561 1.00 72.03 359 THR C N 1
ATOM 10384 C CA . THR C 1 380 ? 57.544 -1.127 64.882 1.00 67.00 359 THR C CA 1
ATOM 10385 C C . THR C 1 380 ? 56.717 -0.422 65.954 1.00 66.90 359 THR C C 1
ATOM 10386 O O . THR C 1 380 ? 56.882 -0.688 67.146 1.00 75.32 359 THR C O 1
ATOM 10390 N N . ALA C 1 381 ? 55.831 0.478 65.531 1.00 58.00 360 ALA C N 1
ATOM 10391 C CA . ALA C 1 381 ? 54.980 1.214 66.469 1.00 61.68 360 ALA C CA 1
ATOM 10392 C C . ALA C 1 381 ? 53.612 1.544 65.869 1.00 60.81 360 ALA C C 1
ATOM 10393 O O . ALA C 1 381 ? 53.511 2.019 64.738 1.00 64.21 360 ALA C O 1
ATOM 10395 N N . VAL C 1 382 ? 52.560 1.267 66.625 1.00 55.53 361 VAL C N 1
ATOM 10396 C CA . VAL C 1 382 ? 51.216 1.261 66.072 1.00 54.53 361 VAL C CA 1
ATOM 10397 C C . VAL C 1 382 ? 50.353 2.283 66.800 1.00 54.67 361 VAL C C 1
ATOM 10398 O O . VAL C 1 382 ? 50.385 2.371 68.024 1.00 59.47 361 VAL C O 1
ATOM 10402 N N . PHE C 1 383 ? 49.601 3.067 66.037 1.00 49.72 362 PHE C N 1
ATOM 10403 C CA . PHE C 1 383 ? 48.730 4.074 66.601 1.00 56.37 362 PHE C CA 1
ATOM 10404 C C . PHE C 1 383 ? 47.312 3.881 66.072 1.00 59.46 362 PHE C C 1
ATOM 10405 O O . PHE C 1 383 ? 47.089 3.888 64.866 1.00 59.29 362 PHE C O 1
ATOM 10413 N N . HIS C 1 384 ? 46.380 3.576 66.964 1.00 55.19 363 HIS C N 1
ATOM 10414 C CA . HIS C 1 384 ? 45.039 3.193 66.533 1.00 52.49 363 HIS C CA 1
ATOM 10415 C C . HIS C 1 384 ? 44.053 4.325 66.712 1.00 49.90 363 HIS C C 1
ATOM 10416 O O . HIS C 1 384 ? 43.533 4.560 67.812 1.00 49.84 363 HIS C O 1
ATOM 10423 N N . ALA C 1 385 ? 43.883 5.111 65.655 1.00 51.20 364 ALA C N 1
ATOM 10424 C CA . ALA C 1 385 ? 42.957 6.229 65.683 1.00 54.52 364 ALA C CA 1
ATOM 10425 C C . ALA C 1 385 ? 41.704 5.955 64.859 1.00 60.39 364 ALA C C 1
ATOM 10426 O O . ALA C 1 385 ? 40.810 6.796 64.772 1.00 64.73 364 ALA C O 1
ATOM 10428 N N . ALA C 1 386 ? 41.635 4.791 64.236 1.00 55.94 365 ALA C N 1
ATOM 10429 C CA . ALA C 1 386 ? 40.478 4.505 63.434 1.00 55.95 365 ALA C CA 1
ATOM 10430 C C . ALA C 1 386 ? 39.276 4.486 64.365 1.00 60.68 365 ALA C C 1
ATOM 10431 O O . ALA C 1 386 ? 39.270 3.766 65.361 1.00 71.61 365 ALA C O 1
ATOM 10433 N N . GLY C 1 387 ? 38.366 5.430 64.159 1.00 55.29 366 GLY C N 1
ATOM 10434 C CA . GLY C 1 387 ? 37.216 5.581 65.039 1.00 56.33 366 GLY C CA 1
ATOM 10435 C C . GLY C 1 387 ? 35.988 6.174 64.357 1.00 59.29 366 GLY C C 1
ATOM 10436 O O . GLY C 1 387 ? 36.035 6.566 63.191 1.00 69.93 366 GLY C O 1
ATOM 10437 N N . VAL C 1 388 ? 34.887 6.221 65.096 1.00 58.62 367 VAL C N 1
ATOM 10438 C CA . VAL C 1 388 ? 33.657 6.871 64.652 1.00 58.37 367 VAL C CA 1
ATOM 10439 C C . VAL C 1 388 ? 32.957 7.426 65.888 1.00 64.13 367 VAL C C 1
ATOM 10440 O O . VAL C 1 388 ? 32.909 6.767 66.920 1.00 72.14 367 VAL C O 1
ATOM 10444 N N . GLY C 1 389 ? 32.525 8.681 65.821 1.00 62.42 368 GLY C N 1
ATOM 10445 C CA . GLY C 1 389 ? 31.744 9.266 66.903 1.00 54.99 368 GLY C CA 1
ATOM 10446 C C . GLY C 1 389 ? 30.317 9.536 66.479 1.00 64.42 368 GLY C C 1
ATOM 10447 O O . GLY C 1 389 ? 30.053 9.819 65.317 1.00 74.53 368 GLY C O 1
ATOM 10448 N N . ARG C 1 390 ? 29.387 9.426 67.414 1.00 63.51 369 ARG C N 1
ATOM 10449 C CA . ARG C 1 390 ? 28.212 10.273 67.382 1.00 64.69 369 ARG C CA 1
ATOM 10450 C C . ARG C 1 390 ? 27.558 10.492 68.735 1.00 66.04 369 ARG C C 1
ATOM 10451 O O . ARG C 1 390 ? 28.113 10.110 69.769 1.00 73.49 369 ARG C O 1
ATOM 10459 N N . LEU C 1 391 ? 26.568 11.374 68.729 1.00 68.23 370 LEU C N 1
ATOM 10460 C CA . LEU C 1 391 ? 25.766 11.672 69.896 1.00 64.31 370 LEU C CA 1
ATOM 10461 C C . LEU C 1 391 ? 24.436 11.039 69.630 1.00 64.44 370 LEU C C 1
ATOM 10462 O O . LEU C 1 391 ? 23.760 11.416 68.685 1.00 75.41 370 LEU C O 1
ATOM 10467 N N . LEU C 1 392 ? 24.107 10.005 70.384 1.00 63.56 371 LEU C N 1
ATOM 10468 C CA . LEU C 1 392 ? 22.887 9.251 70.143 1.00 65.83 371 LEU C CA 1
ATOM 10469 C C . LEU C 1 392 ? 22.440 8.626 71.451 1.00 59.51 371 LEU C C 1
ATOM 10470 O O . LEU C 1 392 ? 23.159 7.807 72.019 1.00 67.98 371 LEU C O 1
ATOM 10475 N N . PRO C 1 393 ? 21.324 9.119 72.007 1.00 56.99 372 PRO C N 1
ATOM 10476 C CA . PRO C 1 393 ? 20.823 8.595 73.272 1.00 64.29 372 PRO C CA 1
ATOM 10477 C C . PRO C 1 393 ? 20.629 7.082 73.227 1.00 70.71 372 PRO C C 1
ATOM 10478 O O . PRO C 1 393 ? 20.310 6.521 72.166 1.00 67.33 372 PRO C O 1
ATOM 10482 N N . LEU C 1 394 ? 20.924 6.426 74.348 1.00 67.07 373 LEU C N 1
ATOM 10483 C CA . LEU C 1 394 ? 20.692 4.996 74.499 1.00 62.18 373 LEU C CA 1
ATOM 10484 C C . LEU C 1 394 ? 19.310 4.639 74.005 1.00 61.44 373 LEU C C 1
ATOM 10485 O O . LEU C 1 394 ? 19.122 3.618 73.340 1.00 64.42 373 LEU C O 1
ATOM 10490 N N . ALA C 1 395 ? 18.337 5.482 74.352 1.00 71.02 374 ALA C N 1
ATOM 10491 C CA . ALA C 1 395 ? 16.932 5.231 74.031 1.00 73.88 374 ALA C CA 1
ATOM 10492 C C . ALA C 1 395 ? 16.703 5.024 72.529 1.00 73.57 374 ALA C C 1
ATOM 10493 O O . ALA C 1 395 ? 15.703 4.441 72.123 1.00 81.34 374 ALA C O 1
ATOM 10495 N N . GLU C 1 396 ? 17.645 5.486 71.712 1.00 64.73 375 GLU C N 1
ATOM 10496 C CA . GLU C 1 396 ? 17.504 5.395 70.260 1.00 66.91 375 GLU C CA 1
ATOM 10497 C C . GLU C 1 396 ? 18.600 4.535 69.642 1.00 69.85 375 GLU C C 1
ATOM 10498 O O . GLU C 1 396 ? 18.634 4.343 68.427 1.00 70.58 375 GLU C O 1
ATOM 10504 N N . THR C 1 397 ? 19.520 4.062 70.475 1.00 62.93 376 THR C N 1
ATOM 10505 C CA . THR C 1 397 ? 20.600 3.199 70.020 1.00 61.94 376 THR C CA 1
ATOM 10506 C C . THR C 1 397 ? 20.093 1.761 69.877 1.00 66.08 376 THR C C 1
ATOM 10507 O O . THR C 1 397 ? 19.552 1.194 70.824 1.00 72.72 376 THR C O 1
ATOM 10511 N N . ASP C 1 398 ? 20.171 1.222 68.660 1.00 65.28 377 ASP C N 1
ATOM 10512 C CA . ASP C 1 398 ? 19.948 -0.206 68.432 1.00 63.56 377 ASP C CA 1
ATOM 10513 C C . ASP C 1 398 ? 21.285 -0.955 68.286 1.00 68.44 377 ASP C C 1
ATOM 10514 O O . ASP C 1 398 ? 22.347 -0.339 68.334 1.00 71.37 377 ASP C O 1
ATOM 10519 N N . GLN C 1 399 ? 21.230 -2.282 68.154 1.00 59.88 378 GLN C N 1
ATOM 10520 C CA . GLN C 1 399 ? 22.451 -3.083 67.979 1.00 67.60 378 GLN C CA 1
ATOM 10521 C C . GLN C 1 399 ? 23.335 -2.671 66.776 1.00 61.46 378 GLN C C 1
ATOM 10522 O O . GLN C 1 399 ? 24.545 -2.525 66.915 1.00 70.79 378 GLN C O 1
ATOM 10528 N N . ASN C 1 400 ? 22.747 -2.505 65.603 1.00 56.96 379 ASN C N 1
ATOM 10529 C CA . ASN C 1 400 ? 23.551 -2.129 64.444 1.00 66.53 379 ASN C CA 1
ATOM 10530 C C . ASN C 1 400 ? 24.112 -0.707 64.514 1.00 63.26 379 ASN C C 1
ATOM 10531 O O . ASN C 1 400 ? 25.133 -0.410 63.905 1.00 58.33 379 ASN C O 1
ATOM 10536 N N . GLY C 1 401 ? 23.508 0.135 65.342 1.00 54.32 380 GLY C N 1
ATOM 10537 C CA . GLY C 1 401 ? 24.136 1.396 65.710 1.00 61.83 380 GLY C CA 1
ATOM 10538 C C . GLY C 1 401 ? 25.340 1.164 66.606 1.00 64.15 380 GLY C C 1
ATOM 10539 O O . GLY C 1 401 ? 26.439 1.635 66.323 1.00 63.19 380 GLY C O 1
ATOM 10540 N N . LEU C 1 402 ? 25.124 0.430 67.691 1.00 59.65 381 LEU C N 1
ATOM 10541 C CA . LEU C 1 402 ? 26.209 -0.110 68.492 1.00 55.43 381 LEU C CA 1
ATOM 10542 C C . LEU C 1 402 ? 27.341 -0.599 67.617 1.00 59.24 381 LEU C C 1
ATOM 10543 O O . LEU C 1 402 ? 28.494 -0.205 67.790 1.00 58.19 381 LEU C O 1
ATOM 10548 N N . ALA C 1 403 ? 27.010 -1.484 66.688 1.00 58.54 382 ALA C N 1
ATOM 10549 C CA . ALA C 1 403 ? 28.001 -2.089 65.805 1.00 61.83 382 ALA C CA 1
ATOM 10550 C C . ALA C 1 403 ? 28.704 -1.056 64.897 1.00 64.58 382 ALA C C 1
ATOM 10551 O O . ALA C 1 403 ? 29.928 -1.085 64.743 1.00 57.92 382 ALA C O 1
ATOM 10553 N N . GLU C 1 404 ? 27.907 -0.184 64.271 1.00 67.51 383 GLU C N 1
ATOM 10554 C CA . GLU C 1 404 ? 28.412 0.978 63.510 1.00 66.74 383 GLU C CA 1
ATOM 10555 C C . GLU C 1 404 ? 29.546 1.690 64.248 1.00 65.22 383 GLU C C 1
ATOM 10556 O O . GLU C 1 404 ? 30.615 1.921 63.689 1.00 68.38 383 GLU C O 1
ATOM 10562 N N . ILE C 1 405 ? 29.274 2.071 65.497 1.00 60.41 384 ILE C N 1
ATOM 10563 C CA . ILE C 1 405 ? 30.169 2.920 66.288 1.00 55.52 384 ILE C CA 1
ATOM 10564 C C . ILE C 1 405 ? 31.387 2.147 66.809 1.00 56.82 384 ILE C C 1
ATOM 10565 O O . ILE C 1 405 ? 32.489 2.703 66.917 1.00 60.55 384 ILE C O 1
ATOM 10570 N N . CYS C 1 406 ? 31.182 0.870 67.131 1.00 50.02 385 CYS C N 1
ATOM 10571 C CA . CYS C 1 406 ? 32.211 0.060 67.781 1.00 52.61 385 CYS C CA 1
ATOM 10572 C C . CYS C 1 406 ? 33.166 -0.594 66.796 1.00 51.01 385 CYS C C 1
ATOM 10573 O O . CYS C 1 406 ? 34.329 -0.837 67.121 1.00 54.61 385 CYS C O 1
ATOM 10576 N N . ALA C 1 407 ? 32.684 -0.852 65.585 1.00 48.85 386 ALA C N 1
ATOM 10577 C CA . ALA C 1 407 ? 33.386 -1.719 64.655 1.00 51.19 386 ALA C CA 1
ATOM 10578 C C . ALA C 1 407 ? 34.872 -1.381 64.542 1.00 47.85 386 ALA C C 1
ATOM 10579 O O . ALA C 1 407 ? 35.718 -2.153 64.975 1.00 56.01 386 ALA C O 1
ATOM 10581 N N . ALA C 1 408 ? 35.189 -0.242 63.940 1.00 46.52 387 ALA C N 1
ATOM 10582 C CA . ALA C 1 408 ? 36.581 0.059 63.600 1.00 52.83 387 ALA C CA 1
ATOM 10583 C C . ALA C 1 408 ? 37.449 0.159 64.851 1.00 52.64 387 ALA C C 1
ATOM 10584 O O . ALA C 1 408 ? 38.546 -0.392 64.905 1.00 48.72 387 ALA C O 1
ATOM 10586 N N . LYS C 1 409 ? 36.934 0.839 65.865 1.00 55.62 388 LYS C N 1
ATOM 10587 C CA . LYS C 1 409 ? 37.672 1.053 67.106 1.00 53.57 388 LYS C CA 1
ATOM 10588 C C . LYS C 1 409 ? 38.013 -0.278 67.801 1.00 57.56 388 LYS C C 1
ATOM 10589 O O . LYS C 1 409 ? 39.186 -0.567 68.074 1.00 55.28 388 LYS C O 1
ATOM 10595 N N . VAL C 1 410 ? 36.981 -1.098 68.030 1.00 51.70 389 VAL C N 1
ATOM 10596 C CA . VAL C 1 410 ? 37.101 -2.346 68.789 1.00 50.57 389 VAL C CA 1
ATOM 10597 C C . VAL C 1 410 ? 37.676 -3.477 67.936 1.00 49.49 389 VAL C C 1
ATOM 10598 O O . VAL C 1 410 ? 38.717 -4.040 68.258 1.00 47.51 389 VAL C O 1
ATOM 10602 N N . ARG C 1 411 ? 36.969 -3.836 66.872 1.00 53.59 390 ARG C N 1
ATOM 10603 C CA . ARG C 1 411 ? 37.417 -4.922 66.020 1.00 60.59 390 ARG C CA 1
ATOM 10604 C C . ARG C 1 411 ? 38.815 -4.653 65.464 1.00 57.08 390 ARG C C 1
ATOM 10605 O O . ARG C 1 411 ? 39.692 -5.500 65.563 1.00 65.06 390 ARG C O 1
ATOM 10613 N N . GLY C 1 412 ? 39.048 -3.432 64.990 1.00 57.61 391 GLY C N 1
ATOM 10614 C CA . GLY C 1 412 ? 40.390 -3.023 64.537 1.00 54.92 391 GLY C CA 1
ATOM 10615 C C . GLY C 1 412 ? 41.464 -3.149 65.610 1.00 53.30 391 GLY C C 1
ATOM 10616 O O . GLY C 1 412 ? 42.596 -3.562 65.331 1.00 46.83 391 GLY C O 1
ATOM 10617 N N . ALA C 1 413 ? 41.113 -2.780 66.839 1.00 54.26 392 ALA C N 1
ATOM 10618 C CA . ALA C 1 413 ? 41.995 -2.995 67.982 1.00 56.58 392 ALA C CA 1
ATOM 10619 C C . ALA C 1 413 ? 42.346 -4.477 68.170 1.00 55.66 392 ALA C C 1
ATOM 10620 O O . ALA C 1 413 ? 43.516 -4.832 68.301 1.00 55.46 392 ALA C O 1
ATOM 10622 N N . GLN C 1 414 ? 41.337 -5.342 68.143 1.00 58.65 393 GLN C N 1
ATOM 10623 C CA . GLN C 1 414 ? 41.591 -6.784 68.173 1.00 54.61 393 GLN C CA 1
ATOM 10624 C C . GLN C 1 414 ? 42.505 -7.218 67.033 1.00 53.74 393 GLN C C 1
ATOM 10625 O O . GLN C 1 414 ? 43.400 -8.031 67.228 1.00 51.43 393 GLN C O 1
ATOM 10631 N N . VAL C 1 415 ? 42.265 -6.713 65.833 1.00 46.22 394 VAL C N 1
ATOM 10632 C CA . VAL C 1 415 ? 43.082 -7.140 64.718 1.00 52.69 394 VAL C CA 1
ATOM 10633 C C . VAL C 1 415 ? 44.538 -6.807 64.970 1.00 55.75 394 VAL C C 1
ATOM 10634 O O . VAL C 1 415 ? 45.407 -7.661 64.832 1.00 59.45 394 VAL C O 1
ATOM 10638 N N . LEU C 1 416 ? 44.782 -5.592 65.453 1.00 59.85 395 LEU C N 1
ATOM 10639 C CA . LEU C 1 416 ? 46.131 -5.140 65.775 1.00 52.45 395 LEU C CA 1
ATOM 10640 C C . LEU C 1 416 ? 46.717 -5.899 66.953 1.00 57.23 395 LEU C C 1
ATOM 10641 O O . LEU C 1 416 ? 47.880 -6.264 66.942 1.00 64.22 395 LEU C O 1
ATOM 10646 N N . ASP C 1 417 ? 45.884 -6.181 67.947 1.00 62.44 396 ASP C N 1
ATOM 10647 C CA . ASP C 1 417 ? 46.243 -7.104 69.028 1.00 62.61 396 ASP C CA 1
ATOM 10648 C C . ASP C 1 417 ? 46.739 -8.497 68.536 1.00 56.74 396 ASP C C 1
ATOM 10649 O O . ASP C 1 417 ? 47.758 -8.998 69.008 1.00 53.61 396 ASP C O 1
ATOM 10654 N N . GLU C 1 418 ? 46.019 -9.097 67.588 1.00 56.92 397 GLU C N 1
ATOM 10655 C CA . GLU C 1 418 ? 46.334 -10.456 67.118 1.00 63.21 397 GLU C CA 1
ATOM 10656 C C . GLU C 1 418 ? 47.596 -10.510 66.266 1.00 69.19 397 GLU C C 1
ATOM 10657 O O . GLU C 1 418 ? 48.184 -11.571 66.104 1.00 75.33 397 GLU C O 1
ATOM 10663 N N . LEU C 1 419 ? 47.955 -9.392 65.644 1.00 68.00 398 LEU C N 1
ATOM 10664 C CA . LEU C 1 419 ? 49.077 -9.387 64.702 1.00 67.94 398 LEU C CA 1
ATOM 10665 C C . LEU C 1 419 ? 50.346 -8.825 65.327 1.00 67.60 398 LEU C C 1
ATOM 10666 O O . LEU C 1 419 ? 51.449 -9.062 64.846 1.00 82.44 398 LEU C O 1
ATOM 10671 N N . CYS C 1 420 ? 50.182 -8.101 66.418 1.00 72.73 399 CYS C N 1
ATOM 10672 C CA . CYS C 1 420 ? 51.301 -7.697 67.228 1.00 75.48 399 CYS C CA 1
ATOM 10673 C C . CYS C 1 420 ? 51.406 -8.595 68.442 1.00 71.28 399 CYS C C 1
ATOM 10674 O O . CYS C 1 420 ? 50.915 -8.263 69.519 1.00 67.19 399 CYS C O 1
ATOM 10677 N N . ASP C 1 421 ? 51.967 -9.782 68.232 1.00 85.31 400 ASP C N 1
ATOM 10678 C CA . ASP C 1 421 ? 51.984 -10.823 69.262 1.00 80.80 400 ASP C CA 1
ATOM 10679 C C . ASP C 1 421 ? 53.323 -10.896 70.003 1.00 72.51 400 ASP C C 1
ATOM 10680 O O . ASP C 1 421 ? 53.487 -11.696 70.917 1.00 82.67 400 ASP C O 1
ATOM 10682 N N . SER C 1 422 ? 54.269 -10.053 69.616 1.00 64.42 401 SER C N 1
ATOM 10683 C CA . SER C 1 422 ? 55.610 -10.119 70.179 1.00 83.15 401 SER C CA 1
ATOM 10684 C C . SER C 1 422 ? 55.999 -8.817 70.869 1.00 88.35 401 SER C C 1
ATOM 10685 O O . SER C 1 422 ? 55.261 -7.832 70.827 1.00 87.50 401 SER C O 1
ATOM 10688 N N . THR C 1 423 ? 57.191 -8.799 71.453 1.00 95.09 402 THR C N 1
ATOM 10689 C CA . THR C 1 423 ? 57.610 -7.674 72.279 1.00 96.99 402 THR C CA 1
ATOM 10690 C C . THR C 1 423 ? 58.661 -6.756 71.605 1.00 98.97 402 THR C C 1
ATOM 10691 O O . THR C 1 423 ? 59.068 -5.747 72.177 1.00 99.16 402 THR C O 1
ATOM 10695 N N . ASP C 1 424 ? 59.024 -7.070 70.361 1.00 100.77 403 ASP C N 1
ATOM 10696 C CA . ASP C 1 424 ? 59.877 -6.183 69.564 1.00 110.09 403 ASP C CA 1
ATOM 10697 C C . ASP C 1 424 ? 59.152 -4.892 69.118 1.00 122.61 403 ASP C C 1
ATOM 10698 O O . ASP C 1 424 ? 59.783 -3.960 68.600 1.00 125.65 403 ASP C O 1
ATOM 10703 N N . LEU C 1 425 ? 57.833 -4.850 69.336 1.00 110.56 404 LEU C N 1
ATOM 10704 C CA . LEU C 1 425 ? 57.027 -3.629 69.173 1.00 90.49 404 LEU C CA 1
ATOM 10705 C C . LEU C 1 425 ? 57.512 -2.589 70.162 1.00 89.51 404 LEU C C 1
ATOM 10706 O O . LEU C 1 425 ? 57.739 -2.908 71.328 1.00 101.37 404 LEU C O 1
ATOM 10711 N N . ASP C 1 426 ? 57.638 -1.342 69.706 1.00 85.96 405 ASP C N 1
ATOM 10712 C CA . ASP C 1 426 ? 58.111 -0.243 70.565 1.00 81.57 405 ASP C CA 1
ATOM 10713 C C . ASP C 1 426 ? 56.943 0.459 71.258 1.00 82.08 405 ASP C C 1
ATOM 10714 O O . ASP C 1 426 ? 57.142 1.253 72.177 1.00 77.31 405 ASP C O 1
ATOM 10719 N N . ALA C 1 427 ? 55.730 0.191 70.781 1.00 85.10 406 ALA C N 1
ATOM 10720 C CA . ALA C 1 427 ? 54.568 1.008 71.116 1.00 70.64 406 ALA C CA 1
ATOM 10721 C C . ALA C 1 427 ? 53.285 0.416 70.562 1.00 65.54 406 ALA C C 1
ATOM 10722 O O . ALA C 1 427 ? 53.209 0.051 69.386 1.00 70.25 406 ALA C O 1
ATOM 10724 N N . PHE C 1 428 ? 52.241 0.452 71.372 1.00 60.10 407 PHE C N 1
ATOM 10725 C CA . PHE C 1 428 ? 50.929 0.035 70.933 1.00 60.90 407 PHE C CA 1
ATOM 10726 C C . PHE C 1 428 ? 49.886 0.970 71.527 1.00 54.25 407 PHE C C 1
ATOM 10727 O O . PHE C 1 428 ? 49.505 0.831 72.693 1.00 53.95 407 PHE C O 1
ATOM 10735 N N . VAL C 1 429 ? 49.552 2.015 70.784 1.00 46.30 408 VAL C N 1
ATOM 10736 C CA . VAL C 1 429 ? 48.804 3.125 71.349 1.00 53.72 408 VAL C CA 1
ATOM 10737 C C . VAL C 1 429 ? 47.368 3.138 70.863 1.00 56.28 408 VAL C C 1
ATOM 10738 O O . VAL C 1 429 ? 47.100 3.119 69.650 1.00 55.07 408 VAL C O 1
ATOM 10742 N N . LEU C 1 430 ? 46.440 3.078 71.806 1.00 60.91 409 LEU C N 1
ATOM 10743 C CA . LEU C 1 430 ? 45.034 3.181 71.475 1.00 56.91 409 LEU C CA 1
ATOM 10744 C C . LEU C 1 430 ? 44.521 4.550 71.874 1.00 60.57 409 LEU C C 1
ATOM 10745 O O . LEU C 1 430 ? 44.763 5.020 72.988 1.00 56.70 409 LEU C O 1
ATOM 10750 N N . PHE C 1 431 ? 43.928 5.245 70.922 1.00 62.92 410 PHE C N 1
ATOM 10751 C CA . PHE C 1 431 ? 43.438 6.569 71.184 1.00 59.24 410 PHE C CA 1
ATOM 10752 C C . PHE C 1 431 ? 42.028 6.506 71.715 1.00 49.74 410 PHE C C 1
ATOM 10753 O O . PHE C 1 431 ? 41.084 6.343 70.964 1.00 57.86 410 PHE C O 1
ATOM 10761 N N . SER C 1 432 ? 41.893 6.555 73.023 1.00 48.68 411 SER C N 1
ATOM 10762 C CA . SER C 1 432 ? 40.595 6.395 73.625 1.00 52.44 411 SER C CA 1
ATOM 10763 C C . SER C 1 432 ? 39.980 7.739 74.006 1.00 50.21 411 SER C C 1
ATOM 10764 O O . SER C 1 432 ? 40.375 8.770 73.491 1.00 44.04 411 SER C O 1
ATOM 10767 N N . SER C 1 433 ? 39.033 7.727 74.937 1.00 49.52 412 SER C N 1
ATOM 10768 C CA . SER C 1 433 ? 38.200 8.887 75.145 1.00 45.20 412 SER C CA 1
ATOM 10769 C C . SER C 1 433 ? 37.606 8.950 76.561 1.00 48.66 412 SER C C 1
ATOM 10770 O O . SER C 1 433 ? 37.224 7.932 77.132 1.00 50.21 412 SER C O 1
ATOM 10773 N N . GLY C 1 434 ? 37.503 10.158 77.106 1.00 44.39 413 GLY C N 1
ATOM 10774 C CA . GLY C 1 434 ? 36.927 10.345 78.438 1.00 47.68 413 GLY C CA 1
ATOM 10775 C C . GLY C 1 434 ? 35.441 9.994 78.498 1.00 55.87 413 GLY C C 1
ATOM 10776 O O . GLY C 1 434 ? 34.877 9.808 79.583 1.00 50.65 413 GLY C O 1
ATOM 10777 N N . ALA C 1 435 ? 34.811 9.904 77.325 1.00 41.45 414 ALA C N 1
ATOM 10778 C CA . ALA C 1 435 ? 33.456 9.395 77.210 1.00 47.10 414 ALA C CA 1
ATOM 10779 C C . ALA C 1 435 ? 33.380 8.002 77.804 1.00 48.69 414 ALA C C 1
ATOM 10780 O O . ALA C 1 435 ? 32.299 7.526 78.173 1.00 41.65 414 ALA C O 1
ATOM 10782 N N . GLY C 1 436 ? 34.509 7.297 77.740 1.00 43.34 415 GLY C N 1
ATOM 10783 C CA . GLY C 1 436 ? 34.568 5.889 78.107 1.00 47.53 415 GLY C CA 1
ATOM 10784 C C . GLY C 1 436 ? 35.156 5.684 79.486 1.00 51.84 415 GLY C C 1
ATOM 10785 O O . GLY C 1 436 ? 35.192 4.565 79.996 1.00 62.25 415 GLY C O 1
ATOM 10786 N N . VAL C 1 437 ? 35.570 6.781 80.110 1.00 50.82 416 VAL C N 1
ATOM 10787 C CA . VAL C 1 437 ? 36.131 6.738 81.427 1.00 42.15 416 VAL C CA 1
ATOM 10788 C C . VAL C 1 437 ? 35.198 7.383 82.434 1.00 51.60 416 VAL C C 1
ATOM 10789 O O . VAL C 1 437 ? 35.060 6.892 83.553 1.00 57.22 416 VAL C O 1
ATOM 10793 N N . TRP C 1 438 ? 34.520 8.459 82.043 1.00 48.09 417 TRP C N 1
ATOM 10794 C CA . TRP C 1 438 ? 33.457 8.997 82.914 1.00 45.82 417 TRP C CA 1
ATOM 10795 C C . TRP C 1 438 ? 32.089 9.039 82.311 1.00 42.45 417 TRP C C 1
ATOM 10796 O O . TRP C 1 438 ? 31.096 8.977 83.030 1.00 45.27 417 TRP C O 1
ATOM 10807 N N . GLY C 1 439 ? 32.022 9.045 80.980 1.00 41.92 418 GLY C N 1
ATOM 10808 C CA . GLY C 1 439 ? 30.749 9.213 80.268 1.00 44.19 418 GLY C CA 1
ATOM 10809 C C . GLY C 1 439 ? 30.311 10.663 80.058 1.00 45.11 418 GLY C C 1
ATOM 10810 O O . GLY C 1 439 ? 30.680 11.556 80.820 1.00 52.69 418 GLY C O 1
ATOM 10811 N N . GLY C 1 440 ? 29.504 10.884 79.025 1.00 55.53 419 GLY C N 1
ATOM 10812 C CA . GLY C 1 440 ? 28.611 12.041 78.954 1.00 53.28 419 GLY C CA 1
ATOM 10813 C C . GLY C 1 440 ? 27.332 11.595 78.295 1.00 52.30 419 GLY C C 1
ATOM 10814 O O . GLY C 1 440 ? 27.279 10.500 77.745 1.00 62.95 419 GLY C O 1
ATOM 10815 N N . GLY C 1 441 ? 26.284 12.411 78.394 1.00 59.20 420 GLY C N 1
ATOM 10816 C CA . GLY C 1 441 ? 25.025 12.146 77.678 1.00 51.46 420 GLY C CA 1
ATOM 10817 C C . GLY C 1 441 ? 25.237 11.990 76.177 1.00 51.68 420 GLY C C 1
ATOM 10818 O O . GLY C 1 441 ? 26.011 12.725 75.576 1.00 58.48 420 GLY C O 1
ATOM 10819 N N . GLY C 1 442 ? 24.639 10.953 75.600 1.00 47.74 421 GLY C N 1
ATOM 10820 C CA . GLY C 1 442 ? 24.660 10.764 74.164 1.00 50.98 421 GLY C CA 1
ATOM 10821 C C . GLY C 1 442 ? 25.791 9.874 73.684 1.00 61.44 421 GLY C C 1
ATOM 10822 O O . GLY C 1 442 ? 25.929 9.623 72.483 1.00 56.46 421 GLY C O 1
ATOM 10823 N N . GLN C 1 443 ? 26.582 9.356 74.613 1.00 57.51 422 GLN C N 1
ATOM 10824 C CA . GLN C 1 443 ? 27.774 8.620 74.224 1.00 55.72 422 GLN C CA 1
ATOM 10825 C C . GLN C 1 443 ? 27.802 7.168 74.703 1.00 52.10 422 GLN C C 1
ATOM 10826 O O . GLN C 1 443 ? 28.876 6.577 74.826 1.00 49.38 422 GLN C O 1
ATOM 10832 N N . GLY C 1 444 ? 26.623 6.564 74.855 1.00 41.13 423 GLY C N 1
ATOM 10833 C CA . GLY C 1 444 ? 26.527 5.171 75.281 1.00 48.89 423 GLY C CA 1
ATOM 10834 C C . GLY C 1 444 ? 27.416 4.216 74.490 1.00 49.78 423 GLY C C 1
ATOM 10835 O O . GLY C 1 444 ? 28.151 3.402 75.073 1.00 55.92 423 GLY C O 1
ATOM 10836 N N . ALA C 1 445 ? 27.300 4.277 73.166 1.00 42.10 424 ALA C N 1
ATOM 10837 C CA . ALA C 1 445 ? 27.984 3.347 72.275 1.00 43.65 424 ALA C CA 1
ATOM 10838 C C . ALA C 1 445 ? 29.461 3.700 72.149 1.00 44.90 424 ALA C C 1
ATOM 10839 O O . ALA C 1 445 ? 30.326 2.828 72.169 1.00 51.85 424 ALA C O 1
ATOM 10841 N N . TYR C 1 446 ? 29.740 4.986 72.023 1.00 49.14 425 TYR C N 1
ATOM 10842 C CA . TYR C 1 446 ? 31.113 5.469 71.883 1.00 48.62 425 TYR C CA 1
ATOM 10843 C C . TYR C 1 446 ? 31.866 5.218 73.193 1.00 48.09 425 TYR C C 1
ATOM 10844 O O . TYR C 1 446 ? 33.069 4.912 73.193 1.00 42.99 425 TYR C O 1
ATOM 10853 N N . GLY C 1 447 ? 31.135 5.293 74.302 1.00 41.31 426 GLY C N 1
ATOM 10854 C CA . GLY C 1 447 ? 31.719 5.066 75.619 1.00 47.84 426 GLY C CA 1
ATOM 10855 C C . GLY C 1 447 ? 32.065 3.604 75.810 1.00 47.10 426 GLY C C 1
ATOM 10856 O O . GLY C 1 447 ? 33.136 3.265 76.316 1.00 48.22 426 GLY C O 1
ATOM 10857 N N . ALA C 1 448 ? 31.171 2.731 75.368 1.00 46.29 427 ALA C N 1
ATOM 10858 C CA . ALA C 1 448 ? 31.451 1.304 75.373 1.00 50.20 427 ALA C CA 1
ATOM 10859 C C . ALA C 1 448 ? 32.684 0.996 74.535 1.00 45.53 427 ALA C C 1
ATOM 10860 O O . ALA C 1 448 ? 33.576 0.305 74.980 1.00 46.65 427 ALA C O 1
ATOM 10862 N N . ALA C 1 449 ? 32.771 1.607 73.365 1.00 41.76 428 ALA C N 1
ATOM 10863 C CA . ALA C 1 449 ? 33.900 1.368 72.468 1.00 48.35 428 ALA C CA 1
ATOM 10864 C C . ALA C 1 449 ? 35.264 1.708 73.085 1.00 48.77 428 ALA C C 1
ATOM 10865 O O . ALA C 1 449 ? 36.232 0.968 72.907 1.00 48.60 428 ALA C O 1
ATOM 10867 N N . ASN C 1 450 ? 35.333 2.815 73.824 1.00 50.50 429 ASN C N 1
ATOM 10868 C CA . ASN C 1 450 ? 36.588 3.232 74.458 1.00 45.93 429 ASN C CA 1
ATOM 10869 C C . ASN C 1 450 ? 36.942 2.508 75.760 1.00 43.43 429 ASN C C 1
ATOM 10870 O O . ASN C 1 450 ? 38.090 2.164 75.980 1.00 48.87 429 ASN C O 1
ATOM 10875 N N . ALA C 1 451 ? 35.966 2.309 76.632 1.00 45.46 430 ALA C N 1
ATOM 10876 C CA . ALA C 1 451 ? 36.187 1.475 77.811 1.00 45.34 430 ALA C CA 1
ATOM 10877 C C . ALA C 1 451 ? 36.854 0.143 77.436 1.00 48.60 430 ALA C C 1
ATOM 10878 O O . ALA C 1 451 ? 37.745 -0.333 78.130 1.00 52.32 430 ALA C O 1
ATOM 10880 N N . PHE C 1 452 ? 36.413 -0.448 76.336 1.00 41.30 431 PHE C N 1
ATOM 10881 C CA . PHE C 1 452 ? 37.038 -1.655 75.825 1.00 42.89 431 PHE C CA 1
ATOM 10882 C C . PHE C 1 452 ? 38.545 -1.446 75.625 1.00 43.13 431 PHE C C 1
ATOM 10883 O O . PHE C 1 452 ? 39.359 -2.303 75.985 1.00 48.05 431 PHE C O 1
ATOM 10891 N N . LEU C 1 453 ? 38.907 -0.294 75.072 1.00 46.12 432 LEU C N 1
ATOM 10892 C CA . LEU C 1 453 ? 40.299 0.008 74.750 1.00 42.48 432 LEU C CA 1
ATOM 10893 C C . LEU C 1 453 ? 41.171 -0.016 75.986 1.00 49.01 432 LEU C C 1
ATOM 10894 O O . LEU C 1 453 ? 42.271 -0.575 75.969 1.00 53.24 432 LEU C O 1
ATOM 10899 N N . ASP C 1 454 ? 40.663 0.553 77.077 1.00 56.26 433 ASP C N 1
ATOM 10900 C CA . ASP C 1 454 ? 41.441 0.649 78.307 1.00 51.23 433 ASP C CA 1
ATOM 10901 C C . ASP C 1 454 ? 41.726 -0.759 78.832 1.00 48.57 433 ASP C C 1
ATOM 10902 O O . ASP C 1 454 ? 42.877 -1.119 79.080 1.00 50.33 433 ASP C O 1
ATOM 10907 N N . THR C 1 455 ? 40.697 -1.588 78.913 1.00 50.10 434 THR C N 1
ATOM 10908 C CA . THR C 1 455 ? 40.898 -2.922 79.444 1.00 51.15 434 THR C CA 1
ATOM 10909 C C . THR C 1 455 ? 41.800 -3.730 78.544 1.00 48.14 434 THR C C 1
ATOM 10910 O O . THR C 1 455 ? 42.575 -4.558 79.021 1.00 51.96 434 THR C O 1
ATOM 10914 N N . LEU C 1 456 ? 41.709 -3.498 77.236 1.00 42.70 435 LEU C N 1
ATOM 10915 C CA . LEU C 1 456 ? 42.537 -4.264 76.307 1.00 48.73 435 LEU C CA 1
ATOM 10916 C C . LEU C 1 456 ? 44.017 -3.959 76.527 1.00 49.89 435 LEU C C 1
ATOM 10917 O O . LEU C 1 456 ? 44.834 -4.875 76.658 1.00 50.44 435 LEU C O 1
ATOM 10922 N N . ALA C 1 457 ? 44.340 -2.675 76.665 1.00 52.51 436 ALA C N 1
ATOM 10923 C CA . ALA C 1 457 ? 45.704 -2.254 77.000 1.00 62.02 436 ALA C CA 1
ATOM 10924 C C . ALA C 1 457 ? 46.234 -2.974 78.238 1.00 65.06 436 ALA C C 1
ATOM 10925 O O . ALA C 1 457 ? 47.372 -3.451 78.239 1.00 61.36 436 ALA C O 1
ATOM 10927 N N . GLU C 1 458 ? 45.407 -3.025 79.296 1.00 49.74 437 GLU C N 1
ATOM 10928 C CA . GLU C 1 458 ? 45.718 -3.786 80.514 1.00 49.16 437 GLU C CA 1
ATOM 10929 C C . GLU C 1 458 ? 45.838 -5.284 80.246 1.00 53.36 437 GLU C C 1
ATOM 10930 O O . GLU C 1 458 ? 46.707 -5.957 80.804 1.00 55.61 437 GLU C O 1
ATOM 10936 N N . GLN C 1 459 ? 44.979 -5.813 79.391 1.00 49.80 438 GLN C N 1
ATOM 10937 C CA . GLN C 1 459 ? 45.113 -7.208 79.030 1.00 50.59 438 GLN C CA 1
ATOM 10938 C C . GLN C 1 459 ? 46.410 -7.517 78.282 1.00 53.50 438 GLN C C 1
ATOM 10939 O O . GLN C 1 459 ? 47.058 -8.521 78.562 1.00 55.12 438 GLN C O 1
ATOM 10945 N N . ARG C 1 460 ? 46.802 -6.650 77.346 1.00 56.27 439 ARG C N 1
ATOM 10946 C CA . ARG C 1 460 ? 48.062 -6.860 76.629 1.00 55.14 439 ARG C CA 1
ATOM 10947 C C . ARG C 1 460 ? 49.232 -6.851 77.603 1.00 58.19 439 ARG C C 1
ATOM 10948 O O . ARG C 1 460 ? 50.153 -7.650 77.472 1.00 51.26 439 ARG C O 1
ATOM 10956 N N . ARG C 1 461 ? 49.175 -5.978 78.612 1.00 54.18 440 ARG C N 1
ATOM 10957 C CA . ARG C 1 461 ? 50.270 -5.899 79.591 1.00 54.94 440 ARG C CA 1
ATOM 10958 C C . ARG C 1 461 ? 50.374 -7.147 80.436 1.00 54.32 440 ARG C C 1
ATOM 10959 O O . ARG C 1 461 ? 51.460 -7.537 80.838 1.00 64.48 440 ARG C O 1
ATOM 10967 N N . ALA C 1 462 ? 49.238 -7.740 80.768 1.00 60.68 441 ALA C N 1
ATOM 10968 C CA . ALA C 1 462 ? 49.251 -8.908 81.636 1.00 57.87 441 ALA C CA 1
ATOM 10969 C C . ALA C 1 462 ? 49.908 -10.115 80.953 1.00 58.24 441 ALA C C 1
ATOM 10970 O O . ALA C 1 462 ? 50.430 -10.991 81.618 1.00 60.32 441 ALA C O 1
ATOM 10972 N N . ARG C 1 463 ? 49.957 -10.095 79.622 1.00 66.91 442 ARG C N 1
ATOM 10973 C CA . ARG C 1 463 ? 50.613 -11.154 78.845 1.00 63.58 442 ARG C CA 1
ATOM 10974 C C . ARG C 1 463 ? 52.061 -10.771 78.507 1.00 72.04 442 ARG C C 1
ATOM 10975 O O . ARG C 1 463 ? 52.741 -11.468 77.739 1.00 61.97 442 ARG C O 1
ATOM 10983 N N . GLY C 1 464 ? 52.497 -9.628 79.036 1.00 62.44 443 GLY C N 1
ATOM 10984 C CA . GLY C 1 464 ? 53.846 -9.126 78.807 1.00 60.31 443 GLY C CA 1
ATOM 10985 C C . GLY C 1 464 ? 54.037 -8.429 77.467 1.00 65.77 443 GLY C C 1
ATOM 10986 O O . GLY C 1 464 ? 55.127 -8.463 76.896 1.00 83.94 443 GLY C O 1
ATOM 10987 N N . LEU C 1 465 ? 52.993 -7.755 76.986 1.00 65.77 444 LEU C N 1
ATOM 10988 C CA . LEU C 1 465 ? 53.077 -6.989 75.728 1.00 65.56 444 LEU C CA 1
ATOM 10989 C C . LEU C 1 465 ? 52.826 -5.480 75.943 1.00 63.78 444 LEU C C 1
ATOM 10990 O O . LEU C 1 465 ? 51.926 -5.093 76.686 1.00 61.06 444 LEU C O 1
ATOM 10995 N N . PRO C 1 466 ? 53.629 -4.629 75.289 1.00 65.71 445 PRO C N 1
ATOM 10996 C CA . PRO C 1 466 ? 53.450 -3.190 75.463 1.00 61.64 445 PRO C CA 1
ATOM 10997 C C . PRO C 1 466 ? 52.069 -2.723 74.995 1.00 55.31 445 PRO C C 1
ATOM 10998 O O . PRO C 1 466 ? 51.610 -3.106 73.929 1.00 55.80 445 PRO C O 1
ATOM 11002 N N . ALA C 1 467 ? 51.401 -1.928 75.806 1.00 56.40 446 ALA C N 1
ATOM 11003 C CA . ALA C 1 467 ? 50.206 -1.283 75.352 1.00 52.90 446 ALA C CA 1
ATOM 11004 C C . ALA C 1 467 ? 49.902 -0.051 76.169 1.00 54.80 446 ALA C C 1
ATOM 11005 O O . ALA C 1 467 ? 50.180 0.002 77.364 1.00 53.22 446 ALA C O 1
ATOM 11007 N N . THR C 1 468 ? 49.441 0.979 75.477 1.00 53.42 447 THR C N 1
ATOM 11008 C CA . THR C 1 468 ? 49.068 2.234 76.082 1.00 49.75 447 THR C CA 1
ATOM 11009 C C . THR C 1 468 ? 47.640 2.514 75.629 1.00 49.91 447 THR C C 1
ATOM 11010 O O . THR C 1 468 ? 47.302 2.259 74.474 1.00 54.82 447 THR C O 1
ATOM 11014 N N . SER C 1 469 ? 46.767 2.884 76.563 1.00 40.61 448 SER C N 1
ATOM 11015 C CA . SER C 1 469 ? 45.475 3.468 76.190 1.00 44.08 448 SER C CA 1
ATOM 11016 C C . SER C 1 469 ? 45.200 4.827 76.861 1.00 47.03 448 SER C C 1
ATOM 11017 O O . SER C 1 469 ? 45.101 4.929 78.097 1.00 46.91 448 SER C O 1
ATOM 11020 N N . ILE C 1 470 ? 45.191 5.880 76.038 1.00 48.15 449 ILE C N 1
ATOM 11021 C CA . ILE C 1 470 ? 44.998 7.240 76.522 1.00 45.63 449 ILE C CA 1
ATOM 11022 C C . ILE C 1 470 ? 43.605 7.685 76.196 1.00 49.99 449 ILE C C 1
ATOM 11023 O O . ILE C 1 470 ? 43.217 7.717 75.023 1.00 56.31 449 ILE C O 1
ATOM 11028 N N . SER C 1 471 ? 42.843 8.028 77.232 1.00 50.91 450 SER C N 1
ATOM 11029 C CA . SER C 1 471 ? 41.498 8.554 77.044 1.00 48.67 450 SER C CA 1
ATOM 11030 C C . SER C 1 471 ? 41.494 10.081 77.073 1.00 55.07 450 SER C C 1
ATOM 11031 O O . SER C 1 471 ? 41.524 10.711 78.143 1.00 47.21 450 SER C O 1
ATOM 11034 N N . TRP C 1 472 ? 41.514 10.647 75.866 1.00 51.23 451 TRP C N 1
ATOM 11035 C CA . TRP C 1 472 ? 41.653 12.061 75.613 1.00 37.58 451 TRP C CA 1
ATOM 11036 C C . TRP C 1 472 ? 40.355 12.766 75.888 1.00 44.21 451 TRP C C 1
ATOM 11037 O O . TRP C 1 472 ? 39.282 12.179 75.725 1.00 40.59 451 TRP C O 1
ATOM 11048 N N . GLY C 1 473 ? 40.443 14.015 76.369 1.00 44.64 452 GLY C N 1
ATOM 11049 C CA . GLY C 1 473 ? 39.394 15.019 76.148 1.00 41.56 452 GLY C CA 1
ATOM 11050 C C . GLY C 1 473 ? 39.412 15.575 74.731 1.00 52.09 452 GLY C C 1
ATOM 11051 O O . GLY C 1 473 ? 40.097 15.047 73.853 1.00 59.21 452 GLY C O 1
ATOM 11052 N N . SER C 1 474 ? 38.637 16.618 74.482 1.00 52.56 453 SER C N 1
ATOM 11053 C CA . SER C 1 474 ? 38.525 17.124 73.122 1.00 54.12 453 SER C CA 1
ATOM 11054 C C . SER C 1 474 ? 39.818 17.760 72.628 1.00 53.36 453 SER C C 1
ATOM 11055 O O . SER C 1 474 ? 40.581 18.323 73.410 1.00 50.50 453 SER C O 1
ATOM 11058 N N . TRP C 1 475 ? 40.086 17.588 71.331 1.00 64.59 454 TRP C N 1
ATOM 11059 C CA . TRP C 1 475 ? 41.209 18.242 70.640 1.00 69.10 454 TRP C CA 1
ATOM 11060 C C . TRP C 1 475 ? 40.734 19.473 69.912 1.00 70.97 454 TRP C C 1
ATOM 11061 O O . TRP C 1 475 ? 39.652 19.470 69.322 1.00 69.81 454 TRP C O 1
ATOM 11072 N N . ALA C 1 476 ? 41.566 20.513 69.892 1.00 68.64 455 ALA C N 1
ATOM 11073 C CA . ALA C 1 476 ? 41.299 21.694 69.061 1.00 72.60 455 ALA C CA 1
ATOM 11074 C C . ALA C 1 476 ? 41.437 21.374 67.580 1.00 72.81 455 ALA C C 1
ATOM 11075 O O . ALA C 1 476 ? 42.350 20.655 67.175 1.00 70.29 455 ALA C O 1
ATOM 11077 N N . GLY C 1 477 ? 40.568 21.966 66.771 1.00 66.60 456 GLY C N 1
ATOM 11078 C CA . GLY C 1 477 ? 40.607 21.766 65.332 1.00 71.97 456 GLY C CA 1
ATOM 11079 C C . GLY C 1 477 ? 39.452 20.908 64.867 1.00 76.92 456 GLY C C 1
ATOM 11080 O O . GLY C 1 477 ? 38.383 20.922 65.467 1.00 71.06 456 GLY C O 1
ATOM 11081 N N . GLY C 1 478 ? 39.683 20.126 63.818 1.00 80.46 457 GLY C N 1
ATOM 11082 C CA . GLY C 1 478 ? 38.638 19.286 63.248 1.00 71.76 457 GLY C CA 1
ATOM 11083 C C . GLY C 1 478 ? 38.528 17.945 63.945 1.00 68.60 457 GLY C C 1
ATOM 11084 O O . GLY C 1 478 ? 39.283 17.647 64.865 1.00 67.49 457 GLY C O 1
ATOM 11085 N N . GLY C 1 479 ? 37.588 17.128 63.494 1.00 71.72 458 GLY C N 1
ATOM 11086 C CA . GLY C 1 479 ? 37.451 15.782 64.007 1.00 60.30 458 GLY C CA 1
ATOM 11087 C C . GLY C 1 479 ? 36.246 15.689 64.892 1.00 61.45 458 GLY C C 1
ATOM 11088 O O . GLY C 1 479 ? 35.286 16.425 64.715 1.00 60.28 458 GLY C O 1
ATOM 11089 N N . MET C 1 480 ? 36.304 14.821 65.887 1.00 64.16 459 MET C N 1
ATOM 11090 C CA . MET C 1 480 ? 35.121 14.544 66.664 1.00 64.49 459 MET C CA 1
ATOM 11091 C C . MET C 1 480 ? 34.707 15.681 67.583 1.00 67.86 459 MET C C 1
ATOM 11092 O O . MET C 1 480 ? 33.527 15.843 67.880 1.00 70.89 459 MET C O 1
ATOM 11097 N N . ALA C 1 481 ? 35.666 16.476 68.028 1.00 67.02 460 ALA C N 1
ATOM 11098 C CA . ALA C 1 481 ? 35.336 17.583 68.908 1.00 72.11 460 ALA C CA 1
ATOM 11099 C C . ALA C 1 481 ? 35.032 18.869 68.147 1.00 71.08 460 ALA C C 1
ATOM 11100 O O . ALA C 1 481 ? 35.436 19.949 68.569 1.00 80.55 460 ALA C O 1
ATOM 11102 N N . ASP C 1 482 ? 34.298 18.759 67.042 1.00 74.21 461 ASP C N 1
ATOM 11103 C CA . ASP C 1 482 ? 34.400 19.759 65.976 1.00 78.94 461 ASP C CA 1
ATOM 11104 C C . ASP C 1 482 ? 33.113 20.494 65.631 1.00 81.91 461 ASP C C 1
ATOM 11105 O O . ASP C 1 482 ? 33.127 21.706 65.427 1.00 76.28 461 ASP C O 1
ATOM 11110 N N . GLY C 1 483 ? 32.053 19.741 65.373 1.00 65.78 462 GLY C N 1
ATOM 11111 C CA . GLY C 1 483 ? 30.858 20.321 64.812 1.00 63.39 462 GLY C CA 1
ATOM 11112 C C . GLY C 1 483 ? 29.858 20.699 65.876 1.00 69.46 462 GLY C C 1
ATOM 11113 O O . GLY C 1 483 ? 30.190 21.392 66.839 1.00 74.31 462 GLY C O 1
ATOM 11114 N N . ALA C 1 484 ? 28.612 20.279 65.671 1.00 73.22 463 ALA C N 1
ATOM 11115 C CA . ALA C 1 484 ? 27.609 20.262 66.724 1.00 70.41 463 ALA C CA 1
ATOM 11116 C C . ALA C 1 484 ? 28.165 19.639 68.007 1.00 86.26 463 ALA C C 1
ATOM 11117 O O . ALA C 1 484 ? 28.112 20.249 69.076 1.00 90.65 463 ALA C O 1
ATOM 11119 N N . ALA C 1 485 ? 28.726 18.437 67.885 1.00 76.30 464 ALA C N 1
ATOM 11120 C CA . ALA C 1 485 ? 29.419 17.788 68.999 1.00 71.40 464 ALA C CA 1
ATOM 11121 C C . ALA C 1 485 ? 30.250 18.776 69.835 1.00 70.70 464 ALA C C 1
ATOM 11122 O O . ALA C 1 485 ? 30.046 18.899 71.041 1.00 62.47 464 ALA C O 1
ATOM 11124 N N . GLY C 1 486 ? 31.174 19.481 69.182 1.00 64.62 465 GLY C N 1
ATOM 11125 C CA . GLY C 1 486 ? 32.092 20.378 69.879 1.00 67.60 465 GLY C CA 1
ATOM 11126 C C . GLY C 1 486 ? 31.371 21.355 70.788 1.00 62.67 465 GLY C C 1
ATOM 11127 O O . GLY C 1 486 ? 31.890 21.747 71.841 1.00 56.34 465 GLY C O 1
ATOM 11128 N N . GLU C 1 487 ? 30.150 21.708 70.406 1.00 65.08 466 GLU C N 1
ATOM 11129 C CA . GLU C 1 487 ? 29.403 22.744 71.101 1.00 72.80 466 GLU C CA 1
ATOM 11130 C C . GLU C 1 487 ? 28.686 22.223 72.346 1.00 63.21 466 GLU C C 1
ATOM 11131 O O . GLU C 1 487 ? 28.685 22.889 73.386 1.00 65.42 466 GLU C O 1
ATOM 11137 N N . HIS C 1 488 ? 28.127 21.013 72.254 1.00 58.35 467 HIS C N 1
ATOM 11138 C CA . HIS C 1 488 ? 27.819 20.204 73.449 1.00 59.95 467 HIS C CA 1
ATOM 11139 C C . HIS C 1 488 ? 28.999 20.058 74.385 1.00 56.02 467 HIS C C 1
ATOM 11140 O O . HIS C 1 488 ? 28.893 20.357 75.573 1.00 52.83 467 HIS C O 1
ATOM 11147 N N . LEU C 1 489 ? 30.142 19.624 73.849 1.00 49.62 468 LEU C N 1
ATOM 11148 C CA . LEU C 1 489 ? 31.322 19.371 74.670 1.00 55.09 468 LEU C CA 1
ATOM 11149 C C . LEU C 1 489 ? 31.748 20.590 75.473 1.00 54.81 468 LEU C C 1
ATOM 11150 O O . LEU C 1 489 ? 31.949 20.506 76.680 1.00 60.49 468 LEU C O 1
ATOM 11155 N N . ARG C 1 490 ? 31.873 21.724 74.804 1.00 62.19 469 ARG C N 1
ATOM 11156 C CA . ARG C 1 490 ? 32.310 22.932 75.465 1.00 54.90 469 ARG C CA 1
ATOM 11157 C C . ARG C 1 490 ? 31.268 23.435 76.445 1.00 50.16 469 ARG C C 1
ATOM 11158 O O . ARG C 1 490 ? 31.601 23.860 77.538 1.00 53.53 469 ARG C O 1
ATOM 11166 N N . ARG C 1 491 ? 30.002 23.210 76.124 1.00 60.77 470 ARG C N 1
ATOM 11167 C CA . ARG C 1 491 ? 28.917 23.472 77.075 1.00 69.86 470 ARG C CA 1
ATOM 11168 C C . ARG C 1 491 ? 28.911 22.505 78.254 1.00 70.00 470 ARG C C 1
ATOM 11169 O O . ARG C 1 491 ? 28.231 22.744 79.257 1.00 76.22 470 ARG C O 1
ATOM 11177 N N . ARG C 1 492 ? 29.559 21.357 78.076 1.00 66.98 471 ARG C N 1
ATOM 11178 C CA . ARG C 1 492 ? 29.594 20.330 79.104 1.00 65.53 471 ARG C CA 1
ATOM 11179 C C . ARG C 1 492 ? 30.753 20.583 80.056 1.00 64.15 471 ARG C C 1
ATOM 11180 O O . ARG C 1 492 ? 30.728 20.150 81.214 1.00 70.27 471 ARG C O 1
ATOM 11188 N N . GLY C 1 493 ? 31.713 21.378 79.595 1.00 61.84 472 GLY C N 1
ATOM 11189 C CA . GLY C 1 493 ? 32.820 21.825 80.433 1.00 59.16 472 GLY C CA 1
ATOM 11190 C C . GLY C 1 493 ? 34.181 21.404 79.918 1.00 57.89 472 GLY C C 1
ATOM 11191 O O . GLY C 1 493 ? 35.198 21.698 80.537 1.00 63.26 472 GLY C O 1
ATOM 11192 N N . ILE C 1 494 ? 34.207 20.699 78.792 1.00 58.65 473 ILE C N 1
ATOM 11193 C CA . ILE C 1 494 ? 35.464 20.180 78.267 1.00 60.09 473 ILE C CA 1
ATOM 11194 C C . ILE C 1 494 ? 36.153 21.198 77.366 1.00 61.67 473 ILE C C 1
ATOM 11195 O O . ILE C 1 494 ? 35.601 21.628 76.347 1.00 63.18 473 ILE C O 1
ATOM 11200 N N . ARG C 1 495 ? 37.355 21.600 77.752 1.00 59.53 474 ARG C N 1
ATOM 11201 C CA . ARG C 1 495 ? 38.063 22.623 77.012 1.00 63.48 474 ARG C CA 1
ATOM 11202 C C . ARG C 1 495 ? 38.953 22.013 75.950 1.00 64.81 474 ARG C C 1
ATOM 11203 O O . ARG C 1 495 ? 39.752 21.120 76.233 1.00 72.26 474 ARG C O 1
ATOM 11211 N N . PRO C 1 496 ? 38.800 22.469 74.709 1.00 70.55 475 PRO C N 1
ATOM 11212 C CA . PRO C 1 496 ? 39.647 21.932 73.666 1.00 66.75 475 PRO C CA 1
ATOM 11213 C C . PRO C 1 496 ? 41.125 22.149 73.984 1.00 67.88 475 PRO C C 1
ATOM 11214 O O . PRO C 1 496 ? 41.523 23.248 74.378 1.00 69.35 475 PRO C O 1
ATOM 11218 N N . MET C 1 497 ? 41.895 21.064 73.948 1.00 69.37 476 MET C N 1
ATOM 11219 C CA . MET C 1 497 ? 43.346 21.134 74.061 1.00 61.73 476 MET C CA 1
ATOM 11220 C C . MET C 1 497 ? 43.939 21.444 72.699 1.00 65.71 476 MET C C 1
ATOM 11221 O O . MET C 1 497 ? 43.704 20.715 71.739 1.00 64.80 476 MET C O 1
ATOM 11226 N N . PRO C 1 498 ? 44.743 22.504 72.610 1.00 66.02 477 PRO C N 1
ATOM 11227 C CA . PRO C 1 498 ? 45.437 22.707 71.351 1.00 67.49 477 PRO C CA 1
ATOM 11228 C C . PRO C 1 498 ? 46.294 21.486 70.987 1.00 60.55 477 PRO C C 1
ATOM 11229 O O . PRO C 1 498 ? 46.877 20.845 71.865 1.00 54.17 477 PRO C O 1
ATOM 11233 N N . ALA C 1 499 ? 46.352 21.166 69.701 1.00 58.64 478 ALA C N 1
ATOM 11234 C CA . ALA C 1 499 ? 47.001 19.938 69.249 1.00 65.64 478 ALA C CA 1
ATOM 11235 C C . ALA C 1 499 ? 48.455 19.834 69.723 1.00 69.69 478 ALA C C 1
ATOM 11236 O O . ALA C 1 499 ? 48.929 18.755 70.083 1.00 64.88 478 ALA C O 1
ATOM 11238 N N . ALA C 1 500 ? 49.179 20.939 69.638 1.00 74.82 479 ALA C N 1
ATOM 11239 C CA . ALA C 1 500 ? 50.574 20.949 70.012 1.00 72.55 479 ALA C CA 1
ATOM 11240 C C . ALA C 1 500 ? 50.713 20.395 71.419 1.00 70.91 479 ALA C C 1
ATOM 11241 O O . ALA C 1 500 ? 51.447 19.430 71.642 1.00 74.50 479 ALA C O 1
ATOM 11243 N N . SER C 1 501 ? 49.941 20.962 72.350 1.00 62.83 480 SER C N 1
ATOM 11244 C CA . SER C 1 501 ? 50.073 20.643 73.783 1.00 65.97 480 SER C CA 1
ATOM 11245 C C . SER C 1 501 ? 49.687 19.191 74.019 1.00 68.70 480 SER C C 1
ATOM 11246 O O . SER C 1 501 ? 50.349 18.466 74.773 1.00 60.55 480 SER C O 1
ATOM 11249 N N . ALA C 1 502 ? 48.597 18.777 73.377 1.00 56.45 481 ALA C N 1
ATOM 11250 C CA . ALA C 1 502 ? 48.149 17.402 73.443 1.00 54.29 481 ALA C CA 1
ATOM 11251 C C . ALA C 1 502 ? 49.203 16.416 72.932 1.00 50.21 481 ALA C C 1
ATOM 11252 O O . ALA C 1 502 ? 49.323 15.320 73.453 1.00 58.71 481 ALA C O 1
ATOM 11254 N N . ILE C 1 503 ? 49.981 16.825 71.937 1.00 57.56 482 ILE C N 1
ATOM 11255 C CA . ILE C 1 503 ? 51.070 15.996 71.427 1.00 55.44 482 ILE C CA 1
ATOM 11256 C C . ILE C 1 503 ? 52.179 15.876 72.479 1.00 52.68 482 ILE C C 1
ATOM 11257 O O . ILE C 1 503 ? 52.804 14.838 72.617 1.00 58.85 482 ILE C O 1
ATOM 11262 N N . LEU C 1 504 ? 52.347 16.907 73.285 1.00 55.70 483 LEU C N 1
ATOM 11263 C CA . LEU C 1 504 ? 53.328 16.845 74.354 1.00 67.42 483 LEU C CA 1
ATOM 11264 C C . LEU C 1 504 ? 52.935 15.846 75.456 1.00 62.51 483 LEU C C 1
ATOM 11265 O O . LEU C 1 504 ? 53.773 15.081 75.946 1.00 54.77 483 LEU C O 1
ATOM 11270 N N . ALA C 1 505 ? 51.646 15.795 75.768 1.00 60.69 484 ALA C N 1
ATOM 11271 C CA . ALA C 1 505 ? 51.122 14.788 76.673 1.00 60.82 484 ALA C CA 1
ATOM 11272 C C . ALA C 1 505 ? 51.289 13.375 76.104 1.00 62.73 484 ALA C C 1
ATOM 11273 O O . ALA C 1 505 ? 51.697 12.456 76.821 1.00 62.23 484 ALA C O 1
ATOM 11275 N N . LEU C 1 506 ? 50.992 13.204 74.815 1.00 55.10 485 LEU C N 1
ATOM 11276 C CA . LEU C 1 506 ? 51.190 11.902 74.175 1.00 53.66 485 LEU C CA 1
ATOM 11277 C C . LEU C 1 506 ? 52.619 11.434 74.378 1.00 55.10 485 LEU C C 1
ATOM 11278 O O . LEU C 1 506 ? 52.842 10.327 74.841 1.00 59.70 485 LEU C O 1
ATOM 11283 N N . GLN C 1 507 ? 53.579 12.329 74.124 1.00 55.81 486 GLN C N 1
ATOM 11284 C CA . GLN C 1 507 ? 55.002 12.018 74.293 1.00 56.01 486 GLN C CA 1
ATOM 11285 C C . GLN C 1 507 ? 55.331 11.627 75.710 1.00 55.25 486 GLN C C 1
ATOM 11286 O O . GLN C 1 507 ? 56.136 10.735 75.936 1.00 56.34 486 GLN C O 1
ATOM 11292 N N . GLU C 1 508 ? 54.797 12.378 76.666 1.00 60.46 487 GLU C N 1
ATOM 11293 C CA . GLU C 1 508 ? 55.093 12.143 78.075 1.00 62.90 487 GLU C CA 1
ATOM 11294 C C . GLU C 1 508 ? 54.715 10.717 78.502 1.00 65.73 487 GLU C C 1
ATOM 11295 O O . GLU C 1 508 ? 55.553 9.980 79.024 1.00 59.95 487 GLU C O 1
ATOM 11301 N N . VAL C 1 509 ? 53.484 10.307 78.191 1.00 65.22 488 VAL C N 1
ATOM 11302 C CA . VAL C 1 509 ? 53.003 8.968 78.547 1.00 61.12 488 VAL C CA 1
ATOM 11303 C C . VAL C 1 509 ? 53.858 7.871 77.926 1.00 53.01 488 VAL C C 1
ATOM 11304 O O . VAL C 1 509 ? 54.263 6.935 78.601 1.00 57.87 488 VAL C O 1
ATOM 11308 N N . LEU C 1 510 ? 54.151 8.007 76.643 1.00 55.35 489 LEU C N 1
ATOM 11309 C CA . LEU C 1 510 ? 55.098 7.113 75.974 1.00 62.68 489 LEU C CA 1
ATOM 11310 C C . LEU C 1 510 ? 56.464 7.076 76.668 1.00 66.43 489 LEU C C 1
ATOM 11311 O O . LEU C 1 510 ? 57.095 6.027 76.764 1.00 76.52 489 LEU C O 1
ATOM 11316 N N . ASP C 1 511 ? 56.899 8.227 77.164 1.00 77.92 490 ASP C N 1
ATOM 11317 C CA . ASP C 1 511 ? 58.189 8.345 77.836 1.00 80.92 490 ASP C CA 1
ATOM 11318 C C . ASP C 1 511 ? 58.144 7.694 79.217 1.00 70.04 490 ASP C C 1
ATOM 11319 O O . ASP C 1 511 ? 59.014 6.902 79.570 1.00 73.21 490 ASP C O 1
ATOM 11324 N N . GLN C 1 512 ? 57.103 8.022 79.976 1.00 67.71 491 GLN C N 1
ATOM 11325 C CA . GLN C 1 512 ? 56.844 7.424 81.288 1.00 65.46 491 GLN C CA 1
ATOM 11326 C C . GLN C 1 512 ? 56.534 5.923 81.204 1.00 67.48 491 GLN C C 1
ATOM 11327 O O . GLN C 1 512 ? 56.483 5.237 82.226 1.00 75.69 491 GLN C O 1
ATOM 11333 N N . ASP C 1 513 ? 56.313 5.436 79.979 1.00 69.88 492 ASP C N 1
ATOM 11334 C CA . ASP C 1 513 ? 55.912 4.040 79.715 1.00 71.82 492 ASP C CA 1
ATOM 11335 C C . ASP C 1 513 ? 54.651 3.575 80.448 1.00 69.11 492 ASP C C 1
ATOM 11336 O O . ASP C 1 513 ? 54.596 2.452 80.940 1.00 69.72 492 ASP C O 1
ATOM 11341 N N . GLU C 1 514 ? 53.609 4.401 80.423 1.00 64.22 493 GLU C N 1
ATOM 11342 C CA . GLU C 1 514 ? 52.374 4.097 81.143 1.00 57.63 493 GLU C CA 1
ATOM 11343 C C . GLU C 1 514 ? 51.418 3.232 80.316 1.00 65.39 493 GLU C C 1
ATOM 11344 O O . GLU C 1 514 ? 51.620 3.025 79.113 1.00 63.07 493 GLU C O 1
ATOM 11350 N N . THR C 1 515 ? 50.337 2.794 80.951 1.00 59.41 494 THR C N 1
ATOM 11351 C CA . THR C 1 515 ? 49.341 1.977 80.281 1.00 57.40 494 THR C CA 1
ATOM 11352 C C . THR C 1 515 ? 48.022 2.740 80.099 1.00 55.92 494 THR C C 1
ATOM 11353 O O . THR C 1 515 ? 47.621 3.037 78.982 1.00 63.68 494 THR C O 1
ATOM 11357 N N . CYS C 1 516 ? 47.393 3.122 81.195 1.00 54.64 495 CYS C N 1
ATOM 11358 C CA . CYS C 1 516 ? 46.148 3.851 81.105 1.00 53.06 495 CYS C CA 1
ATOM 11359 C C . CYS C 1 516 ? 46.253 5.158 81.806 1.00 52.21 495 CYS C C 1
ATOM 11360 O O . CYS C 1 516 ? 46.616 5.211 82.972 1.00 51.07 495 CYS C O 1
ATOM 11363 N N . VAL C 1 517 ? 46.017 6.229 81.064 1.00 43.50 496 VAL C N 1
ATOM 11364 C CA . VAL C 1 517 ? 46.022 7.558 81.628 1.00 49.28 496 VAL C CA 1
ATOM 11365 C C . VAL C 1 517 ? 45.018 8.409 80.852 1.00 48.90 496 VAL C C 1
ATOM 11366 O O . VAL C 1 517 ? 44.826 8.199 79.664 1.00 53.43 496 VAL C O 1
ATOM 11370 N N . SER C 1 518 ? 44.217 9.177 81.577 1.00 49.26 497 SER C N 1
ATOM 11371 C CA . SER C 1 518 ? 43.329 10.130 80.955 1.00 51.96 497 SER C CA 1
ATOM 11372 C C . SER C 1 518 ? 43.980 11.502 80.865 1.00 54.73 497 SER C C 1
ATOM 11373 O O . SER C 1 518 ? 44.674 11.932 81.790 1.00 65.07 497 SER C O 1
ATOM 11376 N N . ILE C 1 519 ? 43.834 12.133 79.701 1.00 56.00 498 ILE C N 1
ATOM 11377 C CA . ILE C 1 519 ? 44.445 13.422 79.414 1.00 49.52 498 ILE C CA 1
ATOM 11378 C C . ILE C 1 519 ? 43.385 14.364 78.882 1.00 56.47 498 ILE C C 1
ATOM 11379 O O . ILE C 1 519 ? 42.993 14.270 77.703 1.00 60.81 498 ILE C O 1
ATOM 11384 N N . ALA C 1 520 ? 42.842 15.191 79.778 1.00 55.91 499 ALA C N 1
ATOM 11385 C CA . ALA C 1 520 ? 41.759 16.131 79.440 1.00 52.89 499 ALA C CA 1
ATOM 11386 C C . ALA C 1 520 ? 41.817 17.445 80.241 1.00 64.94 499 ALA C C 1
ATOM 11387 O O . ALA C 1 520 ? 42.022 17.437 81.465 1.00 58.30 499 ALA C O 1
ATOM 11389 N N . ASP C 1 521 ? 41.546 18.556 79.553 1.00 59.30 500 ASP C N 1
ATOM 11390 C CA . ASP C 1 521 ? 41.405 19.852 80.199 1.00 55.42 500 ASP C CA 1
ATOM 11391 C C . ASP C 1 521 ? 39.945 20.092 80.536 1.00 59.50 500 ASP C C 1
ATOM 11392 O O . ASP C 1 521 ? 39.118 20.295 79.642 1.00 65.57 500 ASP C O 1
ATOM 11397 N N . VAL C 1 522 ? 39.633 20.030 81.831 1.00 55.72 501 VAL C N 1
ATOM 11398 C CA . VAL C 1 522 ? 38.261 20.060 82.316 1.00 58.32 501 VAL C CA 1
ATOM 11399 C C . VAL C 1 522 ? 38.030 21.338 83.113 1.00 70.59 501 VAL C C 1
ATOM 11400 O O . VAL C 1 522 ? 38.798 21.663 84.028 1.00 63.94 501 VAL C O 1
ATOM 11404 N N . ASP C 1 523 ? 36.970 22.055 82.761 1.00 69.11 502 ASP C N 1
ATOM 11405 C CA . ASP C 1 523 ? 36.489 23.168 83.560 1.00 67.10 502 ASP C CA 1
ATOM 11406 C C . ASP C 1 523 ? 35.485 22.663 84.589 1.00 59.88 502 ASP C C 1
ATOM 11407 O O . ASP C 1 523 ? 34.279 22.627 84.337 1.00 59.07 502 ASP C O 1
ATOM 11412 N N . TRP C 1 524 ? 35.984 22.268 85.750 1.00 54.41 503 TRP C N 1
ATOM 11413 C CA . TRP C 1 524 ? 35.152 21.578 86.723 1.00 54.54 503 TRP C CA 1
ATOM 11414 C C . TRP C 1 524 ? 33.962 22.370 87.172 1.00 62.66 503 TRP C C 1
ATOM 11415 O O . TRP C 1 524 ? 32.899 21.803 87.451 1.00 59.10 503 TRP C O 1
ATOM 11426 N N . ASP C 1 525 ? 34.108 23.691 87.206 1.00 67.65 504 ASP C N 1
ATOM 11427 C CA . ASP C 1 525 ? 33.019 24.566 87.632 1.00 62.39 504 ASP C CA 1
ATOM 11428 C C . ASP C 1 525 ? 31.790 24.350 86.776 1.00 67.40 504 ASP C C 1
ATOM 11429 O O . ASP C 1 525 ? 30.670 24.326 87.285 1.00 65.43 504 ASP C O 1
ATOM 11434 N N . ARG C 1 526 ? 32.012 24.184 85.469 1.00 61.05 505 ARG C N 1
ATOM 11435 C CA . ARG C 1 526 ? 30.942 23.907 84.512 1.00 65.97 505 ARG C CA 1
ATOM 11436 C C . ARG C 1 526 ? 30.636 22.410 84.428 1.00 66.33 505 ARG C C 1
ATOM 11437 O O . ARG C 1 526 ? 29.474 22.005 84.396 1.00 65.66 505 ARG C O 1
ATOM 11445 N N . PHE C 1 527 ? 31.682 21.597 84.330 1.00 59.43 506 PHE C N 1
ATOM 11446 C CA . PHE C 1 527 ? 31.518 20.146 84.210 1.00 58.35 506 PHE C CA 1
ATOM 11447 C C . PHE C 1 527 ? 30.614 19.564 85.303 1.00 57.88 506 PHE C C 1
ATOM 11448 O O . PHE C 1 527 ? 29.538 19.015 85.019 1.00 54.73 506 PHE C O 1
ATOM 11456 N N . VAL C 1 528 ? 31.058 19.686 86.549 1.00 55.67 507 VAL C N 1
ATOM 11457 C CA . VAL C 1 528 ? 30.381 19.060 87.680 1.00 58.80 507 VAL C CA 1
ATOM 11458 C C . VAL C 1 528 ? 28.870 19.380 87.789 1.00 61.60 507 VAL C C 1
ATOM 11459 O O . VAL C 1 528 ? 28.054 18.464 87.883 1.00 62.28 507 VAL C O 1
ATOM 11463 N N . PRO C 1 529 ? 28.488 20.675 87.703 1.00 63.12 508 PRO C N 1
ATOM 11464 C CA . PRO C 1 529 ? 27.050 20.954 87.830 1.00 62.21 508 PRO C CA 1
ATOM 11465 C C . PRO C 1 529 ? 26.220 20.353 86.695 1.00 69.91 508 PRO C C 1
ATOM 11466 O O . PRO C 1 529 ? 25.041 20.019 86.898 1.00 65.20 508 PRO C O 1
ATOM 11470 N N . THR C 1 530 ? 26.794 20.235 85.502 1.00 60.68 509 THR C N 1
ATOM 11471 C CA . THR C 1 530 ? 26.064 19.530 84.460 1.00 65.65 509 THR C CA 1
ATOM 11472 C C . THR C 1 530 ? 26.223 18.000 84.416 1.00 60.43 509 THR C C 1
ATOM 11473 O O . THR C 1 530 ? 25.229 17.287 84.388 1.00 60.29 509 THR C O 1
ATOM 11477 N N . PHE C 1 531 ? 27.443 17.506 84.608 1.00 63.74 510 PHE C N 1
ATOM 11478 C CA . PHE C 1 531 ? 27.647 16.059 84.766 1.00 63.48 510 PHE C CA 1
ATOM 11479 C C . PHE C 1 531 ? 26.789 15.485 85.893 1.00 59.19 510 PHE C C 1
ATOM 11480 O O . PHE C 1 531 ? 26.166 14.438 85.739 1.00 52.48 510 PHE C O 1
ATOM 11488 N N . ALA C 1 532 ? 26.742 16.183 87.020 1.00 59.40 511 ALA C N 1
ATOM 11489 C CA . ALA C 1 532 ? 26.042 15.663 88.181 1.00 63.79 511 ALA C CA 1
ATOM 11490 C C . ALA C 1 532 ? 24.666 16.274 88.339 1.00 68.68 511 ALA C C 1
ATOM 11491 O O . ALA C 1 532 ? 24.049 16.153 89.395 1.00 68.45 511 ALA C O 1
ATOM 11493 N N . ALA C 1 533 ? 24.161 16.886 87.272 1.00 69.95 512 ALA C N 1
ATOM 11494 C CA . ALA C 1 533 ? 22.853 17.525 87.317 1.00 67.18 512 ALA C CA 1
ATOM 11495 C C . ALA C 1 533 ? 21.783 16.592 87.888 1.00 72.97 512 ALA C C 1
ATOM 11496 O O . ALA C 1 533 ? 21.264 16.829 88.974 1.00 75.27 512 ALA C O 1
ATOM 11498 N N . THR C 1 534 ? 21.491 15.504 87.179 1.00 83.47 513 THR C N 1
ATOM 11499 C CA . THR C 1 534 ? 20.373 14.631 87.559 1.00 78.45 513 THR C CA 1
ATOM 11500 C C . THR C 1 534 ? 20.763 13.469 88.495 1.00 74.76 513 THR C C 1
ATOM 11501 O O . THR C 1 534 ? 19.936 12.613 88.796 1.00 83.16 513 THR C O 1
ATOM 11505 N N . ARG C 1 535 ? 22.022 13.421 88.923 1.00 72.89 514 ARG C N 1
ATOM 11506 C CA . ARG C 1 535 ? 22.609 12.153 89.374 1.00 76.91 514 ARG C CA 1
ATOM 11507 C C . ARG C 1 535 ? 23.871 12.341 90.214 1.00 69.87 514 ARG C C 1
ATOM 11508 O O . ARG C 1 535 ? 24.926 12.727 89.699 1.00 61.03 514 ARG C O 1
ATOM 11516 N N . ALA C 1 536 ? 23.767 12.018 91.501 1.00 68.92 515 ALA C N 1
ATOM 11517 C CA . ALA C 1 536 ? 24.880 12.183 92.417 1.00 62.04 515 ALA C CA 1
ATOM 11518 C C . ALA C 1 536 ? 26.004 11.248 92.021 1.00 66.28 515 ALA C C 1
ATOM 11519 O O . ALA C 1 536 ? 25.761 10.171 91.489 1.00 65.63 515 ALA C O 1
ATOM 11521 N N . THR C 1 537 ? 27.239 11.692 92.233 1.00 67.33 516 THR C N 1
ATOM 11522 C CA . THR C 1 537 ? 28.412 10.917 91.844 1.00 59.25 516 THR C CA 1
ATOM 11523 C C . THR C 1 537 ? 29.580 11.119 92.814 1.00 59.47 516 THR C C 1
ATOM 11524 O O . THR C 1 537 ? 29.853 12.245 93.256 1.00 53.51 516 THR C O 1
ATOM 11528 N N . ARG C 1 538 ? 30.276 10.023 93.117 1.00 49.74 517 ARG C N 1
ATOM 11529 C CA . ARG C 1 538 ? 31.431 10.049 94.013 1.00 52.48 517 ARG C CA 1
ATOM 11530 C C . ARG C 1 538 ? 32.709 9.852 93.189 1.00 54.46 517 ARG C C 1
ATOM 11531 O O . ARG C 1 538 ? 33.830 9.921 93.698 1.00 52.20 517 ARG C O 1
ATOM 11539 N N . LEU C 1 539 ? 32.534 9.689 91.893 1.00 48.40 518 LEU C N 1
ATOM 11540 C CA . LEU C 1 539 ? 33.638 9.326 91.044 1.00 52.13 518 LEU C CA 1
ATOM 11541 C C . LEU C 1 539 ? 34.785 10.344 91.086 1.00 57.34 518 LEU C C 1
ATOM 11542 O O . LEU C 1 539 ? 35.922 10.010 90.745 1.00 60.50 518 LEU C O 1
ATOM 11547 N N . PHE C 1 540 ? 34.500 11.551 91.593 1.00 63.00 519 PHE C N 1
ATOM 11548 C CA . PHE C 1 540 ? 35.454 12.677 91.535 1.00 59.78 519 PHE C CA 1
ATOM 11549 C C . PHE C 1 540 ? 35.949 13.171 92.907 1.00 67.41 519 PHE C C 1
ATOM 11550 O O . PHE C 1 540 ? 36.759 14.099 92.970 1.00 65.40 519 PHE C O 1
ATOM 11558 N N . ASP C 1 541 ? 35.372 12.642 93.988 1.00 66.48 520 ASP C N 1
ATOM 11559 C CA . ASP C 1 541 ? 35.798 12.974 95.370 1.00 58.74 520 ASP C CA 1
ATOM 11560 C C . ASP C 1 541 ? 37.244 13.457 95.489 1.00 59.95 520 ASP C C 1
ATOM 11561 O O . ASP C 1 541 ? 37.519 14.459 96.145 1.00 86.07 520 ASP C O 1
ATOM 11566 N N . GLU C 1 542 ? 38.168 12.694 94.910 1.00 64.18 521 GLU C N 1
ATOM 11567 C CA . GLU C 1 542 ? 39.599 12.950 95.060 1.00 54.03 521 GLU C CA 1
ATOM 11568 C C . GLU C 1 542 ? 40.152 13.921 94.008 1.00 56.39 521 GLU C C 1
ATOM 11569 O O . GLU C 1 542 ? 41.367 13.995 93.796 1.00 57.66 521 GLU C O 1
ATOM 11575 N N . VAL C 1 543 ? 39.262 14.645 93.337 1.00 57.30 522 VAL C N 1
ATOM 11576 C CA . VAL C 1 543 ? 39.661 15.805 92.545 1.00 61.15 522 VAL C CA 1
ATOM 11577 C C . VAL C 1 543 ? 39.278 17.108 93.259 1.00 58.87 522 VAL C C 1
ATOM 11578 O O . VAL C 1 543 ? 38.095 17.449 93.353 1.00 68.70 522 VAL C O 1
ATOM 11582 N N . PRO C 1 544 ? 40.278 17.802 93.818 1.00 56.56 523 PRO C N 1
ATOM 11583 C CA . PRO C 1 544 ? 40.092 19.036 94.582 1.00 67.59 523 PRO C CA 1
ATOM 11584 C C . PRO C 1 544 ? 39.095 20.005 93.928 1.00 75.93 523 PRO C C 1
ATOM 11585 O O . PRO C 1 544 ? 38.092 20.379 94.550 1.00 77.93 523 PRO C O 1
ATOM 11589 N N . ALA C 1 545 ? 39.365 20.394 92.682 1.00 68.83 524 ALA C N 1
ATOM 11590 C CA . ALA C 1 545 ? 38.547 21.399 91.997 1.00 74.92 524 ALA C CA 1
ATOM 11591 C C . ALA C 1 545 ? 37.107 20.932 91.823 1.00 76.86 524 ALA C C 1
ATOM 11592 O O . ALA C 1 545 ? 36.189 21.741 91.725 1.00 86.01 524 ALA C O 1
ATOM 11594 N N . ALA C 1 546 ? 36.921 19.624 91.751 1.00 73.47 525 ALA C N 1
ATOM 11595 C CA . ALA C 1 546 ? 35.614 19.077 91.494 1.00 72.27 525 ALA C CA 1
ATOM 11596 C C . ALA C 1 546 ? 34.797 19.029 92.767 1.00 72.70 525 ALA C C 1
ATOM 11597 O O . ALA C 1 546 ? 33.618 19.370 92.762 1.00 74.62 525 ALA C O 1
ATOM 11599 N N . ARG C 1 547 ? 35.417 18.574 93.856 1.00 84.33 526 ARG C N 1
ATOM 11600 C CA . ARG C 1 547 ? 34.738 18.521 95.156 1.00 86.02 526 ARG C CA 1
ATOM 11601 C C . ARG C 1 547 ? 34.182 19.905 95.484 1.00 82.02 526 ARG C C 1
ATOM 11602 O O . ARG C 1 547 ? 32.988 20.057 95.767 1.00 85.28 526 ARG C O 1
ATOM 11610 N N . LYS C 1 548 ? 35.015 20.924 95.294 1.00 86.09 527 LYS C N 1
ATOM 11611 C CA . LYS C 1 548 ? 34.554 22.312 95.345 1.00 104.42 527 LYS C CA 1
ATOM 11612 C C . LYS C 1 548 ? 33.772 22.698 94.087 1.00 103.90 527 LYS C C 1
ATOM 11613 O O . LYS C 1 548 ? 34.271 23.442 93.237 1.00 96.45 527 LYS C O 1
ATOM 11619 N N . ALA C 1 549 ? 32.553 22.165 93.968 1.00 99.60 528 ALA C N 1
ATOM 11620 C CA . ALA C 1 549 ? 31.622 22.541 92.897 1.00 82.44 528 ALA C CA 1
ATOM 11621 C C . ALA C 1 549 ? 30.255 21.879 93.086 1.00 85.84 528 ALA C C 1
ATOM 11622 O O . ALA C 1 549 ? 29.266 22.314 92.501 1.00 89.00 528 ALA C O 1
ATOM 11624 N N . MET C 1 550 ? 30.210 20.817 93.893 1.00 92.60 529 MET C N 1
ATOM 11625 C CA . MET C 1 550 ? 29.055 19.907 93.911 1.00 98.19 529 MET C CA 1
ATOM 11626 C C . MET C 1 550 ? 27.811 20.546 94.521 1.00 91.16 529 MET C C 1
ATOM 11627 O O . MET C 1 550 ? 27.886 21.209 95.553 1.00 97.02 529 MET C O 1
ATOM 11632 N N . ALA D 1 34 ? 61.160 40.485 90.498 1.00 78.53 13 ALA D N 1
ATOM 11633 C CA . ALA D 1 34 ? 61.389 41.187 89.206 1.00 87.77 13 ALA D CA 1
ATOM 11634 C C . ALA D 1 34 ? 62.266 40.352 88.278 1.00 94.10 13 ALA D C 1
ATOM 11635 O O . ALA D 1 34 ? 63.188 40.873 87.634 1.00 98.54 13 ALA D O 1
ATOM 11637 N N . ALA D 1 35 ? 61.950 39.062 88.176 1.00 97.61 14 ALA D N 1
ATOM 11638 C CA . ALA D 1 35 ? 62.734 38.132 87.348 1.00 106.13 14 ALA D CA 1
ATOM 11639 C C . ALA D 1 35 ? 62.659 38.468 85.850 1.00 108.22 14 ALA D C 1
ATOM 11640 O O . ALA D 1 35 ? 63.657 38.361 85.138 1.00 93.53 14 ALA D O 1
ATOM 11642 N N . GLY D 1 36 ? 61.467 38.883 85.401 1.00 107.55 15 GLY D N 1
ATOM 11643 C CA . GLY D 1 36 ? 61.198 39.354 84.014 1.00 100.30 15 GLY D CA 1
ATOM 11644 C C . GLY D 1 36 ? 62.333 39.403 82.991 1.00 100.32 15 GLY D C 1
ATOM 11645 O O . GLY D 1 36 ? 62.173 38.950 81.853 1.00 96.83 15 GLY D O 1
ATOM 11646 N N . TRP D 1 37 ? 63.433 40.061 83.350 1.00 98.15 16 TRP D N 1
ATOM 11647 C CA . TRP D 1 37 ? 64.438 40.459 82.360 1.00 90.53 16 TRP D CA 1
ATOM 11648 C C . TRP D 1 37 ? 65.213 39.311 81.770 1.00 85.85 16 TRP D C 1
ATOM 11649 O O . TRP D 1 37 ? 65.523 39.315 80.580 1.00 84.77 16 TRP D O 1
ATOM 11660 N N . PHE D 1 38 ? 65.600 38.357 82.608 1.00 84.09 17 PHE D N 1
ATOM 11661 C CA . PHE D 1 38 ? 66.278 37.160 82.129 1.00 76.32 17 PHE D CA 1
ATOM 11662 C C . PHE D 1 38 ? 65.472 36.482 81.018 1.00 83.57 17 PHE D C 1
ATOM 11663 O O . PHE D 1 38 ? 66.018 36.136 79.968 1.00 77.20 17 PHE D O 1
ATOM 11671 N N . TRP D 1 39 ? 64.166 36.343 81.225 1.00 80.36 18 TRP D N 1
ATOM 11672 C CA . TRP D 1 39 ? 63.354 35.537 80.317 1.00 84.84 18 TRP D CA 1
ATOM 11673 C C . TRP D 1 39 ? 63.085 36.161 78.967 1.00 91.66 18 TRP D C 1
ATOM 11674 O O . TRP D 1 39 ? 62.820 35.442 77.999 1.00 87.50 18 TRP D O 1
ATOM 11685 N N . GLN D 1 40 ? 63.237 37.489 78.864 1.00 81.54 19 GLN D N 1
ATOM 11686 C CA . GLN D 1 40 ? 63.193 38.158 77.556 1.00 86.73 19 GLN D CA 1
ATOM 11687 C C . GLN D 1 40 ? 64.515 37.974 76.832 1.00 94.85 19 GLN D C 1
ATOM 11688 O O . GLN D 1 40 ? 64.543 37.691 75.634 1.00 87.79 19 GLN D O 1
ATOM 11694 N N . ALA D 1 41 ? 65.613 38.166 77.564 1.00 89.89 20 ALA D N 1
ATOM 11695 C CA . ALA D 1 41 ? 66.953 38.003 77.002 1.00 89.13 20 ALA D CA 1
ATOM 11696 C C . ALA D 1 41 ? 67.099 36.602 76.436 1.00 97.31 20 ALA D C 1
ATOM 11697 O O . ALA D 1 41 ? 67.938 36.348 75.563 1.00 98.42 20 ALA D O 1
ATOM 11699 N N . VAL D 1 42 ? 66.266 35.698 76.951 1.00 103.75 21 VAL D N 1
ATOM 11700 C CA . VAL D 1 42 ? 66.096 34.350 76.416 1.00 107.63 21 VAL D CA 1
ATOM 11701 C C . VAL D 1 42 ? 65.515 34.330 74.983 1.00 115.79 21 VAL D C 1
ATOM 11702 O O . VAL D 1 42 ? 65.987 33.577 74.126 1.00 124.50 21 VAL D O 1
ATOM 11706 N N . ALA D 1 43 ? 64.526 35.183 74.720 1.00 122.17 22 ALA D N 1
ATOM 11707 C CA . ALA D 1 43 ? 64.144 35.484 73.348 1.00 110.91 22 ALA D CA 1
ATOM 11708 C C . ALA D 1 43 ? 65.265 36.274 72.695 1.00 114.27 22 ALA D C 1
ATOM 11709 O O . ALA D 1 43 ? 65.697 37.296 73.227 1.00 114.66 22 ALA D O 1
ATOM 11711 N N . ARG D 1 44 ? 65.771 35.755 71.574 1.00 118.41 23 ARG D N 1
ATOM 11712 C CA . ARG D 1 44 ? 67.029 36.224 70.963 1.00 114.75 23 ARG D CA 1
ATOM 11713 C C . ARG D 1 44 ? 68.228 35.364 71.371 1.00 109.28 23 ARG D C 1
ATOM 11714 O O . ARG D 1 44 ? 68.310 34.892 72.506 1.00 105.47 23 ARG D O 1
ATOM 11722 N N . GLN D 1 45 ? 69.124 35.130 70.412 1.00 117.96 24 GLN D N 1
ATOM 11723 C CA . GLN D 1 45 ? 70.489 34.649 70.683 1.00 126.69 24 GLN D CA 1
ATOM 11724 C C . GLN D 1 45 ? 71.226 35.526 71.707 1.00 133.88 24 GLN D C 1
ATOM 11725 O O . GLN D 1 45 ? 72.385 35.259 72.041 1.00 144.98 24 GLN D O 1
ATOM 11731 N N . ASP D 1 46 ? 70.514 36.506 72.268 1.00 114.31 25 ASP D N 1
ATOM 11732 C CA . ASP D 1 46 ? 71.133 37.693 72.885 1.00 101.61 25 ASP D CA 1
ATOM 11733 C C . ASP D 1 46 ? 72.321 37.361 73.790 1.00 109.77 25 ASP D C 1
ATOM 11734 O O . ASP D 1 46 ? 72.293 37.613 75.008 1.00 101.59 25 ASP D O 1
ATOM 11739 N N . LEU D 1 47 ? 73.378 36.839 73.176 1.00 92.93 26 LEU D N 1
ATOM 11740 C CA . LEU D 1 47 ? 74.571 36.454 73.895 1.00 99.26 26 LEU D CA 1
ATOM 11741 C C . LEU D 1 47 ? 75.146 37.626 74.668 1.00 97.02 26 LEU D C 1
ATOM 11742 O O . LEU D 1 47 ? 75.198 37.593 75.893 1.00 106.98 26 LEU D O 1
ATOM 11747 N N . LYS D 1 48 ? 75.462 38.708 73.953 1.00 107.97 27 LYS D N 1
ATOM 11748 C CA . LYS D 1 48 ? 76.166 39.862 74.538 1.00 107.83 27 LYS D CA 1
ATOM 11749 C C . LYS D 1 48 ? 75.585 40.312 75.886 1.00 92.68 27 LYS D C 1
ATOM 11750 O O . LYS D 1 48 ? 76.328 40.530 76.845 1.00 81.78 27 LYS D O 1
ATOM 11756 N N . SER D 1 49 ? 74.257 40.421 75.954 1.00 86.84 28 SER D N 1
ATOM 11757 C CA . SER D 1 49 ? 73.567 40.855 77.174 1.00 90.36 28 SER D CA 1
ATOM 11758 C C . SER D 1 49 ? 73.768 39.870 78.329 1.00 97.09 28 SER D C 1
ATOM 11759 O O . SER D 1 49 ? 74.076 40.274 79.457 1.00 87.91 28 SER D O 1
ATOM 11762 N N . VAL D 1 50 ? 73.586 38.581 78.037 1.00 106.46 29 VAL D N 1
ATOM 11763 C CA . VAL D 1 50 ? 73.691 37.527 79.048 1.00 93.86 29 VAL D CA 1
ATOM 11764 C C . VAL D 1 50 ? 75.146 37.172 79.346 1.00 86.97 29 VAL D C 1
ATOM 11765 O O . VAL D 1 50 ? 75.507 36.916 80.496 1.00 74.16 29 VAL D O 1
ATOM 11769 N N . SER D 1 51 ? 75.976 37.162 78.307 1.00 82.17 30 SER D N 1
ATOM 11770 C CA . SER D 1 51 ? 77.416 37.048 78.488 1.00 94.37 30 SER D CA 1
ATOM 11771 C C . SER D 1 51 ? 77.957 38.108 79.454 1.00 98.53 30 SER D C 1
ATOM 11772 O O . SER D 1 51 ? 78.553 37.771 80.475 1.00 87.85 30 SER D O 1
ATOM 11775 N N . ASP D 1 52 ? 77.743 39.387 79.136 1.00 95.18 31 ASP D N 1
ATOM 11776 C CA . ASP D 1 52 ? 78.334 40.467 79.941 1.00 96.26 31 ASP D CA 1
ATOM 11777 C C . ASP D 1 52 ? 77.663 40.665 81.319 1.00 90.23 31 ASP D C 1
ATOM 11778 O O . ASP D 1 52 ? 78.334 41.011 82.290 1.00 91.13 31 ASP D O 1
ATOM 11783 N N . ALA D 1 53 ? 76.391 40.275 81.422 1.00 79.79 32 ALA D N 1
ATOM 11784 C CA . ALA D 1 53 ? 75.666 40.312 82.692 1.00 68.09 32 ALA D CA 1
ATOM 11785 C C . ALA D 1 53 ? 76.200 39.281 83.689 1.00 88.96 32 ALA D C 1
ATOM 11786 O O . ALA D 1 53 ? 76.275 39.548 84.887 1.00 98.33 32 ALA D O 1
ATOM 11788 N N . LEU D 1 54 ? 76.540 38.092 83.185 1.00 101.81 33 LEU D N 1
ATOM 11789 C CA . LEU D 1 54 ? 77.008 36.984 84.031 1.00 91.46 33 LEU D CA 1
ATOM 11790 C C . LEU D 1 54 ? 78.526 36.992 84.173 1.00 91.72 33 LEU D C 1
ATOM 11791 O O . LEU D 1 54 ? 79.072 36.411 85.115 1.00 87.12 33 LEU D O 1
ATOM 11796 N N . ASP D 1 55 ? 79.196 37.590 83.188 1.00 91.70 34 ASP D N 1
ATOM 11797 C CA . ASP D 1 55 ? 80.663 37.674 83.145 1.00 99.69 34 ASP D CA 1
ATOM 11798 C C . ASP D 1 55 ? 81.283 36.367 82.662 1.00 91.10 34 ASP D C 1
ATOM 11799 O O . ASP D 1 55 ? 82.415 36.032 83.023 1.00 89.61 34 ASP D O 1
ATOM 11804 N N . LEU D 1 56 ? 80.538 35.653 81.815 1.00 91.63 35 LEU D N 1
ATOM 11805 C CA . LEU D 1 56 ? 81.048 34.475 81.115 1.00 79.26 35 LEU D CA 1
ATOM 11806 C C . LEU D 1 56 ? 81.168 34.724 79.622 1.00 90.51 35 LEU D C 1
ATOM 11807 O O . LEU D 1 56 ? 80.319 35.392 79.024 1.00 87.19 35 LEU D O 1
ATOM 11812 N N . ASP D 1 57 ? 82.094 34.005 79.004 1.00 99.20 36 ASP D N 1
ATOM 11813 C CA . ASP D 1 57 ? 82.262 34.022 77.563 1.00 94.25 36 ASP D CA 1
ATOM 11814 C C . ASP D 1 57 ? 81.147 33.228 76.876 1.00 90.89 36 ASP D C 1
ATOM 11815 O O . ASP D 1 57 ? 80.315 32.612 77.539 1.00 93.50 36 ASP D O 1
ATOM 11820 N N . ALA D 1 58 ? 81.102 33.298 75.552 1.00 86.10 37 ALA D N 1
ATOM 11821 C CA . ALA D 1 58 ? 80.083 32.600 74.792 1.00 90.28 37 ALA D CA 1
ATOM 11822 C C . ALA D 1 58 ? 80.363 31.102 74.758 1.00 93.18 37 ALA D C 1
ATOM 11823 O O . ALA D 1 58 ? 79.445 30.293 74.685 1.00 93.43 37 ALA D O 1
ATOM 11825 N N . ASP D 1 59 ? 81.637 30.739 74.841 1.00 89.91 38 ASP D N 1
ATOM 11826 C CA . ASP D 1 59 ? 82.027 29.336 74.866 1.00 104.73 38 ASP D CA 1
ATOM 11827 C C . ASP D 1 59 ? 82.367 28.870 76.280 1.00 105.13 38 ASP D C 1
ATOM 11828 O O . ASP D 1 59 ? 83.255 28.034 76.474 1.00 111.19 38 ASP D O 1
ATOM 11833 N N . ALA D 1 60 ? 81.643 29.409 77.258 1.00 87.32 39 ALA D N 1
ATOM 11834 C CA . ALA D 1 60 ? 81.760 28.986 78.653 1.00 78.46 39 ALA D CA 1
ATOM 11835 C C . ALA D 1 60 ? 80.864 27.771 78.921 1.00 70.10 39 ALA D C 1
ATOM 11836 O O . ALA D 1 60 ? 79.716 27.744 78.492 1.00 66.16 39 ALA D O 1
ATOM 11838 N N . PRO D 1 61 ? 81.394 26.754 79.630 1.00 66.95 40 PRO D N 1
ATOM 11839 C CA . PRO D 1 61 ? 80.619 25.543 79.830 1.00 67.15 40 PRO D CA 1
ATOM 11840 C C . PRO D 1 61 ? 79.556 25.702 80.912 1.00 58.48 40 PRO D C 1
ATOM 11841 O O . PRO D 1 61 ? 79.729 26.492 81.846 1.00 55.32 40 PRO D O 1
ATOM 11845 N N . LEU D 1 62 ? 78.485 24.921 80.778 1.00 58.78 41 LEU D N 1
ATOM 11846 C CA . LEU D 1 62 ? 77.348 24.913 81.706 1.00 66.67 41 LEU D CA 1
ATOM 11847 C C . LEU D 1 62 ? 77.809 24.800 83.157 1.00 63.07 41 LEU D C 1
ATOM 11848 O O . LEU D 1 62 ? 77.079 25.160 84.090 1.00 64.07 41 LEU D O 1
ATOM 11853 N N . SER D 1 63 ? 78.993 24.229 83.344 1.00 67.18 42 SER D N 1
ATOM 11854 C CA . SER D 1 63 ? 79.510 23.958 84.681 1.00 64.35 42 SER D CA 1
ATOM 11855 C C . SER D 1 63 ? 80.147 25.203 85.285 1.00 62.85 42 SER D C 1
ATOM 11856 O O . SER D 1 63 ? 80.398 25.258 86.491 1.00 58.68 42 SER D O 1
ATOM 11859 N N . ALA D 1 64 ? 80.474 26.166 84.421 1.00 61.86 43 ALA D N 1
ATOM 11860 C CA . ALA D 1 64 ? 80.915 27.489 84.847 1.00 62.90 43 ALA D CA 1
ATOM 11861 C C . ALA D 1 64 ? 79.731 28.434 84.846 1.00 66.22 43 ALA D C 1
ATOM 11862 O O . ALA D 1 64 ? 79.635 29.345 85.682 1.00 79.86 43 ALA D O 1
ATOM 11864 N N . THR D 1 65 ? 78.800 28.199 83.933 1.00 64.27 44 THR D N 1
ATOM 11865 C CA . THR D 1 65 ? 77.712 29.139 83.763 1.00 67.97 44 THR D CA 1
ATOM 11866 C C . THR D 1 65 ? 76.577 28.937 84.768 1.00 74.28 44 THR D C 1
ATOM 11867 O O . THR D 1 65 ? 75.873 29.883 85.108 1.00 66.96 44 THR D O 1
ATOM 11871 N N . LEU D 1 66 ? 76.463 27.728 85.304 1.00 67.18 45 LEU D N 1
ATOM 11872 C CA . LEU D 1 66 ? 75.474 27.457 86.334 1.00 72.71 45 LEU D CA 1
ATOM 11873 C C . LEU D 1 66 ? 75.808 28.202 87.646 1.00 73.84 45 LEU D C 1
ATOM 11874 O O . LEU D 1 66 ? 74.986 28.973 88.155 1.00 65.92 45 LEU D O 1
ATOM 11879 N N . PRO D 1 67 ? 77.050 28.052 88.133 1.00 80.18 46 PRO D N 1
ATOM 11880 C CA . PRO D 1 67 ? 77.513 28.841 89.267 1.00 81.67 46 PRO D CA 1
ATOM 11881 C C . PRO D 1 67 ? 77.367 30.350 89.071 1.00 76.42 46 PRO D C 1
ATOM 11882 O O . PRO D 1 67 ? 77.057 31.069 90.023 1.00 76.24 46 PRO D O 1
ATOM 11886 N N . ALA D 1 68 ? 77.595 30.833 87.858 1.00 66.78 47 ALA D N 1
ATOM 11887 C CA . ALA D 1 68 ? 77.481 32.258 87.610 1.00 68.10 47 ALA D CA 1
ATOM 11888 C C . ALA D 1 68 ? 76.026 32.772 87.706 1.00 74.16 47 ALA D C 1
ATOM 11889 O O . ALA D 1 68 ? 75.788 33.901 88.151 1.00 80.81 47 ALA D O 1
ATOM 11891 N N . LEU D 1 69 ? 75.061 31.932 87.324 1.00 73.38 48 LEU D N 1
ATOM 11892 C CA . LEU D 1 69 ? 73.649 32.296 87.438 1.00 68.66 48 LEU D CA 1
ATOM 11893 C C . LEU D 1 69 ? 73.218 32.462 88.883 1.00 70.33 48 LEU D C 1
ATOM 11894 O O . LEU D 1 69 ? 72.373 33.297 89.186 1.00 76.65 48 LEU D O 1
ATOM 11899 N N . SER D 1 70 ? 73.753 31.632 89.773 1.00 61.29 49 SER D N 1
ATOM 11900 C CA . SER D 1 70 ? 73.350 31.701 91.170 1.00 71.50 49 SER D CA 1
ATOM 11901 C C . SER D 1 70 ? 73.974 32.911 91.861 1.00 69.47 49 SER D C 1
ATOM 11902 O O . SER D 1 70 ? 73.286 33.659 92.548 1.00 70.79 49 SER D O 1
ATOM 11905 N N . VAL D 1 71 ? 75.259 33.143 91.593 1.00 72.31 50 VAL D N 1
ATOM 11906 C CA . VAL D 1 71 ? 75.913 34.415 91.919 1.00 73.20 50 VAL D CA 1
ATOM 11907 C C . VAL D 1 71 ? 75.045 35.583 91.465 1.00 75.53 50 VAL D C 1
ATOM 11908 O O . VAL D 1 71 ? 74.681 36.454 92.260 1.00 88.43 50 VAL D O 1
ATOM 11912 N N . TRP D 1 72 ? 74.662 35.553 90.197 1.00 74.59 51 TRP D N 1
ATOM 11913 C CA . TRP D 1 72 ? 73.930 36.640 89.589 1.00 68.12 51 TRP D CA 1
ATOM 11914 C C . TRP D 1 72 ? 72.532 36.784 90.145 1.00 78.02 51 TRP D C 1
ATOM 11915 O O . TRP D 1 72 ? 72.034 37.900 90.294 1.00 80.57 51 TRP D O 1
ATOM 11926 N N . HIS D 1 73 ? 71.888 35.658 90.462 1.00 62.09 52 HIS D N 1
ATOM 11927 C CA . HIS D 1 73 ? 70.530 35.683 91.020 1.00 73.94 52 HIS D CA 1
ATOM 11928 C C . HIS D 1 73 ? 70.518 36.249 92.414 1.00 82.18 52 HIS D C 1
ATOM 11929 O O . HIS D 1 73 ? 69.720 37.131 92.727 1.00 75.92 52 HIS D O 1
ATOM 11936 N N . ARG D 1 74 ? 71.408 35.737 93.263 1.00 89.34 53 ARG D N 1
ATOM 11937 C CA . ARG D 1 74 ? 71.616 36.286 94.603 1.00 90.92 53 ARG D CA 1
ATOM 11938 C C . ARG D 1 74 ? 71.719 37.809 94.545 1.00 93.84 53 ARG D C 1
ATOM 11939 O O . ARG D 1 74 ? 71.067 38.518 95.316 1.00 84.58 53 ARG D O 1
ATOM 11947 N N . GLN D 1 75 ? 72.510 38.303 93.599 1.00 85.38 54 GLN D N 1
ATOM 11948 C CA . GLN D 1 75 ? 72.794 39.723 93.508 1.00 82.98 54 GLN D CA 1
ATOM 11949 C C . GLN D 1 75 ? 71.643 40.513 92.902 1.00 81.05 54 GLN D C 1
ATOM 11950 O O . GLN D 1 75 ? 71.665 41.744 92.883 1.00 87.70 54 GLN D O 1
ATOM 11956 N N . GLU D 1 76 ? 70.623 39.815 92.436 1.00 78.47 55 GLU D N 1
ATOM 11957 C CA . GLU D 1 76 ? 69.416 40.492 92.031 1.00 79.92 55 GLU D CA 1
ATOM 11958 C C . GLU D 1 76 ? 68.393 40.525 93.144 1.00 71.95 55 GLU D C 1
ATOM 11959 O O . GLU D 1 76 ? 67.827 41.572 93.426 1.00 67.76 55 GLU D O 1
ATOM 11965 N N . ARG D 1 77 ? 68.269 39.418 93.870 1.00 67.76 56 ARG D N 1
ATOM 11966 C CA . ARG D 1 77 ? 67.405 39.370 95.049 1.00 80.22 56 ARG D CA 1
ATOM 11967 C C . ARG D 1 77 ? 67.956 40.247 96.192 1.00 86.41 56 ARG D C 1
ATOM 11968 O O . ARG D 1 77 ? 67.193 40.842 96.950 1.00 86.25 56 ARG D O 1
ATOM 11976 N N . GLU D 1 78 ? 69.282 40.354 96.265 1.00 82.42 57 GLU D N 1
ATOM 11977 C CA . GLU D 1 78 ? 69.963 41.336 97.119 1.00 74.75 57 GLU D CA 1
ATOM 11978 C C . GLU D 1 78 ? 69.447 42.760 96.878 1.00 81.81 57 GLU D C 1
ATOM 11979 O O . GLU D 1 78 ? 69.307 43.550 97.812 1.00 76.56 57 GLU D O 1
ATOM 11985 N N . ARG D 1 79 ? 69.203 43.086 95.613 1.00 75.43 58 ARG D N 1
ATOM 11986 C CA . ARG D 1 79 ? 68.795 44.431 95.227 1.00 67.30 58 ARG D CA 1
ATOM 11987 C C . ARG D 1 79 ? 67.324 44.705 95.548 1.00 73.02 58 ARG D C 1
ATOM 11988 O O . ARG D 1 79 ? 66.955 45.825 95.883 1.00 86.56 58 ARG D O 1
ATOM 11996 N N . VAL D 1 80 ? 66.486 43.686 95.415 1.00 70.22 59 VAL D N 1
ATOM 11997 C CA . VAL D 1 80 ? 65.057 43.839 95.661 1.00 68.02 59 VAL D CA 1
ATOM 11998 C C . VAL D 1 80 ? 64.809 43.966 97.165 1.00 74.22 59 VAL D C 1
ATOM 11999 O O . VAL D 1 80 ? 64.089 44.860 97.615 1.00 78.62 59 VAL D O 1
ATOM 12003 N N . LEU D 1 81 ? 65.538 43.173 97.935 1.00 69.25 60 LEU D N 1
ATOM 12004 C CA . LEU D 1 81 ? 65.444 43.205 99.383 1.00 73.39 60 LEU D CA 1
ATOM 12005 C C . LEU D 1 81 ? 65.896 44.573 99.925 1.00 77.20 60 LEU D C 1
ATOM 12006 O O . LEU D 1 81 ? 65.317 45.086 100.885 1.00 76.66 60 LEU D O 1
ATOM 12011 N N . ALA D 1 82 ? 66.891 45.176 99.267 1.00 65.34 61 ALA D N 1
ATOM 12012 C CA . ALA D 1 82 ? 67.465 46.465 99.708 1.00 65.23 61 ALA D CA 1
ATOM 12013 C C . ALA D 1 82 ? 66.519 47.630 99.440 1.00 60.24 61 ALA D C 1
ATOM 12014 O O . ALA D 1 82 ? 66.685 48.721 99.985 1.00 52.37 61 ALA D O 1
ATOM 12016 N N . ASP D 1 83 ? 65.561 47.403 98.555 1.00 63.40 62 ASP D N 1
ATOM 12017 C CA . ASP D 1 83 ? 64.449 48.309 98.389 1.00 69.67 62 ASP D CA 1
ATOM 12018 C C . ASP D 1 83 ? 63.497 48.265 99.588 1.00 62.25 62 ASP D C 1
ATOM 12019 O O . ASP D 1 83 ? 62.880 49.267 99.934 1.00 63.20 62 ASP D O 1
ATOM 12024 N N . GLY D 1 84 ? 63.433 47.121 100.255 1.00 57.90 63 GLY D N 1
ATOM 12025 C CA . GLY D 1 84 ? 62.618 46.994 101.451 1.00 61.12 63 GLY D CA 1
ATOM 12026 C C . GLY D 1 84 ? 63.273 47.594 102.685 1.00 63.06 63 GLY D C 1
ATOM 12027 O O . GLY D 1 84 ? 62.763 47.445 103.795 1.00 67.42 63 GLY D O 1
ATOM 12028 N N . TRP D 1 85 ? 64.429 48.232 102.495 1.00 55.56 64 TRP D N 1
ATOM 12029 C CA . TRP D 1 85 ? 65.152 48.878 103.603 1.00 64.45 64 TRP D CA 1
ATOM 12030 C C . TRP D 1 85 ? 64.880 50.362 103.710 1.00 62.03 64 TRP D C 1
ATOM 12031 O O . TRP D 1 85 ? 65.238 50.986 104.710 1.00 55.68 64 TRP D O 1
ATOM 12042 N N . ARG D 1 86 ? 64.408 50.964 102.621 1.00 55.72 65 ARG D N 1
ATOM 12043 C CA . ARG D 1 86 ? 64.200 52.405 102.582 1.00 57.88 65 ARG D CA 1
ATOM 12044 C C . ARG D 1 86 ? 62.977 52.822 103.384 1.00 55.16 65 ARG D C 1
ATOM 12045 O O . ARG D 1 86 ? 61.917 52.204 103.288 1.00 44.65 65 ARG D O 1
ATOM 12053 N N . TYR D 1 87 ? 63.157 53.842 104.218 1.00 52.16 66 TYR D N 1
ATOM 12054 C CA . TYR D 1 87 ? 62.058 54.461 104.934 1.00 50.64 66 TYR D CA 1
ATOM 12055 C C . TYR D 1 87 ? 62.224 55.971 104.888 1.00 58.92 66 TYR D C 1
ATOM 12056 O O . TYR D 1 87 ? 63.312 56.494 104.584 1.00 52.17 66 TYR D O 1
ATOM 12065 N N . ARG D 1 88 ? 61.160 56.678 105.218 1.00 57.26 67 ARG D N 1
ATOM 12066 C CA . ARG D 1 88 ? 61.254 58.104 105.397 1.00 51.41 67 ARG D CA 1
ATOM 12067 C C . ARG D 1 88 ? 60.275 58.569 106.455 1.00 52.70 67 ARG D C 1
ATOM 12068 O O . ARG D 1 88 ? 59.458 57.775 106.969 1.00 43.59 67 ARG D O 1
ATOM 12076 N N . VAL D 1 89 ? 60.360 59.857 106.783 1.00 51.83 68 VAL D N 1
ATOM 12077 C CA . VAL D 1 89 ? 59.517 60.450 107.797 1.00 49.12 68 VAL D CA 1
ATOM 12078 C C . VAL D 1 89 ? 58.351 61.186 107.170 1.00 47.08 68 VAL D C 1
ATOM 12079 O O . VAL D 1 89 ? 58.533 61.992 106.269 1.00 49.59 68 VAL D O 1
ATOM 12083 N N . ASP D 1 90 ? 57.149 60.882 107.643 1.00 47.68 69 ASP D N 1
ATOM 12084 C CA . ASP D 1 90 ? 55.955 61.615 107.256 1.00 49.52 69 ASP D CA 1
ATOM 12085 C C . ASP D 1 90 ? 55.310 62.192 108.477 1.00 41.71 69 ASP D C 1
ATOM 12086 O O . ASP D 1 90 ? 55.481 61.673 109.573 1.00 50.08 69 ASP D O 1
ATOM 12091 N N . TRP D 1 91 ? 54.432 63.154 108.254 1.00 49.60 70 TRP D N 1
ATOM 12092 C CA . TRP D 1 91 ? 53.618 63.739 109.306 1.00 45.47 70 TRP D CA 1
ATOM 12093 C C . TRP D 1 91 ? 52.163 63.536 109.001 1.00 45.56 70 TRP D C 1
ATOM 12094 O O . TRP D 1 91 ? 51.746 63.703 107.858 1.00 56.38 70 TRP D O 1
ATOM 12105 N N . VAL D 1 92 ? 51.384 63.082 109.986 1.00 46.20 71 VAL D N 1
ATOM 12106 C CA . VAL D 1 92 ? 49.926 62.859 109.755 1.00 49.24 71 VAL D CA 1
ATOM 12107 C C . VAL D 1 92 ? 49.021 63.680 110.660 1.00 54.00 71 VAL D C 1
ATOM 12108 O O . VAL D 1 92 ? 49.333 63.912 111.826 1.00 58.05 71 VAL D O 1
ATOM 12112 N N . ARG D 1 93 ? 47.846 64.030 110.148 1.00 61.42 72 ARG D N 1
ATOM 12113 C CA . ARG D 1 93 ? 46.872 64.763 110.939 1.00 61.40 72 ARG D CA 1
ATOM 12114 C C . ARG D 1 93 ? 46.502 64.001 112.205 1.00 57.42 72 ARG D C 1
ATOM 12115 O O . ARG D 1 93 ? 46.276 62.797 112.161 1.00 62.17 72 ARG D O 1
ATOM 12123 N N . VAL D 1 94 ? 46.510 64.695 113.342 1.00 63.58 73 VAL D N 1
ATOM 12124 C CA . VAL D 1 94 ? 45.849 64.199 114.554 1.00 72.77 73 VAL D CA 1
ATOM 12125 C C . VAL D 1 94 ? 44.620 65.046 114.874 1.00 87.76 73 VAL D C 1
ATOM 12126 O O . VAL D 1 94 ? 44.630 66.266 114.677 1.00 78.91 73 VAL D O 1
ATOM 12130 N N . ALA D 1 95 ? 43.539 64.379 115.283 1.00 107.16 74 ALA D N 1
ATOM 12131 C CA . ALA D 1 95 ? 42.240 65.035 115.508 1.00 122.21 74 ALA D CA 1
ATOM 12132 C C . ALA D 1 95 ? 42.284 66.064 116.654 1.00 125.26 74 ALA D C 1
ATOM 12133 O O . ALA D 1 95 ? 43.117 65.957 117.561 1.00 109.10 74 ALA D O 1
ATOM 12135 N N . PRO D 1 96 ? 41.397 67.084 116.593 1.00 128.14 75 PRO D N 1
ATOM 12136 C CA . PRO D 1 96 ? 41.196 68.020 117.704 1.00 135.60 75 PRO D CA 1
ATOM 12137 C C . PRO D 1 96 ? 40.482 67.354 118.873 1.00 144.98 75 PRO D C 1
ATOM 12138 O O . PRO D 1 96 ? 40.290 66.135 118.866 1.00 147.74 75 PRO D O 1
ATOM 12142 N N . GLN D 1 97 ? 40.130 68.147 119.885 1.00 138.68 76 GLN D N 1
ATOM 12143 C CA . GLN D 1 97 ? 39.321 67.662 121.010 1.00 140.83 76 GLN D CA 1
ATOM 12144 C C . GLN D 1 97 ? 38.946 68.805 121.960 1.00 133.15 76 GLN D C 1
ATOM 12145 O O . GLN D 1 97 ? 38.296 68.589 122.986 1.00 107.03 76 GLN D O 1
ATOM 12151 N N . ARG D 1 100 ? 37.195 70.456 127.621 1.00 112.75 79 ARG D N 1
ATOM 12152 C CA . ARG D 1 100 ? 37.317 69.210 128.378 1.00 139.39 79 ARG D CA 1
ATOM 12153 C C . ARG D 1 100 ? 38.348 69.306 129.506 1.00 145.55 79 ARG D C 1
ATOM 12154 O O . ARG D 1 100 ? 38.523 68.362 130.279 1.00 155.81 79 ARG D O 1
ATOM 12162 N N . ARG D 1 101 ? 39.013 70.454 129.608 1.00 142.44 80 ARG D N 1
ATOM 12163 C CA . ARG D 1 101 ? 40.239 70.558 130.402 1.00 136.38 80 ARG D CA 1
ATOM 12164 C C . ARG D 1 101 ? 39.990 70.725 131.905 1.00 126.73 80 ARG D C 1
ATOM 12165 O O . ARG D 1 101 ? 38.852 70.936 132.352 1.00 105.38 80 ARG D O 1
ATOM 12173 N N . THR D 1 102 ? 41.063 70.547 132.673 1.00 120.94 81 THR D N 1
ATOM 12174 C CA . THR D 1 102 ? 41.097 70.879 134.085 1.00 125.72 81 THR D CA 1
ATOM 12175 C C . THR D 1 102 ? 42.356 71.722 134.421 1.00 115.49 81 THR D C 1
ATOM 12176 O O . THR D 1 102 ? 43.470 71.395 133.993 1.00 91.64 81 THR D O 1
ATOM 12180 N N . ARG D 1 103 ? 42.124 72.877 135.053 1.00 115.56 82 ARG D N 1
ATOM 12181 C CA . ARG D 1 103 ? 43.185 73.814 135.466 1.00 110.88 82 ARG D CA 1
ATOM 12182 C C . ARG D 1 103 ? 44.355 73.157 136.213 1.00 100.43 82 ARG D C 1
ATOM 12183 O O . ARG D 1 103 ? 44.148 72.330 137.100 1.00 105.05 82 ARG D O 1
ATOM 12191 N N . GLU D 1 104 ? 45.570 73.639 135.939 1.00 105.63 83 GLU D N 1
ATOM 12192 C CA . GLU D 1 104 ? 46.787 73.132 136.599 1.00 105.25 83 GLU D CA 1
ATOM 12193 C C . GLU D 1 104 ? 47.971 74.106 136.447 1.00 88.63 83 GLU D C 1
ATOM 12194 O O . GLU D 1 104 ? 47.907 75.053 135.677 1.00 90.45 83 GLU D O 1
ATOM 12200 N N . THR D 1 105 ? 49.049 73.863 137.181 1.00 77.89 84 THR D N 1
ATOM 12201 C CA . THR D 1 105 ? 50.271 74.625 136.970 1.00 77.25 84 THR D CA 1
ATOM 12202 C C . THR D 1 105 ? 51.349 73.816 136.279 1.00 75.43 84 THR D C 1
ATOM 12203 O O . THR D 1 105 ? 51.739 72.749 136.748 1.00 74.28 84 THR D O 1
ATOM 12207 N N . TRP D 1 106 ? 51.879 74.371 135.198 1.00 72.00 85 TRP D N 1
ATOM 12208 C CA . TRP D 1 106 ? 53.107 73.878 134.608 1.00 66.64 85 TRP D CA 1
ATOM 12209 C C . TRP D 1 106 ? 54.213 74.797 134.976 1.00 63.14 85 TRP D C 1
ATOM 12210 O O . TRP D 1 106 ? 54.015 75.997 135.071 1.00 67.60 85 TRP D O 1
ATOM 12221 N N . LEU D 1 107 ? 55.411 74.253 135.122 1.00 64.02 86 LEU D N 1
ATOM 12222 C CA . LEU D 1 107 ? 56.600 75.072 135.188 1.00 61.90 86 LEU D CA 1
ATOM 12223 C C . LEU D 1 107 ? 57.110 75.395 133.783 1.00 78.27 86 LEU D C 1
ATOM 12224 O O . LEU D 1 107 ? 57.002 74.576 132.862 1.00 71.14 86 LEU D O 1
ATOM 12229 N N . LEU D 1 108 ? 57.628 76.609 133.617 1.00 70.14 87 LEU D N 1
ATOM 12230 C CA . LEU D 1 108 ? 58.039 77.097 132.314 1.00 55.68 87 LEU D CA 1
ATOM 12231 C C . LEU D 1 108 ? 59.490 77.558 132.341 1.00 60.59 87 LEU D C 1
ATOM 12232 O O . LEU D 1 108 ? 59.838 78.507 133.043 1.00 68.16 87 LEU D O 1
ATOM 12237 N N . VAL D 1 109 ? 60.341 76.867 131.598 1.00 53.98 88 VAL D N 1
ATOM 12238 C CA . VAL D 1 109 ? 61.778 77.045 131.738 1.00 58.81 88 VAL D CA 1
ATOM 12239 C C . VAL D 1 109 ? 62.362 77.755 130.531 1.00 57.40 88 VAL D C 1
ATOM 12240 O O . VAL D 1 109 ? 62.255 77.269 129.400 1.00 58.41 88 VAL D O 1
ATOM 12244 N N . VAL D 1 110 ? 62.965 78.917 130.781 1.00 56.09 89 VAL D N 1
ATOM 12245 C CA . VAL D 1 110 ? 63.419 79.826 129.721 1.00 52.36 89 VAL D CA 1
ATOM 12246 C C . VAL D 1 110 ? 64.946 79.936 129.730 1.00 50.59 89 VAL D C 1
ATOM 12247 O O . VAL D 1 110 ? 65.539 80.199 130.773 1.00 52.45 89 VAL D O 1
ATOM 12251 N N . PRO D 1 111 ? 65.592 79.724 128.566 1.00 53.37 90 PRO D N 1
ATOM 12252 C CA . PRO D 1 111 ? 67.034 79.920 128.536 1.00 48.20 90 PRO D CA 1
ATOM 12253 C C . PRO D 1 111 ? 67.333 81.402 128.573 1.00 52.26 90 PRO D C 1
ATOM 12254 O O . PRO D 1 111 ? 66.410 82.201 128.476 1.00 50.52 90 PRO D O 1
ATOM 12258 N N . PRO D 1 112 ? 68.622 81.767 128.697 1.00 54.72 91 PRO D N 1
ATOM 12259 C CA . PRO D 1 112 ? 69.116 83.148 128.627 1.00 53.94 91 PRO D CA 1
ATOM 12260 C C . PRO D 1 112 ? 68.940 83.780 127.243 1.00 56.16 91 PRO D C 1
ATOM 12261 O O . PRO D 1 112 ? 68.572 84.953 127.145 1.00 68.81 91 PRO D O 1
ATOM 12265 N N . GLY D 1 113 ? 69.303 83.043 126.194 1.00 60.56 92 GLY D N 1
ATOM 12266 C CA . GLY D 1 113 ? 69.339 83.597 124.838 1.00 50.21 92 GLY D CA 1
ATOM 12267 C C . GLY D 1 113 ? 68.273 82.998 123.942 1.00 51.66 92 GLY D C 1
ATOM 12268 O O . GLY D 1 113 ? 67.667 81.987 124.283 1.00 51.52 92 GLY D O 1
ATOM 12269 N N . GLY D 1 114 ? 67.949 83.705 122.861 1.00 61.82 93 GLY D N 1
ATOM 12270 C CA . GLY D 1 114 ? 67.229 83.110 121.725 1.00 46.49 93 GLY D CA 1
ATOM 12271 C C . GLY D 1 114 ? 65.694 83.134 121.760 1.00 49.93 93 GLY D C 1
ATOM 12272 O O . GLY D 1 114 ? 65.055 82.599 120.864 1.00 55.31 93 GLY D O 1
ATOM 12273 N N . ILE D 1 115 ? 65.098 83.723 122.798 1.00 51.33 94 ILE D N 1
ATOM 12274 C CA . ILE D 1 115 ? 63.664 84.068 122.747 1.00 58.37 94 ILE D CA 1
ATOM 12275 C C . ILE D 1 115 ? 63.402 85.531 123.000 1.00 58.85 94 ILE D C 1
ATOM 12276 O O . ILE D 1 115 ? 63.911 86.109 123.961 1.00 52.90 94 ILE D O 1
ATOM 12281 N N . GLU D 1 116 ? 62.553 86.108 122.157 1.00 63.66 95 GLU D N 1
ATOM 12282 C CA . GLU D 1 116 ? 61.907 87.378 122.444 1.00 63.62 95 GLU D CA 1
ATOM 12283 C C . GLU D 1 116 ? 60.981 87.229 123.645 1.00 55.67 95 GLU D C 1
ATOM 12284 O O . GLU D 1 116 ? 60.265 86.242 123.757 1.00 59.01 95 GLU D O 1
ATOM 12290 N N . GLU D 1 117 ? 61.021 88.205 124.548 1.00 48.02 96 GLU D N 1
ATOM 12291 C CA . GLU D 1 117 ? 60.008 88.344 125.596 1.00 55.37 96 GLU D CA 1
ATOM 12292 C C . GLU D 1 117 ? 58.573 88.284 125.050 1.00 57.05 96 GLU D C 1
ATOM 12293 O O . GLU D 1 117 ? 57.670 87.730 125.694 1.00 55.51 96 GLU D O 1
ATOM 12299 N N . ALA D 1 118 ? 58.360 88.886 123.882 1.00 50.02 97 ALA D N 1
ATOM 12300 C CA . ALA D 1 118 ? 57.047 88.865 123.244 1.00 55.83 97 ALA D CA 1
ATOM 12301 C C . ALA D 1 118 ? 56.561 87.433 123.025 1.00 55.98 97 ALA D C 1
ATOM 12302 O O . ALA D 1 118 ? 55.382 87.128 123.227 1.00 61.05 97 ALA D O 1
ATOM 12304 N N . LEU D 1 119 ? 57.489 86.537 122.710 1.00 55.97 98 LEU D N 1
ATOM 12305 C CA . LEU D 1 119 ? 57.149 85.130 122.580 1.00 54.33 98 LEU D CA 1
ATOM 12306 C C . LEU D 1 119 ? 56.695 84.522 123.903 1.00 56.51 98 LEU D C 1
ATOM 12307 O O . LEU D 1 119 ? 55.687 83.824 123.948 1.00 57.80 98 LEU D O 1
ATOM 12312 N N . VAL D 1 120 ? 57.459 84.754 124.969 1.00 50.01 99 VAL D N 1
ATOM 12313 C CA . VAL D 1 120 ? 57.115 84.187 126.273 1.00 53.69 99 VAL D CA 1
ATOM 12314 C C . VAL D 1 120 ? 55.715 84.627 126.711 1.00 55.92 99 VAL D C 1
ATOM 12315 O O . VAL D 1 120 ? 54.877 83.799 127.062 1.00 61.35 99 VAL D O 1
ATOM 12319 N N . GLU D 1 121 ? 55.421 85.907 126.517 1.00 59.99 100 GLU D N 1
ATOM 12320 C CA . GLU D 1 121 ? 54.135 86.471 126.897 1.00 60.58 100 GLU D CA 1
ATOM 12321 C C . GLU D 1 121 ? 52.941 85.857 126.124 1.00 65.69 100 GLU D C 1
ATOM 12322 O O . GLU D 1 121 ? 51.933 85.465 126.735 1.00 64.55 100 GLU D O 1
ATOM 12328 N N . ARG D 1 122 ? 53.078 85.737 124.797 1.00 60.16 101 ARG D N 1
ATOM 12329 C CA . ARG D 1 122 ? 52.092 85.011 123.967 1.00 66.19 101 ARG D CA 1
ATOM 12330 C C . ARG D 1 122 ? 51.833 83.578 124.458 1.00 72.02 101 ARG D C 1
ATOM 12331 O O . ARG D 1 122 ? 50.716 83.071 124.341 1.00 70.08 101 ARG D O 1
ATOM 12339 N N . LEU D 1 123 ? 52.887 82.897 124.904 1.00 68.19 102 LEU D N 1
ATOM 12340 C CA . LEU D 1 123 ? 52.752 81.523 125.379 1.00 73.44 102 LEU D CA 1
ATOM 12341 C C . LEU D 1 123 ? 52.068 81.455 126.730 1.00 67.60 102 LEU D C 1
ATOM 12342 O O . LEU D 1 123 ? 51.223 80.590 126.960 1.00 63.64 102 LEU D O 1
ATOM 12347 N N . THR D 1 124 ? 52.469 82.335 127.642 1.00 65.87 103 THR D N 1
ATOM 12348 C CA . THR D 1 124 ? 51.913 82.332 128.976 1.00 67.19 103 THR D CA 1
ATOM 12349 C C . THR D 1 124 ? 50.421 82.592 128.903 1.00 76.10 103 THR D C 1
ATOM 12350 O O . THR D 1 124 ? 49.638 81.961 129.611 1.00 80.63 103 THR D O 1
ATOM 12354 N N . ASP D 1 125 ? 50.012 83.398 127.935 1.00 74.68 104 ASP D N 1
ATOM 12355 C CA . ASP D 1 125 ? 48.623 83.781 127.853 1.00 76.88 104 ASP D CA 1
ATOM 12356 C C . ASP D 1 125 ? 47.762 82.866 126.988 1.00 68.57 104 ASP D C 1
ATOM 12357 O O . ASP D 1 125 ? 46.612 82.615 127.321 1.00 69.46 104 ASP D O 1
ATOM 12362 N N . ALA D 1 126 ? 48.369 82.238 125.982 1.00 67.55 105 ALA D N 1
ATOM 12363 C CA . ALA D 1 126 ? 47.751 81.072 125.325 1.00 73.39 105 ALA D CA 1
ATOM 12364 C C . ALA D 1 126 ? 47.608 79.865 126.277 1.00 80.11 105 ALA D C 1
ATOM 12365 O O . ALA D 1 126 ? 46.626 79.109 126.203 1.00 67.60 105 ALA D O 1
ATOM 12367 N N . LEU D 1 127 ? 48.579 79.709 127.178 1.00 71.48 106 LEU D N 1
ATOM 12368 C CA . LEU D 1 127 ? 48.526 78.674 128.207 1.00 74.65 106 LEU D CA 1
ATOM 12369 C C . LEU D 1 127 ? 47.563 78.997 129.349 1.00 80.66 106 LEU D C 1
ATOM 12370 O O . LEU D 1 127 ? 46.956 78.093 129.907 1.00 77.56 106 LEU D O 1
ATOM 12375 N N . ASN D 1 128 ? 47.474 80.270 129.744 1.00 81.99 107 ASN D N 1
ATOM 12376 C CA . ASN D 1 128 ? 46.500 80.661 130.773 1.00 86.80 107 ASN D CA 1
ATOM 12377 C C . ASN D 1 128 ? 45.073 80.554 130.262 1.00 84.71 107 ASN D C 1
ATOM 12378 O O . ASN D 1 128 ? 44.145 80.368 131.039 1.00 95.08 107 ASN D O 1
ATOM 12383 N N . THR D 1 129 ? 44.905 80.680 128.950 1.00 82.54 108 THR D N 1
ATOM 12384 C CA . THR D 1 129 ? 43.580 80.668 128.344 1.00 77.11 108 THR D CA 1
ATOM 12385 C C . THR D 1 129 ? 42.936 79.287 128.451 1.00 83.29 108 THR D C 1
ATOM 12386 O O . THR D 1 129 ? 41.743 79.175 128.734 1.00 97.36 108 THR D O 1
ATOM 12390 N N . ARG D 1 130 ? 43.754 78.241 128.331 1.00 78.29 109 ARG D N 1
ATOM 12391 C CA . ARG D 1 130 ? 43.258 76.861 128.392 1.00 92.83 109 ARG D CA 1
ATOM 12392 C C . ARG D 1 130 ? 43.364 76.250 129.800 1.00 96.05 109 ARG D C 1
ATOM 12393 O O . ARG D 1 130 ? 43.107 75.062 129.990 1.00 105.21 109 ARG D O 1
ATOM 12401 N N . GLY D 1 131 ? 43.723 77.070 130.783 1.00 82.69 110 GLY D N 1
ATOM 12402 C CA . GLY D 1 131 ? 43.630 76.666 132.185 1.00 95.52 110 GLY D CA 1
ATOM 12403 C C . GLY D 1 131 ? 44.929 76.117 132.742 1.00 95.14 110 GLY D C 1
ATOM 12404 O O . GLY D 1 131 ? 44.927 75.362 133.716 1.00 92.02 110 GLY D O 1
ATOM 12405 N N . ILE D 1 132 ? 46.034 76.479 132.098 1.00 86.48 111 ILE D N 1
ATOM 12406 C CA . ILE D 1 132 ? 47.367 76.173 132.589 1.00 79.85 111 ILE D CA 1
ATOM 12407 C C . ILE D 1 132 ? 47.955 77.460 133.139 1.00 86.63 111 ILE D C 1
ATOM 12408 O O . ILE D 1 132 ? 48.230 78.382 132.385 1.00 99.98 111 ILE D O 1
ATOM 12413 N N . SER D 1 133 ? 48.078 77.554 134.454 1.00 81.10 112 SER D N 1
ATOM 12414 C CA . SER D 1 133 ? 48.864 78.625 135.054 1.00 79.53 112 SER D CA 1
ATOM 12415 C C . SER D 1 133 ? 50.339 78.297 134.919 1.00 78.16 112 SER D C 1
ATOM 12416 O O . SER D 1 133 ? 50.700 77.137 134.777 1.00 82.70 112 SER D O 1
ATOM 12419 N N . THR D 1 134 ? 51.188 79.322 134.934 1.00 70.30 113 THR D N 1
ATOM 12420 C CA . THR D 1 134 ? 52.601 79.135 134.632 1.00 68.73 113 THR D CA 1
ATOM 12421 C C . THR D 1 134 ? 53.509 79.769 135.664 1.00 67.49 113 THR D C 1
ATOM 12422 O O . THR D 1 134 ? 53.458 80.968 135.891 1.00 70.71 113 THR D O 1
ATOM 12426 N N . LEU D 1 135 ? 54.424 78.974 136.196 1.00 70.13 114 LEU D N 1
ATOM 12427 C CA . LEU D 1 135 ? 55.551 79.503 136.941 1.00 74.75 114 LEU D CA 1
ATOM 12428 C C . LEU D 1 135 ? 56.741 79.672 136.019 1.00 70.34 114 LEU D C 1
ATOM 12429 O O . LEU D 1 135 ? 57.127 78.746 135.326 1.00 78.58 114 LEU D O 1
ATOM 12434 N N . ARG D 1 136 ? 57.301 80.867 135.985 1.00 64.72 115 ARG D N 1
ATOM 12435 C CA . ARG D 1 136 ? 58.399 81.137 135.086 1.00 60.57 115 ARG D CA 1
ATOM 12436 C C . ARG D 1 136 ? 59.725 81.090 135.818 1.00 58.16 115 ARG D C 1
ATOM 12437 O O . ARG D 1 136 ? 59.936 81.826 136.781 1.00 64.47 115 ARG D O 1
ATOM 12445 N N . LEU D 1 137 ? 60.618 80.210 135.360 1.00 66.78 116 LEU D N 1
ATOM 12446 C CA . LEU D 1 137 ? 61.984 80.134 135.898 1.00 64.77 116 LEU D CA 1
ATOM 12447 C C . LEU D 1 137 ? 63.033 80.518 134.854 1.00 67.15 116 LEU D C 1
ATOM 12448 O O . LEU D 1 137 ? 63.105 79.922 133.763 1.00 67.31 116 LEU D O 1
ATOM 12453 N N . ASP D 1 138 ? 63.882 81.475 135.217 1.00 63.47 117 ASP D N 1
ATOM 12454 C CA . ASP D 1 138 ? 64.976 81.887 134.363 1.00 62.93 117 ASP D CA 1
ATOM 12455 C C . ASP D 1 138 ? 66.299 81.224 134.728 1.00 65.11 117 ASP D C 1
ATOM 12456 O O . ASP D 1 138 ? 66.885 81.498 135.773 1.00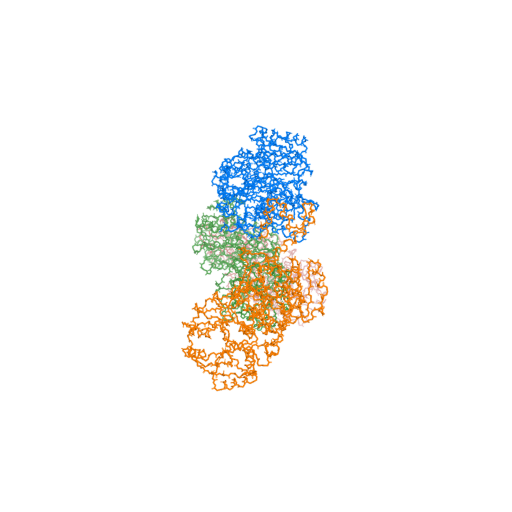 78.92 117 ASP D O 1
ATOM 12461 N N . VAL D 1 139 ? 66.745 80.337 133.853 1.00 58.65 118 VAL D N 1
ATOM 12462 C CA . VAL D 1 139 ? 68.008 79.639 134.009 1.00 65.98 118 VAL D CA 1
ATOM 12463 C C . VAL D 1 139 ? 69.202 80.543 133.638 1.00 67.27 118 VAL D C 1
ATOM 12464 O O . VAL D 1 139 ? 69.220 81.147 132.564 1.00 67.62 118 VAL D O 1
ATOM 12468 N N . PRO D 1 140 ? 70.219 80.600 134.515 1.00 62.77 119 PRO D N 1
ATOM 12469 C CA . PRO D 1 140 ? 71.432 81.354 134.228 1.00 73.95 119 PRO D CA 1
ATOM 12470 C C . PRO D 1 140 ? 72.250 80.662 133.143 1.00 69.49 119 PRO D C 1
ATOM 12471 O O . PRO D 1 140 ? 72.127 79.457 132.966 1.00 67.98 119 PRO D O 1
ATOM 12475 N N . PRO D 1 141 ? 73.116 81.411 132.444 1.00 66.97 120 PRO D N 1
ATOM 12476 C CA . PRO D 1 141 ? 73.913 80.738 131.412 1.00 75.00 120 PRO D CA 1
ATOM 12477 C C . PRO D 1 141 ? 74.648 79.513 131.980 1.00 80.61 120 PRO D C 1
ATOM 12478 O O . PRO D 1 141 ? 74.968 79.485 133.171 1.00 88.79 120 PRO D O 1
ATOM 12482 N N . ALA D 1 142 ? 74.839 78.487 131.144 1.00 72.08 121 ALA D N 1
ATOM 12483 C CA . ALA D 1 142 ? 75.741 77.354 131.455 1.00 76.21 121 ALA D CA 1
ATOM 12484 C C . ALA D 1 142 ? 75.474 76.661 132.804 1.00 77.61 121 ALA D C 1
ATOM 12485 O O . ALA D 1 142 ? 76.391 76.122 133.419 1.00 74.47 121 ALA D O 1
ATOM 12487 N N . ALA D 1 143 ? 74.211 76.602 133.210 1.00 74.60 122 ALA D N 1
ATOM 12488 C CA . ALA D 1 143 ? 73.852 76.024 134.495 1.00 67.70 122 ALA D CA 1
ATOM 12489 C C . ALA D 1 143 ? 74.235 74.556 134.554 1.00 79.46 122 ALA D C 1
ATOM 12490 O O . ALA D 1 143 ? 74.177 73.854 133.554 1.00 82.77 122 ALA D O 1
ATOM 12492 N N . THR D 1 144 ? 74.584 74.088 135.745 1.00 84.60 123 THR D N 1
ATOM 12493 C CA . THR D 1 144 ? 74.705 72.663 135.994 1.00 76.36 123 THR D CA 1
ATOM 12494 C C . THR D 1 144 ? 73.353 72.070 136.365 1.00 74.55 123 THR D C 1
ATOM 12495 O O . THR D 1 144 ? 72.479 72.767 136.895 1.00 73.84 123 THR D O 1
ATOM 12499 N N . SER D 1 145 ? 73.209 70.768 136.142 1.00 65.15 124 SER D N 1
ATOM 12500 C CA . SER D 1 145 ? 72.060 70.021 136.652 1.00 69.43 124 SER D CA 1
ATOM 12501 C C . SER D 1 145 ? 71.799 70.265 138.141 1.00 71.93 124 SER D C 1
ATOM 12502 O O . SER D 1 145 ? 70.673 70.564 138.532 1.00 63.63 124 SER D O 1
ATOM 12505 N N . GLY D 1 146 ? 72.845 70.149 138.964 1.00 73.05 125 GLY D N 1
ATOM 12506 C CA . GLY D 1 146 ? 72.746 70.444 140.400 1.00 65.81 125 GLY D CA 1
ATOM 12507 C C . GLY D 1 146 ? 72.046 71.761 140.717 1.00 71.54 125 GLY D C 1
ATOM 12508 O O . GLY D 1 146 ? 71.098 71.800 141.514 1.00 62.73 125 GLY D O 1
ATOM 12509 N N . GLU D 1 147 ? 72.521 72.843 140.102 1.00 64.59 126 GLU D N 1
ATOM 12510 C CA . GLU D 1 147 ? 71.855 74.137 140.205 1.00 70.73 126 GLU D CA 1
ATOM 12511 C C . GLU D 1 147 ? 70.389 74.033 139.817 1.00 74.25 126 GLU D C 1
ATOM 12512 O O . GLU D 1 147 ? 69.504 74.502 140.550 1.00 62.71 126 GLU D O 1
ATOM 12518 N N . LEU D 1 148 ? 70.132 73.436 138.651 1.00 59.04 127 LEU D N 1
ATOM 12519 C CA . LEU D 1 148 ? 68.765 73.241 138.173 1.00 53.83 127 LEU D CA 1
ATOM 12520 C C . LEU D 1 148 ? 67.957 72.346 139.113 1.00 59.41 127 LEU D C 1
ATOM 12521 O O . LEU D 1 148 ? 66.815 72.660 139.447 1.00 62.86 127 LEU D O 1
ATOM 12526 N N . ALA D 1 149 ? 68.557 71.226 139.524 1.00 61.86 128 ALA D N 1
ATOM 12527 C CA . ALA D 1 149 ? 68.049 70.419 140.643 1.00 67.98 128 ALA D CA 1
ATOM 12528 C C . ALA D 1 149 ? 67.527 71.245 141.821 1.00 67.06 128 ALA D C 1
ATOM 12529 O O . ALA D 1 149 ? 66.409 71.024 142.288 1.00 59.12 128 ALA D O 1
ATOM 12531 N N . THR D 1 150 ? 68.337 72.172 142.330 1.00 65.78 129 THR D N 1
ATOM 12532 C CA . THR D 1 150 ? 67.882 72.961 143.468 1.00 70.18 129 THR D CA 1
ATOM 12533 C C . THR D 1 150 ? 66.586 73.690 143.115 1.00 84.93 129 THR D C 1
ATOM 12534 O O . THR D 1 150 ? 65.595 73.602 143.843 1.00 93.96 129 THR D O 1
ATOM 12538 N N . GLU D 1 151 ? 66.566 74.387 141.987 1.00 85.71 130 GLU D N 1
ATOM 12539 C CA . GLU D 1 151 ? 65.440 75.267 141.734 1.00 89.02 130 GLU D CA 1
ATOM 12540 C C . GLU D 1 151 ? 64.186 74.546 141.247 1.00 78.19 130 GLU D C 1
ATOM 12541 O O . GLU D 1 151 ? 63.072 74.966 141.559 1.00 66.28 130 GLU D O 1
ATOM 12547 N N . LEU D 1 152 ? 64.376 73.380 140.625 1.00 76.72 131 LEU D N 1
ATOM 12548 C CA . LEU D 1 152 ? 63.282 72.423 140.402 1.00 78.53 131 LEU D CA 1
ATOM 12549 C C . LEU D 1 152 ? 62.664 71.933 141.713 1.00 84.14 131 LEU D C 1
ATOM 12550 O O . LEU D 1 152 ? 61.437 71.814 141.827 1.00 83.40 131 LEU D O 1
ATOM 12555 N N . ARG D 1 153 ? 63.517 71.627 142.691 1.00 83.32 132 ARG D N 1
ATOM 12556 C CA . ARG D 1 153 ? 63.053 71.229 144.022 1.00 88.29 132 ARG D CA 1
ATOM 12557 C C . ARG D 1 153 ? 62.125 72.273 144.630 1.00 88.67 132 ARG D C 1
ATOM 12558 O O . ARG D 1 153 ? 60.989 71.964 145.005 1.00 69.43 132 ARG D O 1
ATOM 12566 N N . ALA D 1 154 ? 62.618 73.512 144.714 1.00 82.16 133 ALA D N 1
ATOM 12567 C CA . ALA D 1 154 ? 61.880 74.613 145.329 1.00 77.95 133 ALA D CA 1
ATOM 12568 C C . ALA D 1 154 ? 60.579 74.877 144.595 1.00 81.49 133 ALA D C 1
ATOM 12569 O O . ALA D 1 154 ? 59.541 75.091 145.212 1.00 89.37 133 ALA D O 1
ATOM 12571 N N . ALA D 1 155 ? 60.652 74.861 143.269 1.00 87.61 134 ALA D N 1
ATOM 12572 C CA . ALA D 1 155 ? 59.483 75.020 142.415 1.00 85.72 134 ALA D CA 1
ATOM 12573 C C . ALA D 1 155 ? 58.379 74.000 142.712 1.00 82.17 134 ALA D C 1
ATOM 12574 O O . ALA D 1 155 ? 57.194 74.346 142.735 1.00 85.98 134 ALA D O 1
ATOM 12576 N N . ALA D 1 156 ? 58.770 72.747 142.940 1.00 83.07 135 ALA D N 1
ATOM 12577 C CA . ALA D 1 156 ? 57.798 71.664 143.142 1.00 89.58 135 ALA D CA 1
ATOM 12578 C C . ALA D 1 156 ? 57.354 71.472 144.603 1.00 91.51 135 ALA D C 1
ATOM 12579 O O . ALA D 1 156 ? 56.391 70.753 144.869 1.00 90.90 135 ALA D O 1
ATOM 12581 N N . ASP D 1 157 ? 58.069 72.085 145.544 1.00 90.13 136 ASP D N 1
ATOM 12582 C CA . ASP D 1 157 ? 57.617 72.110 146.936 1.00 90.93 136 ASP D CA 1
ATOM 12583 C C . ASP D 1 157 ? 56.578 73.204 147.147 1.00 98.41 136 ASP D C 1
ATOM 12584 O O . ASP D 1 157 ? 55.609 73.022 147.892 1.00 95.54 136 ASP D O 1
ATOM 12589 N N . GLY D 1 158 ? 56.781 74.333 146.469 1.00 91.58 137 GLY D N 1
ATOM 12590 C CA . GLY D 1 158 ? 55.932 75.504 146.633 1.00 83.14 137 GLY D CA 1
ATOM 12591 C C . GLY D 1 158 ? 54.661 75.448 145.806 1.00 97.29 137 GLY D C 1
ATOM 12592 O O . GLY D 1 158 ? 53.808 76.327 145.915 1.00 101.23 137 GLY D O 1
ATOM 12593 N N . ASP D 1 159 ? 54.511 74.388 145.010 1.00 107.23 138 ASP D N 1
ATOM 12594 C CA . ASP D 1 159 ? 53.380 74.281 144.075 1.00 108.66 138 ASP D CA 1
ATOM 12595 C C . ASP D 1 159 ? 53.087 72.822 143.670 1.00 90.85 138 ASP D C 1
ATOM 12596 O O . ASP D 1 159 ? 53.986 71.980 143.684 1.00 89.69 138 ASP D O 1
ATOM 12601 N N . PRO D 1 160 ? 51.818 72.518 143.324 1.00 84.65 139 PRO D N 1
ATOM 12602 C CA . PRO D 1 160 ? 51.552 71.240 142.698 1.00 88.53 139 PRO D CA 1
ATOM 12603 C C . PRO D 1 160 ? 51.784 71.308 141.179 1.00 89.59 139 PRO D C 1
ATOM 12604 O O . PRO D 1 160 ? 50.913 71.772 140.433 1.00 75.01 139 PRO D O 1
ATOM 12608 N N . VAL D 1 161 ? 52.969 70.892 140.742 1.00 73.68 140 VAL D N 1
ATOM 12609 C CA . VAL D 1 161 ? 53.421 71.154 139.379 1.00 79.96 140 VAL D CA 1
ATOM 12610 C C . VAL D 1 161 ? 53.238 69.935 138.485 1.00 80.12 140 VAL D C 1
ATOM 12611 O O . VAL D 1 161 ? 53.952 68.944 138.635 1.00 79.39 140 VAL D O 1
ATOM 12615 N N . LYS D 1 162 ? 52.354 70.042 137.495 1.00 68.90 141 LYS D N 1
ATOM 12616 C CA . LYS D 1 162 ? 51.940 68.863 136.715 1.00 77.93 141 LYS D CA 1
ATOM 12617 C C . LYS D 1 162 ? 52.837 68.532 135.503 1.00 71.45 141 LYS D C 1
ATOM 12618 O O . LYS D 1 162 ? 52.647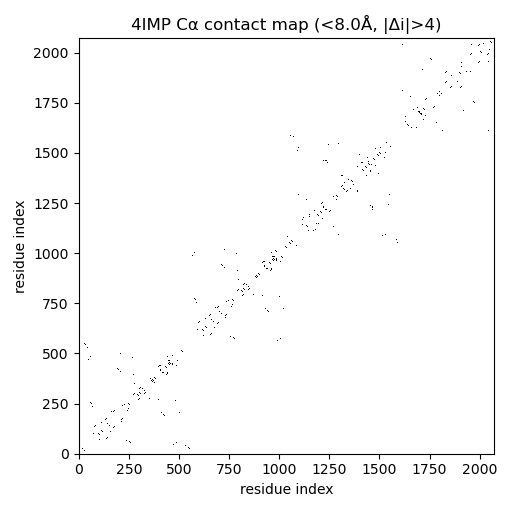 67.502 134.854 1.00 71.06 141 LYS D O 1
ATOM 12624 N N . ALA D 1 163 ? 53.791 69.413 135.197 1.00 72.12 142 ALA D N 1
ATOM 12625 C CA . ALA D 1 163 ? 54.695 69.229 134.041 1.00 66.74 142 ALA D CA 1
ATOM 12626 C C . ALA D 1 163 ? 55.634 70.418 133.880 1.00 62.26 142 ALA D C 1
ATOM 12627 O O . ALA D 1 163 ? 55.374 71.496 134.399 1.00 65.31 142 ALA D O 1
ATOM 12629 N N . ILE D 1 164 ? 56.768 70.183 133.239 1.00 60.27 143 ILE D N 1
ATOM 12630 C CA . ILE D 1 164 ? 57.644 71.267 132.815 1.00 67.52 143 ILE D CA 1
ATOM 12631 C C . ILE D 1 164 ? 57.398 71.536 131.332 1.00 61.82 143 ILE D C 1
ATOM 12632 O O . ILE D 1 164 ? 57.045 70.623 130.580 1.00 62.53 143 ILE D O 1
ATOM 12637 N N . LEU D 1 165 ? 57.474 72.806 130.946 1.00 57.72 144 LEU D N 1
ATOM 12638 C CA . LEU D 1 165 ? 57.498 73.181 129.537 1.00 53.10 144 LEU D CA 1
ATOM 12639 C C . LEU D 1 165 ? 58.756 73.971 129.248 1.00 54.04 144 LEU D C 1
ATOM 12640 O O . LEU D 1 165 ? 58.980 75.025 129.833 1.00 60.55 144 LEU D O 1
ATOM 12645 N N . SER D 1 166 ? 59.639 73.395 128.450 1.00 54.28 145 SER D N 1
ATOM 12646 C CA . SER D 1 166 ? 60.967 73.938 128.297 1.00 50.94 145 SER D CA 1
ATOM 12647 C C . SER D 1 166 ? 61.089 74.617 126.972 1.00 50.75 145 SER D C 1
ATOM 12648 O O . SER D 1 166 ? 60.707 74.055 125.955 1.00 53.21 145 SER D O 1
ATOM 12651 N N . LEU D 1 167 ? 61.703 75.796 126.976 1.00 48.07 146 LEU D N 1
ATOM 12652 C CA . LEU D 1 167 ? 61.949 76.548 125.759 1.00 42.02 146 LEU D CA 1
ATOM 12653 C C . LEU D 1 167 ? 63.435 76.622 125.459 1.00 45.40 146 LEU D C 1
ATOM 12654 O O . LEU D 1 167 ? 63.860 77.421 124.640 1.00 52.36 146 LEU D O 1
ATOM 12659 N N . THR D 1 168 ? 64.219 75.777 126.116 1.00 45.57 147 THR D N 1
ATOM 12660 C CA . THR D 1 168 ? 65.682 75.899 126.099 1.00 44.93 147 THR D CA 1
ATOM 12661 C C . THR D 1 168 ? 66.256 75.617 124.711 1.00 48.22 147 THR D C 1
ATOM 12662 O O . THR D 1 168 ? 67.262 76.203 124.316 1.00 51.13 147 THR D O 1
ATOM 12666 N N . ALA D 1 169 ? 65.621 74.702 123.984 1.00 56.19 148 ALA D N 1
ATOM 12667 C CA . ALA D 1 169 ? 66.132 74.261 122.693 1.00 47.80 148 ALA D CA 1
ATOM 12668 C C . ALA D 1 169 ? 66.205 75.397 121.713 1.00 49.29 148 ALA D C 1
ATOM 12669 O O . ALA D 1 169 ? 66.941 75.326 120.732 1.00 55.19 148 ALA D O 1
ATOM 12671 N N . LEU D 1 170 ? 65.405 76.435 121.956 1.00 51.59 149 LEU D N 1
ATOM 12672 C CA . LEU D 1 170 ? 65.432 77.644 121.140 1.00 48.89 149 LEU D CA 1
ATOM 12673 C C . LEU D 1 170 ? 66.754 78.423 121.277 1.00 54.08 149 LEU D C 1
ATOM 12674 O O . LEU D 1 170 ? 67.163 79.120 120.351 1.00 52.82 149 LEU D O 1
ATOM 12679 N N . ASP D 1 171 ? 67.448 78.257 122.404 1.00 58.33 150 ASP D N 1
ATOM 12680 C CA . ASP D 1 171 ? 68.756 78.917 122.589 1.00 61.92 150 ASP D CA 1
ATOM 12681 C C . ASP D 1 171 ? 69.879 78.254 121.785 1.00 52.62 150 ASP D C 1
ATOM 12682 O O . ASP D 1 171 ? 70.600 77.409 122.304 1.00 57.96 150 ASP D O 1
ATOM 12687 N N . GLU D 1 172 ? 70.087 78.731 120.559 1.00 49.36 151 GLU D N 1
ATOM 12688 C CA . GLU D 1 172 ? 70.971 78.058 119.591 1.00 49.30 151 GLU D CA 1
ATOM 12689 C C . GLU D 1 172 ? 72.455 78.457 119.731 1.00 51.50 151 GLU D C 1
ATOM 12690 O O . GLU D 1 172 ? 73.333 77.780 119.206 1.00 54.54 151 GLU D O 1
ATOM 12696 N N . ARG D 1 173 ? 72.717 79.635 120.282 1.00 58.76 152 ARG D N 1
ATOM 12697 C CA . ARG D 1 173 ? 74.092 80.093 120.397 1.00 51.96 152 ARG D CA 1
ATOM 12698 C C . ARG D 1 173 ? 74.857 79.178 121.348 1.00 60.75 152 ARG D C 1
ATOM 12699 O O . ARG D 1 173 ? 74.310 78.740 122.372 1.00 64.23 152 ARG D O 1
ATOM 12707 N N . PRO D 1 174 ? 76.072 78.767 120.949 1.00 61.19 153 PRO D N 1
ATOM 12708 C CA . PRO D 1 174 ? 76.846 77.873 121.821 1.00 63.91 153 PRO D CA 1
ATOM 12709 C C . PRO D 1 174 ? 77.300 78.591 123.092 1.00 65.57 153 PRO D C 1
ATOM 12710 O O . PRO D 1 174 ? 77.170 79.807 123.197 1.00 65.31 153 PRO D O 1
ATOM 12714 N N . HIS D 1 175 ? 77.940 77.880 123.999 1.00 77.68 154 HIS D N 1
ATOM 12715 C CA . HIS D 1 175 ? 78.708 78.583 124.998 1.00 82.09 154 HIS D CA 1
ATOM 12716 C C . HIS D 1 175 ? 80.093 78.921 124.539 1.00 93.00 154 HIS D C 1
ATOM 12717 O O . HIS D 1 175 ? 80.714 78.151 123.807 1.00 95.24 154 HIS D O 1
ATOM 12724 N N . PRO D 1 176 ? 80.591 80.110 124.926 1.00 102.92 155 PRO D N 1
ATOM 12725 C CA . PRO D 1 176 ? 82.021 80.340 124.772 1.00 97.32 155 PRO D CA 1
ATOM 12726 C C . PRO D 1 176 ? 82.862 79.257 125.478 1.00 86.25 155 PRO D C 1
ATOM 12727 O O . PRO D 1 176 ? 83.871 78.813 124.931 1.00 77.97 155 PRO D O 1
ATOM 12731 N N . GLU D 1 177 ? 82.383 78.766 126.625 1.00 94.05 156 GLU D N 1
ATOM 12732 C CA . GLU D 1 177 ? 83.090 77.705 127.370 1.00 107.39 156 GLU D CA 1
ATOM 12733 C C . GLU D 1 177 ? 83.040 76.312 126.702 1.00 104.92 156 GLU D C 1
ATOM 12734 O O . GLU D 1 177 ? 83.471 75.321 127.298 1.00 108.20 156 GLU D O 1
ATOM 12740 N N . CYS D 1 178 ? 82.588 76.257 125.445 1.00 95.55 157 CYS D N 1
ATOM 12741 C CA . CYS D 1 178 ? 82.205 74.983 124.824 1.00 89.16 157 CYS D CA 1
ATOM 12742 C C . CYS D 1 178 ? 81.604 75.170 123.434 1.00 83.70 157 CYS D C 1
ATOM 12743 O O . CYS D 1 178 ? 80.426 74.897 123.218 1.00 79.06 157 CYS D O 1
ATOM 12746 N N . LYS D 1 179 ? 82.425 75.597 122.485 1.00 79.43 158 LYS D N 1
ATOM 12747 C CA . LYS D 1 179 ? 81.921 76.302 121.304 1.00 75.48 158 LYS D CA 1
ATOM 12748 C C . LYS D 1 179 ? 81.060 75.431 120.357 1.00 84.17 158 LYS D C 1
ATOM 12749 O O . LYS D 1 179 ? 80.301 75.952 119.547 1.00 84.12 158 LYS D O 1
ATOM 12755 N N . ASP D 1 180 ? 81.156 74.117 120.470 1.00 80.02 159 ASP D N 1
ATOM 12756 C CA . ASP D 1 180 ? 80.488 73.269 119.499 1.00 77.12 159 ASP D CA 1
ATOM 12757 C C . ASP D 1 180 ? 79.231 72.595 120.037 1.00 76.97 159 ASP D C 1
ATOM 12758 O O . ASP D 1 180 ? 78.712 71.660 119.435 1.00 89.12 159 ASP D O 1
ATOM 12763 N N . VAL D 1 181 ? 78.706 73.117 121.133 1.00 68.65 160 VAL D N 1
ATOM 12764 C CA . VAL D 1 181 ? 77.459 72.610 121.683 1.00 65.87 160 VAL D CA 1
ATOM 12765 C C . VAL D 1 181 ? 76.478 73.752 121.888 1.00 65.11 160 VAL D C 1
ATOM 12766 O O . VAL D 1 181 ? 76.768 74.705 122.613 1.00 80.14 160 VAL D O 1
ATOM 12770 N N . PRO D 1 182 ? 75.360 73.725 121.152 1.00 62.47 161 PRO D N 1
ATOM 12771 C CA . PRO D 1 182 ? 74.349 74.750 121.372 1.00 65.86 161 PRO D CA 1
ATOM 12772 C C . PRO D 1 182 ? 73.937 74.827 122.834 1.00 59.73 161 PRO D C 1
ATOM 12773 O O . PRO D 1 182 ? 73.429 73.866 123.392 1.00 53.86 161 PRO D O 1
ATOM 12777 N N . SER D 1 183 ? 74.153 75.982 123.430 1.00 64.27 162 SER D N 1
ATOM 12778 C CA . SER D 1 183 ? 73.785 76.243 124.806 1.00 58.54 162 SER D CA 1
ATOM 12779 C C . SER D 1 183 ? 72.463 75.575 125.264 1.00 59.72 162 SER D C 1
ATOM 12780 O O . SER D 1 183 ? 72.406 74.982 126.346 1.00 72.44 162 SER D O 1
ATOM 12783 N N . GLY D 1 184 ? 71.406 75.698 124.463 1.00 51.59 163 GLY D N 1
ATOM 12784 C CA . GLY D 1 184 ? 70.091 75.175 124.851 1.00 55.02 163 GLY D CA 1
ATOM 12785 C C . GLY D 1 184 ? 69.977 73.650 124.835 1.00 54.36 163 GLY D C 1
ATOM 12786 O O . GLY D 1 184 ? 69.086 73.067 125.470 1.00 52.25 163 GLY D O 1
ATOM 12787 N N . ILE D 1 185 ? 70.849 73.002 124.086 1.00 45.61 164 ILE D N 1
ATOM 12788 C CA . ILE D 1 185 ? 70.894 71.551 124.091 1.00 52.83 164 ILE D CA 1
ATOM 12789 C C . ILE D 1 185 ? 71.559 71.074 125.385 1.00 53.51 164 ILE D C 1
ATOM 12790 O O . ILE D 1 185 ? 71.079 70.144 126.042 1.00 53.90 164 ILE D O 1
ATOM 12795 N N . ALA D 1 186 ? 72.579 71.808 125.811 1.00 56.21 165 ALA D N 1
ATOM 12796 C CA . ALA D 1 186 ? 73.217 71.577 127.104 1.00 55.09 165 ALA D CA 1
ATOM 12797 C C . ALA D 1 186 ? 72.256 71.832 128.273 1.00 50.52 165 ALA D C 1
ATOM 12798 O O . ALA D 1 186 ? 72.231 71.087 129.238 1.00 58.65 165 ALA D O 1
ATOM 12800 N N . LEU D 1 187 ? 71.420 72.840 128.153 1.00 56.38 166 LEU D N 1
ATOM 12801 C CA . LEU D 1 187 ? 70.376 73.004 129.131 1.00 55.18 166 LEU D CA 1
ATOM 12802 C C . LEU D 1 187 ? 69.396 71.864 129.104 1.00 57.27 166 LEU D C 1
ATOM 12803 O O . LEU D 1 187 ? 68.984 71.384 130.157 1.00 61.53 166 LEU D O 1
ATOM 12808 N N . LEU D 1 188 ? 69.032 71.395 127.909 1.00 50.51 167 LEU D N 1
ATOM 12809 C CA . LEU D 1 188 ? 68.116 70.243 127.831 1.00 54.56 167 LEU D CA 1
ATOM 12810 C C . LEU D 1 188 ? 68.733 69.071 128.593 1.00 56.23 167 LEU D C 1
ATOM 12811 O O . LEU D 1 188 ? 68.073 68.430 129.410 1.00 47.84 167 LEU D O 1
ATOM 12816 N N . LEU D 1 189 ? 70.005 68.800 128.297 1.00 51.93 168 LEU D N 1
ATOM 12817 C CA . LEU D 1 189 ? 70.753 67.728 128.932 1.00 54.49 168 LEU D CA 1
ATOM 12818 C C . LEU D 1 189 ? 70.762 67.926 130.448 1.00 59.92 168 LEU D C 1
ATOM 12819 O O . LEU D 1 189 ? 70.222 67.098 131.190 1.00 50.61 168 LEU D O 1
ATOM 12824 N N . ASN D 1 190 ? 71.309 69.053 130.906 1.00 51.88 169 ASN D N 1
ATOM 12825 C CA . ASN D 1 190 ? 71.412 69.293 132.349 1.00 51.91 169 ASN D CA 1
ATOM 12826 C C . ASN D 1 190 ? 70.045 69.258 133.018 1.00 53.42 169 ASN D C 1
ATOM 12827 O O . ASN D 1 190 ? 69.945 69.107 134.215 1.00 69.06 169 ASN D O 1
ATOM 12832 N N . LEU D 1 191 ? 68.995 69.391 132.225 1.00 57.44 170 LEU D N 1
ATOM 12833 C CA . LEU D 1 191 ? 67.648 69.503 132.748 1.00 54.56 170 LEU D CA 1
ATOM 12834 C C . LEU D 1 191 ? 67.003 68.119 132.885 1.00 56.09 170 LEU D C 1
ATOM 12835 O O . LEU D 1 191 ? 66.201 67.886 133.791 1.00 63.97 170 LEU D O 1
ATOM 12840 N N . VAL D 1 192 ? 67.360 67.199 131.988 1.00 48.05 171 VAL D N 1
ATOM 12841 C CA . VAL D 1 192 ? 66.874 65.814 132.079 1.00 54.70 171 VAL D CA 1
ATOM 12842 C C . VAL D 1 192 ? 67.520 65.093 133.274 1.00 59.40 171 VAL D C 1
ATOM 12843 O O . VAL D 1 192 ? 66.839 64.432 134.053 1.00 57.30 171 VAL D O 1
ATOM 12847 N N . LYS D 1 193 ? 68.837 65.239 133.400 1.00 59.06 172 LYS D N 1
ATOM 12848 C CA . LYS D 1 193 ? 69.560 64.819 134.585 1.00 62.76 172 LYS D CA 1
ATOM 12849 C C . LYS D 1 193 ? 68.957 65.438 135.845 1.00 65.73 172 LYS D C 1
ATOM 12850 O O . LYS D 1 193 ? 68.832 64.774 136.875 1.00 70.25 172 LYS D O 1
ATOM 12856 N N . ALA D 1 194 ? 68.546 66.697 135.739 1.00 63.94 173 ALA D N 1
ATOM 12857 C CA . ALA D 1 194 ? 68.168 67.489 136.907 1.00 66.34 173 ALA D CA 1
ATOM 12858 C C . ALA D 1 194 ? 66.918 66.962 137.602 1.00 62.81 173 ALA D C 1
ATOM 12859 O O . ALA D 1 194 ? 66.806 67.041 138.818 1.00 72.24 173 ALA D O 1
ATOM 12861 N N . LEU D 1 195 ? 65.960 66.480 136.823 1.00 65.39 174 LEU D N 1
ATOM 12862 C CA . LEU D 1 195 ? 64.834 65.730 137.374 1.00 74.07 174 LEU D CA 1
ATOM 12863 C C . LEU D 1 195 ? 65.330 64.397 137.911 1.00 75.91 174 LEU D C 1
ATOM 12864 O O . LEU D 1 195 ? 64.632 63.712 138.679 1.00 73.04 174 LEU D O 1
ATOM 12869 N N . GLY D 1 196 ? 66.524 64.017 137.468 1.00 68.76 175 GLY D N 1
ATOM 12870 C CA . GLY D 1 196 ? 67.206 62.855 137.997 1.00 82.26 175 GLY D CA 1
ATOM 12871 C C . GLY D 1 196 ? 67.573 63.076 139.442 1.00 83.87 175 GLY D C 1
ATOM 12872 O O . GLY D 1 196 ? 66.878 62.610 140.338 1.00 72.31 175 GLY D O 1
ATOM 12873 N N . GLU D 1 197 ? 68.593 63.903 139.663 1.00 83.73 176 GLU D N 1
ATOM 12874 C CA . GLU D 1 197 ? 68.998 64.310 141.012 1.00 86.31 176 GLU D CA 1
ATOM 12875 C C . GLU D 1 197 ? 67.801 64.697 141.894 1.00 81.64 176 GLU D C 1
ATOM 12876 O O . GLU D 1 197 ? 67.524 64.037 142.888 1.00 89.88 176 GLU D O 1
ATOM 12882 N N . ALA D 1 198 ? 67.090 65.755 141.501 1.00 77.91 177 ALA D N 1
ATOM 12883 C CA . ALA D 1 198 ? 65.952 66.277 142.273 1.00 80.00 177 ALA D CA 1
ATOM 12884 C C . ALA D 1 198 ? 64.841 65.249 142.491 1.00 85.35 177 ALA D C 1
ATOM 12885 O O . ALA D 1 198 ? 64.005 65.412 143.384 1.00 82.34 177 ALA D O 1
ATOM 12887 N N . ASP D 1 199 ? 64.823 64.210 141.655 1.00 88.60 178 ASP D N 1
ATOM 12888 C CA . ASP D 1 199 ? 63.772 63.189 141.696 1.00 90.32 178 ASP D CA 1
ATOM 12889 C C . ASP D 1 199 ? 62.372 63.806 141.702 1.00 93.04 178 ASP D C 1
ATOM 12890 O O . ASP D 1 199 ? 61.802 64.058 142.761 1.00 90.13 178 ASP D O 1
ATOM 12895 N N . LEU D 1 200 ? 61.809 64.039 140.521 1.00 99.08 179 LEU D N 1
ATOM 12896 C CA . LEU D 1 200 ? 60.489 64.670 140.453 1.00 93.99 179 LEU D CA 1
ATOM 12897 C C . LEU D 1 200 ? 59.424 63.883 139.677 1.00 94.38 179 LEU D C 1
ATOM 12898 O O . LEU D 1 200 ? 58.235 63.935 140.018 1.00 79.37 179 LEU D O 1
ATOM 12903 N N . ARG D 1 201 ? 59.855 63.111 138.682 1.00 96.18 180 ARG D N 1
ATOM 12904 C CA . ARG D 1 201 ? 58.933 62.255 137.932 1.00 105.07 180 ARG D CA 1
ATOM 12905 C C . ARG D 1 201 ? 57.778 63.092 137.365 1.00 100.74 180 ARG D C 1
ATOM 12906 O O . ARG D 1 201 ? 56.613 62.692 137.407 1.00 106.17 180 ARG D O 1
ATOM 12914 N N . ILE D 1 202 ? 58.116 64.272 136.868 1.00 85.16 181 ILE D N 1
ATOM 12915 C CA . ILE D 1 202 ? 57.146 65.137 136.224 1.00 81.77 181 ILE D CA 1
ATOM 12916 C C . ILE D 1 202 ? 57.516 65.277 134.725 1.00 70.62 181 ILE D C 1
ATOM 12917 O O . ILE D 1 202 ? 58.701 65.349 134.385 1.00 78.41 181 ILE D O 1
ATOM 12922 N N . PRO D 1 203 ? 56.531 65.091 133.829 1.00 60.15 182 PRO D N 1
ATOM 12923 C CA . PRO D 1 203 ? 56.858 65.026 132.409 1.00 64.15 182 PRO D CA 1
ATOM 12924 C C . PRO D 1 203 ? 57.442 66.344 131.900 1.00 64.54 182 PRO D C 1
ATOM 12925 O O . PRO D 1 203 ? 56.996 67.421 132.298 1.00 63.83 182 PRO D O 1
ATOM 12929 N N . LEU D 1 204 ? 58.428 66.248 131.024 1.00 51.20 183 LEU D N 1
ATOM 12930 C CA . LEU D 1 204 ? 59.052 67.419 130.447 1.00 56.51 183 LEU D CA 1
ATOM 12931 C C . LEU D 1 204 ? 58.733 67.573 128.923 1.00 59.65 183 LEU D C 1
ATOM 12932 O O . LEU D 1 204 ? 59.012 66.682 128.126 1.00 55.48 183 LEU D O 1
ATOM 12937 N N . TRP D 1 205 ? 58.110 68.691 128.553 1.00 56.79 184 TRP D N 1
ATOM 12938 C CA . TRP D 1 205 ? 57.782 68.969 127.147 1.00 53.29 184 TRP D CA 1
ATOM 12939 C C . TRP D 1 205 ? 58.713 69.956 126.529 1.00 45.31 184 TRP D C 1
ATOM 12940 O O . TRP D 1 205 ? 58.851 71.075 127.017 1.00 49.26 184 TRP D O 1
ATOM 12951 N N . THR D 1 206 ? 59.340 69.575 125.430 1.00 43.00 185 THR D N 1
ATOM 12952 C CA . THR D 1 206 ? 60.317 70.453 124.781 1.00 45.96 185 THR D CA 1
ATOM 12953 C C . THR D 1 206 ? 59.749 71.150 123.543 1.00 44.46 185 THR D C 1
ATOM 12954 O O . THR D 1 206 ? 59.219 70.497 122.636 1.00 48.54 185 THR D O 1
ATOM 12958 N N . ILE D 1 207 ? 59.847 72.476 123.521 1.00 44.54 186 ILE D N 1
ATOM 12959 C CA . ILE D 1 207 ? 59.393 73.265 122.385 1.00 46.23 186 ILE D CA 1
ATOM 12960 C C . ILE D 1 207 ? 60.569 73.631 121.488 1.00 49.47 186 ILE D C 1
ATOM 12961 O O . ILE D 1 207 ? 61.678 73.868 121.972 1.00 57.13 186 ILE D O 1
ATOM 12966 N N . THR D 1 208 ? 60.349 73.523 120.180 1.00 51.72 187 THR D N 1
ATOM 12967 C CA . THR D 1 208 ? 61.300 73.989 119.169 1.00 46.42 187 THR D CA 1
ATOM 12968 C C . THR D 1 208 ? 60.543 74.826 118.128 1.00 46.55 187 THR D C 1
ATOM 12969 O O . THR D 1 208 ? 59.313 74.915 118.176 1.00 49.59 187 THR D O 1
ATOM 12973 N N . ARG D 1 209 ? 61.277 75.463 117.217 1.00 48.11 188 ARG D N 1
ATOM 12974 C CA . ARG D 1 209 ? 60.653 76.173 116.105 1.00 46.97 188 ARG D CA 1
ATOM 12975 C C . ARG D 1 209 ? 61.444 76.066 114.799 1.00 48.88 188 ARG D C 1
ATOM 12976 O O . ARG D 1 209 ? 62.515 76.662 114.654 1.00 50.34 188 ARG D O 1
ATOM 12984 N N . GLY D 1 210 ? 60.898 75.333 113.838 1.00 41.97 189 GLY D N 1
ATOM 12985 C CA . GLY D 1 210 ? 61.592 75.107 112.581 1.00 42.60 189 GLY D CA 1
ATOM 12986 C C . GLY D 1 210 ? 62.613 73.975 112.646 1.00 49.30 189 GLY D C 1
ATOM 12987 O O . GLY D 1 210 ? 63.547 73.932 111.844 1.00 49.53 189 GLY D O 1
ATOM 12988 N N . ALA D 1 211 ? 62.420 73.050 113.594 1.00 42.40 190 ALA D N 1
ATOM 12989 C CA . ALA D 1 211 ? 63.341 71.915 113.794 1.00 43.44 190 ALA D CA 1
ATOM 12990 C C . ALA D 1 211 ? 63.054 70.750 112.839 1.00 50.03 190 ALA D C 1
ATOM 12991 O O . ALA D 1 211 ? 63.947 69.940 112.530 1.00 50.56 190 ALA D O 1
ATOM 12993 N N . VAL D 1 212 ? 61.786 70.600 112.473 1.00 51.64 191 VAL D N 1
ATOM 12994 C CA . VAL D 1 212 ? 61.386 69.600 111.498 1.00 43.19 191 VAL D CA 1
ATOM 12995 C C . VAL D 1 212 ? 60.772 70.261 110.277 1.00 45.08 191 VAL D C 1
ATOM 12996 O O . VAL D 1 212 ? 60.263 71.377 110.347 1.00 51.44 191 VAL D O 1
ATOM 13000 N N . LYS D 1 213 ? 60.861 69.576 109.154 1.00 42.59 192 LYS D N 1
ATOM 13001 C CA . LYS D 1 213 ? 60.030 69.856 108.023 1.00 44.42 192 LYS D CA 1
ATOM 13002 C C . LYS D 1 213 ? 58.793 68.965 108.068 1.00 48.21 192 LYS D C 1
ATOM 13003 O O . LYS D 1 213 ? 58.868 67.779 107.769 1.00 50.91 192 LYS D O 1
ATOM 13009 N N . ALA D 1 214 ? 57.655 69.538 108.440 1.00 45.96 193 ALA D N 1
ATOM 13010 C CA . ALA D 1 214 ? 56.443 68.746 108.613 1.00 49.16 193 ALA D CA 1
ATOM 13011 C C . ALA D 1 214 ? 55.486 68.793 107.412 1.00 51.78 193 ALA D C 1
ATOM 13012 O O . ALA D 1 214 ? 54.562 67.983 107.322 1.00 66.69 193 ALA D O 1
ATOM 13014 N N . GLY D 1 215 ? 55.736 69.706 106.476 1.00 52.74 194 GLY D N 1
ATOM 13015 C CA . GLY D 1 215 ? 55.144 69.626 105.132 1.00 42.66 194 GLY D CA 1
ATOM 13016 C C . GLY D 1 215 ? 55.845 70.545 104.144 1.00 46.85 194 GLY D C 1
ATOM 13017 O O . GLY D 1 215 ? 56.652 71.384 104.537 1.00 54.08 194 GLY D O 1
ATOM 13018 N N . PRO D 1 216 ? 55.513 70.422 102.852 1.00 50.34 195 PRO D N 1
ATOM 13019 C CA . PRO D 1 216 ? 56.128 71.373 101.949 1.00 44.05 195 PRO D CA 1
ATOM 13020 C C . PRO D 1 216 ? 55.571 72.747 102.272 1.00 51.78 195 PRO D C 1
ATOM 13021 O O . PRO D 1 216 ? 54.419 72.852 102.682 1.00 69.75 195 PRO D O 1
ATOM 13025 N N . ALA D 1 217 ? 56.417 73.763 102.249 1.00 54.06 196 ALA D N 1
ATOM 13026 C CA . ALA D 1 217 ? 56.034 75.082 102.772 1.00 57.67 196 ALA D CA 1
ATOM 13027 C C . ALA D 1 217 ? 56.900 75.495 103.948 1.00 53.39 196 ALA D C 1
ATOM 13028 O O . ALA D 1 217 ? 57.199 76.678 104.113 1.00 57.35 196 ALA D O 1
ATOM 13030 N N . ASP D 1 218 ? 57.296 74.521 104.772 1.00 52.02 197 ASP D N 1
ATOM 13031 C CA . ASP D 1 218 ? 58.277 74.764 105.827 1.00 56.44 197 ASP D CA 1
ATOM 13032 C C . ASP D 1 218 ? 59.666 74.965 105.225 1.00 58.80 197 ASP D C 1
ATOM 13033 O O . ASP D 1 218 ? 60.275 74.017 104.726 1.00 67.08 197 ASP D O 1
ATOM 13038 N N . ARG D 1 219 ? 60.149 76.207 105.256 1.00 61.47 198 ARG D N 1
ATOM 13039 C CA . ARG D 1 219 ? 61.505 76.535 104.792 1.00 61.61 198 ARG D CA 1
ATOM 13040 C C . ARG D 1 219 ? 62.336 77.225 105.886 1.00 51.14 198 ARG D C 1
ATOM 13041 O O . ARG D 1 219 ? 63.523 77.408 105.736 1.00 58.29 198 ARG D O 1
ATOM 13049 N N . LEU D 1 220 ? 61.698 77.599 106.982 1.00 54.50 199 LEU D N 1
ATOM 13050 C CA . LEU D 1 220 ? 62.409 78.209 108.098 1.00 57.05 199 LEU D CA 1
ATOM 13051 C C . LEU D 1 220 ? 62.990 77.112 108.998 1.00 58.40 199 LEU D C 1
ATOM 13052 O O . LEU D 1 220 ? 62.420 76.776 110.032 1.00 59.18 199 LEU D O 1
ATOM 13057 N N . LEU D 1 221 ? 64.074 76.498 108.544 1.00 51.37 200 LEU D N 1
ATOM 13058 C CA . LEU D 1 221 ? 64.574 75.274 109.156 1.00 48.38 200 LEU D CA 1
ATOM 13059 C C . LEU D 1 221 ? 65.822 75.517 110.009 1.00 49.68 200 LEU D C 1
ATOM 13060 O O . LEU D 1 221 ? 66.828 76.039 109.513 1.00 42.41 200 LEU D O 1
ATOM 13065 N N . ARG D 1 222 ? 65.782 75.009 111.250 1.00 44.46 201 ARG D N 1
ATOM 13066 C CA . ARG D 1 222 ? 66.828 75.245 112.254 1.00 43.88 201 ARG D CA 1
ATOM 13067 C C . ARG D 1 222 ? 67.541 73.936 112.667 1.00 48.91 201 ARG D C 1
ATOM 13068 O O . ARG D 1 222 ? 67.055 73.185 113.543 1.00 47.03 201 ARG D O 1
ATOM 13076 N N . PRO D 1 223 ? 68.693 73.657 112.040 1.00 51.17 202 PRO D N 1
ATOM 13077 C CA . PRO D 1 223 ? 69.343 72.372 112.250 1.00 49.31 202 PRO D CA 1
ATOM 13078 C C . PRO D 1 223 ? 69.779 72.156 113.714 1.00 49.56 202 PRO D C 1
ATOM 13079 O O . PRO D 1 223 ? 69.628 71.047 114.240 1.00 48.02 202 PRO D O 1
ATOM 13083 N N . MET D 1 224 ? 70.218 73.230 114.382 1.00 43.63 203 MET D N 1
ATOM 13084 C CA . MET D 1 224 ? 70.623 73.168 115.787 1.00 40.46 203 MET D CA 1
ATOM 13085 C C . MET D 1 224 ? 69.500 72.747 116.712 1.00 41.66 203 MET D C 1
ATOM 13086 O O . MET D 1 224 ? 69.728 72.056 117.697 1.00 46.58 203 MET D O 1
ATOM 13091 N N . GLN D 1 225 ? 68.286 73.170 116.420 1.00 43.36 204 GLN D N 1
ATOM 13092 C CA . GLN D 1 225 ? 67.172 72.757 117.256 1.00 38.18 204 GLN D CA 1
ATOM 13093 C C . GLN D 1 225 ? 66.735 71.314 117.011 1.00 39.10 204 GLN D C 1
ATOM 13094 O O . GLN D 1 225 ? 66.130 70.705 117.867 1.00 48.63 204 GLN D O 1
ATOM 13100 N N . ALA D 1 226 ? 67.062 70.762 115.847 1.00 39.61 205 ALA D N 1
ATOM 13101 C CA . ALA D 1 226 ? 66.797 69.348 115.588 1.00 39.60 205 ALA D CA 1
ATOM 13102 C C . ALA D 1 226 ? 67.542 68.427 116.557 1.00 44.63 205 ALA D C 1
ATOM 13103 O O . ALA D 1 226 ? 67.111 67.308 116.805 1.00 44.77 205 ALA D O 1
ATOM 13105 N N . GLN D 1 227 ? 68.667 68.893 117.083 1.00 41.44 206 GLN D N 1
ATOM 13106 C CA . GLN D 1 227 ? 69.396 68.136 118.097 1.00 44.35 206 GLN D CA 1
ATOM 13107 C C . GLN D 1 227 ? 68.544 67.813 119.317 1.00 41.79 206 GLN D C 1
ATOM 13108 O O . GLN D 1 227 ? 68.574 66.690 119.824 1.00 44.49 206 GLN D O 1
ATOM 13114 N N . ALA D 1 228 ? 67.720 68.763 119.736 1.00 37.49 207 ALA D N 1
ATOM 13115 C CA . ALA D 1 228 ? 66.696 68.470 120.743 1.00 38.24 207 ALA D CA 1
ATOM 13116 C C . ALA D 1 228 ? 65.863 67.246 120.413 1.00 38.39 207 ALA D C 1
ATOM 13117 O O . ALA D 1 228 ? 65.317 66.614 121.295 1.00 51.44 207 ALA D O 1
ATOM 13119 N N . TRP D 1 229 ? 65.666 66.975 119.135 1.00 49.38 208 TRP D N 1
ATOM 13120 C CA . TRP D 1 229 ? 64.783 65.882 118.756 1.00 46.47 208 TRP D CA 1
ATOM 13121 C C . TRP D 1 229 ? 65.551 64.586 118.755 1.00 38.43 208 TRP D C 1
ATOM 13122 O O . TRP D 1 229 ? 65.023 63.535 119.111 1.00 36.67 208 TRP D O 1
ATOM 13133 N N . GLY D 1 230 ? 66.832 64.670 118.420 1.00 42.83 209 GLY D N 1
ATOM 13134 C CA . GLY D 1 230 ? 67.651 63.482 118.242 1.00 44.33 209 GLY D CA 1
ATOM 13135 C C . GLY D 1 230 ? 67.952 62.971 119.611 1.00 50.86 209 GLY D C 1
ATOM 13136 O O . GLY D 1 230 ? 67.876 61.777 119.876 1.00 55.94 209 GLY D O 1
ATOM 13137 N N . LEU D 1 231 ? 68.110 63.908 120.527 1.00 49.79 210 LEU D N 1
ATOM 13138 C CA . LEU D 1 231 ? 68.361 63.576 121.892 1.00 51.67 210 LEU D CA 1
ATOM 13139 C C . LEU D 1 231 ? 67.085 63.325 122.711 1.00 59.47 210 LEU D C 1
ATOM 13140 O O . LEU D 1 231 ? 67.064 62.464 123.578 1.00 61.35 210 LEU D O 1
ATOM 13145 N N . GLY D 1 232 ? 66.033 64.088 122.450 1.00 52.39 211 GLY D N 1
ATOM 13146 C CA . GLY D 1 232 ? 64.806 63.958 123.235 1.00 51.27 211 GLY D CA 1
ATOM 13147 C C . GLY D 1 232 ? 64.145 62.606 123.045 1.00 52.06 211 GLY D C 1
ATOM 13148 O O . GLY D 1 232 ? 63.440 62.114 123.929 1.00 48.74 211 GLY D O 1
ATOM 13149 N N . ARG D 1 233 ? 64.355 62.015 121.874 1.00 50.14 212 ARG D N 1
ATOM 13150 C CA . ARG D 1 233 ? 63.785 60.708 121.554 1.00 54.48 212 ARG D CA 1
ATOM 13151 C C . ARG D 1 233 ? 64.441 59.600 122.397 1.00 52.84 212 ARG D C 1
ATOM 13152 O O . ARG D 1 233 ? 63.798 58.630 122.800 1.00 46.62 212 ARG D O 1
ATOM 13160 N N . VAL D 1 234 ? 65.736 59.737 122.600 1.00 47.33 213 VAL D N 1
ATOM 13161 C CA . VAL D 1 234 ? 66.493 58.813 123.389 1.00 50.94 213 VAL D CA 1
ATOM 13162 C C . VAL D 1 234 ? 66.143 58.965 124.878 1.00 57.27 213 VAL D C 1
ATOM 13163 O O . VAL D 1 234 ? 65.972 57.973 125.585 1.00 56.88 213 VAL D O 1
ATOM 13167 N N . ALA D 1 235 ? 65.893 60.205 125.301 1.00 52.63 214 ALA D N 1
ATOM 13168 C CA . ALA D 1 235 ? 65.395 60.466 126.647 1.00 53.61 214 ALA D CA 1
ATOM 13169 C C . ALA D 1 235 ? 64.075 59.751 126.911 1.00 56.73 214 ALA D C 1
ATOM 13170 O O . ALA D 1 235 ? 63.798 59.344 128.041 1.00 53.99 214 ALA D O 1
ATOM 13172 N N . ALA D 1 236 ? 63.235 59.653 125.884 1.00 55.01 215 ALA D N 1
ATOM 13173 C CA . ALA D 1 236 ? 61.941 58.989 126.036 1.00 60.59 215 ALA D CA 1
ATOM 13174 C C . ALA D 1 236 ? 62.200 57.529 126.320 1.00 62.49 215 ALA D C 1
ATOM 13175 O O . ALA D 1 236 ? 61.477 56.898 127.092 1.00 64.25 215 ALA D O 1
ATOM 13177 N N . LEU D 1 237 ? 63.297 57.023 125.762 1.00 56.07 216 LEU D N 1
ATOM 13178 C CA . LEU D 1 237 ? 63.646 55.618 125.887 1.00 62.10 216 LEU D CA 1
ATOM 13179 C C . LEU D 1 237 ? 64.269 55.318 127.248 1.00 59.08 216 LEU D C 1
ATOM 13180 O O . LEU D 1 237 ? 63.916 54.331 127.899 1.00 61.80 216 LEU D O 1
ATOM 13185 N N . GLU D 1 238 ? 65.104 56.236 127.724 1.00 56.34 217 GLU D N 1
ATOM 13186 C CA . GLU D 1 238 ? 65.863 56.012 128.947 1.00 55.17 217 GLU D CA 1
ATOM 13187 C C . GLU D 1 238 ? 65.156 56.512 130.207 1.00 55.01 217 GLU D C 1
ATOM 13188 O O . GLU D 1 238 ? 65.434 56.040 131.301 1.00 62.85 217 GLU D O 1
ATOM 13194 N N . HIS D 1 239 ? 64.224 57.442 130.047 1.00 57.91 218 HIS D N 1
ATOM 13195 C CA . HIS D 1 239 ? 63.500 57.991 131.185 1.00 54.54 218 HIS D CA 1
ATOM 13196 C C . HIS D 1 239 ? 62.066 58.290 130.830 1.00 61.04 218 HIS D C 1
ATOM 13197 O O . HIS D 1 239 ? 61.683 59.450 130.679 1.00 67.47 218 HIS D O 1
ATOM 13204 N N . PRO D 1 240 ? 61.245 57.238 130.703 1.00 62.86 219 PRO D N 1
ATOM 13205 C CA . PRO D 1 240 ? 59.831 57.384 130.326 1.00 63.81 219 PRO D CA 1
ATOM 13206 C C . PRO D 1 240 ? 59.048 58.268 131.294 1.00 66.46 219 PRO D C 1
ATOM 13207 O O . PRO D 1 240 ? 57.986 58.779 130.944 1.00 77.29 219 PRO D O 1
ATOM 13211 N N . GLU D 1 241 ? 59.594 58.460 132.486 1.00 73.29 220 GLU D N 1
ATOM 13212 C CA . GLU D 1 241 ? 58.860 59.015 133.617 1.00 71.50 220 GLU D CA 1
ATOM 13213 C C . GLU D 1 241 ? 59.037 60.513 133.568 1.00 72.39 220 GLU D C 1
ATOM 13214 O O . GLU D 1 241 ? 58.274 61.282 134.168 1.00 81.07 220 GLU D O 1
ATOM 13220 N N . ARG D 1 242 ? 60.069 60.928 132.862 1.00 69.58 221 ARG D N 1
ATOM 13221 C CA . ARG D 1 242 ? 60.525 62.290 132.941 1.00 72.85 221 ARG D CA 1
ATOM 13222 C C . ARG D 1 242 ? 60.231 63.047 131.649 1.00 59.16 221 ARG D C 1
ATOM 13223 O O . ARG D 1 242 ? 60.374 64.266 131.591 1.00 71.21 221 ARG D O 1
ATOM 13231 N N . TRP D 1 243 ? 59.682 62.336 130.666 1.00 56.90 222 TRP D N 1
ATOM 13232 C CA . TRP D 1 243 ? 59.615 62.841 129.290 1.00 58.06 222 TRP D CA 1
ATOM 13233 C C . TRP D 1 243 ? 58.217 62.954 128.759 1.00 55.07 222 TRP D C 1
ATOM 13234 O O . TRP D 1 243 ? 57.573 61.949 128.454 1.00 63.47 222 TRP D O 1
ATOM 13245 N N . GLY D 1 244 ? 57.757 64.185 128.583 1.00 61.17 223 GLY D N 1
ATOM 13246 C CA . GLY D 1 244 ? 56.463 64.434 127.962 1.00 58.35 223 GLY D CA 1
ATOM 13247 C C . GLY D 1 244 ? 56.522 64.202 126.468 1.00 60.94 223 GLY D C 1
ATOM 13248 O O . GLY D 1 244 ? 56.096 63.156 125.978 1.00 58.99 223 GLY D O 1
ATOM 13249 N N . GLY D 1 245 ? 57.079 65.172 125.746 1.00 54.23 224 GLY D N 1
ATOM 13250 C CA . GLY D 1 245 ? 57.436 64.975 124.353 1.00 55.88 224 GLY D CA 1
ATOM 13251 C C . GLY D 1 245 ? 57.999 66.212 123.668 1.00 57.28 224 GLY D C 1
ATOM 13252 O O . GLY D 1 245 ? 58.468 67.159 124.331 1.00 48.97 224 GLY D O 1
ATOM 13253 N N . LEU D 1 246 ? 57.971 66.186 122.333 1.00 41.06 225 LEU D N 1
ATOM 13254 C CA . LEU D 1 246 ? 58.491 67.268 121.516 1.00 45.47 225 LEU D CA 1
ATOM 13255 C C . LEU D 1 246 ? 57.402 67.890 120.647 1.00 46.93 225 LEU D C 1
ATOM 13256 O O . LEU D 1 246 ? 56.564 67.182 120.063 1.00 44.16 225 LEU D O 1
ATOM 13261 N N . ILE D 1 247 ? 57.451 69.215 120.537 1.00 47.24 226 ILE D N 1
ATOM 13262 C CA . ILE D 1 247 ? 56.508 69.972 119.723 1.00 45.68 226 ILE D CA 1
ATOM 13263 C C . ILE D 1 247 ? 57.223 71.095 118.966 1.00 41.13 226 ILE D C 1
ATOM 13264 O O . ILE D 1 247 ? 58.008 71.850 119.547 1.00 36.86 226 ILE D O 1
ATOM 13269 N N . ASP D 1 248 ? 57.024 71.136 117.655 1.00 37.79 227 ASP D N 1
ATOM 13270 C CA . ASP D 1 248 ? 57.607 72.183 116.834 1.00 40.18 227 ASP D CA 1
ATOM 13271 C C . ASP D 1 248 ? 56.547 73.216 116.448 1.00 42.76 227 ASP D C 1
ATOM 13272 O O . ASP D 1 248 ? 55.480 72.859 115.945 1.00 41.59 227 ASP D O 1
ATOM 13277 N N . LEU D 1 249 ? 56.787 74.460 116.866 1.00 45.72 228 LEU D N 1
ATOM 13278 C CA . LEU D 1 249 ? 56.003 75.629 116.453 1.00 46.09 228 LEU D CA 1
ATOM 13279 C C . LEU D 1 249 ? 56.279 76.012 115.005 1.00 49.11 228 LEU D C 1
ATOM 13280 O O . LEU D 1 249 ? 57.369 75.765 114.492 1.00 47.14 228 LEU D O 1
ATOM 13285 N N . PRO D 1 250 ? 55.324 76.716 114.370 1.00 50.63 229 PRO D N 1
ATOM 13286 C CA . PRO D 1 250 ? 55.491 77.086 112.971 1.00 43.41 229 PRO D CA 1
ATOM 13287 C C . PRO D 1 250 ? 56.203 78.410 112.819 1.00 44.94 229 PRO D C 1
ATOM 13288 O O . PRO D 1 250 ? 56.466 79.088 113.807 1.00 47.28 229 PRO D O 1
ATOM 13292 N N . ASP D 1 251 ? 56.626 78.701 111.593 1.00 58.82 230 ASP D N 1
ATOM 13293 C CA . ASP D 1 251 ? 56.894 80.066 111.134 1.00 61.61 230 ASP D CA 1
ATOM 13294 C C . ASP D 1 251 ? 56.189 81.166 111.954 1.00 63.58 230 ASP D C 1
ATOM 13295 O O . ASP D 1 251 ? 56.841 81.919 112.690 1.00 56.83 230 ASP D O 1
ATOM 13300 N N . SER D 1 252 ? 54.880 81.324 111.744 1.00 68.91 231 SER D N 1
ATOM 13301 C CA . SER D 1 252 ? 54.122 82.376 112.437 1.00 69.67 231 SER D CA 1
ATOM 13302 C C . SER D 1 252 ? 53.007 81.850 113.330 1.00 69.27 231 SER D C 1
ATOM 13303 O O . SER D 1 252 ? 52.401 80.808 113.053 1.00 67.73 231 SER D O 1
ATOM 13306 N N . LEU D 1 253 ? 52.696 82.618 114.364 1.00 73.98 232 LEU D N 1
ATOM 13307 C CA . LEU D 1 253 ? 51.837 82.152 115.431 1.00 72.65 232 LEU D CA 1
ATOM 13308 C C . LEU D 1 253 ? 50.492 82.856 115.357 1.00 75.17 232 LEU D C 1
ATOM 13309 O O . LEU D 1 253 ? 49.733 82.887 116.330 1.00 79.57 232 LEU D O 1
ATOM 13314 N N . ASP D 1 254 ? 50.170 83.342 114.163 1.00 81.72 233 ASP D N 1
ATOM 13315 C CA . ASP D 1 254 ? 48.891 83.987 113.905 1.00 89.63 233 ASP D CA 1
ATOM 13316 C C . ASP D 1 254 ? 47.707 83.048 114.131 1.00 88.28 233 ASP D C 1
ATOM 13317 O O . ASP D 1 254 ? 47.701 81.904 113.656 1.00 79.96 233 ASP D O 1
ATOM 13322 N N . GLY D 1 255 ? 46.715 83.538 114.870 1.00 92.59 234 GLY D N 1
ATOM 13323 C CA . GLY D 1 255 ? 45.468 82.814 115.068 1.00 95.97 234 GLY D CA 1
ATOM 13324 C C . GLY D 1 255 ? 45.630 81.614 115.978 1.00 104.68 234 GLY D C 1
ATOM 13325 O O . GLY D 1 255 ? 45.969 81.749 117.153 1.00 98.29 234 GLY D O 1
ATOM 13326 N N . ASP D 1 256 ? 45.388 80.433 115.436 1.00 95.27 235 ASP D N 1
ATOM 13327 C CA . ASP D 1 256 ? 45.041 79.298 116.270 1.00 87.13 235 ASP D CA 1
ATOM 13328 C C . ASP D 1 256 ? 46.257 78.520 116.765 1.00 85.41 235 ASP D C 1
ATOM 13329 O O . ASP D 1 256 ? 46.146 77.712 117.688 1.00 81.22 235 ASP D O 1
ATOM 13334 N N . VAL D 1 257 ? 47.416 78.739 116.152 1.00 70.10 236 VAL D N 1
ATOM 13335 C CA . VAL D 1 257 ? 48.531 77.847 116.411 1.00 65.19 236 VAL D CA 1
ATOM 13336 C C . VAL D 1 257 ? 48.790 77.730 117.908 1.00 71.88 236 VAL D C 1
ATOM 13337 O O . VAL D 1 257 ? 48.934 76.636 118.427 1.00 82.11 236 VAL D O 1
ATOM 13341 N N . LEU D 1 258 ? 48.721 78.841 118.621 1.00 65.42 237 LEU D N 1
ATOM 13342 C CA . LEU D 1 258 ? 48.989 78.791 120.048 1.00 70.39 237 LEU D CA 1
ATOM 13343 C C . LEU D 1 258 ? 47.914 78.062 120.860 1.00 71.71 237 LEU D C 1
ATOM 13344 O O . LEU D 1 258 ? 48.242 77.244 121.714 1.00 64.79 237 LEU D O 1
ATOM 13349 N N . THR D 1 259 ? 46.636 78.287 120.532 1.00 64.33 238 THR D N 1
ATOM 13350 C CA . THR D 1 259 ? 45.548 77.506 121.139 1.00 69.82 238 THR D CA 1
ATOM 13351 C C . THR D 1 259 ? 45.792 76.006 121.002 1.00 68.62 238 THR D C 1
ATOM 13352 O O . THR D 1 259 ? 45.736 75.268 121.988 1.00 80.25 238 THR D O 1
ATOM 13356 N N . ARG D 1 260 ? 46.029 75.538 119.783 1.00 62.07 239 ARG D N 1
ATOM 13357 C CA . ARG D 1 260 ? 46.229 74.112 119.612 1.00 66.83 239 ARG D CA 1
ATOM 13358 C C . ARG D 1 260 ? 47.608 73.576 120.041 1.00 60.06 239 ARG D C 1
ATOM 13359 O O . ARG D 1 260 ? 47.814 72.372 120.100 1.00 56.34 239 ARG D O 1
ATOM 13367 N N . LEU D 1 261 ? 48.467 74.465 120.528 1.00 54.01 240 LEU D N 1
ATOM 13368 C CA . LEU D 1 261 ? 49.596 74.040 121.338 1.00 56.72 240 LEU D CA 1
ATOM 13369 C C . LEU D 1 261 ? 49.097 73.526 122.665 1.00 65.77 240 LEU D C 1
ATOM 13370 O O . LEU D 1 261 ? 49.656 72.590 123.220 1.00 66.84 240 LEU D O 1
ATOM 13375 N N . GLY D 1 262 ? 48.073 74.183 123.200 1.00 62.10 241 GLY D N 1
ATOM 13376 C CA . GLY D 1 262 ? 47.486 73.776 124.470 1.00 63.93 241 GLY D CA 1
ATOM 13377 C C . GLY D 1 262 ? 46.737 72.474 124.325 1.00 70.78 241 GLY D C 1
ATOM 13378 O O . GLY D 1 262 ? 46.844 71.585 125.167 1.00 70.29 241 GLY D O 1
ATOM 13379 N N . GLU D 1 263 ? 46.051 72.332 123.200 1.00 76.55 242 GLU D N 1
ATOM 13380 C CA . GLU D 1 263 ? 45.301 71.124 122.884 1.00 87.36 242 GLU D CA 1
ATOM 13381 C C . GLU D 1 263 ? 46.238 69.942 122.556 1.00 84.76 242 GLU D C 1
ATOM 13382 O O . GLU D 1 263 ? 45.826 68.785 122.598 1.00 87.02 242 GLU D O 1
ATOM 13388 N N . ALA D 1 264 ? 47.504 70.237 122.275 1.00 82.06 243 ALA D N 1
ATOM 13389 C CA . ALA D 1 264 ? 48.453 69.186 121.923 1.00 71.87 243 ALA D CA 1
ATOM 13390 C C . ALA D 1 264 ? 49.274 68.728 123.120 1.00 77.57 243 ALA D C 1
ATOM 13391 O O . ALA D 1 264 ? 49.576 67.548 123.256 1.00 78.60 243 ALA D O 1
ATOM 13393 N N . LEU D 1 265 ? 49.589 69.655 124.014 1.00 69.74 244 LEU D N 1
ATOM 13394 C CA . LEU D 1 265 ? 50.354 69.314 125.200 1.00 68.12 244 LEU D CA 1
ATOM 13395 C C . LEU D 1 265 ? 49.600 68.313 126.057 1.00 72.09 244 LEU D C 1
ATOM 13396 O O . LEU D 1 265 ? 50.191 67.405 126.623 1.00 90.47 244 LEU D O 1
ATOM 13401 N N . THR D 1 266 ? 48.283 68.426 126.072 1.00 77.67 245 THR D N 1
ATOM 13402 C CA . THR D 1 266 ? 47.472 67.563 126.903 1.00 87.05 245 THR D CA 1
ATOM 13403 C C . THR D 1 266 ? 46.608 66.600 126.087 1.00 88.59 245 THR D C 1
ATOM 13404 O O . THR D 1 266 ? 45.478 66.296 126.470 1.00 96.59 245 THR D O 1
ATOM 13408 N N . ASN D 1 267 ? 47.182 66.056 125.011 1.00 97.64 246 ASN D N 1
ATOM 13409 C CA . ASN D 1 267 ? 46.420 65.233 124.040 1.00 101.65 246 ASN D CA 1
ATOM 13410 C C . ASN D 1 267 ? 45.906 63.877 124.566 1.00 109.32 246 ASN D C 1
ATOM 13411 O O . ASN D 1 267 ? 44.793 63.455 124.227 1.00 111.75 246 ASN D O 1
ATOM 13416 N N . GLY D 1 268 ? 46.738 63.182 125.340 1.00 95.72 247 GLY D N 1
ATOM 13417 C CA . GLY D 1 268 ? 46.379 61.871 125.880 1.00 93.78 247 GLY D CA 1
ATOM 13418 C C . GLY D 1 268 ? 46.072 60.833 124.809 1.00 105.19 247 GLY D C 1
ATOM 13419 O O . GLY D 1 268 ? 45.244 59.945 125.018 1.00 107.07 247 GLY D O 1
ATOM 13420 N N . LEU D 1 269 ? 46.715 60.968 123.648 1.00 103.22 248 LEU D N 1
ATOM 13421 C CA . LEU D 1 269 ? 46.753 59.896 122.645 1.00 94.18 248 LEU D CA 1
ATOM 13422 C C . LEU D 1 269 ? 48.162 59.322 122.568 1.00 86.03 248 LEU D C 1
ATOM 13423 O O . LEU D 1 269 ? 48.577 58.790 121.529 1.00 81.36 248 LEU D O 1
ATOM 13428 N N . ALA D 1 270 ? 48.907 59.479 123.663 1.00 82.09 249 ALA D N 1
ATOM 13429 C CA . ALA D 1 270 ? 50.310 59.074 123.728 1.00 83.75 249 ALA D CA 1
ATOM 13430 C C . ALA D 1 270 ? 51.070 59.466 122.465 1.00 74.87 249 ALA D C 1
ATOM 13431 O O . ALA D 1 270 ? 51.976 58.759 122.028 1.00 76.33 249 ALA D O 1
ATOM 13433 N N . GLU D 1 271 ? 50.695 60.597 121.885 1.00 68.47 250 GLU D N 1
ATOM 13434 C CA . GLU D 1 271 ? 51.550 61.262 120.917 1.00 65.92 250 GLU D CA 1
ATOM 13435 C C . GLU D 1 271 ? 52.579 62.153 121.621 1.00 62.12 250 GLU D C 1
ATOM 13436 O O . GLU D 1 271 ? 52.241 62.927 122.523 1.00 64.90 250 GLU D O 1
ATOM 13442 N N . ASP D 1 272 ? 53.840 61.990 121.255 1.00 53.43 251 ASP D N 1
ATOM 13443 C CA . ASP D 1 272 ? 54.905 62.742 121.893 1.00 53.85 251 ASP D CA 1
ATOM 13444 C C . ASP D 1 272 ? 55.879 63.393 120.888 1.00 52.05 251 ASP D C 1
ATOM 13445 O O . ASP D 1 272 ? 56.910 63.950 121.276 1.00 47.89 251 ASP D O 1
ATOM 13450 N N . GLN D 1 273 ? 55.563 63.287 119.603 1.00 50.86 252 GLN D N 1
ATOM 13451 C CA . GLN D 1 273 ? 56.414 63.858 118.564 1.00 57.08 252 GLN D CA 1
ATOM 13452 C C . GLN D 1 273 ? 55.599 64.649 117.582 1.00 49.43 252 GLN D C 1
ATOM 13453 O O . GLN D 1 273 ? 55.087 64.105 116.598 1.00 47.12 252 GLN D O 1
ATOM 13459 N N . LEU D 1 274 ? 55.451 65.937 117.864 1.00 44.03 253 LEU D N 1
ATOM 13460 C CA . LEU D 1 274 ? 54.379 66.716 117.283 1.00 46.12 253 LEU D CA 1
ATOM 13461 C C . LEU D 1 274 ? 54.856 67.976 116.569 1.00 42.93 253 LEU D C 1
ATOM 13462 O O . LEU D 1 274 ? 55.902 68.551 116.904 1.00 38.58 253 LEU D O 1
ATOM 13467 N N . ALA D 1 275 ? 54.069 68.399 115.587 1.00 42.76 254 ALA D N 1
ATOM 13468 C CA . ALA D 1 275 ? 54.247 69.688 114.945 1.00 43.21 254 ALA D CA 1
ATOM 13469 C C . ALA D 1 275 ? 52.912 70.440 114.886 1.00 48.68 254 ALA D C 1
ATOM 13470 O O . ALA D 1 275 ? 51.850 69.847 114.628 1.00 47.27 254 ALA D O 1
ATOM 13472 N N . ILE D 1 276 ? 52.961 71.732 115.168 1.00 48.48 255 ILE D N 1
ATOM 13473 C CA . ILE D 1 276 ? 51.802 72.578 115.001 1.00 44.54 255 ILE D CA 1
ATOM 13474 C C . ILE D 1 276 ? 51.977 73.472 113.787 1.00 48.90 255 ILE D C 1
ATOM 13475 O O . ILE D 1 276 ? 52.951 74.201 113.679 1.00 50.80 255 ILE D O 1
ATOM 13480 N N . ARG D 1 277 ? 51.135 73.262 112.789 1.00 50.44 256 ARG D N 1
ATOM 13481 C CA . ARG D 1 277 ? 51.183 74.069 111.600 1.00 50.08 256 ARG D CA 1
ATOM 13482 C C . ARG D 1 277 ? 49.817 74.698 111.374 1.00 57.64 256 ARG D C 1
ATOM 13483 O O . ARG D 1 277 ? 48.898 74.450 112.135 1.00 66.40 256 ARG D O 1
ATOM 13491 N N . GLN D 1 278 ? 49.712 75.600 110.410 1.00 61.30 257 GLN D N 1
ATOM 13492 C CA . GLN D 1 278 ? 48.446 76.295 110.187 1.00 71.14 257 GLN D CA 1
ATOM 13493 C C . GLN D 1 278 ? 47.318 75.345 109.716 1.00 72.95 257 GLN D C 1
ATOM 13494 O O . GLN D 1 278 ? 46.136 75.638 109.904 1.00 64.56 257 GLN D O 1
ATOM 13500 N N . SER D 1 279 ? 47.702 74.152 109.259 1.00 64.00 258 SER D N 1
ATOM 13501 C CA . SER D 1 279 ? 46.742 73.129 108.841 1.00 69.23 258 SER D CA 1
ATOM 13502 C C . SER D 1 279 ? 46.115 72.391 110.039 1.00 72.02 258 SER D C 1
ATOM 13503 O O . SER D 1 279 ? 45.103 71.701 109.894 1.00 68.39 258 SER D O 1
ATOM 13506 N N . GLY D 1 280 ? 46.764 72.477 111.193 1.00 62.52 259 GLY D N 1
ATOM 13507 C CA . GLY D 1 280 ? 46.391 71.668 112.341 1.00 59.20 259 GLY D CA 1
ATOM 13508 C C . GLY D 1 280 ? 47.591 71.064 113.054 1.00 62.49 259 GLY D C 1
ATOM 13509 O O . GLY D 1 280 ? 48.740 71.501 112.861 1.00 59.24 259 GLY D O 1
ATOM 13510 N N . VAL D 1 281 ? 47.319 70.064 113.885 1.00 51.27 260 VAL D N 1
ATOM 13511 C CA . VAL D 1 281 ? 48.343 69.393 114.670 1.00 46.88 260 VAL D CA 1
ATOM 13512 C C . VAL D 1 281 ? 48.747 68.118 113.938 1.00 52.31 260 VAL D C 1
ATOM 13513 O O . VAL D 1 281 ? 47.906 67.453 113.353 1.00 53.49 260 VAL D O 1
ATOM 13517 N N . LEU D 1 282 ? 50.047 67.861 113.855 1.00 53.33 261 LEU D N 1
ATOM 13518 C CA . LEU D 1 282 ? 50.553 66.769 113.033 1.00 52.00 261 LEU D CA 1
ATOM 13519 C C . LEU D 1 282 ? 51.401 65.829 113.882 1.00 53.38 261 LEU D C 1
ATOM 13520 O O . LEU D 1 282 ? 52.007 66.252 114.862 1.00 51.36 261 LEU D O 1
ATOM 13525 N N . ALA D 1 283 ? 51.434 64.554 113.510 1.00 49.19 262 ALA D N 1
ATOM 13526 C CA . ALA D 1 283 ? 52.176 63.569 114.274 1.00 51.53 262 ALA D CA 1
ATOM 13527 C C . ALA D 1 283 ? 53.133 62.789 113.397 1.00 47.22 262 ALA D C 1
ATOM 13528 O O . ALA D 1 283 ? 52.840 62.508 112.234 1.00 50.27 262 ALA D O 1
ATOM 13530 N N . ARG D 1 284 ? 54.263 62.410 113.989 1.00 49.57 263 ARG D N 1
ATOM 13531 C CA . ARG D 1 284 ? 55.425 61.885 113.267 1.00 46.97 263 ARG D CA 1
ATOM 13532 C C . ARG D 1 284 ? 55.360 60.350 113.108 1.00 43.77 263 ARG D C 1
ATOM 13533 O O . ARG D 1 284 ? 55.021 59.639 114.045 1.00 50.48 263 ARG D O 1
ATOM 13541 N N . ARG D 1 285 ? 55.701 59.859 111.921 1.00 45.54 264 ARG D N 1
ATOM 13542 C CA . ARG D 1 285 ? 55.516 58.443 111.580 1.00 39.52 264 ARG D CA 1
ATOM 13543 C C . ARG D 1 285 ? 56.676 57.986 110.701 1.00 42.69 264 ARG D C 1
ATOM 13544 O O . ARG D 1 285 ? 57.022 58.651 109.746 1.00 53.02 264 ARG D O 1
ATOM 13552 N N . LEU D 1 286 ? 57.261 56.838 110.990 1.00 48.27 265 LEU D N 1
ATOM 13553 C CA . LEU D 1 286 ? 58.158 56.258 110.011 1.00 51.92 265 LEU D CA 1
ATOM 13554 C C . LEU D 1 286 ? 57.353 55.537 108.957 1.00 55.66 265 LEU D C 1
ATOM 13555 O O . LEU D 1 286 ? 56.349 54.896 109.267 1.00 61.06 265 LEU D O 1
ATOM 13560 N N . VAL D 1 287 ? 57.721 55.739 107.702 1.00 49.62 266 VAL D N 1
ATOM 13561 C CA . VAL D 1 287 ? 56.933 55.229 106.593 1.00 50.48 266 VAL D CA 1
ATOM 13562 C C . VAL D 1 287 ? 57.831 54.523 105.565 1.00 51.08 266 VAL D C 1
ATOM 13563 O O . VAL D 1 287 ? 58.936 54.995 105.262 1.00 55.11 266 VAL D O 1
ATOM 13567 N N . PRO D 1 288 ? 57.400 53.340 105.092 1.00 54.49 267 PRO D N 1
ATOM 13568 C CA . PRO D 1 288 ? 58.166 52.611 104.064 1.00 54.43 267 PRO D CA 1
ATOM 13569 C C . PRO D 1 288 ? 58.241 53.393 102.750 1.00 57.91 267 PRO D C 1
ATOM 13570 O O . PRO D 1 288 ? 57.231 53.929 102.291 1.00 57.90 267 PRO D O 1
ATOM 13574 N N . ALA D 1 289 ? 59.442 53.495 102.182 1.00 56.83 268 ALA D N 1
ATOM 13575 C CA . ALA D 1 289 ? 59.678 54.353 101.011 1.00 50.29 268 ALA D CA 1
ATOM 13576 C C . ALA D 1 289 ? 60.194 53.560 99.818 1.00 52.12 268 ALA D C 1
ATOM 13577 O O . ALA D 1 289 ? 61.337 53.752 99.389 1.00 54.90 268 ALA D O 1
ATOM 13579 N N . PRO D 1 290 ? 59.359 52.659 99.274 1.00 61.48 269 PRO D N 1
ATOM 13580 C CA . PRO D 1 290 ? 59.719 52.003 98.021 1.00 61.54 269 PRO D CA 1
ATOM 13581 C C . PRO D 1 290 ? 60.069 53.035 96.961 1.00 60.75 269 PRO D C 1
ATOM 13582 O O . PRO D 1 290 ? 59.512 54.131 96.966 1.00 59.94 269 PRO D O 1
ATOM 13586 N N . ALA D 1 291 ? 61.031 52.709 96.100 1.00 59.21 270 ALA D N 1
ATOM 13587 C CA . ALA D 1 291 ? 61.428 53.609 95.009 1.00 74.75 270 ALA D CA 1
ATOM 13588 C C . ALA D 1 291 ? 60.529 53.475 93.751 1.00 86.41 270 ALA D C 1
ATOM 13589 O O . ALA D 1 291 ? 60.247 52.366 93.288 1.00 77.28 270 ALA D O 1
ATOM 13591 N N . ASN D 1 292 ? 60.061 54.615 93.233 1.00 101.26 271 ASN D N 1
ATOM 13592 C CA . ASN D 1 292 ? 59.218 54.645 92.023 1.00 101.05 271 ASN D CA 1
ATOM 13593 C C . ASN D 1 292 ? 60.008 54.395 90.751 1.00 101.53 271 ASN D C 1
ATOM 13594 O O . ASN D 1 292 ? 60.391 55.337 90.058 1.00 91.29 271 ASN D O 1
ATOM 13599 N N . GLN D 1 293 ? 60.179 53.125 90.400 1.00 109.40 272 GLN D N 1
ATOM 13600 C CA . GLN D 1 293 ? 61.187 52.741 89.408 1.00 123.50 272 GLN D CA 1
ATOM 13601 C C . GLN D 1 293 ? 60.817 53.232 87.994 1.00 120.91 272 GLN D C 1
ATOM 13602 O O . GLN D 1 293 ? 59.803 52.805 87.434 1.00 125.60 272 GLN D O 1
ATOM 13608 N N . PRO D 1 294 ? 61.689 54.075 87.383 1.00 123.36 273 PRO D N 1
ATOM 13609 C CA . PRO D 1 294 ? 63.023 54.314 87.907 1.00 118.86 273 PRO D CA 1
ATOM 13610 C C . PRO D 1 294 ? 63.401 55.803 87.998 1.00 105.94 273 PRO D C 1
ATOM 13611 O O . PRO D 1 294 ? 62.538 56.681 87.916 1.00 101.28 273 PRO D O 1
ATOM 13615 N N . ALA D 1 295 ? 64.705 56.063 88.021 1.00 100.73 274 ALA D N 1
ATOM 13616 C CA . ALA D 1 295 ? 65.230 57.341 88.474 1.00 86.30 274 ALA D CA 1
ATOM 13617 C C . ALA D 1 295 ? 65.323 58.346 87.333 1.00 89.00 274 ALA D C 1
ATOM 13618 O O . ALA D 1 295 ? 65.219 57.980 86.162 1.00 93.24 274 ALA D O 1
ATOM 13620 N N . GLY D 1 296 ? 65.505 59.616 87.690 1.00 90.06 275 GLY D N 1
ATOM 13621 C CA . GLY D 1 296 ? 65.653 60.686 86.713 1.00 81.44 275 GLY D CA 1
ATOM 13622 C C . GLY D 1 296 ? 67.034 60.727 86.088 1.00 89.63 275 GLY D C 1
ATOM 13623 O O . GLY D 1 296 ? 67.175 61.010 84.897 1.00 98.84 275 GLY D O 1
ATOM 13624 N N . ARG D 1 297 ? 68.056 60.418 86.883 1.00 79.12 276 ARG D N 1
ATOM 13625 C CA . ARG D 1 297 ? 69.437 60.437 86.391 1.00 75.87 276 ARG D CA 1
ATOM 13626 C C . ARG D 1 297 ? 70.196 59.146 86.695 1.00 72.97 276 ARG D C 1
ATOM 13627 O O . ARG D 1 297 ? 69.777 58.338 87.525 1.00 70.24 276 ARG D O 1
ATOM 13635 N N . LYS D 1 298 ? 71.301 58.948 85.990 1.00 81.44 277 LYS D N 1
ATOM 13636 C CA . LYS D 1 298 ? 72.207 57.848 86.273 1.00 91.40 277 LYS D CA 1
ATOM 13637 C C . LYS D 1 298 ? 73.491 58.414 86.859 1.00 100.91 277 LYS D C 1
ATOM 13638 O O . LYS D 1 298 ? 74.373 58.856 86.119 1.00 103.43 277 LYS D O 1
ATOM 13644 N N . TRP D 1 299 ? 73.547 58.501 88.186 1.00 85.25 278 TRP D N 1
ATOM 13645 C CA . TRP D 1 299 ? 74.488 59.399 88.851 1.00 73.19 278 TRP D CA 1
ATOM 13646 C C . TRP D 1 299 ? 75.943 59.028 88.641 1.00 68.56 278 TRP D C 1
ATOM 13647 O O . TRP D 1 299 ? 76.310 57.852 88.715 1.00 76.71 278 TRP D O 1
ATOM 13658 N N . ARG D 1 300 ? 76.765 60.039 88.324 1.00 59.02 279 ARG D N 1
ATOM 13659 C CA . ARG D 1 300 ? 78.240 59.890 88.172 1.00 67.26 279 ARG D CA 1
ATOM 13660 C C . ARG D 1 300 ? 78.923 61.233 88.492 1.00 70.78 279 ARG D C 1
ATOM 13661 O O . ARG D 1 300 ? 78.427 62.288 88.108 1.00 72.84 279 ARG D O 1
ATOM 13669 N N . PRO D 1 301 ? 80.106 61.191 89.120 1.00 84.89 280 PRO D N 1
ATOM 13670 C CA . PRO D 1 301 ? 80.825 62.455 89.343 1.00 85.38 280 PRO D CA 1
ATOM 13671 C C . PRO D 1 301 ? 81.413 63.030 88.042 1.00 95.56 280 PRO D C 1
ATOM 13672 O O . PRO D 1 301 ? 81.907 62.272 87.204 1.00 97.46 280 PRO D O 1
ATOM 13676 N N . ARG D 1 302 ? 81.326 64.358 87.872 1.00 107.19 281 ARG D N 1
ATOM 13677 C CA . ARG D 1 302 ? 81.991 65.061 86.748 1.00 92.49 281 ARG D CA 1
ATOM 13678 C C . ARG D 1 302 ? 83.512 64.977 86.873 1.00 96.16 281 ARG D C 1
ATOM 13679 O O . ARG D 1 302 ? 84.219 64.730 85.892 1.00 112.94 281 ARG D O 1
ATOM 13687 N N . GLY D 1 303 ? 84.007 65.255 88.074 1.00 90.79 282 GLY D N 1
ATOM 13688 C CA . GLY D 1 303 ? 85.434 65.342 88.323 1.00 75.54 282 GLY D CA 1
ATOM 13689 C C . GLY D 1 303 ? 85.783 64.797 89.687 1.00 77.58 282 GLY D C 1
ATOM 13690 O O . GLY D 1 303 ? 85.562 63.616 89.966 1.00 82.45 282 GLY D O 1
ATOM 13691 N N . SER D 1 304 ? 86.277 65.668 90.562 1.00 68.84 283 SER D N 1
ATOM 13692 C CA . SER D 1 304 ? 86.886 65.220 91.810 1.00 65.53 283 SER D CA 1
ATOM 13693 C C . SER D 1 304 ? 85.863 65.043 92.927 1.00 67.26 283 SER D C 1
ATOM 13694 O O . SER D 1 304 ? 85.047 65.923 93.181 1.00 63.72 283 SER D O 1
ATOM 13697 N N . ALA D 1 305 ? 85.958 63.919 93.628 1.00 70.94 284 ALA D N 1
ATOM 13698 C CA . ALA D 1 305 ? 85.078 63.633 94.757 1.00 65.90 284 ALA D CA 1
ATOM 13699 C C . ALA D 1 305 ? 85.851 63.673 96.086 1.00 69.78 284 ALA D C 1
ATOM 13700 O O . ALA D 1 305 ? 86.911 63.068 96.209 1.00 73.48 284 ALA D O 1
ATOM 13702 N N . LEU D 1 306 ? 85.292 64.361 97.082 1.00 59.99 285 LEU D N 1
ATOM 13703 C CA . LEU D 1 306 ? 85.900 64.420 98.407 1.00 57.47 285 LEU D CA 1
ATOM 13704 C C . LEU D 1 306 ? 85.096 63.638 99.426 1.00 57.55 285 LEU D C 1
ATOM 13705 O O . LEU D 1 306 ? 83.869 63.686 99.429 1.00 64.84 285 LEU D O 1
ATOM 13710 N N . ILE D 1 307 ? 85.800 62.942 100.312 1.00 55.75 286 ILE D N 1
ATOM 13711 C CA . ILE D 1 307 ? 85.167 62.203 101.399 1.00 58.41 286 ILE D CA 1
ATOM 13712 C C . ILE D 1 307 ? 85.869 62.515 102.705 1.00 63.13 286 ILE D C 1
ATOM 13713 O O . ILE D 1 307 ? 87.051 62.219 102.863 1.00 75.36 286 ILE D O 1
ATOM 13718 N N . THR D 1 308 ? 85.167 63.198 103.599 1.00 60.11 287 THR D N 1
ATOM 13719 C CA . THR D 1 308 ? 85.624 63.361 104.965 1.00 59.92 287 THR D CA 1
ATOM 13720 C C . THR D 1 308 ? 85.391 62.062 105.659 1.00 55.65 287 THR D C 1
ATOM 13721 O O . THR D 1 308 ? 84.403 61.403 105.390 1.00 64.82 287 THR D O 1
ATOM 13725 N N . GLY D 1 309 ? 86.291 61.689 106.566 1.00 62.79 288 GLY D N 1
ATOM 13726 C CA . GLY D 1 309 ? 86.256 60.350 107.163 1.00 60.08 288 GLY D CA 1
ATOM 13727 C C . GLY D 1 309 ? 86.547 59.318 106.098 1.00 64.03 288 GLY D C 1
ATOM 13728 O O . GLY D 1 309 ? 86.056 58.181 106.157 1.00 65.50 288 GLY D O 1
ATOM 13729 N N . GLY D 1 310 ? 87.300 59.743 105.085 1.00 56.60 289 GLY D N 1
ATOM 13730 C CA . GLY D 1 310 ? 87.487 58.963 103.873 1.00 75.37 289 GLY D CA 1
ATOM 13731 C C . GLY D 1 310 ? 88.462 57.811 104.041 1.00 85.07 289 GLY D C 1
ATOM 13732 O O . GLY D 1 310 ? 88.840 57.164 103.064 1.00 85.03 289 GLY D O 1
ATOM 13733 N N . LEU D 1 311 ? 88.884 57.564 105.281 1.00 82.71 290 LEU D N 1
ATOM 13734 C CA . LEU D 1 311 ? 89.743 56.419 105.589 1.00 89.83 290 LEU D CA 1
ATOM 13735 C C . LEU D 1 311 ? 89.154 55.547 106.699 1.00 89.64 290 LEU D C 1
ATOM 13736 O O . LEU D 1 311 ? 89.737 54.529 107.073 1.00 86.14 290 LEU D O 1
ATOM 13741 N N . GLY D 1 312 ? 87.998 55.953 107.221 1.00 80.75 291 GLY D N 1
ATOM 13742 C CA . GLY D 1 312 ? 87.190 55.081 108.077 1.00 65.81 291 GLY D CA 1
ATOM 13743 C C . GLY D 1 312 ? 86.638 53.917 107.287 1.00 58.36 291 GLY D C 1
ATOM 13744 O O . GLY D 1 312 ? 86.944 53.765 106.109 1.00 58.85 291 GLY D O 1
ATOM 13745 N N . ALA D 1 313 ? 85.787 53.119 107.921 1.00 60.70 292 ALA D N 1
ATOM 13746 C CA . ALA D 1 313 ? 85.256 51.910 107.291 1.00 62.68 292 ALA D CA 1
ATOM 13747 C C . ALA D 1 313 ? 84.290 52.216 106.151 1.00 73.95 292 ALA D C 1
ATOM 13748 O O . ALA D 1 313 ? 84.374 51.609 105.083 1.00 85.58 292 ALA D O 1
ATOM 13750 N N . VAL D 1 314 ? 83.343 53.121 106.394 1.00 66.37 293 VAL D N 1
ATOM 13751 C CA . VAL D 1 314 ? 82.363 53.474 105.378 1.00 58.98 293 VAL D CA 1
ATOM 13752 C C . VAL D 1 314 ? 82.998 54.272 104.248 1.00 56.00 293 VAL D C 1
ATOM 13753 O O . VAL D 1 314 ? 82.837 53.942 103.078 1.00 61.67 293 VAL D O 1
ATOM 13757 N N . GLY D 1 315 ? 83.770 55.287 104.605 1.00 55.38 294 GLY D N 1
ATOM 13758 C CA . GLY D 1 315 ? 84.558 56.031 103.624 1.00 64.54 294 GLY D CA 1
ATOM 13759 C C . GLY D 1 315 ? 85.390 55.164 102.681 1.00 71.22 294 GLY D C 1
ATOM 13760 O O . GLY D 1 315 ? 85.765 55.604 101.592 1.00 67.39 294 GLY D O 1
ATOM 13761 N N . ALA D 1 316 ? 85.699 53.942 103.103 1.00 73.67 295 ALA D N 1
ATOM 13762 C CA . ALA D 1 316 ? 86.509 53.040 102.283 1.00 80.12 295 ALA D CA 1
ATOM 13763 C C . ALA D 1 316 ? 85.703 52.483 101.114 1.00 81.45 295 ALA D C 1
ATOM 13764 O O . ALA D 1 316 ? 86.123 52.573 99.958 1.00 72.29 295 ALA D O 1
ATOM 13766 N N . GLN D 1 317 ? 84.522 51.954 101.421 1.00 75.79 296 GLN D N 1
ATOM 13767 C CA . GLN D 1 317 ? 83.615 51.425 100.410 1.00 67.70 296 GLN D CA 1
ATOM 13768 C C . GLN D 1 317 ? 83.225 52.497 99.413 1.00 69.86 296 GLN D C 1
ATOM 13769 O O . GLN D 1 317 ? 83.188 52.256 98.206 1.00 68.83 296 GLN D O 1
ATOM 13775 N N . VAL D 1 318 ? 82.879 53.666 99.940 1.00 67.71 297 VAL D N 1
ATOM 13776 C CA . VAL D 1 318 ? 82.410 54.777 99.139 1.00 58.10 297 VAL D CA 1
ATOM 13777 C C . VAL D 1 318 ? 83.534 55.233 98.203 1.00 61.94 297 VAL D C 1
ATOM 13778 O O . VAL D 1 318 ? 83.329 55.350 96.990 1.00 69.13 297 VAL D O 1
ATOM 13782 N N . ALA D 1 319 ? 84.753 55.316 98.732 1.00 57.14 298 ALA D N 1
ATOM 13783 C CA . ALA D 1 319 ? 85.924 55.532 97.875 1.00 63.31 298 ALA D CA 1
ATOM 13784 C C . ALA D 1 319 ? 85.985 54.477 96.774 1.00 65.13 298 ALA D C 1
ATOM 13785 O O . ALA D 1 319 ? 85.979 54.804 95.586 1.00 59.87 298 ALA D O 1
ATOM 13787 N N . ARG D 1 320 ? 85.971 53.209 97.178 1.00 64.26 299 ARG D N 1
ATOM 13788 C CA . ARG D 1 320 ? 85.980 52.102 96.233 1.00 70.79 299 ARG D CA 1
ATOM 13789 C C . ARG D 1 320 ? 84.910 52.329 95.189 1.00 79.59 299 ARG D C 1
ATOM 13790 O O . ARG D 1 320 ? 85.199 52.460 93.996 1.00 76.40 299 ARG D O 1
ATOM 13798 N N . TRP D 1 321 ? 83.673 52.424 95.650 1.00 77.57 300 TRP D N 1
ATOM 13799 C CA . TRP D 1 321 ? 82.544 52.541 94.764 1.00 74.43 300 TRP D CA 1
ATOM 13800 C C . TRP D 1 321 ? 82.757 53.657 93.780 1.00 70.51 300 TRP D C 1
ATOM 13801 O O . TRP D 1 321 ? 82.631 53.460 92.573 1.00 68.62 300 TRP D O 1
ATOM 13812 N N . LEU D 1 322 ? 83.196 54.809 94.277 1.00 75.45 301 LEU D N 1
ATOM 13813 C CA . LEU D 1 322 ? 83.476 55.953 93.406 1.00 82.95 301 LEU D CA 1
ATOM 13814 C C . LEU D 1 322 ? 84.508 55.636 92.319 1.00 86.24 301 LEU D C 1
ATOM 13815 O O . LEU D 1 322 ? 84.473 56.214 91.229 1.00 86.33 301 LEU D O 1
ATOM 13820 N N . ALA D 1 323 ? 85.391 54.683 92.593 1.00 89.17 302 ALA D N 1
ATOM 13821 C CA . ALA D 1 323 ? 86.365 54.260 91.598 1.00 88.09 302 ALA D CA 1
ATOM 13822 C C . ALA D 1 323 ? 85.715 53.357 90.556 1.00 91.05 302 ALA D C 1
ATOM 13823 O O . ALA D 1 323 ? 85.774 53.641 89.357 1.00 90.82 302 ALA D O 1
ATOM 13825 N N . GLU D 1 324 ? 85.037 52.309 91.026 1.00 78.59 303 GLU D N 1
ATOM 13826 C CA . GLU D 1 324 ? 84.316 51.384 90.144 1.00 87.32 303 GLU D CA 1
ATOM 13827 C C . GLU D 1 324 ? 83.413 52.105 89.146 1.00 80.18 303 GLU D C 1
ATOM 13828 O O . GLU D 1 324 ? 83.171 51.610 88.044 1.00 84.30 303 GLU D O 1
ATOM 13834 N N . ILE D 1 325 ? 82.881 53.251 89.550 1.00 80.51 304 ILE D N 1
ATOM 13835 C CA . ILE D 1 325 ? 82.020 54.035 88.671 1.00 84.72 304 ILE D CA 1
ATOM 13836 C C . ILE D 1 325 ? 82.775 55.226 88.083 1.00 87.43 304 ILE D C 1
ATOM 13837 O O . ILE D 1 325 ? 82.168 56.152 87.523 1.00 75.28 304 ILE D O 1
ATOM 13842 N N . GLY D 1 326 ? 84.104 55.205 88.255 1.00 76.15 305 GLY D N 1
ATOM 13843 C CA . GLY D 1 326 ? 85.038 55.938 87.389 1.00 81.82 305 GLY D CA 1
ATOM 13844 C C . GLY D 1 326 ? 85.287 57.414 87.714 1.00 96.27 305 GLY D C 1
ATOM 13845 O O . GLY D 1 326 ? 85.414 58.236 86.803 1.00 92.12 305 GLY D O 1
ATOM 13846 N N . ALA D 1 327 ? 85.501 57.733 88.989 1.00 94.90 306 ALA D N 1
ATOM 13847 C CA . ALA D 1 327 ? 85.914 59.090 89.361 1.00 95.20 306 ALA D CA 1
ATOM 13848 C C . ALA D 1 327 ? 87.356 59.389 88.920 1.00 95.19 306 ALA D C 1
ATOM 13849 O O . ALA D 1 327 ? 88.269 58.618 89.201 1.00 100.10 306 ALA D O 1
ATOM 13851 N N . GLU D 1 328 ? 87.550 60.527 88.255 1.00 91.10 307 GLU D N 1
ATOM 13852 C CA . GLU D 1 328 ? 88.880 60.935 87.766 1.00 96.71 307 GLU D CA 1
ATOM 13853 C C . GLU D 1 328 ? 89.846 61.356 88.890 1.00 104.41 307 GLU D C 1
ATOM 13854 O O . GLU D 1 328 ? 91.051 61.488 88.658 1.00 109.30 307 GLU D O 1
ATOM 13860 N N . ARG D 1 329 ? 89.300 61.638 90.076 1.00 103.35 308 ARG D N 1
ATOM 13861 C CA . ARG D 1 329 ? 90.117 61.845 91.287 1.00 90.62 308 ARG D CA 1
ATOM 13862 C C . ARG D 1 329 ? 89.283 61.767 92.572 1.00 85.55 308 ARG D C 1
ATOM 13863 O O . ARG D 1 329 ? 88.256 62.444 92.704 1.00 77.97 308 ARG D O 1
ATOM 13871 N N . ILE D 1 330 ? 89.748 60.953 93.518 1.00 82.55 309 ILE D N 1
ATOM 13872 C CA . ILE D 1 330 ? 89.178 60.899 94.869 1.00 79.55 309 ILE D CA 1
ATOM 13873 C C . ILE D 1 330 ? 90.093 61.612 95.872 1.00 80.77 309 ILE D C 1
ATOM 13874 O O . ILE D 1 330 ? 91.316 61.484 95.807 1.00 95.68 309 ILE D O 1
ATOM 13879 N N . VAL D 1 331 ? 89.495 62.391 96.771 1.00 76.99 310 VAL D N 1
ATOM 13880 C CA . VAL D 1 331 ? 90.239 63.058 97.837 1.00 65.93 310 VAL D CA 1
ATOM 13881 C C . VAL D 1 331 ? 89.730 62.623 99.220 1.00 65.60 310 VAL D C 1
ATOM 13882 O O . VAL D 1 331 ? 88.620 62.948 99.616 1.00 64.46 310 VAL D O 1
ATOM 13886 N N . LEU D 1 332 ? 90.525 61.827 99.916 1.00 69.16 311 LEU D N 1
ATOM 13887 C CA . LEU D 1 332 ? 90.172 61.399 101.259 1.00 82.17 311 LEU D CA 1
ATOM 13888 C C . LEU D 1 332 ? 90.826 62.302 102.293 1.00 81.08 311 LEU D C 1
ATOM 13889 O O . LEU D 1 332 ? 92.035 62.500 102.266 1.00 79.60 311 LEU D O 1
ATOM 13894 N N . THR D 1 333 ? 90.023 62.871 103.190 1.00 81.28 312 THR D N 1
ATOM 13895 C CA . THR D 1 333 ? 90.577 63.627 104.313 1.00 85.83 312 THR D CA 1
ATOM 13896 C C . THR D 1 333 ? 90.313 62.969 105.666 1.00 85.14 312 THR D C 1
ATOM 13897 O O . THR D 1 333 ? 89.475 62.070 105.777 1.00 87.19 312 THR D O 1
ATOM 13901 N N . SER D 1 334 ? 91.142 63.328 106.649 1.00 84.76 313 SER D N 1
ATOM 13902 C CA . SER D 1 334 ? 90.992 62.873 108.033 1.00 72.49 313 SER D CA 1
ATOM 13903 C C . SER D 1 334 ? 91.963 63.658 108.915 1.00 72.80 313 SER D C 1
ATOM 13904 O O . SER D 1 334 ? 92.891 64.301 108.411 1.00 66.94 313 SER D O 1
ATOM 13907 N N . ARG D 1 335 ? 91.733 63.619 110.227 1.00 72.12 314 ARG D N 1
ATOM 13908 C CA . ARG D 1 335 ? 92.751 63.995 111.209 1.00 73.09 314 ARG D CA 1
ATOM 13909 C C . ARG D 1 335 ? 94.061 63.235 110.973 1.00 80.22 314 ARG D C 1
ATOM 13910 O O . ARG D 1 335 ? 95.140 63.831 110.974 1.00 67.48 314 ARG D O 1
ATOM 13918 N N . ARG D 1 336 ? 93.935 61.923 110.737 1.00 84.17 315 ARG D N 1
ATOM 13919 C CA . ARG D 1 336 ? 95.073 61.006 110.546 1.00 83.19 315 ARG D CA 1
ATOM 13920 C C . ARG D 1 336 ? 95.760 61.200 109.181 1.00 98.15 315 ARG D C 1
ATOM 13921 O O . ARG D 1 336 ? 96.978 61.037 109.066 1.00 95.73 315 ARG D O 1
ATOM 13929 N N . GLY D 1 337 ? 94.944 61.341 108.132 1.00 99.65 316 GLY D N 1
ATOM 13930 C CA . GLY D 1 337 ? 95.437 61.499 106.760 1.00 87.58 316 GLY D CA 1
ATOM 13931 C C . GLY D 1 337 ? 96.354 60.390 106.272 1.00 93.80 316 GLY D C 1
ATOM 13932 O O . GLY D 1 337 ? 96.085 59.202 106.478 1.00 87.59 316 GLY D O 1
ATOM 13933 N N . ASN D 1 338 ? 97.427 60.788 105.593 1.00 102.55 317 ASN D N 1
ATOM 13934 C CA . ASN D 1 338 ? 98.428 59.853 105.083 1.00 101.77 317 ASN D CA 1
ATOM 13935 C C . ASN D 1 338 ? 98.739 58.695 106.031 1.00 96.37 317 ASN D C 1
ATOM 13936 O O . ASN D 1 338 ? 98.880 57.556 105.601 1.00 89.45 317 ASN D O 1
ATOM 13941 N N . GLN D 1 339 ? 98.855 58.996 107.319 1.00 92.63 318 GLN D N 1
ATOM 13942 C CA . GLN D 1 339 ? 99.388 58.033 108.278 1.00 88.84 318 GLN D CA 1
ATOM 13943 C C . G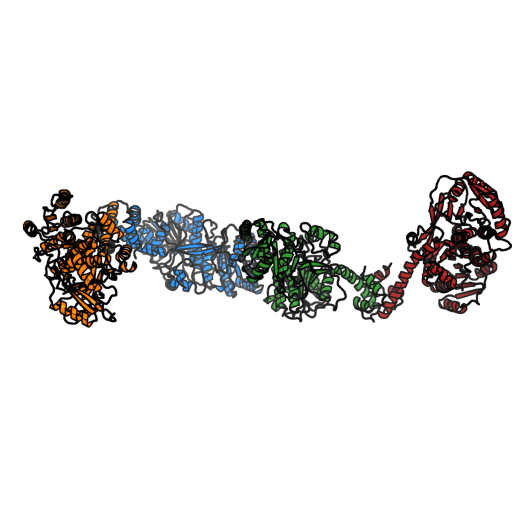LN D 1 339 ? 98.305 57.153 108.915 1.00 86.46 318 GLN D C 1
ATOM 13944 O O . GLN D 1 339 ? 98.556 56.476 109.908 1.00 95.04 318 GLN D O 1
ATOM 13950 N N . ALA D 1 340 ? 97.130 57.097 108.293 1.00 87.69 319 ALA D N 1
ATOM 13951 C CA . ALA D 1 340 ? 96.081 56.184 108.753 1.00 88.49 319 ALA D CA 1
ATOM 13952 C C . ALA D 1 340 ? 96.436 54.707 108.505 1.00 88.90 319 ALA D C 1
ATOM 13953 O O . ALA D 1 340 ? 97.456 54.398 107.886 1.00 96.61 319 ALA D O 1
ATOM 13955 N N . ALA D 1 341 ? 95.578 53.807 108.991 1.00 89.89 320 ALA D N 1
ATOM 13956 C CA . ALA D 1 341 ? 95.822 52.353 108.923 1.00 89.72 320 ALA D CA 1
ATOM 13957 C C . ALA D 1 341 ? 95.195 51.705 107.683 1.00 94.70 320 ALA D C 1
ATOM 13958 O O . ALA D 1 341 ? 94.022 51.919 107.380 1.00 114.01 320 ALA D O 1
ATOM 13960 N N . GLY D 1 342 ? 95.955 50.840 107.024 1.00 101.03 321 GLY D N 1
ATOM 13961 C CA . GLY D 1 342 ? 95.542 50.312 105.738 1.00 92.22 321 GLY D CA 1
ATOM 13962 C C . GLY D 1 342 ? 95.332 51.441 104.752 1.00 85.53 321 GLY D C 1
ATOM 13963 O O . GLY D 1 342 ? 94.550 51.318 103.803 1.00 91.41 321 GLY D O 1
ATOM 13964 N N . ALA D 1 343 ? 96.041 52.544 104.978 1.00 75.58 322 ALA D N 1
ATOM 13965 C CA . ALA D 1 343 ? 95.904 53.745 104.151 1.00 95.13 322 ALA D CA 1
ATOM 13966 C C . ALA D 1 343 ? 96.577 53.620 102.774 1.00 94.00 322 ALA D C 1
ATOM 13967 O O . ALA D 1 343 ? 95.943 53.857 101.746 1.00 96.67 322 ALA D O 1
ATOM 13969 N N . ALA D 1 344 ? 97.863 53.272 102.762 1.00 105.93 323 ALA D N 1
ATOM 13970 C CA . ALA D 1 344 ? 98.622 53.178 101.511 1.00 99.42 323 ALA D CA 1
ATOM 13971 C C . ALA D 1 344 ? 98.001 52.158 100.555 1.00 108.30 323 ALA D C 1
ATOM 13972 O O . ALA D 1 344 ? 97.812 52.438 99.370 1.00 101.49 323 ALA D O 1
ATOM 13974 N N . GLU D 1 345 ? 97.647 50.992 101.090 1.00 98.67 324 GLU D N 1
ATOM 13975 C CA . GLU D 1 345 ? 97.088 49.907 100.287 1.00 94.74 324 GLU D CA 1
ATOM 13976 C C . GLU D 1 345 ? 95.698 50.247 99.728 1.00 106.38 324 GLU D C 1
ATOM 13977 O O . GLU D 1 345 ? 95.298 49.744 98.666 1.00 101.47 324 GLU D O 1
ATOM 13983 N N . LEU D 1 346 ? 94.962 51.083 100.456 1.00 107.50 325 LEU D N 1
ATOM 13984 C CA . LEU D 1 346 ? 93.675 51.591 99.985 1.00 91.75 325 LEU D CA 1
ATOM 13985 C C . LEU D 1 346 ? 93.874 52.487 98.755 1.00 92.98 325 LEU D C 1
ATOM 13986 O O . LEU D 1 346 ? 93.112 52.408 97.791 1.00 89.54 325 LEU D O 1
ATOM 13991 N N . GLU D 1 347 ? 94.934 53.294 98.767 1.00 89.46 326 GLU D N 1
ATOM 13992 C CA . GLU D 1 347 ? 95.273 54.096 97.595 1.00 82.47 326 GLU D CA 1
ATOM 13993 C C . GLU D 1 347 ? 95.685 53.219 96.425 1.00 86.80 326 GLU D C 1
ATOM 13994 O O . GLU D 1 347 ? 95.226 53.418 95.305 1.00 90.72 326 GLU D O 1
ATOM 14000 N N . ALA D 1 348 ? 96.552 52.247 96.685 1.00 97.97 327 ALA D N 1
ATOM 14001 C CA . ALA D 1 348 ? 96.886 51.254 95.675 1.00 98.67 327 ALA D CA 1
ATOM 14002 C C . ALA D 1 348 ? 95.616 50.679 95.045 1.00 102.05 327 ALA D C 1
ATOM 14003 O O . ALA D 1 348 ? 95.462 50.698 93.824 1.00 104.78 327 ALA D O 1
ATOM 14005 N N . GLU D 1 349 ? 94.658 50.290 95.889 1.00 90.75 328 GLU D N 1
ATOM 14006 C CA . GLU D 1 349 ? 93.397 49.697 95.416 1.00 84.38 328 GLU D CA 1
ATOM 14007 C C . GLU D 1 349 ? 92.623 50.600 94.452 1.00 84.08 328 GLU D C 1
ATOM 14008 O O . GLU D 1 349 ? 91.983 50.121 93.516 1.00 93.72 328 GLU D O 1
ATOM 14014 N N . LEU D 1 350 ? 92.694 51.903 94.684 1.00 82.16 329 LEU D N 1
ATOM 14015 C CA . LEU D 1 350 ? 91.870 52.854 93.956 1.00 81.79 329 LEU D CA 1
ATOM 14016 C C . LEU D 1 350 ? 92.577 53.449 92.731 1.00 87.29 329 LEU D C 1
ATOM 14017 O O . LEU D 1 350 ? 91.946 53.691 91.697 1.00 85.61 329 LEU D O 1
ATOM 14022 N N . ARG D 1 351 ? 93.888 53.658 92.838 1.00 101.04 330 ARG D N 1
ATOM 14023 C CA . ARG D 1 351 ? 94.708 53.927 91.654 1.00 90.63 330 ARG D CA 1
ATOM 14024 C C . ARG D 1 351 ? 94.690 52.727 90.702 1.00 85.97 330 ARG D C 1
ATOM 14025 O O . ARG D 1 351 ? 94.645 52.896 89.487 1.00 93.24 330 ARG D O 1
ATOM 14033 N N . ALA D 1 352 ? 94.551 51.531 91.275 1.00 87.20 331 ALA D N 1
ATOM 14034 C CA . ALA D 1 352 ? 94.348 50.305 90.500 1.00 98.61 331 ALA D CA 1
ATOM 14035 C C . ALA D 1 352 ? 93.073 50.326 89.650 1.00 111.24 331 ALA D C 1
ATOM 14036 O O . ALA D 1 352 ? 93.004 49.666 88.611 1.00 127.49 331 ALA D O 1
ATOM 14038 N N . LEU D 1 353 ? 92.048 51.035 90.117 1.00 117.77 332 LEU D N 1
ATOM 14039 C CA . LEU D 1 353 ? 90.743 50.995 89.450 1.00 105.95 332 LEU D CA 1
ATOM 14040 C C . LEU D 1 353 ? 90.493 52.195 88.530 1.00 96.15 332 LEU D C 1
ATOM 14041 O O . LEU D 1 353 ? 89.377 52.396 88.053 1.00 105.16 332 LEU D O 1
ATOM 14046 N N . GLY D 1 354 ? 91.546 52.959 88.247 1.00 96.71 333 GLY D N 1
ATOM 14047 C CA . GLY D 1 354 ? 91.467 54.051 87.267 1.00 102.50 333 GLY D CA 1
ATOM 14048 C C . GLY D 1 354 ? 91.448 55.448 87.878 1.00 99.29 333 GLY D C 1
ATOM 14049 O O . GLY D 1 354 ? 91.330 56.443 87.159 1.00 82.70 333 GLY D O 1
ATOM 14050 N N . ALA D 1 355 ? 91.616 55.522 89.201 1.00 103.92 334 ALA D N 1
ATOM 14051 C CA . ALA D 1 355 ? 91.370 56.761 89.950 1.00 93.58 334 ALA D CA 1
ATOM 14052 C C . ALA D 1 355 ? 92.649 57.334 90.572 1.00 87.35 334 ALA D C 1
ATOM 14053 O O . ALA D 1 355 ? 93.333 56.659 91.342 1.00 87.01 334 ALA D O 1
ATOM 14055 N N . GLN D 1 356 ? 92.938 58.596 90.265 1.00 84.31 335 GLN D N 1
ATOM 14056 C CA . GLN D 1 356 ? 93.982 59.353 90.967 1.00 82.87 335 GLN D CA 1
ATOM 14057 C C . GLN D 1 356 ? 93.567 59.650 92.408 1.00 86.80 335 GLN D C 1
ATOM 14058 O O . GLN D 1 356 ? 92.471 60.145 92.650 1.00 98.74 335 GLN D O 1
ATOM 14064 N N . VAL D 1 357 ? 94.464 59.397 93.356 1.00 81.46 336 VAL D N 1
ATOM 14065 C CA . VAL D 1 357 ? 94.143 59.589 94.777 1.00 77.19 336 VAL D CA 1
ATOM 14066 C C . VAL D 1 357 ? 94.793 60.858 95.360 1.00 79.07 336 VAL D C 1
ATOM 14067 O O . VAL D 1 357 ? 95.765 61.379 94.813 1.00 90.00 336 VAL D O 1
ATOM 14071 N N . SER D 1 358 ? 94.146 61.432 96.369 1.00 79.60 337 SER D N 1
ATOM 14072 C CA . SER D 1 358 ? 94.755 62.478 97.188 1.00 75.29 337 SER D CA 1
ATOM 14073 C C . SER D 1 358 ? 94.356 62.263 98.635 1.00 78.18 337 SER D C 1
ATOM 14074 O O . SER D 1 358 ? 93.175 62.248 98.955 1.00 84.81 337 SER D O 1
ATOM 14077 N N . ILE D 1 359 ? 95.332 61.997 99.490 1.00 84.42 338 ILE D N 1
ATOM 14078 C CA . ILE D 1 359 ? 95.059 61.850 100.910 1.00 80.68 338 ILE D CA 1
ATOM 14079 C C . ILE D 1 359 ? 95.657 63.009 101.690 1.00 83.23 338 ILE D C 1
ATOM 14080 O O . ILE D 1 359 ? 96.866 63.217 101.680 1.00 104.51 338 ILE D O 1
ATOM 14085 N N . VAL D 1 360 ? 94.789 63.846 102.235 1.00 77.25 339 VAL D N 1
ATOM 14086 C CA . VAL D 1 360 ? 95.224 64.989 103.007 1.00 68.89 339 VAL D CA 1
ATOM 14087 C C . VAL D 1 360 ? 94.860 64.781 104.469 1.00 78.06 339 VAL D C 1
ATOM 14088 O O . VAL D 1 360 ? 93.896 64.078 104.784 1.00 69.74 339 VAL D O 1
ATOM 14092 N N . ALA D 1 361 ? 95.731 65.245 105.356 1.00 85.79 340 ALA D N 1
ATOM 14093 C CA . ALA D 1 361 ? 95.390 65.345 106.756 1.00 76.68 340 ALA D CA 1
ATOM 14094 C C . ALA D 1 361 ? 94.809 66.712 107.001 1.00 82.14 340 ALA D C 1
ATOM 14095 O O . ALA D 1 361 ? 95.349 67.716 106.537 1.00 83.29 340 ALA D O 1
ATOM 14097 N N . CYS D 1 362 ? 93.635 66.737 107.609 1.00 75.80 341 CYS D N 1
ATOM 14098 C CA . CYS D 1 362 ? 92.806 67.923 107.614 1.00 73.91 341 CYS D CA 1
ATOM 14099 C C . CYS D 1 362 ? 91.618 67.679 108.506 1.00 69.50 341 CYS D C 1
ATOM 14100 O O . CYS D 1 362 ? 90.897 66.704 108.331 1.00 79.81 341 CYS D O 1
ATOM 14103 N N . ASP D 1 363 ? 91.473 68.511 109.525 1.00 60.48 342 ASP D N 1
ATOM 14104 C CA . ASP D 1 363 ? 90.281 68.508 110.351 1.00 64.09 342 ASP D CA 1
ATOM 14105 C C . ASP D 1 363 ? 89.130 69.090 109.538 1.00 67.79 342 ASP D C 1
ATOM 14106 O O . ASP D 1 363 ? 89.259 70.178 108.971 1.00 64.74 342 ASP D O 1
ATOM 14111 N N . VAL D 1 364 ? 88.042 68.327 109.407 1.00 65.93 343 VAL D N 1
ATOM 14112 C CA . VAL D 1 364 ? 86.820 68.828 108.748 1.00 71.99 343 VAL D CA 1
ATOM 14113 C C . VAL D 1 364 ? 86.288 70.108 109.382 1.00 71.65 343 VAL D C 1
ATOM 14114 O O . VAL D 1 364 ? 85.527 70.844 108.751 1.00 67.85 343 VAL D O 1
ATOM 14118 N N . THR D 1 365 ? 86.632 70.326 110.654 1.00 62.15 344 THR D N 1
ATOM 14119 C CA . THR D 1 365 ? 86.109 71.459 111.421 1.00 65.09 344 THR D CA 1
ATOM 14120 C C . THR D 1 365 ? 86.941 72.731 111.229 1.00 61.21 344 THR D C 1
ATOM 14121 O O . THR D 1 365 ? 86.601 73.786 111.765 1.00 69.58 344 THR D O 1
ATOM 14125 N N . ASP D 1 366 ? 87.984 72.640 110.403 1.00 70.18 345 ASP D N 1
ATOM 14126 C CA . ASP D 1 366 ? 88.876 73.774 110.152 1.00 75.64 345 ASP D CA 1
ATOM 14127 C C . ASP D 1 366 ? 88.621 74.425 108.797 1.00 75.33 345 ASP D C 1
ATOM 14128 O O . ASP D 1 366 ? 89.104 73.953 107.760 1.00 86.11 345 ASP D O 1
ATOM 14133 N N . ARG D 1 367 ? 87.930 75.560 108.822 1.00 81.59 346 ARG D N 1
ATOM 14134 C CA . ARG D 1 367 ? 87.367 76.148 107.609 1.00 80.20 346 ARG D CA 1
ATOM 14135 C C . ARG D 1 367 ? 88.440 76.509 106.577 1.00 82.38 346 ARG D C 1
ATOM 14136 O O . ARG D 1 367 ? 88.302 76.208 105.388 1.00 72.88 346 ARG D O 1
ATOM 14144 N N . ALA D 1 368 ? 89.505 77.157 107.040 1.00 78.42 347 ALA D N 1
ATOM 14145 C CA . ALA D 1 368 ? 90.557 77.620 106.152 1.00 70.43 347 ALA D CA 1
ATOM 14146 C C . ALA D 1 368 ? 91.135 76.476 105.327 1.00 79.48 347 ALA D C 1
ATOM 14147 O O . ALA D 1 368 ? 91.329 76.616 104.119 1.00 75.09 347 ALA D O 1
ATOM 14149 N N . GLU D 1 369 ? 91.402 75.340 105.976 1.00 72.26 348 GLU D N 1
ATOM 14150 C CA . GLU D 1 369 ? 92.073 74.227 105.297 1.00 78.96 348 GLU D CA 1
ATOM 14151 C C . GLU D 1 369 ? 91.110 73.648 104.293 1.00 82.95 348 GLU D C 1
ATOM 14152 O O . GLU D 1 369 ? 91.487 73.302 103.164 1.00 69.41 348 GLU D O 1
ATOM 14158 N N . MET D 1 370 ? 89.849 73.569 104.709 1.00 77.62 349 MET D N 1
ATOM 14159 C CA . MET D 1 370 ? 88.820 72.908 103.937 1.00 64.03 349 MET D CA 1
ATOM 14160 C C . MET D 1 370 ? 88.564 73.658 102.635 1.00 66.42 349 MET D C 1
ATOM 14161 O O . MET D 1 370 ? 88.592 73.064 101.557 1.00 78.64 349 MET D O 1
ATOM 14166 N N . SER D 1 371 ? 88.390 74.974 102.723 1.00 68.99 350 SER D N 1
ATOM 14167 C CA . SER D 1 371 ? 88.279 75.780 101.513 1.00 80.61 350 SER D CA 1
ATOM 14168 C C . SER D 1 371 ? 89.519 75.624 100.649 1.00 89.18 350 SER D C 1
ATOM 14169 O O . SER D 1 371 ? 89.446 75.058 99.563 1.00 91.80 350 SER D O 1
ATOM 14172 N N . ALA D 1 372 ? 90.676 76.013 101.187 1.00 87.93 351 ALA D N 1
ATOM 14173 C CA . ALA D 1 372 ? 91.946 75.864 100.465 1.00 86.97 351 ALA D CA 1
ATOM 14174 C C . ALA D 1 372 ? 91.968 74.561 99.679 1.00 78.46 351 ALA D C 1
ATOM 14175 O O . ALA D 1 372 ? 92.167 74.563 98.467 1.00 76.14 351 ALA D O 1
ATOM 14177 N N . LEU D 1 373 ? 91.653 73.465 100.366 1.00 66.37 352 LEU D N 1
ATOM 14178 C CA . LEU D 1 373 ? 91.653 72.134 99.772 1.00 71.75 352 LEU D CA 1
ATOM 14179 C C . LEU D 1 373 ? 90.667 71.974 98.606 1.00 89.04 352 LEU D C 1
ATOM 14180 O O . LEU D 1 373 ? 91.019 71.429 97.557 1.00 84.53 352 LEU D O 1
ATOM 14185 N N . LEU D 1 374 ? 89.413 72.372 98.823 1.00 90.28 353 LEU D N 1
ATOM 14186 C CA . LEU D 1 374 ? 88.369 72.192 97.810 1.00 79.19 353 LEU D CA 1
ATOM 14187 C C . LEU D 1 374 ? 88.693 72.951 96.517 1.00 80.02 353 LEU D C 1
ATOM 14188 O O . LEU D 1 374 ? 88.486 72.435 95.415 1.00 81.79 353 LEU D O 1
ATOM 14193 N N . ALA D 1 375 ? 89.149 74.197 96.666 1.00 92.70 354 ALA D N 1
ATOM 14194 C CA . ALA D 1 375 ? 89.715 74.962 95.554 1.00 86.19 354 ALA D CA 1
ATOM 14195 C C . ALA D 1 375 ? 91.179 74.610 95.379 1.00 90.47 354 ALA D C 1
ATOM 14196 O O . ALA D 1 375 ? 92.049 75.223 95.987 1.00 99.54 354 ALA D O 1
ATOM 14198 N N . GLU D 1 376 ? 91.436 73.591 94.575 1.00 90.67 355 GLU D N 1
ATOM 14199 C CA . GLU D 1 376 ? 92.770 73.051 94.399 1.00 90.39 355 GLU D CA 1
ATOM 14200 C C . GLU D 1 376 ? 92.561 71.725 93.744 1.00 85.93 355 GLU D C 1
ATOM 14201 O O . GLU D 1 376 ? 93.401 71.244 92.986 1.00 111.11 355 GLU D O 1
ATOM 14207 N N . PHE D 1 377 ? 91.389 71.158 94.009 1.00 79.59 356 PHE D N 1
ATOM 14208 C CA . PHE D 1 377 ? 90.966 69.907 93.403 1.00 87.80 356 PHE D CA 1
ATOM 14209 C C . PHE D 1 377 ? 89.610 70.064 92.720 1.00 80.02 356 PHE D C 1
ATOM 14210 O O . PHE D 1 377 ? 89.073 69.110 92.168 1.00 77.37 356 PHE D O 1
ATOM 14218 N N . ASP D 1 378 ? 89.069 71.278 92.755 1.00 78.88 357 ASP D N 1
ATOM 14219 C CA . ASP D 1 378 ? 87.841 71.598 92.029 1.00 85.54 357 ASP D CA 1
ATOM 14220 C C . ASP D 1 378 ? 86.817 70.463 92.154 1.00 80.45 357 ASP D C 1
ATOM 14221 O O . ASP D 1 378 ? 86.478 69.804 91.169 1.00 89.76 357 ASP D O 1
ATOM 14226 N N . VAL D 1 379 ? 86.340 70.234 93.377 1.00 73.38 358 VAL D N 1
ATOM 14227 C CA . VAL D 1 379 ? 85.498 69.073 93.668 1.00 69.67 358 VAL D CA 1
ATOM 14228 C C . VAL D 1 379 ? 84.026 69.307 93.296 1.00 72.22 358 VAL D C 1
ATOM 14229 O O . VAL D 1 379 ? 83.517 70.431 93.401 1.00 68.11 358 VAL D O 1
ATOM 14233 N N . THR D 1 380 ? 83.385 68.270 92.758 1.00 64.93 359 THR D N 1
ATOM 14234 C CA . THR D 1 380 ? 82.003 68.379 92.298 1.00 70.62 359 THR D CA 1
ATOM 14235 C C . THR D 1 380 ? 81.093 67.515 93.150 1.00 65.43 359 THR D C 1
ATOM 14236 O O . THR D 1 380 ? 79.884 67.492 92.948 1.00 76.40 359 THR D O 1
ATOM 14240 N N . ALA D 1 381 ? 81.698 66.752 94.054 1.00 60.29 360 ALA D N 1
ATOM 14241 C CA . ALA D 1 381 ? 80.969 65.806 94.903 1.00 62.18 360 ALA D CA 1
ATOM 14242 C C . ALA D 1 381 ? 81.578 65.781 96.316 1.00 58.89 360 ALA D C 1
ATOM 14243 O O . ALA D 1 381 ? 82.791 65.796 96.467 1.00 62.05 360 ALA D O 1
ATOM 14245 N N . VAL D 1 382 ? 80.725 65.791 97.339 1.00 57.80 361 VAL D N 1
ATOM 14246 C CA . VAL D 1 382 ? 81.184 65.819 98.737 1.00 57.88 361 VAL D CA 1
ATOM 14247 C C . VAL D 1 382 ? 80.444 64.762 99.524 1.00 55.24 361 VAL D C 1
ATOM 14248 O O . VAL D 1 382 ? 79.226 64.754 99.547 1.00 64.55 361 VAL D O 1
ATOM 14252 N N . PHE D 1 383 ? 81.182 63.892 100.201 1.00 61.88 362 PHE D N 1
ATOM 14253 C CA . PHE D 1 383 ? 80.577 62.927 101.124 1.00 54.06 362 PHE D CA 1
ATOM 14254 C C . PHE D 1 383 ? 81.136 63.128 102.534 1.00 57.87 362 PHE D C 1
ATOM 14255 O O . PHE D 1 383 ? 82.339 62.980 102.752 1.00 65.12 362 PHE D O 1
ATOM 14263 N N . HIS D 1 384 ? 80.259 63.467 103.480 1.00 54.19 363 HIS D N 1
ATOM 14264 C CA . HIS D 1 384 ? 80.659 63.750 104.869 1.00 51.72 363 HIS D CA 1
ATOM 14265 C C . HIS D 1 384 ? 80.494 62.517 105.705 1.00 50.41 363 HIS D C 1
ATOM 14266 O O . HIS D 1 384 ? 79.392 62.212 106.162 1.00 53.86 363 HIS D O 1
ATOM 14273 N N . ALA D 1 385 ? 81.582 61.769 105.876 1.00 55.62 364 ALA D N 1
ATOM 14274 C CA . ALA D 1 385 ? 81.574 60.574 106.729 1.00 54.96 364 ALA D CA 1
ATOM 14275 C C . ALA D 1 385 ? 82.342 60.789 108.040 1.00 58.39 364 ALA D C 1
ATOM 14276 O O . ALA D 1 385 ? 82.478 59.870 108.853 1.00 51.49 364 ALA D O 1
ATOM 14278 N N . ALA D 1 386 ? 82.815 62.007 108.263 1.00 58.79 365 ALA D N 1
ATOM 14279 C CA . ALA D 1 386 ? 83.503 62.305 109.505 1.00 54.62 365 ALA D CA 1
ATOM 14280 C C . ALA D 1 386 ? 82.571 62.135 110.694 1.00 55.88 365 ALA D C 1
ATOM 14281 O O . ALA D 1 386 ? 81.535 62.798 110.799 1.00 63.09 365 ALA D O 1
ATOM 14283 N N . GLY D 1 387 ? 82.920 61.219 111.573 1.00 58.35 366 GLY D N 1
ATOM 14284 C CA . GLY D 1 387 ? 82.101 60.953 112.736 1.00 65.86 366 GLY D CA 1
ATOM 14285 C C . GLY D 1 387 ? 82.885 60.318 113.856 1.00 63.27 366 GLY D C 1
ATOM 14286 O O . GLY D 1 387 ? 83.991 59.813 113.651 1.00 69.91 366 GLY D O 1
ATOM 14287 N N . VAL D 1 388 ? 82.332 60.387 115.055 1.00 63.08 367 VAL D N 1
ATOM 14288 C CA . VAL D 1 388 ? 82.746 59.523 116.145 1.00 65.91 367 VAL D CA 1
ATOM 14289 C C . VAL D 1 388 ? 81.488 58.946 116.814 1.00 67.91 367 VAL D C 1
ATOM 14290 O O . VAL D 1 388 ? 80.408 59.532 116.714 1.00 68.69 367 VAL D O 1
ATOM 14294 N N . GLY D 1 389 ? 81.587 57.715 117.303 1.00 60.92 368 GLY D N 1
ATOM 14295 C CA . GLY D 1 389 ? 80.476 57.081 118.001 1.00 61.72 368 GLY D CA 1
ATOM 14296 C C . GLY D 1 389 ? 80.888 56.543 119.358 1.00 69.75 368 GLY D C 1
ATOM 14297 O O . GLY D 1 389 ? 81.982 56.004 119.512 1.00 79.60 368 GLY D O 1
ATOM 14298 N N . ARG D 1 390 ? 80.043 56.763 120.362 1.00 70.71 369 ARG D N 1
ATOM 14299 C CA . ARG D 1 390 ? 80.035 55.922 121.558 1.00 74.21 369 ARG D CA 1
ATOM 14300 C C . ARG D 1 390 ? 78.621 55.761 122.125 1.00 70.60 369 ARG D C 1
ATOM 14301 O O . ARG D 1 390 ? 77.681 56.374 121.642 1.00 67.71 369 ARG D O 1
ATOM 14309 N N . LEU D 1 391 ? 78.462 54.862 123.083 1.00 71.19 370 LEU D N 1
ATOM 14310 C CA . LEU D 1 391 ? 77.163 54.640 123.677 1.00 70.21 370 LEU D CA 1
ATOM 14311 C C . LEU D 1 391 ? 77.186 54.929 125.163 1.00 72.10 370 LEU D C 1
ATOM 14312 O O . LEU D 1 391 ? 77.375 54.031 125.972 1.00 70.77 370 LEU D O 1
ATOM 14317 N N . LEU D 1 392 ? 77.047 56.201 125.508 1.00 71.79 371 LEU D N 1
ATOM 14318 C CA . LEU D 1 392 ? 76.838 56.622 126.886 1.00 77.08 371 LEU D CA 1
ATOM 14319 C C . LEU D 1 392 ? 75.353 56.920 127.078 1.00 66.64 371 LEU D C 1
ATOM 14320 O O . LEU D 1 392 ? 74.731 57.534 126.216 1.00 71.59 371 LEU D O 1
ATOM 14325 N N . PRO D 1 393 ? 74.776 56.461 128.197 1.00 60.85 372 PRO D N 1
ATOM 14326 C CA . PRO D 1 393 ? 73.438 56.918 128.585 1.00 60.02 372 PRO D CA 1
ATOM 14327 C C . PRO D 1 393 ? 73.454 58.412 128.795 1.00 56.42 372 PRO D C 1
ATOM 14328 O O . PRO D 1 393 ? 74.523 58.989 128.986 1.00 56.80 372 PRO D O 1
ATOM 14332 N N . LEU D 1 394 ? 72.274 59.021 128.851 1.00 57.98 373 LEU D N 1
ATOM 14333 C CA . LEU D 1 394 ? 72.153 60.466 129.076 1.00 63.02 373 LEU D CA 1
ATOM 14334 C C . LEU D 1 394 ? 72.697 60.861 130.449 1.00 68.28 373 LEU D C 1
ATOM 14335 O O . LEU D 1 394 ? 73.306 61.933 130.613 1.00 60.03 373 LEU D O 1
ATOM 14340 N N . ALA D 1 395 ? 72.446 60.006 131.439 1.00 69.48 374 ALA D N 1
ATOM 14341 C CA . ALA D 1 395 ? 72.765 60.316 132.828 1.00 62.41 374 ALA D CA 1
ATOM 14342 C C . ALA D 1 395 ? 74.272 60.460 133.033 1.00 65.93 374 ALA D C 1
ATOM 14343 O O . ALA D 1 395 ? 74.719 61.125 133.971 1.00 68.71 374 ALA D O 1
ATOM 14345 N N . GLU D 1 396 ? 75.043 59.930 132.083 1.00 63.00 375 GLU D N 1
ATOM 14346 C CA . GLU D 1 396 ? 76.505 59.912 132.173 1.00 65.43 375 GLU D CA 1
ATOM 14347 C C . GLU D 1 396 ? 77.171 60.825 131.107 1.00 72.87 375 GLU D C 1
ATOM 14348 O O . GLU D 1 396 ? 78.403 60.903 131.024 1.00 66.30 375 GLU D O 1
ATOM 14354 N N . THR D 1 397 ? 76.342 61.517 130.312 1.00 67.67 376 THR D N 1
ATOM 14355 C CA . THR D 1 397 ? 76.826 62.461 129.283 1.00 67.55 376 THR D CA 1
ATOM 14356 C C . THR D 1 397 ? 76.851 63.891 129.822 1.00 68.74 376 THR D C 1
ATOM 14357 O O . THR D 1 397 ? 75.848 64.377 130.347 1.00 60.92 376 THR D O 1
ATOM 14361 N N . ASP D 1 398 ? 77.962 64.591 129.608 1.00 60.03 377 ASP D N 1
ATOM 14362 C CA . ASP D 1 398 ? 78.006 66.022 129.879 1.00 73.89 377 ASP D CA 1
ATOM 14363 C C . ASP D 1 398 ? 78.358 66.842 128.647 1.00 71.01 377 ASP D C 1
ATOM 14364 O O . ASP D 1 398 ? 78.701 66.298 127.599 1.00 72.92 377 ASP D O 1
ATOM 14369 N N . GLN D 1 399 ? 78.229 68.159 128.780 1.00 76.35 378 GLN D N 1
ATOM 14370 C CA . GLN D 1 399 ? 78.812 69.108 127.836 1.00 80.32 378 GLN D CA 1
ATOM 14371 C C . GLN D 1 399 ? 79.948 68.501 127.007 1.00 74.34 378 GLN D C 1
ATOM 14372 O O . GLN D 1 399 ? 79.882 68.471 125.782 1.00 79.58 378 GLN D O 1
ATOM 14378 N N . ASN D 1 400 ? 80.977 67.994 127.672 1.00 79.89 379 ASN D N 1
ATOM 14379 C CA . ASN D 1 400 ? 82.178 67.580 126.958 1.00 79.86 379 ASN D CA 1
ATOM 14380 C C . ASN D 1 400 ? 82.000 66.249 126.248 1.00 70.89 379 ASN D C 1
ATOM 14381 O O . ASN D 1 400 ? 82.608 66.014 125.209 1.00 66.25 379 ASN D O 1
ATOM 14386 N N . GLY D 1 401 ? 81.118 65.404 126.773 1.00 64.60 380 GLY D N 1
ATOM 14387 C CA . GLY D 1 401 ? 80.717 64.199 126.049 1.00 76.05 380 GLY D CA 1
ATOM 14388 C C . GLY D 1 401 ? 80.037 64.577 124.748 1.00 75.84 380 GLY D C 1
ATOM 14389 O O . GLY D 1 401 ? 80.456 64.162 123.658 1.00 71.65 380 GLY D O 1
ATOM 14390 N N . LEU D 1 402 ? 79.065 65.471 124.876 1.00 69.19 381 LEU D N 1
ATOM 14391 C CA . LEU D 1 402 ? 78.295 66.025 123.767 1.00 62.95 381 LEU D CA 1
ATOM 14392 C C . LEU D 1 402 ? 79.168 66.599 122.664 1.00 62.60 381 LEU D C 1
ATOM 14393 O O . LEU D 1 402 ? 78.978 66.291 121.483 1.00 65.59 381 LEU D O 1
ATOM 14398 N N . ALA D 1 403 ? 80.100 67.466 123.054 1.00 65.50 382 ALA D N 1
ATOM 14399 C CA . ALA D 1 403 ? 81.030 68.104 122.115 1.00 63.83 382 ALA D CA 1
ATOM 14400 C C . ALA D 1 403 ? 81.867 67.098 121.314 1.00 70.36 382 ALA D C 1
ATOM 14401 O O . ALA D 1 403 ? 82.052 67.253 120.109 1.00 79.42 382 ALA D O 1
ATOM 14403 N N . GLU D 1 404 ? 82.367 66.071 121.993 1.00 76.36 383 GLU D N 1
ATOM 14404 C CA . GLU D 1 404 ? 83.224 65.068 121.363 1.00 75.58 383 GLU D CA 1
ATOM 14405 C C . GLU D 1 404 ? 82.467 64.300 120.273 1.00 73.08 383 GLU D C 1
ATOM 14406 O O . GLU D 1 404 ? 82.992 64.065 119.177 1.00 57.80 383 GLU D O 1
ATOM 14412 N N . ILE D 1 405 ? 81.216 63.961 120.568 1.00 70.87 384 ILE D N 1
ATOM 14413 C CA . ILE D 1 405 ? 80.375 63.204 119.652 1.00 68.58 384 ILE D CA 1
ATOM 14414 C C . ILE D 1 405 ? 79.907 64.066 118.474 1.00 67.52 384 ILE D C 1
ATOM 14415 O O . ILE D 1 405 ? 79.732 63.568 117.366 1.00 78.29 384 ILE D O 1
ATOM 14420 N N . CYS D 1 406 ? 79.785 65.370 118.707 1.00 64.41 385 CYS D N 1
ATOM 14421 C CA . CYS D 1 406 ? 79.193 66.269 117.723 1.00 65.91 385 CYS D CA 1
ATOM 14422 C C . CYS D 1 406 ? 80.205 66.956 116.820 1.00 61.60 385 CYS D C 1
ATOM 14423 O O . CYS D 1 406 ? 79.956 67.133 115.639 1.00 72.67 385 CYS D O 1
ATOM 14426 N N . ALA D 1 407 ? 81.301 67.434 117.392 1.00 57.78 386 ALA D N 1
ATOM 14427 C CA . ALA D 1 407 ? 82.099 68.453 116.732 1.00 55.33 386 ALA D CA 1
ATOM 14428 C C . ALA D 1 407 ? 82.340 68.153 115.239 1.00 58.66 386 ALA D C 1
ATOM 14429 O O . ALA D 1 407 ? 82.031 68.982 114.380 1.00 69.90 386 ALA D O 1
ATOM 14431 N N . ALA D 1 408 ? 82.858 66.965 114.933 1.00 53.80 387 ALA D N 1
ATOM 14432 C CA . ALA D 1 408 ? 83.307 66.662 113.563 1.00 60.11 387 ALA D CA 1
ATOM 14433 C C . ALA D 1 408 ? 82.130 66.498 112.597 1.00 52.73 387 ALA D C 1
ATOM 14434 O O . ALA D 1 408 ? 82.176 66.952 111.457 1.00 54.50 387 ALA D O 1
ATOM 14436 N N . LYS D 1 409 ? 81.101 65.813 113.065 1.00 50.79 388 LYS D N 1
ATOM 14437 C CA . LYS D 1 409 ? 79.890 65.592 112.305 1.00 51.76 388 LYS D CA 1
ATOM 14438 C C . LYS D 1 409 ? 79.191 66.927 112.108 1.00 57.40 388 LYS D C 1
ATOM 14439 O O . LYS D 1 409 ? 79.047 67.407 110.976 1.00 52.80 388 LYS D O 1
ATOM 14445 N N . VAL D 1 410 ? 78.827 67.555 113.230 1.00 47.92 389 VAL D N 1
ATOM 14446 C CA . VAL D 1 410 ? 78.021 68.766 113.217 1.00 42.52 389 VAL D CA 1
ATOM 14447 C C . VAL D 1 410 ? 78.776 69.955 112.665 1.00 49.46 389 VAL D C 1
ATOM 14448 O O . VAL D 1 410 ? 78.309 70.596 111.734 1.00 54.04 389 VAL D O 1
ATOM 14452 N N . ARG D 1 411 ? 79.958 70.246 113.195 1.00 50.22 390 ARG D N 1
ATOM 14453 C CA . ARG D 1 411 ? 80.667 71.413 112.692 1.00 55.33 390 ARG D CA 1
ATOM 14454 C C . ARG D 1 411 ? 81.267 71.220 111.306 1.00 48.03 390 ARG D C 1
ATOM 14455 O O . ARG D 1 411 ? 81.251 72.136 110.496 1.00 56.97 390 ARG D O 1
ATOM 14463 N N . GLY D 1 412 ? 81.706 70.005 111.003 1.00 46.19 391 GLY D N 1
ATOM 14464 C CA . GLY D 1 412 ? 82.223 69.689 109.662 1.00 56.81 391 GLY D CA 1
ATOM 14465 C C . GLY D 1 412 ? 81.206 69.874 108.533 1.00 53.28 391 GLY D C 1
ATOM 14466 O O . GLY D 1 412 ? 81.539 70.387 107.454 1.00 50.50 391 GLY D O 1
ATOM 14467 N N . ALA D 1 413 ? 79.967 69.450 108.778 1.00 53.75 392 ALA D N 1
ATOM 14468 C CA . ALA D 1 413 ? 78.878 69.686 107.833 1.00 47.32 392 ALA D CA 1
ATOM 14469 C C . ALA D 1 413 ? 78.603 71.176 107.678 1.00 52.43 392 ALA D C 1
ATOM 14470 O O . ALA D 1 413 ? 78.473 71.678 106.566 1.00 51.69 392 ALA D O 1
ATOM 14472 N N . GLN D 1 414 ? 78.583 71.895 108.795 1.00 50.40 393 GLN D N 1
ATOM 14473 C CA . GLN D 1 414 ? 78.488 73.348 108.743 1.00 46.84 393 GLN D CA 1
ATOM 14474 C C . GLN D 1 414 ? 79.595 73.949 107.916 1.00 52.84 393 GLN D C 1
ATOM 14475 O O . GLN D 1 414 ? 79.371 74.901 107.171 1.00 62.10 393 GLN D O 1
ATOM 14481 N N . VAL D 1 415 ? 80.805 73.417 108.057 1.00 57.76 394 VAL D N 1
ATOM 14482 C CA . VAL D 1 415 ? 81.926 73.938 107.279 1.00 56.20 394 VAL D CA 1
ATOM 14483 C C . VAL D 1 415 ? 81.747 73.609 105.804 1.00 52.61 394 VAL D C 1
ATOM 14484 O O . VAL D 1 415 ? 81.888 74.479 104.955 1.00 63.78 394 VAL D O 1
ATOM 14488 N N . LEU D 1 416 ? 81.296 72.394 105.517 1.00 49.27 395 LEU D N 1
ATOM 14489 C CA . LEU D 1 416 ? 81.096 71.976 104.133 1.00 57.14 395 LEU D CA 1
ATOM 14490 C C . LEU D 1 416 ? 79.957 72.768 103.480 1.00 57.19 395 LEU D C 1
ATOM 14491 O O . LEU D 1 416 ? 80.039 73.149 102.312 1.00 51.18 395 LEU D O 1
ATOM 14496 N N . ASP D 1 417 ? 78.903 73.010 104.253 1.00 58.73 396 ASP D N 1
ATOM 14497 C CA . ASP D 1 417 ? 77.799 73.850 103.825 1.00 58.94 396 ASP D CA 1
ATOM 14498 C C . ASP D 1 417 ? 78.250 75.269 103.494 1.00 53.00 396 ASP D C 1
ATOM 14499 O O . ASP D 1 417 ? 77.818 75.835 102.515 1.00 55.00 396 ASP D O 1
ATOM 14504 N N . GLU D 1 418 ? 79.121 75.841 104.312 1.00 62.94 397 GLU D N 1
ATOM 14505 C CA . GLU D 1 418 ? 79.473 77.254 104.146 1.00 61.64 397 GLU D CA 1
ATOM 14506 C C . GLU D 1 418 ? 80.257 77.515 102.844 1.00 60.86 397 GLU D C 1
ATOM 14507 O O . GLU D 1 418 ? 79.924 78.419 102.080 1.00 59.17 397 GLU D O 1
ATOM 14513 N N . LEU D 1 419 ? 81.259 76.686 102.576 1.00 66.52 398 LEU D N 1
ATOM 14514 C CA . LEU D 1 419 ? 81.772 76.515 101.215 1.00 73.87 398 LEU D CA 1
ATOM 14515 C C . LEU D 1 419 ? 80.668 75.763 100.476 1.00 77.52 398 LEU D C 1
ATOM 14516 O O . LEU D 1 419 ? 79.568 75.676 100.989 1.00 88.85 398 LEU D O 1
ATOM 14521 N N . CYS D 1 420 ? 80.896 75.338 99.240 1.00 72.75 399 CYS D N 1
ATOM 14522 C CA . CYS D 1 420 ? 79.814 74.656 98.469 1.00 90.76 399 CYS D CA 1
ATOM 14523 C C . CYS D 1 420 ? 78.554 75.519 98.267 1.00 90.47 399 CYS D C 1
ATOM 14524 O O . CYS D 1 420 ? 77.430 75.011 98.375 1.00 80.22 399 CYS D O 1
ATOM 14527 N N . ASP D 1 421 ? 78.736 76.805 97.978 1.00 97.20 400 ASP D N 1
ATOM 14528 C CA . ASP D 1 421 ? 77.600 77.720 97.825 1.00 79.35 400 ASP D CA 1
ATOM 14529 C C . ASP D 1 421 ? 77.030 77.708 96.397 1.00 77.98 400 ASP D C 1
ATOM 14530 O O . ASP D 1 421 ? 76.559 78.724 95.905 1.00 94.22 400 ASP D O 1
ATOM 14532 N N . SER D 1 422 ? 77.071 76.557 95.743 1.00 71.62 401 SER D N 1
ATOM 14533 C CA . SER D 1 422 ? 76.944 76.519 94.294 1.00 74.86 401 SER D CA 1
ATOM 14534 C C . SER D 1 422 ? 75.903 75.499 93.818 1.00 85.14 401 SER D C 1
ATOM 14535 O O . SER D 1 422 ? 75.864 74.354 94.294 1.00 83.24 401 SER D O 1
ATOM 14538 N N . THR D 1 423 ? 75.036 75.941 92.907 1.00 80.77 402 THR D N 1
ATOM 14539 C CA . THR D 1 423 ? 74.021 75.073 92.294 1.00 81.32 402 THR D CA 1
ATOM 14540 C C . THR D 1 423 ? 74.656 73.867 91.585 1.00 96.50 402 THR D C 1
ATOM 14541 O O . THR D 1 423 ? 74.065 72.782 91.532 1.00 84.47 402 THR D O 1
ATOM 14545 N N . ASP D 1 424 ? 75.870 74.075 91.064 1.00 108.96 403 ASP D N 1
ATOM 14546 C CA . ASP D 1 424 ? 76.619 73.063 90.295 1.00 97.37 403 ASP D CA 1
ATOM 14547 C C . ASP D 1 424 ? 76.746 71.754 91.043 1.00 97.97 403 ASP D C 1
ATOM 14548 O O . ASP D 1 424 ? 76.709 70.675 90.439 1.00 109.03 403 ASP D O 1
ATOM 14553 N N . LEU D 1 425 ? 77.091 71.866 92.322 1.00 92.82 404 LEU D N 1
ATOM 14554 C CA . LEU D 1 425 ? 77.569 70.737 93.104 1.00 75.21 404 LEU D CA 1
ATOM 14555 C C . LEU D 1 425 ? 76.788 69.493 92.728 1.00 73.80 404 LEU D C 1
ATOM 14556 O O . LEU D 1 425 ? 75.562 69.476 92.792 1.00 74.29 404 LEU D O 1
ATOM 14561 N N . ASP D 1 426 ? 77.480 68.490 92.225 1.00 73.26 405 ASP D N 1
ATOM 14562 C CA . ASP D 1 426 ? 76.786 67.319 91.744 1.00 68.36 405 ASP D CA 1
ATOM 14563 C C . ASP D 1 426 ? 76.511 66.276 92.813 1.00 64.78 405 ASP D C 1
ATOM 14564 O O . ASP D 1 426 ? 76.008 65.198 92.511 1.00 77.44 405 ASP D O 1
ATOM 14569 N N . ALA D 1 427 ? 76.741 66.639 94.072 1.00 57.25 406 ALA D N 1
ATOM 14570 C CA . ALA D 1 427 ? 76.275 65.839 95.213 1.00 57.19 406 ALA D CA 1
ATOM 14571 C C . ALA D 1 427 ? 76.868 66.347 96.506 1.00 55.43 406 ALA D C 1
ATOM 14572 O O . ALA D 1 427 ? 78.008 66.799 96.545 1.00 58.59 406 ALA D O 1
ATOM 14574 N N . PHE D 1 428 ? 76.059 66.328 97.549 1.00 51.92 407 PHE D N 1
ATOM 14575 C CA . PHE D 1 428 ? 76.468 66.781 98.846 1.00 42.81 407 PHE D CA 1
ATOM 14576 C C . PHE D 1 428 ? 75.807 65.847 99.804 1.00 43.78 407 PHE D C 1
ATOM 14577 O O . PHE D 1 428 ? 74.635 65.992 100.085 1.00 50.97 407 PHE D O 1
ATOM 14585 N N . VAL D 1 429 ? 76.505 64.773 100.141 1.00 54.61 408 VAL D N 1
ATOM 14586 C CA . VAL D 1 429 ? 75.901 63.658 100.836 1.00 55.43 408 VAL D CA 1
ATOM 14587 C C . VAL D 1 429 ? 76.378 63.562 102.278 1.00 53.32 408 VAL D C 1
ATOM 14588 O O . VAL D 1 429 ? 77.567 63.579 102.540 1.00 57.70 408 VAL D O 1
ATOM 14592 N N . LEU D 1 430 ? 75.429 63.416 103.201 1.00 57.66 409 LEU D N 1
ATOM 14593 C CA . LEU D 1 430 ? 75.718 63.389 104.630 1.00 46.05 409 LEU D CA 1
ATOM 14594 C C . LEU D 1 430 ? 75.421 62.026 105.203 1.00 50.86 409 LEU D C 1
ATOM 14595 O O . LEU D 1 430 ? 74.365 61.456 104.965 1.00 60.15 409 LEU D O 1
ATOM 14600 N N . PHE D 1 431 ? 76.333 61.510 105.994 1.00 51.10 410 PHE D N 1
ATOM 14601 C CA . PHE D 1 431 ? 76.154 60.186 106.497 1.00 56.40 410 PHE D CA 1
ATOM 14602 C C . PHE D 1 431 ? 75.540 60.215 107.884 1.00 58.46 410 PHE D C 1
ATOM 14603 O O . PHE D 1 431 ? 76.185 60.587 108.858 1.00 60.16 410 PHE D O 1
ATOM 14611 N N . SER D 1 432 ? 74.231 60.052 107.920 1.00 56.81 411 SER D N 1
ATOM 14612 C CA . SER D 1 432 ? 73.508 60.151 109.160 1.00 50.12 411 SER D CA 1
ATOM 14613 C C . SER D 1 432 ? 73.261 58.757 109.733 1.00 53.43 411 SER D C 1
ATOM 14614 O O . SER D 1 432 ? 73.928 57.799 109.354 1.00 51.99 411 SER D O 1
ATOM 14617 N N . SER D 1 433 ? 72.314 58.649 110.658 1.00 46.82 412 SER D N 1
ATOM 14618 C CA . SER D 1 433 ? 72.089 57.401 111.353 1.00 50.87 412 SER D CA 1
ATOM 14619 C C . SER D 1 433 ? 70.656 57.315 111.857 1.00 54.71 412 SER D C 1
ATOM 14620 O O . SER D 1 433 ? 70.014 58.328 112.102 1.00 66.26 412 SER D O 1
ATOM 14623 N N . GLY D 1 434 ? 70.147 56.100 111.977 1.00 51.71 413 GLY D N 1
ATOM 14624 C CA . GLY D 1 434 ? 68.781 55.897 112.411 1.00 56.49 413 GLY D CA 1
ATOM 14625 C C . GLY D 1 434 ? 68.638 56.238 113.871 1.00 56.42 413 GLY D C 1
ATOM 14626 O O . GLY D 1 434 ? 67.534 56.421 114.372 1.00 67.05 413 GLY D O 1
ATOM 14627 N N . ALA D 1 435 ? 69.765 56.331 114.561 1.00 57.17 414 ALA D N 1
ATOM 14628 C CA . ALA D 1 435 ? 69.754 56.746 115.954 1.00 60.88 414 ALA D CA 1
ATOM 14629 C C . ALA D 1 435 ? 69.141 58.141 116.077 1.00 56.35 414 ALA D C 1
ATOM 14630 O O . ALA D 1 435 ? 68.415 58.433 117.029 1.00 58.12 414 ALA D O 1
ATOM 14632 N N . GLY D 1 436 ? 69.422 58.988 115.086 1.00 55.21 415 GLY D N 1
ATOM 14633 C CA . GLY D 1 436 ? 68.873 60.341 115.035 1.00 51.08 415 GLY D CA 1
ATOM 14634 C C . GLY D 1 436 ? 67.488 60.437 114.409 1.00 54.25 415 GLY D C 1
ATOM 14635 O O . GLY D 1 436 ? 66.917 61.530 114.324 1.00 59.04 415 GLY D O 1
ATOM 14636 N N . VAL D 1 437 ? 66.946 59.291 113.981 1.00 52.90 416 VAL D N 1
ATOM 14637 C CA . VAL D 1 437 ? 65.621 59.234 113.359 1.00 52.59 416 VAL D CA 1
ATOM 14638 C C . VAL D 1 437 ? 64.588 58.567 114.271 1.00 49.37 416 VAL D C 1
ATOM 14639 O O . VAL D 1 437 ? 63.473 59.051 114.396 1.00 49.79 416 VAL D O 1
ATOM 14643 N N . TRP D 1 438 ? 64.976 57.490 114.950 1.00 53.90 417 TRP D N 1
ATOM 14644 C CA . TRP D 1 438 ? 64.084 56.881 115.949 1.00 51.44 417 TRP D CA 1
ATOM 14645 C C . TRP D 1 438 ? 64.703 56.728 117.309 1.00 53.22 417 TRP D C 1
ATOM 14646 O O . TRP D 1 438 ? 63.985 56.574 118.314 1.00 47.17 417 TRP D O 1
ATOM 14657 N N . GLY D 1 439 ? 66.040 56.758 117.360 1.00 49.10 418 GLY D N 1
ATOM 14658 C CA . GLY D 1 439 ? 66.772 56.647 118.630 1.00 56.16 418 GLY D CA 1
ATOM 14659 C C . GLY D 1 439 ? 67.002 55.215 119.130 1.00 58.35 418 GLY D C 1
ATOM 14660 O O . GLY D 1 439 ? 66.257 54.293 118.790 1.00 57.58 418 GLY D O 1
ATOM 14661 N N . GLY D 1 440 ? 68.040 55.043 119.950 1.00 55.22 419 GLY D N 1
ATOM 14662 C CA . GLY D 1 440 ? 68.193 53.851 120.783 1.00 54.65 419 GLY D CA 1
ATOM 14663 C C . GLY D 1 440 ? 68.801 54.193 122.134 1.00 64.91 419 GLY D C 1
ATOM 14664 O O . GLY D 1 440 ? 69.386 55.280 122.307 1.00 54.83 419 GLY D O 1
ATOM 14665 N N . GLY D 1 441 ? 68.632 53.288 123.107 1.00 54.04 420 GLY D N 1
ATOM 14666 C CA . GLY D 1 441 ? 69.312 53.408 124.402 1.00 47.71 420 GLY D CA 1
ATOM 14667 C C . GLY D 1 441 ? 70.795 53.684 124.236 1.00 52.87 420 GLY D C 1
ATOM 14668 O O . GLY D 1 441 ? 71.474 53.020 123.446 1.00 61.69 420 GLY D O 1
ATOM 14669 N N . GLY D 1 442 ? 71.274 54.738 124.888 1.00 44.18 421 GLY D N 1
ATOM 14670 C CA . GLY D 1 442 ? 72.689 55.073 124.859 1.00 42.69 421 GLY D CA 1
ATOM 14671 C C . GLY D 1 442 ? 73.121 55.892 123.660 1.00 58.72 421 GLY D C 1
ATOM 14672 O O . GLY D 1 442 ? 74.315 55.986 123.359 1.00 58.06 421 GLY D O 1
ATOM 14673 N N . GLN D 1 443 ? 72.165 56.511 122.977 1.00 64.63 422 GLN D N 1
ATOM 14674 C CA . GLN D 1 443 ? 72.488 57.219 121.743 1.00 59.27 422 GLN D CA 1
ATOM 14675 C C . GLN D 1 443 ? 72.019 58.669 121.678 1.00 57.78 422 GLN D C 1
ATOM 14676 O O . GLN D 1 443 ? 71.932 59.246 120.588 1.00 61.56 422 GLN D O 1
ATOM 14682 N N . GLY D 1 444 ? 71.891 59.299 122.846 1.00 53.45 423 GLY D N 1
ATOM 14683 C CA . GLY D 1 444 ? 71.492 60.714 122.943 1.00 53.29 423 GLY D CA 1
ATOM 14684 C C . GLY D 1 444 ? 72.370 61.673 122.158 1.00 50.04 423 GLY D C 1
ATOM 14685 O O . GLY D 1 444 ? 71.874 62.430 121.312 1.00 56.27 423 GLY D O 1
ATOM 14686 N N . ALA D 1 445 ? 73.674 61.643 122.442 1.00 45.06 424 ALA D N 1
ATOM 14687 C CA . ALA D 1 445 ? 74.649 62.500 121.765 1.00 43.85 424 ALA D CA 1
ATOM 14688 C C . ALA D 1 445 ? 74.717 62.180 120.282 1.00 53.87 424 ALA D C 1
ATOM 14689 O O . ALA D 1 445 ? 74.750 63.088 119.432 1.00 56.59 424 ALA D O 1
ATOM 14691 N N . TYR D 1 446 ? 74.722 60.884 119.975 1.00 56.39 425 TYR D N 1
ATOM 14692 C CA . TYR D 1 446 ? 74.834 60.415 118.606 1.00 49.27 425 TYR D CA 1
ATOM 14693 C C . TYR D 1 446 ? 73.552 60.744 117.840 1.00 52.19 425 TYR D C 1
ATOM 14694 O O . TYR D 1 446 ? 73.609 61.232 116.712 1.00 49.85 425 TYR D O 1
ATOM 14703 N N . GLY D 1 447 ? 72.415 60.632 118.526 1.00 50.11 426 GLY D N 1
ATOM 14704 C CA . GLY D 1 447 ? 71.131 61.021 117.959 1.00 50.35 426 GLY D CA 1
ATOM 14705 C C . GLY D 1 447 ? 71.039 62.511 117.687 1.00 54.34 426 GLY D C 1
ATOM 14706 O O . GLY D 1 447 ? 70.677 62.931 116.585 1.00 49.83 426 GLY D O 1
ATOM 14707 N N . ALA D 1 448 ? 71.367 63.316 118.691 1.00 47.72 427 ALA D N 1
ATOM 14708 C CA . ALA D 1 448 ? 71.376 64.761 118.521 1.00 46.91 427 ALA D CA 1
ATOM 14709 C C . ALA D 1 448 ? 72.131 65.151 117.241 1.00 54.34 427 ALA D C 1
ATOM 14710 O O . ALA D 1 448 ? 71.567 65.798 116.341 1.00 55.09 427 ALA D O 1
ATOM 14712 N N . ALA D 1 449 ? 73.373 64.674 117.132 1.00 45.59 428 ALA D N 1
ATOM 14713 C CA . ALA D 1 449 ? 74.282 65.065 116.065 1.00 39.82 428 ALA D CA 1
ATOM 14714 C C . ALA D 1 449 ? 73.815 64.596 114.674 1.00 47.61 428 ALA D C 1
ATOM 14715 O O . ALA D 1 449 ? 74.079 65.255 113.658 1.00 50.65 428 ALA D O 1
ATOM 14717 N N . ASN D 1 450 ? 73.175 63.442 114.614 1.00 42.58 429 ASN D N 1
ATOM 14718 C CA . ASN D 1 450 ? 72.672 62.960 113.344 1.00 46.20 429 ASN D CA 1
ATOM 14719 C C . ASN D 1 450 ? 71.393 63.662 112.905 1.00 51.00 429 ASN D C 1
ATOM 14720 O O . ASN D 1 450 ? 71.230 63.995 111.721 1.00 46.44 429 ASN D O 1
ATOM 14725 N N . ALA D 1 451 ? 70.514 63.931 113.866 1.00 39.81 430 ALA D N 1
ATOM 14726 C CA . ALA D 1 451 ? 69.255 64.601 113.588 1.00 43.44 430 ALA D CA 1
ATOM 14727 C C . ALA D 1 451 ? 69.509 65.990 112.979 1.00 51.94 430 ALA D C 1
ATOM 14728 O O . ALA D 1 451 ? 68.774 66.444 112.087 1.00 45.35 430 ALA D O 1
ATOM 14730 N N . PHE D 1 452 ? 70.564 66.642 113.464 1.00 42.79 431 PHE D N 1
ATOM 14731 C CA . PHE D 1 452 ? 71.104 67.829 112.844 1.00 41.35 431 PHE D CA 1
ATOM 14732 C C . PHE D 1 452 ? 71.275 67.652 111.347 1.00 43.01 431 PHE D C 1
ATOM 14733 O O . PHE D 1 452 ? 70.911 68.526 110.577 1.00 53.88 431 PHE D O 1
ATOM 14741 N N . LEU D 1 453 ? 71.894 66.553 110.934 1.00 47.01 432 LEU D N 1
ATOM 14742 C CA . LEU D 1 453 ? 72.235 66.384 109.522 1.00 46.47 432 LEU D CA 1
ATOM 14743 C C . LEU D 1 453 ? 70.979 66.305 108.622 1.00 52.54 432 LEU D C 1
ATOM 14744 O O . LEU D 1 453 ? 70.919 66.948 107.568 1.00 47.37 432 LEU D O 1
ATOM 14749 N N . ASP D 1 454 ? 69.991 65.514 109.042 1.00 45.91 433 ASP D N 1
ATOM 14750 C CA . ASP D 1 454 ? 68.658 65.594 108.468 1.00 46.98 433 ASP D CA 1
ATOM 14751 C C . ASP D 1 454 ? 68.273 67.038 108.173 1.00 47.56 433 ASP D C 1
ATOM 14752 O O . ASP D 1 454 ? 67.992 67.400 107.030 1.00 44.15 433 ASP D O 1
ATOM 14757 N N . THR D 1 455 ? 68.170 67.842 109.206 1.00 45.05 434 THR D N 1
ATOM 14758 C CA . THR D 1 455 ? 67.526 69.108 109.042 1.00 43.43 434 THR D CA 1
ATOM 14759 C C . THR D 1 455 ? 68.423 70.047 108.232 1.00 44.92 434 THR D C 1
ATOM 14760 O O . THR D 1 455 ? 67.933 70.803 107.409 1.00 47.41 434 THR D O 1
ATOM 14764 N N . LEU D 1 456 ? 69.735 69.845 108.312 1.00 39.56 435 LEU D N 1
ATOM 14765 C CA . LEU D 1 456 ? 70.650 70.631 107.492 1.00 43.02 435 LEU D CA 1
ATOM 14766 C C . LEU D 1 456 ? 70.395 70.440 105.976 1.00 43.98 435 LEU D C 1
ATOM 14767 O O . LEU D 1 456 ? 70.246 71.411 105.231 1.00 42.91 435 LEU D O 1
ATOM 14772 N N . ALA D 1 457 ? 70.415 69.188 105.531 1.00 38.93 436 ALA D N 1
ATOM 14773 C CA . ALA D 1 457 ? 70.035 68.838 104.166 1.00 41.74 436 ALA D CA 1
ATOM 14774 C C . ALA D 1 457 ? 68.738 69.524 103.675 1.00 42.71 436 ALA D C 1
ATOM 14775 O O . ALA D 1 457 ? 68.735 70.162 102.621 1.00 47.94 436 ALA D O 1
ATOM 14777 N N . GLU D 1 458 ? 67.645 69.388 104.429 1.00 40.34 437 GLU D N 1
ATOM 14778 C CA . GLU D 1 458 ? 66.393 70.075 104.066 1.00 41.66 437 GLU D CA 1
ATOM 14779 C C . GLU D 1 458 ? 66.655 71.571 103.917 1.00 41.24 437 GLU D C 1
ATOM 14780 O O . GLU D 1 458 ? 66.375 72.157 102.880 1.00 48.24 437 GLU D O 1
ATOM 14786 N N . GLN D 1 459 ? 67.249 72.170 104.934 1.00 39.54 438 GLN D N 1
ATOM 14787 C CA . GLN D 1 459 ? 67.594 73.578 104.867 1.00 38.70 438 GLN D CA 1
ATOM 14788 C C . GLN D 1 459 ? 68.371 73.978 103.607 1.00 40.61 438 GLN D C 1
ATOM 14789 O O . GLN D 1 459 ? 68.162 75.068 103.088 1.00 50.42 438 GLN D O 1
ATOM 14795 N N . ARG D 1 460 ? 69.250 73.097 103.106 1.00 43.00 439 ARG D N 1
ATOM 14796 C CA . ARG D 1 460 ? 69.959 73.356 101.825 1.00 47.75 439 ARG D CA 1
ATOM 14797 C C . ARG D 1 460 ? 68.989 73.288 100.653 1.00 49.24 439 ARG D C 1
ATOM 14798 O O . ARG D 1 460 ? 69.032 74.118 99.742 1.00 48.02 439 ARG D O 1
ATOM 14806 N N . ARG D 1 461 ? 68.159 72.256 100.640 1.00 46.08 440 ARG D N 1
ATOM 14807 C CA . ARG D 1 461 ? 67.176 72.119 99.587 1.00 47.18 440 ARG D CA 1
ATOM 14808 C C . ARG D 1 461 ? 66.214 73.308 99.538 1.00 45.71 440 ARG D C 1
ATOM 14809 O O . ARG D 1 461 ? 65.886 73.797 98.455 1.00 49.54 440 ARG D O 1
ATOM 14817 N N . ALA D 1 462 ? 65.841 73.829 100.708 1.00 42.71 441 ALA D N 1
ATOM 14818 C CA . ALA D 1 462 ? 64.928 74.982 100.776 1.00 47.51 441 ALA D CA 1
ATOM 14819 C C . ALA D 1 462 ? 65.517 76.194 100.059 1.00 51.73 441 ALA D C 1
ATOM 14820 O O . ALA D 1 462 ? 64.791 77.076 99.618 1.00 59.24 441 ALA D O 1
ATOM 14822 N N . ARG D 1 463 ? 66.833 76.171 99.875 1.00 50.20 442 ARG D N 1
ATOM 14823 C CA . ARG D 1 463 ? 67.595 77.308 99.374 1.00 53.96 442 ARG D CA 1
ATOM 14824 C C . ARG D 1 463 ? 67.922 77.092 97.892 1.00 52.48 442 ARG D C 1
ATOM 14825 O O . ARG D 1 463 ? 68.521 77.954 97.247 1.00 50.80 442 ARG D O 1
ATOM 14833 N N . GLY D 1 464 ? 67.648 75.888 97.398 1.00 48.53 443 GLY D N 1
ATOM 14834 C CA . GLY D 1 464 ? 68.001 75.530 96.025 1.00 52.08 443 GLY D CA 1
ATOM 14835 C C . GLY D 1 464 ? 69.383 74.909 95.868 1.00 54.64 443 GLY D C 1
ATOM 14836 O O . GLY D 1 464 ? 69.871 74.733 94.746 1.00 53.22 443 GLY D O 1
ATOM 14837 N N . LEU D 1 465 ? 69.987 74.510 96.981 1.00 54.09 444 LEU D N 1
ATOM 14838 C CA . LEU D 1 465 ? 71.239 73.767 96.933 1.00 57.61 444 LEU D CA 1
ATOM 14839 C C . LEU D 1 465 ? 70.972 72.270 97.153 1.00 52.85 444 LEU D C 1
ATOM 14840 O O . LEU D 1 465 ? 70.010 71.911 97.837 1.00 53.37 444 LEU D O 1
ATOM 14845 N N . PRO D 1 466 ? 71.724 71.400 96.446 1.00 53.53 445 PRO D N 1
ATOM 14846 C CA . PRO D 1 466 ? 71.507 69.956 96.544 1.00 56.49 445 PRO D CA 1
ATOM 14847 C C . PRO D 1 466 ? 72.043 69.458 97.866 1.00 51.77 445 PRO D C 1
ATOM 14848 O O . PRO D 1 466 ? 73.074 69.922 98.312 1.00 49.71 445 PRO D O 1
ATOM 14852 N N . ALA D 1 467 ? 71.338 68.544 98.503 1.00 43.99 446 ALA D N 1
ATOM 14853 C CA . ALA D 1 467 ? 71.831 67.960 99.732 1.00 43.79 446 ALA D CA 1
ATOM 14854 C C . ALA D 1 467 ? 71.185 66.629 99.883 1.00 46.35 446 ALA D C 1
ATOM 14855 O O . ALA D 1 467 ? 70.038 66.454 99.501 1.00 53.74 446 ALA D O 1
ATOM 14857 N N . THR D 1 468 ? 71.946 65.656 100.355 1.00 47.31 447 THR D N 1
ATOM 14858 C CA . THR D 1 468 ? 71.400 64.339 100.637 1.00 50.13 447 THR D CA 1
ATOM 14859 C C . THR D 1 468 ? 71.863 63.862 101.997 1.00 45.58 447 THR D C 1
ATOM 14860 O O . THR D 1 468 ? 73.056 63.803 102.263 1.00 57.40 447 THR D O 1
ATOM 14864 N N . SER D 1 469 ? 70.914 63.558 102.868 1.00 38.94 448 SER D N 1
ATOM 14865 C CA . SER D 1 469 ? 71.213 62.936 104.146 1.00 43.28 448 SER D CA 1
ATOM 14866 C C . SER D 1 469 ? 70.574 61.559 104.222 1.00 44.64 448 SER D C 1
ATOM 14867 O O . SER D 1 469 ? 69.347 61.434 104.228 1.00 47.48 448 SER D O 1
ATOM 14870 N N . ILE D 1 470 ? 71.411 60.526 104.186 1.00 44.98 449 ILE D N 1
ATOM 14871 C CA . ILE D 1 470 ? 70.962 59.163 104.424 1.00 50.13 449 ILE D CA 1
ATOM 14872 C C . ILE D 1 470 ? 71.244 58.770 105.855 1.00 48.04 449 ILE D C 1
ATOM 14873 O O . ILE D 1 470 ? 72.314 59.059 106.386 1.00 49.33 449 ILE D O 1
ATOM 14878 N N . SER D 1 471 ? 70.254 58.190 106.509 1.00 48.97 450 SER D N 1
ATOM 14879 C CA . SER D 1 471 ? 70.444 57.730 107.864 1.00 53.34 450 SER D CA 1
ATOM 14880 C C . SER D 1 471 ? 70.421 56.210 107.925 1.00 54.70 450 SER D C 1
ATOM 14881 O O . SER D 1 471 ? 69.362 55.580 107.818 1.00 52.90 450 SER D O 1
ATOM 14884 N N . TRP D 1 472 ? 71.615 55.625 107.985 1.00 61.99 451 TRP D N 1
ATOM 14885 C CA . TRP D 1 472 ? 71.789 54.177 107.880 1.00 49.90 451 TRP D CA 1
ATOM 14886 C C . TRP D 1 472 ? 71.466 53.503 109.178 1.00 49.79 451 TRP D C 1
ATOM 14887 O O . TRP D 1 472 ? 71.614 54.094 110.235 1.00 56.14 451 TRP D O 1
ATOM 14898 N N . GLY D 1 473 ? 70.986 52.263 109.108 1.00 53.44 452 GLY D N 1
ATOM 14899 C CA . GLY D 1 473 ? 71.255 51.283 110.151 1.00 49.65 452 GLY D CA 1
ATOM 14900 C C . GLY D 1 473 ? 72.693 50.832 110.023 1.00 59.97 452 GLY D C 1
ATOM 14901 O O . GLY D 1 473 ? 73.394 51.240 109.096 1.00 59.93 452 GLY D O 1
ATOM 14902 N N . SER D 1 474 ? 73.117 49.949 110.913 1.00 62.28 453 SER D N 1
ATOM 14903 C CA . SER D 1 474 ? 74.514 49.512 110.971 1.00 66.24 453 SER D CA 1
ATOM 14904 C C . SER D 1 474 ? 74.986 48.892 109.650 1.00 63.19 453 SER D C 1
ATOM 14905 O O . SER D 1 474 ? 74.246 48.158 109.007 1.00 66.21 453 SER D O 1
ATOM 14908 N N . TRP D 1 475 ? 76.236 49.184 109.274 1.00 60.97 454 TRP D N 1
ATOM 14909 C CA . TRP D 1 475 ? 76.952 48.457 108.207 1.00 63.06 454 TRP D CA 1
ATOM 14910 C C . TRP D 1 475 ? 77.715 47.271 108.762 1.00 68.82 454 TRP D C 1
ATOM 14911 O O . TRP D 1 475 ? 78.339 47.371 109.816 1.00 82.21 454 TRP D O 1
ATOM 14922 N N . ALA D 1 476 ? 77.794 46.191 107.988 1.00 77.41 455 ALA D N 1
ATOM 14923 C CA . ALA D 1 476 ? 78.702 45.085 108.315 1.00 85.67 455 ALA D CA 1
ATOM 14924 C C . ALA D 1 476 ? 80.096 45.347 107.753 1.00 89.61 455 ALA D C 1
ATOM 14925 O O . ALA D 1 476 ? 80.295 46.287 106.989 1.00 79.87 455 ALA D O 1
ATOM 14927 N N . GLY D 1 477 ? 81.047 44.480 108.094 1.00 92.22 456 GLY D N 1
ATOM 14928 C CA . GLY D 1 477 ? 82.457 44.825 108.005 1.00 75.99 456 GLY D CA 1
ATOM 14929 C C . GLY D 1 477 ? 82.825 45.738 109.150 1.00 77.64 456 GLY D C 1
ATOM 14930 O O . GLY D 1 477 ? 82.068 45.867 110.107 1.00 67.50 456 GLY D O 1
ATOM 14931 N N . GLY D 1 478 ? 83.957 46.425 109.020 1.00 81.60 457 GLY D N 1
ATOM 14932 C CA . GLY D 1 478 ? 84.489 47.259 110.099 1.00 87.36 457 GLY D CA 1
ATOM 14933 C C . GLY D 1 478 ? 83.697 48.534 110.363 1.00 104.70 457 GLY D C 1
ATOM 14934 O O . GLY D 1 478 ? 82.740 48.848 109.650 1.00 104.82 457 GLY D O 1
ATOM 14935 N N . GLY D 1 479 ? 84.117 49.282 111.379 1.00 99.81 458 GLY D N 1
ATOM 14936 C CA . GLY D 1 479 ? 83.530 50.583 111.669 1.00 83.01 458 GLY D CA 1
ATOM 14937 C C . GLY D 1 479 ? 82.664 50.550 112.906 1.00 77.96 458 GLY D C 1
ATOM 14938 O O . GLY D 1 479 ? 82.777 49.647 113.728 1.00 84.49 458 GLY D O 1
ATOM 14939 N N . MET D 1 480 ? 81.761 51.511 113.019 1.00 76.39 459 MET D N 1
ATOM 14940 C CA . MET D 1 480 ? 81.076 51.759 114.277 1.00 75.45 459 MET D CA 1
ATOM 14941 C C . MET D 1 480 ? 80.087 50.654 114.639 1.00 78.15 459 MET D C 1
ATOM 14942 O O . MET D 1 480 ? 79.596 50.591 115.767 1.00 74.90 459 MET D O 1
ATOM 14947 N N . ALA D 1 481 ? 79.869 49.735 113.710 1.00 75.35 460 ALA D N 1
ATOM 14948 C CA . ALA D 1 481 ? 79.046 48.570 113.980 1.00 84.50 460 ALA D CA 1
ATOM 14949 C C . ALA D 1 481 ? 79.871 47.308 114.254 1.00 88.70 460 ALA D C 1
ATOM 14950 O O . ALA D 1 481 ? 79.310 46.232 114.449 1.00 101.11 460 ALA D O 1
ATOM 14952 N N . ASP D 1 482 ? 81.198 47.435 114.267 1.00 91.71 461 ASP D N 1
ATOM 14953 C CA . ASP D 1 482 ? 82.068 46.255 114.121 1.00 109.18 461 ASP D CA 1
ATOM 14954 C C . ASP D 1 482 ? 82.436 45.556 115.427 1.00 111.86 461 ASP D C 1
ATOM 14955 O O . ASP D 1 482 ? 82.695 44.352 115.434 1.00 115.14 461 ASP D O 1
ATOM 14960 N N . GLY D 1 483 ? 82.535 46.321 116.510 1.00 104.23 462 GLY D N 1
ATOM 14961 C CA . GLY D 1 483 ? 83.013 45.784 117.775 1.00 106.82 462 GLY D CA 1
ATOM 14962 C C . GLY D 1 483 ? 81.890 45.443 118.733 1.00 103.35 462 GLY D C 1
ATOM 14963 O O . GLY D 1 483 ? 80.947 44.722 118.378 1.00 91.79 462 GLY D O 1
ATOM 14964 N N . ALA D 1 484 ? 82.004 45.947 119.961 1.00 97.41 463 ALA D N 1
ATOM 14965 C CA . ALA D 1 484 ? 80.990 45.733 120.991 1.00 99.87 463 ALA D CA 1
ATOM 14966 C C . ALA D 1 484 ? 79.691 46.441 120.628 1.00 113.40 463 ALA D C 1
ATOM 14967 O O . ALA D 1 484 ? 78.604 45.869 120.757 1.00 95.05 463 ALA D O 1
ATOM 14969 N N . ALA D 1 485 ? 79.816 47.686 120.164 1.00 122.26 464 ALA D N 1
ATOM 14970 C CA . ALA D 1 485 ? 78.694 48.440 119.598 1.00 116.27 464 ALA D CA 1
ATOM 14971 C C . ALA D 1 485 ? 77.967 47.654 118.507 1.00 115.53 464 ALA D C 1
ATOM 14972 O O . ALA D 1 485 ? 76.740 47.685 118.422 1.00 110.43 464 ALA D O 1
ATOM 14974 N N . GLY D 1 486 ? 78.735 46.945 117.683 1.00 101.47 465 GLY D N 1
ATOM 14975 C CA . GLY D 1 486 ? 78.188 45.935 116.775 1.00 91.68 465 GLY D CA 1
ATOM 14976 C C . GLY D 1 486 ? 77.096 45.066 117.374 1.00 90.91 465 GLY D C 1
ATOM 14977 O O . GLY D 1 486 ? 75.939 45.158 116.978 1.00 93.45 465 GLY D O 1
ATOM 14978 N N . GLU D 1 487 ? 77.458 44.208 118.325 1.00 106.40 466 GLU D N 1
ATOM 14979 C CA . GLU D 1 487 ? 76.507 43.220 118.843 1.00 101.94 466 GLU D CA 1
ATOM 14980 C C . GLU D 1 487 ? 75.353 43.788 119.688 1.00 93.65 466 GLU D C 1
ATOM 14981 O O . GLU D 1 487 ? 74.274 43.219 119.707 1.00 73.76 466 GLU D O 1
ATOM 14987 N N . HIS D 1 488 ? 75.564 44.929 120.340 1.00 102.84 467 HIS D N 1
ATOM 14988 C CA . HIS D 1 488 ? 74.467 45.592 121.056 1.00 98.06 467 HIS D CA 1
ATOM 14989 C C . HIS D 1 488 ? 73.327 45.942 120.136 1.00 96.82 467 HIS D C 1
ATOM 14990 O O . HIS D 1 488 ? 72.163 45.736 120.480 1.00 87.09 467 HIS D O 1
ATOM 14997 N N . LEU D 1 489 ? 73.660 46.449 118.945 1.00 94.19 468 LEU D N 1
ATOM 14998 C CA . LEU D 1 489 ? 72.661 46.806 117.917 1.00 82.26 468 LEU D CA 1
ATOM 14999 C C . LEU D 1 489 ? 71.991 45.573 117.317 1.00 78.04 468 LEU D C 1
ATOM 15000 O O . LEU D 1 489 ? 70.791 45.582 117.023 1.00 68.07 468 LEU D O 1
ATOM 15005 N N . ARG D 1 490 ? 72.779 44.524 117.111 1.00 75.27 469 ARG D N 1
ATOM 15006 C CA . ARG D 1 490 ? 72.271 43.272 116.553 1.00 79.60 469 ARG D CA 1
ATOM 15007 C C . ARG D 1 490 ? 71.175 42.652 117.438 1.00 72.98 469 ARG D C 1
ATOM 15008 O O . ARG D 1 490 ? 70.166 42.165 116.930 1.00 68.94 469 ARG D O 1
ATOM 15016 N N . ARG D 1 491 ? 71.362 42.739 118.759 1.00 68.81 470 ARG D N 1
ATOM 15017 C CA . ARG D 1 491 ? 70.382 42.247 119.748 1.00 76.65 470 ARG D CA 1
ATOM 15018 C C . ARG D 1 491 ? 69.112 43.105 119.827 1.00 74.60 470 ARG D C 1
ATOM 15019 O O . ARG D 1 491 ? 68.035 42.599 120.145 1.00 70.96 470 ARG D O 1
ATOM 15027 N N . ARG D 1 492 ? 69.264 44.414 119.611 1.00 85.89 471 ARG D N 1
ATOM 15028 C CA . ARG D 1 492 ? 68.126 45.351 119.616 1.00 80.38 471 ARG D CA 1
ATOM 15029 C C . ARG D 1 492 ? 67.223 45.193 118.377 1.00 76.79 471 ARG D C 1
ATOM 15030 O O . ARG D 1 492 ? 66.023 45.469 118.436 1.00 83.74 471 ARG D O 1
ATOM 15038 N N . GLY D 1 493 ? 67.809 44.773 117.257 1.00 66.38 472 GLY D N 1
ATOM 15039 C CA . GLY D 1 493 ? 67.017 44.319 116.110 1.00 61.00 472 GLY D CA 1
ATOM 15040 C C . GLY D 1 493 ? 67.460 44.886 114.777 1.00 57.89 472 GLY D C 1
ATOM 15041 O O . GLY D 1 493 ? 66.722 44.841 113.807 1.00 61.43 472 GLY D O 1
ATOM 15042 N N . ILE D 1 494 ? 68.680 45.399 114.718 1.00 54.46 473 ILE D N 1
ATOM 15043 C CA . ILE D 1 494 ? 69.151 46.027 113.499 1.00 60.64 473 ILE D CA 1
ATOM 15044 C C . ILE D 1 494 ? 70.207 45.212 112.778 1.00 63.82 473 ILE D C 1
ATOM 15045 O O . ILE D 1 494 ? 71.346 45.088 113.236 1.00 66.68 473 ILE D O 1
ATOM 15050 N N . ARG D 1 495 ? 69.788 44.585 111.686 1.00 59.77 474 ARG D N 1
ATOM 15051 C CA . ARG D 1 495 ? 70.638 43.678 110.951 1.00 62.99 474 ARG D CA 1
ATOM 15052 C C . ARG D 1 495 ? 71.690 44.481 110.206 1.00 63.81 474 ARG D C 1
ATOM 15053 O O . ARG D 1 495 ? 71.385 45.532 109.656 1.00 73.27 474 ARG D O 1
ATOM 15061 N N . PRO D 1 496 ? 72.959 44.060 110.303 1.00 66.71 475 PRO D N 1
ATOM 15062 C CA . PRO D 1 496 ? 73.999 44.714 109.512 1.00 65.62 475 PRO D CA 1
ATOM 15063 C C . PRO D 1 496 ? 73.742 44.555 108.023 1.00 69.89 475 PRO D C 1
ATOM 15064 O O . PRO D 1 496 ? 73.183 43.548 107.601 1.00 69.26 475 PRO D O 1
ATOM 15068 N N . MET D 1 497 ? 74.119 45.556 107.239 1.00 66.27 476 MET D N 1
ATOM 15069 C CA . MET D 1 497 ? 73.932 45.488 105.795 1.00 77.00 476 MET D CA 1
ATOM 15070 C C . MET D 1 497 ? 75.242 45.143 105.095 1.00 69.06 476 MET D C 1
ATOM 15071 O O . MET D 1 497 ? 76.244 45.826 105.286 1.00 74.05 476 MET D O 1
ATOM 15076 N N . PRO D 1 498 ? 75.240 44.087 104.264 1.00 65.68 477 PRO D N 1
ATOM 15077 C CA . PRO D 1 498 ? 76.450 43.902 103.484 1.00 61.56 477 PRO D CA 1
ATOM 15078 C C . PRO D 1 498 ? 76.864 45.200 102.781 1.00 73.28 477 PRO D C 1
ATOM 15079 O O . PRO D 1 498 ? 76.009 45.935 102.247 1.00 67.67 477 PRO D O 1
ATOM 15083 N N . ALA D 1 499 ? 78.158 45.507 102.839 1.00 67.76 478 ALA D N 1
ATOM 15084 C CA . ALA D 1 499 ? 78.689 46.724 102.240 1.00 66.98 478 ALA D CA 1
ATOM 15085 C C . ALA D 1 499 ? 78.175 46.973 100.811 1.00 70.03 478 ALA D C 1
ATOM 15086 O O . ALA D 1 499 ? 77.641 48.038 100.523 1.00 79.47 478 ALA D O 1
ATOM 15088 N N . ALA D 1 500 ? 78.301 45.976 99.934 1.00 74.09 479 ALA D N 1
ATOM 15089 C CA . ALA D 1 500 ? 77.884 46.140 98.532 1.00 77.79 479 ALA D CA 1
ATOM 15090 C C . ALA D 1 500 ? 76.413 46.551 98.423 1.00 72.44 479 ALA D C 1
ATOM 15091 O O . ALA D 1 500 ? 76.088 47.529 97.758 1.00 76.45 479 ALA D O 1
ATOM 15093 N N . SER D 1 501 ? 75.540 45.843 99.139 1.00 61.45 480 SER D N 1
ATOM 15094 C CA . SER D 1 501 ? 74.124 46.189 99.170 1.00 67.26 480 SER D CA 1
ATOM 15095 C C . SER D 1 501 ? 73.911 47.680 99.467 1.00 64.33 480 SER D C 1
ATOM 15096 O O . SER D 1 501 ? 73.249 48.386 98.705 1.00 60.44 480 SER D O 1
ATOM 15099 N N . ALA D 1 502 ? 74.479 48.150 100.574 1.00 66.11 481 ALA D N 1
ATOM 15100 C CA . ALA D 1 502 ? 74.282 49.528 101.007 1.00 60.49 481 ALA D CA 1
ATOM 15101 C C . ALA D 1 502 ? 74.820 50.495 99.966 1.00 67.85 481 ALA D C 1
ATOM 15102 O O . ALA D 1 502 ? 74.218 51.541 99.706 1.00 61.43 481 ALA D O 1
ATOM 15104 N N . ILE D 1 503 ? 75.948 50.138 99.354 1.00 59.28 482 ILE D N 1
ATOM 15105 C CA . ILE D 1 503 ? 76.496 50.941 98.279 1.00 61.73 482 ILE D CA 1
ATOM 15106 C C . ILE D 1 503 ? 75.497 51.077 97.128 1.00 67.17 482 ILE D C 1
ATOM 15107 O O . ILE D 1 503 ? 75.327 52.163 96.575 1.00 72.03 482 ILE D O 1
ATOM 15112 N N . LEU D 1 504 ? 74.739 50.017 96.866 1.00 67.85 483 LEU D N 1
ATOM 15113 C CA . LEU D 1 504 ? 73.672 50.097 95.877 1.00 70.30 483 LEU D CA 1
ATOM 15114 C C . LEU D 1 504 ? 72.589 51.098 96.277 1.00 67.49 483 LEU D C 1
ATOM 15115 O O . LEU D 1 504 ? 72.213 51.956 95.481 1.00 78.15 483 LEU D O 1
ATOM 15120 N N . ALA D 1 505 ? 72.138 51.038 97.526 1.00 63.21 484 ALA D N 1
ATOM 15121 C CA . ALA D 1 505 ? 71.156 52.009 98.010 1.00 62.20 484 ALA D CA 1
ATOM 15122 C C . ALA D 1 505 ? 71.678 53.427 97.792 1.00 63.36 484 ALA D C 1
ATOM 15123 O O . ALA D 1 505 ? 70.975 54.287 97.255 1.00 66.92 484 ALA D O 1
ATOM 15125 N N . LEU D 1 506 ? 72.959 53.622 98.085 1.00 63.28 485 LEU D N 1
ATOM 15126 C CA . LEU D 1 506 ? 73.627 54.893 97.821 1.00 61.71 485 LEU D CA 1
ATOM 15127 C C . LEU D 1 506 ? 73.502 55.388 96.368 1.00 58.79 485 LEU D C 1
ATOM 15128 O O . LEU D 1 506 ? 73.176 56.549 96.138 1.00 63.10 485 LEU D O 1
ATOM 15133 N N . GLN D 1 507 ? 73.778 54.517 95.396 1.00 58.34 486 GLN D N 1
ATOM 15134 C CA . GLN D 1 507 ? 73.578 54.873 93.979 1.00 62.66 486 GLN D CA 1
ATOM 15135 C C . GLN D 1 507 ? 72.113 55.236 93.716 1.00 60.00 486 GLN D C 1
ATOM 15136 O O . GLN D 1 507 ? 71.821 56.318 93.197 1.00 49.52 486 GLN D O 1
ATOM 15142 N N . GLU D 1 508 ? 71.198 54.380 94.179 1.00 50.30 487 GLU D N 1
ATOM 15143 C CA . GLU D 1 508 ? 69.769 54.642 94.043 1.00 58.54 487 GLU D CA 1
ATOM 15144 C C . GLU D 1 508 ? 69.459 56.059 94.471 1.00 61.07 487 GLU D C 1
ATOM 15145 O O . GLU D 1 508 ? 69.138 56.911 93.642 1.00 63.79 487 GLU D O 1
ATOM 15151 N N . VAL D 1 509 ? 69.650 56.327 95.757 1.00 57.71 488 VAL D N 1
ATOM 15152 C CA . VAL D 1 509 ? 69.367 57.625 96.320 1.00 51.73 488 VAL D CA 1
ATOM 15153 C C . VAL D 1 509 ? 69.976 58.748 95.491 1.00 50.86 488 VAL D C 1
ATOM 15154 O O . VAL D 1 509 ? 69.324 59.748 95.241 1.00 54.06 488 VAL D O 1
ATOM 15158 N N . LEU D 1 510 ? 71.222 58.590 95.058 1.00 52.35 489 LEU D N 1
ATOM 15159 C CA . LEU D 1 510 ? 71.837 59.628 94.231 1.00 55.57 489 LEU D CA 1
ATOM 15160 C C . LEU D 1 510 ? 71.172 59.768 92.856 1.00 54.32 489 LEU D C 1
ATOM 15161 O O . LEU D 1 510 ? 70.772 60.865 92.471 1.00 55.88 489 LEU D O 1
ATOM 15166 N N . ASP D 1 511 ? 71.040 58.649 92.137 1.00 55.66 490 ASP D N 1
ATOM 15167 C CA . ASP D 1 511 ? 70.256 58.594 90.879 1.00 63.57 490 ASP D CA 1
ATOM 15168 C C . ASP D 1 511 ? 68.901 59.285 91.053 1.00 65.94 490 ASP D C 1
ATOM 15169 O O . ASP D 1 511 ? 68.428 59.989 90.165 1.00 68.19 490 ASP D O 1
ATOM 15174 N N . GLN D 1 512 ? 68.255 58.982 92.172 1.00 56.98 491 GLN D N 1
ATOM 15175 C CA . GLN D 1 512 ? 66.870 59.344 92.438 1.00 59.78 491 GLN D CA 1
ATOM 15176 C C . GLN D 1 512 ? 66.778 60.814 92.926 1.00 63.18 491 GLN D C 1
ATOM 15177 O O . GLN D 1 512 ? 65.683 61.383 93.048 1.00 60.76 491 GLN D O 1
ATOM 15183 N N . ASP D 1 513 ? 67.938 61.409 93.203 1.00 59.62 492 ASP D N 1
ATOM 15184 C CA . ASP D 1 513 ? 68.040 62.816 93.649 1.00 59.34 492 ASP D CA 1
ATOM 15185 C C . ASP D 1 513 ? 67.248 63.181 94.911 1.00 52.13 492 ASP D C 1
ATOM 15186 O O . ASP D 1 513 ? 66.745 64.295 95.040 1.00 55.24 492 ASP D O 1
ATOM 15191 N N . GLU D 1 514 ? 67.322 62.306 95.903 1.00 52.42 493 GLU D N 1
ATOM 15192 C CA . GLU D 1 514 ? 66.515 62.405 97.102 1.00 51.14 493 GLU D CA 1
ATOM 15193 C C . GLU D 1 514 ? 67.124 63.343 98.134 1.00 58.46 493 GLU D C 1
ATOM 15194 O O . GLU D 1 514 ? 68.328 63.597 98.133 1.00 48.14 493 GLU D O 1
ATOM 15200 N N . THR D 1 515 ? 66.308 63.747 99.094 1.00 55.78 494 THR D N 1
ATOM 15201 C CA . THR D 1 515 ? 66.800 64.535 100.177 1.00 57.80 494 THR D CA 1
ATOM 15202 C C . THR D 1 515 ? 67.152 63.736 101.429 1.00 55.35 494 THR D C 1
ATOM 15203 O O . THR D 1 515 ? 68.315 63.394 101.612 1.00 60.44 494 THR D O 1
ATOM 15207 N N . CYS D 1 516 ? 66.148 63.358 102.228 1.00 49.27 495 CYS D N 1
ATOM 15208 C CA . CYS D 1 516 ? 66.368 62.496 103.390 1.00 47.25 495 CYS D CA 1
ATOM 15209 C C . CYS D 1 516 ? 65.758 61.160 103.146 1.00 48.97 495 CYS D C 1
ATOM 15210 O O . CYS D 1 516 ? 64.577 61.071 102.841 1.00 56.60 495 CYS D O 1
ATOM 15213 N N . VAL D 1 517 ? 66.504 60.119 103.488 1.00 49.59 496 VAL D N 1
ATOM 15214 C CA . VAL D 1 517 ? 65.974 58.773 103.514 1.00 43.29 496 VAL D CA 1
ATOM 15215 C C . VAL D 1 517 ? 66.719 57.936 104.565 1.00 44.39 496 VAL D C 1
ATOM 15216 O O . VAL D 1 517 ? 67.887 58.208 104.878 1.00 47.24 496 VAL D O 1
ATOM 15220 N N . SER D 1 518 ? 65.963 57.124 105.288 1.00 43.80 497 SER D N 1
ATOM 15221 C CA . SER D 1 518 ? 66.542 56.114 106.160 1.00 45.19 497 SER D CA 1
ATOM 15222 C C . SER D 1 518 ? 66.789 54.846 105.371 1.00 54.57 497 SER D C 1
ATOM 15223 O O . SER D 1 518 ? 65.866 54.296 104.776 1.00 55.32 497 SER D O 1
ATOM 15226 N N . ILE D 1 519 ? 67.992 54.306 105.460 1.00 55.29 498 ILE D N 1
ATOM 15227 C CA . ILE D 1 519 ? 68.206 52.959 104.966 1.00 60.77 498 ILE D CA 1
ATOM 15228 C C . ILE D 1 519 ? 68.697 51.990 106.027 1.00 53.61 498 ILE D C 1
ATOM 15229 O O . ILE D 1 519 ? 69.859 52.017 106.420 1.00 59.80 498 ILE D O 1
ATOM 15234 N N . ALA D 1 520 ? 67.791 51.140 106.500 1.00 59.19 499 ALA D N 1
ATOM 15235 C CA . ALA D 1 520 ? 68.125 50.161 107.516 1.00 54.58 499 ALA D CA 1
ATOM 15236 C C . ALA D 1 520 ? 67.455 48.808 107.252 1.00 58.53 499 ALA D C 1
ATOM 15237 O O . ALA D 1 520 ? 66.259 48.741 106.982 1.00 62.72 499 ALA D O 1
ATOM 15239 N N . ASP D 1 521 ? 68.219 47.730 107.403 1.00 67.42 500 ASP D N 1
ATOM 15240 C CA . ASP D 1 521 ? 67.627 46.403 107.579 1.00 66.66 500 ASP D CA 1
ATOM 15241 C C . ASP D 1 521 ? 67.141 46.188 109.014 1.00 62.88 500 ASP D C 1
ATOM 15242 O O . ASP D 1 521 ? 67.926 45.833 109.896 1.00 68.12 500 ASP D O 1
ATOM 15247 N N . VAL D 1 522 ? 65.830 46.357 109.216 1.00 64.99 501 VAL D N 1
ATOM 15248 C CA . VAL D 1 522 ? 65.198 46.251 110.541 1.00 58.58 501 VAL D CA 1
ATOM 15249 C C . VAL D 1 522 ? 64.353 44.989 110.671 1.00 72.95 501 VAL D C 1
ATOM 15250 O O . VAL D 1 522 ? 63.393 44.797 109.918 1.00 76.23 501 VAL D O 1
ATOM 15254 N N . ASP D 1 523 ? 64.628 44.211 111.719 1.00 70.01 502 ASP D N 1
ATOM 15255 C CA . ASP D 1 523 ? 63.778 43.093 112.111 1.00 60.33 502 ASP D CA 1
ATOM 15256 C C . ASP D 1 523 ? 62.735 43.562 113.090 1.00 66.06 502 ASP D C 1
ATOM 15257 O O . ASP D 1 523 ? 63.000 43.658 114.287 1.00 71.27 502 ASP D O 1
ATOM 15262 N N . TRP D 1 524 ? 61.528 43.791 112.590 1.00 60.41 503 TRP D N 1
ATOM 15263 C CA . TRP D 1 524 ? 60.458 44.378 113.380 1.00 58.74 503 TRP D CA 1
ATOM 15264 C C . TRP D 1 524 ? 59.856 43.438 114.395 1.00 69.27 503 TRP D C 1
ATOM 15265 O O . TRP D 1 524 ? 59.198 43.880 115.346 1.00 70.49 503 TRP D O 1
ATOM 15276 N N . ASP D 1 525 ? 60.071 42.135 114.213 1.00 76.82 504 ASP D N 1
ATOM 15277 C CA . ASP D 1 525 ? 59.628 41.136 115.204 1.00 73.95 504 ASP D CA 1
ATOM 15278 C C . ASP D 1 525 ? 60.431 41.258 116.497 1.00 67.61 504 ASP D C 1
ATOM 15279 O O . ASP D 1 525 ? 59.883 41.141 117.602 1.00 58.21 504 ASP D O 1
ATOM 15284 N N . ARG D 1 526 ? 61.718 41.562 116.337 1.00 58.12 505 ARG D N 1
ATOM 15285 C CA . ARG D 1 526 ? 62.631 41.830 117.442 1.00 63.72 505 ARG D CA 1
ATOM 15286 C C . ARG D 1 526 ? 62.610 43.309 117.898 1.00 72.76 505 ARG D C 1
ATOM 15287 O O . ARG D 1 526 ? 62.517 43.602 119.101 1.00 72.14 505 ARG D O 1
ATOM 15295 N N . PHE D 1 527 ? 62.735 44.224 116.936 1.00 76.08 506 PHE D N 1
ATOM 15296 C CA . PHE D 1 527 ? 62.897 45.651 117.233 1.00 65.12 506 PHE D CA 1
ATOM 15297 C C . PHE D 1 527 ? 61.792 46.179 118.133 1.00 61.76 506 PHE D C 1
ATOM 15298 O O . PHE D 1 527 ? 62.053 46.912 119.083 1.00 59.51 506 PHE D O 1
ATOM 15306 N N . VAL D 1 528 ? 60.555 45.816 117.819 1.00 54.89 507 VAL D N 1
ATOM 15307 C CA . VAL D 1 528 ? 59.399 46.516 118.352 1.00 54.82 507 VAL D CA 1
ATOM 15308 C C . VAL D 1 528 ? 59.153 46.270 119.852 1.00 61.51 507 VAL D C 1
ATOM 15309 O O . VAL D 1 528 ? 58.981 47.221 120.617 1.00 64.03 507 VAL D O 1
ATOM 15313 N N . PRO D 1 529 ? 59.195 45.001 120.294 1.00 68.46 508 PRO D N 1
ATOM 15314 C CA . PRO D 1 529 ? 58.877 44.833 121.703 1.00 59.59 508 PRO D CA 1
ATOM 15315 C C . PRO D 1 529 ? 59.992 45.345 122.625 1.00 65.82 508 PRO D C 1
ATOM 15316 O O . PRO D 1 529 ? 59.726 45.709 123.770 1.00 55.67 508 PRO D O 1
ATOM 15320 N N . THR D 1 530 ? 61.221 45.426 122.133 1.00 62.75 509 THR D N 1
ATOM 15321 C CA . THR D 1 530 ? 62.268 45.960 122.987 1.00 63.71 509 THR D CA 1
ATOM 15322 C C . THR D 1 530 ? 62.404 47.484 122.918 1.00 75.46 509 THR D C 1
ATOM 15323 O O . THR D 1 530 ? 62.737 48.119 123.916 1.00 85.47 509 THR D O 1
ATOM 15327 N N . PHE D 1 531 ? 61.965 48.070 121.802 1.00 68.08 510 PHE D N 1
ATOM 15328 C CA . PHE D 1 531 ? 61.928 49.524 121.659 1.00 56.87 510 PHE D CA 1
ATOM 15329 C C . PHE D 1 531 ? 60.739 50.153 122.380 1.00 56.19 510 PHE D C 1
ATOM 15330 O O . PHE D 1 531 ? 60.845 51.266 122.879 1.00 57.72 510 PHE D O 1
ATOM 15338 N N . ALA D 1 532 ? 59.603 49.454 122.423 1.00 51.63 511 ALA D N 1
ATOM 15339 C CA . ALA D 1 532 ? 58.437 49.958 123.177 1.00 51.29 511 ALA D CA 1
ATOM 15340 C C . ALA D 1 532 ? 58.249 49.228 124.508 1.00 53.51 511 ALA D C 1
ATOM 15341 O O . ALA D 1 532 ? 57.251 49.427 125.204 1.00 54.23 511 ALA D O 1
ATOM 15343 N N . ALA D 1 533 ? 59.215 48.379 124.843 1.00 61.27 512 ALA D N 1
ATOM 15344 C CA . ALA D 1 533 ? 59.315 47.758 126.165 1.00 61.92 512 ALA D CA 1
ATOM 15345 C C . ALA D 1 533 ? 58.621 48.543 127.276 1.00 58.42 512 ALA D C 1
ATOM 15346 O O . ALA D 1 533 ? 57.693 48.043 127.918 1.00 62.80 512 ALA D O 1
ATOM 15348 N N . THR D 1 534 ? 59.070 49.768 127.505 1.00 58.29 513 THR D N 1
ATOM 15349 C CA . THR D 1 534 ? 58.629 50.523 128.671 1.00 66.13 513 THR D CA 1
ATOM 15350 C C . THR D 1 534 ? 58.042 51.892 128.320 1.00 63.62 513 THR D C 1
ATOM 15351 O O . THR D 1 534 ? 57.953 52.775 129.177 1.00 68.00 513 THR D O 1
ATOM 15355 N N . ARG D 1 535 ? 57.596 52.036 127.072 1.00 59.48 514 ARG D N 1
ATOM 15356 C CA . ARG D 1 535 ? 57.159 53.328 126.523 1.00 65.47 514 ARG D CA 1
ATOM 15357 C C . ARG D 1 535 ? 56.367 53.109 125.228 1.00 67.28 514 ARG D C 1
ATOM 15358 O O . ARG D 1 535 ? 56.952 52.852 124.174 1.00 63.59 514 ARG D O 1
ATOM 15366 N N . ALA D 1 536 ? 55.042 53.247 125.304 1.00 54.37 515 ALA D N 1
ATOM 15367 C CA . ALA D 1 536 ? 54.204 53.205 124.108 1.00 55.63 515 ALA D CA 1
ATOM 15368 C C . ALA D 1 536 ? 54.764 54.132 123.031 1.00 60.75 515 ALA D C 1
ATOM 15369 O O . ALA D 1 536 ? 55.477 55.081 123.323 1.00 74.85 515 ALA D O 1
ATOM 15371 N N . THR D 1 537 ? 54.447 53.855 121.784 1.00 55.47 516 THR D N 1
ATOM 15372 C CA . THR D 1 537 ? 54.911 54.713 120.706 1.00 51.94 516 THR D CA 1
ATOM 15373 C C . THR D 1 537 ? 54.096 54.530 119.444 1.00 53.09 516 THR D C 1
ATOM 15374 O O . THR D 1 537 ? 53.655 53.433 119.133 1.00 51.92 516 THR D O 1
ATOM 15378 N N . ARG D 1 538 ? 53.804 55.630 118.775 1.00 58.13 517 ARG D N 1
ATOM 15379 C CA . ARG D 1 538 ? 53.032 55.564 117.561 1.00 49.87 517 ARG D CA 1
ATOM 15380 C C . ARG D 1 538 ? 53.947 55.821 116.378 1.00 41.99 517 ARG D C 1
ATOM 15381 O O . ARG D 1 538 ? 53.547 55.699 115.236 1.00 49.25 517 ARG D O 1
ATOM 15389 N N . LEU D 1 539 ? 55.224 55.967 116.662 1.00 38.37 518 LEU D N 1
ATOM 15390 C CA . LEU D 1 539 ? 56.187 56.219 115.620 1.00 42.88 518 LEU D CA 1
ATOM 15391 C C . LEU D 1 539 ? 56.075 55.279 114.395 1.00 49.18 518 LEU D C 1
ATOM 15392 O O . LEU D 1 539 ? 56.566 55.608 113.308 1.00 52.10 518 LEU D O 1
ATOM 15397 N N . PHE D 1 540 ? 55.499 54.089 114.589 1.00 54.37 519 PHE D N 1
ATOM 15398 C CA . PHE D 1 540 ? 55.702 52.981 113.636 1.00 54.99 519 PHE D CA 1
ATOM 15399 C C . PHE D 1 540 ? 54.383 52.410 113.113 1.00 57.29 519 PHE D C 1
ATOM 15400 O O . PHE D 1 540 ? 54.374 51.415 112.386 1.00 56.60 519 PHE D O 1
ATOM 15408 N N . ASP D 1 541 ? 53.274 53.042 113.491 1.00 58.92 520 ASP D N 1
ATOM 15409 C CA . ASP D 1 541 ? 51.948 52.642 113.017 1.00 62.70 520 ASP D CA 1
ATOM 15410 C C . ASP D 1 541 ? 51.852 52.404 111.511 1.00 61.76 520 ASP D C 1
ATOM 15411 O O . ASP D 1 541 ? 51.176 51.486 111.076 1.00 71.51 520 ASP D O 1
ATOM 15416 N N . GLU D 1 542 ? 52.504 53.248 110.716 1.00 62.44 521 GLU D N 1
ATOM 15417 C CA . GLU D 1 542 ? 52.429 53.120 109.262 1.00 57.05 521 GLU D CA 1
ATOM 15418 C C . GLU D 1 542 ? 53.391 52.086 108.676 1.00 58.37 521 GLU D C 1
ATOM 15419 O O . GLU D 1 542 ? 53.516 51.975 107.460 1.00 66.98 521 GLU D O 1
ATOM 15425 N N . VAL D 1 543 ? 54.112 51.377 109.530 1.00 61.85 522 VAL D N 1
ATOM 15426 C CA . VAL D 1 543 ? 54.950 50.278 109.061 1.00 70.59 522 VAL D CA 1
ATOM 15427 C C . VAL D 1 543 ? 54.236 48.945 109.262 1.00 69.25 522 VAL D C 1
ATOM 15428 O O . VAL D 1 543 ? 53.963 48.555 110.392 1.00 66.35 522 VAL D O 1
ATOM 15432 N N . PRO D 1 544 ? 53.841 48.282 108.160 1.00 74.03 523 PRO D N 1
ATOM 15433 C CA . PRO D 1 544 ? 52.908 47.173 108.341 1.00 76.19 523 PRO D CA 1
ATOM 15434 C C . PRO D 1 544 ? 53.528 46.038 109.169 1.00 70.23 523 PRO D C 1
ATOM 15435 O O . PRO D 1 544 ? 52.914 45.570 110.127 1.00 77.27 523 PRO D O 1
ATOM 15439 N N . ALA D 1 545 ? 54.769 45.670 108.840 1.00 67.89 524 ALA D N 1
ATOM 15440 C CA . ALA D 1 545 ? 55.512 44.654 109.583 1.00 69.62 524 ALA D CA 1
ATOM 15441 C C . ALA D 1 545 ? 55.537 44.968 111.070 1.00 82.41 524 ALA D C 1
ATOM 15442 O O . ALA D 1 545 ? 55.290 44.094 111.903 1.00 98.01 524 ALA D O 1
ATOM 15444 N N . ALA D 1 546 ? 55.804 46.234 111.392 1.00 89.85 525 ALA D N 1
ATOM 15445 C CA . ALA D 1 546 ? 55.951 46.688 112.778 1.00 83.79 525 ALA D CA 1
ATOM 15446 C C . ALA D 1 546 ? 54.621 46.710 113.514 1.00 79.43 525 ALA D C 1
ATOM 15447 O O . ALA D 1 546 ? 54.557 46.416 114.703 1.00 88.18 525 ALA D O 1
ATOM 15449 N N . ARG D 1 547 ? 53.580 47.151 112.819 1.00 92.37 526 ARG D N 1
ATOM 15450 C CA . ARG D 1 547 ? 52.266 47.323 113.417 1.00 97.07 526 ARG D CA 1
ATOM 15451 C C . ARG D 1 547 ? 51.783 45.972 113.922 1.00 92.62 526 ARG D C 1
ATOM 15452 O O . ARG D 1 547 ? 51.368 45.837 115.078 1.00 88.11 526 ARG D O 1
ATOM 15460 N N . LYS D 1 548 ? 52.054 44.945 113.127 1.00 92.05 527 LYS D N 1
ATOM 15461 C CA . LYS D 1 548 ? 51.549 43.613 113.396 1.00 107.48 527 LYS D CA 1
ATOM 15462 C C . LYS D 1 548 ? 52.423 42.852 114.398 1.00 109.29 527 LYS D C 1
ATOM 15463 O O . LYS D 1 548 ? 52.048 41.779 114.868 1.00 103.40 527 LYS D O 1
ATOM 15469 N N . ALA D 1 549 ? 53.571 43.428 114.746 1.00 100.42 528 ALA D N 1
ATOM 15470 C CA . ALA D 1 549 ? 54.446 42.833 115.757 1.00 86.69 528 ALA D CA 1
ATOM 15471 C C . ALA D 1 549 ? 54.144 43.364 117.159 1.00 86.05 528 ALA D C 1
ATOM 15472 O O . ALA D 1 549 ? 55.044 43.809 117.870 1.00 92.68 528 ALA D O 1
ATOM 15474 N N . MET D 1 550 ? 52.874 43.309 117.551 1.00 103.55 529 MET D N 1
ATOM 15475 C CA . MET D 1 550 ? 52.478 43.651 118.914 1.00 126.13 529 MET D CA 1
ATOM 15476 C C . MET D 1 550 ? 51.533 42.606 119.494 1.00 130.46 529 MET D C 1
ATOM 15477 O O . MET D 1 550 ? 51.456 42.432 120.710 1.00 129.20 529 MET D O 1
#

Sequence (2072 aa):
SDPAAGWFWQAVARQDLKSVSDALDLDADAPLSATLPALSVWHRQERERVLADGWRYRVDWVRVAPQPVRRTRETWLLVVPPGGIEEALVERLTDALNTRGISTLRLDVPPAATSGELATELRAAADGDPVKAILSLTALDERPHPECKDVPSGIALLLNLVKALGEADLRIPLWTITRGAVKAGPADRLLRPMQAQAWGLGRVAALEHPERWGGLIDLPDSLDGDVLTRLGEALTNGLAEDQLAIRQSGVLARRLVPAPANQPAGRKWRPRGSALITGGLGAVGAQVARWLAEIGAERIVLTSRRGNQAAGAAELEAELRALGAQVSIVACDVTDRAEMSALLAEFDVTAVFHAAGVGRLLPLAETDQNGLAEICAAKVRGAQVLDELCDSTDLDAFVLFSSGAGVWGGGGQGAYGAANAFLDTLAEQRRARGLPATSISWGSWAGGGMADGAAGEHLRRRGIRPMPAASAILALQEVLDQDETCVSIADVDWDRFVPTFAATRATRLFDEVPAARKAMPAAGWFWQAVARQDLKSVSDALDLDADAPLSATLPALSVWHRQERERVLADGWRYRVDWVRVAPQPVRRTRETWLLVVPPGGIEEALVERLTDALNTRGISTLRLDVPPAATSGELATELRAAADGDPVKAILSLTALDERPHPECKDVPSGIALLLNLVKALGEADLRIPLWTITRGAVKAGPADRLLRPMQAQAWGLGRVAALEHPERWGGLIDLPDSLDGDVLTRLGEALTNGLAEDQLAIRQSGVLARRLVPAPANQPAGRKWRPRGSALITGGLGAVGAQVARWLAEIGAERIVLTSRRGNQAAGAAELEAELRALGAQVSIVACDVTDRAEMSALLAEFDVTAVFHAAGVGRLLPLAETDQNGLAEICAAKVRGAQVLDELCDSTDLDAFVLFSSGAGVWGGGGQGAYGAANAFLDTLAEQRRARGLPATSISWGSWAGGGMADGAAGEHLRRRGIRPMPAASAILALQEVLDQDETCVSIADVDWDRFVPTFAATRATRLFDEVPAARKAMDPAAGWFWQAVARQDLKSVSDALDLDADAPLSATLPALSVWHRQERERVLADGWRYRVDWVRVAPQPVRRTRETWLLVVPPGGIEEALVERLTDALNTRGISTLRLDVPPAATSGELATELRAAADGDPVKAILSLTALDERPHPECKDVPSGIALLLNLVKALGEADLRIPLWTITRGAVKAGPADRLLRPMQAQAWGLGRVAALEHPERWGGLIDLPDSLDGDVLTRLGEALTNGLAEDQLAIRQSGVLARRLVPAPANQPAGRKWRPRGSALITGGLGAVGAQVARWLAEIGAERIVLTSRRGNQAAGAAELEAELRALGAQVSIVACDVTDRAEMSALLAEFDVTAVFHAAGVGRLLPLAETDQNGLAEICAAKVRGAQVLDELCDSTDLDAFVLFSSGAGVWGGGGQGAYGAANAFLDTLAEQRRARGLPATSISWGSWAGGGMADGAAGEHLRRRGIRPMPAASAILALQEVLDQDETCVSIADVDWDRFVPTFAATRATRLFDEVPAARKAMAAGWFWQAVARQDLKSVSDALDLDADAPLSATLPALSVWHRQERERVLADGWRYRVDWVRVAPQRRTRETWLLVVPPGGIEEALVERLTDALNTRGISTLRLDVPPAATSGELATELRAAADGDPVKAILSLTALDERPHPECKDVPSGIALLLNLVKALGEADLRIPLWTITRGAVKAGPADRLLRPMQAQAWGLGRVAALEHPERWGGLIDLPDSLDGDVLTRLGEALTNGLAEDQLAIRQSGVLARRLVPAPANQPAGRKWRPRGSALITGGLGAVGAQVARWLAEIGAERIVLTSRRGNQAAGAAELEAELRALGAQVSIVACDVTDRAEMSALLAEFDVTAVFHAAGVGRLLPLAETDQNGLAEICAAKVRGAQVLDELCDSTDLDAFVLFSSGAGVWGGGGQGAYGAANAFLDTLAEQRRARGLPATSISWGSWAGGGMADGAAGEHLRRRGIRPMPAASAILALQEVLDQDETCVSIADVDWDRFVPTFAATRATRLFDEVPAARKAM

InterPro domains:
  IPR001227 Acyl transferase domain superfamily [G3DSA:3.40.366.10] (563-865)
  IPR001227 Acyl transferase domain superfamily [G3DSA:3.40.366.10] (2098-2404)
  IPR006162 Phosphopantetheine attachment site [PS00012] (1498-1513)
  IPR006162 Phosphopantetheine attachment site [PS00012] (3045-3060)
  IPR009081 Phosphopantetheine binding ACP domain [PF00550] (1473-1539)
  IPR009081 Phosphopantetheine binding ACP domain [PF00550] (3020-3086)
  IPR009081 Phosphopantetheine binding ACP domain [PS50075] (1468-1543)
  IPR009081 Phosphopantetheine binding ACP domain [PS50075] (3012-3090)
  IPR013968 Polyketide synthase-like, ketoreductase domain [PF08659] (1194-1367)
  IPR013968 Polyketide synthase-like, ketoreductase domain [PF08659] (2735-2912)
  IPR014030 Beta-ketoacyl synthase-like, N-terminal domain [PF00109] (34-284)
  IPR014030 Beta-ketoacyl synthase-like, N-terminal domain [PF00109] (1562-1812)
  IPR014031 Beta-ketoacyl synthase, C-terminal domain [PF02801] (292-409)
  IPR014031 Beta-ketoacyl synthase, C-terminal domain [PF02801] (1820-1937)
  IPR014043 Acyl transferase domain [PF00698] (563-880)
  IPR014043 Acyl transferase domain [PF00698] (2099-2419)
  IPR014043 Acyl transferase domain [SM00827] (565-862)
  IPR014043 Acyl transferase domain [SM00827] (2100-2401)
  IPR015083 Polyketide synthase NorB/C/GfsB-E-like, docking domain [PF08990] (2-30)
  IPR015357 EryA2-like, docking domain [PF09277] (3098-3146)

CATH classification: 6.10.140.1830 (+2 more: 3.40.50.11460, 3.40.50.720)